Protein 3OWA (pdb70)

CATH classification: 1.10.540.10 (+3 more: 2.40.110.10, 1.20.140.10, 1.20.140.10)

Radius of gyration: 49.53 Å; Cα contacts (8 Å, |Δi|>4): 4277; chains: 4; bounding box: 115×133×117 Å

Foldseek 3Di:
DDFAPCLLFDDDALVLFDAPVNDDPVLCCLVVLLCLCVVPQVVCLVVLLVVPCVSLLVSLLVCLVVQLQACLPDVVLQHPPHALSNNLSNLLSLLVSFLSSVQSCQFNAQWCLLCQAFNDPVSSNPPRNCSRNSVATTKEFQADPVDDLNSQPDQWEWEQDPVSWWTFIFDKTFFIWPQVGGQWYFHWHAYVSHATFTFIAGCPFPQWDWDDFDDALSSSTGTTMIGGDRGTGTPSRTTHDTNVRVVSVLLSLLRQLLSLLSSLLSLLQVLLLVLLVQQCVDDDPHHRVLPPLVSLLLSLLLLLSLLLSLLSSRLSVQLRVLVPDDPVRSSNNNSSSVSRSSHSLSSLLSLQSSLVSSLSSLVVSLVSVPVVCCPVDPSVSNRSSPCSCVPSNHNLRSLLVNLVVVVVCVCVVHVLVVSLVVLVVVLAFDDDQCSVLSLLLVLLSSLLNLSVLLCVQQPPNSSVVSLLSNLSSLSVSLSSSVSLSSNLVSCCVPPNDVVSVLSSLSSLLSSLVSSVSNLVSSLVSLVVRDDDVSPSVSSCVSNDDDRDDSSVSSSVNSVVCSVVSTSDD/DQFAPCLLVDDDFLVLFDAPVNQDPVLCCLVVLLCLCVVPQVVCLVVLLVVPCVSLLVSLLVCLVVQLQQCLPDVVLQHDPHALSNNLSSLLSLLLSFLSSVQSCQLNAQFPQLCQAFNDPVSSNPPVNCSRNSVATGKEFQAAPVCALNSQQDQWEWEQDPVNFWTFTFDKTFFIWPQVGHQWYWYWHAYVRHQTFTFIAGCPFPQWDWDAADDALSSSIGTTMIGGDRGTGTPSRTTHDTSVRVVSVLLSLLRQQLSLLSSLLSLLQVLLLVLLVQQCVDDDPHHRVLPPLVSLLLSLLLLLSLLSSLLSSRLSVQLSVLVPDDPVCSRNNNSSSVSSSSNSLSSLLSLLSSLVSSLSSLVSSLVSVPVVSCPVDPSVSNRSSPCSCVPSNHNLRSLLVNLVVVVVCVCPVDVEPVQDDDQCSHLSLLLVLLSVLLVLSVLLCVQQPPNSSVVSLLSSLSSLSVSLSSSVSLSSNLVSCCVPPHDVVSVLSSLSSLVSSLVSSVSNLVSSLVSLVVRDDDVSCSVVSCVSNDYDHDDSSVSSSVNSVVCSVVSTSDD/DAFAPCLLQDDDFLVQFDFPVNQDPVLVCLVVLLCLCVVQPVVCLVVLLVVPCVSLLVSLLVCLVVQLQACCADVVLQHPPHALSNNLSSLLSNLVSWLSSVQSCQFNAQWCLLCRFQNDPVSSNPPNNCSRNSVATTWEFQADPVDDLNSVVDQWEWEQDPVNWWTFIFDKTFFIWPQVGHQWYFYWHAYVSHATFTFTAGCPFPQWDWDAADDALSSSTGTTMIGGDRGIGTPSRTGHDTSPHVLSVLLSLLRSLLSLLSSLLSLLQVLLLVLLVQQCVDDDPPHRVLPPLVSLLLSLLLLLSLLLNLLSSRLSVQLVVLVPQDPVRSSNNNSSSVSSVSHSLSSLLSLLSSLVSSLSSLVVSLVSVPPVCCPVDPSVSNRSSPCSCPPSNHNLRSLLCNLVVVVVCVCVVDVLVVSLVVLVVVLDDDQDDDQCSVLVLLLVLLSSLLNLSVLLCVQQPPNSSVVSLLSNLSSLSVSLSSSVSLSSNLVSCCVVPHDVVSVLSSLSSLLSSLVSSVSNLVSSLVSLPVRDDDVSPSVSSCVSNDDDRDDSSVSSSVNSVVCSVVSTSDD/DDFAPQLLPDDDFLVLFDAPVNDDPVLVCLVVLLCLCVVPQVVCLVVLLVVPCVSLLVSLLVCLVVQLQQCLADVVLQHDPHFLSNNLSNLLSLLVSFLSSVQSCQFNAQWCLLCQAQNDPVSRNVPRNCSRSSVATGKEFQAAPVCDLNSVVDQWEWEQDPVRFWIFIAGKTFFIWPQVGHQWYFYWHAYVRHATFTFIAGCPFPQWDWDAADDALSSSIGTTMIGGDRGIGGPSRTTHDTSCHVVSVLLSLLRSLLSLLSSLLSLLQVLLLVLLVQQCPDDDPHHRVLPPLVSLLLSLLLLLSLLSSLLSSRLSVQLSVLVPDDDVVSSNNNSSSVSRVSHSLSSLLSLLSSLVSSLSSLVSSLVSVPPVSCPVDPSVSNRSSPCSCPPSNHNLRSLLCNLVVVVVCVCCVHVLPVSLVVLVVVLADDDQCRVVVLLLVLLSSLLNLSVLLCVQQPPNSSVVSLLSNLSSLSVSLSSSVSLSSVLVSCCVPPNPVVRVLSSLSSLLSSLVSSVSSLVSSLVSLVVRDDDVSCSVSSVVSNDDDRDDSSVSSSVNSVVCSVVSTSDD

Secondary structure (DSSP, 8-state):
-PPTTGGGTS---GGG---GGG--TTT--HHHHHHHIIIIIGGGHHHHTTT-HHHHHHHHHHHHHTTTT-TTS-GGGT-----HHHHHHHHHHHGGGTHHHHHHHHIIIIITHHHHHH--HHHHHHHHHHHHHTSS-EEEE--BTTBSSSGGG---EEEE-TTSSEEEEEEEEEEEETTTT-SEEEEEEEETTTEEEEEEEETTSTTEEE-PPP----TTS-EEEEEEEEEEEEGGGEESSTT-HHHHHHHHHHHHHHHHHHHHHHHHHHHHHHHHHHHHH-EETTEEGGGSHHHHHHHH--HHHHHHHHHHHHHHHHHHH-----HHHHHH-HHHHHHHHTTHHHHHHHHHHHHHHHHHHHHHHHHHHGGGG---STTT--TGGGGGGTSSS-HHHHHHHHHHHHHHH---SS-HHHHHHHHHHH----SSTTHHHHHHHHHHHHHH--HHHHHHHHGGGGGG-HHHHHHHHHHHHHHH--HHHHHHHHHHHHH-SGGGHHHHHHHHHHHHHHHHHHHHHHHHHHHHH-------HHHHHHH------HHHHHHHHHHHHHHHTS---/-PPTTGGGTS---GGG---GGG--TTT--HHHHHHHIIIIIGGGHHHHHTT-HHHHHHHHHHHHHTTTT-TTS-GGGTS----HHHHHHHHHHHGGGTHHHHHHHHIIIIITHHHHHH--HHHHHHHHHHHHHTSS-EEEE--BTTBSSSGGG---EEEE-TTSSEEEEEEEEEEEETTTT-SEEEEEEEETTTEEEEEEEETTSTTEEE-PPP----TTS-EEEEEEEEEEEEGGGEES-TT-HHHHHHHHHHHHHHHHHHHHHHHHHHHHHHHHHHHHH-EETTEEGGGSHHHHHHHH--HHHHHHHHHHHHHHHHHHH-----HHHHHHSHHHHHHHHTTHHHHHHHHHHHHHHHHHHHHHHHHHHGGGG---STTT--TGGGGGGTSSS-HHHHHHHHHHHHHHH---S----S--SSTTHHHHHHHHHHHHHH--HHHHHHHHGGGGGG-HHHHHHHHHHHHHHH--HHHHHHHHHHHHH-SGGGHHHHHHHHHHHHHHHHHHHHHHHHHHHHH-------HHHHHHH------HHHHHHHHHHHHHHHTS---/---TTGGGTS---GGG---GGG--TTT--HHHHHHHIIIIIGGGHHHHTTT-HHHHHHHHHHHHHTTTT-TTS-GGGTS----HHHHHHHHHHHGGGTHHHHHHHHIIIIITHHHHHH--HHHHHHHHHHHHHTSS-EEEE--BTTBSSSGGG---EEEE-TTSSEEEEEEEEEEEETTTT-SEEEEEEEETTTEEEEEEEETTSTTEEEPPPP----TTS-EEEEEEEEEEEEGGGEES-TT-HHHHHHHHHHHHHHHHHHHHHHHHHHHHHHHHHHHHH-EETTEEGGGSHHHHHHHH--HHHHHHHHHHHHHHHHHHH-----HHHHHHSHHHHHHHHTTHHHHHHHHHHHHHHHHHHHHHHHHHHGGGG---STTT--TGGGGGGTSSS-HHHHHHHHHHHHHHH---SS-HHHHHHHHHHH------SSTTHHHHHHHHHHHHHH--HHHHHHHHGGGGGG-HHHHHHHHHHHHHHH--HHHHHHHHHHHHH-TGGGHHHHHHHHHHHHHHHHHHHHHHHHHHHHH-------HHHHHHH------HHHHHHHHHHHHHHHTS---/-PPTTGGGTS---GGG---GGG--TTT--HHHHHHHIIIIIGGGHHHHHTT-HHHHHHHHHHHHHTTSS-TTS-GGGTS----HHHHHHHHHHHGGGTHHHHHHHHIIIIITHHHHHH--HHHHHHHHHHHHHTSS-EEEE--BTTBSSSGGG---EEEE-TTSSEEEEEEEEEEEETTTT-SEEEEEEEETTTEEEEEEEETTSTTEEEPPPP----TTS-EEEEEEEEEEEEGGGEESSTT-HHHHHHHHHHHHHHHHHHHHHHHHHHHHHHHHHHHHH-EETTEEGGGSHHHHHHHH--HHHHHHHHHHHHHHHHHHH---S-HHHHHH-HHHHHHHHTTHHHHHHHHHHHHHHHHHHHHHHHHHHGGGG---STTT--TGGGGGGTSSS-HHHHHHHHHHHHHHH---SS-HHHHHHHHHHH---SSTTHHHHHHHHHHHHHH--HHHHHHHHGGGGGG-HHHHHHHHHHHHHHH--HHHHHHHHHHHHH-TGGGHHHHHHHHHHHHHHHHHHHHHHHHHHHHH-------HHHHHHH--PPP-HHHHHHHHHHHHHHHTS---

Organism: Bacillus anthracis (NCBI:txid1392)

Structure (mmCIF, N/CA/C/O backbone):
data_3OWA
#
_entry.id   3OWA
#
_cell.length_a   75.613
_cell.length_b   98.028
_cell.length_c   107.743
_cell.angle_alpha   92.80
_cell.angle_beta   106.63
_cell.angle_gamma   105.30
#
_symmetry.space_group_name_H-M   'P 1'
#
loop_
_entity.id
_entity.type
_entity.pdbx_description
1 polymer 'Acyl-CoA dehydrogenase'
2 non-polymer 'FLAVIN-ADENINE DINUCLEOTIDE'
3 non-polymer 'PENTAETHYLENE GLYCOL'
4 non-polymer DI(HYDROXYETHYL)ETHER
5 non-polymer GLYCEROL
6 non-polymer 'SULFATE ION'
7 water water
#
loop_
_atom_site.group_PDB
_atom_site.id
_atom_site.type_symbol
_atom_site.label_atom_id
_atom_site.label_alt_id
_atom_site.label_comp_id
_atom_site.label_asym_id
_atom_site.label_entity_id
_atom_site.label_seq_id
_atom_site.pdbx_PDB_ins_code
_atom_site.Cartn_x
_atom_site.Cartn_y
_atom_site.Cartn_z
_atom_site.occupancy
_atom_site.B_iso_or_equiv
_atom_site.auth_seq_id
_atom_site.auth_comp_id
_atom_site.auth_asym_id
_atom_site.auth_atom_id
_atom_site.pdbx_PDB_model_num
ATOM 1 N N . ALA A 1 11 ? 19.640 -14.817 -6.099 1.00 69.97 8 ALA A N 1
ATOM 2 C CA . ALA A 1 11 ? 18.749 -13.632 -6.309 1.00 68.49 8 ALA A CA 1
ATOM 3 C C . ALA A 1 11 ? 19.460 -12.301 -5.999 1.00 67.55 8 ALA A C 1
ATOM 4 O O . ALA A 1 11 ? 20.647 -12.292 -5.644 1.00 69.17 8 ALA A O 1
ATOM 6 N N . VAL A 1 12 ? 18.734 -11.192 -6.167 1.00 64.83 9 VAL A N 1
ATOM 7 C CA . VAL A 1 12 ? 19.252 -9.821 -6.017 1.00 62.03 9 VAL A CA 1
ATOM 8 C C . VAL A 1 12 ? 19.023 -9.328 -4.582 1.00 60.23 9 VAL A C 1
ATOM 9 O O . VAL A 1 12 ? 17.934 -9.503 -4.040 1.00 58.50 9 VAL A O 1
ATOM 13 N N . LYS A 1 13 ? 20.035 -8.728 -3.956 1.00 59.10 10 LYS A N 1
ATOM 14 C CA . LYS A 1 13 ? 19.884 -8.282 -2.569 1.00 58.08 10 LYS A CA 1
ATOM 15 C C . LYS A 1 13 ? 19.065 -7.007 -2.449 1.00 56.66 10 LYS A C 1
ATOM 16 O O . LYS A 1 13 ? 19.065 -6.172 -3.351 1.00 55.30 10 LYS A O 1
ATOM 22 N N . GLY A 1 14 ? 18.377 -6.870 -1.320 1.00 55.45 11 GLY A N 1
ATOM 23 C CA . GLY A 1 14 ? 17.642 -5.652 -1.014 1.00 54.64 11 GLY A CA 1
ATOM 24 C C . GLY A 1 14 ? 18.561 -4.449 -0.939 1.00 54.73 11 GLY A C 1
ATOM 25 O O . GLY A 1 14 ? 19.597 -4.494 -0.267 1.00 55.62 11 GLY A O 1
ATOM 26 N N . GLY A 1 15 ? 18.192 -3.386 -1.653 1.00 53.36 12 GLY A N 1
ATOM 27 C CA . GLY A 1 15 ? 18.962 -2.150 -1.657 1.00 53.37 12 GLY A CA 1
ATOM 28 C C . GLY A 1 15 ? 20.160 -2.142 -2.600 1.00 54.04 12 GLY A C 1
ATOM 29 O O . GLY A 1 15 ? 20.832 -1.127 -2.736 1.00 54.43 12 GLY A O 1
ATOM 30 N N . SER A 1 16 ? 20.416 -3.259 -3.272 1.00 54.33 13 SER A N 1
ATOM 31 C CA . SER A 1 16 ? 21.593 -3.362 -4.134 1.00 55.02 13 SER A CA 1
ATOM 32 C C . SER A 1 16 ? 21.461 -2.554 -5.424 1.00 54.70 13 SER A C 1
ATOM 33 O O . SER A 1 16 ? 22.479 -2.191 -6.034 1.00 54.99 13 SER A O 1
ATOM 36 N N . PHE A 1 17 ? 20.225 -2.246 -5.827 1.00 53.05 14 PHE A N 1
ATOM 37 C CA . PHE A 1 17 ? 20.007 -1.382 -6.991 1.00 52.44 14 PHE A CA 1
ATOM 38 C C . PHE A 1 17 ? 20.802 -0.068 -6.888 1.00 52.96 14 PHE A C 1
ATOM 39 O O . PHE A 1 17 ? 21.116 0.545 -7.894 1.00 53.57 14 PHE A O 1
ATOM 47 N N . LEU A 1 18 ? 21.116 0.358 -5.675 1.00 53.28 15 LEU A N 1
ATOM 48 C CA . LEU A 1 18 ? 21.796 1.615 -5.466 1.00 54.38 15 LEU A CA 1
ATOM 49 C C . LEU A 1 18 ? 23.278 1.582 -5.881 1.00 56.71 15 LEU A C 1
ATOM 50 O O . LEU A 1 18 ? 23.894 2.630 -6.123 1.00 56.64 15 LEU A O 1
ATOM 55 N N . VAL A 1 19 ? 23.828 0.378 -5.979 1.00 58.93 16 VAL A N 1
ATOM 56 C CA . VAL A 1 19 ? 25.278 0.168 -6.024 1.00 61.58 16 VAL A CA 1
ATOM 57 C C . VAL A 1 19 ? 25.708 -0.790 -7.150 1.00 62.88 16 VAL A C 1
ATOM 58 O O . VAL A 1 19 ? 26.881 -0.838 -7.523 1.00 65.01 16 VAL A O 1
ATOM 62 N N . ASP A 1 20 ? 24.764 -1.543 -7.701 1.00 62.84 17 ASP A N 1
ATOM 63 C CA . ASP A 1 20 ? 25.079 -2.544 -8.716 1.00 64.30 17 ASP A CA 1
ATOM 64 C C . ASP A 1 20 ? 24.321 -2.240 -9.986 1.00 63.84 17 ASP A C 1
ATOM 65 O O . ASP A 1 20 ? 23.260 -1.611 -9.956 1.00 62.98 17 ASP A O 1
ATOM 70 N N . GLU A 1 21 ? 24.862 -2.701 -11.102 1.00 64.34 18 GLU A N 1
ATOM 71 C CA . GLU A 1 21 ? 24.291 -2.425 -12.406 1.00 64.37 18 GLU A CA 1
ATOM 72 C C . GLU A 1 21 ? 23.237 -3.499 -12.700 1.00 62.88 18 GLU A C 1
ATOM 73 O O . GLU A 1 21 ? 23.540 -4.505 -13.344 1.00 64.64 18 GLU A O 1
ATOM 79 N N . ILE A 1 22 ? 22.011 -3.292 -12.225 1.00 59.81 19 ILE A N 1
ATOM 80 C CA . ILE A 1 22 ? 20.938 -4.278 -12.391 1.00 57.32 19 ILE A CA 1
ATOM 81 C C . ILE A 1 22 ? 20.569 -4.469 -13.864 1.00 57.24 19 ILE A C 1
ATOM 82 O O . ILE A 1 22 ? 20.536 -3.521 -14.637 1.00 56.47 19 ILE A O 1
ATOM 87 N N . THR A 1 23 ? 20.275 -5.710 -14.223 1.00 57.51 20 THR A N 1
ATOM 88 C CA . THR A 1 23 ? 20.102 -6.117 -15.596 1.00 58.33 20 THR A CA 1
ATOM 89 C C . THR A 1 23 ? 18.633 -6.458 -15.886 1.00 57.49 20 THR A C 1
ATOM 90 O O . THR A 1 23 ? 17.901 -6.832 -14.967 1.00 56.04 20 THR A O 1
ATOM 94 N N . ILE A 1 24 ? 18.205 -6.355 -17.151 1.00 58.08 21 ILE A N 1
ATOM 95 C CA . ILE A 1 24 ? 16.799 -6.672 -17.517 1.00 58.21 21 ILE A CA 1
ATOM 96 C C . ILE A 1 24 ? 16.326 -8.046 -17.045 1.00 59.49 21 ILE A C 1
ATOM 97 O O . ILE A 1 24 ? 15.149 -8.232 -16.724 1.00 58.76 21 ILE A O 1
ATOM 102 N N . ASP A 1 25 ? 17.252 -9.003 -17.001 1.00 61.33 22 ASP A N 1
ATOM 103 C CA . ASP A 1 25 ? 16.966 -10.345 -16.504 1.00 62.39 22 ASP A CA 1
ATOM 104 C C . ASP A 1 25 ? 16.706 -10.387 -14.997 1.00 60.95 22 ASP A C 1
ATOM 105 O O . ASP A 1 25 ? 16.114 -11.340 -14.498 1.00 61.16 22 ASP A O 1
ATOM 110 N N . GLN A 1 26 ? 17.135 -9.357 -14.274 1.00 59.70 23 GLN A N 1
ATOM 111 C CA . GLN A 1 26 ? 16.948 -9.325 -12.820 1.00 57.78 23 GLN A CA 1
ATOM 112 C C . GLN A 1 26 ? 15.729 -8.500 -12.384 1.00 56.03 23 GLN A C 1
ATOM 113 O O . GLN A 1 26 ? 15.574 -8.212 -11.195 1.00 55.01 23 GLN A O 1
ATOM 119 N N . VAL A 1 27 ? 14.875 -8.119 -13.333 1.00 54.61 24 VAL A N 1
ATOM 120 C CA . VAL A 1 27 ? 13.627 -7.448 -12.964 1.00 52.98 24 VAL A CA 1
ATOM 121 C C . VAL A 1 27 ? 12.396 -8.169 -13.484 1.00 52.07 24 VAL A C 1
ATOM 122 O O . VAL A 1 27 ? 12.379 -8.693 -14.611 1.00 53.18 24 VAL A O 1
ATOM 126 N N . PHE A 1 28 ? 11.371 -8.196 -12.646 1.00 49.96 25 PHE A N 1
ATOM 127 C CA . PHE A 1 28 ? 10.055 -8.677 -13.042 1.00 49.19 25 PHE A CA 1
ATOM 128 C C . PHE A 1 28 ? 9.201 -7.478 -13.494 1.00 47.99 25 PHE A C 1
ATOM 129 O O . PHE A 1 28 ? 9.229 -6.423 -12.859 1.00 47.50 25 PHE A O 1
ATOM 137 N N . THR A 1 29 ? 8.474 -7.633 -14.601 1.00 47.31 26 THR A N 1
ATOM 138 C CA . THR A 1 29 ? 7.639 -6.560 -15.138 1.00 45.99 26 THR A CA 1
ATOM 139 C C . THR A 1 29 ? 6.234 -7.082 -15.468 1.00 45.63 26 THR A C 1
ATOM 140 O O . THR A 1 29 ? 6.049 -8.279 -15.597 1.00 45.43 26 THR A O 1
ATOM 144 N N . PRO A 1 30 ? 5.250 -6.178 -15.644 1.00 44.90 27 PRO A N 1
ATOM 145 C CA . PRO A 1 30 ? 3.941 -6.683 -16.051 1.00 45.08 27 PRO A CA 1
ATOM 146 C C . PRO A 1 30 ? 3.948 -7.508 -17.348 1.00 46.85 27 PRO A C 1
ATOM 147 O O . PRO A 1 30 ? 3.037 -8.322 -17.551 1.00 47.74 27 PRO A O 1
ATOM 151 N N . GLU A 1 31 ? 4.955 -7.321 -18.213 1.00 47.58 28 GLU A N 1
ATOM 152 C CA . GLU A 1 31 ? 5.053 -8.095 -19.466 1.00 48.42 28 GLU A CA 1
ATOM 153 C C . GLU A 1 31 ? 5.382 -9.572 -19.194 1.00 49.67 28 GLU A C 1
ATOM 154 O O . GLU A 1 31 ? 5.155 -10.446 -20.039 1.00 50.04 28 GLU A O 1
ATOM 160 N N . ASP A 1 32 ? 5.878 -9.837 -17.986 1.00 49.41 29 ASP A N 1
ATOM 161 C CA . ASP A 1 32 ? 6.166 -11.176 -17.511 1.00 49.65 29 ASP A CA 1
ATOM 162 C C . ASP A 1 32 ? 4.961 -11.917 -16.891 1.00 49.07 29 ASP A C 1
ATOM 163 O O . ASP A 1 32 ? 5.109 -13.059 -16.470 1.00 49.37 29 ASP A O 1
ATOM 168 N N . PHE A 1 33 ? 3.784 -11.287 -16.825 1.00 46.81 30 PHE A N 1
ATOM 169 C CA . PHE A 1 33 ? 2.592 -11.957 -16.290 1.00 46.21 30 PHE A CA 1
ATOM 170 C C . PHE A 1 33 ? 2.304 -13.213 -17.119 1.00 48.08 30 PHE A C 1
ATOM 171 O O . PHE A 1 33 ? 2.421 -13.165 -18.337 1.00 48.90 30 PHE A O 1
ATOM 179 N N . SER A 1 34 ? 1.917 -14.304 -16.468 1.00 48.20 31 SER A N 1
ATOM 180 C CA . SER A 1 34 ? 1.446 -15.507 -17.166 1.00 50.13 31 SER A CA 1
ATOM 181 C C . SER A 1 34 ? -0.045 -15.365 -17.532 1.00 49.48 31 SER A C 1
ATOM 182 O O . SER A 1 34 ? -0.714 -14.437 -17.079 1.00 48.10 31 SER A O 1
ATOM 185 N N . SER A 1 35 ? -0.582 -16.302 -18.315 1.00 49.42 32 SER A N 1
ATOM 186 C CA . SER A 1 35 ? -2.028 -16.382 -18.550 1.00 49.30 32 SER A CA 1
ATOM 187 C C . SER A 1 35 ? -2.831 -16.582 -17.247 1.00 48.51 32 SER A C 1
ATOM 188 O O . SER A 1 35 ? -3.960 -16.104 -17.148 1.00 46.24 32 SER A O 1
ATOM 191 N N . GLU A 1 36 ? -2.260 -17.310 -16.282 1.00 48.78 33 GLU A N 1
ATOM 192 C CA . GLU A 1 36 ? -2.848 -17.467 -14.949 1.00 49.57 33 GLU A CA 1
ATOM 193 C C . GLU A 1 36 ? -3.026 -16.131 -14.202 1.00 47.69 33 GLU A C 1
ATOM 194 O O . GLU A 1 36 ? -4.092 -15.864 -13.619 1.00 46.44 33 GLU A O 1
ATOM 200 N N . HIS A 1 37 ? -1.976 -15.309 -14.223 1.00 47.22 34 HIS A N 1
ATOM 201 C CA . HIS A 1 37 ? -2.008 -13.988 -13.598 1.00 45.94 34 HIS A CA 1
ATOM 202 C C . HIS A 1 37 ? -3.094 -13.149 -14.231 1.00 45.71 34 HIS A C 1
ATOM 203 O O . HIS A 1 37 ? -3.886 -12.502 -13.537 1.00 44.37 34 HIS A O 1
ATOM 210 N N . LYS A 1 38 ? -3.144 -13.182 -15.563 1.00 46.88 35 LYS A N 1
ATOM 211 C CA . LYS A 1 38 ? -4.097 -12.390 -16.322 1.00 46.67 35 LYS A CA 1
ATOM 212 C C . LYS A 1 38 ? -5.530 -12.838 -16.077 1.00 46.66 35 LYS A C 1
ATOM 213 O O . LYS A 1 38 ? -6.446 -12.005 -16.004 1.00 46.07 35 LYS A O 1
ATOM 227 N N . ILE A 1 40 ? -6.639 -14.357 -13.269 1.00 45.58 37 ILE A N 1
ATOM 228 C CA . ILE A 1 40 ? -7.037 -14.035 -11.922 1.00 45.49 37 ILE A CA 1
ATOM 229 C C . ILE A 1 40 ? -7.374 -12.541 -11.888 1.00 43.56 37 ILE A C 1
ATOM 230 O O . ILE A 1 40 ? -8.329 -12.127 -11.234 1.00 43.17 37 ILE A O 1
ATOM 235 N N . ALA A 1 41 ? -6.623 -11.743 -12.640 1.00 43.05 38 ALA A N 1
ATOM 236 C CA . ALA A 1 41 ? -6.887 -10.297 -12.708 1.00 41.95 38 ALA A CA 1
ATOM 237 C C . ALA A 1 41 ? -8.276 -10.037 -13.306 1.00 41.97 38 ALA A C 1
ATOM 238 O O . ALA A 1 41 ? -9.012 -9.196 -12.805 1.00 40.47 38 ALA A O 1
ATOM 240 N N . LYS A 1 42 ? -8.618 -10.756 -14.379 1.00 41.99 39 LYS A N 1
ATOM 241 C CA . LYS A 1 42 ? -9.940 -10.643 -14.992 1.00 42.78 39 LYS A CA 1
ATOM 242 C C . LYS A 1 42 ? -11.114 -11.138 -14.085 1.00 41.65 39 LYS A C 1
ATOM 243 O O . LYS A 1 42 ? -12.192 -10.548 -14.075 1.00 41.33 39 LYS A O 1
ATOM 249 N N . THR A 1 43 ? -10.894 -12.226 -13.359 1.00 40.80 40 THR A N 1
ATOM 250 C CA . THR A 1 43 ? -11.857 -12.761 -12.393 1.00 41.34 40 THR A CA 1
ATOM 251 C C . THR A 1 43 ? -12.158 -11.744 -11.309 1.00 39.07 40 THR A C 1
ATOM 252 O O . THR A 1 43 ? -13.322 -11.493 -10.995 1.00 38.83 40 THR A O 1
ATOM 256 N N . THR A 1 44 ? -11.107 -11.138 -10.776 1.00 36.42 41 THR A N 1
ATOM 257 C CA . THR A 1 44 ? -11.275 -10.126 -9.751 1.00 35.41 41 THR A CA 1
ATOM 258 C C . THR A 1 44 ? -12.024 -8.927 -10.308 1.00 35.34 41 THR A C 1
ATOM 259 O O . THR A 1 44 ? -13.017 -8.499 -9.735 1.00 33.82 41 THR A O 1
ATOM 263 N N . GLU A 1 45 ? -11.541 -8.397 -11.436 1.00 36.56 42 GLU A N 1
ATOM 264 C CA . GLU A 1 45 ? -12.174 -7.264 -12.099 1.00 37.27 42 GLU A CA 1
ATOM 265 C C . GLU A 1 45 ? -13.672 -7.473 -12.354 1.00 36.07 42 GLU A C 1
ATOM 266 O O . GLU A 1 45 ? -14.470 -6.580 -12.072 1.00 34.59 42 GLU A O 1
ATOM 272 N N . ASP A 1 46 ? -14.043 -8.636 -12.871 1.00 35.80 43 ASP A N 1
ATOM 273 C CA . ASP A 1 46 ? -15.448 -8.961 -13.116 1.00 36.89 43 ASP A CA 1
ATOM 274 C C . ASP A 1 46 ? -16.261 -8.990 -11.821 1.00 35.99 43 ASP A C 1
ATOM 275 O O . ASP A 1 46 ? -17.374 -8.454 -11.768 1.00 35.78 43 ASP A O 1
ATOM 280 N N . PHE A 1 47 ? -15.720 -9.633 -10.792 1.00 35.08 44 PHE A N 1
ATOM 281 C CA . PHE A 1 47 ? -16.342 -9.585 -9.469 1.00 34.80 44 PHE A CA 1
ATOM 282 C C . PHE A 1 47 ? -16.611 -8.129 -9.041 1.00 33.34 44 PHE A C 1
ATOM 283 O O . PHE A 1 47 ? -17.748 -7.778 -8.760 1.00 33.61 44 PHE A O 1
ATOM 291 N N . ILE A 1 48 ? -15.572 -7.294 -9.030 1.00 33.56 45 ILE A N 1
ATOM 292 C CA . ILE A 1 48 ? -15.685 -5.895 -8.593 1.00 33.32 45 ILE A CA 1
ATOM 293 C C . ILE A 1 48 ? -16.717 -5.094 -9.434 1.00 33.54 45 ILE A C 1
ATOM 294 O O . ILE A 1 48 ? -17.643 -4.467 -8.890 1.00 31.74 45 ILE A O 1
ATOM 299 N N . VAL A 1 49 ? -16.628 -5.210 -10.759 1.00 35.24 46 VAL A N 1
ATOM 300 C CA . VAL A 1 49 ? -17.486 -4.463 -11.658 1.00 35.82 46 VAL A CA 1
ATOM 301 C C . VAL A 1 49 ? -18.927 -4.986 -11.625 1.00 36.30 46 VAL A C 1
ATOM 302 O O . VAL A 1 49 ? -19.873 -4.203 -11.532 1.00 35.61 46 VAL A O 1
ATOM 306 N N . ASN A 1 50 ? -19.101 -6.298 -11.775 1.00 37.81 47 ASN A N 1
ATOM 307 C CA . ASN A 1 50 ? -20.422 -6.897 -11.768 1.00 38.66 47 ASN A CA 1
ATOM 308 C C . ASN A 1 50 ? -21.117 -6.918 -10.391 1.00 38.42 47 ASN A C 1
ATOM 309 O O . ASN A 1 50 ? -22.308 -6.670 -10.327 1.00 40.07 47 ASN A O 1
ATOM 314 N N . GLU A 1 51 ? -20.395 -7.208 -9.307 1.00 37.25 48 GLU A N 1
ATOM 315 C CA . GLU A 1 51 ? -21.056 -7.434 -7.989 1.00 36.62 48 GLU A CA 1
ATOM 316 C C . GLU A 1 51 ? -20.915 -6.287 -7.018 1.00 34.81 48 GLU A C 1
ATOM 317 O O . GLU A 1 51 ? -21.851 -5.958 -6.304 1.00 35.32 48 GLU A O 1
ATOM 323 N N . VAL A 1 52 ? -19.739 -5.693 -6.964 1.00 33.47 49 VAL A N 1
ATOM 324 C CA . VAL A 1 52 ? -19.457 -4.692 -5.938 1.00 32.40 49 VAL A CA 1
ATOM 325 C C . VAL A 1 52 ? -19.947 -3.293 -6.291 1.00 32.95 49 VAL A C 1
ATOM 326 O O . VAL A 1 52 ? -20.556 -2.597 -5.437 1.00 32.50 49 VAL A O 1
ATOM 330 N N . LEU A 1 53 ? -19.642 -2.841 -7.507 1.00 31.67 50 LEU A N 1
ATOM 331 C CA . LEU A 1 53 ? -19.946 -1.458 -7.881 1.00 32.46 50 LEU A CA 1
ATOM 332 C C . LEU A 1 53 ? -21.420 -1.071 -7.813 1.00 33.11 50 LEU A C 1
ATOM 333 O O . LEU A 1 53 ? -21.738 0.066 -7.408 1.00 34.24 50 LEU A O 1
ATOM 338 N N . PRO A 1 54 ? -22.319 -1.985 -8.196 1.00 33.69 51 PRO A N 1
ATOM 339 C CA . PRO A 1 54 ? -23.720 -1.658 -8.075 1.00 33.99 51 PRO A CA 1
ATOM 340 C C . PRO A 1 54 ? -24.133 -1.392 -6.611 1.00 34.59 51 PRO A C 1
ATOM 341 O O . PRO A 1 54 ? -25.173 -0.810 -6.411 1.00 34.95 51 PRO A O 1
ATOM 345 N N . GLU A 1 55 ? -23.347 -1.835 -5.623 1.00 32.63 52 GLU A N 1
ATOM 346 C CA . GLU A 1 55 ? -23.689 -1.620 -4.200 1.00 32.47 52 GLU A CA 1
ATOM 347 C C . GLU A 1 55 ? -22.854 -0.541 -3.554 1.00 30.90 52 GLU A C 1
ATOM 348 O O . GLU A 1 55 ? -23.113 -0.148 -2.412 1.00 30.01 52 GLU A O 1
ATOM 354 N N . LEU A 1 56 ? -21.867 -0.033 -4.264 1.00 31.00 53 LEU A N 1
ATOM 355 C CA . LEU A 1 56 ? -20.863 0.816 -3.591 1.00 31.94 53 LEU A CA 1
ATOM 356 C C . LEU A 1 56 ? -21.498 2.015 -2.883 1.00 32.20 53 LEU A C 1
ATOM 357 O O . LEU A 1 56 ? -21.052 2.417 -1.809 1.00 32.53 53 LEU A O 1
ATOM 362 N N A GLU A 1 57 ? -22.535 2.576 -3.500 0.48 32.89 54 GLU A N 1
ATOM 363 N N B GLU A 1 57 ? -22.544 2.582 -3.474 0.52 33.36 54 GLU A N 1
ATOM 364 C CA A GLU A 1 57 ? -23.272 3.712 -2.950 0.48 33.39 54 GLU A CA 1
ATOM 365 C CA B GLU A 1 57 ? -23.211 3.752 -2.897 0.52 34.34 54 GLU A CA 1
ATOM 366 C C A GLU A 1 57 ? -23.835 3.399 -1.556 0.48 33.22 54 GLU A C 1
ATOM 367 C C B GLU A 1 57 ? -23.874 3.419 -1.546 0.52 33.78 54 GLU A C 1
ATOM 368 O O A GLU A 1 57 ? -23.790 4.239 -0.656 0.48 32.94 54 GLU A O 1
ATOM 369 O O B GLU A 1 57 ? -23.932 4.271 -0.657 0.52 33.57 54 GLU A O 1
ATOM 380 N N . TYR A 1 58 ? -24.343 2.184 -1.377 1.00 33.33 55 TYR A N 1
ATOM 381 C CA . TYR A 1 58 ? -24.917 1.753 -0.082 1.00 33.47 55 TYR A CA 1
ATOM 382 C C . TYR A 1 58 ? -23.825 1.412 0.905 1.00 32.15 55 TYR A C 1
ATOM 383 O O . TYR A 1 58 ? -23.962 1.684 2.091 1.00 31.35 55 TYR A O 1
ATOM 392 N N . LEU A 1 59 ? -22.727 0.844 0.423 1.00 31.10 56 LEU A N 1
ATOM 393 C CA . LEU A 1 59 ? -21.565 0.671 1.314 1.00 29.66 56 LEU A CA 1
ATOM 394 C C . LEU A 1 59 ? -21.123 1.997 1.882 1.00 28.82 56 LEU A C 1
ATOM 395 O O . LEU A 1 59 ? -20.823 2.071 3.089 1.00 27.64 56 LEU A O 1
ATOM 400 N N . GLU A 1 60 ? -21.071 3.057 1.048 1.00 28.73 57 GLU A N 1
ATOM 401 C CA . GLU A 1 60 ? -20.554 4.360 1.549 1.00 31.14 57 GLU A CA 1
ATOM 402 C C . GLU A 1 60 ? -21.479 4.890 2.600 1.00 31.21 57 GLU A C 1
ATOM 403 O O . GLU A 1 60 ? -21.095 5.780 3.390 1.00 30.92 57 GLU A O 1
ATOM 409 N N . GLN A 1 61 ? -22.709 4.373 2.623 1.00 29.75 58 GLN A N 1
ATOM 410 C CA . GLN A 1 61 ? -23.670 4.794 3.666 1.00 31.70 58 GLN A CA 1
ATOM 411 C C . GLN A 1 61 ? -23.621 3.846 4.850 1.00 31.28 58 GLN A C 1
ATOM 412 O O . GLN A 1 61 ? -24.492 3.893 5.715 1.00 32.43 58 GLN A O 1
ATOM 418 N N . HIS A 1 62 ? -22.566 3.034 4.935 1.00 31.10 59 HIS A N 1
ATOM 419 C CA . HIS A 1 62 ? -22.339 2.151 6.104 1.00 31.95 59 HIS A CA 1
ATOM 420 C C . HIS A 1 62 ? -23.378 1.061 6.198 1.00 32.58 59 HIS A C 1
ATOM 421 O O . HIS A 1 62 ? -23.749 0.638 7.298 1.00 33.47 59 HIS A O 1
ATOM 428 N N . GLU A 1 63 ? -23.826 0.578 5.049 1.00 30.62 60 GLU A N 1
ATOM 429 C CA . GLU A 1 63 ? -24.659 -0.590 5.083 1.00 31.25 60 GLU A CA 1
ATOM 430 C C . GLU A 1 63 ? -23.756 -1.820 5.106 1.00 31.24 60 GLU A C 1
ATOM 431 O O . GLU A 1 63 ? -23.580 -2.485 4.091 1.00 30.27 60 GLU A O 1
ATOM 437 N N . PHE A 1 64 ? -23.231 -2.145 6.289 1.00 31.33 61 PHE A N 1
ATOM 438 C CA . PHE A 1 64 ? -22.137 -3.127 6.397 1.00 31.21 61 PHE A CA 1
ATOM 439 C C . PHE A 1 64 ? -22.567 -4.595 6.165 1.00 32.35 61 PHE A C 1
ATOM 440 O O . PHE A 1 64 ? -21.749 -5.446 5.796 1.00 32.83 61 PHE A O 1
ATOM 448 N N . ASP A 1 65 ? -23.861 -4.880 6.332 1.00 31.89 62 ASP A N 1
ATOM 449 C CA . ASP A 1 65 ? -24.392 -6.151 5.961 1.00 32.75 62 ASP A CA 1
ATOM 450 C C . ASP A 1 65 ? -24.021 -6.490 4.508 1.00 30.92 62 ASP A C 1
ATOM 451 O O . ASP A 1 65 ? -23.771 -7.649 4.174 1.00 30.89 62 ASP A O 1
ATOM 456 N N . ARG A 1 66 ? -24.006 -5.482 3.650 1.00 30.20 63 ARG A N 1
ATOM 457 C CA . ARG A 1 66 ? -23.687 -5.703 2.209 1.00 29.84 63 ARG A CA 1
ATOM 458 C C . ARG A 1 66 ? -22.211 -5.974 2.041 1.00 28.90 63 ARG A C 1
ATOM 459 O O . ARG A 1 66 ? -21.833 -6.849 1.267 1.00 29.56 63 ARG A O 1
ATOM 467 N N . SER A 1 67 ? -21.357 -5.258 2.782 1.00 27.63 64 SER A N 1
ATOM 468 C CA . SER A 1 67 ? -19.907 -5.541 2.739 1.00 28.91 64 SER A CA 1
ATOM 469 C C . SER A 1 67 ? -19.651 -6.971 3.111 1.00 30.47 64 SER A C 1
ATOM 470 O O . SER A 1 67 ? -18.889 -7.675 2.427 1.00 32.17 64 SER A O 1
ATOM 473 N N . VAL A 1 68 ? -20.278 -7.413 4.209 1.00 30.59 65 VAL A N 1
ATOM 474 C CA . VAL A 1 68 ? -20.088 -8.797 4.667 1.00 31.03 65 VAL A CA 1
ATOM 475 C C . VAL A 1 68 ? -20.538 -9.790 3.600 1.00 32.10 65 VAL A C 1
ATOM 476 O O . VAL A 1 68 ? -19.829 -10.763 3.279 1.00 33.12 65 VAL A O 1
ATOM 480 N N . ARG A 1 69 ? -21.721 -9.563 3.047 1.00 31.59 66 ARG A N 1
ATOM 481 C CA . ARG A 1 69 ? -22.203 -10.480 2.028 1.00 32.81 66 ARG A CA 1
ATOM 482 C C . ARG A 1 69 ? -21.223 -10.512 0.843 1.00 32.67 66 ARG A C 1
ATOM 483 O O . ARG A 1 69 ? -20.884 -11.583 0.334 1.00 32.88 66 ARG A O 1
ATOM 491 N N . LEU A 1 70 ? -20.792 -9.336 0.401 1.00 31.88 67 LEU A N 1
ATOM 492 C CA . LEU A 1 70 ? -19.845 -9.254 -0.723 1.00 31.59 67 LEU A CA 1
ATOM 493 C C . LEU A 1 70 ? -18.501 -9.886 -0.420 1.00 31.79 67 LEU A C 1
ATOM 494 O O . LEU A 1 70 ? -17.896 -10.505 -1.301 1.00 32.35 67 LEU A O 1
ATOM 499 N N . LEU A 1 71 ? -18.012 -9.698 0.803 1.00 31.00 68 LEU A N 1
ATOM 500 C CA . LEU A 1 71 ? -16.784 -10.372 1.207 1.00 33.39 68 LEU A CA 1
ATOM 501 C C . LEU A 1 71 ? -16.877 -11.892 1.101 1.00 35.55 68 LEU A C 1
ATOM 502 O O . LEU A 1 71 ? -15.940 -12.530 0.623 1.00 35.98 68 LEU A O 1
ATOM 507 N N . LYS A 1 72 ? -18.003 -12.464 1.554 1.00 37.22 69 LYS A N 1
ATOM 508 C CA . LYS A 1 72 ? -18.204 -13.903 1.499 1.00 38.24 69 LYS A CA 1
ATOM 509 C C . LYS A 1 72 ? -18.369 -14.371 0.062 1.00 39.05 69 LYS A C 1
ATOM 510 O O . LYS A 1 72 ? -17.907 -15.462 -0.272 1.00 38.64 69 LYS A O 1
ATOM 516 N N . GLU A 1 73 ? -18.978 -13.556 -0.801 1.00 38.89 70 GLU A N 1
ATOM 517 C CA . GLU A 1 73 ? -19.030 -13.918 -2.230 1.00 41.12 70 GLU A CA 1
ATOM 518 C C . GLU A 1 73 ? -17.623 -13.926 -2.813 1.00 40.33 70 GLU A C 1
ATOM 519 O O . GLU A 1 73 ? -17.270 -14.867 -3.513 1.00 39.95 70 GLU A O 1
ATOM 525 N N . ALA A 1 74 ? -16.824 -12.897 -2.490 1.00 38.50 71 ALA A N 1
ATOM 526 C CA . ALA A 1 74 ? -15.391 -12.889 -2.815 1.00 38.36 71 ALA A CA 1
ATOM 527 C C . ALA A 1 74 ? -14.657 -14.126 -2.268 1.00 38.72 71 ALA A C 1
ATOM 528 O O . ALA A 1 74 ? -13.788 -14.689 -2.943 1.00 38.49 71 ALA A O 1
ATOM 530 N N . GLY A 1 75 ? -14.983 -14.507 -1.032 1.00 38.74 72 GLY A N 1
ATOM 531 C CA . GLY A 1 75 ? -14.428 -15.716 -0.407 1.00 40.66 72 GLY A CA 1
ATOM 532 C C . GLY A 1 75 ? -14.677 -16.980 -1.233 1.00 42.30 72 GLY A C 1
ATOM 533 O O . GLY A 1 75 ? -13.782 -17.800 -1.390 1.00 42.33 72 GLY A O 1
ATOM 534 N N . GLU A 1 76 ? -15.880 -17.099 -1.793 1.00 44.03 73 GLU A N 1
ATOM 535 C CA . GLU A 1 76 ? -16.258 -18.241 -2.618 1.00 47.26 73 GLU A CA 1
ATOM 536 C C . GLU A 1 76 ? -15.494 -18.281 -3.915 1.00 47.39 73 GLU A C 1
ATOM 537 O O . GLU A 1 76 ? -15.374 -19.342 -4.533 1.00 48.10 73 GLU A O 1
ATOM 543 N N . LEU A 1 77 ? -14.943 -17.141 -4.335 1.00 46.35 74 LEU A N 1
ATOM 544 C CA . LEU A 1 77 ? -14.169 -17.146 -5.578 1.00 46.08 74 LEU A CA 1
ATOM 545 C C . LEU A 1 77 ? -12.674 -17.380 -5.317 1.00 45.43 74 LEU A C 1
ATOM 546 O O . LEU A 1 77 ? -11.857 -17.321 -6.236 1.00 43.99 74 LEU A O 1
ATOM 551 N N . GLY A 1 78 ? -12.318 -17.612 -4.059 1.00 44.50 75 GLY A N 1
ATOM 552 C CA . GLY A 1 78 ? -10.909 -17.770 -3.703 1.00 44.65 75 GLY A CA 1
ATOM 553 C C . GLY A 1 78 ? -10.153 -16.464 -3.493 1.00 43.87 75 GLY A C 1
ATOM 554 O O . GLY A 1 78 ? -8.961 -16.491 -3.180 1.00 44.99 75 GLY A O 1
ATOM 555 N N . LEU A 1 79 ? -10.827 -15.321 -3.646 1.00 42.63 76 LEU A N 1
ATOM 556 C CA . LEU A 1 79 ? -10.191 -13.986 -3.466 1.00 41.01 76 LEU A CA 1
ATOM 557 C C . LEU A 1 79 ? -9.797 -13.571 -2.037 1.00 40.76 76 LEU A C 1
ATOM 558 O O . LEU A 1 79 ? -9.084 -12.571 -1.841 1.00 40.34 76 LEU A O 1
ATOM 563 N N . LEU A 1 80 ? -10.229 -14.324 -1.034 1.00 40.34 77 LEU A N 1
ATOM 564 C CA . LEU A 1 80 ? -9.793 -14.054 0.323 1.00 40.41 77 LEU A CA 1
ATOM 565 C C . LEU A 1 80 ? -8.710 -14.997 0.809 1.00 40.98 77 LEU A C 1
ATOM 566 O O . LEU A 1 80 ? -8.215 -14.851 1.929 1.00 41.01 77 LEU A O 1
ATOM 571 N N . GLY A 1 81 ? -8.382 -15.999 0.007 1.00 41.03 78 GLY A N 1
ATOM 572 C CA . GLY A 1 81 ? -7.446 -17.025 0.438 1.00 41.11 78 GLY A CA 1
ATOM 573 C C . GLY A 1 81 ? -6.227 -17.222 -0.447 1.00 41.26 78 GLY A C 1
ATOM 574 O O . GLY A 1 81 ? -5.561 -18.245 -0.334 1.00 41.04 78 GLY A O 1
ATOM 575 N N . ALA A 1 82 ? -5.919 -16.238 -1.306 1.00 41.16 79 ALA A N 1
ATOM 576 C CA . ALA A 1 82 ? -4.795 -16.344 -2.248 1.00 42.10 79 ALA A CA 1
ATOM 577 C C . ALA A 1 82 ? -3.432 -16.466 -1.552 1.00 42.85 79 ALA A C 1
ATOM 578 O O . ALA A 1 82 ? -2.561 -17.177 -2.028 1.00 43.36 79 ALA A O 1
ATOM 580 N N . ASP A 1 83 ? -3.268 -15.781 -0.423 1.00 42.76 80 ASP A N 1
ATOM 581 C CA . ASP A 1 83 ? -2.012 -15.795 0.339 1.00 44.25 80 ASP A CA 1
ATOM 582 C C . ASP A 1 83 ? -2.030 -16.825 1.473 1.00 43.88 80 ASP A C 1
ATOM 583 O O . ASP A 1 83 ? -1.108 -16.872 2.289 1.00 43.84 80 ASP A O 1
ATOM 588 N N . VAL A 1 84 ? -3.083 -17.620 1.544 1.00 43.65 81 VAL A N 1
ATOM 589 C CA . VAL A 1 84 ? -3.150 -18.687 2.547 1.00 44.70 81 VAL A CA 1
ATOM 590 C C . VAL A 1 84 ? -2.831 -20.036 1.886 1.00 46.50 81 VAL A C 1
ATOM 591 O O . VAL A 1 84 ? -3.463 -20.391 0.892 1.00 46.81 81 VAL A O 1
ATOM 595 N N . PRO A 1 85 ? -1.838 -20.782 2.427 1.00 48.32 82 PRO A N 1
ATOM 596 C CA . PRO A 1 85 ? -1.521 -22.118 1.870 1.00 49.54 82 PRO A CA 1
ATOM 597 C C . PRO A 1 85 ? -2.736 -23.042 1.820 1.00 50.04 82 PRO A C 1
ATOM 598 O O . PRO A 1 85 ? -3.674 -22.934 2.644 1.00 48.49 82 PRO A O 1
ATOM 602 N N . GLU A 1 86 ? -2.730 -23.898 0.807 1.00 51.35 83 GLU A N 1
ATOM 603 C CA . GLU A 1 86 ? -3.752 -24.938 0.622 1.00 53.58 83 GLU A CA 1
ATOM 604 C C . GLU A 1 86 ? -3.960 -25.848 1.843 1.00 53.72 83 GLU A C 1
ATOM 605 O O . GLU A 1 86 ? -5.093 -26.203 2.154 1.00 53.02 83 GLU A O 1
ATOM 611 N N . GLU A 1 87 ? -2.888 -26.172 2.563 1.00 54.62 84 GLU A N 1
ATOM 612 C CA . GLU A 1 87 ? -3.023 -27.071 3.719 1.00 56.36 84 GLU A CA 1
ATOM 613 C C . GLU A 1 87 ? -3.749 -26.441 4.892 1.00 54.86 84 GLU A C 1
ATOM 614 O O . GLU A 1 87 ? -4.132 -27.136 5.825 1.00 55.30 84 GLU A O 1
ATOM 620 N N . TYR A 1 88 ? -3.938 -25.122 4.843 1.00 52.73 85 TYR A N 1
ATOM 621 C CA . TYR A 1 88 ? -4.714 -24.440 5.864 1.00 50.27 85 TYR A CA 1
ATOM 622 C C . TYR A 1 88 ? -6.012 -23.917 5.303 1.00 49.16 85 TYR A C 1
ATOM 623 O O . TYR A 1 88 ? -6.637 -23.068 5.892 1.00 48.47 85 TYR A O 1
ATOM 632 N N . GLY A 1 89 ? -6.418 -24.440 4.153 1.00 48.93 86 GLY A N 1
ATOM 633 C CA . GLY A 1 89 ? -7.708 -24.097 3.578 1.00 48.18 86 GLY A CA 1
ATOM 634 C C . GLY A 1 89 ? -7.662 -22.938 2.596 1.00 47.23 86 GLY A C 1
ATOM 635 O O . GLY A 1 89 ? -8.707 -22.439 2.184 1.00 46.38 86 GLY A O 1
ATOM 636 N N . GLY A 1 90 ? -6.457 -22.538 2.198 1.00 47.05 87 GLY A N 1
ATOM 637 C CA . GLY A 1 90 ? -6.294 -21.436 1.258 1.00 46.69 87 GLY A CA 1
ATOM 638 C C . GLY A 1 90 ? -6.165 -21.956 -0.147 1.00 47.78 87 GLY A C 1
ATOM 639 O O . GLY A 1 90 ? -6.241 -23.163 -0.369 1.00 49.20 87 GLY A O 1
ATOM 640 N N . ILE A 1 91 ? -5.988 -21.068 -1.109 1.00 47.28 88 ILE A N 1
ATOM 641 C CA . ILE A 1 91 ? -5.730 -21.541 -2.480 1.00 48.68 88 ILE A CA 1
ATOM 642 C C . ILE A 1 91 ? -4.274 -21.351 -2.891 1.00 48.18 88 ILE A C 1
ATOM 643 O O . ILE A 1 91 ? -3.898 -21.652 -4.028 1.00 49.65 88 ILE A O 1
ATOM 648 N N . GLY A 1 92 ? -3.468 -20.856 -1.960 1.00 46.63 89 GLY A N 1
ATOM 649 C CA . GLY A 1 92 ? -2.019 -20.739 -2.145 1.00 46.97 89 GLY A CA 1
ATOM 650 C C . GLY A 1 92 ? -1.503 -20.222 -3.485 1.00 47.38 89 GLY A C 1
ATOM 651 O O . GLY A 1 92 ? -0.688 -20.883 -4.118 1.00 47.51 89 GLY A O 1
ATOM 652 N N . LEU A 1 93 ? -1.951 -19.037 -3.920 1.00 46.28 90 LEU A N 1
ATOM 653 C CA . LEU A 1 93 ? -1.406 -18.440 -5.157 1.00 46.53 90 LEU A CA 1
ATOM 654 C C . LEU A 1 93 ? -0.041 -17.793 -4.896 1.00 46.27 90 LEU A C 1
ATOM 655 O O . LEU A 1 93 ? 0.361 -17.620 -3.745 1.00 45.81 90 LEU A O 1
ATOM 660 N N . ASP A 1 94 ? 0.688 -17.479 -5.961 1.00 46.56 91 ASP A N 1
ATOM 661 C CA . ASP A 1 94 ? 1.949 -16.750 -5.839 1.00 46.95 91 ASP A CA 1
ATOM 662 C C . ASP A 1 94 ? 1.713 -15.254 -5.532 1.00 44.95 91 ASP A C 1
ATOM 663 O O . ASP A 1 94 ? 0.572 -14.776 -5.571 1.00 42.64 91 ASP A O 1
ATOM 668 N N . LYS A 1 95 ? 2.788 -14.529 -5.220 1.00 44.66 92 LYS A N 1
ATOM 669 C CA . LYS A 1 95 ? 2.659 -13.138 -4.784 1.00 43.96 92 LYS A CA 1
ATOM 670 C C . LYS A 1 95 ? 2.208 -12.181 -5.906 1.00 42.75 92 LYS A C 1
ATOM 671 O O . LYS A 1 95 ? 1.596 -11.119 -5.629 1.00 41.93 92 LYS A O 1
ATOM 677 N N . VAL A 1 96 ? 2.497 -12.539 -7.149 1.00 41.33 93 VAL A N 1
ATOM 678 C CA . VAL A 1 96 ? 2.054 -11.755 -8.288 1.00 40.99 93 VAL A CA 1
ATOM 679 C C . VAL A 1 96 ? 0.543 -11.773 -8.393 1.00 40.62 93 VAL A C 1
ATOM 680 O O . VAL A 1 96 ? -0.072 -10.736 -8.572 1.00 40.34 93 VAL A O 1
ATOM 684 N N . SER A 1 97 ? -0.048 -12.959 -8.239 1.00 41.21 94 SER A N 1
ATOM 685 C CA . SER A 1 97 ? -1.488 -13.134 -8.220 1.00 40.92 94 SER A CA 1
ATOM 686 C C . SER A 1 97 ? -2.171 -12.303 -7.132 1.00 39.32 94 SER A C 1
ATOM 687 O O . SER A 1 97 ? -3.138 -11.607 -7.396 1.00 38.45 94 SER A O 1
ATOM 690 N N . SER A 1 98 ? -1.684 -12.365 -5.906 1.00 39.40 95 SER A N 1
ATOM 691 C CA . SER A 1 98 ? -2.335 -11.562 -4.860 1.00 38.54 95 SER A CA 1
ATOM 692 C C . SER A 1 98 ? -2.064 -10.044 -4.984 1.00 37.18 95 SER A C 1
ATOM 693 O O . SER A 1 98 ? -2.850 -9.238 -4.491 1.00 36.89 95 SER A O 1
ATOM 696 N N . ALA A 1 99 ? -1.003 -9.650 -5.691 1.00 36.36 96 ALA A N 1
ATOM 697 C CA . ALA A 1 99 ? -0.799 -8.235 -6.028 1.00 35.66 96 ALA A CA 1
ATOM 698 C C . ALA A 1 99 ? -1.852 -7.820 -7.051 1.00 34.79 96 ALA A C 1
ATOM 699 O O . ALA A 1 99 ? -2.449 -6.769 -6.944 1.00 34.77 96 ALA A O 1
ATOM 701 N N . LEU A 1 100 ? -2.079 -8.657 -8.047 1.00 35.55 97 LEU A N 1
ATOM 702 C CA . LEU A 1 100 ? -3.062 -8.352 -9.069 1.00 35.10 97 LEU A CA 1
ATOM 703 C C . LEU A 1 100 ? -4.462 -8.277 -8.476 1.00 34.72 97 LEU A C 1
ATOM 704 O O . LEU A 1 100 ? -5.276 -7.450 -8.910 1.00 33.59 97 LEU A O 1
ATOM 709 N N . ILE A 1 101 ? -4.747 -9.128 -7.481 1.00 32.95 98 ILE A N 1
ATOM 710 C CA . ILE A 1 101 ? -6.032 -9.044 -6.825 1.00 32.56 98 ILE A CA 1
ATOM 711 C C . ILE A 1 101 ? -6.206 -7.666 -6.128 1.00 32.10 98 ILE A C 1
ATOM 712 O O . ILE A 1 101 ? -7.243 -6.997 -6.284 1.00 32.22 98 ILE A O 1
ATOM 717 N N . ALA A 1 102 ? -5.172 -7.210 -5.422 1.00 31.06 99 ALA A N 1
ATOM 718 C CA . ALA A 1 102 ? -5.231 -5.878 -4.780 1.00 29.93 99 ALA A CA 1
ATOM 719 C C . ALA A 1 102 ? -5.347 -4.735 -5.789 1.00 29.33 99 ALA A C 1
ATOM 720 O O . ALA A 1 102 ? -6.106 -3.772 -5.579 1.00 28.87 99 ALA A O 1
ATOM 722 N N . GLU A 1 103 ? -4.634 -4.861 -6.905 1.00 29.98 100 GLU A N 1
ATOM 723 C CA . GLU A 1 103 ? -4.682 -3.853 -7.929 1.00 30.76 100 GLU A CA 1
ATOM 724 C C . GLU A 1 103 ? -6.113 -3.694 -8.444 1.00 30.71 100 GLU A C 1
ATOM 725 O O . GLU A 1 103 ? -6.596 -2.572 -8.596 1.00 31.87 100 GLU A O 1
ATOM 731 N N . LYS A 1 104 ? -6.779 -4.794 -8.720 1.00 31.02 101 LYS A N 1
ATOM 732 C CA . LYS A 1 104 ? -8.148 -4.744 -9.236 1.00 31.45 101 LYS A CA 1
ATOM 733 C C . LYS A 1 104 ? -9.175 -4.347 -8.174 1.00 31.86 101 LYS A C 1
ATOM 734 O O . LYS A 1 104 ? -10.170 -3.652 -8.507 1.00 31.76 101 LYS A O 1
ATOM 740 N N . PHE A 1 105 ? -8.940 -4.738 -6.912 1.00 31.07 102 PHE A N 1
ATOM 741 C CA . PHE A 1 105 ? -9.823 -4.274 -5.814 1.00 31.70 102 PHE A CA 1
ATOM 742 C C . PHE A 1 105 ? -9.883 -2.749 -5.646 1.00 32.11 102 PHE A C 1
ATOM 743 O O . PHE A 1 105 ? -10.904 -2.182 -5.197 1.00 31.22 102 PHE A O 1
ATOM 751 N N . SER A 1 106 ? -8.778 -2.062 -5.960 1.00 32.79 103 SER A N 1
ATOM 752 C CA . SER A 1 106 ? -8.758 -0.576 -5.893 1.00 32.09 103 SER A CA 1
ATOM 753 C C . SER A 1 106 ? -9.919 0.129 -6.635 1.00 31.92 103 SER A C 1
ATOM 754 O O . SER A 1 106 ? -10.342 1.216 -6.258 1.00 31.21 103 SER A O 1
ATOM 757 N N . ARG A 1 107 ? -10.478 -0.518 -7.651 1.00 31.81 104 ARG A N 1
ATOM 758 C CA . ARG A 1 107 ? -11.644 0.023 -8.348 1.00 32.49 104 ARG A CA 1
ATOM 759 C C . ARG A 1 107 ? -12.821 0.304 -7.375 1.00 33.34 104 ARG A C 1
ATOM 760 O O . ARG A 1 107 ? -13.635 1.209 -7.618 1.00 33.30 104 ARG A O 1
ATOM 768 N N . ALA A 1 108 ? -12.874 -0.419 -6.244 1.00 30.56 105 ALA A N 1
ATOM 769 C CA . ALA A 1 108 ? -14.034 -0.376 -5.399 1.00 30.93 105 ALA A CA 1
ATOM 770 C C . ALA A 1 108 ? -13.837 0.584 -4.231 1.00 30.24 105 ALA A C 1
ATOM 771 O O . ALA A 1 108 ? -14.465 0.402 -3.187 1.00 31.55 105 ALA A O 1
ATOM 773 N N . GLY A 1 109 ? -12.944 1.562 -4.378 1.00 29.04 106 GLY A N 1
ATOM 774 C CA . GLY A 1 109 ? -12.740 2.555 -3.320 1.00 28.04 106 GLY A CA 1
ATOM 775 C C . GLY A 1 109 ? -12.436 1.921 -1.978 1.00 26.84 106 GLY A C 1
ATOM 776 O O . GLY A 1 109 ? -11.538 1.082 -1.851 1.00 26.12 106 GLY A O 1
ATOM 777 N N . GLY A 1 110 ? -13.151 2.368 -0.952 1.00 28.09 107 GLY A N 1
ATOM 778 C CA . GLY A 1 110 ? -12.908 1.907 0.402 1.00 26.98 107 GLY A CA 1
ATOM 779 C C . GLY A 1 110 ? -13.122 0.423 0.613 1.00 27.33 107 GLY A C 1
ATOM 780 O O . GLY A 1 110 ? -12.600 -0.150 1.535 1.00 27.16 107 GLY A O 1
ATOM 781 N N . PHE A 1 111 ? -13.916 -0.229 -0.227 1.00 28.33 108 PHE A N 1
ATOM 782 C CA . PHE A 1 111 ? -14.007 -1.659 -0.125 1.00 27.78 108 PHE A CA 1
ATOM 783 C C . PHE A 1 111 ? -12.658 -2.355 -0.353 1.00 27.86 108 PHE A C 1
ATOM 784 O O . PHE A 1 111 ? -12.500 -3.512 0.039 1.00 27.94 108 PHE A O 1
ATOM 792 N N . ALA A 1 112 ? -11.722 -1.709 -1.038 1.00 28.29 109 ALA A N 1
ATOM 793 C CA . ALA A 1 112 ? -10.376 -2.301 -1.273 1.00 28.75 109 ALA A CA 1
ATOM 794 C C . ALA A 1 112 ? -9.648 -2.288 0.066 1.00 28.03 109 ALA A C 1
ATOM 795 O O . ALA A 1 112 ? -8.791 -3.136 0.329 1.00 28.22 109 ALA A O 1
ATOM 797 N N . ILE A 1 113 ? -9.958 -1.295 0.875 1.00 25.30 110 ILE A N 1
ATOM 798 C CA . ILE A 1 113 ? -9.346 -1.182 2.187 1.00 25.41 110 ILE A CA 1
ATOM 799 C C . ILE A 1 113 ? -9.870 -2.259 3.075 1.00 25.00 110 ILE A C 1
ATOM 800 O O . ILE A 1 113 ? -9.084 -2.939 3.762 1.00 26.40 110 ILE A O 1
ATOM 805 N N . THR A 1 114 ? -11.191 -2.487 3.029 1.00 25.18 111 THR A N 1
ATOM 806 C CA . THR A 1 114 ? -11.833 -3.581 3.759 1.00 24.06 111 THR A CA 1
ATOM 807 C C . THR A 1 114 ? -11.196 -4.909 3.404 1.00 24.87 111 THR A C 1
ATOM 808 O O . THR A 1 114 ? -10.800 -5.712 4.259 1.00 23.31 111 THR A O 1
ATOM 812 N N . HIS A 1 115 ? -11.121 -5.178 2.105 1.00 25.50 112 HIS A N 1
ATOM 813 C CA . HIS A 1 115 ? -10.564 -6.432 1.657 1.00 26.78 112 HIS A CA 1
ATOM 814 C C . HIS A 1 115 ? -9.076 -6.553 2.069 1.00 26.99 112 HIS A C 1
ATOM 815 O O . HIS A 1 115 ? -8.648 -7.595 2.604 1.00 27.74 112 HIS A O 1
ATOM 822 N N . GLY A 1 116 ? -8.292 -5.506 1.807 1.00 28.09 113 GLY A N 1
ATOM 823 C CA . GLY A 1 116 ? -6.842 -5.495 2.122 1.00 26.15 113 GLY A CA 1
ATOM 824 C C . GLY A 1 116 ? -6.540 -5.709 3.587 1.00 27.41 113 GLY A C 1
ATOM 825 O O . GLY A 1 116 ? -5.548 -6.363 3.920 1.00 26.88 113 GLY A O 1
ATOM 826 N N . ALA A 1 117 ? -7.334 -5.088 4.481 1.00 26.73 114 ALA A N 1
ATOM 827 C CA . ALA A 1 117 ? -7.156 -5.284 5.920 1.00 27.60 114 ALA A CA 1
ATOM 828 C C . ALA A 1 117 ? -7.502 -6.741 6.291 1.00 28.49 114 ALA A C 1
ATOM 829 O O . ALA A 1 117 ? -6.892 -7.322 7.190 1.00 30.10 114 ALA A O 1
ATOM 831 N N . HIS A 1 118 ? -8.484 -7.327 5.621 1.00 27.00 115 HIS A N 1
ATOM 832 C CA . HIS A 1 118 ? -8.747 -8.707 5.914 1.00 28.44 115 HIS A CA 1
ATOM 833 C C . HIS A 1 118 ? -7.626 -9.650 5.445 1.00 29.35 115 HIS A C 1
ATOM 834 O O . HIS A 1 118 ? -7.174 -10.466 6.229 1.00 29.78 115 HIS A O 1
ATOM 841 N N . VAL A 1 119 ? -7.207 -9.565 4.179 1.00 28.79 116 VAL A N 1
ATOM 842 C CA . VAL A 1 119 ? -6.242 -10.511 3.644 1.00 31.17 116 VAL A CA 1
ATOM 843 C C . VAL A 1 119 ? -4.787 -10.153 4.010 1.00 32.32 116 VAL A C 1
ATOM 844 O O . VAL A 1 119 ? -3.913 -11.013 3.936 1.00 33.32 116 VAL A O 1
ATOM 848 N N . GLY A 1 120 ? -4.538 -8.927 4.442 1.00 31.48 117 GLY A N 1
ATOM 849 C CA . GLY A 1 120 ? -3.158 -8.491 4.634 1.00 32.15 117 GLY A CA 1
ATOM 850 C C . GLY A 1 120 ? -2.891 -8.414 6.126 1.00 32.91 117 GLY A C 1
ATOM 851 O O . GLY A 1 120 ? -2.662 -9.430 6.775 1.00 33.29 117 GLY A O 1
ATOM 852 N N . ILE A 1 121 ? -2.957 -7.220 6.680 1.00 32.00 118 ILE A N 1
ATOM 853 C CA . ILE A 1 121 ? -2.533 -7.013 8.057 1.00 33.09 118 ILE A CA 1
ATOM 854 C C . ILE A 1 121 ? -3.363 -7.877 9.040 1.00 32.64 118 ILE A C 1
ATOM 855 O O . ILE A 1 121 ? -2.862 -8.256 10.082 1.00 33.21 118 ILE A O 1
ATOM 860 N N . GLY A 1 122 ? -4.608 -8.204 8.697 1.00 31.21 119 GLY A N 1
ATOM 861 C CA . GLY A 1 122 ? -5.464 -8.980 9.578 1.00 30.18 119 GLY A CA 1
ATOM 862 C C . GLY A 1 122 ? -5.147 -10.480 9.594 1.00 31.74 119 GLY A C 1
ATOM 863 O O . GLY A 1 122 ? -5.077 -11.077 10.660 1.00 30.15 119 GLY A O 1
ATOM 864 N N . SER A 1 123 ? -4.955 -11.087 8.422 1.00 31.79 120 SER A N 1
ATOM 865 C CA . SER A 1 123 ? -4.788 -12.541 8.328 1.00 33.34 120 SER A CA 1
ATOM 866 C C . SER A 1 123 ? -3.327 -12.964 8.362 1.00 34.31 120 SER A C 1
ATOM 867 O O . SER A 1 123 ? -2.993 -13.989 8.985 1.00 34.93 120 SER A O 1
ATOM 870 N N . LEU A 1 124 ? -2.470 -12.196 7.692 1.00 33.55 121 LEU A N 1
ATOM 871 C CA . LEU A 1 124 ? -1.055 -12.559 7.536 1.00 34.69 121 LEU A CA 1
ATOM 872 C C . LEU A 1 124 ? -0.280 -12.723 8.850 1.00 34.08 121 LEU A C 1
ATOM 873 O O . LEU A 1 124 ? 0.655 -13.502 8.894 1.00 35.69 121 LEU A O 1
ATOM 878 N N . PRO A 1 125 ? -0.645 -12.006 9.917 1.00 33.36 122 PRO A N 1
ATOM 879 C CA . PRO A 1 125 ? 0.094 -12.335 11.160 1.00 33.54 122 PRO A CA 1
ATOM 880 C C . PRO A 1 125 ? -0.047 -13.801 11.584 1.00 34.26 122 PRO A C 1
ATOM 881 O O . PRO A 1 125 ? 0.880 -14.361 12.147 1.00 34.74 122 PRO A O 1
ATOM 885 N N . ILE A 1 126 ? -1.189 -14.411 11.292 1.00 34.06 123 ILE A N 1
ATOM 886 C CA . ILE A 1 126 ? -1.425 -15.829 11.611 1.00 34.27 123 ILE A CA 1
ATOM 887 C C . ILE A 1 126 ? -0.737 -16.705 10.567 1.00 35.14 123 ILE A C 1
ATOM 888 O O . ILE A 1 126 ? -0.094 -17.699 10.911 1.00 35.13 123 ILE A O 1
ATOM 893 N N . VAL A 1 127 ? -0.871 -16.337 9.297 1.00 34.96 124 VAL A N 1
ATOM 894 C CA . VAL A 1 127 ? -0.161 -17.035 8.228 1.00 36.79 124 VAL A CA 1
ATOM 895 C C . VAL A 1 127 ? 1.357 -17.101 8.485 1.00 37.97 124 VAL A C 1
ATOM 896 O O . VAL A 1 127 ? 1.973 -18.165 8.360 1.00 39.85 124 VAL A O 1
ATOM 900 N N . LEU A 1 128 ? 1.951 -15.980 8.849 1.00 37.52 125 LEU A N 1
ATOM 901 C CA . LEU A 1 128 ? 3.395 -15.876 8.947 1.00 38.15 125 LEU A CA 1
ATOM 902 C C . LEU A 1 128 ? 3.945 -16.232 10.311 1.00 39.29 125 LEU A C 1
ATOM 903 O O . LEU A 1 128 ? 5.066 -16.735 10.395 1.00 40.24 125 LEU A O 1
ATOM 908 N N . PHE A 1 129 ? 3.187 -15.961 11.375 1.00 39.26 126 PHE A N 1
ATOM 909 C CA . PHE A 1 129 ? 3.714 -16.143 12.723 1.00 39.30 126 PHE A CA 1
ATOM 910 C C . PHE A 1 129 ? 2.876 -17.019 13.618 1.00 39.51 126 PHE A C 1
ATOM 911 O O . PHE A 1 129 ? 3.210 -17.207 14.776 1.00 39.95 126 PHE A O 1
ATOM 919 N N . GLY A 1 130 ? 1.786 -17.573 13.096 1.00 39.14 127 GLY A N 1
ATOM 920 C CA . GLY A 1 130 ? 0.960 -18.481 13.913 1.00 39.83 127 GLY A CA 1
ATOM 921 C C . GLY A 1 130 ? 1.654 -19.832 14.102 1.00 41.24 127 GLY A C 1
ATOM 922 O O . GLY A 1 130 ? 2.401 -20.272 13.221 1.00 40.25 127 GLY A O 1
ATOM 923 N N . ASN A 1 131 ? 1.413 -20.492 15.240 1.00 41.69 128 ASN A N 1
ATOM 924 C CA . ASN A 1 131 ? 1.873 -21.863 15.412 1.00 43.18 128 ASN A CA 1
ATOM 925 C C . ASN A 1 131 ? 0.872 -22.773 14.720 1.00 44.53 128 ASN A C 1
ATOM 926 O O . ASN A 1 131 ? -0.189 -22.310 14.275 1.00 42.67 128 ASN A O 1
ATOM 931 N N . GLU A 1 132 ? 1.206 -24.065 14.648 1.00 46.45 129 GLU A N 1
ATOM 932 C CA . GLU A 1 132 ? 0.441 -25.018 13.871 1.00 47.66 129 GLU A CA 1
ATOM 933 C C . GLU A 1 132 ? -1.012 -25.029 14.290 1.00 47.06 129 GLU A C 1
ATOM 934 O O . GLU A 1 132 ? -1.907 -25.082 13.445 1.00 47.49 129 GLU A O 1
ATOM 940 N N . GLU A 1 133 ? -1.240 -24.992 15.596 1.00 46.36 130 GLU A N 1
ATOM 941 C CA . GLU A 1 133 ? -2.576 -25.040 16.156 1.00 46.64 130 GLU A CA 1
ATOM 942 C C . GLU A 1 133 ? -3.393 -23.782 15.786 1.00 44.28 130 GLU A C 1
ATOM 943 O O . GLU A 1 133 ? -4.551 -23.869 15.394 1.00 43.47 130 GLU A O 1
ATOM 949 N N . GLN A 1 134 ? -2.767 -22.619 15.908 1.00 42.69 131 GLN A N 1
ATOM 950 C CA . GLN A 1 134 ? -3.400 -21.351 15.514 1.00 41.12 131 GLN A CA 1
ATOM 951 C C . GLN A 1 134 ? -3.738 -21.330 14.018 1.00 40.50 131 GLN A C 1
ATOM 952 O O . GLN A 1 134 ? -4.827 -20.955 13.644 1.00 38.81 131 GLN A O 1
ATOM 958 N N . LYS A 1 135 ? -2.832 -21.799 13.172 1.00 40.93 132 LYS A N 1
ATOM 959 C CA . LYS A 1 135 ? -3.125 -21.830 11.751 1.00 41.63 132 LYS A CA 1
ATOM 960 C C . LYS A 1 135 ? -4.273 -22.750 11.393 1.00 42.25 132 LYS A C 1
ATOM 961 O O . LYS A 1 135 ? -5.167 -22.348 10.655 1.00 40.87 132 LYS A O 1
ATOM 967 N N . LYS A 1 136 ? -4.288 -23.970 11.934 1.00 44.01 133 LYS A N 1
ATOM 968 C CA . LYS A 1 136 ? -5.348 -24.913 11.559 1.00 46.01 133 LYS A CA 1
ATOM 969 C C . LYS A 1 136 ? -6.691 -24.477 12.083 1.00 45.38 133 LYS A C 1
ATOM 970 O O . LYS A 1 136 ? -7.699 -24.719 11.451 1.00 45.92 133 LYS A O 1
ATOM 976 N N . LYS A 1 137 ? -6.694 -23.816 13.234 1.00 45.35 134 LYS A N 1
ATOM 977 C CA . LYS A 1 137 ? -7.895 -23.209 13.762 1.00 44.93 134 LYS A CA 1
ATOM 978 C C . LYS A 1 137 ? -8.394 -22.028 12.903 1.00 44.16 134 LYS A C 1
ATOM 979 O O . LYS A 1 137 ? -9.529 -22.063 12.424 1.00 44.89 134 LYS A O 1
ATOM 985 N N . TYR A 1 138 ? -7.575 -20.986 12.722 1.00 42.19 135 TYR A N 1
ATOM 986 C CA . TYR A 1 138 ? -8.109 -19.712 12.206 1.00 40.47 135 TYR A CA 1
ATOM 987 C C . TYR A 1 138 ? -8.131 -19.606 10.692 1.00 39.97 135 TYR A C 1
ATOM 988 O O . TYR A 1 138 ? -9.104 -19.121 10.137 1.00 40.38 135 TYR A O 1
ATOM 997 N N . LEU A 1 139 ? -7.102 -20.110 10.029 1.00 39.79 136 LEU A N 1
ATOM 998 C CA . LEU A 1 139 ? -6.931 -19.869 8.586 1.00 40.58 136 LEU A CA 1
ATOM 999 C C . LEU A 1 139 ? -8.033 -20.398 7.649 1.00 42.30 136 LEU A C 1
ATOM 1000 O O . LEU A 1 139 ? -8.436 -19.662 6.739 1.00 41.29 136 LEU A O 1
ATOM 1005 N N . PRO A 1 140 ? -8.523 -21.658 7.867 1.00 43.20 137 PRO A N 1
ATOM 1006 C CA . PRO A 1 140 ? -9.562 -22.184 6.977 1.00 43.63 137 PRO A CA 1
ATOM 1007 C C . PRO A 1 140 ? -10.770 -21.265 6.924 1.00 42.66 137 PRO A C 1
ATOM 1008 O O . PRO A 1 140 ? -11.397 -21.131 5.897 1.00 43.26 137 PRO A O 1
ATOM 1012 N N . LEU A 1 141 ? -11.064 -20.613 8.031 1.00 41.62 138 LEU A N 1
ATOM 1013 C CA . LEU A 1 141 ? -12.215 -19.756 8.144 1.00 40.23 138 LEU A CA 1
ATOM 1014 C C . LEU A 1 141 ? -11.938 -18.355 7.556 1.00 38.40 138 LEU A C 1
ATOM 1015 O O . LEU A 1 141 ? -12.792 -17.778 6.876 1.00 37.66 138 LEU A O 1
ATOM 1020 N N . LEU A 1 142 ? -10.745 -17.832 7.817 1.00 36.91 139 LEU A N 1
ATOM 1021 C CA . LEU A 1 142 ? -10.338 -16.543 7.284 1.00 37.09 139 LEU A CA 1
ATOM 1022 C C . LEU A 1 142 ? -10.199 -16.622 5.761 1.00 37.75 139 LEU A C 1
ATOM 1023 O O . LEU A 1 142 ? -10.578 -15.691 5.041 1.00 36.85 139 LEU A O 1
ATOM 1028 N N . ALA A 1 143 ? -9.718 -17.761 5.267 1.00 39.25 140 ALA A N 1
ATOM 1029 C CA . ALA A 1 143 ? -9.487 -17.926 3.835 1.00 40.09 140 ALA A CA 1
ATOM 1030 C C . ALA A 1 143 ? -10.777 -17.867 3.010 1.00 40.69 140 ALA A C 1
ATOM 1031 O O . ALA A 1 143 ? -10.755 -17.469 1.847 1.00 40.88 140 ALA A O 1
ATOM 1033 N N . THR A 1 144 ? -11.904 -18.230 3.608 1.00 41.05 141 THR A N 1
ATOM 1034 C CA . THR A 1 144 ? -13.175 -18.210 2.868 1.00 41.82 141 THR A CA 1
ATOM 1035 C C . THR A 1 144 ? -14.025 -17.002 3.228 1.00 41.73 141 THR A C 1
ATOM 1036 O O . THR A 1 144 ? -15.084 -16.749 2.616 1.00 41.64 141 THR A O 1
ATOM 1040 N N . GLY A 1 145 ? -13.589 -16.267 4.246 1.00 40.66 142 GLY A N 1
ATOM 1041 C CA . GLY A 1 145 ? -14.366 -15.122 4.691 1.00 40.09 142 GLY A CA 1
ATOM 1042 C C . GLY A 1 145 ? -15.444 -15.526 5.674 1.00 41.06 142 GLY A C 1
ATOM 1043 O O . GLY A 1 145 ? -16.210 -14.684 6.124 1.00 40.97 142 GLY A O 1
ATOM 1044 N N . GLU A 1 146 ? -15.478 -16.802 6.044 1.00 42.11 143 GLU A N 1
ATOM 1045 C CA . GLU A 1 146 ? -16.389 -17.283 7.111 1.00 42.48 143 GLU A CA 1
ATOM 1046 C C . GLU A 1 146 ? -16.136 -16.534 8.426 1.00 39.43 143 GLU A C 1
ATOM 1047 O O . GLU A 1 146 ? -17.061 -16.231 9.153 1.00 39.81 143 GLU A O 1
ATOM 1053 N N A LYS A 1 147 ? -14.866 -16.301 8.729 0.61 38.22 144 LYS A N 1
ATOM 1054 N N B LYS A 1 147 ? -14.867 -16.253 8.704 0.39 38.39 144 LYS A N 1
ATOM 1055 C CA A LYS A 1 147 ? -14.473 -15.307 9.708 0.61 36.28 144 LYS A CA 1
ATOM 1056 C CA B LYS A 1 147 ? -14.489 -15.288 9.724 0.39 36.46 144 LYS A CA 1
ATOM 1057 C C A LYS A 1 147 ? -13.835 -14.165 8.924 0.61 35.02 144 LYS A C 1
ATOM 1058 C C B LYS A 1 147 ? -13.636 -14.198 9.087 0.39 35.16 144 LYS A C 1
ATOM 1059 O O A LYS A 1 147 ? -13.330 -14.394 7.812 0.61 34.78 144 LYS A O 1
ATOM 1060 O O B LYS A 1 147 ? -12.780 -14.488 8.253 0.39 34.86 144 LYS A O 1
ATOM 1071 N N . LEU A 1 148 ? -13.885 -12.956 9.494 1.00 33.19 145 LEU A N 1
ATOM 1072 C CA . LEU A 1 148 ? -13.222 -11.781 8.935 1.00 31.70 145 LEU A CA 1
ATOM 1073 C C . LEU A 1 148 ? -12.247 -11.224 9.953 1.00 29.17 145 LEU A C 1
ATOM 1074 O O . LEU A 1 148 ? -12.497 -11.253 11.155 1.00 28.90 145 LEU A O 1
ATOM 1079 N N . ALA A 1 149 ? -11.139 -10.709 9.464 1.00 27.74 146 ALA A N 1
ATOM 1080 C CA . ALA A 1 149 ? -10.052 -10.239 10.356 1.00 27.13 146 ALA A CA 1
ATOM 1081 C C . ALA A 1 149 ? -9.822 -8.703 10.356 1.00 25.90 146 ALA A C 1
ATOM 1082 O O . ALA A 1 149 ? -10.168 -7.978 9.389 1.00 24.60 146 ALA A O 1
ATOM 1084 N N . ALA A 1 150 ? -9.176 -8.232 11.422 1.00 26.69 147 ALA A N 1
ATOM 1085 C CA . ALA A 1 150 ? -8.773 -6.841 11.559 1.00 24.34 147 ALA A CA 1
ATOM 1086 C C . ALA A 1 150 ? -7.447 -6.852 12.314 1.00 26.10 147 ALA A C 1
ATOM 1087 O O . ALA A 1 150 ? -7.084 -7.835 12.983 1.00 24.57 147 ALA A O 1
ATOM 1089 N N . TYR A 1 151 ? -6.741 -5.730 12.245 1.00 26.30 148 TYR A N 1
ATOM 1090 C CA . TYR A 1 151 ? -5.422 -5.591 12.853 1.00 25.94 148 TYR A CA 1
ATOM 1091 C C . TYR A 1 151 ? -5.450 -4.381 13.784 1.00 24.97 148 TYR A C 1
ATOM 1092 O O . TYR A 1 151 ? -5.790 -3.273 13.353 1.00 25.24 148 TYR A O 1
ATOM 1101 N N . ALA A 1 152 ? -5.070 -4.561 15.042 1.00 24.93 149 ALA A N 1
ATOM 1102 C CA . ALA A 1 152 ? -5.306 -3.517 16.051 1.00 23.75 149 ALA A CA 1
ATOM 1103 C C . ALA A 1 152 ? -3.984 -3.177 16.767 1.00 26.32 149 ALA A C 1
ATOM 1104 O O . ALA A 1 152 ? -3.623 -3.786 17.809 1.00 25.94 149 ALA A O 1
ATOM 1106 N N . LEU A 1 153 ? -3.264 -2.208 16.210 1.00 26.18 150 LEU A N 1
ATOM 1107 C CA . LEU A 1 153 ? -1.984 -1.763 16.747 1.00 26.99 150 LEU A CA 1
ATOM 1108 C C . LEU A 1 153 ? -2.064 -0.330 17.309 1.00 26.86 150 LEU A C 1
ATOM 1109 O O . LEU A 1 153 ? -1.664 -0.068 18.432 1.00 25.68 150 LEU A O 1
ATOM 1114 N N . THR A 1 154 ? -2.549 0.597 16.492 1.00 26.55 151 THR A N 1
ATOM 1115 C CA . THR A 1 154 ? -2.643 2.005 16.850 1.00 24.86 151 THR A CA 1
ATOM 1116 C C . THR A 1 154 ? -3.472 2.299 18.088 1.00 26.19 151 THR A C 1
ATOM 1117 O O . THR A 1 154 ? -4.464 1.624 18.364 1.00 24.29 151 THR A O 1
ATOM 1121 N N . GLU A 1 155 ? -3.016 3.278 18.875 1.00 25.54 152 GLU A N 1
ATOM 1122 C CA . GLU A 1 155 ? -3.786 3.781 20.014 1.00 27.09 152 GLU A CA 1
ATOM 1123 C C . GLU A 1 155 ? -3.930 5.309 19.965 1.00 28.96 152 GLU A C 1
ATOM 1124 O O . GLU A 1 155 ? -3.249 5.963 19.194 1.00 31.37 152 GLU A O 1
ATOM 1130 N N . PRO A 1 156 ? -4.805 5.891 20.810 1.00 31.30 153 PRO A N 1
ATOM 1131 C CA . PRO A 1 156 ? -4.902 7.365 20.763 1.00 31.64 153 PRO A CA 1
ATOM 1132 C C . PRO A 1 156 ? -3.535 8.027 20.999 1.00 33.88 153 PRO A C 1
ATOM 1133 O O . PRO A 1 156 ? -3.224 9.037 20.358 1.00 33.08 153 PRO A O 1
ATOM 1137 N N . GLY A 1 157 ? -2.725 7.435 21.885 1.00 34.18 154 GLY A N 1
ATOM 1138 C CA . GLY A 1 157 ? -1.438 8.030 22.278 1.00 35.66 154 GLY A CA 1
ATOM 1139 C C . GLY A 1 157 ? -0.272 7.467 21.489 1.00 35.95 154 GLY A C 1
ATOM 1140 O O . GLY A 1 157 ? 0.885 7.836 21.716 1.00 37.33 154 GLY A O 1
ATOM 1141 N N . SER A 1 158 ? -0.538 6.566 20.546 1.00 35.25 155 SER A N 1
ATOM 1142 C CA . SER A 1 158 ? 0.559 5.936 19.823 1.00 34.13 155 SER A CA 1
ATOM 1143 C C . SER A 1 158 ? 0.186 5.586 18.388 1.00 34.11 155 SER A C 1
ATOM 1144 O O . SER A 1 158 ? -0.512 4.590 18.130 1.00 33.91 155 SER A O 1
ATOM 1147 N N . GLY A 1 159 ? 0.658 6.407 17.455 1.00 32.24 156 GLY A N 1
ATOM 1148 C CA . GLY A 1 159 ? 0.428 6.163 16.042 1.00 31.72 156 GLY A CA 1
ATOM 1149 C C . GLY A 1 159 ? 1.729 5.839 15.343 1.00 31.49 156 GLY A C 1
ATOM 1150 O O . GLY A 1 159 ? 2.030 4.675 15.103 1.00 32.30 156 GLY A O 1
ATOM 1151 N N . SER A 1 160 ? 2.518 6.855 15.006 1.00 31.06 157 SER A N 1
ATOM 1152 C CA . SER A 1 160 ? 3.820 6.605 14.383 1.00 30.65 157 SER A CA 1
ATOM 1153 C C . SER A 1 160 ? 4.717 5.847 15.356 1.00 31.89 157 SER A C 1
ATOM 1154 O O . SER A 1 160 ? 5.430 4.960 14.953 1.00 31.24 157 SER A O 1
ATOM 1157 N N . ASP A 1 161 ? 4.666 6.220 16.631 1.00 32.85 158 ASP A N 1
ATOM 1158 C CA . ASP A 1 161 ? 5.374 5.520 17.711 1.00 34.45 158 ASP A CA 1
ATOM 1159 C C . ASP A 1 161 ? 4.544 4.342 18.230 1.00 34.96 158 ASP A C 1
ATOM 1160 O O . ASP A 1 161 ? 4.019 4.355 19.342 1.00 34.01 158 ASP A O 1
ATOM 1165 N N . ALA A 1 162 ? 4.445 3.316 17.405 1.00 36.43 159 ALA A N 1
ATOM 1166 C CA . ALA A 1 162 ? 3.492 2.246 17.601 1.00 37.23 159 ALA A CA 1
ATOM 1167 C C . ALA A 1 162 ? 3.868 1.341 18.780 1.00 38.62 159 ALA A C 1
ATOM 1168 O O . ALA A 1 162 ? 2.994 0.689 19.328 1.00 37.96 159 ALA A O 1
ATOM 1170 N N . LEU A 1 163 ? 5.150 1.338 19.188 1.00 38.76 160 LEU A N 1
ATOM 1171 C CA . LEU A 1 163 ? 5.589 0.528 20.345 1.00 40.00 160 LEU A CA 1
ATOM 1172 C C . LEU A 1 163 ? 5.316 1.225 21.673 1.00 39.83 160 LEU A C 1
ATOM 1173 O O . LEU A 1 163 ? 5.519 0.648 22.746 1.00 40.11 160 LEU A O 1
ATOM 1178 N N . GLY A 1 164 ? 4.862 2.478 21.605 1.00 39.37 161 GLY A N 1
ATOM 1179 C CA . GLY A 1 164 ? 4.376 3.185 22.792 1.00 38.43 161 GLY A CA 1
ATOM 1180 C C . GLY A 1 164 ? 2.956 2.769 23.232 1.00 37.14 161 GLY A C 1
ATOM 1181 O O . GLY A 1 164 ? 2.357 3.421 24.081 1.00 37.20 161 GLY A O 1
ATOM 1182 N N . ALA A 1 165 ? 2.420 1.675 22.680 1.00 36.31 162 ALA A N 1
ATOM 1183 C CA . ALA A 1 165 ? 1.098 1.178 23.099 1.00 35.47 162 ALA A CA 1
ATOM 1184 C C . ALA A 1 165 ? 0.982 1.121 24.624 1.00 36.09 162 ALA A C 1
ATOM 1185 O O . ALA A 1 165 ? 1.917 0.707 25.323 1.00 36.52 162 ALA A O 1
ATOM 1187 N N . LYS A 1 166 ? -0.161 1.552 25.131 1.00 35.91 163 LYS A N 1
ATOM 1188 C CA . LYS A 1 166 ? -0.452 1.534 26.582 1.00 36.00 163 LYS A CA 1
ATOM 1189 C C . LYS A 1 166 ? -1.447 0.413 26.993 1.00 34.92 163 LYS A C 1
ATOM 1190 O O . LYS A 1 166 ? -1.638 0.157 28.182 1.00 34.95 163 LYS A O 1
ATOM 1196 N N . THR A 1 167 ? -2.075 -0.261 26.027 1.00 31.94 164 THR A N 1
ATOM 1197 C CA . THR A 1 167 ? -2.858 -1.465 26.353 1.00 32.13 164 THR A CA 1
ATOM 1198 C C . THR A 1 167 ? -2.008 -2.524 27.089 1.00 33.56 164 THR A C 1
ATOM 1199 O O . THR A 1 167 ? -0.925 -2.911 26.633 1.00 33.89 164 THR A O 1
ATOM 1203 N N . THR A 1 168 ? -2.522 -2.998 28.220 1.00 34.66 165 THR A N 1
ATOM 1204 C CA . THR A 1 168 ? -1.847 -3.993 29.042 1.00 35.61 165 THR A CA 1
ATOM 1205 C C . THR A 1 168 ? -2.488 -5.374 28.968 1.00 35.71 165 THR A C 1
ATOM 1206 O O . THR A 1 168 ? -3.679 -5.521 28.617 1.00 35.02 165 THR A O 1
ATOM 1210 N N . ALA A 1 169 ? -1.699 -6.378 29.324 1.00 35.28 166 ALA A N 1
ATOM 1211 C CA . ALA A 1 169 ? -2.134 -7.754 29.370 1.00 35.63 166 ALA A CA 1
ATOM 1212 C C . ALA A 1 169 ? -1.499 -8.419 30.594 1.00 37.83 166 ALA A C 1
ATOM 1213 O O . ALA A 1 169 ? -0.266 -8.332 30.815 1.00 38.40 166 ALA A O 1
ATOM 1215 N N . ARG A 1 170 ? -2.318 -9.082 31.381 1.00 38.40 167 ARG A N 1
ATOM 1216 C CA . ARG A 1 170 ? -1.871 -9.711 32.601 1.00 40.30 167 ARG A CA 1
ATOM 1217 C C . ARG A 1 170 ? -2.509 -11.065 32.755 1.00 40.66 167 ARG A C 1
ATOM 1218 O O . ARG A 1 170 ? -3.684 -11.203 32.618 1.00 39.87 167 ARG A O 1
ATOM 1226 N N A LEU A 1 171 ? -1.707 -12.087 32.962 0.57 41.84 168 LEU A N 1
ATOM 1227 N N B LEU A 1 171 ? -1.690 -12.064 33.000 0.43 41.64 168 LEU A N 1
ATOM 1228 C CA A LEU A 1 171 ? -2.165 -13.446 33.187 0.57 42.78 168 LEU A CA 1
ATOM 1229 C CA B LEU A 1 171 ? -2.145 -13.408 33.306 0.43 42.55 168 LEU A CA 1
ATOM 1230 C C A LEU A 1 171 ? -3.018 -13.504 34.448 0.57 43.57 168 LEU A C 1
ATOM 1231 C C B LEU A 1 171 ? -3.108 -13.362 34.461 0.43 43.26 168 LEU A C 1
ATOM 1232 O O A LEU A 1 171 ? -2.596 -13.012 35.502 0.57 44.43 168 LEU A O 1
ATOM 1233 O O B LEU A 1 171 ? -2.843 -12.691 35.464 0.43 43.92 168 LEU A O 1
ATOM 1242 N N . ASN A 1 172 ? -4.220 -14.082 34.333 1.00 43.07 169 ASN A N 1
ATOM 1243 C CA . ASN A 1 172 ? -5.147 -14.191 35.458 1.00 44.10 169 ASN A CA 1
ATOM 1244 C C . ASN A 1 172 ? -4.595 -15.143 36.547 1.00 46.28 169 ASN A C 1
ATOM 1245 O O . ASN A 1 172 ? -3.643 -15.872 36.284 1.00 45.25 169 ASN A O 1
ATOM 1250 N N . ALA A 1 173 ? -5.213 -15.133 37.741 1.00 48.60 170 ALA A N 1
ATOM 1251 C CA . ALA A 1 173 ? -4.836 -16.028 38.858 1.00 51.12 170 ALA A CA 1
ATOM 1252 C C . ALA A 1 173 ? -4.660 -17.497 38.421 1.00 51.66 170 ALA A C 1
ATOM 1253 O O . ALA A 1 173 ? -3.690 -18.135 38.787 1.00 52.50 170 ALA A O 1
ATOM 1255 N N . GLU A 1 174 ? -5.595 -18.004 37.611 1.00 51.02 171 GLU A N 1
ATOM 1256 C CA . GLU A 1 174 ? -5.553 -19.398 37.140 1.00 50.50 171 GLU A CA 1
ATOM 1257 C C . GLU A 1 174 ? -4.430 -19.699 36.138 1.00 50.51 171 GLU A C 1
ATOM 1258 O O . GLU A 1 174 ? -4.094 -20.866 35.917 1.00 50.92 171 GLU A O 1
ATOM 1264 N N . GLY A 1 175 ? -3.865 -18.659 35.518 1.00 49.58 172 GLY A N 1
ATOM 1265 C CA . GLY A 1 175 ? -2.820 -18.841 34.500 1.00 48.93 172 GLY A CA 1
ATOM 1266 C C . GLY A 1 175 ? -3.383 -19.331 33.171 1.00 47.90 172 GLY A C 1
ATOM 1267 O O . GLY A 1 175 ? -2.661 -19.846 32.326 1.00 48.14 172 GLY A O 1
ATOM 1268 N N . THR A 1 176 ? -4.684 -19.170 32.978 1.00 46.24 173 THR A N 1
ATOM 1269 C CA . THR A 1 176 ? -5.321 -19.714 31.792 1.00 44.86 173 THR A CA 1
ATOM 1270 C C . THR A 1 176 ? -5.595 -18.663 30.687 1.00 43.08 173 THR A C 1
ATOM 1271 O O . THR A 1 176 ? -5.677 -19.014 29.524 1.00 42.18 173 THR A O 1
ATOM 1275 N N . HIS A 1 177 ? -5.743 -17.398 31.080 1.00 42.35 174 HIS A N 1
ATOM 1276 C CA . HIS A 1 177 ? -6.135 -16.312 30.167 1.00 41.62 174 HIS A CA 1
ATOM 1277 C C . HIS A 1 177 ? -5.347 -15.058 30.472 1.00 40.30 174 HIS A C 1
ATOM 1278 O O . HIS A 1 177 ? -5.096 -14.769 31.646 1.00 40.29 174 HIS A O 1
ATOM 1285 N N . TYR A 1 178 ? -4.987 -14.321 29.418 1.00 37.83 175 TYR A N 1
ATOM 1286 C CA . TYR A 1 178 ? -4.520 -12.944 29.560 1.00 38.07 175 TYR A CA 1
ATOM 1287 C C . TYR A 1 178 ? -5.727 -12.040 29.693 1.00 36.75 175 TYR A C 1
ATOM 1288 O O . TYR A 1 178 ? -6.720 -12.245 28.994 1.00 36.00 175 TYR A O 1
ATOM 1297 N N . VAL A 1 179 ? -5.624 -11.080 30.604 1.00 36.41 176 VAL A N 1
ATOM 1298 C CA . VAL A 1 179 ? -6.642 -10.062 30.875 1.00 35.04 176 VAL A CA 1
ATOM 1299 C C . VAL A 1 179 ? -6.175 -8.747 30.227 1.00 34.64 176 VAL A C 1
ATOM 1300 O O . VAL A 1 179 ? -5.168 -8.144 30.644 1.00 33.80 176 VAL A O 1
ATOM 1304 N N . LEU A 1 180 ? -6.864 -8.328 29.166 1.00 33.07 177 LEU A N 1
ATOM 1305 C CA . LEU A 1 180 ? -6.404 -7.145 28.396 1.00 32.96 177 LEU A CA 1
ATOM 1306 C C . LEU A 1 180 ? -7.212 -5.885 28.721 1.00 32.41 177 LEU A C 1
ATOM 1307 O O . LEU A 1 180 ? -8.462 -5.930 28.809 1.00 32.07 177 LEU A O 1
ATOM 1312 N N . ASN A 1 181 ? -6.512 -4.770 28.896 1.00 31.37 178 ASN A N 1
ATOM 1313 C CA . ASN A 1 181 ? -7.166 -3.488 29.132 1.00 31.44 178 ASN A CA 1
ATOM 1314 C C . ASN A 1 181 ? -6.567 -2.386 28.303 1.00 30.52 178 ASN A C 1
ATOM 1315 O O . ASN A 1 181 ? -5.349 -2.167 28.339 1.00 30.58 178 ASN A O 1
ATOM 1320 N N . GLY A 1 182 ? -7.427 -1.665 27.596 1.00 30.70 179 GLY A N 1
ATOM 1321 C CA . GLY A 1 182 ? -7.015 -0.505 26.798 1.00 29.37 179 GLY A CA 1
ATOM 1322 C C . GLY A 1 182 ? -7.928 -0.282 25.607 1.00 29.56 179 GLY A C 1
ATOM 1323 O O . GLY A 1 182 ? -9.015 -0.882 25.511 1.00 28.14 179 GLY A O 1
ATOM 1324 N N . GLU A 1 183 ? -7.497 0.596 24.702 1.00 29.19 180 GLU A N 1
ATOM 1325 C CA . GLU A 1 183 ? -8.313 0.982 23.553 1.00 30.14 180 GLU A CA 1
ATOM 1326 C C . GLU A 1 183 ? -7.412 1.084 22.353 1.00 28.34 180 GLU A C 1
ATOM 1327 O O . GLU A 1 183 ? -6.310 1.633 22.432 1.00 28.68 180 GLU A O 1
ATOM 1333 N N . LYS A 1 184 ? -7.840 0.495 21.268 1.00 25.30 181 LYS A N 1
ATOM 1334 C CA . LYS A 1 184 ? -7.075 0.548 20.034 1.00 25.34 181 LYS A CA 1
ATOM 1335 C C . LYS A 1 184 ? -7.869 1.426 19.102 1.00 26.13 181 LYS A C 1
ATOM 1336 O O . LYS A 1 184 ? -9.101 1.234 18.937 1.00 28.08 181 LYS A O 1
ATOM 1342 N N . GLN A 1 185 ? -7.190 2.337 18.424 1.00 26.20 182 GLN A N 1
ATOM 1343 C CA . GLN A 1 185 ? -7.879 3.358 17.653 1.00 25.60 182 GLN A CA 1
ATOM 1344 C C . GLN A 1 185 ? -7.836 3.164 16.131 1.00 24.98 182 GLN A C 1
ATOM 1345 O O . GLN A 1 185 ? -6.821 2.799 15.614 1.00 24.56 182 GLN A O 1
ATOM 1351 N N . TRP A 1 186 ? -8.945 3.434 15.445 1.00 25.28 183 TRP A N 1
ATOM 1352 C CA . TRP A 1 186 ? -9.032 3.461 13.974 1.00 22.88 183 TRP A CA 1
ATOM 1353 C C . TRP A 1 186 ? -8.867 2.070 13.364 1.00 24.83 183 TRP A C 1
ATOM 1354 O O . TRP A 1 186 ? -8.112 1.886 12.372 1.00 23.69 183 TRP A O 1
ATOM 1365 N N . ILE A 1 187 ? -9.584 1.095 13.906 1.00 23.94 184 ILE A N 1
ATOM 1366 C CA . ILE A 1 187 ? -9.369 -0.286 13.496 1.00 21.47 184 ILE A CA 1
ATOM 1367 C C . ILE A 1 187 ? -10.303 -0.605 12.350 1.00 22.43 184 ILE A C 1
ATOM 1368 O O . ILE A 1 187 ? -11.518 -0.674 12.510 1.00 24.10 184 ILE A O 1
ATOM 1373 N N . THR A 1 188 ? -9.718 -0.761 11.167 1.00 22.82 185 THR A N 1
ATOM 1374 C CA . THR A 1 188 ? -10.484 -1.067 9.981 1.00 22.08 185 THR A CA 1
ATOM 1375 C C . THR A 1 188 ? -11.186 -2.407 10.144 1.00 22.91 185 THR A C 1
ATOM 1376 O O . THR A 1 188 ? -10.571 -3.352 10.646 1.00 24.03 185 THR A O 1
ATOM 1380 N N . ASN A 1 189 ? -12.443 -2.515 9.642 1.00 22.90 186 ASN A N 1
ATOM 1381 C CA . ASN A 1 189 ? -13.230 -3.753 9.696 1.00 21.97 186 ASN A CA 1
ATOM 1382 C C . ASN A 1 189 ? -13.895 -4.015 11.056 1.00 24.28 186 ASN A C 1
ATOM 1383 O O . ASN A 1 189 ? -14.590 -5.024 11.225 1.00 25.60 186 ASN A O 1
ATOM 1388 N N . SER A 1 190 ? -13.755 -3.091 11.994 1.00 23.15 187 SER A N 1
ATOM 1389 C CA . SER A 1 190 ? -14.276 -3.308 13.359 1.00 25.19 187 SER A CA 1
ATOM 1390 C C . SER A 1 190 ? -15.736 -3.619 13.480 1.00 26.69 187 SER A C 1
ATOM 1391 O O . SER A 1 190 ? -16.133 -4.310 14.436 1.00 30.84 187 SER A O 1
ATOM 1394 N N . ALA A 1 191 ? -16.569 -3.108 12.588 1.00 27.82 188 ALA A N 1
ATOM 1395 C CA . ALA A 1 191 ? -18.019 -3.382 12.651 1.00 27.23 188 ALA A CA 1
ATOM 1396 C C . ALA A 1 191 ? -18.375 -4.847 12.441 1.00 29.00 188 ALA A C 1
ATOM 1397 O O . ALA A 1 191 ? -19.441 -5.300 12.882 1.00 29.80 188 ALA A O 1
ATOM 1399 N N . PHE A 1 192 ? -17.561 -5.570 11.685 1.00 28.25 189 PHE A N 1
ATOM 1400 C CA . PHE A 1 192 ? -17.906 -6.925 11.383 1.00 27.36 189 PHE A CA 1
ATOM 1401 C C . PHE A 1 192 ? -16.747 -7.920 11.525 1.00 27.46 189 PHE A C 1
ATOM 1402 O O . PHE A 1 192 ? -16.916 -9.094 11.147 1.00 29.84 189 PHE A O 1
ATOM 1410 N N . ALA A 1 193 ? -15.563 -7.506 12.005 1.00 25.01 190 ALA A N 1
ATOM 1411 C CA . ALA A 1 193 ? -14.471 -8.460 12.166 1.00 24.65 190 ALA A CA 1
ATOM 1412 C C . ALA A 1 193 ? -14.796 -9.447 13.301 1.00 26.36 190 ALA A C 1
ATOM 1413 O O . ALA A 1 193 ? -15.336 -9.068 14.352 1.00 26.52 190 ALA A O 1
ATOM 1415 N N . ASP A 1 194 ? -14.434 -10.704 13.086 1.00 28.06 191 ASP A N 1
ATOM 1416 C CA . ASP A 1 194 ? -14.572 -11.758 14.095 1.00 30.11 191 ASP A CA 1
ATOM 1417 C C . ASP A 1 194 ? -13.298 -11.910 14.887 1.00 29.71 191 ASP A C 1
ATOM 1418 O O . ASP A 1 194 ? -13.313 -12.385 16.030 1.00 31.32 191 ASP A O 1
ATOM 1423 N N . VAL A 1 195 ? -12.192 -11.545 14.263 1.00 29.80 192 VAL A N 1
ATOM 1424 C CA . VAL A 1 195 ? -10.881 -11.805 14.830 1.00 30.23 192 VAL A CA 1
ATOM 1425 C C . VAL A 1 195 ? -10.043 -10.553 14.742 1.00 29.02 192 VAL A C 1
ATOM 1426 O O . VAL A 1 195 ? -9.976 -9.917 13.659 1.00 27.89 192 VAL A O 1
ATOM 1430 N N . PHE A 1 196 ? -9.388 -10.185 15.843 1.00 26.19 193 PHE A N 1
ATOM 1431 C CA . PHE A 1 196 ? -8.514 -8.983 15.860 1.00 27.13 193 PHE A CA 1
ATOM 1432 C C . PHE A 1 196 ? -7.099 -9.377 16.328 1.00 27.38 193 PHE A C 1
ATOM 1433 O O . PHE A 1 196 ? -6.952 -10.014 17.365 1.00 27.92 193 PHE A O 1
ATOM 1441 N N . ILE A 1 197 ? -6.089 -8.979 15.574 1.00 27.15 194 ILE A N 1
ATOM 1442 C CA . ILE A 1 197 ? -4.700 -9.154 15.989 1.00 28.59 194 ILE A CA 1
ATOM 1443 C C . ILE A 1 197 ? -4.392 -7.938 16.839 1.00 27.25 194 ILE A C 1
ATOM 1444 O O . ILE A 1 197 ? -4.305 -6.857 16.317 1.00 27.25 194 ILE A O 1
ATOM 1449 N N . VAL A 1 198 ? -4.309 -8.118 18.146 1.00 27.98 195 VAL A N 1
ATOM 1450 C CA . VAL A 1 198 ? -4.169 -6.988 19.067 1.00 25.63 195 VAL A CA 1
ATOM 1451 C C . VAL A 1 198 ? -2.769 -6.955 19.710 1.00 27.71 195 VAL A C 1
ATOM 1452 O O . VAL A 1 198 ? -2.274 -7.966 20.181 1.00 29.05 195 VAL A O 1
ATOM 1456 N N . TYR A 1 199 ? -2.150 -5.786 19.799 1.00 26.92 196 TYR A N 1
ATOM 1457 C CA . TYR A 1 199 ? -0.852 -5.685 20.456 1.00 28.17 196 TYR A CA 1
ATOM 1458 C C . TYR A 1 199 ? -1.047 -5.061 21.806 1.00 28.80 196 TYR A C 1
ATOM 1459 O O . TYR A 1 199 ? -1.808 -4.091 21.923 1.00 27.37 196 TYR A O 1
ATOM 1468 N N . ALA A 1 200 ? -0.372 -5.608 22.834 1.00 29.95 197 ALA A N 1
ATOM 1469 C CA . ALA A 1 200 ? -0.527 -5.140 24.211 1.00 31.09 197 ALA A CA 1
ATOM 1470 C C . ALA A 1 200 ? 0.771 -5.448 24.948 1.00 33.19 197 ALA A C 1
ATOM 1471 O O . ALA A 1 200 ? 1.529 -6.303 24.502 1.00 35.15 197 ALA A O 1
ATOM 1473 N N . LYS A 1 201 ? 1.024 -4.771 26.060 1.00 33.30 198 LYS A N 1
ATOM 1474 C CA . LYS A 1 201 ? 2.237 -5.044 26.830 1.00 35.84 198 LYS A CA 1
ATOM 1475 C C . LYS A 1 201 ? 1.934 -5.924 28.037 1.00 36.04 198 LYS A C 1
ATOM 1476 O O . LYS A 1 201 ? 1.227 -5.500 28.944 1.00 34.85 198 LYS A O 1
ATOM 1482 N N . ILE A 1 202 ? 2.460 -7.156 28.019 1.00 36.84 199 ILE A N 1
ATOM 1483 C CA . ILE A 1 202 ? 2.320 -8.089 29.151 1.00 38.34 199 ILE A CA 1
ATOM 1484 C C . ILE A 1 202 ? 2.958 -7.486 30.391 1.00 40.41 199 ILE A C 1
ATOM 1485 O O . ILE A 1 202 ? 4.082 -7.056 30.323 1.00 40.13 199 ILE A O 1
ATOM 1490 N N . ASP A 1 203 ? 2.205 -7.416 31.490 1.00 43.09 200 ASP A N 1
ATOM 1491 C CA . ASP A 1 203 ? 2.600 -6.702 32.716 1.00 46.72 200 ASP A CA 1
ATOM 1492 C C . ASP A 1 203 ? 2.997 -5.254 32.466 1.00 46.98 200 ASP A C 1
ATOM 1493 O O . ASP A 1 203 ? 3.720 -4.658 33.256 1.00 47.88 200 ASP A O 1
ATOM 1498 N N . GLY A 1 204 ? 2.515 -4.694 31.360 1.00 46.80 201 GLY A N 1
ATOM 1499 C CA . GLY A 1 204 ? 2.816 -3.315 31.016 1.00 46.73 201 GLY A CA 1
ATOM 1500 C C . GLY A 1 204 ? 4.260 -3.125 30.605 1.00 47.12 201 GLY A C 1
ATOM 1501 O O . GLY A 1 204 ? 4.760 -2.001 30.589 1.00 47.74 201 GLY A O 1
ATOM 1502 N N . GLU A 1 205 ? 4.915 -4.222 30.235 1.00 46.61 202 GLU A N 1
ATOM 1503 C CA . GLU A 1 205 ? 6.342 -4.211 29.965 1.00 47.41 202 GLU A CA 1
ATOM 1504 C C . GLU A 1 205 ? 6.684 -4.805 28.594 1.00 45.18 202 GLU A C 1
ATOM 1505 O O . GLU A 1 205 ? 7.397 -4.180 27.826 1.00 45.55 202 GLU A O 1
ATOM 1511 N N . HIS A 1 206 ? 6.135 -5.978 28.286 1.00 42.34 203 HIS A N 1
ATOM 1512 C CA . HIS A 1 206 ? 6.591 -6.788 27.169 1.00 40.24 203 HIS A CA 1
ATOM 1513 C C . HIS A 1 206 ? 5.588 -6.753 26.000 1.00 37.76 203 HIS A C 1
ATOM 1514 O O . HIS A 1 206 ? 4.519 -7.405 26.042 1.00 35.40 203 HIS A O 1
ATOM 1521 N N . PHE A 1 207 ? 5.981 -6.016 24.960 1.00 36.04 204 PHE A N 1
ATOM 1522 C CA . PHE A 1 207 ? 5.141 -5.713 23.810 1.00 34.66 204 PHE A CA 1
ATOM 1523 C C . PHE A 1 207 ? 4.906 -7.000 23.032 1.00 34.02 204 PHE A C 1
ATOM 1524 O O . PHE A 1 207 ? 5.863 -7.624 22.547 1.00 34.13 204 PHE A O 1
ATOM 1532 N N . SER A 1 208 ? 3.639 -7.408 22.933 1.00 32.71 205 SER A N 1
ATOM 1533 C CA . SER A 1 208 ? 3.289 -8.749 22.432 1.00 33.32 205 SER A CA 1
ATOM 1534 C C . SER A 1 208 ? 2.005 -8.743 21.578 1.00 32.46 205 SER A C 1
ATOM 1535 O O . SER A 1 208 ? 1.208 -7.866 21.730 1.00 32.76 205 SER A O 1
ATOM 1538 N N . ALA A 1 209 ? 1.827 -9.716 20.688 1.00 32.04 206 ALA A N 1
ATOM 1539 C CA . ALA A 1 209 ? 0.628 -9.770 19.858 1.00 31.90 206 ALA A CA 1
ATOM 1540 C C . ALA A 1 209 ? -0.287 -10.882 20.330 1.00 31.86 206 ALA A C 1
ATOM 1541 O O . ALA A 1 209 ? 0.199 -11.896 20.843 1.00 32.35 206 ALA A O 1
ATOM 1543 N N . PHE A 1 210 ? -1.603 -10.701 20.142 1.00 30.94 207 PHE A N 1
ATOM 1544 C CA . PHE A 1 210 ? -2.619 -11.662 20.613 1.00 30.70 207 PHE A CA 1
ATOM 1545 C C . PHE A 1 210 ? -3.692 -11.822 19.567 1.00 30.58 207 PHE A C 1
ATOM 1546 O O . PHE A 1 210 ? -4.073 -10.844 18.905 1.00 28.80 207 PHE A O 1
ATOM 1554 N N . ILE A 1 211 ? -4.181 -13.046 19.400 1.00 31.03 208 ILE A N 1
ATOM 1555 C CA . ILE A 1 211 ? -5.372 -13.261 18.575 1.00 30.61 208 ILE A CA 1
ATOM 1556 C C . ILE A 1 211 ? -6.583 -13.116 19.493 1.00 31.10 208 ILE A C 1
ATOM 1557 O O . ILE A 1 211 ? -6.735 -13.830 20.514 1.00 32.17 208 ILE A O 1
ATOM 1562 N N . VAL A 1 212 ? -7.417 -12.130 19.193 1.00 29.83 209 VAL A N 1
ATOM 1563 C CA . VAL A 1 212 ? -8.508 -11.798 20.079 1.00 28.81 209 VAL A CA 1
ATOM 1564 C C . VAL A 1 212 ? -9.791 -11.926 19.264 1.00 29.46 209 VAL A C 1
ATOM 1565 O O . VAL A 1 212 ? -9.970 -11.210 18.276 1.00 29.15 209 VAL A O 1
ATOM 1569 N N . GLU A 1 213 ? -10.675 -12.820 19.688 1.00 29.27 210 GLU A N 1
ATOM 1570 C CA . GLU A 1 213 ? -11.990 -12.941 19.066 1.00 30.14 210 GLU A CA 1
ATOM 1571 C C . GLU A 1 213 ? -12.959 -11.877 19.578 1.00 30.45 210 GLU A C 1
ATOM 1572 O O . GLU A 1 213 ? -12.980 -11.546 20.785 1.00 28.93 210 GLU A O 1
ATOM 1578 N N A LYS A 1 214 ? -13.768 -11.350 18.662 0.52 30.43 211 LYS A N 1
ATOM 1579 N N B LYS A 1 214 ? -13.772 -11.339 18.676 0.48 30.39 211 LYS A N 1
ATOM 1580 C CA A LYS A 1 214 ? -14.817 -10.379 18.995 0.52 31.02 211 LYS A CA 1
ATOM 1581 C CA B LYS A 1 214 ? -14.770 -10.342 19.069 0.48 30.97 211 LYS A CA 1
ATOM 1582 C C A LYS A 1 214 ? -15.722 -10.866 20.131 0.52 31.45 211 LYS A C 1
ATOM 1583 C C B LYS A 1 214 ? -15.735 -10.860 20.146 0.48 31.39 211 LYS A C 1
ATOM 1584 O O A LYS A 1 214 ? -16.082 -10.089 21.027 0.52 31.48 211 LYS A O 1
ATOM 1585 O O B LYS A 1 214 ? -16.152 -10.094 21.023 0.48 31.46 211 LYS A O 1
ATOM 1596 N N . ASP A 1 215 ? -16.034 -12.161 20.116 1.00 30.95 212 ASP A N 1
ATOM 1597 C CA . ASP A 1 215 ? -16.918 -12.770 21.116 1.00 32.50 212 ASP A CA 1
ATOM 1598 C C . ASP A 1 215 ? -16.303 -13.060 22.499 1.00 31.01 212 ASP A C 1
ATOM 1599 O O . ASP A 1 215 ? -17.034 -13.449 23.424 1.00 31.03 212 ASP A O 1
ATOM 1604 N N . TYR A 1 216 ? -15.009 -12.787 22.681 1.00 28.29 213 TYR A N 1
ATOM 1605 C CA . TYR A 1 216 ? -14.403 -12.963 24.018 1.00 28.01 213 TYR A CA 1
ATOM 1606 C C . TYR A 1 216 ? -15.018 -11.939 24.982 1.00 27.19 213 TYR A C 1
ATOM 1607 O O . TYR A 1 216 ? -15.411 -10.843 24.573 1.00 25.79 213 TYR A O 1
ATOM 1616 N N . ALA A 1 217 ? -15.120 -12.324 26.236 1.00 25.40 214 ALA A N 1
ATOM 1617 C CA . ALA A 1 217 ? -15.635 -11.436 27.271 1.00 26.70 214 ALA A CA 1
ATOM 1618 C C . ALA A 1 217 ? -14.800 -10.162 27.306 1.00 27.89 214 ALA A C 1
ATOM 1619 O O . ALA A 1 217 ? -13.573 -10.237 27.147 1.00 29.71 214 ALA A O 1
ATOM 1621 N N . GLY A 1 218 ? -15.474 -9.016 27.481 1.00 29.00 215 GLY A N 1
ATOM 1622 C CA . GLY A 1 218 ? -14.833 -7.722 27.747 1.00 27.49 215 GLY A CA 1
ATOM 1623 C C . GLY A 1 218 ? -14.415 -7.005 26.465 1.00 27.18 215 GLY A C 1
ATOM 1624 O O . GLY A 1 218 ? -13.649 -6.049 26.524 1.00 27.81 215 GLY A O 1
ATOM 1625 N N . VAL A 1 219 ? -14.851 -7.496 25.301 1.00 27.03 216 VAL A N 1
ATOM 1626 C CA . VAL A 1 219 ? -14.501 -6.879 24.010 1.00 25.38 216 VAL A CA 1
ATOM 1627 C C . VAL A 1 219 ? -15.689 -6.108 23.434 1.00 26.57 216 VAL A C 1
ATOM 1628 O O . VAL A 1 219 ? -16.806 -6.658 23.338 1.00 26.63 216 VAL A O 1
ATOM 1632 N N . SER A 1 220 ? -15.468 -4.846 23.042 1.00 26.44 217 SER A N 1
ATOM 1633 C CA . SER A 1 220 ? -16.538 -4.055 22.372 1.00 26.26 217 SER A CA 1
ATOM 1634 C C . SER A 1 220 ? -15.946 -3.024 21.459 1.00 25.38 217 SER A C 1
ATOM 1635 O O . SER A 1 220 ? -14.702 -2.910 21.332 1.00 23.69 217 SER A O 1
ATOM 1638 N N . THR A 1 221 ? -16.813 -2.249 20.819 1.00 24.59 218 THR A N 1
ATOM 1639 C CA . THR A 1 221 ? -16.354 -1.199 19.899 1.00 25.99 218 THR A CA 1
ATOM 1640 C C . THR A 1 221 ? -17.104 0.116 20.121 1.00 26.63 218 THR A C 1
ATOM 1641 O O . THR A 1 221 ? -18.214 0.150 20.719 1.00 26.97 218 THR A O 1
ATOM 1645 N N . SER A 1 222 ? -16.463 1.213 19.704 1.00 26.54 219 SER A N 1
ATOM 1646 C CA . SER A 1 222 ? -17.105 2.540 19.729 1.00 27.06 219 SER A CA 1
ATOM 1647 C C . SER A 1 222 ? -17.987 2.671 18.494 1.00 27.26 219 SER A C 1
ATOM 1648 O O . SER A 1 222 ? -17.975 1.811 17.621 1.00 27.37 219 SER A O 1
ATOM 1651 N N . PRO A 1 223 ? -18.743 3.770 18.392 1.00 28.10 220 PRO A N 1
ATOM 1652 C CA . PRO A 1 223 ? -19.405 4.104 17.157 1.00 27.37 220 PRO A CA 1
ATOM 1653 C C . PRO A 1 223 ? -18.410 4.295 15.983 1.00 26.21 220 PRO A C 1
ATOM 1654 O O . PRO A 1 223 ? -17.205 4.543 16.208 1.00 24.24 220 PRO A O 1
ATOM 1658 N N . GLU A 1 224 ? -18.896 4.152 14.748 1.00 25.15 221 GLU A N 1
ATOM 1659 C CA . GLU A 1 224 ? -18.099 4.490 13.548 1.00 24.84 221 GLU A CA 1
ATOM 1660 C C . GLU A 1 224 ? -17.489 5.892 13.593 1.00 25.97 221 GLU A C 1
ATOM 1661 O O . GLU A 1 224 ? -18.129 6.823 14.058 1.00 24.64 221 GLU A O 1
ATOM 1667 N N . GLU A 1 225 ? -16.266 6.045 13.096 1.00 25.75 222 GLU A N 1
ATOM 1668 C CA . GLU A 1 225 ? -15.707 7.370 12.863 1.00 26.18 222 GLU A CA 1
ATOM 1669 C C . GLU A 1 225 ? -16.367 8.042 11.667 1.00 25.94 222 GLU A C 1
ATOM 1670 O O . GLU A 1 225 ? -16.851 7.350 10.730 1.00 25.81 222 GLU A O 1
ATOM 1676 N N A LYS A 1 226 ? -16.398 9.370 11.693 0.52 24.32 223 LYS A N 1
ATOM 1677 N N B LYS A 1 226 ? -16.423 9.368 11.691 0.48 24.36 223 LYS A N 1
ATOM 1678 C CA A LYS A 1 226 ? -16.817 10.192 10.543 0.52 25.51 223 LYS A CA 1
ATOM 1679 C CA B LYS A 1 226 ? -16.842 10.141 10.513 0.48 25.24 223 LYS A CA 1
ATOM 1680 C C A LYS A 1 226 ? -15.582 10.614 9.778 0.52 24.35 223 LYS A C 1
ATOM 1681 C C B LYS A 1 226 ? -15.601 10.598 9.780 0.48 24.24 223 LYS A C 1
ATOM 1682 O O A LYS A 1 226 ? -14.720 11.271 10.313 0.52 25.92 223 LYS A O 1
ATOM 1683 O O B LYS A 1 226 ? -14.766 11.270 10.338 0.48 25.70 223 LYS A O 1
ATOM 1694 N N . LYS A 1 227 ? -15.430 10.155 8.540 1.00 22.95 224 LYS A N 1
ATOM 1695 C CA . LYS A 1 227 ? -14.146 10.273 7.880 1.00 22.90 224 LYS A CA 1
ATOM 1696 C C . LYS A 1 227 ? -14.249 11.119 6.635 1.00 20.68 224 LYS A C 1
ATOM 1697 O O . LYS A 1 227 ? -15.309 11.132 5.974 1.00 21.07 224 LYS A O 1
ATOM 1711 N N . GLY A 1 229 ? -12.858 10.353 3.674 1.00 21.38 226 GLY A N 1
ATOM 1712 C CA . GLY A 1 229 ? -12.966 9.467 2.509 1.00 23.33 226 GLY A CA 1
ATOM 1713 C C . GLY A 1 229 ? -12.953 8.017 2.953 1.00 23.78 226 GLY A C 1
ATOM 1714 O O . GLY A 1 229 ? -13.064 7.735 4.141 1.00 22.15 226 GLY A O 1
ATOM 1715 N N . ILE A 1 230 ? -12.773 7.097 1.987 1.00 23.57 227 ILE A N 1
ATOM 1716 C CA . ILE A 1 230 ? -12.982 5.652 2.237 1.00 24.97 227 ILE A CA 1
ATOM 1717 C C . ILE A 1 230 ? -14.137 5.413 3.214 1.00 25.23 227 ILE A C 1
ATOM 1718 O O . ILE A 1 230 ? -14.074 4.622 4.153 1.00 25.46 227 ILE A O 1
ATOM 1723 N N . LYS A 1 231 ? -15.215 6.124 2.985 1.00 25.69 228 LYS A N 1
ATOM 1724 C CA . LYS A 1 231 ? -16.362 6.075 3.893 1.00 25.50 228 LYS A CA 1
ATOM 1725 C C . LYS A 1 231 ? -17.000 4.714 4.031 1.00 25.52 228 LYS A C 1
ATOM 1726 O O . LYS A 1 231 ? -17.560 4.406 5.052 1.00 24.89 228 LYS A O 1
ATOM 1732 N N . CYS A 1 232 ? -16.894 3.855 3.021 1.00 24.59 229 CYS A N 1
ATOM 1733 C CA . CYS A 1 232 ? -17.464 2.551 3.178 1.00 26.50 229 CYS A CA 1
ATOM 1734 C C . CYS A 1 232 ? -16.562 1.574 3.954 1.00 26.43 229 CYS A C 1
ATOM 1735 O O . CYS A 1 232 ? -17.000 0.477 4.249 1.00 28.91 229 CYS A O 1
ATOM 1738 N N . SER A 1 233 ? -15.338 1.959 4.344 1.00 23.27 230 SER A N 1
ATOM 1739 C CA . SER A 1 233 ? -14.563 1.113 5.242 1.00 23.63 230 SER A CA 1
ATOM 1740 C C . SER A 1 233 ? -14.995 1.339 6.706 1.00 24.13 230 SER A C 1
ATOM 1741 O O . SER A 1 233 ? -14.993 2.488 7.216 1.00 27.86 230 SER A O 1
ATOM 1744 N N . SER A 1 234 ? -15.282 0.269 7.448 1.00 23.08 231 SER A N 1
ATOM 1745 C CA . SER A 1 234 ? -15.657 0.406 8.855 1.00 22.54 231 SER A CA 1
ATOM 1746 C C . SER A 1 234 ? -14.438 0.825 9.676 1.00 22.07 231 SER A C 1
ATOM 1747 O O . SER A 1 234 ? -13.353 0.261 9.469 1.00 21.24 231 SER A O 1
ATOM 1750 N N . THR A 1 235 ? -14.571 1.798 10.591 1.00 21.19 232 THR A N 1
ATOM 1751 C CA . THR A 1 235 ? -13.433 2.281 11.322 1.00 20.29 232 THR A CA 1
ATOM 1752 C C . THR A 1 235 ? -13.899 2.642 12.721 1.00 20.30 232 THR A C 1
ATOM 1753 O O . THR A 1 235 ? -14.717 3.535 12.868 1.00 21.97 232 THR A O 1
ATOM 1757 N N . ARG A 1 236 ? -13.501 1.881 13.750 1.00 19.76 233 ARG A N 1
ATOM 1758 C CA . ARG A 1 236 ? -13.961 2.130 15.116 1.00 21.27 233 ARG A CA 1
ATOM 1759 C C . ARG A 1 236 ? -12.850 1.936 16.094 1.00 22.48 233 ARG A C 1
ATOM 1760 O O . ARG A 1 236 ? -11.820 1.382 15.768 1.00 24.58 233 ARG A O 1
ATOM 1768 N N . THR A 1 237 ? -13.078 2.332 17.341 1.00 24.54 234 THR A N 1
ATOM 1769 C CA . THR A 1 237 ? -12.115 2.032 18.370 1.00 25.35 234 THR A CA 1
ATOM 1770 C C . THR A 1 237 ? -12.484 0.650 18.934 1.00 26.27 234 THR A C 1
ATOM 1771 O O . THR A 1 237 ? -13.666 0.375 19.158 1.00 26.02 234 THR A O 1
ATOM 1775 N N . LEU A 1 238 ? -11.490 -0.205 19.156 1.00 25.69 235 LEU A N 1
ATOM 1776 C CA . LEU A 1 238 ? -11.694 -1.475 19.861 1.00 25.26 235 LEU A CA 1
ATOM 1777 C C . LEU A 1 238 ? -11.500 -1.279 21.351 1.00 25.64 235 LEU A C 1
ATOM 1778 O O . LEU A 1 238 ? -10.425 -0.837 21.792 1.00 25.40 235 LEU A O 1
ATOM 1783 N N . ILE A 1 239 ? -12.519 -1.593 22.140 1.00 24.73 236 ILE A N 1
ATOM 1784 C CA . ILE A 1 239 ? -12.454 -1.288 23.598 1.00 25.38 236 ILE A CA 1
ATOM 1785 C C . ILE A 1 239 ? -12.245 -2.607 24.365 1.00 26.47 236 ILE A C 1
ATOM 1786 O O . ILE A 1 239 ? -13.022 -3.572 24.204 1.00 25.37 236 ILE A O 1
ATOM 1791 N N . LEU A 1 240 ? -11.170 -2.668 25.146 1.00 25.23 237 LEU A N 1
ATOM 1792 C CA . LEU A 1 240 ? -10.818 -3.861 25.896 1.00 28.34 237 LEU A CA 1
ATOM 1793 C C . LEU A 1 240 ? -10.954 -3.572 27.392 1.00 28.78 237 LEU A C 1
ATOM 1794 O O . LEU A 1 240 ? -10.135 -2.857 27.973 1.00 30.51 237 LEU A O 1
ATOM 1799 N N . GLU A 1 241 ? -11.960 -4.161 28.007 1.00 29.30 238 GLU A N 1
ATOM 1800 C CA . GLU A 1 241 ? -12.266 -3.941 29.442 1.00 32.21 238 GLU A CA 1
ATOM 1801 C C . GLU A 1 241 ? -12.250 -5.314 30.128 1.00 31.80 238 GLU A C 1
ATOM 1802 O O . GLU A 1 241 ? -13.232 -6.093 30.073 1.00 31.06 238 GLU A O 1
ATOM 1808 N N . ASP A 1 242 ? -11.090 -5.649 30.698 1.00 32.59 239 ASP A N 1
ATOM 1809 C CA . ASP A 1 242 ? -10.830 -7.007 31.173 1.00 32.66 239 ASP A CA 1
ATOM 1810 C C . ASP A 1 242 ? -11.207 -8.044 30.085 1.00 32.11 239 ASP A C 1
ATOM 1811 O O . ASP A 1 242 ? -11.897 -9.030 30.374 1.00 32.31 239 ASP A O 1
ATOM 1816 N N . ALA A 1 243 ? -10.781 -7.788 28.846 1.00 30.47 240 ALA A N 1
ATOM 1817 C CA . ALA A 1 243 ? -10.984 -8.719 27.733 1.00 31.01 240 ALA A CA 1
ATOM 1818 C C . ALA A 1 243 ? -10.185 -9.990 28.037 1.00 31.63 240 ALA A C 1
ATOM 1819 O O . ALA A 1 243 ? -9.008 -9.906 28.435 1.00 32.27 240 ALA A O 1
ATOM 1821 N N . LEU A 1 244 ? -10.821 -11.150 27.874 1.00 31.94 241 LEU A N 1
ATOM 1822 C CA . LEU A 1 244 ? -10.225 -12.429 28.318 1.00 33.76 241 LEU A CA 1
ATOM 1823 C C . LEU A 1 244 ? -9.762 -13.190 27.128 1.00 32.86 241 LEU A C 1
ATOM 1824 O O . LEU A 1 244 ? -10.557 -13.574 26.312 1.00 34.27 241 LEU A O 1
ATOM 1829 N N . VAL A 1 245 ? -8.468 -13.400 27.038 1.00 33.64 242 VAL A N 1
ATOM 1830 C CA . VAL A 1 245 ? -7.868 -14.017 25.868 1.00 33.57 242 VAL A CA 1
ATOM 1831 C C . VAL A 1 245 ? -7.135 -15.291 26.299 1.00 34.12 242 VAL A C 1
ATOM 1832 O O . VAL A 1 245 ? -6.242 -15.215 27.121 1.00 35.28 242 VAL A O 1
ATOM 1836 N N . PRO A 1 246 ? -7.503 -16.456 25.746 1.00 34.17 243 PRO A N 1
ATOM 1837 C CA . PRO A 1 246 ? -6.809 -17.693 26.144 1.00 35.83 243 PRO A CA 1
ATOM 1838 C C . PRO A 1 246 ? -5.309 -17.561 25.987 1.00 36.01 243 PRO A C 1
ATOM 1839 O O . PRO A 1 246 ? -4.841 -16.96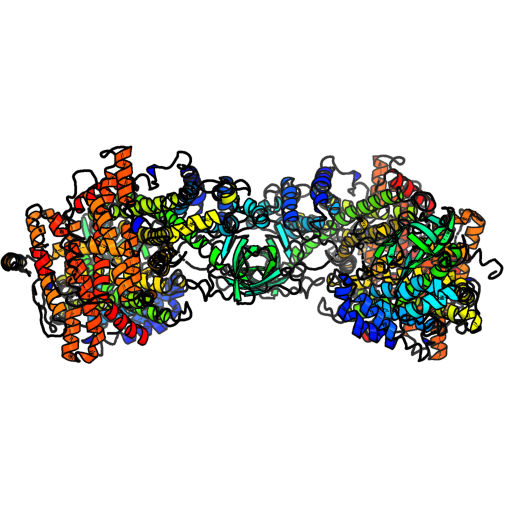9 25.022 1.00 35.25 243 PRO A O 1
ATOM 1843 N N A LYS A 1 247 ? -4.560 -18.133 26.929 0.47 36.89 244 LYS A N 1
ATOM 1844 N N B LYS A 1 247 ? -4.575 -18.127 26.937 0.53 36.81 244 LYS A N 1
ATOM 1845 C CA A LYS A 1 247 ? -3.097 -18.050 26.922 0.47 37.92 244 LYS A CA 1
ATOM 1846 C CA B LYS A 1 247 ? -3.118 -18.086 26.957 0.53 37.88 244 LYS A CA 1
ATOM 1847 C C A LYS A 1 247 ? -2.510 -18.537 25.596 0.47 37.78 244 LYS A C 1
ATOM 1848 C C B LYS A 1 247 ? -2.518 -18.546 25.617 0.53 37.72 244 LYS A C 1
ATOM 1849 O O A LYS A 1 247 ? -1.502 -18.024 25.138 0.47 37.77 244 LYS A O 1
ATOM 1850 O O B LYS A 1 247 ? -1.515 -18.018 25.169 0.53 37.74 244 LYS A O 1
ATOM 1861 N N . GLU A 1 248 ? -3.149 -19.529 24.985 1.00 37.96 245 GLU A N 1
ATOM 1862 C CA . GLU A 1 248 ? -2.670 -20.097 23.735 1.00 39.55 245 GLU A CA 1
ATOM 1863 C C . GLU A 1 248 ? -2.929 -19.188 22.507 1.00 38.84 245 GLU A C 1
ATOM 1864 O O . GLU A 1 248 ? -2.493 -19.507 21.381 1.00 39.01 245 GLU A O 1
ATOM 1870 N N . ASN A 1 249 ? -3.634 -18.075 22.723 1.00 37.12 246 ASN A N 1
ATOM 1871 C CA . ASN A 1 249 ? -3.818 -17.078 21.672 1.00 36.12 246 ASN A CA 1
ATOM 1872 C C . ASN A 1 249 ? -2.724 -16.045 21.598 1.00 35.96 246 ASN A C 1
ATOM 1873 O O . ASN A 1 249 ? -2.765 -15.170 20.719 1.00 35.36 246 ASN A O 1
ATOM 1878 N N . LEU A 1 250 ? -1.737 -16.127 22.491 1.00 35.61 247 LEU A N 1
ATOM 1879 C CA . LEU A 1 250 ? -0.516 -15.345 22.307 1.00 36.58 247 LEU A CA 1
ATOM 1880 C C . LEU A 1 250 ? 0.107 -15.666 20.926 1.00 36.47 247 LEU A C 1
ATOM 1881 O O . LEU A 1 250 ? 0.266 -16.842 20.563 1.00 37.29 247 LEU A O 1
ATOM 1886 N N . LEU A 1 251 ? 0.404 -14.633 20.146 1.00 35.22 248 LEU A N 1
ATOM 1887 C CA . LEU A 1 251 ? 0.969 -14.802 18.808 1.00 36.11 248 LEU A CA 1
ATOM 1888 C C . LEU A 1 251 ? 2.469 -14.490 18.841 1.00 37.01 248 LEU A C 1
ATOM 1889 O O . LEU A 1 251 ? 2.858 -13.378 19.164 1.00 37.88 248 LEU A O 1
ATOM 1894 N N . GLY A 1 252 ? 3.315 -15.473 18.528 1.00 38.64 249 GLY A N 1
ATOM 1895 C CA . GLY A 1 252 ? 4.761 -15.266 18.580 1.00 40.32 249 GLY A CA 1
ATOM 1896 C C . GLY A 1 252 ? 5.236 -15.325 20.028 1.00 41.82 249 GLY A C 1
ATOM 1897 O O . GLY A 1 252 ? 4.617 -15.978 20.879 1.00 42.38 249 GLY A O 1
ATOM 1898 N N . GLU A 1 253 ? 6.330 -14.643 20.327 1.00 42.41 250 GLU A N 1
ATOM 1899 C CA . GLU A 1 253 ? 6.927 -14.772 21.663 1.00 43.37 250 GLU A CA 1
ATOM 1900 C C . GLU A 1 253 ? 6.636 -13.537 22.484 1.00 41.65 250 GLU A C 1
ATOM 1901 O O . GLU A 1 253 ? 6.522 -12.434 21.932 1.00 38.84 250 GLU A O 1
ATOM 1907 N N . ILE A 1 254 ? 6.542 -13.736 23.801 1.00 40.99 251 ILE A N 1
ATOM 1908 C CA . ILE A 1 254 ? 6.383 -12.643 24.748 1.00 40.06 251 ILE A CA 1
ATOM 1909 C C . ILE A 1 254 ? 7.455 -11.575 24.571 1.00 41.30 251 ILE A C 1
ATOM 1910 O O . ILE A 1 254 ? 8.646 -11.881 24.543 1.00 41.13 251 ILE A O 1
ATOM 1915 N N . GLY A 1 255 ? 7.028 -10.311 24.429 1.00 40.04 252 GLY A N 1
ATOM 1916 C CA . GLY A 1 255 ? 7.970 -9.214 24.312 1.00 40.56 252 GLY A CA 1
ATOM 1917 C C . GLY A 1 255 ? 8.574 -9.048 22.919 1.00 40.61 252 GLY A C 1
ATOM 1918 O O . GLY A 1 255 ? 9.388 -8.157 22.703 1.00 40.70 252 GLY A O 1
ATOM 1919 N N . LYS A 1 256 ? 8.183 -9.900 21.969 1.00 40.77 253 LYS A N 1
ATOM 1920 C CA . LYS A 1 256 ? 8.718 -9.811 20.616 1.00 40.79 253 LYS A CA 1
ATOM 1921 C C . LYS A 1 256 ? 7.616 -9.436 19.609 1.00 39.85 253 LYS A C 1
ATOM 1922 O O . LYS A 1 256 ? 7.670 -9.827 18.438 1.00 37.87 253 LYS A O 1
ATOM 1928 N N . GLY A 1 257 ? 6.636 -8.664 20.081 1.00 38.43 254 GLY A N 1
ATOM 1929 C CA . GLY A 1 257 ? 5.564 -8.171 19.219 1.00 38.22 254 GLY A CA 1
ATOM 1930 C C . GLY A 1 257 ? 6.098 -7.305 18.083 1.00 38.98 254 GLY A C 1
ATOM 1931 O O . GLY A 1 257 ? 5.495 -7.289 16.993 1.00 37.89 254 GLY A O 1
ATOM 1932 N N . HIS A 1 258 ? 7.228 -6.619 18.312 1.00 39.68 255 HIS A N 1
ATOM 1933 C CA . HIS A 1 258 ? 7.842 -5.733 17.289 1.00 40.95 255 HIS A CA 1
ATOM 1934 C C . HIS A 1 258 ? 8.269 -6.459 16.025 1.00 41.13 255 HIS A C 1
ATOM 1935 O O . HIS A 1 258 ? 8.205 -5.890 14.909 1.00 40.13 255 HIS A O 1
ATOM 1942 N N . ILE A 1 259 ? 8.688 -7.707 16.186 1.00 41.10 256 ILE A N 1
ATOM 1943 C CA . ILE A 1 259 ? 9.087 -8.519 15.048 1.00 42.14 256 ILE A CA 1
ATOM 1944 C C . ILE A 1 259 ? 7.892 -8.760 14.092 1.00 40.66 256 ILE A C 1
ATOM 1945 O O . ILE A 1 259 ? 8.023 -8.666 12.847 1.00 40.69 256 ILE A O 1
ATOM 1950 N N . ILE A 1 260 ? 6.728 -9.041 14.669 1.00 38.38 257 ILE A N 1
ATOM 1951 C CA . ILE A 1 260 ? 5.504 -9.190 13.867 1.00 36.13 257 ILE A CA 1
ATOM 1952 C C . ILE A 1 260 ? 5.105 -7.855 13.209 1.00 35.00 257 ILE A C 1
ATOM 1953 O O . ILE A 1 260 ? 4.882 -7.802 11.969 1.00 33.24 257 ILE A O 1
ATOM 1958 N N . ALA A 1 261 ? 5.107 -6.774 14.007 1.00 33.77 258 ALA A N 1
ATOM 1959 C CA . ALA A 1 261 ? 4.638 -5.487 13.546 1.00 34.27 258 ALA A CA 1
ATOM 1960 C C . ALA A 1 261 ? 5.500 -4.971 12.400 1.00 36.09 258 ALA A C 1
ATOM 1961 O O . ALA A 1 261 ? 4.973 -4.386 11.434 1.00 34.21 258 ALA A O 1
ATOM 1963 N N . PHE A 1 262 ? 6.815 -5.174 12.522 1.00 37.79 259 PHE A N 1
ATOM 1964 C CA . PHE A 1 262 ? 7.747 -4.694 11.518 1.00 40.51 259 PHE A CA 1
ATOM 1965 C C . PHE A 1 262 ? 7.604 -5.496 10.218 1.00 39.91 259 PHE A C 1
ATOM 1966 O O . PHE A 1 262 ? 7.615 -4.920 9.116 1.00 40.50 259 PHE A O 1
ATOM 1974 N N . ASN A 1 263 ? 7.454 -6.810 10.340 1.00 38.77 260 ASN A N 1
ATOM 1975 C CA . ASN A 1 263 ? 7.325 -7.641 9.158 1.00 38.53 260 ASN A CA 1
ATOM 1976 C C . ASN A 1 263 ? 6.015 -7.411 8.428 1.00 38.01 260 ASN A C 1
ATOM 1977 O O . ASN A 1 263 ? 6.007 -7.346 7.194 1.00 37.41 260 ASN A O 1
ATOM 1982 N N . ILE A 1 264 ? 4.927 -7.273 9.182 1.00 35.93 261 ILE A N 1
ATOM 1983 C CA . ILE A 1 264 ? 3.617 -7.008 8.602 1.00 36.39 261 ILE A CA 1
ATOM 1984 C C . ILE A 1 264 ? 3.586 -5.647 7.844 1.00 36.86 261 ILE A C 1
ATOM 1985 O O . ILE A 1 264 ? 2.981 -5.510 6.756 1.00 35.78 261 ILE A O 1
ATOM 1990 N N . LEU A 1 265 ? 4.264 -4.666 8.426 1.00 37.48 262 LEU A N 1
ATOM 1991 C CA . LEU A 1 265 ? 4.366 -3.330 7.869 1.00 37.76 262 LEU A CA 1
ATOM 1992 C C . LEU A 1 265 ? 4.930 -3.346 6.454 1.00 37.71 262 LEU A C 1
ATOM 1993 O O . LEU A 1 265 ? 4.408 -2.646 5.581 1.00 37.21 262 LEU A O 1
ATOM 1998 N N . ASN A 1 266 ? 5.970 -4.157 6.222 1.00 38.02 263 ASN A N 1
ATOM 1999 C CA . ASN A 1 266 ? 6.595 -4.247 4.899 1.00 38.37 263 ASN A CA 1
ATOM 2000 C C . ASN A 1 266 ? 5.603 -4.696 3.864 1.00 37.60 263 ASN A C 1
ATOM 2001 O O . ASN A 1 266 ? 5.611 -4.212 2.748 1.00 38.22 263 ASN A O 1
ATOM 2006 N N . ILE A 1 267 ? 4.785 -5.671 4.225 1.00 38.06 264 ILE A N 1
ATOM 2007 C CA . ILE A 1 267 ? 3.814 -6.239 3.306 1.00 37.46 264 ILE A CA 1
ATOM 2008 C C . ILE A 1 267 ? 2.720 -5.215 3.049 1.00 35.80 264 ILE A C 1
ATOM 2009 O O . ILE A 1 267 ? 2.359 -4.971 1.899 1.00 36.37 264 ILE A O 1
ATOM 2014 N N . GLY A 1 268 ? 2.245 -4.574 4.111 1.00 34.07 265 GLY A N 1
ATOM 2015 C CA . GLY A 1 268 ? 1.245 -3.480 4.024 1.00 34.61 265 GLY A CA 1
ATOM 2016 C C . GLY A 1 268 ? 1.663 -2.344 3.099 1.00 33.86 265 GLY A C 1
ATOM 2017 O O . GLY A 1 268 ? 0.878 -1.870 2.281 1.00 34.21 265 GLY A O 1
ATOM 2018 N N . ARG A 1 269 ? 2.931 -1.980 3.200 1.00 33.44 266 ARG A N 1
ATOM 2019 C CA . ARG A 1 269 ? 3.566 -0.998 2.373 1.00 34.20 266 ARG A CA 1
ATOM 2020 C C . ARG A 1 269 ? 3.517 -1.315 0.904 1.00 34.17 266 ARG A C 1
ATOM 2021 O O . ARG A 1 269 ? 3.075 -0.484 0.107 1.00 33.40 266 ARG A O 1
ATOM 2029 N N . TYR A 1 270 ? 4.040 -2.458 0.494 1.00 34.03 267 TYR A N 1
ATOM 2030 C CA . TYR A 1 270 ? 4.015 -2.711 -0.949 1.00 35.84 267 TYR A CA 1
ATOM 2031 C C . TYR A 1 270 ? 2.593 -2.987 -1.460 1.00 34.93 267 TYR A C 1
ATOM 2032 O O . TYR A 1 270 ? 2.275 -2.668 -2.601 1.00 35.85 267 TYR A O 1
ATOM 2041 N N . LYS A 1 271 ? 1.753 -3.591 -0.632 1.00 33.85 268 LYS A N 1
ATOM 2042 C CA . LYS A 1 271 ? 0.376 -3.853 -1.031 1.00 34.57 268 LYS A CA 1
ATOM 2043 C C . LYS A 1 271 ? -0.381 -2.547 -1.282 1.00 33.95 268 LYS A C 1
ATOM 2044 O O . LYS A 1 271 ? -1.151 -2.441 -2.234 1.00 32.70 268 LYS A O 1
ATOM 2050 N N A LEU A 1 272 ? -0.167 -1.560 -0.410 0.51 32.97 269 LEU A N 1
ATOM 2051 N N B LEU A 1 272 ? -0.169 -1.565 -0.402 0.49 32.82 269 LEU A N 1
ATOM 2052 C CA A LEU A 1 272 ? -0.731 -0.238 -0.626 0.51 32.59 269 LEU A CA 1
ATOM 2053 C CA B LEU A 1 272 ? -0.704 -0.225 -0.598 0.49 32.31 269 LEU A CA 1
ATOM 2054 C C A LEU A 1 272 ? -0.186 0.378 -1.921 0.51 32.25 269 LEU A C 1
ATOM 2055 C C B LEU A 1 272 ? -0.186 0.370 -1.912 0.49 32.08 269 LEU A C 1
ATOM 2056 O O A LEU A 1 272 ? -0.942 0.981 -2.682 0.51 32.35 269 LEU A O 1
ATOM 2057 O O B LEU A 1 272 ? -0.958 0.943 -2.681 0.49 32.18 269 LEU A O 1
ATOM 2066 N N . GLY A 1 273 ? 1.111 0.207 -2.174 1.00 31.89 270 GLY A N 1
ATOM 2067 C CA . GLY A 1 273 ? 1.709 0.607 -3.452 1.00 30.65 270 GLY A CA 1
ATOM 2068 C C . GLY A 1 273 ? 0.961 0.031 -4.641 1.00 30.78 270 GLY A C 1
ATOM 2069 O O . GLY A 1 273 ? 0.575 0.751 -5.567 1.00 30.08 270 GLY A O 1
ATOM 2070 N N . VAL A 1 274 ? 0.731 -1.275 -4.627 1.00 31.89 271 VAL A N 1
ATOM 2071 C CA . VAL A 1 274 ? -0.016 -1.911 -5.711 1.00 32.29 271 VAL A CA 1
ATOM 2072 C C . VAL A 1 274 ? -1.412 -1.272 -5.815 1.00 31.27 271 VAL A C 1
ATOM 2073 O O . VAL A 1 274 ? -1.900 -0.977 -6.894 1.00 31.35 271 VAL A O 1
ATOM 2077 N N . GLY A 1 275 ? -2.088 -1.101 -4.678 1.00 30.36 272 GLY A N 1
ATOM 2078 C CA . GLY A 1 275 ? -3.424 -0.496 -4.670 1.00 28.64 272 GLY A CA 1
ATOM 2079 C C . GLY A 1 275 ? -3.429 0.904 -5.294 1.00 28.64 272 GLY A C 1
ATOM 2080 O O . GLY A 1 275 ? -4.310 1.235 -6.111 1.00 28.63 272 GLY A O 1
ATOM 2081 N N . THR A 1 276 ? -2.468 1.752 -4.920 1.00 26.44 273 THR A N 1
ATOM 2082 C CA . THR A 1 276 ? -2.484 3.126 -5.433 1.00 27.47 273 THR A CA 1
ATOM 2083 C C . THR A 1 276 ? -2.234 3.107 -6.948 1.00 28.21 273 THR A C 1
ATOM 2084 O O . THR A 1 276 ? -2.693 3.981 -7.679 1.00 28.00 273 THR A O 1
ATOM 2088 N N . VAL A 1 277 ? -1.532 2.082 -7.414 1.00 30.13 274 VAL A N 1
ATOM 2089 C CA . VAL A 1 277 ? -1.229 1.988 -8.829 1.00 31.46 274 VAL A CA 1
ATOM 2090 C C . VAL A 1 277 ? -2.500 1.674 -9.594 1.00 32.07 274 VAL A C 1
ATOM 2091 O O . VAL A 1 277 ? -2.719 2.227 -10.697 1.00 33.07 274 VAL A O 1
ATOM 2095 N N . GLY A 1 278 ? -3.328 0.790 -9.043 1.00 30.43 275 GLY A N 1
ATOM 2096 C CA . GLY A 1 278 ? -4.645 0.489 -9.653 1.00 29.39 275 GLY A CA 1
ATOM 2097 C C . GLY A 1 278 ? -5.520 1.734 -9.707 1.00 29.36 275 GLY A C 1
ATOM 2098 O O . GLY A 1 278 ? -6.169 2.014 -10.713 1.00 29.13 275 GLY A O 1
ATOM 2099 N N . SER A 1 279 ? -5.538 2.513 -8.620 1.00 26.26 276 SER A N 1
ATOM 2100 C CA . SER A 1 279 ? -6.323 3.711 -8.620 1.00 25.44 276 SER A CA 1
ATOM 2101 C C . SER A 1 279 ? -5.812 4.759 -9.579 1.00 25.28 276 SER A C 1
ATOM 2102 O O . SER A 1 279 ? -6.612 5.476 -10.173 1.00 25.69 276 SER A O 1
ATOM 2105 N N . ALA A 1 280 ? -4.492 4.895 -9.711 1.00 25.92 277 ALA A N 1
ATOM 2106 C CA . ALA A 1 280 ? -3.955 5.883 -10.617 1.00 26.74 277 ALA A CA 1
ATOM 2107 C C . ALA A 1 280 ? -4.324 5.526 -12.047 1.00 28.58 277 ALA A C 1
ATOM 2108 O O . ALA A 1 280 ? -4.647 6.410 -12.824 1.00 28.71 277 ALA A O 1
ATOM 2110 N N . LYS A 1 281 ? -4.318 4.241 -12.377 1.00 29.74 278 LYS A N 1
ATOM 2111 C CA . LYS A 1 281 ? -4.737 3.818 -13.710 1.00 31.69 278 LYS A CA 1
ATOM 2112 C C . LYS A 1 281 ? -6.198 4.123 -13.960 1.00 32.45 278 LYS A C 1
ATOM 2113 O O . LYS A 1 281 ? -6.568 4.535 -15.058 1.00 33.98 278 LYS A O 1
ATOM 2119 N N . ARG A 1 282 ? -7.037 3.952 -12.944 1.00 31.69 279 ARG A N 1
ATOM 2120 C CA . ARG A 1 282 ? -8.449 4.250 -13.109 1.00 30.34 279 ARG A CA 1
ATOM 2121 C C . ARG A 1 282 ? -8.676 5.774 -13.290 1.00 30.02 279 ARG A C 1
ATOM 2122 O O . ARG A 1 282 ? -9.527 6.204 -14.083 1.00 28.51 279 ARG A O 1
ATOM 2130 N N . ALA A 1 283 ? -7.929 6.583 -12.538 1.00 27.06 280 ALA A N 1
ATOM 2131 C CA . ALA A 1 283 ? -8.026 8.022 -12.678 1.00 28.42 280 ALA A CA 1
ATOM 2132 C C . ALA A 1 283 ? -7.619 8.454 -14.102 1.00 29.40 280 ALA A C 1
ATOM 2133 O O . ALA A 1 283 ? -8.237 9.344 -14.680 1.00 30.77 280 ALA A O 1
ATOM 2135 N N . VAL A 1 284 ? -6.560 7.857 -14.643 1.00 30.26 281 VAL A N 1
ATOM 2136 C CA . VAL A 1 284 ? -6.165 8.178 -16.012 1.00 30.15 281 VAL A CA 1
ATOM 2137 C C . VAL A 1 284 ? -7.328 7.876 -16.960 1.00 31.60 281 VAL A C 1
ATOM 2138 O O . VAL A 1 284 ? -7.700 8.703 -17.784 1.00 30.97 281 VAL A O 1
ATOM 2142 N N . GLU A 1 285 ? -7.913 6.695 -16.793 1.00 32.17 282 GLU A N 1
ATOM 2143 C CA . GLU A 1 285 ? -8.972 6.221 -17.653 1.00 34.39 282 GLU A CA 1
ATOM 2144 C C . GLU A 1 285 ? -10.213 7.113 -17.648 1.00 32.56 282 GLU A C 1
ATOM 2145 O O . GLU A 1 285 ? -10.695 7.533 -18.701 1.00 33.72 282 GLU A O 1
ATOM 2151 N N . ILE A 1 286 ? -10.730 7.419 -16.463 1.00 31.14 283 ILE A N 1
ATOM 2152 C CA . ILE A 1 286 ? -11.922 8.258 -16.397 1.00 30.29 283 ILE A CA 1
ATOM 2153 C C . ILE A 1 286 ? -11.672 9.713 -16.820 1.00 30.09 283 ILE A C 1
ATOM 2154 O O . ILE A 1 286 ? -12.553 10.354 -17.366 1.00 28.97 283 ILE A O 1
ATOM 2159 N N . SER A 1 287 ? -10.448 10.193 -16.631 1.00 29.83 284 SER A N 1
ATOM 2160 C CA . SER A 1 287 ? -10.077 11.506 -17.073 1.00 31.04 284 SER A CA 1
ATOM 2161 C C . SER A 1 287 ? -9.963 11.560 -18.584 1.00 31.78 284 SER A C 1
ATOM 2162 O O . SER A 1 287 ? -10.346 12.559 -19.177 1.00 32.64 284 SER A O 1
ATOM 2165 N N . ALA A 1 288 ? -9.445 10.501 -19.199 1.00 31.88 285 ALA A N 1
ATOM 2166 C CA . ALA A 1 288 ? -9.279 10.477 -20.646 1.00 33.89 285 ALA A CA 1
ATOM 2167 C C . ALA A 1 288 ? -10.649 10.360 -21.276 1.00 35.14 285 ALA A C 1
ATOM 2168 O O . ALA A 1 288 ? -10.934 11.052 -22.257 1.00 37.32 285 ALA A O 1
ATOM 2170 N N . GLN A 1 289 ? -11.514 9.526 -20.713 1.00 35.44 286 GLN A N 1
ATOM 2171 C CA . GLN A 1 289 ? -12.882 9.418 -21.240 1.00 37.37 286 GLN A CA 1
ATOM 2172 C C . GLN A 1 289 ? -13.615 10.756 -21.098 1.00 36.46 286 GLN A C 1
ATOM 2173 O O . GLN A 1 289 ? -14.295 11.176 -22.023 1.00 38.07 286 GLN A O 1
ATOM 2179 N N . TYR A 1 290 ? -13.473 11.420 -19.950 1.00 35.06 287 TYR A N 1
ATOM 2180 C CA . TYR A 1 290 ? -14.117 12.718 -19.745 1.00 33.89 287 TYR A CA 1
ATOM 2181 C C . TYR A 1 290 ? -13.624 13.776 -20.729 1.00 33.93 287 TYR A C 1
ATOM 2182 O O . TYR A 1 290 ? -14.437 14.485 -21.309 1.00 33.96 287 TYR A O 1
ATOM 2191 N N . ALA A 1 291 ? -12.306 13.860 -20.923 1.00 34.01 288 ALA A N 1
ATOM 2192 C CA . ALA A 1 291 ? -11.698 14.820 -21.850 1.00 34.90 288 ALA A CA 1
ATOM 2193 C C . ALA A 1 291 ? -12.192 14.665 -23.300 1.00 36.84 288 ALA A C 1
ATOM 2194 O O . ALA A 1 291 ? -12.418 15.664 -23.976 1.00 37.19 288 ALA A O 1
ATOM 2196 N N . ASN A 1 292 ? -12.385 13.429 -23.751 1.00 38.24 289 ASN A N 1
ATOM 2197 C CA . ASN A 1 292 ? -12.965 13.173 -25.084 1.00 40.38 289 ASN A CA 1
ATOM 2198 C C . ASN A 1 292 ? -14.436 13.579 -25.223 1.00 41.27 289 ASN A C 1
ATOM 2199 O O . ASN A 1 292 ? -14.882 13.857 -26.322 1.00 41.76 289 ASN A O 1
ATOM 2204 N N A GLN A 1 293 ? -15.200 13.596 -24.130 0.52 40.64 290 GLN A N 1
ATOM 2205 N N B GLN A 1 293 ? -15.150 13.618 -24.095 0.48 40.27 290 GLN A N 1
ATOM 2206 C CA A GLN A 1 293 ? -16.638 13.897 -24.264 0.52 41.31 290 GLN A CA 1
ATOM 2207 C CA B GLN A 1 293 ? -16.607 13.800 -24.066 0.48 40.60 290 GLN A CA 1
ATOM 2208 C C A GLN A 1 293 ? -16.989 15.350 -23.951 0.52 40.62 290 GLN A C 1
ATOM 2209 C C B GLN A 1 293 ? -17.008 15.265 -23.873 0.48 40.26 290 GLN A C 1
ATOM 2210 O O A GLN A 1 293 ? -17.907 15.908 -24.556 0.52 40.89 290 GLN A O 1
ATOM 2211 O O B GLN A 1 293 ? -17.955 15.752 -24.494 0.48 40.63 290 GLN A O 1
ATOM 2222 N N . ARG A 1 294 ? -16.275 15.954 -22.998 1.00 38.95 291 ARG A N 1
ATOM 2223 C CA . ARG A 1 294 ? -16.584 17.323 -22.592 1.00 38.10 291 ARG A CA 1
ATOM 2224 C C . ARG A 1 294 ? -16.122 18.313 -23.664 1.00 38.70 291 ARG A C 1
ATOM 2225 O O . ARG A 1 294 ? -14.946 18.365 -23.989 1.00 39.79 291 ARG A O 1
ATOM 2233 N N . GLN A 1 295 ? -17.049 19.091 -24.211 1.00 39.32 292 GLN A N 1
ATOM 2234 C CA . GLN A 1 295 ? -16.685 20.164 -25.138 1.00 40.31 292 GLN A CA 1
ATOM 2235 C C . GLN A 1 295 ? -16.792 21.518 -24.461 1.00 39.75 292 GLN A C 1
ATOM 2236 O O . GLN A 1 295 ? -17.706 21.751 -23.663 1.00 38.49 292 GLN A O 1
ATOM 2242 N N . GLN A 1 296 ? -15.789 22.361 -24.715 1.00 38.80 293 GLN A N 1
ATOM 2243 C CA . GLN A 1 296 ? -15.845 23.798 -24.463 1.00 39.15 293 GLN A CA 1
ATOM 2244 C C . GLN A 1 296 ? -15.182 24.480 -25.660 1.00 40.75 293 GLN A C 1
ATOM 2245 O O . GLN A 1 296 ? -14.248 23.928 -26.271 1.00 41.24 293 GLN A O 1
ATOM 2251 N N . PHE A 1 297 ? -15.650 25.682 -25.991 1.00 42.07 294 PHE A N 1
ATOM 2252 C CA . PHE A 1 297 ? -15.108 26.412 -27.172 1.00 43.24 294 PHE A CA 1
ATOM 2253 C C . PHE A 1 297 ? -15.250 25.530 -28.411 1.00 44.75 294 PHE A C 1
ATOM 2254 O O . PHE A 1 297 ? -14.371 25.484 -29.257 1.00 46.82 294 PHE A O 1
ATOM 2262 N N . LYS A 1 298 ? -16.374 24.823 -28.470 1.00 46.53 295 LYS A N 1
ATOM 2263 C CA . LYS A 1 298 ? -16.775 23.956 -29.589 1.00 49.15 295 LYS A CA 1
ATOM 2264 C C . LYS A 1 298 ? -15.779 22.859 -30.017 1.00 49.48 295 LYS A C 1
ATOM 2265 O O . LYS A 1 298 ? -15.737 22.456 -31.182 1.00 51.10 295 LYS A O 1
ATOM 2271 N N . GLN A 1 299 ? -14.981 22.370 -29.074 1.00 48.24 296 GLN A N 1
ATOM 2272 C CA . GLN A 1 299 ? -14.201 21.154 -29.304 1.00 47.87 296 GLN A CA 1
ATOM 2273 C C . GLN A 1 299 ? -14.042 20.354 -28.002 1.00 45.64 296 GLN A C 1
ATOM 2274 O O . GLN A 1 299 ? -14.168 20.917 -26.912 1.00 44.77 296 GLN A O 1
ATOM 2280 N N . PRO A 1 300 ? -13.751 19.049 -28.127 1.00 44.39 297 PRO A N 1
ATOM 2281 C CA . PRO A 1 300 ? -13.421 18.251 -26.940 1.00 41.87 297 PRO A CA 1
ATOM 2282 C C . PRO A 1 300 ? -12.220 18.868 -26.227 1.00 39.48 297 PRO A C 1
ATOM 2283 O O . PRO A 1 300 ? -11.262 19.296 -26.875 1.00 37.80 297 PRO A O 1
ATOM 2287 N N . ILE A 1 301 ? -12.278 18.952 -24.896 1.00 37.15 298 ILE A N 1
ATOM 2288 C CA . ILE A 1 301 ? -11.187 19.598 -24.168 1.00 35.52 298 ILE A CA 1
ATOM 2289 C C . ILE A 1 301 ? -9.965 18.741 -24.322 1.00 34.17 298 ILE A C 1
ATOM 2290 O O . ILE A 1 301 ? -8.841 19.175 -24.039 1.00 34.77 298 ILE A O 1
ATOM 2295 N N . ALA A 1 302 ? -10.186 17.519 -24.799 1.00 35.19 299 ALA A N 1
ATOM 2296 C CA . ALA A 1 302 ? -9.087 16.648 -25.199 1.00 36.78 299 ALA A CA 1
ATOM 2297 C C . ALA A 1 302 ? -8.145 17.329 -26.252 1.00 38.22 299 ALA A C 1
ATOM 2298 O O . ALA A 1 302 ? -6.964 16.971 -26.354 1.00 38.85 299 ALA A O 1
ATOM 2300 N N A ARG A 1 303 ? -8.671 18.289 -27.010 0.53 38.72 300 ARG A N 1
ATOM 2301 N N B ARG A 1 303 ? -8.672 18.280 -27.021 0.47 38.67 300 ARG A N 1
ATOM 2302 C CA A ARG A 1 303 ? -7.881 18.968 -28.063 0.53 40.26 300 ARG A CA 1
ATOM 2303 C CA B ARG A 1 303 ? -7.879 18.965 -28.066 0.47 40.05 300 ARG A CA 1
ATOM 2304 C C A ARG A 1 303 ? -6.956 20.034 -27.472 0.53 39.58 300 ARG A C 1
ATOM 2305 C C B ARG A 1 303 ? -6.909 19.976 -27.449 0.47 39.46 300 ARG A C 1
ATOM 2306 O O A ARG A 1 303 ? -6.086 20.548 -28.154 0.53 39.77 300 ARG A O 1
ATOM 2307 O O B ARG A 1 303 ? -5.960 20.393 -28.094 0.47 39.65 300 ARG A O 1
ATOM 2322 N N . PHE A 1 304 ? -7.148 20.364 -26.198 1.00 38.57 301 PHE A N 1
ATOM 2323 C CA . PHE A 1 304 ? -6.303 21.390 -25.572 1.00 38.75 301 PHE A CA 1
ATOM 2324 C C . PHE A 1 304 ? -4.975 20.846 -25.038 1.00 38.51 301 PHE A C 1
ATOM 2325 O O . PHE A 1 304 ? -4.961 19.902 -24.260 1.00 36.05 301 PHE A O 1
ATOM 2333 N N . PRO A 1 305 ? -3.847 21.434 -25.500 1.00 39.47 302 PRO A N 1
ATOM 2334 C CA . PRO A 1 305 ? -2.550 20.984 -25.035 1.00 39.48 302 PRO A CA 1
ATOM 2335 C C . PRO A 1 305 ? -2.410 20.913 -23.521 1.00 38.10 302 PRO A C 1
ATOM 2336 O O . PRO A 1 305 ? -1.748 20.011 -23.039 1.00 38.43 302 PRO A O 1
ATOM 2340 N N . LEU A 1 306 ? -2.987 21.840 -22.765 1.00 38.17 303 LEU A N 1
ATOM 2341 C CA . LEU A 1 306 ? -2.857 21.783 -21.296 1.00 37.70 303 LEU A CA 1
ATOM 2342 C C . LEU A 1 306 ? -3.531 20.545 -20.707 1.00 36.62 303 LEU A C 1
ATOM 2343 O O . LEU A 1 306 ? -3.046 19.988 -19.742 1.00 36.95 303 LEU A O 1
ATOM 2348 N N . ILE A 1 307 ? -4.668 20.150 -21.275 1.00 35.81 304 ILE A N 1
ATOM 2349 C CA . ILE A 1 307 ? -5.351 18.912 -20.889 1.00 34.68 304 ILE A CA 1
ATOM 2350 C C . ILE A 1 307 ? -4.485 17.696 -21.284 1.00 35.24 304 ILE A C 1
ATOM 2351 O O . ILE A 1 307 ? -4.305 16.748 -20.494 1.00 33.87 304 ILE A O 1
ATOM 2356 N N . GLN A 1 308 ? -3.929 17.740 -22.494 1.00 34.78 305 GLN A N 1
ATOM 2357 C CA . GLN A 1 308 ? -3.046 16.672 -22.964 1.00 34.72 305 GLN A CA 1
ATOM 2358 C C . GLN A 1 308 ? -1.822 16.549 -22.047 1.00 34.81 305 GLN A C 1
ATOM 2359 O O . GLN A 1 308 ? -1.415 15.450 -21.670 1.00 35.17 305 GLN A O 1
ATOM 2365 N N . GLU A 1 309 ? -1.254 17.684 -21.668 1.00 34.45 306 GLU A N 1
ATOM 2366 C CA . GLU A 1 309 ? -0.096 17.683 -20.793 1.00 35.31 306 GLU A CA 1
ATOM 2367 C C . GLU A 1 309 ? -0.422 17.023 -19.421 1.00 34.36 306 GLU A C 1
ATOM 2368 O O . GLU A 1 309 ? 0.369 16.208 -18.934 1.00 34.94 306 GLU A O 1
ATOM 2374 N N . LYS A 1 310 ? -1.560 17.367 -18.813 1.00 32.75 307 LYS A N 1
ATOM 2375 C CA . LYS A 1 310 ? -1.950 16.749 -17.537 1.00 32.05 307 LYS A CA 1
ATOM 2376 C C . LYS A 1 310 ? -2.056 15.234 -17.698 1.00 31.65 307 LYS A C 1
ATOM 2377 O O . LYS A 1 310 ? -1.514 14.488 -16.897 1.00 31.65 307 LYS A O 1
ATOM 2383 N N . LEU A 1 311 ? -2.739 14.770 -18.749 1.00 32.77 308 LEU A N 1
ATOM 2384 C CA . LEU A 1 311 ? -2.858 13.336 -18.998 1.00 32.26 308 LEU A CA 1
ATOM 2385 C C . LEU A 1 311 ? -1.534 12.620 -19.167 1.00 33.28 308 LEU A C 1
ATOM 2386 O O . LEU A 1 311 ? -1.373 11.502 -18.655 1.00 33.68 308 LEU A O 1
ATOM 2391 N N . ALA A 1 312 ? -0.593 13.240 -19.878 1.00 33.32 309 ALA A N 1
ATOM 2392 C CA . ALA A 1 312 ? 0.730 12.654 -20.086 1.00 33.67 309 ALA A CA 1
ATOM 2393 C C . ALA A 1 312 ? 1.557 12.564 -18.796 1.00 33.33 309 ALA A C 1
ATOM 2394 O O . ALA A 1 312 ? 2.285 11.585 -18.600 1.00 32.57 309 ALA A O 1
ATOM 2396 N N . ASN A 1 313 ? 1.477 13.584 -17.940 1.00 31.77 310 ASN A N 1
ATOM 2397 C CA . ASN A 1 313 ? 2.177 13.552 -16.676 1.00 32.77 310 ASN A CA 1
ATOM 2398 C C . ASN A 1 313 ? 1.605 12.436 -15.816 1.00 32.04 310 ASN A C 1
ATOM 2399 O O . ASN A 1 313 ? 2.341 11.655 -15.223 1.00 32.92 310 ASN A O 1
ATOM 2412 N N . ALA A 1 315 ? 0.005 9.722 -16.757 1.00 31.17 312 ALA A N 1
ATOM 2413 C CA . ALA A 1 315 ? 0.312 8.400 -17.317 1.00 33.57 312 ALA A CA 1
ATOM 2414 C C . ALA A 1 315 ? 1.785 8.017 -17.146 1.00 33.94 312 ALA A C 1
ATOM 2415 O O . ALA A 1 315 ? 2.092 6.860 -16.907 1.00 34.20 312 ALA A O 1
ATOM 2417 N N . ALA A 1 316 ? 2.686 8.992 -17.275 1.00 34.80 313 ALA A N 1
ATOM 2418 C CA . ALA A 1 316 ? 4.109 8.715 -17.140 1.00 34.80 313 ALA A CA 1
ATOM 2419 C C . ALA A 1 316 ? 4.511 8.377 -15.709 1.00 33.78 313 ALA A C 1
ATOM 2420 O O . ALA A 1 316 ? 5.284 7.465 -15.479 1.00 33.62 313 ALA A O 1
ATOM 2422 N N . LYS A 1 317 ? 4.016 9.148 -14.751 1.00 32.68 314 LYS A N 1
ATOM 2423 C CA . LYS A 1 317 ? 4.146 8.771 -13.333 1.00 31.09 314 LYS A CA 1
ATOM 2424 C C . LYS A 1 317 ? 3.562 7.412 -13.022 1.00 30.78 314 LYS A C 1
ATOM 2425 O O . LYS A 1 317 ? 4.181 6.642 -12.308 1.00 31.58 314 LYS A O 1
ATOM 2431 N N . THR A 1 318 ? 2.383 7.105 -13.558 1.00 30.52 315 THR A N 1
ATOM 2432 C CA . THR A 1 318 ? 1.740 5.814 -13.293 1.00 30.89 315 THR A CA 1
ATOM 2433 C C . THR A 1 318 ? 2.587 4.661 -13.870 1.00 32.39 315 THR A C 1
ATOM 2434 O O . THR A 1 318 ? 2.703 3.602 -13.247 1.00 31.81 315 THR A O 1
ATOM 2438 N N . TYR A 1 319 ? 3.174 4.870 -15.055 1.00 32.50 316 TYR A N 1
ATOM 2439 C CA . TYR A 1 319 ? 4.069 3.874 -15.658 1.00 33.10 316 TYR A CA 1
ATOM 2440 C C . TYR A 1 319 ? 5.239 3.670 -14.712 1.00 33.00 316 TYR A C 1
ATOM 2441 O O . TYR A 1 319 ? 5.590 2.548 -14.402 1.00 33.01 316 TYR A O 1
ATOM 2450 N N . ALA A 1 320 ? 5.832 4.754 -14.213 1.00 32.86 317 ALA A N 1
ATOM 2451 C CA . ALA A 1 320 ? 6.979 4.563 -13.327 1.00 33.40 317 ALA A CA 1
ATOM 2452 C C . ALA A 1 320 ? 6.567 3.856 -12.031 1.00 33.00 317 ALA A C 1
ATOM 2453 O O . ALA A 1 320 ? 7.288 2.970 -11.568 1.00 33.85 317 ALA A O 1
ATOM 2455 N N . ALA A 1 321 ? 5.395 4.195 -11.484 1.00 32.40 318 ALA A N 1
ATOM 2456 C CA . ALA A 1 321 ? 4.903 3.535 -10.266 1.00 32.24 318 ALA A CA 1
ATOM 2457 C C . ALA A 1 321 ? 4.598 2.055 -10.482 1.00 32.35 318 ALA A C 1
ATOM 2458 O O . ALA A 1 321 ? 4.961 1.194 -9.666 1.00 32.08 318 ALA A O 1
ATOM 2460 N N . GLU A 1 322 ? 3.882 1.760 -11.566 1.00 33.06 319 GLU A N 1
ATOM 2461 C CA . GLU A 1 322 ? 3.541 0.391 -11.884 1.00 34.14 319 GLU A CA 1
ATOM 2462 C C . GLU A 1 322 ? 4.820 -0.444 -12.080 1.00 35.91 319 GLU A C 1
ATOM 2463 O O . GLU A 1 322 ? 4.916 -1.554 -11.550 1.00 36.41 319 GLU A O 1
ATOM 2469 N N . SER A 1 323 ? 5.791 0.096 -12.820 1.00 36.41 320 SER A N 1
ATOM 2470 C CA . SER A 1 323 ? 7.057 -0.609 -13.038 1.00 37.74 320 SER A CA 1
ATOM 2471 C C . SER A 1 323 ? 7.790 -0.892 -11.728 1.00 37.37 320 SER A C 1
ATOM 2472 O O . SER A 1 323 ? 8.251 -2.011 -11.497 1.00 37.95 320 SER A O 1
ATOM 2475 N N . SER A 1 324 ? 7.924 0.106 -10.873 1.00 36.12 321 SER A N 1
ATOM 2476 C CA . SER A 1 324 ? 8.709 -0.104 -9.674 1.00 37.43 321 SER A CA 1
ATOM 2477 C C . SER A 1 324 ? 7.997 -0.994 -8.616 1.00 36.93 321 SER A C 1
ATOM 2478 O O . SER A 1 324 ? 8.652 -1.739 -7.873 1.00 36.65 321 SER A O 1
ATOM 2481 N N . VAL A 1 325 ? 6.666 -0.943 -8.569 1.00 36.83 322 VAL A N 1
ATOM 2482 C CA . VAL A 1 325 ? 5.913 -1.795 -7.629 1.00 36.12 322 VAL A CA 1
ATOM 2483 C C . VAL A 1 325 ? 6.013 -3.281 -8.011 1.00 36.61 322 VAL A C 1
ATOM 2484 O O . VAL A 1 325 ? 6.256 -4.123 -7.142 1.00 36.71 322 VAL A O 1
ATOM 2488 N N . TYR A 1 326 ? 5.787 -3.611 -9.282 1.00 36.27 323 TYR A N 1
ATOM 2489 C CA . TYR A 1 326 ? 5.842 -5.012 -9.706 1.00 37.33 323 TYR A CA 1
ATOM 2490 C C . TYR A 1 326 ? 7.260 -5.576 -9.718 1.00 37.50 323 TYR A C 1
ATOM 2491 O O . TYR A 1 326 ? 7.442 -6.767 -9.552 1.00 37.98 323 TYR A O 1
ATOM 2500 N N . ARG A 1 327 ? 8.240 -4.696 -9.867 1.00 37.98 324 ARG A N 1
ATOM 2501 C CA . ARG A 1 327 ? 9.626 -5.045 -9.653 1.00 38.53 324 ARG A CA 1
ATOM 2502 C C . ARG A 1 327 ? 9.785 -5.573 -8.236 1.00 38.98 324 ARG A C 1
ATOM 2503 O O . ARG A 1 327 ? 10.373 -6.617 -8.039 1.00 39.36 324 ARG A O 1
ATOM 2511 N N . THR A 1 328 ? 9.280 -4.838 -7.243 1.00 37.68 325 THR A N 1
ATOM 2512 C CA . THR A 1 328 ? 9.387 -5.276 -5.866 1.00 37.95 325 THR A CA 1
ATOM 2513 C C . THR A 1 328 ? 8.659 -6.611 -5.632 1.00 39.16 325 THR A C 1
ATOM 2514 O O . THR A 1 328 ? 9.192 -7.507 -4.948 1.00 39.25 325 THR A O 1
ATOM 2518 N N . VAL A 1 329 ? 7.441 -6.729 -6.174 1.00 39.71 326 VAL A N 1
ATOM 2519 C CA . VAL A 1 329 ? 6.662 -7.964 -6.064 1.00 40.81 326 VAL A CA 1
ATOM 2520 C C . VAL A 1 329 ? 7.482 -9.117 -6.663 1.00 42.73 326 VAL A C 1
ATOM 2521 O O . VAL A 1 329 ? 7.615 -10.184 -6.049 1.00 43.21 326 VAL A O 1
ATOM 2525 N N . GLY A 1 330 ? 8.074 -8.867 -7.837 1.00 43.67 327 GLY A N 1
ATOM 2526 C CA . GLY A 1 330 ? 9.003 -9.806 -8.460 1.00 45.11 327 GLY A CA 1
ATOM 2527 C C . GLY A 1 330 ? 10.199 -10.220 -7.616 1.00 46.16 327 GLY A C 1
ATOM 2528 O O . GLY A 1 330 ? 10.592 -11.386 -7.656 1.00 46.51 327 GLY A O 1
ATOM 2529 N N . LEU A 1 331 ? 10.786 -9.288 -6.856 1.00 46.34 328 LEU A N 1
ATOM 2530 C CA . LEU A 1 331 ? 11.921 -9.631 -5.975 1.00 47.98 328 LEU A CA 1
ATOM 2531 C C . LEU A 1 331 ? 11.488 -10.597 -4.870 1.00 49.37 328 LEU A C 1
ATOM 2532 O O . LEU A 1 331 ? 12.195 -11.571 -4.553 1.00 49.54 328 LEU A O 1
ATOM 2537 N N . PHE A 1 332 ? 10.326 -10.313 -4.288 1.00 50.15 329 PHE A N 1
ATOM 2538 C CA . PHE A 1 332 ? 9.711 -11.175 -3.292 1.00 52.42 329 PHE A CA 1
ATOM 2539 C C . PHE A 1 332 ? 9.497 -12.593 -3.888 1.00 54.10 329 PHE A C 1
ATOM 2540 O O . PHE A 1 332 ? 9.925 -13.590 -3.288 1.00 53.86 329 PHE A O 1
ATOM 2548 N N . GLU A 1 333 ? 8.882 -12.672 -5.072 1.00 56.14 330 GLU A N 1
ATOM 2549 C CA . GLU A 1 333 ? 8.618 -13.962 -5.740 1.00 59.78 330 GLU A CA 1
ATOM 2550 C C . GLU A 1 333 ? 9.883 -14.764 -6.045 1.00 61.92 330 GLU A C 1
ATOM 2551 O O . GLU A 1 333 ? 9.878 -15.993 -5.952 1.00 62.75 330 GLU A O 1
ATOM 2557 N N . SER A 1 334 ? 10.961 -14.085 -6.424 1.00 63.17 331 SER A N 1
ATOM 2558 C CA . SER A 1 334 ? 12.168 -14.821 -6.763 1.00 66.06 331 SER A CA 1
ATOM 2559 C C . SER A 1 334 ? 12.946 -15.238 -5.507 1.00 67.10 331 SER A C 1
ATOM 2560 O O . SER A 1 334 ? 13.776 -16.141 -5.557 1.00 68.21 331 SER A O 1
ATOM 2563 N N . ARG A 1 335 ? 12.664 -14.591 -4.384 1.00 67.05 332 ARG A N 1
ATOM 2564 C CA . ARG A 1 335 ? 13.237 -15.012 -3.118 1.00 68.50 332 ARG A CA 1
ATOM 2565 C C . ARG A 1 335 ? 12.447 -16.213 -2.581 1.00 69.04 332 ARG A C 1
ATOM 2566 O O . ARG A 1 335 ? 13.018 -17.123 -1.960 1.00 69.91 332 ARG A O 1
ATOM 2582 N N . SER A 1 337 ? 11.062 -18.435 -4.520 1.00 73.66 334 SER A N 1
ATOM 2583 C CA . SER A 1 337 ? 11.479 -19.564 -5.370 1.00 76.10 334 SER A CA 1
ATOM 2584 C C . SER A 1 337 ? 12.457 -20.514 -4.693 1.00 77.57 334 SER A C 1
ATOM 2585 O O . SER A 1 337 ? 12.445 -21.714 -4.966 1.00 78.91 334 SER A O 1
ATOM 2588 N N . THR A 1 338 ? 13.302 -19.969 -3.821 1.00 77.93 335 THR A N 1
ATOM 2589 C CA . THR A 1 338 ? 14.325 -20.740 -3.107 1.00 79.43 335 THR A CA 1
ATOM 2590 C C . THR A 1 338 ? 13.722 -21.707 -2.092 1.00 79.53 335 THR A C 1
ATOM 2591 O O . THR A 1 338 ? 14.309 -22.744 -1.774 1.00 80.80 335 THR A O 1
ATOM 2595 N N . LEU A 1 339 ? 12.536 -21.367 -1.604 1.00 78.58 336 LEU A N 1
ATOM 2596 C CA . LEU A 1 339 ? 11.951 -22.040 -0.456 1.00 78.39 336 LEU A CA 1
ATOM 2597 C C . LEU A 1 339 ? 11.268 -23.392 -0.748 1.00 79.56 336 LEU A C 1
ATOM 2598 O O . LEU A 1 339 ? 10.433 -23.513 -1.651 1.00 79.34 336 LEU A O 1
ATOM 2603 N N . SER A 1 340 ? 11.646 -24.405 0.034 1.00 81.06 337 SER A N 1
ATOM 2604 C CA . SER A 1 340 ? 10.954 -25.695 0.059 1.00 82.45 337 SER A CA 1
ATOM 2605 C C . SER A 1 340 ? 9.526 -25.525 0.599 1.00 81.85 337 SER A C 1
ATOM 2606 O O . SER A 1 340 ? 9.181 -24.480 1.169 1.00 80.65 337 SER A O 1
ATOM 2609 N N . GLU A 1 341 ? 8.710 -26.562 0.427 1.00 82.68 338 GLU A N 1
ATOM 2610 C CA . GLU A 1 341 ? 7.304 -26.526 0.845 1.00 82.56 338 GLU A CA 1
ATOM 2611 C C . GLU A 1 341 ? 7.133 -26.494 2.373 1.00 81.84 338 GLU A C 1
ATOM 2612 O O . GLU A 1 341 ? 6.130 -25.976 2.872 1.00 80.92 338 GLU A O 1
ATOM 2618 N N . GLU A 1 342 ? 8.109 -27.047 3.098 1.00 82.27 339 GLU A N 1
ATOM 2619 C CA . GLU A 1 342 ? 8.154 -26.966 4.564 1.00 81.40 339 GLU A CA 1
ATOM 2620 C C . GLU A 1 342 ? 8.409 -25.534 5.055 1.00 79.65 339 GLU A C 1
ATOM 2621 O O . GLU A 1 342 ? 7.814 -25.101 6.057 1.00 78.90 339 GLU A O 1
ATOM 2627 N N . GLU A 1 343 ? 9.288 -24.813 4.349 1.00 78.25 340 GLU A N 1
ATOM 2628 C CA . GLU A 1 343 ? 9.631 -23.415 4.695 1.00 76.36 340 GLU A CA 1
ATOM 2629 C C . GLU A 1 343 ? 8.452 -22.447 4.473 1.00 74.04 340 GLU A C 1
ATOM 2630 O O . GLU A 1 343 ? 8.136 -21.635 5.352 1.00 72.77 340 GLU A O 1
ATOM 2636 N N . VAL A 1 344 ? 7.811 -22.555 3.305 1.00 72.81 341 VAL A N 1
ATOM 2637 C CA . VAL A 1 344 ? 6.629 -21.748 2.979 1.00 71.13 341 VAL A CA 1
ATOM 2638 C C . VAL A 1 344 ? 5.523 -22.007 4.002 1.00 70.41 341 VAL A C 1
ATOM 2639 O O . VAL A 1 344 ? 4.917 -21.073 4.506 1.00 69.71 341 VAL A O 1
ATOM 2643 N N . LYS A 1 345 ? 5.292 -23.279 4.314 1.00 70.80 342 LYS A N 1
ATOM 2644 C CA . LYS A 1 345 ? 4.286 -23.679 5.296 1.00 70.63 342 LYS A CA 1
ATOM 2645 C C . LYS A 1 345 ? 4.502 -23.026 6.660 1.00 69.44 342 LYS A C 1
ATOM 2646 O O . LYS A 1 345 ? 3.540 -22.558 7.277 1.00 68.27 342 LYS A O 1
ATOM 2652 N N . ASP A 1 346 ? 5.754 -23.015 7.128 1.00 69.45 343 ASP A N 1
ATOM 2653 C CA . ASP A 1 346 ? 6.078 -22.402 8.415 1.00 69.11 343 ASP A CA 1
ATOM 2654 C C . ASP A 1 346 ? 5.864 -20.887 8.404 1.00 67.27 343 ASP A C 1
ATOM 2655 O O . ASP A 1 346 ? 5.339 -20.346 9.377 1.00 67.86 343 ASP A O 1
ATOM 2660 N N . GLY A 1 347 ? 6.280 -20.197 7.340 1.00 65.17 344 GLY A N 1
ATOM 2661 C CA . GLY A 1 347 ? 5.962 -18.768 7.201 1.00 61.42 344 GLY A CA 1
ATOM 2662 C C . GLY A 1 347 ? 7.050 -17.803 7.638 1.00 59.59 344 GLY A C 1
ATOM 2663 O O . GLY A 1 347 ? 7.118 -16.690 7.151 1.00 58.04 344 GLY A O 1
ATOM 2664 N N . LYS A 1 348 ? 7.915 -18.236 8.554 1.00 59.10 345 LYS A N 1
ATOM 2665 C CA . LYS A 1 348 ? 9.063 -17.422 8.936 1.00 58.55 345 LYS A CA 1
ATOM 2666 C C . LYS A 1 348 ? 9.930 -17.064 7.713 1.00 57.31 345 LYS A C 1
ATOM 2667 O O . LYS A 1 348 ? 10.363 -15.914 7.568 1.00 56.76 345 LYS A O 1
ATOM 2673 N N . ALA A 1 349 ? 10.157 -18.031 6.829 1.00 55.68 346 ALA A N 1
ATOM 2674 C CA . ALA A 1 349 ? 10.950 -17.775 5.628 1.00 54.73 346 ALA A CA 1
ATOM 2675 C C . ALA A 1 349 ? 10.233 -16.884 4.596 1.00 52.55 346 ALA A C 1
ATOM 2676 O O . ALA A 1 349 ? 10.896 -16.143 3.878 1.00 52.06 346 ALA A O 1
ATOM 2678 N N . VAL A 1 350 ? 8.901 -16.973 4.514 1.00 51.11 347 VAL A N 1
ATOM 2679 C CA . VAL A 1 350 ? 8.108 -16.075 3.655 1.00 49.21 347 VAL A CA 1
ATOM 2680 C C . VAL A 1 350 ? 8.301 -14.635 4.146 1.00 48.07 347 VAL A C 1
ATOM 2681 O O . VAL A 1 350 ? 8.633 -13.751 3.369 1.00 47.38 347 VAL A O 1
ATOM 2685 N N . ALA A 1 351 ? 8.134 -14.419 5.444 1.00 47.73 348 ALA A N 1
ATOM 2686 C CA . ALA A 1 351 ? 8.344 -13.091 6.047 1.00 47.91 348 ALA A CA 1
ATOM 2687 C C . ALA A 1 351 ? 9.747 -12.513 5.748 1.00 48.49 348 ALA A C 1
ATOM 2688 O O . ALA A 1 351 ? 9.861 -11.349 5.352 1.00 48.20 348 ALA A O 1
ATOM 2690 N N . ALA A 1 352 ? 10.796 -13.327 5.914 1.00 49.16 349 ALA A N 1
ATOM 2691 C CA . ALA A 1 352 ? 12.164 -12.897 5.604 1.00 49.68 349 ALA A CA 1
ATOM 2692 C C . ALA A 1 352 ? 12.374 -12.636 4.112 1.00 49.51 349 ALA A C 1
ATOM 2693 O O . ALA A 1 352 ? 13.150 -11.781 3.750 1.00 49.76 349 ALA A O 1
ATOM 2695 N N . SER A 1 353 ? 11.650 -13.345 3.249 1.00 50.27 350 SER A N 1
ATOM 2696 C CA . SER A 1 353 ? 11.763 -13.163 1.794 1.00 50.74 350 SER A CA 1
ATOM 2697 C C . SER A 1 353 ? 11.300 -11.785 1.353 1.00 49.99 350 SER A C 1
ATOM 2698 O O . SER A 1 353 ? 11.726 -11.289 0.312 1.00 49.74 350 SER A O 1
ATOM 2701 N N . ILE A 1 354 ? 10.410 -11.172 2.133 1.00 48.44 351 ILE A N 1
ATOM 2702 C CA . ILE A 1 354 ? 10.004 -9.800 1.838 1.00 47.13 351 ILE A CA 1
ATOM 2703 C C . ILE A 1 354 ? 10.747 -8.783 2.677 1.00 46.11 351 ILE A C 1
ATOM 2704 O O . ILE A 1 354 ? 11.064 -7.735 2.169 1.00 44.53 351 ILE A O 1
ATOM 2709 N N . ALA A 1 355 ? 11.023 -9.097 3.947 1.00 46.46 352 ALA A N 1
ATOM 2710 C CA . ALA A 1 355 ? 11.768 -8.186 4.819 1.00 46.51 352 ALA A CA 1
ATOM 2711 C C . ALA A 1 355 ? 13.108 -7.804 4.164 1.00 47.22 352 ALA A C 1
ATOM 2712 O O . ALA A 1 355 ? 13.575 -6.681 4.344 1.00 47.50 352 ALA A O 1
ATOM 2714 N N . GLU A 1 356 ? 13.671 -8.711 3.361 1.00 47.15 353 GLU A N 1
ATOM 2715 C CA . GLU A 1 356 ? 14.910 -8.457 2.587 1.00 48.64 353 GLU A CA 1
ATOM 2716 C C . GLU A 1 356 ? 14.755 -7.171 1.774 1.00 48.06 353 GLU A C 1
ATOM 2717 O O . GLU A 1 356 ? 15.710 -6.382 1.625 1.00 48.05 353 GLU A O 1
ATOM 2723 N N . TYR A 1 357 ? 13.527 -6.940 1.297 1.00 45.83 354 TYR A N 1
ATOM 2724 C CA . TYR A 1 357 ? 13.247 -5.794 0.449 1.00 44.35 354 TYR A CA 1
ATOM 2725 C C . TYR A 1 357 ? 12.471 -4.680 1.145 1.00 42.64 354 TYR A C 1
ATOM 2726 O O . TYR A 1 357 ? 11.671 -3.993 0.509 1.00 41.93 354 TYR A O 1
ATOM 2735 N N . ALA A 1 358 ? 12.726 -4.486 2.441 1.00 42.12 355 ALA A N 1
ATOM 2736 C CA . ALA A 1 358 ? 12.053 -3.418 3.207 1.00 40.00 355 ALA A CA 1
ATOM 2737 C C . ALA A 1 358 ? 12.250 -2.055 2.564 1.00 39.33 355 ALA A C 1
ATOM 2738 O O . ALA A 1 358 ? 11.330 -1.246 2.582 1.00 38.57 355 ALA A O 1
ATOM 2740 N N . ILE A 1 359 ? 13.434 -1.798 1.990 1.00 39.51 356 ILE A N 1
ATOM 2741 C CA . ILE A 1 359 ? 13.693 -0.509 1.349 1.00 38.60 356 ILE A CA 1
ATOM 2742 C C . ILE A 1 359 ? 12.767 -0.271 0.161 1.00 37.45 356 ILE A C 1
ATOM 2743 O O . ILE A 1 359 ? 12.086 0.742 0.093 1.00 36.53 356 ILE A O 1
ATOM 2748 N N . GLU A 1 360 ? 12.771 -1.201 -0.775 1.00 37.32 357 GLU A N 1
ATOM 2749 C CA . GLU A 1 360 ? 11.895 -1.166 -1.928 1.00 37.22 357 GLU A CA 1
ATOM 2750 C C . GLU A 1 360 ? 10.404 -1.033 -1.526 1.00 35.78 357 GLU A C 1
ATOM 2751 O O . 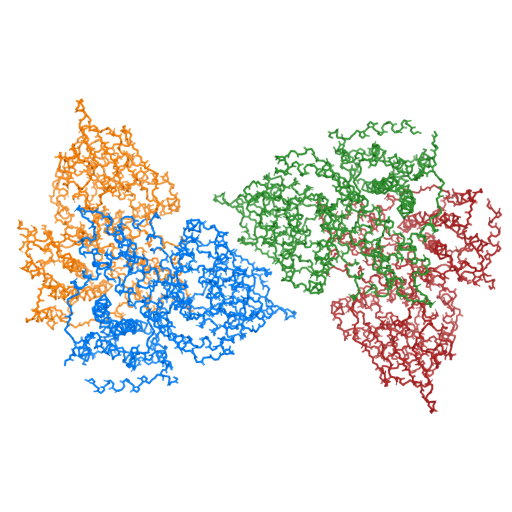GLU A 1 360 ? 9.656 -0.307 -2.172 1.00 35.63 357 GLU A O 1
ATOM 2757 N N . CYS A 1 361 ? 9.977 -1.717 -0.461 1.00 35.43 358 CYS A N 1
ATOM 2758 C CA . CYS A 1 361 ? 8.571 -1.622 0.012 1.00 34.90 358 CYS A CA 1
ATOM 2759 C C . CYS A 1 361 ? 8.207 -0.209 0.447 1.00 33.82 358 CYS A C 1
ATOM 2760 O O . CYS A 1 361 ? 7.127 0.307 0.095 1.00 33.14 358 CYS A O 1
ATOM 2763 N N A SER A 1 362 ? 9.089 0.420 1.219 0.61 33.74 359 SER A N 1
ATOM 2764 N N B SER A 1 362 ? 9.116 0.402 1.201 0.39 33.69 359 SER A N 1
ATOM 2765 C CA A SER A 1 362 ? 8.867 1.791 1.692 0.61 33.24 359 SER A CA 1
ATOM 2766 C CA B SER A 1 362 ? 8.962 1.760 1.709 0.39 33.06 359 SER A CA 1
ATOM 2767 C C A SER A 1 362 ? 8.867 2.771 0.526 0.61 33.06 359 SER A C 1
ATOM 2768 C C B SER A 1 362 ? 8.904 2.764 0.564 0.39 32.92 359 SER A C 1
ATOM 2769 O O A SER A 1 362 ? 8.011 3.659 0.456 0.61 32.54 359 SER A O 1
ATOM 2770 O O B SER A 1 362 ? 8.058 3.663 0.556 0.39 32.54 359 SER A O 1
ATOM 2775 N N . LEU A 1 363 ? 9.804 2.603 -0.405 1.00 33.03 360 LEU A N 1
ATOM 2776 C CA . LEU A 1 363 ? 9.797 3.431 -1.619 1.00 33.48 360 LEU A CA 1
ATOM 2777 C C . LEU A 1 363 ? 8.495 3.328 -2.408 1.00 32.57 360 LEU A C 1
ATOM 2778 O O . LEU A 1 363 ? 8.001 4.339 -2.882 1.00 33.65 360 LEU A O 1
ATOM 2783 N N . ASN A 1 364 ? 7.997 2.116 -2.601 1.00 32.51 361 ASN A N 1
ATOM 2784 C CA . ASN A 1 364 ? 6.758 1.882 -3.354 1.00 32.77 361 ASN A CA 1
ATOM 2785 C C . ASN A 1 364 ? 5.600 2.557 -2.668 1.00 31.90 361 ASN A C 1
ATOM 2786 O O . ASN A 1 364 ? 4.756 3.190 -3.309 1.00 32.61 361 ASN A O 1
ATOM 2791 N N . LYS A 1 365 ? 5.556 2.442 -1.350 1.00 30.57 362 LYS A N 1
ATOM 2792 C CA . LYS A 1 365 ? 4.469 3.020 -0.618 1.00 29.79 362 LYS A CA 1
ATOM 2793 C C . LYS A 1 365 ? 4.421 4.547 -0.767 1.00 28.72 362 LYS A C 1
ATOM 2794 O O . LYS A 1 365 ? 3.351 5.111 -1.040 1.00 27.26 362 LYS A O 1
ATOM 2800 N N . VAL A 1 366 ? 5.569 5.211 -0.577 1.00 28.37 363 VAL A N 1
ATOM 2801 C CA . VAL A 1 366 ? 5.623 6.647 -0.678 1.00 27.72 363 VAL A CA 1
ATOM 2802 C C . VAL A 1 366 ? 5.430 7.067 -2.123 1.00 28.05 363 VAL A C 1
ATOM 2803 O O . VAL A 1 366 ? 4.660 7.993 -2.429 1.00 27.61 363 VAL A O 1
ATOM 2807 N N . PHE A 1 367 ? 6.110 6.384 -3.036 1.00 28.60 364 PHE A N 1
ATOM 2808 C CA . PHE A 1 367 ? 6.046 6.821 -4.433 1.00 29.43 364 PHE A CA 1
ATOM 2809 C C . PHE A 1 367 ? 4.647 6.597 -4.991 1.00 29.65 364 PHE A C 1
ATOM 2810 O O . PHE A 1 367 ? 4.099 7.476 -5.635 1.00 30.28 364 PHE A O 1
ATOM 2818 N N . GLY A 1 368 ? 4.068 5.431 -4.723 1.00 28.99 365 GLY A N 1
ATOM 2819 C CA . GLY A 1 368 ? 2.704 5.127 -5.200 1.00 28.41 365 GLY A CA 1
ATOM 2820 C C . GLY A 1 368 ? 1.654 6.067 -4.628 1.00 27.84 365 GLY A C 1
ATOM 2821 O O . GLY A 1 368 ? 0.784 6.571 -5.342 1.00 26.55 365 GLY A O 1
ATOM 2822 N N . SER A 1 369 ? 1.709 6.308 -3.324 1.00 25.79 366 SER A N 1
ATOM 2823 C CA . SER A 1 369 ? 0.690 7.170 -2.733 1.00 25.73 366 SER A CA 1
ATOM 2824 C C . SER A 1 369 ? 0.793 8.612 -3.276 1.00 25.82 366 SER A C 1
ATOM 2825 O O . SER A 1 369 ? -0.224 9.280 -3.469 1.00 23.91 366 SER A O 1
ATOM 2828 N N . GLU A 1 370 ? 2.010 9.096 -3.531 1.00 27.46 367 GLU A N 1
ATOM 2829 C CA . GLU A 1 370 ? 2.206 10.452 -4.101 1.00 27.80 367 GLU A CA 1
ATOM 2830 C C . GLU A 1 370 ? 1.861 10.569 -5.574 1.00 26.95 367 GLU A C 1
ATOM 2831 O O . GLU A 1 370 ? 1.343 11.590 -6.021 1.00 26.64 367 GLU A O 1
ATOM 2837 N N . VAL A 1 371 ? 2.137 9.544 -6.344 1.00 26.19 368 VAL A N 1
ATOM 2838 C CA . VAL A 1 371 ? 1.685 9.541 -7.720 1.00 26.67 368 VAL A CA 1
ATOM 2839 C C . VAL A 1 371 ? 0.150 9.525 -7.783 1.00 26.40 368 VAL A C 1
ATOM 2840 O O . VAL A 1 371 ? -0.448 10.233 -8.587 1.00 27.63 368 VAL A O 1
ATOM 2844 N N . LEU A 1 372 ? -0.506 8.741 -6.916 1.00 25.61 369 LEU A N 1
ATOM 2845 C CA . LEU A 1 372 ? -1.968 8.694 -6.927 1.00 24.17 369 LEU A CA 1
ATOM 2846 C C . LEU A 1 372 ? -2.487 10.066 -6.476 1.00 25.81 369 LEU A C 1
ATOM 2847 O O . LEU A 1 372 ? -3.428 10.609 -7.079 1.00 27.69 369 LEU A O 1
ATOM 2852 N N . ASP A 1 373 ? -1.865 10.641 -5.453 1.00 23.55 370 ASP A N 1
ATOM 2853 C CA . ASP A 1 373 ? -2.280 11.983 -4.982 1.00 23.97 370 ASP A CA 1
ATOM 2854 C C . ASP A 1 373 ? -2.312 12.989 -6.180 1.00 24.86 370 ASP A C 1
ATOM 2855 O O . ASP A 1 373 ? -3.254 13.795 -6.344 1.00 25.40 370 ASP A O 1
ATOM 2860 N N . TYR A 1 374 ? -1.264 12.977 -6.979 1.00 24.45 371 TYR A N 1
ATOM 2861 C CA . TYR A 1 374 ? -1.155 13.872 -8.129 1.00 25.83 371 TYR A CA 1
ATOM 2862 C C . TYR A 1 374 ? -2.211 13.513 -9.178 1.00 25.60 371 TYR A C 1
ATOM 2863 O O . TYR A 1 374 ? -2.836 14.404 -9.749 1.00 26.69 371 TYR A O 1
ATOM 2872 N N . THR A 1 375 ? -2.383 12.226 -9.483 1.00 26.48 372 THR A N 1
ATOM 2873 C CA . THR A 1 375 ? -3.325 11.837 -10.528 1.00 27.46 372 THR A CA 1
ATOM 2874 C C . THR A 1 375 ? -4.784 12.146 -10.174 1.00 26.34 372 THR A C 1
ATOM 2875 O O . THR A 1 375 ? -5.544 12.578 -11.042 1.00 26.67 372 THR A O 1
ATOM 2879 N N . VAL A 1 376 ? -5.204 11.987 -8.909 1.00 24.52 373 VAL A N 1
ATOM 2880 C CA . VAL A 1 376 ? -6.602 12.301 -8.610 1.00 22.80 373 VAL A CA 1
ATOM 2881 C C . VAL A 1 376 ? -6.770 13.811 -8.575 1.00 22.58 373 VAL A C 1
ATOM 2882 O O . VAL A 1 376 ? -7.812 14.334 -8.893 1.00 20.58 373 VAL A O 1
ATOM 2886 N N . ASP A 1 377 ? -5.728 14.525 -8.208 1.00 22.65 374 ASP A N 1
ATOM 2887 C CA . ASP A 1 377 ? -5.837 15.953 -8.193 1.00 24.37 374 ASP A CA 1
ATOM 2888 C C . ASP A 1 377 ? -5.948 16.511 -9.648 1.00 25.23 374 ASP A C 1
ATOM 2889 O O . ASP A 1 377 ? -6.707 17.469 -9.911 1.00 24.59 374 ASP A O 1
ATOM 2894 N N . GLU A 1 378 ? -5.204 15.941 -10.603 1.00 24.00 375 GLU A N 1
ATOM 2895 C CA . GLU A 1 378 ? -5.325 16.468 -11.938 1.00 25.82 375 GLU A CA 1
ATOM 2896 C C . GLU A 1 378 ? -6.605 15.946 -12.545 1.00 25.88 375 GLU A C 1
ATOM 2897 O O . GLU A 1 378 ? -7.158 16.554 -13.454 1.00 25.23 375 GLU A O 1
ATOM 2903 N N . GLY A 1 379 ? -7.063 14.792 -12.060 1.00 25.62 376 GLY A N 1
ATOM 2904 C CA . GLY A 1 379 ? -8.324 14.232 -12.585 1.00 25.65 376 GLY A CA 1
ATOM 2905 C C . GLY A 1 379 ? -9.488 15.094 -12.191 1.00 24.33 376 GLY A C 1
ATOM 2906 O O . GLY A 1 379 ? -10.387 15.371 -12.969 1.00 23.94 376 GLY A O 1
ATOM 2907 N N . VAL A 1 380 ? -9.477 15.566 -10.951 1.00 23.47 377 VAL A N 1
ATOM 2908 C CA . VAL A 1 380 ? -10.463 16.508 -10.585 1.00 22.02 377 VAL A CA 1
ATOM 2909 C C . VAL A 1 380 ? -10.389 17.787 -11.444 1.00 23.30 377 VAL A C 1
ATOM 2910 O O . VAL A 1 380 ? -11.439 18.286 -11.879 1.00 22.85 377 VAL A O 1
ATOM 2914 N N . GLN A 1 381 ? -9.189 18.363 -11.629 1.00 23.96 378 GLN A N 1
ATOM 2915 C CA . GLN A 1 381 ? -9.032 19.588 -12.390 1.00 24.57 378 GLN A CA 1
ATOM 2916 C C . GLN A 1 381 ? -9.522 19.406 -13.839 1.00 25.90 378 GLN A C 1
ATOM 2917 O O . GLN A 1 381 ? -10.180 20.280 -14.403 1.00 26.47 378 GLN A O 1
ATOM 2923 N N . ILE A 1 382 ? -9.196 18.282 -14.434 1.00 26.06 379 ILE A N 1
ATOM 2924 C CA . ILE A 1 382 ? -9.706 17.992 -15.795 1.00 27.67 379 ILE A CA 1
ATOM 2925 C C . ILE A 1 382 ? -11.259 17.991 -15.864 1.00 28.53 379 ILE A C 1
ATOM 2926 O O . ILE A 1 382 ? -11.856 18.406 -16.866 1.00 29.83 379 ILE A O 1
ATOM 2931 N N . HIS A 1 383 ? -11.907 17.527 -14.797 1.00 28.24 380 HIS A N 1
ATOM 2932 C CA . HIS A 1 383 ? -13.382 17.495 -14.722 1.00 28.34 380 HIS A CA 1
ATOM 2933 C C . HIS A 1 383 ? -13.960 18.875 -14.380 1.00 28.44 380 HIS A C 1
ATOM 2934 O O . HIS A 1 383 ? -15.138 19.117 -14.558 1.00 28.04 380 HIS A O 1
ATOM 2941 N N . GLY A 1 384 ? -13.127 19.798 -13.903 1.00 28.76 381 GLY A N 1
ATOM 2942 C CA . GLY A 1 384 ? -13.656 21.094 -13.498 1.00 28.08 381 GLY A CA 1
ATOM 2943 C C . GLY A 1 384 ? -14.580 20.980 -12.294 1.00 28.20 381 GLY A C 1
ATOM 2944 O O . GLY A 1 384 ? -14.363 20.154 -11.401 1.00 28.02 381 GLY A O 1
ATOM 2945 N N . GLY A 1 385 ? -15.646 21.778 -12.284 1.00 29.52 382 GLY A N 1
ATOM 2946 C CA . GLY A 1 385 ? -16.638 21.767 -11.185 1.00 28.41 382 GLY A CA 1
ATOM 2947 C C . GLY A 1 385 ? -17.277 20.392 -10.995 1.00 28.52 382 GLY A C 1
ATOM 2948 O O . GLY A 1 385 ? -17.690 20.077 -9.900 1.00 25.94 382 GLY A O 1
ATOM 2949 N N . TYR A 1 386 ? -17.350 19.562 -12.055 1.00 26.25 383 TYR A N 1
ATOM 2950 C CA . TYR A 1 386 ? -17.880 18.201 -11.876 1.00 26.45 383 TYR A CA 1
ATOM 2951 C C . TYR A 1 386 ? -16.996 17.353 -10.950 1.00 25.51 383 TYR A C 1
ATOM 2952 O O . TYR A 1 386 ? -17.494 16.453 -10.243 1.00 24.40 383 TYR A O 1
ATOM 2961 N N . GLY A 1 387 ? -15.701 17.671 -10.915 1.00 23.97 384 GLY A N 1
ATOM 2962 C CA . GLY A 1 387 ? -14.784 16.960 -10.069 1.00 22.19 384 GLY A CA 1
ATOM 2963 C C . GLY A 1 387 ? -15.069 17.194 -8.587 1.00 23.49 384 GLY A C 1
ATOM 2964 O O . GLY A 1 387 ? -14.524 16.495 -7.724 1.00 22.75 384 GLY A O 1
ATOM 2965 N N . PHE A 1 388 ? -15.900 18.190 -8.292 1.00 22.76 385 PHE A N 1
ATOM 2966 C CA . PHE A 1 388 ? -16.162 18.597 -6.898 1.00 24.10 385 PHE A CA 1
ATOM 2967 C C . PHE A 1 388 ? -17.564 18.091 -6.511 1.00 25.64 385 PHE A C 1
ATOM 2968 O O . PHE A 1 388 ? -18.045 18.319 -5.396 1.00 25.10 385 PHE A O 1
ATOM 2984 N N . ALA A 1 390 ? -20.315 15.066 -5.717 1.00 28.53 387 ALA A N 1
ATOM 2985 C CA . ALA A 1 390 ? -20.318 13.657 -5.212 1.00 31.23 387 ALA A CA 1
ATOM 2986 C C . ALA A 1 390 ? -20.868 12.675 -6.264 1.00 33.16 387 ALA A C 1
ATOM 2987 O O . ALA A 1 390 ? -20.608 11.466 -6.224 1.00 33.09 387 ALA A O 1
ATOM 2989 N N . GLU A 1 391 ? -21.616 13.192 -7.224 1.00 34.46 388 GLU A N 1
ATOM 2990 C CA . GLU A 1 391 ? -22.108 12.345 -8.310 1.00 36.82 388 GLU A CA 1
ATOM 2991 C C . GLU A 1 391 ? -20.962 11.774 -9.199 1.00 35.67 388 GLU A C 1
ATOM 2992 O O . GLU A 1 391 ? -21.177 10.836 -10.004 1.00 35.48 388 GLU A O 1
ATOM 2998 N N . TYR A 1 392 ? -19.757 12.339 -9.100 1.00 32.57 389 TYR A N 1
ATOM 2999 C CA . TYR A 1 392 ? -18.674 11.880 -9.997 1.00 31.73 389 TYR A CA 1
ATOM 3000 C C . TYR A 1 392 ? -17.670 10.993 -9.277 1.00 29.94 389 TYR A C 1
ATOM 3001 O O . TYR A 1 392 ? -17.287 11.287 -8.161 1.00 28.88 389 TYR A O 1
ATOM 3010 N N . GLU A 1 393 ? -17.247 9.920 -9.943 1.00 28.88 390 GLU A N 1
ATOM 3011 C CA . GLU A 1 393 ? -16.311 8.952 -9.411 1.00 27.18 390 GLU A CA 1
ATOM 3012 C C . GLU A 1 393 ? -14.991 9.626 -8.989 1.00 26.35 390 GLU A C 1
ATOM 3013 O O . GLU A 1 393 ? -14.392 9.286 -7.959 1.00 22.94 390 GLU A O 1
ATOM 3019 N N . ILE A 1 394 ? -14.519 10.603 -9.753 1.00 24.79 391 ILE A N 1
ATOM 3020 C CA . ILE A 1 394 ? -13.205 11.216 -9.401 1.00 23.99 391 ILE A CA 1
ATOM 3021 C C . ILE A 1 394 ? -13.276 11.969 -8.084 1.00 24.24 391 ILE A C 1
ATOM 3022 O O . ILE A 1 394 ? -12.270 12.138 -7.390 1.00 24.62 391 ILE A O 1
ATOM 3027 N N . GLU A 1 395 ? -14.457 12.444 -7.725 1.00 24.19 392 GLU A N 1
ATOM 3028 C CA . GLU A 1 395 ? -14.619 13.179 -6.483 1.00 22.93 392 GLU A CA 1
ATOM 3029 C C . GLU A 1 395 ? -14.382 12.257 -5.254 1.00 23.84 392 GLU A C 1
ATOM 3030 O O . GLU A 1 395 ? -13.731 12.632 -4.256 1.00 20.60 392 GLU A O 1
ATOM 3036 N N . ARG A 1 396 ? -14.920 11.054 -5.322 1.00 20.59 393 ARG A N 1
ATOM 3037 C CA . ARG A 1 396 ? -14.671 10.044 -4.256 1.00 22.60 393 ARG A CA 1
ATOM 3038 C C . ARG A 1 396 ? -13.226 9.583 -4.208 1.00 21.93 393 ARG A C 1
ATOM 3039 O O . ARG A 1 396 ? -12.659 9.444 -3.139 1.00 21.13 393 ARG A O 1
ATOM 3055 N N . TYR A 1 398 ? -10.603 11.307 -5.115 1.00 21.03 395 TYR A N 1
ATOM 3056 C CA . TYR A 1 398 ? -9.851 12.414 -4.537 1.00 20.82 395 TYR A CA 1
ATOM 3057 C C . TYR A 1 398 ? -9.850 12.320 -3.025 1.00 20.61 395 TYR A C 1
ATOM 3058 O O . TYR A 1 398 ? -8.761 12.498 -2.356 1.00 21.02 395 TYR A O 1
ATOM 3067 N N . ARG A 1 399 ? -11.035 12.144 -2.433 1.00 22.87 396 ARG A N 1
ATOM 3068 C CA . ARG A 1 399 ? -11.154 12.030 -0.944 1.00 22.83 396 ARG A CA 1
ATOM 3069 C C . ARG A 1 399 ? -10.526 10.737 -0.400 1.00 23.61 396 ARG A C 1
ATOM 3070 O O . ARG A 1 399 ? -9.837 10.767 0.604 1.00 22.70 396 ARG A O 1
ATOM 3078 N N . ASP A 1 400 ? -10.670 9.619 -1.114 1.00 22.35 397 ASP A N 1
ATOM 3079 C CA . ASP A 1 400 ? -10.155 8.351 -0.604 1.00 22.40 397 ASP A CA 1
ATOM 3080 C C . ASP A 1 400 ? -8.632 8.392 -0.579 1.00 21.92 397 ASP A C 1
ATOM 3081 O O . ASP A 1 400 ? -8.008 7.703 0.240 1.00 22.18 397 ASP A O 1
ATOM 3086 N N . SER A 1 401 ? -8.004 9.090 -1.536 1.00 20.57 398 SER A N 1
ATOM 3087 C CA . SER A 1 401 ? -6.569 9.006 -1.755 1.00 19.96 398 SER A CA 1
ATOM 3088 C C . SER A 1 401 ? -5.817 9.561 -0.540 1.00 20.64 398 SER A C 1
ATOM 3089 O O . SER A 1 401 ? -4.739 9.064 -0.174 1.00 19.95 398 SER A O 1
ATOM 3092 N N . ARG A 1 402 ? -6.404 10.555 0.103 1.00 20.20 399 ARG A N 1
ATOM 3093 C CA . ARG A 1 402 ? -5.589 11.409 1.027 1.00 20.79 399 ARG A CA 1
ATOM 3094 C C . ARG A 1 402 ? -4.964 10.590 2.198 1.00 23.28 399 ARG A C 1
ATOM 3095 O O . ARG A 1 402 ? -3.820 10.904 2.713 1.00 23.20 399 ARG A O 1
ATOM 3103 N N . ILE A 1 403 ? -5.658 9.540 2.602 1.00 22.67 400 ILE A N 1
ATOM 3104 C CA . ILE A 1 403 ? -5.242 8.746 3.769 1.00 23.89 400 ILE A CA 1
ATOM 3105 C C . ILE A 1 403 ? -4.049 7.871 3.398 1.00 23.08 400 ILE A C 1
ATOM 3106 O O . ILE A 1 403 ? -3.281 7.453 4.281 1.00 23.65 400 ILE A O 1
ATOM 3111 N N . ASN A 1 404 ? -3.830 7.609 2.106 1.00 21.94 401 ASN A N 1
ATOM 3112 C CA . ASN A 1 404 ? -2.779 6.668 1.781 1.00 22.52 401 ASN A CA 1
ATOM 3113 C C . ASN A 1 404 ? -1.411 7.232 2.158 1.00 24.53 401 ASN A C 1
ATOM 3114 O O . ASN A 1 404 ? -0.470 6.452 2.336 1.00 24.80 401 ASN A O 1
ATOM 3119 N N . ARG A 1 405 ? -1.286 8.559 2.270 1.00 23.31 402 ARG A N 1
ATOM 3120 C CA . ARG A 1 405 ? 0.033 9.141 2.626 1.00 23.79 402 ARG A CA 1
ATOM 3121 C C . ARG A 1 405 ? 0.269 9.089 4.115 1.00 25.74 402 ARG A C 1
ATOM 3122 O O . ARG A 1 405 ? 1.322 9.542 4.639 1.00 26.47 402 ARG A O 1
ATOM 3130 N N . ILE A 1 406 ? -0.705 8.533 4.828 1.00 26.38 403 ILE A N 1
ATOM 3131 C CA . ILE A 1 406 ? -0.657 8.486 6.276 1.00 28.21 403 ILE A CA 1
ATOM 3132 C C . ILE A 1 406 ? -0.600 7.050 6.767 1.00 29.56 403 ILE A C 1
ATOM 3133 O O . ILE A 1 406 ? 0.169 6.737 7.679 1.00 30.85 403 ILE A O 1
ATOM 3138 N N A PHE A 1 407 ? -1.441 6.168 6.248 0.45 29.81 404 PHE A N 1
ATOM 3139 N N B PHE A 1 407 ? -1.330 6.173 6.059 0.55 29.29 404 PHE A N 1
ATOM 3140 C CA A PHE A 1 407 ? -1.397 4.844 6.826 0.45 29.74 404 PHE A CA 1
ATOM 3141 C CA B PHE A 1 407 ? -1.343 4.712 6.246 0.55 28.78 404 PHE A CA 1
ATOM 3142 C C A PHE A 1 407 ? -0.367 3.899 6.165 0.45 30.39 404 PHE A C 1
ATOM 3143 C C B PHE A 1 407 ? -0.011 4.051 6.215 0.55 29.88 404 PHE A C 1
ATOM 3144 O O A PHE A 1 407 ? 0.033 4.091 5.026 0.45 30.94 404 PHE A O 1
ATOM 3145 O O B PHE A 1 407 ? 0.894 4.506 5.493 0.55 30.14 404 PHE A O 1
ATOM 3160 N N . GLU A 1 408 ? 0.112 2.936 6.953 1.00 30.92 405 GLU A N 1
ATOM 3161 C CA . GLU A 1 408 ? 1.298 2.069 6.732 1.00 32.10 405 GLU A CA 1
ATOM 3162 C C . GLU A 1 408 ? 2.579 2.842 6.974 1.00 32.34 405 GLU A C 1
ATOM 3163 O O . GLU A 1 408 ? 3.602 2.650 6.278 1.00 32.66 405 GLU A O 1
ATOM 3169 N N . GLY A 1 409 ? 2.536 3.706 7.986 1.00 32.05 406 GLY A N 1
ATOM 3170 C CA . GLY A 1 409 ? 3.694 4.593 8.243 1.00 33.13 406 GLY A CA 1
ATOM 3171 C C . GLY A 1 409 ? 3.447 5.854 7.418 1.00 32.79 406 GLY A C 1
ATOM 3172 O O . GLY A 1 409 ? 3.186 5.766 6.207 1.00 34.06 406 GLY A O 1
ATOM 3173 N N . THR A 1 410 ? 3.469 7.032 8.053 1.00 30.84 407 THR A N 1
ATOM 3174 C CA . THR A 1 410 ? 3.266 8.272 7.289 1.00 28.51 407 THR A CA 1
ATOM 3175 C C . THR A 1 410 ? 4.398 8.331 6.276 1.00 28.75 407 THR A C 1
ATOM 3176 O O . THR A 1 410 ? 5.462 7.750 6.513 1.00 29.52 407 THR A O 1
ATOM 3180 N N . ASN A 1 411 ? 4.213 9.031 5.157 1.00 27.05 408 ASN A N 1
ATOM 3181 C CA . ASN A 1 411 ? 5.311 9.138 4.231 1.00 27.81 408 ASN A CA 1
ATOM 3182 C C . ASN A 1 411 ? 6.572 9.772 4.848 1.00 28.76 408 ASN A C 1
ATOM 3183 O O . ASN A 1 411 ? 7.697 9.497 4.402 1.00 29.45 408 ASN A O 1
ATOM 3188 N N . GLU A 1 412 ? 6.407 10.592 5.882 1.00 29.54 409 GLU A N 1
ATOM 3189 C CA . GLU A 1 412 ? 7.606 11.150 6.551 1.00 31.31 409 GLU A CA 1
ATOM 3190 C C . GLU A 1 412 ? 8.415 10.011 7.193 1.00 31.82 409 GLU A C 1
ATOM 3191 O O . GLU A 1 412 ? 9.645 9.957 7.080 1.00 30.71 409 GLU A O 1
ATOM 3197 N N . ILE A 1 413 ? 7.723 9.141 7.930 1.00 31.91 410 ILE A N 1
ATOM 3198 C CA . ILE A 1 413 ? 8.416 8.088 8.647 1.00 34.00 410 ILE A CA 1
ATOM 3199 C C . ILE A 1 413 ? 9.061 7.124 7.638 1.00 35.16 410 ILE A C 1
ATOM 3200 O O . ILE A 1 413 ? 10.227 6.730 7.791 1.00 35.74 410 ILE A O 1
ATOM 3205 N N . ASN A 1 414 ? 8.289 6.753 6.613 1.00 35.54 411 ASN A N 1
ATOM 3206 C CA . ASN A 1 414 ? 8.794 5.920 5.520 1.00 36.96 411 ASN A CA 1
ATOM 3207 C C . ASN A 1 414 ? 10.024 6.499 4.834 1.00 38.16 411 ASN A C 1
ATOM 3208 O O . ASN A 1 414 ? 10.908 5.742 4.448 1.00 39.79 411 ASN A O 1
ATOM 3213 N N . ARG A 1 415 ? 10.086 7.822 4.686 1.00 37.67 412 ARG A N 1
ATOM 3214 C CA . ARG A 1 415 ? 11.258 8.486 4.137 1.00 39.02 412 ARG A CA 1
ATOM 3215 C C . ARG A 1 415 ? 12.435 8.465 5.101 1.00 40.49 412 ARG A C 1
ATOM 3216 O O . ARG A 1 415 ? 13.560 8.188 4.690 1.00 40.91 412 ARG A O 1
ATOM 3224 N N . LEU A 1 416 ? 12.176 8.755 6.372 1.00 40.40 413 LEU A N 1
ATOM 3225 C CA . LEU A 1 416 ? 13.235 8.838 7.365 1.00 42.45 413 LEU A CA 1
ATOM 3226 C C . LEU A 1 416 ? 13.966 7.521 7.599 1.00 43.52 413 LEU A C 1
ATOM 3227 O O . LEU A 1 416 ? 15.138 7.520 7.932 1.00 44.49 413 LEU A O 1
ATOM 3232 N N . ILE A 1 417 ? 13.291 6.405 7.393 1.00 43.63 414 ILE A N 1
ATOM 3233 C CA . ILE A 1 417 ? 13.922 5.127 7.660 1.00 45.01 414 ILE A CA 1
ATOM 3234 C C . ILE A 1 417 ? 14.781 4.615 6.508 1.00 44.74 414 ILE A C 1
ATOM 3235 O O . ILE A 1 417 ? 15.652 3.762 6.738 1.00 45.85 414 ILE A O 1
ATOM 3240 N N . VAL A 1 418 ? 14.556 5.118 5.296 1.00 42.55 415 VAL A N 1
ATOM 3241 C CA . VAL A 1 418 ? 15.330 4.669 4.152 1.00 41.92 415 VAL A CA 1
ATOM 3242 C C . VAL A 1 418 ? 16.886 4.826 4.277 1.00 44.11 415 VAL A C 1
ATOM 3243 O O . VAL A 1 418 ? 17.632 3.837 4.103 1.00 43.98 415 VAL A O 1
ATOM 3247 N N . PRO A 1 419 ? 17.391 6.042 4.565 1.00 44.77 416 PRO A N 1
ATOM 3248 C CA . PRO A 1 419 ? 18.865 6.123 4.653 1.00 46.56 416 PRO A CA 1
ATOM 3249 C C . PRO A 1 419 ? 19.481 5.244 5.731 1.00 48.54 416 PRO A C 1
ATOM 3250 O O . PRO A 1 419 ? 20.520 4.642 5.485 1.00 50.12 416 PRO A O 1
ATOM 3254 N N . GLY A 1 420 ? 18.852 5.163 6.899 1.00 49.69 417 GLY A N 1
ATOM 3255 C CA . GLY A 1 420 ? 19.357 4.340 8.016 1.00 51.78 417 GLY A CA 1
ATOM 3256 C C . GLY A 1 420 ? 19.361 2.857 7.717 1.00 52.82 417 GLY A C 1
ATOM 3257 O O . GLY A 1 420 ? 20.287 2.145 8.105 1.00 54.63 417 GLY A O 1
ATOM 3258 N N . THR A 1 421 ? 18.325 2.391 7.025 1.00 52.32 418 THR A N 1
ATOM 3259 C CA . THR A 1 421 ? 18.275 1.028 6.511 1.00 53.25 418 THR A CA 1
ATOM 3260 C C . THR A 1 421 ? 19.459 0.711 5.583 1.00 55.27 418 THR A C 1
ATOM 3261 O O . THR A 1 421 ? 20.079 -0.357 5.716 1.00 55.90 418 THR A O 1
ATOM 3265 N N . PHE A 1 422 ? 19.786 1.626 4.670 1.00 56.24 419 PHE A N 1
ATOM 3266 C CA . PHE A 1 422 ? 21.001 1.481 3.857 1.00 58.72 419 PHE A CA 1
ATOM 3267 C C . PHE A 1 422 ? 22.257 1.364 4.715 1.00 61.87 419 PHE A C 1
ATOM 3268 O O . PHE A 1 422 ? 23.074 0.462 4.507 1.00 63.11 419 PHE A O 1
ATOM 3276 N N . LEU A 1 423 ? 22.394 2.253 5.694 1.00 64.58 420 LEU A N 1
ATOM 3277 C CA . LEU A 1 423 ? 23.581 2.275 6.557 1.00 68.10 420 LEU A CA 1
ATOM 3278 C C . LEU A 1 423 ? 23.692 1.024 7.450 1.00 70.01 420 LEU A C 1
ATOM 3279 O O . LEU A 1 423 ? 24.796 0.532 7.703 1.00 71.71 420 LEU A O 1
ATOM 3284 N N . ARG A 1 424 ? 22.551 0.507 7.906 1.00 70.68 421 ARG A N 1
ATOM 3285 C CA . ARG A 1 424 ? 22.510 -0.703 8.717 1.00 72.43 421 ARG A CA 1
ATOM 3286 C C . ARG A 1 424 ? 22.910 -1.912 7.889 1.00 73.25 421 ARG A C 1
ATOM 3287 O O . ARG A 1 424 ? 23.556 -2.826 8.403 1.00 75.07 421 ARG A O 1
ATOM 3295 N N . LYS A 1 425 ? 22.540 -1.921 6.612 1.00 72.64 422 LYS A N 1
ATOM 3296 C CA . LYS A 1 425 ? 22.942 -2.993 5.718 1.00 73.07 422 LYS A CA 1
ATOM 3297 C C . LYS A 1 425 ? 24.449 -2.929 5.388 1.00 75.71 422 LYS A C 1
ATOM 3298 O O . LYS A 1 425 ? 25.082 -3.962 5.134 1.00 76.46 422 LYS A O 1
ATOM 3304 N N . ALA A 1 426 ? 25.015 -1.721 5.396 1.00 77.04 423 ALA A N 1
ATOM 3305 C CA . ALA A 1 426 ? 26.457 -1.535 5.215 1.00 79.43 423 ALA A CA 1
ATOM 3306 C C . ALA A 1 426 ? 27.245 -2.044 6.435 1.00 81.41 423 ALA A C 1
ATOM 3307 O O . ALA A 1 426 ? 28.315 -2.639 6.277 1.00 82.53 423 ALA A O 1
ATOM 3317 N N . LYS A 1 428 ? 26.152 -4.484 8.662 1.00 83.87 425 LYS A N 1
ATOM 3318 C CA . LYS A 1 428 ? 26.023 -5.938 8.704 1.00 84.52 425 LYS A CA 1
ATOM 3319 C C . LYS A 1 428 ? 26.717 -6.650 7.521 1.00 85.16 425 LYS A C 1
ATOM 3320 O O . LYS A 1 428 ? 26.722 -7.881 7.442 1.00 85.83 425 LYS A O 1
ATOM 3326 N N . GLY A 1 429 ? 27.315 -5.878 6.614 1.00 84.98 426 GLY A N 1
ATOM 3327 C CA . GLY A 1 429 ? 28.078 -6.446 5.501 1.00 85.48 426 GLY A CA 1
ATOM 3328 C C . GLY A 1 429 ? 27.286 -6.951 4.307 1.00 84.93 426 GLY A C 1
ATOM 3329 O O . GLY A 1 429 ? 27.853 -7.582 3.413 1.00 85.43 426 GLY A O 1
ATOM 3330 N N . GLU A 1 430 ? 25.980 -6.667 4.286 1.00 83.84 427 GLU A N 1
ATOM 3331 C CA . GLU A 1 430 ? 25.098 -7.053 3.172 1.00 83.31 427 GLU A CA 1
ATOM 3332 C C . GLU A 1 430 ? 25.317 -6.197 1.928 1.00 82.83 427 GLU A C 1
ATOM 3333 O O . GLU A 1 430 ? 25.117 -6.663 0.807 1.00 82.65 427 GLU A O 1
ATOM 3339 N N . LEU A 1 431 ? 25.704 -4.942 2.135 1.00 82.67 428 LEU A N 1
ATOM 3340 C CA . LEU A 1 431 ? 25.943 -4.017 1.034 1.00 83.00 428 LEU A CA 1
ATOM 3341 C C . LEU A 1 431 ? 27.327 -3.396 1.150 1.00 84.52 428 LEU A C 1
ATOM 3342 O O . LEU A 1 431 ? 27.687 -2.862 2.206 1.00 84.23 428 LEU A O 1
ATOM 3347 N N . PRO A 1 432 ? 28.104 -3.457 0.057 1.00 86.16 429 PRO A N 1
ATOM 3348 C CA . PRO A 1 432 ? 29.474 -2.942 0.030 1.00 88.00 429 PRO A CA 1
ATOM 3349 C C . PRO A 1 432 ? 29.511 -1.421 -0.129 1.00 88.08 429 PRO A C 1
ATOM 3350 O O . PRO A 1 432 ? 30.159 -0.912 -1.048 1.00 88.53 429 PRO A O 1
ATOM 3354 N N . LEU A 1 433 ? 28.840 -0.710 0.778 1.00 88.09 430 LEU A N 1
ATOM 3355 C CA . LEU A 1 433 ? 28.652 0.748 0.655 1.00 88.26 430 LEU A CA 1
ATOM 3356 C C . LEU A 1 433 ? 29.927 1.587 0.836 1.00 89.53 430 LEU A C 1
ATOM 3357 O O . LEU A 1 433 ? 30.165 2.504 0.050 1.00 89.14 430 LEU A O 1
ATOM 3362 N N . LEU A 1 434 ? 30.723 1.282 1.866 1.00 91.19 431 LEU A N 1
ATOM 3363 C CA . LEU A 1 434 ? 32.007 1.966 2.087 1.00 93.00 431 LEU A CA 1
ATOM 3364 C C . LEU A 1 434 ? 32.943 1.746 0.904 1.00 94.05 431 LEU A C 1
ATOM 3365 O O . LEU A 1 434 ? 33.483 2.705 0.345 1.00 93.93 431 LEU A O 1
ATOM 3370 N N . GLN A 1 435 ? 33.101 0.471 0.533 1.00 95.12 432 GLN A N 1
ATOM 3371 C CA . GLN A 1 435 ? 33.958 0.037 -0.575 1.00 96.53 432 GLN A CA 1
ATOM 3372 C C . GLN A 1 435 ? 33.519 0.587 -1.937 1.00 96.00 432 GLN A C 1
ATOM 3373 O O . GLN A 1 435 ? 34.319 0.641 -2.881 1.00 96.93 432 GLN A O 1
ATOM 3379 N N . LYS A 1 436 ? 32.251 0.990 -2.027 1.00 94.61 433 LYS A N 1
ATOM 3380 C CA . LYS A 1 436 ? 31.689 1.548 -3.263 1.00 93.71 433 LYS A CA 1
ATOM 3381 C C . LYS A 1 436 ? 31.731 3.086 -3.265 1.00 93.16 433 LYS A C 1
ATOM 3382 O O . LYS A 1 436 ? 31.835 3.720 -4.327 1.00 92.63 433 LYS A O 1
ATOM 3388 N N . ALA A 1 437 ? 31.669 3.663 -2.064 1.00 93.03 434 ALA A N 1
ATOM 3389 C CA . ALA A 1 437 ? 31.772 5.105 -1.851 1.00 93.16 434 ALA A CA 1
ATOM 3390 C C . ALA A 1 437 ? 33.187 5.625 -2.112 1.00 94.61 434 ALA A C 1
ATOM 3391 O O . ALA A 1 437 ? 33.375 6.791 -2.472 1.00 94.63 434 ALA A O 1
ATOM 3393 N N . GLN A 1 438 ? 34.176 4.755 -1.923 1.00 96.13 435 GLN A N 1
ATOM 3394 C CA . GLN A 1 438 ? 35.576 5.124 -2.121 1.00 97.54 435 GLN A CA 1
ATOM 3395 C C . GLN A 1 438 ? 36.025 4.956 -3.570 1.00 97.98 435 GLN A C 1
ATOM 3396 O O . GLN A 1 438 ? 36.909 5.680 -4.032 1.00 98.90 435 GLN A O 1
ATOM 3402 N N . LYS A 1 439 ? 35.396 4.028 -4.289 1.00 97.55 436 LYS A N 1
ATOM 3403 C CA . LYS A 1 439 ? 35.601 3.894 -5.731 1.00 97.96 436 LYS A CA 1
ATOM 3404 C C . LYS A 1 439 ? 35.166 5.170 -6.468 1.00 97.48 436 LYS A C 1
ATOM 3405 O O . LYS A 1 439 ? 35.858 5.636 -7.378 1.00 97.77 436 LYS A O 1
ATOM 3411 N N . LEU A 1 440 ? 34.025 5.731 -6.056 1.00 96.64 437 LEU A N 1
ATOM 3412 C CA . LEU A 1 440 ? 33.462 6.945 -6.666 1.00 96.31 437 LEU A CA 1
ATOM 3413 C C . LEU A 1 440 ? 34.296 8.198 -6.380 1.00 97.59 437 LEU A C 1
ATOM 3414 O O . LEU A 1 440 ? 34.439 9.052 -7.253 1.00 97.37 437 LEU A O 1
ATOM 3419 N N . GLN A 1 441 ? 34.836 8.302 -5.166 1.00 99.29 438 GLN A N 1
ATOM 3420 C CA . GLN A 1 441 ? 35.746 9.396 -4.806 1.00 101.46 438 GLN A CA 1
ATOM 3421 C C . GLN A 1 441 ? 36.952 9.511 -5.752 1.00 103.68 438 GLN A C 1
ATOM 3422 O O . GLN A 1 441 ? 37.411 10.622 -6.030 1.00 104.08 438 GLN A O 1
ATOM 3428 N N . GLU A 1 442 ? 37.448 8.369 -6.242 1.00 105.87 439 GLU A N 1
ATOM 3429 C CA . GLU A 1 442 ? 38.526 8.340 -7.250 1.00 108.44 439 GLU A CA 1
ATOM 3430 C C . GLU A 1 442 ? 38.058 8.731 -8.649 1.00 108.66 439 GLU A C 1
ATOM 3431 O O . GLU A 1 442 ? 38.693 9.553 -9.309 1.00 109.24 439 GLU A O 1
ATOM 3437 N N . GLU A 1 443 ? 36.957 8.131 -9.102 1.00 108.64 440 GLU A N 1
ATOM 3438 C CA . GLU A 1 443 ? 36.459 8.355 -10.461 1.00 109.09 440 GLU A CA 1
ATOM 3439 C C . GLU A 1 443 ? 36.031 9.800 -10.716 1.00 108.84 440 GLU A C 1
ATOM 3440 O O . GLU A 1 443 ? 36.027 10.261 -11.866 1.00 108.92 440 GLU A O 1
ATOM 3446 N N . LEU A 1 444 ? 35.683 10.500 -9.633 1.00 109.02 441 LEU A N 1
ATOM 3447 C CA . LEU A 1 444 ? 35.336 11.925 -9.671 1.00 109.06 441 LEU A CA 1
ATOM 3448 C C . LEU A 1 444 ? 36.557 12.780 -9.977 1.00 110.62 441 LEU A C 1
ATOM 3449 O O . LEU A 1 444 ? 36.476 13.705 -10.786 1.00 110.72 441 LEU A O 1
ATOM 3478 N N . GLU A 1 451 ? 30.888 10.324 -25.040 1.00 126.13 448 GLU A N 1
ATOM 3479 C CA . GLU A 1 451 ? 29.642 11.026 -24.755 1.00 122.12 448 GLU A CA 1
ATOM 3480 C C . GLU A 1 451 ? 28.613 10.098 -24.099 1.00 112.85 448 GLU A C 1
ATOM 3481 O O . GLU A 1 451 ? 28.848 9.606 -22.994 1.00 111.28 448 GLU A O 1
ATOM 3487 N N . VAL A 1 452 ? 27.493 9.855 -24.787 1.00 107.01 449 VAL A N 1
ATOM 3488 C CA . VAL A 1 452 ? 26.365 9.084 -24.246 1.00 102.01 449 VAL A CA 1
ATOM 3489 C C . VAL A 1 452 ? 26.272 7.645 -24.804 1.00 103.52 449 VAL A C 1
ATOM 3490 O O . VAL A 1 452 ? 26.351 6.681 -24.038 1.00 105.25 449 VAL A O 1
ATOM 3494 N N . GLY A 1 453 ? 26.119 7.496 -26.119 1.00 98.37 450 GLY A N 1
ATOM 3495 C CA . GLY A 1 453 ? 25.913 6.172 -26.721 1.00 93.04 450 GLY A CA 1
ATOM 3496 C C . GLY A 1 453 ? 24.825 6.203 -27.779 1.00 90.51 450 GLY A C 1
ATOM 3497 O O . GLY A 1 453 ? 24.183 7.242 -27.984 1.00 90.04 450 GLY A O 1
ATOM 3498 N N . ASP A 1 454 ? 24.607 5.062 -28.441 1.00 90.01 451 ASP A N 1
ATOM 3499 C CA . ASP A 1 454 ? 23.745 5.004 -29.636 1.00 89.57 451 ASP A CA 1
ATOM 3500 C C . ASP A 1 454 ? 22.439 4.219 -29.497 1.00 86.95 451 ASP A C 1
ATOM 3501 O O . ASP A 1 454 ? 21.474 4.494 -30.216 1.00 86.85 451 ASP A O 1
ATOM 3506 N N . GLU A 1 455 ? 22.416 3.243 -28.590 1.00 84.64 452 GLU A N 1
ATOM 3507 C CA . GLU A 1 455 ? 21.235 2.391 -28.383 1.00 82.28 452 GLU A CA 1
ATOM 3508 C C . GLU A 1 455 ? 19.986 3.183 -27.946 1.00 78.64 452 GLU A C 1
ATOM 3509 O O . GLU A 1 455 ? 20.104 4.292 -27.399 1.00 77.75 452 GLU A O 1
ATOM 3515 N N . PRO A 1 456 ? 18.778 2.630 -28.200 1.00 76.13 453 PRO A N 1
ATOM 3516 C CA . PRO A 1 456 ? 17.582 3.235 -27.586 1.00 72.65 453 PRO A CA 1
ATOM 3517 C C . PRO A 1 456 ? 17.762 3.309 -26.067 1.00 69.10 453 PRO A C 1
ATOM 3518 O O . PRO A 1 456 ? 18.355 2.399 -25.487 1.00 69.29 453 PRO A O 1
ATOM 3522 N N . LEU A 1 457 ? 17.295 4.387 -25.435 1.00 65.24 454 LEU A N 1
ATOM 3523 C CA . LEU A 1 457 ? 17.412 4.532 -23.967 1.00 61.62 454 LEU A CA 1
ATOM 3524 C C . LEU A 1 457 ? 18.832 4.855 -23.466 1.00 60.22 454 LEU A C 1
ATOM 3525 O O . LEU A 1 457 ? 19.076 4.883 -22.256 1.00 59.27 454 LEU A O 1
ATOM 3530 N N . ALA A 1 458 ? 19.758 5.120 -24.389 1.00 59.17 455 ALA A N 1
ATOM 3531 C CA . ALA A 1 458 ? 21.141 5.448 -24.028 1.00 57.92 455 ALA A CA 1
ATOM 3532 C C . ALA A 1 458 ? 21.221 6.563 -22.981 1.00 55.47 455 ALA A C 1
ATOM 3533 O O . ALA A 1 458 ? 21.906 6.430 -21.967 1.00 54.99 455 ALA A O 1
ATOM 3535 N N . LEU A 1 459 ? 20.517 7.656 -23.236 1.00 53.42 456 LEU A N 1
ATOM 3536 C CA . LEU A 1 459 ? 20.531 8.792 -22.328 1.00 52.46 456 LEU A CA 1
ATOM 3537 C C . LEU A 1 459 ? 19.935 8.429 -20.948 1.00 51.39 456 LEU A C 1
ATOM 3538 O O . LEU A 1 459 ? 20.480 8.800 -19.910 1.00 51.05 456 LEU A O 1
ATOM 3543 N N . GLN A 1 460 ? 18.847 7.668 -20.942 1.00 51.33 457 GLN A N 1
ATOM 3544 C CA . GLN A 1 460 ? 18.158 7.356 -19.679 1.00 50.77 457 GLN A CA 1
ATOM 3545 C C . GLN A 1 460 ? 18.982 6.402 -18.824 1.00 51.35 457 GLN A C 1
ATOM 3546 O O . GLN A 1 460 ? 19.040 6.563 -17.610 1.00 50.88 457 GLN A O 1
ATOM 3552 N N . LYS A 1 461 ? 19.658 5.443 -19.468 1.00 52.22 458 LYS A N 1
ATOM 3553 C CA . LYS A 1 461 ? 20.592 4.559 -18.778 1.00 53.03 458 LYS A CA 1
ATOM 3554 C C . LYS A 1 461 ? 21.744 5.351 -18.170 1.00 52.56 458 LYS A C 1
ATOM 3555 O O . LYS A 1 461 ? 22.237 5.042 -17.090 1.00 52.41 458 LYS A O 1
ATOM 3561 N N . TYR A 1 462 ? 22.171 6.380 -18.880 1.00 53.12 459 TYR A N 1
ATOM 3562 C CA . TYR A 1 462 ? 23.227 7.251 -18.411 1.00 53.32 459 TYR A CA 1
ATOM 3563 C C . TYR A 1 462 ? 22.783 8.030 -17.156 1.00 52.00 459 TYR A C 1
ATOM 3564 O O . TYR A 1 462 ? 23.511 8.107 -16.167 1.00 52.06 459 TYR A O 1
ATOM 3573 N N . LEU A 1 463 ? 21.579 8.589 -17.182 1.00 51.16 460 LEU A N 1
ATOM 3574 C CA . LEU A 1 463 ? 21.078 9.317 -16.017 1.00 49.71 460 LEU A CA 1
ATOM 3575 C C . LEU A 1 463 ? 20.874 8.415 -14.796 1.00 49.18 460 LEU A C 1
ATOM 3576 O O . LEU A 1 463 ? 21.172 8.810 -13.654 1.00 48.33 460 LEU A O 1
ATOM 3581 N N . VAL A 1 464 ? 20.400 7.196 -15.042 1.00 48.36 461 VAL A N 1
ATOM 3582 C CA . VAL A 1 464 ? 20.183 6.237 -13.969 1.00 48.62 461 VAL A CA 1
ATOM 3583 C C . VAL A 1 464 ? 21.512 5.938 -13.248 1.00 49.73 461 VAL A C 1
ATOM 3584 O O . VAL A 1 464 ? 21.589 5.996 -12.001 1.00 48.70 461 VAL A O 1
ATOM 3588 N N . ASN A 1 465 ? 22.550 5.638 -14.037 1.00 51.19 462 ASN A N 1
ATOM 3589 C CA . ASN A 1 465 ? 23.904 5.432 -13.507 1.00 53.70 462 ASN A CA 1
ATOM 3590 C C . ASN A 1 465 ? 24.427 6.632 -12.707 1.00 52.61 462 ASN A C 1
ATOM 3591 O O . ASN A 1 465 ? 24.945 6.477 -11.590 1.00 53.05 462 ASN A O 1
ATOM 3596 N N . ASN A 1 466 ? 24.273 7.823 -13.259 1.00 51.31 463 ASN A N 1
ATOM 3597 C CA . ASN A 1 466 ? 24.752 9.015 -12.564 1.00 51.24 463 ASN A CA 1
ATOM 3598 C C . ASN A 1 466 ? 23.943 9.345 -11.310 1.00 50.00 463 ASN A C 1
ATOM 3599 O O . ASN A 1 466 ? 24.489 9.880 -10.338 1.00 49.67 463 ASN A O 1
ATOM 3604 N N . ALA A 1 467 ? 22.648 9.012 -11.337 1.00 49.11 464 ALA A N 1
ATOM 3605 C CA . ALA A 1 467 ? 21.768 9.200 -10.174 1.00 48.33 464 ALA A CA 1
ATOM 3606 C C . ALA A 1 467 ? 22.256 8.363 -9.001 1.00 48.48 464 ALA A C 1
ATOM 3607 O O . ALA A 1 467 ? 22.236 8.831 -7.853 1.00 47.87 464 ALA A O 1
ATOM 3609 N N . LYS A 1 468 ? 22.703 7.140 -9.293 1.00 49.34 465 LYS A N 1
ATOM 3610 C CA . LYS A 1 468 ? 23.246 6.247 -8.265 1.00 50.60 465 LYS A CA 1
ATOM 3611 C C . LYS A 1 468 ? 24.470 6.847 -7.588 1.00 51.41 465 LYS A C 1
ATOM 3612 O O . LYS A 1 468 ? 24.566 6.856 -6.361 1.00 51.44 465 LYS A O 1
ATOM 3618 N N . LYS A 1 469 ? 25.392 7.353 -8.409 1.00 52.15 466 LYS A N 1
ATOM 3619 C CA . LYS A 1 469 ? 26.590 8.053 -7.942 1.00 53.37 466 LYS A CA 1
ATOM 3620 C C . LYS A 1 469 ? 26.257 9.284 -7.088 1.00 52.19 466 LYS A C 1
ATOM 3621 O O . LYS A 1 469 ? 26.890 9.499 -6.050 1.00 52.17 466 LYS A O 1
ATOM 3627 N N . ILE A 1 470 ? 25.273 10.079 -7.532 1.00 50.63 467 ILE A N 1
ATOM 3628 C CA . ILE A 1 470 ? 24.859 11.276 -6.800 1.00 49.70 467 ILE A CA 1
ATOM 3629 C C . ILE A 1 470 ? 24.290 10.894 -5.422 1.00 49.45 467 ILE A C 1
ATOM 3630 O O . ILE A 1 470 ? 24.655 11.499 -4.417 1.00 49.90 467 ILE A O 1
ATOM 3635 N N . GLY A 1 471 ? 23.415 9.888 -5.378 1.00 48.95 468 GLY A N 1
ATOM 3636 C CA . GLY A 1 471 ? 22.855 9.407 -4.115 1.00 48.85 468 GLY A CA 1
ATOM 3637 C C . GLY A 1 471 ? 23.943 8.939 -3.153 1.00 50.21 468 GLY A C 1
ATOM 3638 O O . GLY A 1 471 ? 23.965 9.317 -1.977 1.00 50.29 468 GLY A O 1
ATOM 3639 N N A LEU A 1 472 ? 24.851 8.116 -3.664 0.51 51.05 469 LEU A N 1
ATOM 3640 N N B LEU A 1 472 ? 24.850 8.117 -3.667 0.49 51.18 469 LEU A N 1
ATOM 3641 C CA A LEU A 1 472 ? 25.978 7.628 -2.880 0.51 52.28 469 LEU A CA 1
ATOM 3642 C CA B LEU A 1 472 ? 25.967 7.614 -2.882 0.49 52.52 469 LEU A CA 1
ATOM 3643 C C A LEU A 1 472 ? 26.846 8.769 -2.368 0.51 52.96 469 LEU A C 1
ATOM 3644 C C B LEU A 1 472 ? 26.867 8.746 -2.381 0.49 53.12 469 LEU A C 1
ATOM 3645 O O A LEU A 1 472 ? 27.197 8.798 -1.187 0.51 53.37 469 LEU A O 1
ATOM 3646 O O B LEU A 1 472 ? 27.256 8.750 -1.211 0.49 53.61 469 LEU A O 1
ATOM 3663 N N . VAL A 1 474 ? 26.155 11.990 -1.904 1.00 53.30 471 VAL A N 1
ATOM 3664 C CA . VAL A 1 474 ? 25.449 12.847 -0.979 1.00 51.73 471 VAL A CA 1
ATOM 3665 C C . VAL A 1 474 ? 25.240 12.120 0.346 1.00 51.41 471 VAL A C 1
ATOM 3666 O O . VAL A 1 474 ? 25.476 12.674 1.411 1.00 51.23 471 VAL A O 1
ATOM 3670 N N . ALA A 1 475 ? 24.795 10.874 0.272 1.00 50.99 472 ALA A N 1
ATOM 3671 C CA . ALA A 1 475 ? 24.598 10.072 1.477 1.00 51.56 472 ALA A CA 1
ATOM 3672 C C . ALA A 1 475 ? 25.940 9.866 2.208 1.00 53.23 472 ALA A C 1
ATOM 3673 O O . ALA A 1 475 ? 26.023 9.984 3.425 1.00 53.73 472 ALA A O 1
ATOM 3675 N N . GLY A 1 476 ? 26.995 9.592 1.453 1.00 54.60 473 GLY A N 1
ATOM 3676 C CA . GLY A 1 476 ? 28.321 9.408 2.056 1.00 56.45 473 GLY A CA 1
ATOM 3677 C C . GLY A 1 476 ? 28.777 10.675 2.767 1.00 56.74 473 GLY A C 1
ATOM 3678 O O . GLY A 1 476 ? 29.239 10.628 3.912 1.00 57.49 473 GLY A O 1
ATOM 3679 N N . LEU A 1 477 ? 28.597 11.811 2.101 1.00 55.80 474 LEU A N 1
ATOM 3680 C CA . LEU A 1 477 ? 29.051 13.083 2.636 1.00 56.71 474 LEU A CA 1
ATOM 3681 C C . LEU A 1 477 ? 28.325 13.484 3.900 1.00 56.43 474 LEU A C 1
ATOM 3682 O O . LEU A 1 477 ? 28.942 14.023 4.817 1.00 56.79 474 LEU A O 1
ATOM 3687 N N . ALA A 1 478 ? 27.013 13.227 3.926 1.00 55.50 475 ALA A N 1
ATOM 3688 C CA . ALA A 1 478 ? 26.165 13.535 5.075 1.00 55.65 475 ALA A CA 1
ATOM 3689 C C . ALA A 1 478 ? 26.511 12.651 6.279 1.00 56.84 475 ALA A C 1
ATOM 3690 O O . ALA A 1 478 ? 26.543 13.131 7.424 1.00 56.93 475 ALA A O 1
ATOM 3692 N N . ALA A 1 479 ? 26.743 11.363 6.018 1.00 57.84 476 ALA A N 1
ATOM 3693 C CA . ALA A 1 479 ? 27.112 10.420 7.082 1.00 59.53 476 ALA A CA 1
ATOM 3694 C C . ALA A 1 479 ? 28.481 10.761 7.657 1.00 61.54 476 ALA A C 1
ATOM 3695 O O . ALA A 1 479 ? 28.633 10.883 8.874 1.00 61.92 476 ALA A O 1
ATOM 3697 N N . GLN A 1 480 ? 29.461 10.976 6.783 1.00 63.21 477 GLN A N 1
ATOM 3698 C CA . GLN A 1 480 ? 30.792 11.387 7.241 1.00 66.02 477 GLN A CA 1
ATOM 3699 C C . GLN A 1 480 ? 30.770 12.718 8.018 1.00 66.23 477 GLN A C 1
ATOM 3700 O O . GLN A 1 480 ? 31.605 12.949 8.890 1.00 67.40 477 GLN A O 1
ATOM 3706 N N . LYS A 1 481 ? 29.800 13.575 7.716 1.00 65.24 478 LYS A N 1
ATOM 3707 C CA . LYS A 1 481 ? 29.680 14.872 8.391 1.00 64.97 478 LYS A CA 1
ATOM 3708 C C . LYS A 1 481 ? 29.034 14.800 9.791 1.00 64.28 478 LYS A C 1
ATOM 3709 O O . LYS A 1 481 ? 29.550 15.385 10.739 1.00 64.85 478 LYS A O 1
ATOM 3715 N N . TYR A 1 482 ? 27.909 14.099 9.923 1.00 62.86 479 TYR A N 1
ATOM 3716 C CA . TYR A 1 482 ? 27.174 14.089 11.195 1.00 62.20 479 TYR A CA 1
ATOM 3717 C C . TYR A 1 482 ? 27.411 12.845 12.014 1.00 63.48 479 TYR A C 1
ATOM 3718 O O . TYR A 1 482 ? 27.159 12.832 13.223 1.00 64.07 479 TYR A O 1
ATOM 3727 N N . GLY A 1 483 ? 27.885 11.796 11.348 1.00 64.24 480 GLY A N 1
ATOM 3728 C CA . GLY A 1 483 ? 28.159 10.516 12.000 1.00 65.60 480 GLY A CA 1
ATOM 3729 C C . GLY A 1 483 ? 26.927 9.782 12.475 1.00 65.00 480 GLY A C 1
ATOM 3730 O O . GLY A 1 483 ? 25.946 9.628 11.738 1.00 64.04 480 GLY A O 1
ATOM 3731 N N . LYS A 1 484 ? 26.994 9.325 13.721 1.00 65.69 481 LYS A N 1
ATOM 3732 C CA . LYS A 1 484 ? 25.883 8.652 14.367 1.00 65.07 481 LYS A CA 1
ATOM 3733 C C . LYS A 1 484 ? 24.737 9.620 14.682 1.00 63.61 481 LYS A C 1
ATOM 3734 O O . LYS A 1 484 ? 23.629 9.184 15.003 1.00 63.88 481 LYS A O 1
ATOM 3740 N N . ALA A 1 485 ? 24.984 10.922 14.574 1.00 61.74 482 ALA A N 1
ATOM 3741 C CA . ALA A 1 485 ? 23.955 11.900 14.895 1.00 59.57 482 ALA A CA 1
ATOM 3742 C C . ALA A 1 485 ? 23.179 12.367 13.637 1.00 57.61 482 ALA A C 1
ATOM 3743 O O . ALA A 1 485 ? 22.380 13.300 13.693 1.00 56.60 482 ALA A O 1
ATOM 3745 N N . LEU A 1 486 ? 23.415 11.694 12.516 1.00 56.50 483 LEU A N 1
ATOM 3746 C CA . LEU A 1 486 ? 22.723 11.962 11.280 1.00 55.50 483 LEU A CA 1
ATOM 3747 C C . LEU A 1 486 ? 21.202 11.797 11.410 1.00 54.50 483 LEU A C 1
ATOM 3748 O O . LEU A 1 486 ? 20.450 12.420 10.661 1.00 53.07 483 LEU A O 1
ATOM 3753 N N . ASP A 1 487 ? 20.774 10.974 12.368 1.00 54.57 484 ASP A N 1
ATOM 3754 C CA . ASP A 1 487 ? 19.358 10.709 12.639 1.00 54.50 484 ASP A CA 1
ATOM 3755 C C . ASP A 1 487 ? 18.567 11.941 13.021 1.00 52.91 484 ASP A C 1
ATOM 3756 O O . ASP A 1 487 ? 17.374 11.979 12.780 1.00 52.72 484 ASP A O 1
ATOM 3761 N N . LYS A 1 488 ? 19.217 12.942 13.606 1.00 51.67 485 LYS A N 1
ATOM 3762 C CA . LYS A 1 488 ? 18.551 14.209 13.944 1.00 50.17 485 LYS A CA 1
ATOM 3763 C C . LYS A 1 488 ? 18.405 15.183 12.779 1.00 47.56 485 LYS A C 1
ATOM 3764 O O . LYS A 1 488 ? 17.603 16.106 12.867 1.00 46.99 485 LYS A O 1
ATOM 3770 N N . GLU A 1 489 ? 19.181 14.991 11.710 1.00 45.17 486 GLU A N 1
ATOM 3771 C CA . GLU A 1 489 ? 19.144 15.879 10.540 1.00 43.20 486 GLU A CA 1
ATOM 3772 C C . GLU A 1 489 ? 18.049 15.437 9.558 1.00 40.65 486 GLU A C 1
ATOM 3773 O O . GLU A 1 489 ? 18.318 14.964 8.458 1.00 40.46 486 GLU A O 1
ATOM 3779 N N . GLN A 1 490 ? 16.803 15.613 9.960 1.00 37.58 487 GLN A N 1
ATOM 3780 C CA . GLN A 1 490 ? 15.670 15.010 9.206 1.00 36.31 487 GLN A CA 1
ATOM 3781 C C . GLN A 1 490 ? 15.514 15.519 7.781 1.00 35.57 487 GLN A C 1
ATOM 3782 O O . GLN A 1 490 ? 15.248 14.713 6.854 1.00 35.59 487 GLN A O 1
ATOM 3788 N N . GLU A 1 491 ? 15.721 16.822 7.583 1.00 35.94 488 GLU A N 1
ATOM 3789 C CA . GLU A 1 491 ? 15.576 17.431 6.240 1.00 37.14 488 GLU A CA 1
ATOM 3790 C C . GLU A 1 491 ? 16.511 16.789 5.228 1.00 38.09 488 GLU A C 1
ATOM 3791 O O . GLU A 1 491 ? 16.102 16.517 4.100 1.00 37.72 488 GLU A O 1
ATOM 3797 N N . ILE A 1 492 ? 17.762 16.559 5.646 1.00 38.79 489 ILE A N 1
ATOM 3798 C CA . ILE A 1 492 ? 18.768 15.876 4.844 1.00 39.89 489 ILE A CA 1
ATOM 3799 C C . ILE A 1 492 ? 18.386 14.425 4.554 1.00 39.20 489 ILE A C 1
ATOM 3800 O O . ILE A 1 492 ? 18.522 13.969 3.416 1.00 38.52 489 ILE A O 1
ATOM 3805 N N . LEU A 1 493 ? 17.943 13.702 5.589 1.00 39.02 490 LEU A N 1
ATOM 3806 C CA . LEU A 1 493 ? 17.528 12.294 5.442 1.00 39.89 490 LEU A CA 1
ATOM 3807 C C . LEU A 1 493 ? 16.440 12.150 4.381 1.00 38.70 490 LEU A C 1
ATOM 3808 O O . LEU A 1 493 ? 16.451 11.215 3.586 1.00 39.29 490 LEU A O 1
ATOM 3813 N N . VAL A 1 494 ? 15.504 13.089 4.380 1.00 38.32 491 VAL A N 1
ATOM 3814 C CA . VAL A 1 494 ? 14.386 13.061 3.446 1.00 38.06 491 VAL A CA 1
ATOM 3815 C C . VAL A 1 494 ? 14.862 13.357 2.005 1.00 37.58 491 VAL A C 1
ATOM 3816 O O . VAL A 1 494 ? 14.362 12.757 1.050 1.00 35.80 491 VAL A O 1
ATOM 3820 N N . ASN A 1 495 ? 15.849 14.250 1.853 1.00 37.45 492 ASN A N 1
ATOM 3821 C CA . ASN A 1 495 ? 16.474 14.479 0.527 1.00 38.01 492 ASN A CA 1
ATOM 3822 C C . ASN A 1 495 ? 17.112 13.222 -0.048 1.00 37.86 492 ASN A C 1
ATOM 3823 O O . ASN A 1 495 ? 16.965 12.921 -1.240 1.00 37.42 492 ASN A O 1
ATOM 3828 N N . ILE A 1 496 ? 17.810 12.486 0.813 1.00 38.29 493 ILE A N 1
ATOM 3829 C CA . ILE A 1 496 ? 18.481 11.271 0.415 1.00 38.48 493 ILE A CA 1
ATOM 3830 C C . ILE A 1 496 ? 17.420 10.238 0.048 1.00 37.56 493 ILE A C 1
ATOM 3831 O O . ILE A 1 496 ? 17.512 9.603 -0.995 1.00 38.64 493 ILE A O 1
ATOM 3836 N N . ALA A 1 497 ? 16.410 10.106 0.900 1.00 36.08 494 ALA A N 1
ATOM 3837 C CA . ALA A 1 497 ? 15.283 9.204 0.637 1.00 35.70 494 ALA A CA 1
ATOM 3838 C C . ALA A 1 497 ? 14.580 9.528 -0.665 1.00 35.86 494 ALA A C 1
ATOM 3839 O O . ALA A 1 497 ? 14.221 8.613 -1.403 1.00 37.54 494 ALA A O 1
ATOM 3841 N N . ASP A 1 498 ? 14.406 10.814 -0.965 1.00 36.53 495 ASP A N 1
ATOM 3842 C CA . ASP A 1 498 ? 13.772 11.243 -2.223 1.00 36.80 495 ASP A CA 1
ATOM 3843 C C . ASP A 1 498 ? 14.662 10.940 -3.428 1.00 36.85 495 ASP A C 1
ATOM 3844 O O . ASP A 1 498 ? 14.162 10.534 -4.486 1.00 35.38 495 ASP A O 1
ATOM 3849 N N . ILE A 1 499 ? 15.978 11.129 -3.268 1.00 36.25 496 ILE A N 1
ATOM 3850 C CA . ILE A 1 499 ? 16.892 10.715 -4.308 1.00 36.84 496 ILE A CA 1
ATOM 3851 C C . ILE A 1 499 ? 16.779 9.210 -4.605 1.00 36.97 496 ILE A C 1
ATOM 3852 O O . ILE A 1 499 ? 16.689 8.796 -5.769 1.00 36.26 496 ILE A O 1
ATOM 3857 N N . VAL A 1 500 ? 16.802 8.397 -3.553 1.00 37.22 497 VAL A N 1
ATOM 3858 C CA . VAL A 1 500 ? 16.784 6.955 -3.735 1.00 37.67 497 VAL A CA 1
ATOM 3859 C C . VAL A 1 500 ? 15.439 6.558 -4.368 1.00 37.96 497 VAL A C 1
ATOM 3860 O O . VAL A 1 500 ? 15.385 5.680 -5.256 1.00 38.36 497 VAL A O 1
ATOM 3864 N N . SER A 1 501 ? 14.363 7.211 -3.932 1.00 35.97 498 SER A N 1
ATOM 3865 C CA . SER A 1 501 ? 13.047 6.869 -4.446 1.00 36.75 498 SER A CA 1
ATOM 3866 C C . SER A 1 501 ? 12.973 7.193 -5.959 1.00 36.90 498 SER A C 1
ATOM 3867 O O . SER A 1 501 ? 12.560 6.361 -6.766 1.00 36.81 498 SER A O 1
ATOM 3870 N N . ASN A 1 502 ? 13.400 8.387 -6.338 1.00 37.03 499 ASN A N 1
ATOM 3871 C CA . ASN A 1 502 ? 13.402 8.757 -7.755 1.00 38.46 499 ASN A CA 1
ATOM 3872 C C . ASN A 1 502 ? 14.269 7.840 -8.576 1.00 38.48 499 ASN A C 1
ATOM 3873 O O . ASN A 1 502 ? 13.881 7.432 -9.658 1.00 39.60 499 ASN A O 1
ATOM 3878 N N . LEU A 1 503 ? 15.435 7.497 -8.040 1.00 39.46 500 LEU A N 1
ATOM 3879 C CA . LEU A 1 503 ? 16.333 6.553 -8.707 1.00 40.91 500 LEU A CA 1
ATOM 3880 C C . LEU A 1 503 ? 15.703 5.163 -8.986 1.00 39.74 500 LEU A C 1
ATOM 3881 O O . LEU A 1 503 ? 15.802 4.627 -10.102 1.00 39.69 500 LEU A O 1
ATOM 3886 N N . TYR A 1 504 ? 15.056 4.598 -7.973 1.00 39.17 501 TYR A N 1
ATOM 3887 C CA . TYR A 1 504 ? 14.359 3.312 -8.085 1.00 39.37 501 TYR A CA 1
ATOM 3888 C C . TYR A 1 504 ? 13.238 3.339 -9.132 1.00 38.95 501 TYR A C 1
ATOM 3889 O O . TYR A 1 504 ? 13.085 2.407 -9.926 1.00 40.59 501 TYR A O 1
ATOM 3898 N N . ALA A 1 505 ? 12.445 4.394 -9.133 1.00 37.57 502 ALA A N 1
ATOM 3899 C CA . ALA A 1 505 ? 11.397 4.517 -10.145 1.00 37.76 502 ALA A CA 1
ATOM 3900 C C . ALA A 1 505 ? 11.989 4.680 -11.566 1.00 38.20 502 ALA A C 1
ATOM 3901 O O . ALA A 1 505 ? 11.513 4.047 -12.524 1.00 39.08 502 ALA A O 1
ATOM 3911 N N . GLU A 1 507 ? 15.038 3.731 -12.710 1.00 41.32 504 GLU A N 1
ATOM 3912 C CA . GLU A 1 507 ? 15.648 2.465 -13.142 1.00 41.80 504 GLU A CA 1
ATOM 3913 C C . GLU A 1 507 ? 14.601 1.411 -13.511 1.00 41.41 504 GLU A C 1
ATOM 3914 O O . GLU A 1 507 ? 14.756 0.678 -14.491 1.00 42.14 504 GLU A O 1
ATOM 3920 N N . SER A 1 508 ? 13.534 1.327 -12.717 1.00 40.16 505 SER A N 1
ATOM 3921 C CA . SER A 1 508 ? 12.434 0.391 -12.988 1.00 39.42 505 SER A CA 1
ATOM 3922 C C . SER A 1 508 ? 11.790 0.670 -14.338 1.00 40.12 505 SER A C 1
ATOM 3923 O O . SER A 1 508 ? 11.524 -0.266 -15.102 1.00 40.96 505 SER A O 1
ATOM 3926 N N . ALA A 1 509 ? 11.533 1.948 -14.620 1.00 39.84 506 ALA A N 1
ATOM 3927 C CA . ALA A 1 509 ? 10.999 2.360 -15.905 1.00 40.84 506 ALA A CA 1
ATOM 3928 C C . ALA A 1 509 ? 11.991 2.039 -17.049 1.00 42.44 506 ALA A C 1
ATOM 3929 O O . ALA A 1 509 ? 11.588 1.495 -18.089 1.00 43.40 506 ALA A O 1
ATOM 3931 N N . VAL A 1 510 ? 13.273 2.351 -16.849 1.00 42.80 507 VAL A N 1
ATOM 3932 C CA . VAL A 1 510 ? 14.288 2.102 -17.895 1.00 44.17 507 VAL A CA 1
ATOM 3933 C C . VAL A 1 510 ? 14.390 0.616 -18.229 1.00 45.08 507 VAL A C 1
ATOM 3934 O O . VAL A 1 510 ? 14.324 0.225 -19.398 1.00 46.12 507 VAL A O 1
ATOM 3938 N N . LEU A 1 511 ? 14.518 -0.201 -17.185 1.00 45.47 508 LEU A N 1
ATOM 3939 C CA . LEU A 1 511 ? 14.759 -1.628 -17.347 1.00 46.10 508 LEU A CA 1
ATOM 3940 C C . LEU A 1 511 ? 13.554 -2.311 -17.929 1.00 46.68 508 LEU A C 1
ATOM 3941 O O . LEU A 1 511 ? 13.701 -3.194 -18.772 1.00 47.05 508 LEU A O 1
ATOM 3946 N N . ARG A 1 512 ? 12.357 -1.891 -17.505 1.00 45.77 509 ARG A N 1
ATOM 3947 C CA . ARG A 1 512 ? 11.128 -2.462 -18.064 1.00 46.20 509 ARG A CA 1
ATOM 3948 C C . ARG A 1 512 ? 10.997 -2.146 -19.553 1.00 46.73 509 ARG A C 1
ATOM 3949 O O . ARG A 1 512 ? 10.612 -3.017 -20.354 1.00 48.44 509 ARG A O 1
ATOM 3957 N N . THR A 1 513 ? 11.318 -0.912 -19.922 1.00 45.99 510 THR A N 1
ATOM 3958 C CA . THR A 1 513 ? 11.240 -0.504 -21.316 1.00 46.78 510 THR A CA 1
ATOM 3959 C C . THR A 1 513 ? 12.342 -1.248 -22.143 1.00 48.90 510 THR A C 1
ATOM 3960 O O . THR A 1 513 ? 12.085 -1.754 -23.232 1.00 48.96 510 THR A O 1
ATOM 3964 N N . GLU A 1 514 ? 13.544 -1.321 -21.586 1.00 49.96 511 GLU A N 1
ATOM 3965 C CA . GLU A 1 514 ? 14.656 -2.033 -22.201 1.00 52.69 511 GLU A CA 1
ATOM 3966 C C . GLU A 1 514 ? 14.291 -3.494 -22.436 1.00 53.59 511 GLU A C 1
ATOM 3967 O O . GLU A 1 514 ? 14.495 -4.030 -23.539 1.00 54.92 511 GLU A O 1
ATOM 3973 N N . LYS A 1 515 ? 13.726 -4.135 -21.413 1.00 52.48 512 LYS A N 1
ATOM 3974 C CA . LYS A 1 515 ? 13.267 -5.507 -21.556 1.00 53.59 512 LYS A CA 1
ATOM 3975 C C . LYS A 1 515 ? 12.207 -5.677 -22.655 1.00 53.00 512 LYS A C 1
ATOM 3976 O O . LYS A 1 515 ? 12.275 -6.629 -23.447 1.00 53.94 512 LYS A O 1
ATOM 3982 N N . ALA A 1 516 ? 11.253 -4.752 -22.713 1.00 51.28 513 ALA A N 1
ATOM 3983 C CA . ALA A 1 516 ? 10.201 -4.779 -23.719 1.00 51.44 513 ALA A CA 1
ATOM 3984 C C . ALA A 1 516 ? 10.778 -4.703 -25.130 1.00 53.11 513 ALA A C 1
ATOM 3985 O O . ALA A 1 516 ? 10.370 -5.452 -26.017 1.00 53.49 513 ALA A O 1
ATOM 3987 N N . ILE A 1 517 ? 11.723 -3.790 -25.312 1.00 53.53 514 ILE A N 1
ATOM 3988 C CA . ILE A 1 517 ? 12.368 -3.576 -26.597 1.00 55.63 514 ILE A CA 1
ATOM 3989 C C . ILE A 1 517 ? 13.001 -4.897 -27.060 1.00 58.27 514 ILE A C 1
ATOM 3990 O O . ILE A 1 517 ? 12.710 -5.372 -28.153 1.00 59.51 514 ILE A O 1
ATOM 3995 N N . LYS A 1 518 ? 13.792 -5.505 -26.182 1.00 59.74 515 LYS A N 1
ATOM 3996 C CA . LYS A 1 518 ? 14.495 -6.740 -26.471 1.00 62.61 515 LYS A CA 1
ATOM 3997 C C . LYS A 1 518 ? 13.551 -7.898 -26.634 1.00 63.15 515 LYS A C 1
ATOM 3998 O O . LYS A 1 518 ? 13.929 -8.921 -27.193 1.00 64.24 515 LYS A O 1
ATOM 4004 N N . THR A 1 519 ? 12.316 -7.723 -26.177 1.00 62.24 516 THR A N 1
ATOM 4005 C CA . THR A 1 519 ? 11.301 -8.764 -26.272 1.00 62.67 516 THR A CA 1
ATOM 4006 C C . THR A 1 519 ? 10.358 -8.623 -27.477 1.00 63.61 516 THR A C 1
ATOM 4007 O O . THR A 1 519 ? 10.045 -9.616 -28.139 1.00 64.49 516 THR A O 1
ATOM 4011 N N . THR A 1 520 ? 9.906 -7.400 -27.752 1.00 63.69 517 THR A N 1
ATOM 4012 C CA . THR A 1 520 ? 8.840 -7.151 -28.743 1.00 64.74 517 THR A CA 1
ATOM 4013 C C . THR A 1 520 ? 9.179 -6.031 -29.766 1.00 64.62 517 THR A C 1
ATOM 4014 O O . THR A 1 520 ? 8.362 -5.708 -30.635 1.00 64.78 517 THR A O 1
ATOM 4018 N N . GLY A 1 521 ? 10.376 -5.450 -29.662 1.00 64.43 518 GLY A N 1
ATOM 4019 C CA . GLY A 1 521 ? 10.843 -4.454 -30.637 1.00 65.25 518 GLY A CA 1
ATOM 4020 C C . GLY A 1 521 ? 10.647 -2.996 -30.244 1.00 64.79 518 GLY A C 1
ATOM 4021 O O . GLY A 1 521 ? 10.012 -2.690 -29.220 1.00 62.52 518 GLY A O 1
ATOM 4022 N N . LEU A 1 522 ? 11.192 -2.093 -31.062 1.00 65.65 519 LEU A N 1
ATOM 4023 C CA . LEU A 1 522 ? 11.149 -0.657 -30.789 1.00 65.66 519 LEU A CA 1
ATOM 4024 C C . LEU A 1 522 ? 9.786 -0.098 -31.154 1.00 65.82 519 LEU A C 1
ATOM 4025 O O . LEU A 1 522 ? 9.162 0.643 -30.369 1.00 64.52 519 LEU A O 1
ATOM 4030 N N . GLU A 1 523 ? 9.329 -0.475 -32.342 1.00 67.31 520 GLU A N 1
ATOM 4031 C CA . GLU A 1 523 ? 8.099 0.040 -32.922 1.00 68.26 520 GLU A CA 1
ATOM 4032 C C . GLU A 1 523 ? 6.873 -0.207 -32.065 1.00 66.99 520 GLU A C 1
ATOM 4033 O O . GLU A 1 523 ? 6.005 0.665 -31.957 1.00 67.73 520 GLU A O 1
ATOM 4039 N N . LYS A 1 524 ? 6.806 -1.371 -31.430 1.00 65.98 521 LYS A N 1
ATOM 4040 C CA . LYS A 1 524 ? 5.659 -1.691 -30.588 1.00 64.34 521 LYS A CA 1
ATOM 4041 C C . LYS A 1 524 ? 5.756 -1.085 -29.168 1.00 61.93 521 LYS A C 1
ATOM 4042 O O . LYS A 1 524 ? 4.749 -0.987 -28.467 1.00 60.79 521 LYS A O 1
ATOM 4048 N N . ASN A 1 525 ? 6.952 -0.655 -28.768 1.00 60.15 522 ASN A N 1
ATOM 4049 C CA . ASN A 1 525 ? 7.155 -0.120 -27.424 1.00 57.49 522 ASN A CA 1
ATOM 4050 C C . ASN A 1 525 ? 7.406 1.383 -27.345 1.00 56.02 522 ASN A C 1
ATOM 4051 O O . ASN A 1 525 ? 8.040 1.878 -26.397 1.00 56.09 522 ASN A O 1
ATOM 4056 N N . LYS A 1 526 ? 6.850 2.102 -28.318 1.00 54.26 523 LYS A N 1
ATOM 4057 C CA . LYS A 1 526 ? 6.983 3.537 -28.449 1.00 52.79 523 LYS A CA 1
ATOM 4058 C C . LYS A 1 526 ? 6.463 4.308 -27.216 1.00 49.64 523 LYS A C 1
ATOM 4059 O O . LYS A 1 526 ? 7.121 5.235 -26.722 1.00 48.83 523 LYS A O 1
ATOM 4065 N N . GLN A 1 527 ? 5.286 3.918 -26.741 1.00 47.74 524 GLN A N 1
ATOM 4066 C CA . GLN A 1 527 ? 4.672 4.540 -25.551 1.00 45.64 524 GLN A CA 1
ATOM 4067 C C . GLN A 1 527 ? 5.563 4.363 -24.312 1.00 44.05 524 GLN A C 1
ATOM 4068 O O . GLN A 1 527 ? 5.801 5.309 -23.580 1.00 43.80 524 GLN A O 1
ATOM 4074 N N . LYS A 1 528 ? 6.091 3.170 -24.079 1.00 43.84 525 LYS A N 1
ATOM 4075 C CA . LYS A 1 528 ? 7.013 3.005 -22.957 1.00 43.31 525 LYS A CA 1
ATOM 4076 C C . LYS A 1 528 ? 8.253 3.886 -23.064 1.00 42.87 525 LYS A C 1
ATOM 4077 O O . LYS A 1 528 ? 8.714 4.421 -22.061 1.00 41.77 525 LYS A O 1
ATOM 4083 N N . VAL A 1 529 ? 8.813 4.000 -24.275 1.00 43.54 526 VAL A N 1
ATOM 4084 C CA . VAL A 1 529 ? 10.020 4.800 -24.470 1.00 43.40 526 VAL A CA 1
ATOM 4085 C C . VAL A 1 529 ? 9.730 6.249 -24.094 1.00 42.24 526 VAL A C 1
ATOM 4086 O O . VAL A 1 529 ? 10.523 6.880 -23.395 1.00 41.67 526 VAL A O 1
ATOM 4090 N N . LEU A 1 530 ? 8.593 6.749 -24.570 1.00 41.49 527 LEU A N 1
ATOM 4091 C CA . LEU A 1 530 ? 8.124 8.096 -24.291 1.00 41.58 527 LEU A CA 1
ATOM 4092 C C . LEU A 1 530 ? 7.921 8.370 -22.794 1.00 40.11 527 LEU A C 1
ATOM 4093 O O . LEU A 1 530 ? 8.432 9.361 -22.293 1.00 39.38 527 LEU A O 1
ATOM 4098 N N . TYR A 1 531 ? 7.217 7.476 -22.100 1.00 39.73 528 TYR A N 1
ATOM 4099 C CA . TYR A 1 531 ? 7.008 7.613 -20.649 1.00 39.95 528 TYR A CA 1
ATOM 4100 C C . TYR A 1 531 ? 8.364 7.712 -19.988 1.00 40.67 528 TYR A C 1
ATOM 4101 O O . TYR A 1 531 ? 8.576 8.548 -19.130 1.00 40.51 528 TYR A O 1
ATOM 4110 N N . THR A 1 532 ? 9.274 6.830 -20.413 1.00 42.49 529 THR A N 1
ATOM 4111 C CA . THR A 1 532 ? 10.612 6.717 -19.832 1.00 43.54 529 THR A CA 1
ATOM 4112 C C . THR A 1 532 ? 11.469 7.965 -20.013 1.00 43.91 529 THR A C 1
ATOM 4113 O O . THR A 1 532 ? 12.078 8.431 -19.036 1.00 43.68 529 THR A O 1
ATOM 4117 N N . GLU A 1 533 ? 11.507 8.510 -21.237 1.00 43.92 530 GLU A N 1
ATOM 4118 C CA . GLU A 1 533 ? 12.262 9.741 -21.520 1.00 45.05 530 GLU A CA 1
ATOM 4119 C C . GLU A 1 533 ? 11.785 10.919 -20.682 1.00 43.88 530 GLU A C 1
ATOM 4120 O O . GLU A 1 533 ? 12.578 11.653 -20.076 1.00 43.73 530 GLU A O 1
ATOM 4126 N N . VAL A 1 534 ? 10.467 11.066 -20.646 1.00 42.61 531 VAL A N 1
ATOM 4127 C CA . VAL A 1 534 ? 9.817 12.184 -20.006 1.00 43.42 531 VAL A CA 1
ATOM 4128 C C . VAL A 1 534 ? 9.952 12.056 -18.474 1.00 42.33 531 VAL A C 1
ATOM 4129 O O . VAL A 1 534 ? 10.326 13.020 -17.809 1.00 42.92 531 VAL A O 1
ATOM 4133 N N . PHE A 1 535 ? 9.685 10.870 -17.932 1.00 40.60 532 PHE A N 1
ATOM 4134 C CA . PHE A 1 535 ? 9.762 10.695 -16.476 1.00 39.95 532 PHE A CA 1
ATOM 4135 C C . PHE A 1 535 ? 11.217 10.870 -15.995 1.00 40.36 532 PHE A C 1
ATOM 4136 O O . PHE A 1 535 ? 11.475 11.543 -14.989 1.00 38.69 532 PHE A O 1
ATOM 4144 N N . CYS A 1 536 ? 12.142 10.243 -16.711 1.00 41.38 533 CYS A N 1
ATOM 4145 C CA . CYS A 1 536 ? 13.559 10.310 -16.338 1.00 43.78 533 CYS A CA 1
ATOM 4146 C C . CYS A 1 536 ? 14.108 11.724 -16.297 1.00 43.63 533 CYS A C 1
ATOM 4147 O O . CYS A 1 536 ? 14.770 12.111 -15.331 1.00 44.73 533 CYS A O 1
ATOM 4150 N N . GLN A 1 537 ? 13.797 12.502 -17.327 1.00 43.54 534 GLN A N 1
ATOM 4151 C CA . GLN A 1 537 ? 14.240 13.873 -17.377 1.00 43.37 534 GLN A CA 1
ATOM 4152 C C . GLN A 1 537 ? 13.785 14.645 -16.138 1.00 42.59 534 GLN A C 1
ATOM 4153 O O . GLN A 1 537 ? 14.597 15.314 -15.471 1.00 41.39 534 GLN A O 1
ATOM 4159 N N . GLU A 1 538 ? 12.488 14.560 -15.834 1.00 42.02 535 GLU A N 1
ATOM 4160 C CA . GLU A 1 538 ? 11.958 15.299 -14.682 1.00 42.17 535 GLU A CA 1
ATOM 4161 C C . GLU A 1 538 ? 12.385 14.767 -13.315 1.00 40.01 535 GLU A C 1
ATOM 4162 O O . GLU A 1 538 ? 12.680 15.555 -12.422 1.00 40.15 535 GLU A O 1
ATOM 4168 N N . ALA A 1 539 ? 12.426 13.446 -13.156 1.00 38.94 536 ALA A N 1
ATOM 4169 C CA . ALA A 1 539 ? 12.884 12.827 -11.901 1.00 38.56 536 ALA A CA 1
ATOM 4170 C C . ALA A 1 539 ? 14.374 13.115 -11.650 1.00 38.95 536 ALA A C 1
ATOM 4171 O O . ALA A 1 539 ? 14.791 13.312 -10.509 1.00 37.97 536 ALA A O 1
ATOM 4173 N N . PHE A 1 540 ? 15.165 13.114 -12.720 1.00 39.44 537 PHE A N 1
ATOM 4174 C CA . PHE A 1 540 ? 16.596 13.437 -12.607 1.00 40.52 537 PHE A CA 1
ATOM 4175 C C . PHE A 1 540 ? 16.837 14.894 -12.217 1.00 40.36 537 PHE A C 1
ATOM 4176 O O . PHE A 1 540 ? 17.706 15.179 -11.395 1.00 39.64 537 PHE A O 1
ATOM 4184 N N . ASN A 1 541 ? 16.056 15.799 -12.819 1.00 40.25 538 ASN A N 1
ATOM 4185 C CA . ASN A 1 541 ? 15.970 17.189 -12.360 1.00 41.26 538 ASN A CA 1
ATOM 4186 C C . ASN A 1 541 ? 15.700 17.327 -10.853 1.00 39.86 538 ASN A C 1
ATOM 4187 O O . ASN A 1 541 ? 16.444 18.028 -10.148 1.00 40.29 538 ASN A O 1
ATOM 4192 N N . GLU A 1 542 ? 14.683 16.634 -10.339 1.00 38.06 539 GLU A N 1
ATOM 4193 C CA . GLU A 1 542 ? 14.453 16.615 -8.880 1.00 37.92 539 GLU A CA 1
ATOM 4194 C C . GLU A 1 542 ? 15.649 16.081 -8.066 1.00 37.48 539 GLU A C 1
ATOM 4195 O O . GLU A 1 542 ? 15.980 16.644 -7.009 1.00 35.99 539 GLU A O 1
ATOM 4201 N N . ILE A 1 543 ? 16.254 14.988 -8.541 1.00 36.64 540 ILE A N 1
ATOM 4202 C CA . ILE A 1 543 ? 17.447 14.426 -7.890 1.00 38.32 540 ILE A CA 1
ATOM 4203 C C . ILE A 1 543 ? 18.542 15.466 -7.737 1.00 38.90 540 ILE A C 1
ATOM 4204 O O . ILE A 1 543 ? 19.096 15.636 -6.651 1.00 39.85 540 ILE A O 1
ATOM 4209 N N . GLU A 1 544 ? 18.811 16.180 -8.826 1.00 40.36 541 GLU A N 1
ATOM 4210 C CA . GLU A 1 544 ? 19.803 17.255 -8.841 1.00 41.52 541 GLU A CA 1
ATOM 4211 C C . GLU A 1 544 ? 19.501 18.321 -7.812 1.00 40.58 541 GLU A C 1
ATOM 4212 O O . GLU A 1 544 ? 20.399 18.752 -7.094 1.00 40.99 541 GLU A O 1
ATOM 4218 N N . ALA A 1 545 ? 18.246 18.762 -7.744 1.00 39.38 542 ALA A N 1
ATOM 4219 C CA . ALA A 1 545 ? 17.861 19.766 -6.736 1.00 39.19 542 ALA A CA 1
ATOM 4220 C C . ALA A 1 545 ? 17.968 19.260 -5.293 1.00 39.30 542 ALA A C 1
ATOM 4221 O O . ALA A 1 545 ? 18.338 20.024 -4.401 1.00 39.50 542 ALA A O 1
ATOM 4223 N N . HIS A 1 546 ? 17.593 17.995 -5.058 1.00 38.74 543 HIS A N 1
ATOM 4224 C CA . HIS A 1 546 ? 17.734 17.399 -3.719 1.00 38.89 543 HIS A CA 1
ATOM 4225 C C . HIS A 1 546 ? 19.202 17.310 -3.304 1.00 39.87 543 HIS A C 1
ATOM 4226 O O . HIS A 1 546 ? 19.523 17.522 -2.136 1.00 40.41 543 HIS A O 1
ATOM 4233 N N . ALA A 1 547 ? 20.065 16.967 -4.260 1.00 40.08 544 ALA A N 1
ATOM 4234 C CA . ALA A 1 547 ? 21.500 16.858 -3.980 1.00 42.41 544 ALA A CA 1
ATOM 4235 C C . ALA A 1 547 ? 22.106 18.212 -3.654 1.00 42.81 544 ALA A C 1
ATOM 4236 O O . ALA A 1 547 ? 22.836 18.331 -2.684 1.00 44.07 544 ALA A O 1
ATOM 4238 N N . LYS A 1 548 ? 21.794 19.225 -4.461 1.00 42.75 545 LYS A N 1
ATOM 4239 C CA . LYS A 1 548 ? 22.257 20.595 -4.216 1.00 44.46 545 LYS A CA 1
ATOM 4240 C C . LYS A 1 548 ? 21.897 21.089 -2.825 1.00 43.57 545 LYS A C 1
ATOM 4241 O O . LYS A 1 548 ? 22.759 21.617 -2.127 1.00 43.43 545 LYS A O 1
ATOM 4247 N N . GLU A 1 549 ? 20.626 20.933 -2.438 1.00 41.66 546 GLU A N 1
ATOM 4248 C CA . GLU A 1 549 ? 20.167 21.354 -1.108 1.00 42.63 546 GLU A CA 1
ATOM 4249 C C . GLU A 1 549 ? 20.932 20.635 -0.001 1.00 42.08 546 GLU A C 1
ATOM 4250 O O . GLU A 1 549 ? 21.315 21.243 1.002 1.00 42.34 546 GLU A O 1
ATOM 4256 N N . THR A 1 550 ? 21.162 19.341 -0.190 1.00 42.53 547 THR A N 1
ATOM 4257 C CA . THR A 1 550 ? 21.923 18.574 0.795 1.00 43.70 547 THR A CA 1
ATOM 4258 C C . THR A 1 550 ? 23.404 18.988 0.855 1.00 44.51 547 THR A C 1
ATOM 4259 O O . THR A 1 550 ? 23.959 19.081 1.941 1.00 44.69 547 THR A O 1
ATOM 4263 N N . LEU A 1 551 ? 24.033 19.228 -0.298 1.00 45.43 548 LEU A N 1
ATOM 4264 C CA . LEU A 1 551 ? 25.456 19.661 -0.325 1.00 47.11 548 LEU A CA 1
ATOM 4265 C C . LEU A 1 551 ? 25.651 21.010 0.369 1.00 46.86 548 LEU A C 1
ATOM 4266 O O . LEU A 1 551 ? 26.576 21.190 1.149 1.00 47.98 548 LEU A O 1
ATOM 4271 N N . ILE A 1 552 ? 24.750 21.945 0.098 1.00 46.59 549 ILE A N 1
ATOM 4272 C CA . ILE A 1 552 ? 24.766 23.252 0.716 1.00 46.97 549 ILE A CA 1
ATOM 4273 C C . ILE A 1 552 ? 24.539 23.204 2.235 1.00 48.17 549 ILE A C 1
ATOM 4274 O O . ILE A 1 552 ? 25.024 24.070 2.962 1.00 47.86 549 ILE A O 1
ATOM 4279 N N . ALA A 1 553 ? 23.780 22.218 2.706 1.00 48.49 550 ALA A N 1
ATOM 4280 C CA . ALA A 1 553 ? 23.511 22.100 4.131 1.00 50.32 550 ALA A CA 1
ATOM 4281 C C . ALA A 1 553 ? 24.668 21.400 4.842 1.00 52.67 550 ALA A C 1
ATOM 4282 O O . ALA A 1 553 ? 24.785 21.452 6.067 1.00 53.08 550 ALA A O 1
ATOM 4284 N N . VAL A 1 554 ? 25.512 20.736 4.067 1.00 54.77 551 VAL A N 1
ATOM 4285 C CA . VAL A 1 554 ? 26.512 19.843 4.642 1.00 58.08 551 VAL A CA 1
ATOM 4286 C C . VAL A 1 554 ? 27.933 20.386 4.566 1.00 60.66 551 VAL A C 1
ATOM 4287 O O . VAL A 1 554 ? 28.776 20.013 5.372 1.00 62.36 551 VAL A O 1
ATOM 4291 N N . GLU A 1 555 ? 28.180 21.296 3.625 1.00 62.45 552 GLU A N 1
ATOM 4292 C CA . GLU A 1 555 ? 29.511 21.864 3.419 1.00 65.31 552 GLU A CA 1
ATOM 4293 C C . GLU A 1 555 ? 29.450 23.351 3.088 1.00 65.62 552 GLU A C 1
ATOM 4294 O O . GLU A 1 555 ? 28.366 23.880 2.808 1.00 64.31 552 GLU A O 1
ATOM 4300 N N . ASN A 1 556 ? 30.607 24.023 3.122 1.00 67.38 553 ASN A N 1
ATOM 4301 C CA . ASN A 1 556 ? 30.686 25.446 2.750 1.00 68.46 553 ASN A CA 1
ATOM 4302 C C . ASN A 1 556 ? 32.018 25.903 2.120 1.00 69.67 553 ASN A C 1
ATOM 4303 O O . ASN A 1 556 ? 33.005 25.155 2.099 1.00 69.77 553 ASN A O 1
ATOM 4308 N N . GLY A 1 557 ? 32.014 27.128 1.594 1.00 70.07 554 GLY A N 1
ATOM 4309 C CA . GLY A 1 557 ? 33.193 27.733 0.969 1.00 72.19 554 GLY A CA 1
ATOM 4310 C C . GLY A 1 557 ? 33.770 26.926 -0.187 1.00 72.88 554 GLY A C 1
ATOM 4311 O O . GLY A 1 557 ? 33.032 26.455 -1.067 1.00 72.33 554 GLY A O 1
ATOM 4312 N N . ASP A 1 558 ? 35.092 26.767 -0.162 1.00 74.24 555 ASP A N 1
ATOM 4313 C CA . ASP A 1 558 ? 35.871 26.106 -1.219 1.00 74.51 555 ASP A CA 1
ATOM 4314 C C . ASP A 1 558 ? 35.507 24.611 -1.383 1.00 73.40 555 ASP A C 1
ATOM 4315 O O . ASP A 1 558 ? 35.264 24.143 -2.500 1.00 73.06 555 ASP A O 1
ATOM 4328 N N . LEU A 1 560 ? 32.723 23.244 -0.593 1.00 67.36 557 LEU A N 1
ATOM 4329 C CA . LEU A 1 560 ? 31.375 23.192 -1.170 1.00 65.07 557 LEU A CA 1
ATOM 4330 C C . LEU A 1 560 ? 31.394 23.447 -2.670 1.00 65.04 557 LEU A C 1
ATOM 4331 O O . LEU A 1 560 ? 30.597 22.871 -3.405 1.00 63.56 557 LEU A O 1
ATOM 4336 N N . ARG A 1 561 ? 32.298 24.306 -3.138 1.00 66.35 558 ARG A N 1
ATOM 4337 C CA . ARG A 1 561 ? 32.360 24.560 -4.586 1.00 66.98 558 ARG A CA 1
ATOM 4338 C C . ARG A 1 561 ? 32.917 23.340 -5.329 1.00 66.78 558 ARG A C 1
ATOM 4339 O O . ARG A 1 561 ? 32.468 23.028 -6.430 1.00 66.56 558 ARG A O 1
ATOM 4363 N N . LEU A 1 564 ? 29.964 20.807 -5.529 1.00 58.57 561 LEU A N 1
ATOM 4364 C CA . LEU A 1 564 ? 29.020 21.305 -6.545 1.00 57.71 561 LEU A CA 1
ATOM 4365 C C . LEU A 1 564 ? 29.488 21.146 -7.999 1.00 58.85 561 LEU A C 1
ATOM 4366 O O . LEU A 1 564 ? 28.661 20.901 -8.882 1.00 58.35 561 LEU A O 1
ATOM 4371 N N . SER A 1 565 ? 30.797 21.301 -8.256 1.00 60.62 562 SER A N 1
ATOM 4372 C CA . SER A 1 565 ? 31.370 21.003 -9.580 1.00 61.45 562 SER A CA 1
ATOM 4373 C C . SER A 1 565 ? 31.348 19.504 -9.879 1.00 61.01 562 SER A C 1
ATOM 4374 O O . SER A 1 565 ? 31.144 19.101 -11.023 1.00 60.69 562 SER A O 1
ATOM 4377 N N . SER A 1 566 ? 31.593 18.685 -8.860 1.00 61.12 563 SER A N 1
ATOM 4378 C CA . SER A 1 566 ? 31.444 17.219 -9.009 1.00 61.93 563 SER A CA 1
ATOM 4379 C C . SER A 1 566 ? 29.991 16.858 -9.394 1.00 60.58 563 SER A C 1
ATOM 4380 O O . SER A 1 566 ? 29.763 15.979 -10.234 1.00 60.62 563 SER A O 1
ATOM 4383 N N . LEU A 1 567 ? 29.030 17.559 -8.788 1.00 59.32 564 LEU A N 1
ATOM 4384 C CA . LEU A 1 567 ? 27.605 17.338 -9.063 1.00 58.35 564 LEU A CA 1
ATOM 4385 C C . LEU A 1 567 ? 27.252 17.790 -10.480 1.00 58.80 564 LEU A C 1
ATOM 4386 O O . LEU A 1 567 ? 26.542 17.078 -11.201 1.00 57.74 564 LEU A O 1
ATOM 4391 N N . ARG A 1 568 ? 27.774 18.955 -10.876 1.00 60.09 565 ARG A N 1
ATOM 4392 C CA . ARG A 1 568 ? 27.614 19.474 -12.243 1.00 61.60 565 ARG A CA 1
ATOM 4393 C C . ARG A 1 568 ? 28.162 18.495 -13.290 1.00 61.87 565 ARG A C 1
ATOM 4394 O O . ARG A 1 568 ? 27.529 18.259 -14.321 1.00 61.81 565 ARG A O 1
ATOM 4402 N N . LYS A 1 569 ? 29.324 17.916 -13.002 1.00 62.76 566 LYS A N 1
ATOM 4403 C CA . LYS A 1 569 ? 29.918 16.866 -13.836 1.00 63.64 566 LYS A CA 1
ATOM 4404 C C . LYS A 1 569 ? 29.023 15.622 -13.925 1.00 62.71 566 LYS A C 1
ATOM 4405 O O . LYS A 1 569 ? 28.936 14.991 -14.980 1.00 63.46 566 LYS A O 1
ATOM 4411 N N . LEU A 1 570 ? 28.363 15.277 -12.821 1.00 60.31 567 LEU A N 1
ATOM 4412 C CA . LEU A 1 570 ? 27.503 14.103 -12.792 1.00 59.09 567 LEU A CA 1
ATOM 4413 C C . LEU A 1 570 ? 26.166 14.381 -13.449 1.00 57.64 567 LEU A C 1
ATOM 4414 O O . LEU A 1 570 ? 25.454 13.479 -13.846 1.00 56.83 567 LEU A O 1
ATOM 4419 N N . THR A 1 571 ? 25.864 15.649 -13.622 1.00 57.30 568 THR A N 1
ATOM 4420 C CA . THR A 1 571 ? 24.519 16.031 -13.975 1.00 57.21 568 THR A CA 1
ATOM 4421 C C . THR A 1 571 ? 24.366 16.601 -15.393 1.00 57.52 568 THR A C 1
ATOM 4422 O O . THR A 1 571 ? 23.252 16.711 -15.919 1.00 57.26 568 THR A O 1
ATOM 4426 N N . ARG A 1 572 ? 25.500 16.924 -16.008 1.00 58.52 569 ARG A N 1
ATOM 4427 C CA . ARG A 1 572 ? 25.552 17.453 -17.372 1.00 59.27 569 ARG A CA 1
ATOM 4428 C C . ARG A 1 572 ? 25.035 16.461 -18.423 1.00 58.24 569 ARG A C 1
ATOM 4429 O O . ARG A 1 572 ? 25.453 15.299 -18.450 1.00 58.45 569 ARG A O 1
ATOM 4437 N N . HIS A 1 573 ? 24.136 16.925 -19.284 1.00 56.51 570 HIS A N 1
ATOM 4438 C CA . HIS A 1 573 ? 23.657 16.137 -20.419 1.00 56.57 570 HIS A CA 1
ATOM 4439 C C . HIS A 1 573 ? 22.880 17.022 -21.362 1.00 56.10 570 HIS A C 1
ATOM 4440 O O . HIS A 1 573 ? 22.598 18.167 -21.032 1.00 55.65 570 HIS A O 1
ATOM 4447 N N . THR A 1 574 ? 22.515 16.498 -22.526 1.00 56.46 571 THR A N 1
ATOM 4448 C CA . THR A 1 574 ? 21.700 17.270 -23.452 1.00 56.85 571 THR A CA 1
ATOM 4449 C C . THR A 1 574 ? 20.238 17.029 -23.144 1.00 55.46 571 THR A C 1
ATOM 4450 O O . THR A 1 574 ? 19.718 15.973 -23.449 1.00 55.07 571 THR A O 1
ATOM 4454 N N . PRO A 1 575 ? 19.564 18.031 -22.568 1.00 54.69 572 PRO A N 1
ATOM 4455 C CA . PRO A 1 575 ? 18.175 17.864 -22.191 1.00 53.75 572 PRO A CA 1
ATOM 4456 C C . PRO A 1 575 ? 17.287 17.641 -23.420 1.00 53.35 572 PRO A C 1
ATOM 4457 O O . PRO A 1 575 ? 17.638 18.061 -24.516 1.00 53.76 572 PRO A O 1
ATOM 4461 N N . LEU A 1 576 ? 16.176 16.934 -23.226 1.00 51.87 573 LEU A N 1
ATOM 4462 C CA . LEU A 1 576 ? 15.184 16.689 -24.268 1.00 50.74 573 LEU A CA 1
ATOM 4463 C C . LEU A 1 576 ? 14.112 17.744 -24.245 1.00 49.44 573 LEU A C 1
ATOM 4464 O O . LEU A 1 576 ? 13.912 18.410 -23.227 1.00 48.39 573 LEU A O 1
ATOM 4469 N N . ASN A 1 577 ? 13.426 17.885 -25.373 1.00 48.86 574 ASN A N 1
ATOM 4470 C CA . ASN A 1 577 ? 12.203 18.678 -25.474 1.00 48.01 574 ASN A CA 1
ATOM 4471 C C . ASN A 1 577 ? 10.992 17.775 -25.197 1.00 46.96 574 ASN A C 1
ATOM 4472 O O . ASN A 1 577 ? 10.595 16.973 -26.041 1.00 46.04 574 ASN A O 1
ATOM 4477 N N . VAL A 1 578 ? 10.412 17.909 -24.002 1.00 45.10 575 VAL A N 1
ATOM 4478 C CA . VAL A 1 578 ? 9.396 16.939 -23.578 1.00 44.15 575 VAL A CA 1
ATOM 4479 C C . VAL A 1 578 ? 7.988 17.341 -24.039 1.00 43.83 575 VAL A C 1
ATOM 4480 O O . VAL A 1 578 ? 7.050 16.521 -24.004 1.00 43.49 575 VAL A O 1
ATOM 4484 N N . ILE A 1 579 ? 7.856 18.588 -24.492 1.00 42.89 576 ILE A N 1
ATOM 4485 C CA . ILE A 1 579 ? 6.548 19.129 -24.797 1.00 42.44 576 ILE A CA 1
ATOM 4486 C C . ILE A 1 579 ? 5.876 18.330 -25.926 1.00 43.73 576 ILE A C 1
ATOM 4487 O O . ILE A 1 579 ? 4.754 17.832 -25.723 1.00 43.57 576 ILE A O 1
ATOM 4492 N N . PRO A 1 580 ? 6.572 18.127 -27.077 1.00 44.00 577 PRO A N 1
ATOM 4493 C CA . PRO A 1 580 ? 5.967 17.276 -28.114 1.00 44.24 577 PRO A CA 1
ATOM 4494 C C . PRO A 1 580 ? 5.833 15.793 -27.706 1.00 43.89 577 PRO A C 1
ATOM 4495 O O . PRO A 1 580 ? 4.941 15.087 -28.200 1.00 44.22 577 PRO A O 1
ATOM 4499 N N . LYS A 1 581 ? 6.734 15.312 -26.852 1.00 42.67 578 LYS A N 1
ATOM 4500 C CA . LYS A 1 581 ? 6.637 13.958 -26.354 1.00 42.16 578 LYS A CA 1
ATOM 4501 C C . LYS A 1 581 ? 5.384 13.747 -25.497 1.00 41.08 578 LYS A C 1
ATOM 4502 O O . LYS A 1 581 ? 4.739 12.695 -25.574 1.00 40.41 578 LYS A O 1
ATOM 4508 N N . LYS A 1 582 ? 5.036 14.751 -24.688 1.00 40.82 579 LYS A N 1
ATOM 4509 C CA . LYS A 1 582 ? 3.856 14.635 -23.822 1.00 39.85 579 LYS A CA 1
ATOM 4510 C C . LYS A 1 582 ? 2.612 14.670 -24.692 1.00 40.46 579 LYS A C 1
ATOM 4511 O O . LYS A 1 582 ? 1.645 13.990 -24.411 1.00 40.16 579 LYS A O 1
ATOM 4517 N N . ARG A 1 583 ? 2.654 15.435 -25.783 1.00 41.57 580 ARG A N 1
ATOM 4518 C CA . ARG A 1 583 ? 1.518 15.473 -26.709 1.00 42.71 580 ARG A CA 1
ATOM 4519 C C . ARG A 1 583 ? 1.373 14.137 -27.393 1.00 43.43 580 ARG A C 1
ATOM 4520 O O . ARG A 1 583 ? 0.264 13.681 -27.652 1.00 43.96 580 ARG A O 1
ATOM 4528 N N . GLU A 1 584 ? 2.495 13.511 -27.703 1.00 44.10 581 GLU A N 1
ATOM 4529 C CA . GLU A 1 584 ? 2.462 12.178 -28.299 1.00 45.12 581 GLU A CA 1
ATOM 4530 C C . GLU A 1 584 ? 1.932 11.128 -27.300 1.00 43.67 581 GLU A C 1
ATOM 4531 O O . GLU A 1 584 ? 1.078 10.307 -27.647 1.00 43.13 581 GLU A O 1
ATOM 4537 N N . ILE A 1 585 ? 2.424 11.168 -26.060 1.00 41.87 582 ILE A N 1
ATOM 4538 C CA . ILE A 1 585 ? 1.891 10.270 -25.015 1.00 40.58 582 ILE A CA 1
ATOM 4539 C C . ILE A 1 585 ? 0.362 10.417 -24.941 1.00 40.36 582 ILE A C 1
ATOM 4540 O O . ILE A 1 585 ? -0.378 9.431 -24.967 1.00 40.44 582 ILE A O 1
ATOM 4545 N N . ALA A 1 586 ? -0.100 11.666 -24.855 1.00 40.49 583 ALA A N 1
ATOM 4546 C CA . ALA A 1 586 ? -1.524 11.965 -24.654 1.00 39.62 583 ALA A CA 1
ATOM 4547 C C . ALA A 1 586 ? -2.378 11.479 -25.809 1.00 40.37 583 ALA A C 1
ATOM 4548 O O . ALA A 1 586 ? -3.481 10.972 -25.596 1.00 39.95 583 ALA A O 1
ATOM 4550 N N . ALA A 1 587 ? -1.873 11.625 -27.031 1.00 40.94 584 ALA A N 1
ATOM 4551 C CA . ALA A 1 587 ? -2.610 11.185 -28.193 1.00 41.92 584 ALA A CA 1
ATOM 4552 C C . ALA A 1 587 ? -3.023 9.731 -28.023 1.00 42.26 584 ALA A C 1
ATOM 4553 O O . ALA A 1 587 ? -4.171 9.390 -28.264 1.00 43.11 584 ALA A O 1
ATOM 4555 N N . LYS A 1 588 ? -2.093 8.869 -27.603 1.00 42.68 585 LYS A N 1
ATOM 4556 C CA . LYS A 1 588 ? -2.396 7.439 -27.482 1.00 42.97 585 LYS A CA 1
ATOM 4557 C C . LYS A 1 588 ? -3.328 7.112 -26.280 1.00 42.46 585 LYS A C 1
ATOM 4558 O O . LYS A 1 588 ? -4.197 6.229 -26.353 1.00 42.26 585 LYS A O 1
ATOM 4564 N N . ILE A 1 589 ? -3.147 7.839 -25.179 1.00 40.65 586 ILE A N 1
ATOM 4565 C CA . ILE A 1 589 ? -4.045 7.715 -24.025 1.00 40.00 586 ILE A CA 1
ATOM 4566 C C . ILE A 1 589 ? -5.471 8.066 -24.432 1.00 39.62 586 ILE A C 1
ATOM 4567 O O . ILE A 1 589 ? -6.396 7.322 -24.135 1.00 39.96 586 ILE A O 1
ATOM 4572 N N . LEU A 1 590 ? -5.628 9.181 -25.148 1.00 40.02 587 LEU A N 1
ATOM 4573 C CA . LEU A 1 590 ? -6.940 9.640 -25.591 1.00 42.04 587 LEU A CA 1
ATOM 4574 C C . LEU A 1 590 ? -7.533 8.742 -26.677 1.00 44.28 587 LEU A C 1
ATOM 4575 O O . LEU A 1 590 ? -8.752 8.633 -26.791 1.00 44.18 587 LEU A O 1
ATOM 4580 N N . GLU A 1 591 ? -6.665 8.110 -27.461 1.00 46.70 588 GLU A N 1
ATOM 4581 C CA . GLU A 1 591 ? -7.112 7.150 -28.484 1.00 50.03 588 GLU A CA 1
ATOM 4582 C C . GLU A 1 591 ? -7.692 5.874 -27.839 1.00 50.18 588 GLU A C 1
ATOM 4583 O O . GLU A 1 591 ? -8.772 5.425 -28.211 1.00 50.40 588 GLU A O 1
ATOM 4589 N N . ASP A 1 592 ? -6.972 5.315 -26.866 1.00 50.65 589 ASP A N 1
ATOM 4590 C CA . ASP A 1 592 ? -7.402 4.103 -26.144 1.00 52.01 589 ASP A CA 1
ATOM 4591 C C . ASP A 1 592 ? -8.404 4.388 -25.023 1.00 50.72 589 ASP A C 1
ATOM 4592 O O . ASP A 1 592 ? -9.060 3.479 -24.538 1.00 51.28 589 ASP A O 1
ATOM 4597 N N . GLU A 1 593 ? -8.510 5.651 -24.613 1.00 50.47 590 GLU A N 1
ATOM 4598 C CA . GLU A 1 593 ? -9.323 6.065 -23.426 1.00 49.74 590 GLU A CA 1
ATOM 4599 C C . GLU A 1 593 ? -9.023 5.255 -22.170 1.00 47.83 590 GLU A C 1
ATOM 4600 O O . GLU A 1 593 ? -9.936 4.852 -21.432 1.00 47.02 590 GLU A O 1
ATOM 4606 N N A ARG A 1 594 ? -7.737 5.023 -21.943 0.58 47.06 591 ARG A N 1
ATOM 4607 N N B ARG A 1 594 ? -7.738 4.989 -21.955 0.42 47.32 591 ARG A N 1
ATOM 4608 C CA A ARG A 1 594 ? -7.251 4.374 -20.739 0.58 46.12 591 ARG A CA 1
ATOM 4609 C CA B ARG A 1 594 ? -7.251 4.311 -20.760 0.42 46.51 591 ARG A CA 1
ATOM 4610 C C A ARG A 1 594 ? -5.735 4.492 -20.701 0.58 46.01 591 ARG A C 1
ATOM 4611 C C B ARG A 1 594 ? -5.739 4.455 -20.712 0.42 46.25 591 ARG A C 1
ATOM 4612 O O A ARG A 1 594 ? -5.098 4.879 -21.691 0.58 45.94 591 ARG A O 1
ATOM 4613 O O B ARG A 1 594 ? -5.108 4.840 -21.704 0.42 46.32 591 ARG A O 1
ATOM 4628 N N . TYR A 1 595 ? -5.169 4.146 -19.551 1.00 45.24 592 TYR A N 1
ATOM 4629 C CA . TYR A 1 595 ? -3.747 4.055 -19.400 1.00 45.39 592 TYR A CA 1
ATOM 4630 C C . TYR A 1 595 ? -3.291 2.857 -20.222 1.00 47.53 592 TYR A C 1
ATOM 4631 O O . TYR A 1 595 ? -3.889 1.791 -20.158 1.00 47.79 592 TYR A O 1
ATOM 4640 N N . THR A 1 596 ? -2.228 3.044 -20.981 1.00 49.31 593 THR A N 1
ATOM 4641 C CA . THR A 1 596 ? -1.804 2.044 -21.937 1.00 52.88 593 THR A CA 1
ATOM 4642 C C . THR A 1 596 ? -0.294 2.035 -21.989 1.00 53.17 593 THR A C 1
ATOM 4643 O O . THR A 1 596 ? 0.344 3.000 -21.574 1.00 52.52 593 THR A O 1
ATOM 4647 N N . VAL A 1 597 ? 0.274 0.942 -22.491 1.00 55.01 594 VAL A N 1
ATOM 4648 C CA . VAL A 1 597 ? 1.702 0.687 -22.326 1.00 55.63 594 VAL A CA 1
ATOM 4649 C C . VAL A 1 597 ? 2.382 0.099 -23.573 1.00 57.61 594 VAL A C 1
ATOM 4650 O O . VAL A 1 597 ? 1.797 0.051 -24.649 1.00 57.13 594 VAL A O 1
ATOM 4654 N N . ALA B 1 11 ? -0.457 57.032 -10.499 1.00 63.67 8 ALA B N 1
ATOM 4655 C CA . ALA B 1 11 ? -0.815 55.595 -10.310 1.00 62.42 8 ALA B CA 1
ATOM 4656 C C . ALA B 1 11 ? 0.036 54.653 -11.195 1.00 61.14 8 ALA B C 1
ATOM 4657 O O . ALA B 1 11 ? 0.154 54.858 -12.408 1.00 62.27 8 ALA B O 1
ATOM 4659 N N . VAL B 1 12 ? 0.650 53.652 -10.561 1.00 59.35 9 VAL B N 1
ATOM 4660 C CA . VAL B 1 12 ? 1.422 52.593 -11.231 1.00 57.02 9 VAL B CA 1
ATOM 4661 C C . VAL B 1 12 ? 0.526 51.824 -12.208 1.00 55.08 9 VAL B C 1
ATOM 4662 O O . VAL B 1 12 ? -0.587 51.445 -11.863 1.00 54.55 9 VAL B O 1
ATOM 4666 N N . LYS B 1 13 ? 0.990 51.614 -13.430 1.00 53.44 10 LYS B N 1
ATOM 4667 C CA . LYS B 1 13 ? 0.155 50.964 -14.433 1.00 52.69 10 LYS B CA 1
ATOM 4668 C C . LYS B 1 13 ? 0.096 49.445 -14.236 1.00 50.61 10 LYS B C 1
ATOM 4669 O O . LYS B 1 13 ? 1.055 48.849 -13.735 1.00 49.17 10 LYS B O 1
ATOM 4675 N N . GLY B 1 14 ? -1.039 48.843 -14.611 1.00 48.99 11 GLY B N 1
ATOM 4676 C CA . GLY B 1 14 ? -1.201 47.373 -14.577 1.00 47.84 11 GLY B CA 1
ATOM 4677 C C . GLY B 1 14 ? -0.154 46.600 -15.387 1.00 47.32 11 GLY B C 1
ATOM 4678 O O . GLY B 1 14 ? 0.044 46.856 -16.589 1.00 47.53 11 GLY B O 1
ATOM 4679 N N . GLY B 1 15 ? 0.529 45.666 -14.732 1.00 45.92 12 GLY B N 1
ATOM 4680 C CA . GLY B 1 15 ? 1.604 44.916 -15.378 1.00 45.00 12 GLY B CA 1
ATOM 4681 C C . GLY B 1 15 ? 2.966 45.601 -15.434 1.00 45.50 12 GLY B C 1
ATOM 4682 O O . GLY B 1 15 ? 3.959 44.988 -15.860 1.00 45.27 12 GLY B O 1
ATOM 4683 N N . SER B 1 16 ? 3.037 46.869 -15.032 1.00 46.03 13 SER B N 1
ATOM 4684 C CA . SER B 1 16 ? 4.312 47.617 -15.137 1.00 46.69 13 SER B CA 1
ATOM 4685 C C . SER B 1 16 ? 5.406 47.037 -14.226 1.00 47.00 13 SER B C 1
ATOM 4686 O O . SER B 1 16 ? 6.612 47.301 -14.409 1.00 47.87 13 SER B O 1
ATOM 4689 N N . PHE B 1 17 ? 5.001 46.228 -13.250 1.00 46.26 14 PHE B N 1
ATOM 4690 C CA . PHE B 1 17 ? 5.985 45.567 -12.392 1.00 46.20 14 PHE B CA 1
ATOM 4691 C C . PHE B 1 17 ? 6.988 44.709 -13.190 1.00 46.26 14 PHE B C 1
ATOM 4692 O O . PHE B 1 17 ? 8.110 44.503 -12.750 1.00 46.60 14 PHE B O 1
ATOM 4700 N N . LEU B 1 18 ? 6.584 44.213 -14.354 1.00 46.23 15 LEU B N 1
ATOM 4701 C CA . LEU B 1 18 ? 7.465 43.387 -15.175 1.00 47.48 15 LEU B CA 1
ATOM 4702 C C . LEU B 1 18 ? 8.615 44.169 -15.832 1.00 49.92 15 LEU B C 1
ATOM 4703 O O . LEU B 1 18 ? 9.740 43.648 -15.974 1.00 50.48 15 LEU B O 1
ATOM 4708 N N . VAL B 1 19 ? 8.324 45.406 -16.228 1.00 51.87 16 VAL B N 1
ATOM 4709 C CA . VAL B 1 19 ? 9.268 46.244 -16.974 1.00 54.82 16 VAL B CA 1
ATOM 4710 C C . VAL B 1 19 ? 9.848 47.403 -16.154 1.00 56.09 16 VAL B C 1
ATOM 4711 O O . VAL B 1 19 ? 10.833 48.003 -16.564 1.00 58.27 16 VAL B O 1
ATOM 4715 N N . ASP B 1 20 ? 9.268 47.736 -15.008 1.00 56.59 17 ASP B N 1
ATOM 4716 C CA . ASP B 1 20 ? 9.771 48.888 -14.243 1.00 57.98 17 ASP B CA 1
ATOM 4717 C C . ASP B 1 20 ? 10.272 48.510 -12.872 1.00 57.80 17 ASP B C 1
ATOM 4718 O O . ASP B 1 20 ? 9.857 47.501 -12.305 1.00 56.94 17 ASP B O 1
ATOM 4723 N N . GLU B 1 21 ? 11.152 49.336 -12.324 1.00 58.34 18 GLU B N 1
ATOM 4724 C CA . GLU B 1 21 ? 11.615 49.123 -10.965 1.00 58.06 18 GLU B CA 1
ATOM 4725 C C . GLU B 1 21 ? 10.634 49.755 -9.978 1.00 56.59 18 GLU B C 1
ATOM 4726 O O . GLU B 1 21 ? 10.637 50.961 -9.796 1.00 58.64 18 GLU B O 1
ATOM 4732 N N . ILE B 1 22 ? 9.794 48.936 -9.356 1.00 53.13 19 ILE B N 1
ATOM 4733 C CA . ILE B 1 22 ? 8.814 49.408 -8.392 1.00 50.21 19 ILE B CA 1
ATOM 4734 C C . ILE B 1 22 ? 9.505 49.691 -7.060 1.00 49.97 19 ILE B C 1
ATOM 4735 O O . ILE B 1 22 ? 10.357 48.923 -6.621 1.00 48.84 19 ILE B O 1
ATOM 4740 N N . THR B 1 23 ? 9.136 50.792 -6.414 1.00 49.77 20 THR B N 1
ATOM 4741 C CA . THR B 1 23 ? 9.751 51.168 -5.132 1.00 50.73 20 THR B CA 1
ATOM 4742 C C . THR B 1 23 ? 8.819 50.898 -3.965 1.00 50.00 20 THR B C 1
ATOM 4743 O O . THR B 1 23 ? 7.614 50.747 -4.150 1.00 49.22 20 THR B O 1
ATOM 4747 N N . ILE B 1 24 ? 9.376 50.881 -2.759 1.00 50.26 21 ILE B N 1
ATOM 4748 C CA . ILE B 1 24 ? 8.587 50.676 -1.545 1.00 50.32 21 ILE B CA 1
ATOM 4749 C C . ILE B 1 24 ? 7.433 51.674 -1.370 1.00 51.62 21 ILE B C 1
ATOM 4750 O O . ILE B 1 24 ? 6.396 51.344 -0.767 1.00 50.76 21 ILE B O 1
ATOM 4755 N N . ASP B 1 25 ? 7.618 52.881 -1.911 1.00 53.16 22 ASP B N 1
ATOM 4756 C CA . ASP B 1 25 ? 6.593 53.935 -1.905 1.00 54.28 22 ASP B CA 1
ATOM 4757 C C . ASP B 1 25 ? 5.409 53.599 -2.832 1.00 52.50 22 ASP B C 1
ATOM 4758 O O . ASP B 1 25 ? 4.318 54.124 -2.646 1.00 52.68 22 ASP B O 1
ATOM 4763 N N . GLN B 1 26 ? 5.625 52.726 -3.821 1.00 50.54 23 GLN B N 1
ATOM 4764 C CA . GLN B 1 26 ? 4.576 52.385 -4.792 1.00 48.55 23 GLN B CA 1
ATOM 4765 C C . GLN B 1 26 ? 3.854 51.070 -4.467 1.00 47.37 23 GLN B C 1
ATOM 4766 O O . GLN B 1 26 ? 3.107 50.542 -5.303 1.00 46.75 23 GLN B O 1
ATOM 4772 N N . VAL B 1 27 ? 4.064 50.543 -3.261 1.00 46.23 24 VAL B N 1
ATOM 4773 C CA . VAL B 1 27 ? 3.370 49.330 -2.843 1.00 45.21 24 VAL B CA 1
ATOM 4774 C C . VAL B 1 27 ? 2.633 49.565 -1.541 1.00 44.95 24 VAL B C 1
ATOM 4775 O O . VAL B 1 27 ? 3.136 50.248 -0.628 1.00 45.34 24 VAL B O 1
ATOM 4779 N N . PHE B 1 28 ? 1.447 48.982 -1.455 1.00 43.15 25 PHE B N 1
ATOM 4780 C CA . PHE B 1 28 ? 0.687 48.969 -0.223 1.00 43.24 25 PHE B CA 1
ATOM 4781 C C . PHE B 1 28 ? 0.899 47.612 0.477 1.00 42.90 25 PHE B C 1
ATOM 4782 O O . PHE B 1 28 ? 0.883 46.555 -0.180 1.00 42.73 25 PHE B O 1
ATOM 4790 N N . THR B 1 29 ? 1.076 47.640 1.795 1.00 42.67 26 THR B N 1
ATOM 4791 C CA . THR B 1 29 ? 1.287 46.424 2.583 1.00 43.12 26 THR B CA 1
ATOM 4792 C C . THR B 1 29 ? 0.377 46.417 3.805 1.00 43.02 26 THR B C 1
ATOM 4793 O O . THR B 1 29 ? -0.134 47.475 4.194 1.00 45.27 26 THR B O 1
ATOM 4797 N N . PRO B 1 30 ? 0.201 45.245 4.444 1.00 42.14 27 PRO B N 1
ATOM 4798 C CA . PRO B 1 30 ? -0.556 45.252 5.686 1.00 42.37 27 PRO B CA 1
ATOM 4799 C C . PRO B 1 30 ? 0.022 46.171 6.742 1.00 43.64 27 PRO B C 1
ATOM 4800 O O . PRO B 1 30 ? -0.727 46.632 7.588 1.00 44.12 27 PRO B O 1
ATOM 4804 N N . GLU B 1 31 ? 1.329 46.440 6.712 1.00 44.53 28 GLU B N 1
ATOM 4805 C CA . GLU B 1 31 ? 1.883 47.419 7.672 1.00 46.30 28 GLU B CA 1
ATOM 4806 C C . GLU B 1 31 ? 1.335 48.825 7.411 1.00 47.40 28 GLU B C 1
ATOM 4807 O O . GLU B 1 31 ? 1.451 49.700 8.257 1.00 48.62 28 GLU B O 1
ATOM 4813 N N . ASP B 1 32 ? 0.717 49.029 6.246 1.00 47.25 29 ASP B N 1
ATOM 4814 C CA . ASP B 1 32 ? 0.041 50.281 5.950 1.00 47.47 29 ASP B CA 1
ATOM 4815 C C . ASP B 1 32 ? -1.420 50.340 6.407 1.00 46.64 29 ASP B C 1
ATOM 4816 O O . ASP B 1 32 ? -2.074 51.359 6.183 1.00 48.20 29 ASP B O 1
ATOM 4821 N N . PHE B 1 33 ? -1.945 49.296 7.051 1.00 44.50 30 PHE B N 1
ATOM 4822 C CA . PHE B 1 33 ? -3.358 49.337 7.485 1.00 43.25 30 PHE B CA 1
ATOM 4823 C C . PHE B 1 33 ? -3.553 50.471 8.493 1.00 43.95 30 PHE B C 1
ATOM 4824 O O . PHE B 1 33 ? -2.733 50.618 9.399 1.00 44.37 30 PHE B O 1
ATOM 4832 N N . SER B 1 34 ? -4.629 51.237 8.335 1.00 43.85 31 SER B N 1
ATOM 4833 C CA . SER B 1 34 ? -5.018 52.301 9.313 1.00 45.61 31 SER B CA 1
ATOM 4834 C C . SER B 1 34 ? -5.747 51.667 10.497 1.00 45.54 31 SER B C 1
ATOM 4835 O O . SER B 1 34 ? -6.135 50.479 10.422 1.00 44.10 31 SER B O 1
ATOM 4838 N N . SER B 1 35 ? -6.023 52.472 11.534 1.00 45.02 32 SER B N 1
ATOM 4839 C CA . SER B 1 35 ? -6.793 51.994 12.680 1.00 45.32 32 SER B CA 1
ATOM 4840 C C . SER B 1 35 ? -8.208 51.582 12.299 1.00 44.52 32 SER B C 1
ATOM 4841 O O . SER B 1 35 ? -8.722 50.620 12.858 1.00 43.19 32 SER B O 1
ATOM 4844 N N . GLU B 1 36 ? -8.844 52.320 11.386 1.00 44.52 33 GLU B N 1
ATOM 4845 C CA . GLU B 1 36 ? -10.181 51.933 10.900 1.00 45.72 33 GLU B CA 1
ATOM 4846 C C . GLU B 1 36 ? -10.134 50.565 10.210 1.00 43.23 33 GLU B C 1
ATOM 4847 O O . GLU B 1 36 ? -11.028 49.765 10.406 1.00 42.76 33 GLU B O 1
ATOM 4853 N N . HIS B 1 37 ? -9.089 50.312 9.420 1.00 43.04 34 HIS B N 1
ATOM 4854 C CA . HIS B 1 37 ? -8.937 49.014 8.712 1.00 42.58 34 HIS B CA 1
ATOM 4855 C C . HIS B 1 37 ? -8.897 47.897 9.727 1.00 42.23 34 HIS B C 1
ATOM 4856 O O . HIS B 1 37 ? -9.664 46.955 9.647 1.00 41.57 34 HIS B O 1
ATOM 4863 N N . LYS B 1 38 ? -8.003 48.034 10.712 1.00 42.99 35 LYS B N 1
ATOM 4864 C CA . LYS B 1 38 ? -7.874 47.071 11.799 1.00 42.43 35 LYS B CA 1
ATOM 4865 C C . LYS B 1 38 ? -9.165 46.859 12.594 1.00 41.97 35 LYS B C 1
ATOM 4866 O O . LYS B 1 38 ? -9.466 45.753 12.981 1.00 41.01 35 LYS B O 1
ATOM 4880 N N . ILE B 1 40 ? -12.338 47.317 11.612 1.00 43.50 37 ILE B N 1
ATOM 4881 C CA . ILE B 1 40 ? -13.294 46.588 10.771 1.00 44.31 37 ILE B CA 1
ATOM 4882 C C . ILE B 1 40 ? -12.903 45.098 10.707 1.00 41.94 37 ILE B C 1
ATOM 4883 O O . ILE B 1 40 ? -13.760 44.215 10.781 1.00 42.03 37 ILE B O 1
ATOM 4888 N N . ALA B 1 41 ? -11.617 44.814 10.582 1.00 40.51 38 ALA B N 1
ATOM 4889 C CA . ALA B 1 41 ? -11.165 43.426 10.681 1.00 39.88 38 ALA B CA 1
ATOM 4890 C C . ALA B 1 41 ? -11.618 42.775 12.006 1.00 40.68 38 ALA B C 1
ATOM 4891 O O . ALA B 1 41 ? -12.141 41.645 12.004 1.00 38.03 38 ALA B O 1
ATOM 4893 N N . LYS B 1 42 ? -11.410 43.485 13.124 1.00 41.69 39 LYS B N 1
ATOM 4894 C CA . LYS B 1 42 ? -11.720 42.938 14.463 1.00 43.42 39 LYS B CA 1
ATOM 4895 C C . LYS B 1 42 ? -13.212 42.714 14.643 1.00 42.97 39 LYS B C 1
ATOM 4896 O O . LYS B 1 42 ? -13.617 41.680 15.142 1.00 44.25 39 LYS B O 1
ATOM 4902 N N . THR B 1 43 ? -14.015 43.663 14.185 1.00 43.07 40 THR B N 1
ATOM 4903 C CA . THR B 1 43 ? -15.466 43.559 14.178 1.00 42.89 40 THR B CA 1
ATOM 4904 C C . THR B 1 43 ? -15.975 42.325 13.423 1.00 40.96 40 THR B C 1
ATOM 4905 O O . THR B 1 43 ? -16.849 41.587 13.911 1.00 39.73 40 THR B O 1
ATOM 4909 N N . THR B 1 44 ? -15.433 42.107 12.236 1.00 39.15 41 THR B N 1
ATOM 4910 C CA . THR B 1 44 ? -15.829 40.964 11.428 1.00 37.45 41 THR B CA 1
ATOM 4911 C C . THR B 1 44 ? -15.453 39.656 12.141 1.00 36.79 41 THR B C 1
ATOM 4912 O O . THR B 1 44 ? -16.257 38.752 12.270 1.00 34.82 41 THR B O 1
ATOM 4916 N N . GLU B 1 45 ? -14.216 39.581 12.609 1.00 37.19 42 GLU B N 1
ATOM 4917 C CA . GLU B 1 45 ? -13.735 38.402 13.299 1.00 38.83 42 GLU B CA 1
ATOM 4918 C C . GLU B 1 45 ? -14.593 38.080 14.542 1.00 39.18 42 GLU B C 1
ATOM 4919 O O . GLU B 1 45 ? -14.940 36.903 14.750 1.00 39.27 42 GLU B O 1
ATOM 4925 N N . ASP B 1 46 ? -14.973 39.099 15.318 1.00 39.53 43 ASP B N 1
ATOM 4926 C CA . ASP B 1 46 ? -15.849 38.888 16.466 1.00 41.68 43 ASP B CA 1
ATOM 4927 C C . ASP B 1 46 ? -17.199 38.311 16.062 1.00 40.75 43 ASP B C 1
ATOM 4928 O O . ASP B 1 46 ? -17.744 37.432 16.747 1.00 41.06 43 ASP B O 1
ATOM 4933 N N . PHE B 1 47 ? -17.734 38.805 14.955 1.00 39.06 44 PHE B N 1
ATOM 4934 C CA . PHE B 1 47 ? -18.993 38.292 14.458 1.00 39.00 44 PHE B CA 1
ATOM 4935 C C . PHE B 1 47 ? -18.858 36.808 14.065 1.00 37.46 44 PHE B C 1
ATOM 4936 O O . PHE B 1 47 ? -19.652 35.981 14.486 1.00 38.02 44 PHE B O 1
ATOM 4944 N N . ILE B 1 48 ? -17.853 36.484 13.259 1.00 36.24 45 ILE B N 1
ATOM 4945 C CA . ILE B 1 48 ? -17.582 35.111 12.867 1.00 34.20 45 ILE B CA 1
ATOM 4946 C C . ILE B 1 48 ? -17.406 34.163 14.071 1.00 34.90 45 ILE B C 1
ATOM 4947 O O . ILE B 1 48 ? -18.097 33.147 14.208 1.00 34.22 45 ILE B O 1
ATOM 4952 N N . VAL B 1 49 ? -16.469 34.500 14.944 1.00 37.25 46 VAL B N 1
ATOM 4953 C CA . VAL B 1 49 ? -16.128 33.639 16.040 1.00 38.16 46 VAL B CA 1
ATOM 4954 C C . VAL B 1 49 ? -17.326 33.506 17.000 1.00 39.70 46 VAL B C 1
ATOM 4955 O O . VAL B 1 49 ? -17.723 32.388 17.352 1.00 40.06 46 VAL B O 1
ATOM 4959 N N . ASN B 1 50 ? -17.912 34.631 17.411 1.00 41.33 47 ASN B N 1
ATOM 4960 C CA . ASN B 1 50 ? -18.993 34.593 18.407 1.00 42.63 47 ASN B CA 1
ATOM 4961 C C . ASN B 1 50 ? -20.367 34.168 17.881 1.00 42.80 47 ASN B C 1
ATOM 4962 O O . ASN B 1 50 ? -21.131 33.523 18.613 1.00 43.48 47 ASN B O 1
ATOM 4967 N N . GLU B 1 51 ? -20.681 34.510 16.632 1.00 41.20 48 GLU B N 1
ATOM 4968 C CA . GLU B 1 51 ? -22.030 34.255 16.106 1.00 41.75 48 GLU B CA 1
ATOM 4969 C C . GLU B 1 51 ? -22.097 33.106 15.104 1.00 40.15 48 GLU B C 1
ATOM 4970 O O . GLU B 1 51 ? -23.037 32.294 15.140 1.00 40.77 48 GLU B O 1
ATOM 4976 N N . VAL B 1 52 ? -21.127 33.034 14.198 1.00 38.26 49 VAL B N 1
ATOM 4977 C CA . VAL B 1 52 ? -21.231 32.061 13.093 1.00 36.09 49 VAL B CA 1
ATOM 4978 C C . VAL B 1 52 ? -20.710 30.665 13.468 1.00 36.50 49 VAL B C 1
ATOM 4979 O O . VAL B 1 52 ? -21.366 29.646 13.204 1.00 35.98 49 VAL B O 1
ATOM 4983 N N . LEU B 1 53 ? -19.515 30.608 14.049 1.00 37.14 50 LEU B N 1
ATOM 4984 C CA . LEU B 1 53 ? -18.881 29.309 14.342 1.00 36.97 50 LEU B CA 1
ATOM 4985 C C . LEU B 1 53 ? -19.693 28.366 15.258 1.00 38.32 50 LEU B C 1
ATOM 4986 O O . LEU B 1 53 ? -19.702 27.153 15.022 1.00 38.20 50 LEU B O 1
ATOM 4991 N N . PRO B 1 54 ? -20.392 28.900 16.289 1.00 39.44 51 PRO B N 1
ATOM 4992 C CA . PRO B 1 54 ? -21.225 27.980 17.066 1.00 40.43 51 PRO B CA 1
ATOM 4993 C C . PRO B 1 54 ? -22.379 27.311 16.249 1.00 40.54 51 PRO B C 1
ATOM 4994 O O . PRO B 1 54 ? -22.952 26.334 16.709 1.00 40.83 51 PRO B O 1
ATOM 4998 N N . GLU B 1 55 ? -22.709 27.826 15.064 1.00 39.14 52 GLU B N 1
ATOM 4999 C CA . GLU B 1 55 ? -23.776 27.236 14.246 1.00 38.53 52 GLU B CA 1
ATOM 5000 C C . GLU B 1 55 ? -23.266 26.511 12.994 1.00 37.18 52 GLU B C 1
ATOM 5001 O O . GLU B 1 55 ? -24.056 25.942 12.227 1.00 36.05 52 GLU B O 1
ATOM 5007 N N . LEU B 1 56 ? -21.954 26.529 12.788 1.00 36.23 53 LEU B N 1
ATOM 5008 C CA . LEU B 1 56 ? -21.395 26.084 11.519 1.00 35.52 53 LEU B CA 1
ATOM 5009 C C . LEU B 1 56 ? -21.678 24.611 11.191 1.00 36.25 53 LEU B C 1
ATOM 5010 O O . LEU B 1 56 ? -21.893 24.265 10.027 1.00 35.10 53 LEU B O 1
ATOM 5015 N N . GLU B 1 57 ? -21.658 23.741 12.200 1.00 36.88 54 GLU B N 1
ATOM 5016 C CA . GLU B 1 57 ? -22.005 22.328 11.982 1.00 38.63 54 GLU B CA 1
ATOM 5017 C C . GLU B 1 57 ? -23.414 22.125 11.405 1.00 38.03 54 GLU B C 1
ATOM 5018 O O . GLU B 1 57 ? -23.640 21.173 10.640 1.00 38.00 54 GLU B O 1
ATOM 5024 N N . TYR B 1 58 ? -24.349 23.004 11.767 1.00 37.41 55 TYR B N 1
ATOM 5025 C CA . TYR B 1 58 ? -25.720 22.948 11.282 1.00 37.56 55 TYR B CA 1
ATOM 5026 C C . TYR B 1 58 ? -25.835 23.551 9.876 1.00 36.72 55 TYR B C 1
ATOM 5027 O O . TYR B 1 58 ? -26.662 23.116 9.074 1.00 34.57 55 TYR B O 1
ATOM 5036 N N . LEU B 1 59 ? -25.027 24.574 9.591 1.00 35.32 56 LEU B N 1
ATOM 5037 C CA . LEU B 1 59 ? -24.996 25.127 8.246 1.00 34.70 56 LEU B CA 1
ATOM 5038 C C . LEU B 1 59 ? -24.509 24.033 7.289 1.00 33.61 56 LEU B C 1
ATOM 5039 O O . LEU B 1 59 ? -25.110 23.832 6.247 1.00 33.03 56 LEU B O 1
ATOM 5044 N N . GLU B 1 60 ? -23.502 23.262 7.709 1.00 33.44 57 GLU B N 1
ATOM 5045 C CA . GLU B 1 60 ? -22.939 22.159 6.853 1.00 34.16 57 GLU B CA 1
ATOM 5046 C C . GLU B 1 60 ? -23.988 21.110 6.530 1.00 34.76 57 GLU B C 1
ATOM 5047 O O . GLU B 1 60 ? -23.884 20.450 5.478 1.00 32.94 57 GLU B O 1
ATOM 5053 N N . GLN B 1 61 ? -25.006 21.000 7.398 1.00 34.66 58 GLN B N 1
ATOM 5054 C CA . GLN B 1 61 ? -26.144 20.110 7.186 1.00 36.52 58 GLN B CA 1
ATOM 5055 C C . GLN B 1 61 ? -27.281 20.768 6.453 1.00 37.04 58 GLN B C 1
ATOM 5056 O O . GLN B 1 61 ? -28.385 20.212 6.368 1.00 37.77 58 GLN B O 1
ATOM 5062 N N . HIS B 1 62 ? -27.013 21.938 5.892 1.00 37.34 59 HIS B N 1
ATOM 5063 C CA . HIS B 1 62 ? -27.983 22.620 5.048 1.00 38.44 59 HIS B CA 1
ATOM 5064 C C . HIS B 1 62 ? -29.168 23.198 5.817 1.00 38.82 59 HIS B C 1
ATOM 5065 O O . HIS B 1 62 ? -30.240 23.359 5.259 1.00 40.39 59 HIS B O 1
ATOM 5072 N N . GLU B 1 63 ? -28.977 23.537 7.080 1.00 38.59 60 GLU B N 1
ATOM 5073 C CA . GLU B 1 63 ? -29.976 24.371 7.767 1.00 39.52 60 GLU B CA 1
ATOM 5074 C C . GLU B 1 63 ? -29.873 25.843 7.354 1.00 39.08 60 GLU B C 1
ATOM 5075 O O . GLU B 1 63 ? -29.345 26.678 8.109 1.00 38.79 60 GLU B O 1
ATOM 5081 N N . PHE B 1 64 ? -30.404 26.146 6.164 1.00 38.85 61 PHE B N 1
ATOM 5082 C CA . PHE B 1 64 ? -30.256 27.473 5.535 1.00 39.52 61 PHE B CA 1
ATOM 5083 C C . PHE B 1 64 ? -31.016 28.592 6.248 1.00 40.50 61 PHE B C 1
ATOM 5084 O O . PHE B 1 64 ? -30.650 29.779 6.127 1.00 40.58 61 PHE B O 1
ATOM 5092 N N A ASP B 1 65 ? -32.057 28.218 6.985 0.50 40.60 62 ASP B N 1
ATOM 5093 N N B ASP B 1 65 ? -32.061 28.223 6.984 0.50 40.59 62 ASP B N 1
ATOM 5094 C CA A ASP B 1 65 ? -32.717 29.148 7.872 0.50 41.32 62 ASP B CA 1
ATOM 5095 C CA B ASP B 1 65 ? -32.723 29.160 7.873 0.50 41.31 62 ASP B CA 1
ATOM 5096 C C A ASP B 1 65 ? -31.676 29.867 8.745 0.50 40.80 62 ASP B C 1
ATOM 5097 C C B ASP B 1 65 ? -31.677 29.870 8.749 0.50 40.79 62 ASP B C 1
ATOM 5098 O O A ASP B 1 65 ? -31.732 31.089 8.902 0.50 41.24 62 ASP B O 1
ATOM 5099 O O B ASP B 1 65 ? -31.733 31.091 8.916 0.50 41.22 62 ASP B O 1
ATOM 5108 N N . ARG B 1 66 ? -30.727 29.114 9.293 1.00 39.76 63 ARG B N 1
ATOM 5109 C CA . ARG B 1 66 ? -29.620 29.716 10.076 1.00 39.51 63 ARG B CA 1
ATOM 5110 C C . ARG B 1 66 ? -28.714 30.643 9.245 1.00 37.46 63 ARG B C 1
ATOM 5111 O O . ARG B 1 66 ? -28.370 31.735 9.703 1.00 37.06 63 ARG B O 1
ATOM 5119 N N . SER B 1 67 ? -28.351 30.219 8.028 1.00 36.53 64 SER B N 1
ATOM 5120 C CA . SER B 1 67 ? -27.593 31.067 7.096 1.00 35.95 64 SER B CA 1
ATOM 5121 C C . SER B 1 67 ? -28.244 32.401 6.868 1.00 36.48 64 SER B C 1
ATOM 5122 O O . SER B 1 67 ? -27.583 33.437 6.954 1.00 37.47 64 SER B O 1
ATOM 5125 N N . VAL B 1 68 ? -29.538 32.375 6.558 1.00 36.59 65 VAL B N 1
ATOM 5126 C CA . VAL B 1 68 ? -30.264 33.585 6.237 1.00 38.01 65 VAL B CA 1
ATOM 5127 C C . VAL B 1 68 ? -30.248 34.544 7.457 1.00 38.69 65 VAL B C 1
ATOM 5128 O O . VAL B 1 68 ? -29.926 35.742 7.320 1.00 39.79 65 VAL B O 1
ATOM 5132 N N . ARG B 1 69 ? -30.558 34.005 8.635 1.00 37.87 66 ARG B N 1
ATOM 5133 C CA . ARG B 1 69 ? -30.583 34.805 9.864 1.00 38.81 66 ARG B CA 1
ATOM 5134 C C . ARG B 1 69 ? -29.191 35.406 10.140 1.00 38.33 66 ARG B C 1
ATOM 5135 O O . ARG B 1 69 ? -29.068 36.572 10.522 1.00 39.75 66 ARG B O 1
ATOM 5143 N N . LEU B 1 70 ? -28.147 34.606 9.965 1.00 37.82 67 LEU B N 1
ATOM 5144 C CA . LEU B 1 70 ? -26.784 35.077 10.187 1.00 37.95 67 LEU B CA 1
ATOM 5145 C C . LEU B 1 70 ? -26.392 36.175 9.202 1.00 38.73 67 LEU B C 1
ATOM 5146 O O . LEU B 1 70 ? -25.776 37.177 9.604 1.00 39.74 67 LEU B O 1
ATOM 5151 N N . LEU B 1 71 ? -26.773 36.010 7.934 1.00 39.22 68 LEU B N 1
ATOM 5152 C CA . LEU B 1 71 ? -26.539 37.046 6.915 1.00 40.59 68 LEU B CA 1
ATOM 5153 C C . LEU B 1 71 ? -27.210 38.382 7.242 1.00 42.64 68 LEU B C 1
ATOM 5154 O O . LEU B 1 71 ? -26.585 39.461 7.106 1.00 42.99 68 LEU B O 1
ATOM 5159 N N . LYS B 1 72 ? -28.473 38.310 7.664 1.00 43.55 69 LYS B N 1
ATOM 5160 C CA . LYS B 1 72 ? -29.219 39.499 8.051 1.00 44.85 69 LYS B CA 1
ATOM 5161 C C . LYS B 1 72 ? -28.608 40.151 9.280 1.00 45.64 69 LYS B C 1
ATOM 5162 O O . LYS B 1 72 ? -28.677 41.363 9.433 1.00 46.81 69 LYS B O 1
ATOM 5168 N N . GLU B 1 73 ? -28.031 39.349 10.162 1.00 45.69 70 GLU B N 1
ATOM 5169 C CA . GLU B 1 73 ? -27.330 39.878 11.332 1.00 47.10 70 GLU B CA 1
ATOM 5170 C C . GLU B 1 73 ? -25.997 40.540 10.930 1.00 46.03 70 GLU B C 1
ATOM 5171 O O . GLU B 1 73 ? -25.627 41.590 11.458 1.00 46.73 70 GLU B O 1
ATOM 5177 N N . ALA B 1 74 ? -25.270 39.919 9.999 1.00 44.17 71 ALA B N 1
ATOM 5178 C CA . ALA B 1 74 ? -24.101 40.561 9.389 1.00 43.10 71 ALA B CA 1
ATOM 5179 C C . ALA B 1 74 ? -24.522 41.896 8.756 1.00 43.34 71 ALA B C 1
ATOM 5180 O O . ALA B 1 74 ? -23.843 42.903 8.912 1.00 42.92 71 ALA B O 1
ATOM 5182 N N . GLY B 1 75 ? -25.658 41.889 8.066 1.00 43.96 72 GLY B N 1
ATOM 5183 C CA . GLY B 1 75 ? -26.207 43.088 7.432 1.00 47.11 72 GLY B CA 1
ATOM 5184 C C . GLY B 1 75 ? -26.430 44.257 8.403 1.00 49.50 72 GLY B C 1
ATOM 5185 O O . GLY B 1 75 ? -26.150 45.410 8.067 1.00 49.95 72 GLY B O 1
ATOM 5186 N N . GLU B 1 76 ? -26.902 43.947 9.614 1.00 50.91 73 GLU B N 1
ATOM 5187 C CA . GLU B 1 76 ? -27.122 44.953 10.661 1.00 53.32 73 GLU B CA 1
ATOM 5188 C C . GLU B 1 76 ? -25.819 45.524 11.210 1.00 53.24 73 GLU B C 1
ATOM 5189 O O . GLU B 1 76 ? -25.816 46.581 11.812 1.00 54.42 73 GLU B O 1
ATOM 5195 N N . LEU B 1 77 ? -24.714 44.812 11.021 1.00 52.34 74 LEU B N 1
ATOM 5196 C CA . LEU B 1 77 ? -23.418 45.340 11.402 1.00 51.82 74 LEU B CA 1
ATOM 5197 C C . LEU B 1 77 ? -22.779 46.072 10.228 1.00 50.89 74 LEU B C 1
ATOM 5198 O O . LEU B 1 77 ? -21.669 46.580 10.347 1.00 51.16 74 LEU B O 1
ATOM 5203 N N . GLY B 1 78 ? -23.485 46.134 9.100 1.00 50.17 75 GLY B N 1
ATOM 5204 C CA . GLY B 1 78 ? -22.943 46.756 7.879 1.00 49.61 75 GLY B CA 1
ATOM 5205 C C . GLY B 1 78 ? -21.961 45.917 7.049 1.00 48.43 75 GLY B C 1
ATOM 5206 O O . GLY B 1 78 ? -21.325 46.433 6.115 1.00 48.20 75 GLY B O 1
ATOM 5207 N N . LEU B 1 79 ? -21.850 44.623 7.366 1.00 46.95 76 LEU B N 1
ATOM 5208 C CA . LEU B 1 79 ? -20.895 43.730 6.679 1.00 45.32 76 LEU B CA 1
ATOM 5209 C C . LEU B 1 79 ? -21.327 43.318 5.288 1.00 44.10 76 LEU B C 1
ATOM 5210 O O . LEU B 1 79 ? -20.541 42.731 4.563 1.00 43.63 76 LEU B O 1
ATOM 5215 N N . LEU B 1 80 ? -22.567 43.622 4.909 1.00 44.09 77 LEU B N 1
ATOM 5216 C CA . LEU B 1 80 ? -23.065 43.339 3.553 1.00 42.69 77 LEU B CA 1
ATOM 5217 C C . LEU B 1 80 ? -23.117 44.545 2.610 1.00 43.01 77 LEU B C 1
ATOM 5218 O O . LEU B 1 80 ? -23.516 44.413 1.442 1.00 42.85 77 LEU B O 1
ATOM 5223 N N . GLY B 1 81 ? -22.751 45.722 3.116 1.00 44.11 78 GLY B N 1
ATOM 5224 C CA . GLY B 1 81 ? -22.872 46.968 2.354 1.00 44.17 78 GLY B CA 1
ATOM 5225 C C . GLY B 1 81 ? -21.578 47.760 2.259 1.00 44.66 78 GLY B C 1
ATOM 5226 O O . GLY B 1 81 ? -21.607 48.960 1.912 1.00 44.41 78 GLY B O 1
ATOM 5227 N N . ALA B 1 82 ? -20.446 47.103 2.548 1.00 42.84 79 ALA B N 1
ATOM 5228 C CA . ALA B 1 82 ? -19.148 47.792 2.504 1.00 43.89 79 ALA B CA 1
ATOM 5229 C C . ALA B 1 82 ? -18.827 48.353 1.118 1.00 43.77 79 ALA B C 1
ATOM 5230 O O . ALA B 1 82 ? -18.333 49.456 1.011 1.00 44.57 79 ALA B O 1
ATOM 5232 N N . ASP B 1 83 ? -19.122 47.600 0.066 1.00 43.64 80 ASP B N 1
ATOM 5233 C CA . ASP B 1 83 ? -18.856 48.055 -1.289 1.00 45.54 80 ASP B CA 1
ATOM 5234 C C . ASP B 1 83 ? -20.017 48.854 -1.930 1.00 46.02 80 ASP B C 1
ATOM 5235 O O . ASP B 1 83 ? -19.961 49.214 -3.109 1.00 46.20 80 ASP B O 1
ATOM 5240 N N . VAL B 1 84 ? -21.067 49.125 -1.161 1.00 46.19 81 VAL B N 1
ATOM 5241 C CA . VAL B 1 84 ? -22.208 49.857 -1.694 1.00 46.90 81 VAL B CA 1
ATOM 5242 C C . VAL B 1 84 ? -22.159 51.305 -1.222 1.00 48.56 81 VAL B C 1
ATOM 5243 O O . VAL B 1 84 ? -21.983 51.558 -0.021 1.00 48.19 81 VAL B O 1
ATOM 5247 N N . PRO B 1 85 ? -22.281 52.256 -2.171 1.00 49.88 82 PRO B N 1
ATOM 5248 C CA . PRO B 1 85 ? -22.277 53.677 -1.838 1.00 51.57 82 PRO B CA 1
ATOM 5249 C C . PRO B 1 85 ? -23.328 54.071 -0.787 1.00 52.98 82 PRO B C 1
ATOM 5250 O O . PRO B 1 85 ? -24.431 53.501 -0.740 1.00 52.04 82 PRO B O 1
ATOM 5254 N N . GLU B 1 86 ? -22.954 55.016 0.072 1.00 55.01 83 GLU B N 1
ATOM 5255 C CA . GLU B 1 86 ? -23.869 55.559 1.057 1.00 57.43 83 GLU B CA 1
ATOM 5256 C C . GLU B 1 86 ? -25.142 56.057 0.383 1.00 58.24 83 GLU B C 1
ATOM 5257 O O . GLU B 1 86 ? -26.222 55.950 0.943 1.00 58.91 83 GLU B O 1
ATOM 5263 N N . GLU B 1 87 ? -25.007 56.539 -0.848 1.00 58.83 84 GLU B N 1
ATOM 5264 C CA . GLU B 1 87 ? -26.128 57.112 -1.589 1.00 60.40 84 GLU B CA 1
ATOM 5265 C C . GLU B 1 87 ? -27.201 56.077 -1.888 1.00 59.15 84 GLU B C 1
ATOM 5266 O O . GLU B 1 87 ? -28.347 56.442 -2.143 1.00 59.71 84 GLU B O 1
ATOM 5272 N N . TYR B 1 88 ? -26.834 54.792 -1.843 1.00 57.09 85 TYR B N 1
ATOM 5273 C CA . TYR B 1 88 ? -27.777 53.729 -2.160 1.00 55.52 85 TYR B CA 1
ATOM 5274 C C . TYR B 1 88 ? -27.983 52.814 -0.980 1.00 54.97 85 TYR B C 1
ATOM 5275 O O . TYR B 1 88 ? -28.338 51.659 -1.150 1.00 54.75 85 TYR B O 1
ATOM 5284 N N . GLY B 1 89 ? -27.736 53.330 0.220 1.00 55.22 86 GLY B N 1
ATOM 5285 C CA . GLY B 1 89 ? -28.025 52.603 1.453 1.00 54.16 86 GLY B CA 1
ATOM 5286 C C . GLY B 1 89 ? -26.938 51.680 1.983 1.00 53.52 86 GLY B C 1
ATOM 5287 O O . GLY B 1 89 ? -27.196 50.891 2.885 1.00 52.88 86 GLY B O 1
ATOM 5288 N N . GLY B 1 90 ? -25.724 51.772 1.437 1.00 53.42 87 GLY B N 1
ATOM 5289 C CA . GLY B 1 90 ? -24.582 51.002 1.956 1.00 53.06 87 GLY B CA 1
ATOM 5290 C C . GLY B 1 90 ? -23.733 51.826 2.901 1.00 53.81 87 GLY B C 1
ATOM 5291 O O . GLY B 1 90 ? -24.124 52.922 3.303 1.00 55.50 87 GLY B O 1
ATOM 5292 N N . ILE B 1 91 ? -22.568 51.332 3.267 1.00 53.03 88 ILE B N 1
ATOM 5293 C CA . ILE B 1 91 ? -21.731 52.115 4.168 1.00 54.40 88 ILE B CA 1
ATOM 5294 C C . ILE B 1 91 ? -20.507 52.704 3.472 1.00 53.40 88 ILE B C 1
ATOM 5295 O O . ILE B 1 91 ? -19.798 53.516 4.044 1.00 54.19 88 ILE B O 1
ATOM 5300 N N . GLY B 1 92 ? -20.284 52.300 2.229 1.00 51.93 89 GLY B N 1
ATOM 5301 C CA . GLY B 1 92 ? -19.262 52.907 1.382 1.00 51.11 89 GLY B CA 1
ATOM 5302 C C . GLY B 1 92 ? -17.840 52.968 1.935 1.00 50.31 89 GLY B C 1
ATOM 5303 O O . GLY B 1 92 ? -17.244 54.028 1.928 1.00 50.10 89 GLY B O 1
ATOM 5304 N N . LEU B 1 93 ? -17.288 51.836 2.390 1.00 48.71 90 LEU B N 1
ATOM 5305 C CA . LEU B 1 93 ? -15.891 51.807 2.872 1.00 47.94 90 LEU B CA 1
ATOM 5306 C C . LEU B 1 93 ? -14.899 51.675 1.714 1.00 47.23 90 LEU B C 1
ATOM 5307 O O . LEU B 1 93 ? -15.293 51.413 0.579 1.00 45.89 90 LEU B O 1
ATOM 5312 N N . ASP B 1 94 ? -13.610 51.841 1.997 1.00 47.23 91 ASP B N 1
ATOM 5313 C CA . ASP B 1 94 ? -12.603 51.685 0.969 1.00 47.18 91 ASP B CA 1
ATOM 5314 C C . ASP B 1 94 ? -12.333 50.194 0.666 1.00 45.29 91 ASP B C 1
ATOM 5315 O O . ASP B 1 94 ? -12.827 49.299 1.380 1.00 44.05 91 ASP B O 1
ATOM 5320 N N . LYS B 1 95 ? -11.575 49.936 -0.395 1.00 44.15 92 LYS B N 1
ATOM 5321 C CA . LYS B 1 95 ? -11.343 48.561 -0.855 1.00 43.19 92 LYS B CA 1
ATOM 5322 C C . LYS B 1 95 ? -10.540 47.730 0.134 1.00 41.59 92 LYS B C 1
ATOM 5323 O O . LYS B 1 95 ? -10.748 46.550 0.208 1.00 41.40 92 LYS B O 1
ATOM 5329 N N . VAL B 1 96 ? -9.657 48.353 0.905 1.00 41.01 93 VAL B N 1
ATOM 5330 C CA . VAL B 1 96 ? -8.894 47.660 1.943 1.00 40.43 93 VAL B CA 1
ATOM 5331 C C . VAL B 1 96 ? -9.810 47.076 3.036 1.00 39.86 93 VAL B C 1
ATOM 5332 O O . VAL B 1 96 ? -9.674 45.906 3.402 1.00 38.96 93 VAL B O 1
ATOM 5336 N N . SER B 1 97 ? -10.746 47.883 3.527 1.00 39.65 94 SER B N 1
ATOM 5337 C CA . SER B 1 97 ? -11.786 47.410 4.444 1.00 39.22 94 SER B CA 1
ATOM 5338 C C . SER B 1 97 ? -12.562 46.211 3.912 1.00 38.48 94 SER B C 1
ATOM 5339 O O . SER B 1 97 ? -12.747 45.209 4.613 1.00 37.04 94 SER B O 1
ATOM 5342 N N . SER B 1 98 ? -13.038 46.303 2.679 1.00 37.94 95 SER B N 1
ATOM 5343 C CA . SER B 1 98 ? -13.821 45.192 2.202 1.00 38.16 95 SER B CA 1
ATOM 5344 C C . SER B 1 98 ? -12.953 43.955 1.942 1.00 36.09 95 SER B C 1
ATOM 5345 O O . SER B 1 98 ? -13.447 42.836 2.044 1.00 34.77 95 SER B O 1
ATOM 5348 N N . ALA B 1 99 ? -11.666 44.139 1.623 1.00 34.90 96 ALA B N 1
ATOM 5349 C CA . ALA B 1 99 ? -10.780 42.958 1.516 1.00 33.15 96 ALA B CA 1
ATOM 5350 C C . ALA B 1 99 ? -10.615 42.294 2.893 1.00 33.03 96 ALA B C 1
ATOM 5351 O O . ALA B 1 99 ? -10.665 41.064 3.024 1.00 32.38 96 ALA B O 1
ATOM 5353 N N . LEU B 1 100 ? -10.433 43.103 3.927 1.00 33.29 97 LEU B N 1
ATOM 5354 C CA . LEU B 1 100 ? -10.293 42.589 5.289 1.00 32.96 97 LEU B CA 1
ATOM 5355 C C . LEU B 1 100 ? -11.532 41.870 5.758 1.00 33.15 97 LEU B C 1
ATOM 5356 O O . LEU B 1 100 ? -11.428 40.845 6.415 1.00 33.06 97 LEU B O 1
ATOM 5361 N N . ILE B 1 101 ? -12.712 42.388 5.429 1.00 33.27 98 ILE B N 1
ATOM 5362 C CA . ILE B 1 101 ? -13.932 41.656 5.742 1.00 33.41 98 ILE B CA 1
ATOM 5363 C C . ILE B 1 101 ? -13.874 40.259 5.098 1.00 32.98 98 ILE B C 1
ATOM 5364 O O . ILE B 1 101 ? -14.124 39.236 5.777 1.00 33.37 98 ILE B O 1
ATOM 5369 N N . ALA B 1 102 ? -13.538 40.200 3.809 1.00 32.39 99 ALA B N 1
ATOM 5370 C CA . ALA B 1 102 ? -13.390 38.886 3.119 1.00 30.98 99 ALA B CA 1
ATOM 5371 C C . ALA B 1 102 ? -12.342 37.971 3.792 1.00 30.25 99 ALA B C 1
ATOM 5372 O O . ALA B 1 102 ? -12.558 36.773 3.927 1.00 29.18 99 ALA B O 1
ATOM 5374 N N . GLU B 1 103 ? -11.230 38.540 4.250 1.00 31.07 100 GLU B N 1
ATOM 5375 C CA . GLU B 1 103 ? -10.172 37.748 4.840 1.00 31.11 100 GLU B CA 1
ATOM 5376 C C . GLU B 1 103 ? -10.685 37.099 6.113 1.00 32.10 100 GLU B C 1
ATOM 5377 O O . GLU B 1 103 ? -10.395 35.944 6.374 1.00 31.90 100 GLU B O 1
ATOM 5383 N N . LYS B 1 104 ? -11.421 37.849 6.921 1.00 32.93 101 LYS B N 1
ATOM 5384 C CA . LYS B 1 104 ? -11.921 37.317 8.192 1.00 33.73 101 LYS B CA 1
ATOM 5385 C C . LYS B 1 104 ? -13.083 36.349 7.992 1.00 33.11 101 LYS B C 1
ATOM 5386 O O . LYS B 1 104 ? -13.267 35.431 8.794 1.00 33.38 101 LYS B O 1
ATOM 5392 N N . PHE B 1 105 ? -13.885 36.571 6.957 1.00 32.30 102 PHE B N 1
ATOM 5393 C CA . PHE B 1 105 ? -14.992 35.633 6.665 1.00 32.55 102 PHE B CA 1
ATOM 5394 C C . PHE B 1 105 ? -14.503 34.221 6.333 1.00 31.29 102 PHE B C 1
ATOM 5395 O O . PHE B 1 105 ? -15.232 33.213 6.541 1.00 31.48 102 PHE B O 1
ATOM 5403 N N . SER B 1 106 ? -13.271 34.126 5.850 1.00 31.61 103 SER B N 1
ATOM 5404 C CA . SER B 1 106 ? -12.720 32.811 5.447 1.00 31.80 103 SER B CA 1
ATOM 5405 C C . SER B 1 106 ? -12.680 31.803 6.624 1.00 30.82 103 SER B C 1
ATOM 5406 O O . SER B 1 106 ? -12.738 30.610 6.416 1.00 32.66 103 SER B O 1
ATOM 5409 N N . ARG B 1 107 ? -12.611 32.283 7.866 1.00 31.58 104 ARG B N 1
ATOM 5410 C CA . ARG B 1 107 ? -12.648 31.410 9.034 1.00 31.03 104 ARG B CA 1
ATOM 5411 C C . ARG B 1 107 ? -13.943 30.561 9.121 1.00 32.18 104 ARG B C 1
ATOM 5412 O O . ARG B 1 107 ? -13.978 29.546 9.789 1.00 32.41 104 ARG B O 1
ATOM 5420 N N . ALA B 1 108 ? -15.007 30.981 8.451 1.00 31.53 105 ALA B N 1
ATOM 5421 C CA . ALA B 1 108 ? -16.285 30.307 8.545 1.00 32.18 105 ALA B CA 1
ATOM 5422 C C . ALA B 1 108 ? -16.535 29.424 7.332 1.00 31.96 105 ALA B C 1
ATOM 5423 O O . ALA B 1 108 ? -17.676 29.160 7.017 1.00 32.65 105 ALA B O 1
ATOM 5425 N N . GLY B 1 109 ? -15.486 28.977 6.649 1.00 32.21 106 GLY B N 1
ATOM 5426 C CA . GLY B 1 109 ? -15.669 27.894 5.621 1.00 30.31 106 GLY B CA 1
ATOM 5427 C C . GLY B 1 109 ? -16.618 28.318 4.504 1.00 30.15 106 GLY B C 1
ATOM 5428 O O . GLY B 1 109 ? -16.500 29.422 3.968 1.00 30.07 106 GLY B O 1
ATOM 5429 N N . GLY B 1 110 ? -17.562 27.451 4.139 1.00 30.12 107 GLY B N 1
ATOM 5430 C CA . GLY B 1 110 ? -18.477 27.762 3.039 1.00 30.12 107 GLY B CA 1
ATOM 5431 C C . GLY B 1 110 ? -19.344 29.011 3.248 1.00 31.21 107 GLY B C 1
ATOM 5432 O O . GLY B 1 110 ? -19.869 29.580 2.305 1.00 31.59 107 GLY B O 1
ATOM 5433 N N . PHE B 1 111 ? -19.517 29.446 4.499 1.00 31.91 108 PHE B N 1
ATOM 5434 C CA . PHE B 1 111 ? -20.297 30.658 4.737 1.00 30.74 108 PHE B CA 1
ATOM 5435 C C . PHE B 1 111 ? -19.571 31.899 4.202 1.00 30.06 108 PHE B C 1
ATOM 5436 O O . PHE B 1 111 ? -20.198 32.920 3.929 1.00 29.56 108 PHE B O 1
ATOM 5444 N N . ALA B 1 112 ? -18.255 31.808 3.991 1.00 30.26 109 ALA B N 1
ATOM 5445 C CA . ALA B 1 112 ? -17.521 32.904 3.356 1.00 30.07 109 ALA B CA 1
ATOM 5446 C C . ALA B 1 112 ? -17.884 32.961 1.862 1.00 29.60 109 ALA B C 1
ATOM 5447 O O . ALA B 1 112 ? -17.845 34.019 1.267 1.00 28.18 109 ALA B O 1
ATOM 5449 N N . ILE B 1 113 ? -18.211 31.823 1.268 1.00 29.77 110 ILE B N 1
ATOM 5450 C CA . ILE B 1 113 ? -18.622 31.776 -0.113 1.00 30.36 110 ILE B CA 1
ATOM 5451 C C . ILE B 1 113 ? -20.053 32.335 -0.195 1.00 30.39 110 ILE B C 1
ATOM 5452 O O . ILE B 1 113 ? -20.395 33.078 -1.116 1.00 31.10 110 ILE B O 1
ATOM 5457 N N . THR B 1 114 ? -20.899 31.977 0.759 1.00 29.36 111 THR B N 1
ATOM 5458 C CA . THR B 1 114 ? -22.254 32.565 0.819 1.00 30.31 111 THR B CA 1
ATOM 5459 C C . THR B 1 114 ? -22.161 34.087 0.875 1.00 30.53 111 THR B C 1
ATOM 5460 O O . THR B 1 114 ? -22.789 34.815 0.090 1.00 30.30 111 THR B O 1
ATOM 5464 N N . HIS B 1 115 ? -21.356 34.569 1.812 1.00 31.39 112 HIS B N 1
ATOM 5465 C CA . HIS B 1 115 ? -21.241 36.008 2.034 1.00 32.60 112 HIS B CA 1
ATOM 5466 C C . HIS B 1 115 ? -20.627 36.669 0.810 1.00 32.49 112 HIS B C 1
ATOM 5467 O O . HIS B 1 115 ? -21.138 37.677 0.318 1.00 31.96 112 HIS B O 1
ATOM 5474 N N . GLY B 1 116 ? -19.554 36.062 0.303 1.00 31.59 113 GLY B N 1
ATOM 5475 C CA . GLY B 1 116 ? -18.895 36.556 -0.894 1.00 31.84 113 GLY B CA 1
ATOM 5476 C C . GLY B 1 116 ? -19.739 36.639 -2.146 1.00 31.62 113 GLY B C 1
ATOM 5477 O O . GLY B 1 116 ? -19.586 37.577 -2.925 1.00 32.14 113 GLY B O 1
ATOM 5478 N N . ALA B 1 117 ? -20.579 35.638 -2.383 1.00 31.10 114 ALA B N 1
ATOM 5479 C CA . ALA B 1 117 ? -21.461 35.643 -3.535 1.00 31.85 114 ALA B CA 1
ATOM 5480 C C . ALA B 1 117 ? -22.493 36.744 -3.399 1.00 33.08 114 ALA B C 1
ATOM 5481 O O . ALA B 1 117 ? -22.885 37.363 -4.403 1.00 33.90 114 ALA B O 1
ATOM 5483 N N . HIS B 1 118 ? -22.948 36.997 -2.171 1.00 32.41 115 HIS B N 1
ATOM 5484 C CA . HIS B 1 118 ? -23.855 38.111 -1.993 1.00 33.47 115 HIS B CA 1
ATOM 5485 C C . HIS B 1 118 ? -23.204 39.491 -2.247 1.00 34.57 115 HIS B C 1
ATOM 5486 O O . HIS B 1 118 ? -23.734 40.280 -3.041 1.00 34.91 115 HIS B O 1
ATOM 5493 N N . VAL B 1 119 ? -22.088 39.793 -1.568 1.00 33.70 116 VAL B N 1
ATOM 5494 C CA . VAL B 1 119 ? -21.476 41.127 -1.682 1.00 34.70 116 VAL B CA 1
ATOM 5495 C C . VAL B 1 119 ? -20.672 41.346 -2.956 1.00 35.74 116 VAL B C 1
ATOM 5496 O O . VAL B 1 119 ? -20.349 42.498 -3.309 1.00 36.68 116 VAL B O 1
ATOM 5500 N N . GLY B 1 120 ? -20.351 40.257 -3.650 1.00 34.93 117 GLY B N 1
ATOM 5501 C CA . GLY B 1 120 ? -19.405 40.328 -4.763 1.00 34.45 117 GLY B CA 1
ATOM 5502 C C . GLY B 1 120 ? -20.174 40.126 -6.035 1.00 35.38 117 GLY B C 1
ATOM 5503 O O . GLY B 1 120 ? -20.869 41.033 -6.488 1.00 36.00 117 GLY B O 1
ATOM 5504 N N . ILE B 1 121 ? -20.086 38.925 -6.588 1.00 34.49 118 ILE B N 1
ATOM 5505 C CA . ILE B 1 121 ? -20.715 38.636 -7.858 1.00 35.41 118 ILE B CA 1
ATOM 5506 C C . ILE B 1 121 ? -22.220 38.856 -7.896 1.00 35.78 118 ILE B C 1
ATOM 5507 O O . ILE B 1 121 ? -22.783 39.193 -8.951 1.00 36.52 118 ILE B O 1
ATOM 5512 N N . GLY B 1 122 ? -22.885 38.673 -6.758 1.00 35.11 119 GLY B N 1
ATOM 5513 C CA . GLY B 1 122 ? -24.295 38.940 -6.675 1.00 34.84 119 GLY B CA 1
ATOM 5514 C C . GLY B 1 122 ? -24.707 40.416 -6.686 1.00 36.48 119 GLY B C 1
ATOM 5515 O O . GLY B 1 122 ? -25.652 40.804 -7.392 1.00 37.02 119 GLY B O 1
ATOM 5516 N N . SER B 1 123 ? -24.061 41.248 -5.879 1.00 36.61 120 SER B N 1
ATOM 5517 C CA . SER B 1 123 ? -24.464 42.662 -5.806 1.00 37.38 120 SER B CA 1
ATOM 5518 C C . SER B 1 123 ? -23.723 43.604 -6.741 1.00 38.09 120 SER B C 1
ATOM 5519 O O . SER B 1 123 ? -24.288 44.610 -7.181 1.00 38.99 120 SER B O 1
ATOM 5522 N N . LEU B 1 124 ? -22.454 43.325 -7.011 1.00 37.87 121 LEU B N 1
ATOM 5523 C CA . LEU B 1 124 ? -21.616 44.274 -7.761 1.00 38.40 121 LEU B CA 1
ATOM 5524 C C . LEU B 1 124 ? -22.072 44.574 -9.197 1.00 38.08 121 LEU B C 1
ATOM 5525 O O . LEU B 1 124 ? -21.901 45.683 -9.648 1.00 38.05 121 LEU B O 1
ATOM 5530 N N . PRO B 1 125 ? -22.688 43.601 -9.894 1.00 37.86 122 PRO B N 1
ATOM 5531 C CA . PRO B 1 125 ? -23.166 43.962 -11.215 1.00 38.30 122 PRO B CA 1
ATOM 5532 C C . PRO B 1 125 ? -24.134 45.152 -11.206 1.00 39.80 122 PRO B C 1
ATOM 5533 O O . PRO B 1 125 ? -24.179 45.904 -12.181 1.00 39.85 122 PRO B O 1
ATOM 5537 N N . ILE B 1 126 ? -24.911 45.306 -10.129 1.00 40.14 123 ILE B N 1
ATOM 5538 C CA . ILE B 1 126 ? -25.866 46.405 -10.054 1.00 40.69 123 ILE B CA 1
ATOM 5539 C C . ILE B 1 126 ? -25.120 47.641 -9.588 1.00 41.83 123 ILE B C 1
ATOM 5540 O O . ILE B 1 126 ? -25.274 48.730 -10.174 1.00 41.94 123 ILE B O 1
ATOM 5545 N N . VAL B 1 127 ? -24.273 47.476 -8.566 1.00 41.61 124 VAL B N 1
ATOM 5546 C CA . VAL B 1 127 ? -23.429 48.588 -8.107 1.00 42.45 124 VAL B CA 1
ATOM 5547 C C . VAL B 1 127 ? -22.647 49.230 -9.246 1.00 43.49 124 VAL B C 1
ATOM 5548 O O . VAL B 1 127 ? -22.542 50.468 -9.338 1.00 44.92 124 VAL B O 1
ATOM 5552 N N . LEU B 1 128 ? -22.103 48.396 -10.122 1.00 42.96 125 LEU B N 1
ATOM 5553 C CA . LEU B 1 128 ? -21.150 48.872 -11.119 1.00 42.91 125 LEU B CA 1
ATOM 5554 C C . LEU B 1 128 ? -21.775 49.229 -12.456 1.00 43.48 125 LEU B C 1
ATOM 5555 O O . LEU B 1 128 ? -21.263 50.099 -13.144 1.00 44.03 125 LEU B O 1
ATOM 5560 N N . PHE B 1 129 ? -22.852 48.536 -12.823 1.00 42.90 126 PHE B N 1
ATOM 5561 C CA . PHE B 1 129 ? -23.412 48.637 -14.158 1.00 43.73 126 PHE B CA 1
ATOM 5562 C C . PHE B 1 129 ? -24.909 48.888 -14.158 1.00 44.15 126 PHE B C 1
ATOM 5563 O O . PHE B 1 129 ? -25.538 48.907 -15.222 1.00 44.90 126 PHE B O 1
ATOM 5571 N N . GLY B 1 130 ? -25.490 49.044 -12.977 1.00 44.00 127 GLY B N 1
ATOM 5572 C CA . GLY B 1 130 ? -26.897 49.424 -12.880 1.00 45.61 127 GLY B CA 1
ATOM 5573 C C . GLY B 1 130 ? -27.133 50.877 -13.320 1.00 46.96 127 GLY B C 1
ATOM 5574 O O . GLY B 1 130 ? -26.262 51.737 -13.142 1.00 46.28 127 GLY B O 1
ATOM 5575 N N . ASN B 1 131 ? -28.307 51.156 -13.884 1.00 48.02 128 ASN B N 1
ATOM 5576 C CA . ASN B 1 131 ? -28.722 52.544 -14.043 1.00 50.09 128 ASN B CA 1
ATOM 5577 C C . ASN B 1 131 ? -29.270 53.067 -12.710 1.00 51.16 128 ASN B C 1
ATOM 5578 O O . ASN B 1 131 ? -29.409 52.294 -11.747 1.00 50.22 128 ASN B O 1
ATOM 5583 N N . GLU B 1 132 ? -29.550 54.369 -12.644 1.00 52.65 129 GLU B N 1
ATOM 5584 C CA . GLU B 1 132 ? -29.952 55.015 -11.393 1.00 54.15 129 GLU B CA 1
ATOM 5585 C C . GLU B 1 132 ? -31.201 54.386 -10.778 1.00 54.11 129 GLU B C 1
ATOM 5586 O O . GLU B 1 132 ? -31.316 54.284 -9.550 1.00 54.54 129 GLU B O 1
ATOM 5592 N N . GLU B 1 133 ? -32.127 53.964 -11.628 1.00 53.60 130 GLU B N 1
ATOM 5593 C CA . GLU B 1 133 ? -33.366 53.377 -11.160 1.00 53.92 130 GLU B CA 1
ATOM 5594 C C . GLU B 1 133 ? -33.150 51.972 -10.614 1.00 51.68 130 GLU B C 1
ATOM 5595 O O . GLU B 1 133 ? -33.696 51.621 -9.573 1.00 50.93 130 GLU B O 1
ATOM 5601 N N . GLN B 1 134 ? -32.335 51.186 -11.312 1.00 50.10 131 GLN B N 1
ATOM 5602 C CA . GLN B 1 134 ? -31.942 49.865 -10.825 1.00 47.87 131 GLN B CA 1
ATOM 5603 C C . GLN B 1 134 ? -31.216 49.952 -9.488 1.00 47.05 131 GLN B C 1
ATOM 5604 O O . GLN B 1 134 ? -31.555 49.232 -8.571 1.00 45.99 131 GLN B O 1
ATOM 5610 N N . LYS B 1 135 ? -30.254 50.867 -9.369 1.00 47.38 132 LYS B N 1
ATOM 5611 C CA . LYS B 1 135 ? -29.524 51.034 -8.101 1.00 47.29 132 LYS B CA 1
ATOM 5612 C C . LYS B 1 135 ? -30.413 51.450 -6.949 1.00 48.14 132 LYS B C 1
ATOM 5613 O O . LYS B 1 135 ? -30.347 50.859 -5.866 1.00 47.26 132 LYS B O 1
ATOM 5619 N N . LYS B 1 136 ? -31.244 52.466 -7.172 1.00 49.80 133 LYS B N 1
ATOM 5620 C CA . LYS B 1 136 ? -32.146 52.956 -6.128 1.00 52.02 133 LYS B CA 1
ATOM 5621 C C . LYS B 1 136 ? -33.163 51.909 -5.668 1.00 51.64 133 LYS B C 1
ATOM 5622 O O . LYS B 1 136 ? -33.581 51.898 -4.505 1.00 51.84 133 LYS B O 1
ATOM 5628 N N . LYS B 1 137 ? -33.568 51.038 -6.584 1.00 50.96 134 LYS B N 1
ATOM 5629 C CA . LYS B 1 137 ? -34.507 49.991 -6.244 1.00 51.17 134 LYS B CA 1
ATOM 5630 C C . LYS B 1 137 ? -33.857 48.803 -5.501 1.00 49.80 134 LYS B C 1
ATOM 5631 O O . LYS B 1 137 ? -34.385 48.362 -4.490 1.00 49.95 134 LYS B O 1
ATOM 5637 N N . TYR B 1 138 ? -32.726 48.302 -5.990 1.00 48.71 135 TYR B N 1
ATOM 5638 C CA . TYR B 1 138 ? -32.173 47.039 -5.458 1.00 47.79 135 TYR B CA 1
ATOM 5639 C C . TYR B 1 138 ? -31.136 47.240 -4.359 1.00 48.15 135 TYR B C 1
ATOM 5640 O O . TYR B 1 138 ? -31.191 46.565 -3.328 1.00 47.81 135 TYR B O 1
ATOM 5649 N N . LEU B 1 139 ? -30.218 48.180 -4.559 1.00 47.88 136 LEU B N 1
ATOM 5650 C CA . LEU B 1 139 ? -29.087 48.331 -3.637 1.00 48.03 136 LEU B CA 1
ATOM 5651 C C . LEU B 1 139 ? -29.417 48.549 -2.153 1.00 49.13 136 LEU B C 1
ATOM 5652 O O . LEU B 1 139 ? -28.770 47.922 -1.311 1.00 49.39 136 LEU B O 1
ATOM 5657 N N . PRO B 1 140 ? -30.408 49.412 -1.813 1.00 49.92 137 PRO B N 1
ATOM 5658 C CA . PRO B 1 140 ? -30.699 49.608 -0.376 1.00 50.01 137 PRO B CA 1
ATOM 5659 C C . PRO B 1 140 ? -31.059 48.314 0.378 1.00 49.66 137 PRO B C 1
ATOM 5660 O O . PRO B 1 140 ? -30.767 48.177 1.572 1.00 49.71 137 PRO B O 1
ATOM 5664 N N . LEU B 1 141 ? -31.690 47.379 -0.322 1.00 48.59 138 LEU B N 1
ATOM 5665 C CA . LEU B 1 141 ? -32.109 46.128 0.264 1.00 48.56 138 LEU B CA 1
ATOM 5666 C C . LEU B 1 141 ? -30.977 45.057 0.275 1.00 46.48 138 LEU B C 1
ATOM 5667 O O . LEU B 1 141 ? -30.789 44.349 1.266 1.00 46.32 138 LEU B O 1
ATOM 5672 N N . LEU B 1 142 ? -30.247 44.948 -0.830 1.00 44.62 139 LEU B N 1
ATOM 5673 C CA . LEU B 1 142 ? -29.040 44.146 -0.898 1.00 42.76 139 LEU B CA 1
ATOM 5674 C C . LEU B 1 142 ? -27.983 44.578 0.137 1.00 43.87 139 LEU B C 1
ATOM 5675 O O . LEU B 1 142 ? -27.373 43.732 0.805 1.00 43.33 139 LEU B O 1
ATOM 5680 N N . ALA B 1 143 ? -27.793 45.889 0.298 1.00 44.87 140 ALA B N 1
ATOM 5681 C CA . ALA B 1 143 ? -26.757 46.417 1.195 1.00 46.29 140 ALA B CA 1
ATOM 5682 C C . ALA B 1 143 ? -26.938 46.034 2.668 1.00 47.58 140 ALA B C 1
ATOM 5683 O O . ALA B 1 143 ? -25.946 45.944 3.406 1.00 47.60 140 ALA B O 1
ATOM 5685 N N . THR B 1 144 ? -28.193 45.825 3.088 1.00 48.63 141 THR B N 1
ATOM 5686 C CA . THR B 1 144 ? -28.505 45.409 4.463 1.00 49.77 141 THR B CA 1
ATOM 5687 C C . THR B 1 144 ? -28.835 43.920 4.597 1.00 49.60 141 THR B C 1
ATOM 5688 O O . THR B 1 144 ? -29.058 43.422 5.711 1.00 49.61 141 THR B O 1
ATOM 5692 N N . GLY B 1 145 ? -28.928 43.226 3.466 1.00 48.65 142 GLY B N 1
ATOM 5693 C CA . GLY B 1 145 ? -29.304 41.824 3.481 1.00 48.53 142 GLY B CA 1
ATOM 5694 C C . GLY B 1 145 ? -30.787 41.549 3.618 1.00 48.97 142 GLY B C 1
ATOM 5695 O O . GLY B 1 145 ? -31.188 40.406 3.772 1.00 48.04 142 GLY B O 1
ATOM 5696 N N . GLU B 1 146 ? -31.604 42.599 3.572 1.00 50.51 143 GLU B N 1
ATOM 5697 C CA . GLU B 1 146 ? -33.071 42.450 3.572 1.00 51.05 143 GLU B CA 1
ATOM 5698 C C . GLU B 1 146 ? -33.452 41.668 2.323 1.00 48.73 143 GLU B C 1
ATOM 5699 O O . GLU B 1 146 ? -34.396 40.886 2.337 1.00 48.61 143 GLU B O 1
ATOM 5705 N N . LYS B 1 147 ? -32.691 41.882 1.252 1.00 46.32 144 LYS B N 1
ATOM 5706 C CA . LYS B 1 147 ? -32.711 40.988 0.106 1.00 44.60 144 LYS B CA 1
ATOM 5707 C C . LYS B 1 147 ? -31.293 40.401 -0.124 1.00 42.55 144 LYS B C 1
ATOM 5708 O O . LYS B 1 147 ? -30.275 41.083 0.112 1.00 41.10 144 LYS B O 1
ATOM 5714 N N . LEU B 1 148 ? -31.241 39.146 -0.566 1.00 40.26 145 LEU B N 1
ATOM 5715 C CA . LEU B 1 148 ? -29.964 38.456 -0.794 1.00 38.43 145 LEU B CA 1
ATOM 5716 C C . LEU B 1 148 ? -29.783 38.145 -2.283 1.00 37.42 145 LEU B C 1
ATOM 5717 O O . LEU B 1 148 ? -30.764 37.931 -3.018 1.00 38.22 145 LEU B O 1
ATOM 5722 N N . ALA B 1 149 ? -28.544 38.167 -2.742 1.00 35.25 146 ALA B N 1
ATOM 5723 C CA . ALA B 1 149 ? -28.283 38.044 -4.174 1.00 34.83 146 ALA B CA 1
ATOM 5724 C C . ALA B 1 149 ? -27.471 36.798 -4.575 1.00 32.76 146 ALA B C 1
ATOM 5725 O O . ALA B 1 149 ? -26.815 36.176 -3.746 1.00 32.30 146 ALA B O 1
ATOM 5727 N N . ALA B 1 150 ? -27.517 36.479 -5.866 1.00 32.52 147 ALA B N 1
ATOM 5728 C CA . ALA B 1 150 ? -26.807 35.355 -6.453 1.00 31.20 147 ALA B CA 1
ATOM 5729 C C . ALA B 1 150 ? -26.510 35.759 -7.904 1.00 31.51 147 ALA B C 1
ATOM 5730 O O . ALA B 1 150 ? -27.128 36.697 -8.441 1.00 30.17 147 ALA B O 1
ATOM 5732 N N . TYR B 1 151 ? -25.582 35.045 -8.534 1.00 30.24 148 TYR B N 1
ATOM 5733 C CA . TYR B 1 151 ? -25.059 35.428 -9.846 1.00 31.08 148 TYR B CA 1
ATOM 5734 C C . TYR B 1 151 ? -25.131 34.177 -10.666 1.00 31.10 148 TYR B C 1
ATOM 5735 O O . TYR B 1 151 ? -24.626 33.143 -10.224 1.00 31.73 148 TYR B O 1
ATOM 5744 N N . ALA B 1 152 ? -25.757 34.245 -11.838 1.00 31.35 149 ALA B N 1
ATOM 5745 C CA . ALA B 1 152 ? -26.036 33.029 -12.600 1.00 31.63 149 ALA B CA 1
ATOM 5746 C C . ALA B 1 152 ? -25.540 33.157 -14.035 1.00 32.16 149 ALA B C 1
ATOM 5747 O O . ALA B 1 152 ? -26.223 33.725 -14.893 1.00 33.66 149 ALA B O 1
ATOM 5749 N N . LEU B 1 153 ? -24.362 32.614 -14.291 1.00 31.87 150 LEU B N 1
ATOM 5750 C CA . LEU B 1 153 ? -23.714 32.703 -15.592 1.00 31.43 150 LEU B CA 1
ATOM 5751 C C . LEU B 1 153 ? -23.519 31.302 -16.174 1.00 31.25 150 LEU B C 1
ATOM 5752 O O . LEU B 1 153 ? -23.848 31.023 -17.323 1.00 30.03 150 LEU B O 1
ATOM 5757 N N . THR B 1 154 ? -22.981 30.412 -15.346 1.00 31.01 151 THR B N 1
ATOM 5758 C CA . THR B 1 154 ? -22.592 29.083 -15.769 1.00 29.52 151 THR B CA 1
ATOM 5759 C C . THR B 1 154 ? -23.806 28.246 -16.197 1.00 30.01 151 THR B C 1
ATOM 5760 O O . THR B 1 154 ? -24.888 28.370 -15.619 1.00 29.04 151 THR B O 1
ATOM 5764 N N . GLU B 1 155 ? -23.609 27.365 -17.176 1.00 29.41 152 GLU B N 1
ATOM 5765 C CA . GLU B 1 155 ? -24.639 26.403 -17.561 1.00 31.49 152 GLU B CA 1
ATOM 5766 C C . GLU B 1 155 ? -24.007 25.011 -17.718 1.00 32.81 152 GLU B C 1
ATOM 5767 O O . GLU B 1 155 ? -22.781 24.896 -17.740 1.00 32.92 152 GLU B O 1
ATOM 5773 N N . PRO B 1 156 ? -24.828 23.946 -17.858 1.00 34.54 153 PRO B N 1
ATOM 5774 C CA . PRO B 1 156 ? -24.248 22.616 -18.097 1.00 34.70 153 PRO B CA 1
ATOM 5775 C C . PRO B 1 156 ? -23.269 22.576 -19.273 1.00 36.10 153 PRO B C 1
ATOM 5776 O O . PRO B 1 156 ? -22.194 22.005 -19.153 1.00 35.46 153 PRO B O 1
ATOM 5780 N N . GLY B 1 157 ? -23.636 23.201 -20.401 1.00 37.59 154 GLY B N 1
ATOM 5781 C CA . GLY B 1 157 ? -22.764 23.272 -21.604 1.00 37.70 154 GLY B CA 1
ATOM 5782 C C . GLY B 1 157 ? -21.703 24.374 -21.608 1.00 37.67 154 GLY B C 1
ATOM 5783 O O . GLY B 1 157 ? -20.899 24.436 -22.539 1.00 37.83 154 GLY B O 1
ATOM 5784 N N . SER B 1 158 ? -21.659 25.248 -20.589 1.00 37.17 155 SER B N 1
ATOM 5785 C CA . SER B 1 158 ? -20.733 26.392 -20.638 1.00 36.00 155 SER B CA 1
ATOM 5786 C C . SER B 1 158 ? -20.201 26.846 -19.289 1.00 35.40 155 SER B C 1
ATOM 5787 O O . SER B 1 158 ? -20.914 27.460 -18.486 1.00 34.31 155 SER B O 1
ATOM 5790 N N . GLY B 1 159 ? -18.944 26.524 -19.047 1.00 34.09 156 GLY B N 1
ATOM 5791 C CA . GLY B 1 159 ? -18.287 26.830 -17.781 1.00 33.76 156 GLY B CA 1
ATOM 5792 C C . GLY B 1 159 ? -17.187 27.821 -18.075 1.00 32.42 156 GLY B C 1
ATOM 5793 O O . GLY B 1 159 ? -17.406 29.014 -18.017 1.00 33.83 156 GLY B O 1
ATOM 5794 N N . SER B 1 160 ? -16.007 27.330 -18.432 1.00 32.92 157 SER B N 1
ATOM 5795 C CA . SER B 1 160 ? -14.910 28.210 -18.867 1.00 31.67 157 SER B CA 1
ATOM 5796 C C . SER B 1 160 ? -15.351 29.035 -20.072 1.00 33.29 157 SER B C 1
ATOM 5797 O O . SER B 1 160 ? -15.053 30.238 -20.157 1.00 32.84 157 SER B O 1
ATOM 5800 N N . ASP B 1 161 ? -16.061 28.394 -21.006 1.00 33.20 158 ASP B N 1
ATOM 5801 C CA . ASP B 1 161 ? -16.567 29.098 -22.194 1.00 34.55 158 ASP B CA 1
ATOM 5802 C C . ASP B 1 161 ? -17.913 29.723 -21.854 1.00 34.75 158 ASP B C 1
ATOM 5803 O O . ASP B 1 161 ? -18.950 29.302 -22.356 1.00 35.09 158 ASP B O 1
ATOM 5808 N N . ALA B 1 162 ? -17.892 30.726 -20.974 1.00 36.05 159 ALA B N 1
ATOM 5809 C CA . ALA B 1 162 ? -19.116 31.292 -20.402 1.00 37.07 159 ALA B CA 1
ATOM 5810 C C . ALA B 1 162 ? -19.988 32.040 -21.419 1.00 38.77 159 ALA B C 1
ATOM 5811 O O . ALA B 1 162 ? -21.204 32.121 -21.257 1.00 39.18 159 ALA B O 1
ATOM 5813 N N . LEU B 1 163 ? -19.381 32.535 -22.497 1.00 40.00 160 LEU B N 1
ATOM 5814 C CA . LEU B 1 163 ? -20.153 33.209 -23.544 1.00 41.34 160 LEU B CA 1
ATOM 5815 C C . LEU B 1 163 ? -20.891 32.221 -24.417 1.00 41.62 160 LEU B C 1
ATOM 5816 O O . LEU B 1 163 ? -21.672 32.630 -25.292 1.00 42.29 160 LEU B O 1
ATOM 5821 N N . GLY B 1 164 ? -20.657 30.928 -24.187 1.00 40.45 161 GLY B N 1
ATOM 5822 C CA . GLY B 1 164 ? -21.386 29.895 -24.907 1.00 40.54 161 GLY B CA 1
ATOM 5823 C C . GLY B 1 164 ? -22.767 29.601 -24.309 1.00 40.48 161 GLY B C 1
ATOM 5824 O O . GLY B 1 164 ? -23.414 28.636 -24.700 1.00 41.22 161 GLY B O 1
ATOM 5825 N N . ALA B 1 165 ? -23.218 30.420 -23.354 1.00 40.35 162 ALA B N 1
ATOM 5826 C CA . ALA B 1 165 ? -24.535 30.243 -22.708 1.00 40.32 162 ALA B CA 1
ATOM 5827 C C . ALA B 1 165 ? -25.646 30.004 -23.716 1.00 41.23 162 ALA B C 1
ATOM 5828 O O . ALA B 1 165 ? -25.717 30.695 -24.747 1.00 41.11 162 ALA B O 1
ATOM 5830 N N . LYS B 1 166 ? -26.520 29.052 -23.400 1.00 41.10 163 LYS B N 1
ATOM 5831 C CA . LYS B 1 166 ? -27.625 28.680 -24.272 1.00 42.79 163 LYS B CA 1
ATOM 5832 C C . LYS B 1 166 ? -28.945 29.224 -23.775 1.00 42.20 163 LYS B C 1
ATOM 5833 O O . LYS B 1 166 ? -29.944 29.132 -24.471 1.00 43.41 163 LYS B O 1
ATOM 5839 N N . THR B 1 167 ? -28.972 29.785 -22.564 1.00 41.08 164 THR B N 1
ATOM 5840 C CA . THR B 1 167 ? -30.226 30.371 -22.098 1.00 40.53 164 THR B CA 1
ATOM 5841 C C . THR B 1 167 ? -30.631 31.491 -23.103 1.00 41.09 164 THR B C 1
ATOM 5842 O O . THR B 1 167 ? -29.790 32.311 -23.491 1.00 40.59 164 THR B O 1
ATOM 5846 N N . THR B 1 168 ? -31.891 31.475 -23.550 1.00 41.67 165 THR B N 1
ATOM 5847 C CA . THR B 1 168 ? -32.387 32.478 -24.531 1.00 43.05 165 THR B CA 1
ATOM 5848 C C . THR B 1 168 ? -33.292 33.503 -23.846 1.00 43.26 165 THR B C 1
ATOM 5849 O O . THR B 1 168 ? -33.871 33.222 -22.779 1.00 43.56 165 THR B O 1
ATOM 5853 N N . ALA B 1 169 ? -33.375 34.689 -24.439 1.00 43.82 166 ALA B N 1
ATOM 5854 C CA . ALA B 1 169 ? -34.298 35.715 -24.012 1.00 44.78 166 ALA B CA 1
ATOM 5855 C C . ALA B 1 169 ? -35.034 36.275 -25.255 1.00 47.38 166 ALA B C 1
ATOM 5856 O O . ALA B 1 169 ? -34.431 36.560 -26.303 1.00 47.90 166 ALA B O 1
ATOM 5858 N N . ARG B 1 170 ? -36.346 36.407 -25.124 1.00 49.28 167 ARG B N 1
ATOM 5859 C CA . ARG B 1 170 ? -37.202 36.803 -26.229 1.00 52.17 167 ARG B CA 1
ATOM 5860 C C . ARG B 1 170 ? -38.137 37.890 -25.725 1.00 52.74 167 ARG B C 1
ATOM 5861 O O . ARG B 1 170 ? -38.872 37.677 -24.777 1.00 51.64 167 ARG B O 1
ATOM 5869 N N . LEU B 1 171 ? -38.067 39.074 -26.326 1.00 54.73 168 LEU B N 1
ATOM 5870 C CA . LEU B 1 171 ? -38.977 40.151 -25.957 1.00 56.47 168 LEU B CA 1
ATOM 5871 C C . LEU B 1 171 ? -40.392 39.735 -26.358 1.00 57.30 168 LEU B C 1
ATOM 5872 O O . LEU B 1 171 ? -40.613 39.395 -27.514 1.00 58.47 168 LEU B O 1
ATOM 5877 N N . ASN B 1 172 ? -41.329 39.715 -25.405 1.00 56.97 169 ASN B N 1
ATOM 5878 C CA . ASN B 1 172 ? -42.677 39.209 -25.684 1.00 58.16 169 ASN B CA 1
ATOM 5879 C C . ASN B 1 172 ? -43.463 40.107 -26.646 1.00 59.78 169 ASN B C 1
ATOM 5880 O O . ASN B 1 172 ? -43.061 41.245 -26.914 1.00 59.54 169 ASN B O 1
ATOM 5885 N N . ALA B 1 173 ? -44.566 39.570 -27.162 1.00 61.52 170 ALA B N 1
ATOM 5886 C CA . ALA B 1 173 ? -45.437 40.265 -28.133 1.00 63.34 170 ALA B CA 1
ATOM 5887 C C . ALA B 1 173 ? -45.775 41.703 -27.726 1.00 63.74 170 ALA B C 1
ATOM 5888 O O . ALA B 1 173 ? -45.696 42.608 -28.536 1.00 65.07 170 ALA B O 1
ATOM 5890 N N . GLU B 1 174 ? -46.148 41.895 -26.460 1.00 63.46 171 GLU B N 1
ATOM 5891 C CA . GLU B 1 174 ? -46.468 43.226 -25.902 1.00 62.94 171 GLU B CA 1
ATOM 5892 C C . GLU B 1 174 ? -45.244 44.137 -25.776 1.00 62.16 171 GLU B C 1
ATOM 5893 O O . GLU B 1 174 ? -45.399 45.352 -25.689 1.00 63.39 171 GLU B O 1
ATOM 5899 N N . GLY B 1 175 ? -44.038 43.565 -25.737 1.00 60.74 172 GLY B N 1
ATOM 5900 C CA . GLY B 1 175 ? -42.815 44.373 -25.673 1.00 59.22 172 GLY B CA 1
ATOM 5901 C C . GLY B 1 175 ? -42.498 44.940 -24.299 1.00 58.32 172 GLY B C 1
ATOM 5902 O O . GLY B 1 175 ? -41.666 45.856 -24.158 1.00 58.55 172 GLY B O 1
ATOM 5903 N N . THR B 1 176 ? -43.149 44.381 -23.282 1.00 57.52 173 THR B N 1
ATOM 5904 C CA . THR B 1 176 ? -42.939 44.783 -21.891 1.00 56.23 173 THR B CA 1
ATOM 5905 C C . THR B 1 176 ? -42.013 43.834 -21.087 1.00 54.06 173 THR B C 1
ATOM 5906 O O . THR B 1 176 ? -41.450 44.259 -20.088 1.00 52.24 173 THR B O 1
ATOM 5910 N N . HIS B 1 177 ? -41.914 42.567 -21.499 1.00 53.09 174 HIS B N 1
ATOM 5911 C CA . HIS B 1 177 ? -41.104 41.560 -20.774 1.00 52.52 174 HIS B CA 1
ATOM 5912 C C . HIS B 1 177 ? -40.245 40.700 -21.702 1.00 51.40 174 HIS B C 1
ATOM 5913 O O . HIS B 1 177 ? -40.682 40.332 -22.793 1.00 51.84 174 HIS B O 1
ATOM 5920 N N . TYR B 1 178 ? -39.026 40.384 -21.255 1.00 49.30 175 TYR B N 1
ATOM 5921 C CA . TYR B 1 178 ? -38.257 39.320 -21.886 1.00 47.82 175 TYR B CA 1
ATOM 5922 C C . TYR B 1 178 ? -38.726 38.010 -21.310 1.00 46.39 175 TYR B C 1
ATOM 5923 O O . TYR B 1 178 ? -39.054 37.934 -20.140 1.00 46.23 175 TYR B O 1
ATOM 5932 N N . VAL B 1 179 ? -38.766 36.998 -22.164 1.00 46.13 176 VAL B N 1
ATOM 5933 C CA . VAL B 1 179 ? -39.129 35.642 -21.802 1.00 45.77 176 VAL B CA 1
ATOM 5934 C C . VAL B 1 179 ? -37.830 34.810 -21.831 1.00 44.81 176 VAL B C 1
ATOM 5935 O O . VAL B 1 179 ? -37.183 34.669 -22.887 1.00 44.23 176 VAL B O 1
ATOM 5939 N N . LEU B 1 180 ? -37.435 34.301 -20.666 1.00 44.19 177 LEU B N 1
ATOM 5940 C CA . LEU B 1 180 ? -36.173 33.552 -20.541 1.00 43.48 177 LEU B CA 1
ATOM 5941 C C . LEU B 1 180 ? -36.356 32.036 -20.414 1.00 43.22 177 LEU B C 1
ATOM 5942 O O . LEU B 1 180 ? -37.200 31.559 -19.650 1.00 42.91 177 LEU B O 1
ATOM 5947 N N . ASN B 1 181 ? -35.567 31.287 -21.185 1.00 42.88 178 ASN B N 1
ATOM 5948 C CA . ASN B 1 181 ? -35.605 29.824 -21.144 1.00 41.59 178 ASN B CA 1
ATOM 5949 C C . ASN B 1 181 ? -34.212 29.270 -21.086 1.00 40.52 178 ASN B C 1
ATOM 5950 O O . ASN B 1 181 ? -33.385 29.568 -21.934 1.00 40.15 178 ASN B O 1
ATOM 5955 N N . GLY B 1 182 ? -33.973 28.454 -20.068 1.00 39.56 179 GLY B N 1
ATOM 5956 C CA . GLY B 1 182 ? -32.754 27.684 -19.960 1.00 38.70 179 GLY B CA 1
ATOM 5957 C C . GLY B 1 182 ? -32.492 27.299 -18.512 1.00 38.25 179 GLY B C 1
ATOM 5958 O O . GLY B 1 182 ? -33.359 27.430 -17.645 1.00 37.66 179 GLY B O 1
ATOM 5959 N N . GLU B 1 183 ? -31.297 26.782 -18.266 1.00 38.03 180 GLU B N 1
ATOM 5960 C CA . GLU B 1 183 ? -30.868 26.396 -16.907 1.00 39.28 180 GLU B CA 1
ATOM 5961 C C . GLU B 1 183 ? -29.473 26.924 -16.679 1.00 37.31 180 GLU B C 1
ATOM 5962 O O . GLU B 1 183 ? -28.613 26.863 -17.576 1.00 37.72 180 GLU B O 1
ATOM 5968 N N . LYS B 1 184 ? -29.292 27.486 -15.503 1.00 35.81 181 LYS B N 1
ATOM 5969 C CA . LYS B 1 184 ? -28.012 27.975 -15.017 1.00 33.32 181 LYS B CA 1
ATOM 5970 C C . LYS B 1 184 ? -27.545 27.032 -13.906 1.00 32.94 181 LYS B C 1
ATOM 5971 O O . LYS B 1 184 ? -28.299 26.712 -12.995 1.00 34.00 181 LYS B O 1
ATOM 5977 N N . GLN B 1 185 ? -26.285 26.624 -13.951 1.00 32.40 182 GLN B N 1
ATOM 5978 C CA . GLN B 1 185 ? -25.800 25.548 -13.103 1.00 29.40 182 GLN B CA 1
ATOM 5979 C C . GLN B 1 185 ? -24.888 25.996 -11.974 1.00 28.92 182 GLN B C 1
ATOM 5980 O O . GLN B 1 185 ? -24.036 26.839 -12.179 1.00 28.90 182 GLN B O 1
ATOM 5986 N N . TRP B 1 186 ? -25.052 25.411 -10.785 1.00 28.45 183 TRP B N 1
ATOM 5987 C CA . TRP B 1 186 ? -24.146 25.633 -9.662 1.00 28.09 183 TRP B CA 1
ATOM 5988 C C . TRP B 1 186 ? -24.243 27.050 -9.095 1.00 28.59 183 TRP B C 1
ATOM 5989 O O . TRP B 1 186 ? -23.213 27.715 -8.863 1.00 27.68 183 TRP B O 1
ATOM 6000 N N . ILE B 1 187 ? -25.464 27.509 -8.846 1.00 28.80 184 ILE B N 1
ATOM 6001 C CA . ILE B 1 187 ? -25.675 28.897 -8.508 1.00 27.65 184 ILE B CA 1
ATOM 6002 C C . ILE B 1 187 ? -25.650 29.046 -6.983 1.00 28.22 184 ILE B C 1
ATOM 6003 O O . ILE B 1 187 ? -26.537 28.623 -6.272 1.00 27.27 184 ILE B O 1
ATOM 6008 N N . THR B 1 188 ? -24.577 29.630 -6.493 1.00 28.30 185 THR B N 1
ATOM 6009 C CA . THR B 1 188 ? -24.402 29.866 -5.075 1.00 27.67 185 THR B CA 1
ATOM 6010 C C . THR B 1 188 ? -25.499 30.761 -4.518 1.00 27.88 185 THR B C 1
ATOM 6011 O O . THR B 1 188 ? -25.886 31.754 -5.152 1.00 28.53 185 THR B O 1
ATOM 6015 N N . ASN B 1 189 ? -26.013 30.384 -3.338 1.00 27.35 186 ASN B N 1
ATOM 6016 C CA . ASN B 1 189 ? -27.035 31.125 -2.600 1.00 28.11 186 ASN B CA 1
ATOM 6017 C C . ASN B 1 189 ? -28.456 30.844 -3.134 1.00 29.16 186 ASN B C 1
ATOM 6018 O O . ASN B 1 189 ? -29.410 31.435 -2.664 1.00 30.54 186 ASN B O 1
ATOM 6023 N N . SER B 1 190 ? -28.582 29.956 -4.108 1.00 29.91 187 SER B N 1
ATOM 6024 C CA . SER B 1 190 ? -29.901 29.682 -4.733 1.00 31.62 187 SER B CA 1
ATOM 6025 C C . SER B 1 190 ? -31.048 29.382 -3.763 1.00 33.18 187 SER B C 1
ATOM 6026 O O . SER B 1 190 ? -32.211 29.746 -4.042 1.00 33.93 187 SER B O 1
ATOM 6029 N N . ALA B 1 191 ? -30.773 28.662 -2.673 1.00 32.94 188 ALA B N 1
ATOM 6030 C CA . ALA B 1 191 ? -31.874 28.313 -1.766 1.00 33.95 188 ALA B CA 1
ATOM 6031 C C . ALA B 1 191 ? -32.595 29.537 -1.199 1.00 35.06 188 ALA B C 1
ATOM 6032 O O . ALA B 1 191 ? -33.777 29.461 -0.854 1.00 36.03 188 ALA B O 1
ATOM 6034 N N . PHE B 1 192 ? -31.892 30.651 -1.065 1.00 34.50 189 PHE B N 1
ATOM 6035 C CA . PHE B 1 192 ? -32.473 31.807 -0.377 1.00 35.59 189 PHE B CA 1
ATOM 6036 C C . PHE B 1 192 ? -32.302 33.158 -1.102 1.00 35.20 189 PHE B C 1
ATOM 6037 O O . PHE B 1 192 ? -32.713 34.191 -0.580 1.00 35.91 189 PHE B O 1
ATOM 6045 N N . ALA B 1 193 ? -31.702 33.169 -2.293 1.00 35.30 190 ALA B N 1
ATOM 6046 C CA . ALA B 1 193 ? -31.498 34.429 -2.989 1.00 34.99 190 ALA B CA 1
ATOM 6047 C C . ALA B 1 193 ? -32.833 34.994 -3.481 1.00 36.30 190 ALA B C 1
ATOM 6048 O O . ALA B 1 193 ? -33.697 34.251 -3.998 1.00 36.92 190 ALA B O 1
ATOM 6050 N N . ASP B 1 194 ? -33.010 36.299 -3.266 1.00 37.54 191 ASP B N 1
ATOM 6051 C CA . ASP B 1 194 ? -34.163 37.048 -3.780 1.00 39.35 191 ASP B CA 1
ATOM 6052 C C . ASP B 1 194 ? -33.902 37.561 -5.210 1.00 39.08 191 ASP B C 1
ATOM 6053 O O . ASP B 1 194 ? -34.821 37.673 -6.011 1.00 39.98 191 ASP B O 1
ATOM 6058 N N . VAL B 1 195 ? -32.647 37.861 -5.517 1.00 37.87 192 VAL B N 1
ATOM 6059 C CA . VAL B 1 195 ? -32.285 38.500 -6.772 1.00 38.00 192 VAL B CA 1
ATOM 6060 C C . VAL B 1 195 ? -31.182 37.663 -7.408 1.00 36.86 192 VAL B C 1
ATOM 6061 O O . VAL B 1 195 ? -30.258 37.240 -6.713 1.00 36.67 192 VAL B O 1
ATOM 6065 N N . PHE B 1 196 ? -31.302 37.416 -8.705 1.00 35.92 193 PHE B N 1
ATOM 6066 C CA . PHE B 1 196 ? -30.305 36.665 -9.474 1.00 35.25 193 PHE B CA 1
ATOM 6067 C C . PHE B 1 196 ? -29.904 37.533 -10.681 1.00 35.42 193 PHE B C 1
ATOM 6068 O O . PHE B 1 196 ? -30.764 38.032 -11.424 1.00 35.78 193 PHE B O 1
ATOM 6076 N N . ILE B 1 197 ? -28.614 37.716 -10.871 1.00 34.27 194 ILE B N 1
ATOM 6077 C CA . ILE B 1 197 ? -28.067 38.316 -12.099 1.00 34.78 194 ILE B CA 1
ATOM 6078 C C . ILE B 1 197 ? -27.919 37.184 -13.125 1.00 34.69 194 ILE B C 1
ATOM 6079 O O . ILE B 1 197 ? -27.156 36.240 -12.911 1.00 34.29 194 ILE B O 1
ATOM 6084 N N . VAL B 1 198 ? -28.674 37.234 -14.211 1.00 34.39 195 VAL B N 1
ATOM 6085 C CA . VAL B 1 198 ? -28.740 36.077 -15.095 1.00 33.31 195 VAL B CA 1
ATOM 6086 C C . VAL B 1 198 ? -28.282 36.526 -16.462 1.00 34.68 195 VAL B C 1
ATOM 6087 O O . VAL B 1 198 ? -28.691 37.601 -16.930 1.00 35.64 195 VAL B O 1
ATOM 6091 N N . TYR B 1 199 ? -27.494 35.683 -17.124 1.00 33.42 196 TYR B N 1
ATOM 6092 C CA . TYR B 1 199 ? -27.029 35.957 -18.468 1.00 35.29 196 TYR B CA 1
ATOM 6093 C C . TYR B 1 199 ? -27.785 35.069 -19.425 1.00 36.26 196 TYR B C 1
ATOM 6094 O O . TYR B 1 199 ? -27.977 33.885 -19.151 1.00 35.36 196 TYR B O 1
ATOM 6103 N N . ALA B 1 200 ? -28.218 35.657 -20.537 1.00 36.97 197 ALA B N 1
ATOM 6104 C CA . ALA B 1 200 ? -28.972 34.946 -21.558 1.00 37.98 197 ALA B CA 1
ATOM 6105 C C . ALA B 1 200 ? -28.773 35.652 -22.894 1.00 39.41 197 ALA B C 1
ATOM 6106 O O . ALA B 1 200 ? -28.427 36.833 -22.924 1.00 40.05 197 ALA B O 1
ATOM 6108 N N . LYS B 1 201 ? -28.974 34.932 -23.995 1.00 40.35 198 LYS B N 1
ATOM 6109 C CA . LYS B 1 201 ? -28.771 35.500 -25.318 1.00 41.80 198 LYS B CA 1
ATOM 6110 C C . LYS B 1 201 ? -30.128 35.913 -25.906 1.00 43.27 198 LYS B C 1
ATOM 6111 O O . LYS B 1 201 ? -30.977 35.058 -26.182 1.00 43.17 198 LYS B O 1
ATOM 6117 N N . ILE B 1 202 ? -30.320 37.218 -26.093 1.00 44.72 199 ILE B N 1
ATOM 6118 C CA . ILE B 1 202 ? -31.556 37.743 -26.714 1.00 47.24 199 ILE B CA 1
ATOM 6119 C C . ILE B 1 202 ? -31.651 37.209 -28.143 1.00 49.13 199 ILE B C 1
ATOM 6120 O O . ILE B 1 202 ? -30.711 37.365 -28.934 1.00 49.29 199 ILE B O 1
ATOM 6125 N N . ASP B 1 203 ? -32.771 36.542 -28.437 1.00 51.23 200 ASP B N 1
ATOM 6126 C CA . ASP B 1 203 ? -33.023 35.878 -29.723 1.00 53.58 200 ASP B CA 1
ATOM 6127 C C . ASP B 1 203 ? -31.938 34.842 -30.047 1.00 53.47 200 ASP B C 1
ATOM 6128 O O . ASP B 1 203 ? -31.593 34.620 -31.200 1.00 53.71 200 ASP B O 1
ATOM 6133 N N . GLY B 1 204 ? -31.387 34.234 -28.998 1.00 53.34 201 GLY B N 1
ATOM 6134 C CA . GLY B 1 204 ? -30.308 33.272 -29.130 1.00 52.89 201 GLY B CA 1
ATOM 6135 C C . GLY B 1 204 ? -29.029 33.830 -29.727 1.00 53.43 201 GLY B C 1
ATOM 6136 O O . GLY B 1 204 ? -28.188 33.054 -30.156 1.00 54.08 201 GLY B O 1
ATOM 6137 N N . GLU B 1 205 ? -28.871 35.159 -29.754 1.00 53.50 202 GLU B N 1
ATOM 6138 C CA . GLU B 1 205 ? -27.672 35.808 -30.329 1.00 53.72 202 GLU B CA 1
ATOM 6139 C C . GLU B 1 205 ? -26.950 36.823 -29.413 1.00 52.19 202 GLU B C 1
ATOM 6140 O O . GLU B 1 205 ? -25.719 36.796 -29.298 1.00 53.32 202 GLU B O 1
ATOM 6146 N N . HIS B 1 206 ? -27.697 37.717 -28.773 1.00 50.27 203 HIS B N 1
ATOM 6147 C CA . HIS B 1 206 ? -27.075 38.838 -28.081 1.00 47.87 203 HIS B CA 1
ATOM 6148 C C . HIS B 1 206 ? -26.911 38.619 -26.567 1.00 45.70 203 HIS B C 1
ATOM 6149 O O . HIS B 1 206 ? -27.835 38.844 -25.754 1.00 44.03 203 HIS B O 1
ATOM 6156 N N . PHE B 1 207 ? -25.701 38.209 -26.222 1.00 42.85 204 PHE B N 1
ATOM 6157 C CA . PHE B 1 207 ? -25.356 37.812 -24.864 1.00 41.29 204 PHE B CA 1
ATOM 6158 C C . PHE B 1 207 ? -25.577 39.013 -23.932 1.00 40.50 204 PHE B C 1
ATOM 6159 O O . PHE B 1 207 ? -24.909 40.055 -24.074 1.00 40.13 204 PHE B O 1
ATOM 6167 N N . SER B 1 208 ? -26.550 38.893 -23.024 1.00 39.35 205 SER B N 1
ATOM 6168 C CA . SER B 1 208 ? -26.976 40.031 -22.201 1.00 39.54 205 SER B CA 1
ATOM 6169 C C . SER B 1 208 ? -27.179 39.628 -20.744 1.00 39.62 205 SER B C 1
ATOM 6170 O O . SER B 1 208 ? -27.388 38.441 -20.462 1.00 39.74 205 SER B O 1
ATOM 6173 N N . ALA B 1 209 ? -27.144 40.604 -19.837 1.00 38.80 206 ALA B N 1
ATOM 6174 C CA . ALA B 1 209 ? -27.424 40.375 -18.413 1.00 39.33 206 ALA B CA 1
ATOM 6175 C C . ALA B 1 209 ? -28.807 40.891 -17.995 1.00 40.07 206 ALA B C 1
ATOM 6176 O O . ALA B 1 209 ? -29.296 41.858 -18.559 1.00 41.70 206 ALA B O 1
ATOM 6178 N N . PHE B 1 210 ? -29.398 40.272 -16.971 1.00 39.40 207 PHE B N 1
ATOM 6179 C CA . PHE B 1 210 ? -30.745 40.593 -16.492 1.00 39.88 207 PHE B CA 1
ATOM 6180 C C . PHE B 1 210 ? -30.811 40.520 -14.965 1.00 39.61 207 PHE B C 1
ATOM 6181 O O . PHE B 1 210 ? -30.242 39.607 -14.347 1.00 38.18 207 PHE B O 1
ATOM 6189 N N . ILE B 1 211 ? -31.514 41.461 -14.349 1.00 39.51 208 ILE B N 1
ATOM 6190 C CA . ILE B 1 211 ? -31.843 41.344 -12.940 1.00 38.81 208 ILE B CA 1
ATOM 6191 C C . ILE B 1 211 ? -33.120 40.503 -12.842 1.00 39.86 208 ILE B C 1
ATOM 6192 O O . ILE B 1 211 ? -34.172 40.886 -13.385 1.00 40.01 208 ILE B O 1
ATOM 6197 N N . VAL B 1 212 ? -33.030 39.346 -12.177 1.00 38.83 209 VAL B N 1
ATOM 6198 C CA . VAL B 1 212 ? -34.159 38.424 -12.101 1.00 38.61 209 VAL B CA 1
ATOM 6199 C C . VAL B 1 212 ? -34.578 38.181 -10.638 1.00 39.65 209 VAL B C 1
ATOM 6200 O O . VAL B 1 212 ? -33.780 37.717 -9.811 1.00 39.63 209 VAL B O 1
ATOM 6204 N N . GLU B 1 213 ? -35.818 38.510 -10.303 1.00 40.24 210 GLU B N 1
ATOM 6205 C CA . GLU B 1 213 ? -36.306 38.279 -8.939 1.00 41.43 210 GLU B CA 1
ATOM 6206 C C . GLU B 1 213 ? -36.835 36.859 -8.817 1.00 41.23 210 GLU B C 1
ATOM 6207 O O . GLU B 1 213 ? -37.380 36.311 -9.789 1.00 40.68 210 GLU B O 1
ATOM 6213 N N . LYS B 1 214 ? -36.659 36.267 -7.626 1.00 41.19 211 LYS B N 1
ATOM 6214 C CA . LYS B 1 214 ? -37.063 34.864 -7.352 1.00 42.08 211 LYS B CA 1
ATOM 6215 C C . LYS B 1 214 ? -38.557 34.618 -7.568 1.00 43.24 211 LYS B C 1
ATOM 6216 O O . LYS B 1 214 ? -38.969 33.505 -7.931 1.00 43.33 211 LYS B O 1
ATOM 6222 N N . ASP B 1 215 ? -39.361 35.647 -7.314 1.00 43.87 212 ASP B N 1
ATOM 6223 C CA . ASP B 1 215 ? -40.815 35.518 -7.408 1.00 45.83 212 ASP B CA 1
ATOM 6224 C C . ASP B 1 215 ? -41.388 35.694 -8.814 1.00 45.36 212 ASP B C 1
ATOM 6225 O O . ASP B 1 215 ? -42.583 35.440 -9.017 1.00 45.34 212 ASP B O 1
ATOM 6230 N N . TYR B 1 216 ? -40.570 36.147 -9.765 1.00 43.83 213 TYR B N 1
ATOM 6231 C CA . TYR B 1 216 ? -41.044 36.309 -11.135 1.00 44.53 213 TYR B CA 1
ATOM 6232 C C . TYR B 1 216 ? -41.602 34.991 -11.640 1.00 44.63 213 TYR B C 1
ATOM 6233 O O . TYR B 1 216 ? -41.147 33.920 -11.252 1.00 43.37 213 TYR B O 1
ATOM 6242 N N . ALA B 1 217 ? -42.603 35.075 -12.505 1.00 45.09 214 ALA B N 1
ATOM 6243 C CA . ALA B 1 217 ? -43.200 33.886 -13.076 1.00 45.34 214 ALA B CA 1
ATOM 6244 C C . ALA B 1 217 ? -42.133 33.088 -13.827 1.00 44.72 214 ALA B C 1
ATOM 6245 O O . ALA B 1 217 ? -41.299 33.683 -14.508 1.00 45.11 214 ALA B O 1
ATOM 6247 N N . GLY B 1 218 ? -42.138 31.760 -13.671 1.00 43.89 215 GLY B N 1
ATOM 6248 C CA . GLY B 1 218 ? -41.273 30.861 -14.455 1.00 42.66 215 GLY B CA 1
ATOM 6249 C C . GLY B 1 218 ? -39.856 30.655 -13.884 1.00 41.54 215 GLY B C 1
ATOM 6250 O O . GLY B 1 218 ? -39.013 30.029 -14.527 1.00 40.21 215 GLY B O 1
ATOM 6251 N N . VAL B 1 219 ? -39.611 31.178 -12.683 1.00 40.19 216 VAL B N 1
ATOM 6252 C CA . VAL B 1 219 ? -38.320 31.031 -12.007 1.00 39.54 216 VAL B CA 1
ATOM 6253 C C . VAL B 1 219 ? -38.430 30.003 -10.871 1.00 39.58 216 VAL B C 1
ATOM 6254 O O . VAL B 1 219 ? -39.280 30.149 -10.001 1.00 38.75 216 VAL B O 1
ATOM 6258 N N . SER B 1 220 ? -37.552 28.986 -10.880 1.00 39.22 217 SER B N 1
ATOM 6259 C CA . SER B 1 220 ? -37.448 28.013 -9.778 1.00 38.91 217 SER B CA 1
ATOM 6260 C C . SER B 1 220 ? -36.030 27.458 -9.678 1.00 38.48 217 SER B C 1
ATOM 6261 O O . SER B 1 220 ? -35.168 27.754 -10.510 1.00 37.63 217 SER B O 1
ATOM 6264 N N . THR B 1 221 ? -35.805 26.636 -8.666 1.00 37.85 218 THR B N 1
ATOM 6265 C CA . THR B 1 221 ? -34.495 26.026 -8.461 1.00 38.04 218 THR B CA 1
ATOM 6266 C C . THR B 1 221 ? -34.625 24.522 -8.244 1.00 38.28 218 THR B C 1
ATOM 6267 O O . THR B 1 221 ? -35.680 24.036 -7.814 1.00 38.58 218 THR B O 1
ATOM 6271 N N . SER B 1 222 ? -33.534 23.804 -8.542 1.00 37.50 219 SER B N 1
ATOM 6272 C CA . SER B 1 222 ? -33.424 22.359 -8.382 1.00 36.10 219 SER B CA 1
ATOM 6273 C C . SER B 1 222 ? -33.187 22.084 -6.886 1.00 35.67 219 SER B C 1
ATOM 6274 O O . SER B 1 222 ? -33.041 23.026 -6.103 1.00 36.65 219 SER B O 1
ATOM 6277 N N . PRO B 1 223 ? -33.154 20.797 -6.474 1.00 35.66 220 PRO B N 1
ATOM 6278 C CA . PRO B 1 223 ? -32.659 20.511 -5.124 1.00 34.36 220 PRO B CA 1
ATOM 6279 C C . PRO B 1 223 ? -31.162 20.835 -5.041 1.00 33.35 220 PRO B C 1
ATOM 6280 O O . PRO B 1 223 ? -30.507 21.079 -6.080 1.00 32.77 220 PRO B O 1
ATOM 6284 N N . GLU B 1 224 ? -30.645 20.880 -3.821 1.00 32.73 221 GLU B N 1
ATOM 6285 C CA . GLU B 1 224 ? -29.216 21.108 -3.545 1.00 32.50 221 GLU B CA 1
ATOM 6286 C C . GLU B 1 224 ? -28.303 20.065 -4.196 1.00 31.75 221 GLU B C 1
ATOM 6287 O O . GLU B 1 224 ? -28.632 18.913 -4.257 1.00 31.41 221 GLU B O 1
ATOM 6293 N N . GLU B 1 225 ? -27.157 20.501 -4.679 1.00 32.96 222 GLU B N 1
ATOM 6294 C CA . GLU B 1 225 ? -26.072 19.617 -5.082 1.00 33.67 222 GLU B CA 1
ATOM 6295 C C . GLU B 1 225 ? -25.437 18.968 -3.848 1.00 33.14 222 GLU B C 1
ATOM 6296 O O . GLU B 1 225 ? -25.439 19.530 -2.740 1.00 35.19 222 GLU B O 1
ATOM 6302 N N . LYS B 1 226 ? -24.878 17.795 -4.055 1.00 31.12 223 LYS B N 1
ATOM 6303 C CA . LYS B 1 226 ? -24.104 17.064 -3.071 1.00 30.35 223 LYS B CA 1
ATOM 6304 C C . LYS B 1 226 ? -22.670 17.318 -3.444 1.00 28.22 223 LYS B C 1
ATOM 6305 O O . LYS B 1 226 ? -22.234 16.939 -4.523 1.00 28.68 223 LYS B O 1
ATOM 6311 N N . LYS B 1 227 ? -21.934 18.002 -2.577 1.00 25.78 224 LYS B N 1
ATOM 6312 C CA . LYS B 1 227 ? -20.637 18.564 -2.982 1.00 26.25 224 LYS B CA 1
ATOM 6313 C C . LYS B 1 227 ? -19.495 17.998 -2.131 1.00 24.87 224 LYS B C 1
ATOM 6314 O O . LYS B 1 227 ? -19.707 17.547 -1.012 1.00 23.32 224 LYS B O 1
ATOM 6328 N N . GLY B 1 229 ? -17.061 19.761 -0.797 1.00 25.69 226 GLY B N 1
ATOM 6329 C CA . GLY B 1 229 ? -16.729 20.705 0.270 1.00 24.48 226 GLY B CA 1
ATOM 6330 C C . GLY B 1 229 ? -17.597 21.933 0.225 1.00 24.37 226 GLY B C 1
ATOM 6331 O O . GLY B 1 229 ? -18.594 21.967 -0.494 1.00 25.16 226 GLY B O 1
ATOM 6332 N N . ILE B 1 230 ? -17.239 22.944 1.019 1.00 25.31 227 ILE B N 1
ATOM 6333 C CA . ILE B 1 230 ? -18.119 24.105 1.271 1.00 25.27 227 ILE B CA 1
ATOM 6334 C C . ILE B 1 230 ? -19.571 23.670 1.294 1.00 25.87 227 ILE B C 1
ATOM 6335 O O . ILE B 1 230 ? -20.448 24.228 0.619 1.00 25.92 227 ILE B O 1
ATOM 6340 N N . LYS B 1 231 ? -19.849 22.676 2.131 1.00 27.81 228 LYS B N 1
ATOM 6341 C CA . LYS B 1 231 ? -21.184 22.063 2.138 1.00 27.92 228 LYS B CA 1
ATOM 6342 C C . LYS B 1 231 ? -22.245 23.001 2.626 1.00 29.13 228 LYS B C 1
ATOM 6343 O O . LYS B 1 231 ? -23.406 22.925 2.166 1.00 26.77 228 LYS B O 1
ATOM 6349 N N . CYS B 1 232 ? -21.860 23.942 3.507 1.00 28.58 229 CYS B N 1
ATOM 6350 C CA . CYS B 1 232 ? -22.855 24.912 3.989 1.00 30.93 229 CYS B CA 1
ATOM 6351 C C . CYS B 1 232 ? -23.231 25.973 2.969 1.00 31.05 229 CYS B C 1
ATOM 6352 O O . CYS B 1 232 ? -24.197 26.701 3.183 1.00 33.54 229 CYS B O 1
ATOM 6355 N N . SER B 1 233 ? -22.507 26.066 1.857 1.00 29.27 230 SER B N 1
ATOM 6356 C CA . SER B 1 233 ? -22.957 26.931 0.749 1.00 29.19 230 SER B CA 1
ATOM 6357 C C . SER B 1 233 ? -24.094 26.300 -0.085 1.00 28.86 230 SER B C 1
ATOM 6358 O O . SER B 1 233 ? -23.928 25.219 -0.684 1.00 31.61 230 SER B O 1
ATOM 6361 N N . SER B 1 234 ? -25.229 26.984 -0.210 1.00 29.01 231 SER B N 1
ATOM 6362 C CA . SER B 1 234 ? -26.293 26.499 -1.103 1.00 29.32 231 SER B CA 1
ATOM 6363 C C . SER B 1 234 ? -25.871 26.548 -2.574 1.00 28.85 231 SER B C 1
ATOM 6364 O O . SER B 1 234 ? -25.327 27.554 -3.027 1.00 28.00 231 SER B O 1
ATOM 6367 N N . THR B 1 235 ? -26.140 25.480 -3.335 1.00 28.84 232 THR B N 1
ATOM 6368 C CA . THR B 1 235 ? -25.725 25.400 -4.723 1.00 28.10 232 THR B CA 1
ATOM 6369 C C . THR B 1 235 ? -26.827 24.629 -5.432 1.00 28.13 232 THR B C 1
ATOM 6370 O O . THR B 1 235 ? -27.023 23.474 -5.135 1.00 26.65 232 THR B O 1
ATOM 6374 N N . ARG B 1 236 ? -27.571 25.286 -6.323 1.00 27.94 233 ARG B N 1
ATOM 6375 C CA . ARG B 1 236 ? -28.653 24.592 -7.077 1.00 29.73 233 ARG B CA 1
ATOM 6376 C C . ARG B 1 236 ? -28.593 25.038 -8.531 1.00 31.19 233 ARG B C 1
ATOM 6377 O O . ARG B 1 236 ? -27.915 26.004 -8.853 1.00 31.48 233 ARG B O 1
ATOM 6385 N N . THR B 1 237 ? -29.325 24.339 -9.397 1.00 32.45 234 THR B N 1
ATOM 6386 C CA . THR B 1 237 ? -29.613 24.821 -10.722 1.00 33.31 234 THR B CA 1
ATOM 6387 C C . THR B 1 237 ? -30.741 25.859 -10.681 1.00 34.00 234 THR B C 1
ATOM 6388 O O . THR B 1 237 ? -31.754 25.646 -10.017 1.00 33.39 234 THR B O 1
ATOM 6392 N N . LEU B 1 238 ? -30.548 26.992 -11.373 1.00 33.78 235 LEU B N 1
ATOM 6393 C CA . LEU B 1 238 ? -31.631 27.951 -11.613 1.00 34.21 235 LEU B CA 1
ATOM 6394 C C . LEU B 1 238 ? -32.375 27.573 -12.890 1.00 35.30 235 LEU B C 1
ATOM 6395 O O . LEU B 1 238 ? -31.784 27.473 -13.978 1.00 35.60 235 LEU B O 1
ATOM 6400 N N . ILE B 1 239 ? -33.681 27.351 -12.748 1.00 36.64 236 ILE B N 1
ATOM 6401 C CA . ILE B 1 239 ? -34.501 26.839 -13.841 1.00 37.23 236 ILE B CA 1
ATOM 6402 C C . ILE B 1 239 ? -35.424 27.945 -14.353 1.00 38.64 236 ILE B C 1
ATOM 6403 O O . ILE B 1 239 ? -36.291 28.456 -13.613 1.00 38.01 236 ILE B O 1
ATOM 6408 N N . LEU B 1 240 ? -35.222 28.311 -15.622 1.00 39.41 237 LEU B N 1
ATOM 6409 C CA . LEU B 1 240 ? -36.009 29.378 -16.269 1.00 40.94 237 LEU B CA 1
ATOM 6410 C C . LEU B 1 240 ? -36.902 28.785 -17.343 1.00 42.36 237 LEU B C 1
ATOM 6411 O O . LEU B 1 240 ? -36.426 28.343 -18.391 1.00 42.60 237 LEU B O 1
ATOM 6416 N N . GLU B 1 241 ? -38.194 28.763 -17.062 1.00 43.52 238 GLU B N 1
ATOM 6417 C CA . GLU B 1 241 ? -39.180 28.204 -17.995 1.00 46.18 238 GLU B CA 1
ATOM 6418 C C . GLU B 1 241 ? -40.185 29.300 -18.319 1.00 46.41 238 GLU B C 1
ATOM 6419 O O . GLU B 1 241 ? -41.066 29.594 -17.516 1.00 46.71 238 GLU B O 1
ATOM 6425 N N . ASP B 1 242 ? -40.019 29.934 -19.477 1.00 46.73 239 ASP B N 1
ATOM 6426 C CA . ASP B 1 242 ? -40.748 31.156 -19.794 1.00 47.46 239 ASP B CA 1
ATOM 6427 C C . ASP B 1 242 ? -40.704 32.171 -18.611 1.00 46.86 239 ASP B C 1
ATOM 6428 O O . ASP B 1 242 ? -41.734 32.731 -18.198 1.00 45.77 239 ASP B O 1
ATOM 6433 N N . ALA B 1 243 ? -39.497 32.381 -18.059 1.00 45.13 240 ALA B N 1
ATOM 6434 C CA . ALA B 1 243 ? -39.319 33.328 -16.964 1.00 44.81 240 ALA B CA 1
ATOM 6435 C C . ALA B 1 243 ? -39.559 34.745 -17.463 1.00 45.37 240 ALA B C 1
ATOM 6436 O O . ALA B 1 243 ? -38.980 35.151 -18.476 1.00 45.68 240 ALA B O 1
ATOM 6438 N N . LEU B 1 244 ? -40.392 35.484 -16.731 1.00 45.85 241 LEU B N 1
ATOM 6439 C CA . LEU B 1 244 ? -40.868 36.810 -17.150 1.00 47.50 241 LEU B CA 1
ATOM 6440 C C . LEU B 1 244 ? -40.117 37.927 -16.479 1.00 46.65 241 LEU B C 1
ATOM 6441 O O . LEU B 1 244 ? -40.264 38.165 -15.284 1.00 46.68 241 LEU B O 1
ATOM 6446 N N . VAL B 1 245 ? -39.293 38.605 -17.259 1.00 46.26 242 VAL B N 1
ATOM 6447 C CA . VAL B 1 245 ? -38.402 39.607 -16.699 1.00 45.71 242 VAL B CA 1
ATOM 6448 C C . VAL B 1 245 ? -38.761 40.959 -17.333 1.00 46.56 242 VAL B C 1
ATOM 6449 O O . VAL B 1 245 ? -38.740 41.073 -18.550 1.00 46.18 242 VAL B O 1
ATOM 6453 N N . PRO B 1 246 ? -39.082 41.978 -16.504 1.00 47.21 243 PRO B N 1
ATOM 6454 C CA . PRO B 1 246 ? -39.420 43.291 -17.076 1.00 48.32 243 PRO B CA 1
ATOM 6455 C C . PRO B 1 246 ? -38.277 43.824 -17.947 1.00 48.10 243 PRO B C 1
ATOM 6456 O O . PRO B 1 246 ? -37.084 43.641 -17.615 1.00 46.43 243 PRO B O 1
ATOM 6460 N N . LYS B 1 247 ? -38.655 44.454 -19.059 1.00 48.90 244 LYS B N 1
ATOM 6461 C CA . LYS B 1 247 ? -37.720 45.087 -20.000 1.00 49.18 244 LYS B CA 1
ATOM 6462 C C . LYS B 1 247 ? -36.689 45.958 -19.281 1.00 48.50 244 LYS B C 1
ATOM 6463 O O . LYS B 1 247 ? -35.496 45.970 -19.627 1.00 47.59 244 LYS B O 1
ATOM 6469 N N . GLU B 1 248 ? -37.140 46.681 -18.266 1.00 49.11 245 GLU B N 1
ATOM 6470 C CA . GLU B 1 248 ? -36.242 47.590 -17.566 1.00 49.83 245 GLU B CA 1
ATOM 6471 C C . GLU B 1 248 ? -35.238 46.859 -16.640 1.00 48.80 245 GLU B C 1
ATOM 6472 O O . GLU B 1 248 ? -34.355 47.495 -16.057 1.00 48.30 245 GLU B O 1
ATOM 6478 N N . ASN B 1 249 ? -35.374 45.543 -16.521 1.00 47.64 246 ASN B N 1
ATOM 6479 C CA . ASN B 1 249 ? -34.400 44.768 -15.750 1.00 46.94 246 ASN B CA 1
ATOM 6480 C C . ASN B 1 249 ? -33.188 44.296 -16.543 1.00 46.59 246 ASN B C 1
ATOM 6481 O O . ASN B 1 249 ? -32.295 43.645 -15.990 1.00 46.08 246 ASN B O 1
ATOM 6486 N N . LEU B 1 250 ? -33.140 44.631 -17.830 1.00 46.66 247 LEU B N 1
ATOM 6487 C CA . LEU B 1 250 ? -31.921 44.428 -18.602 1.00 46.56 247 LEU B CA 1
ATOM 6488 C C . LEU B 1 250 ? -30.769 45.221 -17.935 1.00 46.34 247 LEU B C 1
ATOM 6489 O O . LEU B 1 250 ? -30.908 46.402 -17.619 1.00 46.13 247 LEU B O 1
ATOM 6494 N N . LEU B 1 251 ? -29.657 44.545 -17.657 1.00 45.54 248 LEU B N 1
ATOM 6495 C CA . LEU B 1 251 ? -28.538 45.179 -16.997 1.00 45.62 248 LEU B CA 1
ATOM 6496 C C . LEU B 1 251 ? -27.484 45.448 -18.060 1.00 45.91 248 LEU B C 1
ATOM 6497 O O . LEU B 1 251 ? -27.052 44.527 -18.763 1.00 45.43 248 LEU B O 1
ATOM 6502 N N . GLY B 1 252 ? -27.088 46.713 -18.184 1.00 46.80 249 GLY B N 1
ATOM 6503 C CA . GLY B 1 252 ? -26.161 47.122 -19.234 1.00 48.43 249 GLY B CA 1
ATOM 6504 C C . GLY B 1 252 ? -26.863 47.149 -20.581 1.00 49.56 249 GLY B C 1
ATOM 6505 O O . GLY B 1 252 ? -28.049 47.463 -20.653 1.00 50.10 249 GLY B O 1
ATOM 6506 N N . GLU B 1 253 ? -26.139 46.804 -21.643 1.00 49.87 250 GLU B N 1
ATOM 6507 C CA . GLU B 1 253 ? -26.658 46.988 -23.004 1.00 51.41 250 GLU B CA 1
ATOM 6508 C C . GLU B 1 253 ? -26.839 45.662 -23.693 1.00 49.68 250 GLU B C 1
ATOM 6509 O O . GLU B 1 253 ? -26.157 44.695 -23.365 1.00 47.74 250 GLU B O 1
ATOM 6515 N N . ILE B 1 254 ? -27.739 45.637 -24.669 1.00 49.45 251 ILE B N 1
ATOM 6516 C CA . ILE B 1 254 ? -28.029 44.441 -25.444 1.00 48.90 251 ILE B CA 1
ATOM 6517 C C . ILE B 1 254 ? -26.762 43.956 -26.127 1.00 48.40 251 ILE B C 1
ATOM 6518 O O . ILE B 1 254 ? -26.145 44.702 -26.877 1.00 47.71 251 ILE B O 1
ATOM 6523 N N . GLY B 1 255 ? -26.371 42.710 -25.832 1.00 46.80 252 GLY B N 1
ATOM 6524 C CA . GLY B 1 255 ? -25.244 42.057 -26.502 1.00 46.01 252 GLY B CA 1
ATOM 6525 C C . GLY B 1 255 ? -23.901 42.445 -25.921 1.00 45.18 252 GLY B C 1
ATOM 6526 O O . GLY B 1 255 ? -22.850 42.018 -26.398 1.00 45.86 252 GLY B O 1
ATOM 6527 N N . LYS B 1 256 ? -23.934 43.265 -24.887 1.00 44.45 253 LYS B N 1
ATOM 6528 C CA . LYS B 1 256 ? -22.733 43.705 -24.229 1.00 44.47 253 LYS B CA 1
ATOM 6529 C C . LYS B 1 256 ? -22.615 43.063 -22.825 1.00 43.29 253 LYS B C 1
ATOM 6530 O O . LYS B 1 256 ? -21.995 43.621 -21.911 1.00 42.95 253 LYS B O 1
ATOM 6536 N N . GLY B 1 257 ? -23.189 41.866 -22.668 1.00 42.48 254 GLY B N 1
ATOM 6537 C CA . GLY B 1 257 ? -23.119 41.167 -21.366 1.00 41.56 254 GLY B CA 1
ATOM 6538 C C . GLY B 1 257 ? -21.684 40.856 -20.957 1.00 41.18 254 GLY B C 1
ATOM 6539 O O . GLY B 1 257 ? -21.380 40.834 -19.761 1.00 40.83 254 GLY B O 1
ATOM 6540 N N . HIS B 1 258 ? -20.799 40.643 -21.951 1.00 41.39 255 HIS B N 1
ATOM 6541 C CA . HIS B 1 258 ? -19.384 40.292 -21.717 1.00 41.89 255 HIS B CA 1
ATOM 6542 C C . HIS B 1 258 ? -18.630 41.342 -20.936 1.00 41.20 255 HIS B C 1
ATOM 6543 O O . HIS B 1 258 ? -17.735 41.007 -20.159 1.00 40.63 255 HIS B O 1
ATOM 6550 N N . ILE B 1 259 ? -18.985 42.604 -21.134 1.00 41.28 256 ILE B N 1
ATOM 6551 C CA . ILE B 1 259 ? -18.347 43.695 -20.396 1.00 41.65 256 ILE B CA 1
ATOM 6552 C C . ILE B 1 259 ? -18.543 43.516 -18.881 1.00 40.24 256 ILE B C 1
ATOM 6553 O O . ILE B 1 259 ? -17.588 43.672 -18.082 1.00 38.68 256 ILE B O 1
ATOM 6558 N N . ILE B 1 260 ? -19.775 43.182 -18.506 1.00 38.96 257 ILE B N 1
ATOM 6559 C CA . ILE B 1 260 ? -20.118 42.940 -17.107 1.00 37.94 257 ILE B CA 1
ATOM 6560 C C . ILE B 1 260 ? -19.362 41.711 -16.564 1.00 36.91 257 ILE B C 1
ATOM 6561 O O . ILE B 1 260 ? -18.684 41.788 -15.519 1.00 36.09 257 ILE B O 1
ATOM 6566 N N . ALA B 1 261 ? -19.454 40.607 -17.301 1.00 35.68 258 ALA B N 1
ATOM 6567 C CA . ALA B 1 261 ? -18.876 39.337 -16.883 1.00 35.12 258 ALA B CA 1
ATOM 6568 C C . ALA B 1 261 ? -17.351 39.392 -16.689 1.00 35.34 258 ALA B C 1
ATOM 6569 O O . ALA B 1 261 ? -16.828 38.861 -15.702 1.00 33.95 258 ALA B O 1
ATOM 6571 N N . PHE B 1 262 ? -16.655 40.023 -17.638 1.00 37.08 259 PHE B N 1
ATOM 6572 C CA . PHE B 1 262 ? -15.220 40.238 -17.538 1.00 38.63 259 PHE B CA 1
ATOM 6573 C C . PHE B 1 262 ? -14.834 41.113 -16.368 1.00 38.12 259 PHE B C 1
ATOM 6574 O O . PHE B 1 262 ? -13.867 40.807 -15.670 1.00 37.33 259 PHE B O 1
ATOM 6582 N N . ASN B 1 263 ? -15.584 42.187 -16.136 1.00 38.30 260 ASN B N 1
ATOM 6583 C CA . ASN B 1 263 ? -15.265 43.104 -15.032 1.00 39.23 260 ASN B CA 1
ATOM 6584 C C . ASN B 1 263 ? -15.512 42.522 -13.649 1.00 39.03 260 ASN B C 1
ATOM 6585 O O . ASN B 1 263 ? -14.728 42.768 -12.690 1.00 38.40 260 ASN B O 1
ATOM 6590 N N . ILE B 1 264 ? -16.614 41.788 -13.549 1.00 37.88 261 ILE B N 1
ATOM 6591 C CA . ILE B 1 264 ? -16.963 41.071 -12.330 1.00 38.63 261 ILE B CA 1
ATOM 6592 C C . ILE B 1 264 ? -15.912 39.971 -12.023 1.00 38.70 261 ILE B C 1
ATOM 6593 O O . ILE B 1 264 ? -15.506 39.782 -10.859 1.00 38.66 261 ILE B O 1
ATOM 6598 N N . LEU B 1 265 ? -15.466 39.261 -13.057 1.00 38.42 262 LEU B N 1
ATOM 6599 C CA . LEU B 1 265 ? -14.432 38.256 -12.896 1.00 39.01 262 LEU B CA 1
ATOM 6600 C C . LEU B 1 265 ? -13.174 38.854 -12.225 1.00 39.09 262 LEU B C 1
ATOM 6601 O O . LEU B 1 265 ? -12.574 38.212 -11.362 1.00 38.99 262 LEU B O 1
ATOM 6606 N N . ASN B 1 266 ? -12.764 40.068 -12.607 1.00 37.98 263 ASN B N 1
ATOM 6607 C CA . ASN B 1 266 ? -11.542 40.636 -12.014 1.00 38.33 263 ASN B CA 1
ATOM 6608 C C . ASN B 1 266 ? -11.673 40.766 -10.501 1.00 37.87 263 ASN B C 1
ATOM 6609 O O . ASN B 1 266 ? -10.713 40.520 -9.750 1.00 36.97 263 ASN B O 1
ATOM 6614 N N . ILE B 1 267 ? -12.861 41.176 -10.077 1.00 37.09 264 ILE B N 1
ATOM 6615 C CA . ILE B 1 267 ? -13.132 41.388 -8.679 1.00 37.85 264 ILE B CA 1
ATOM 6616 C C . ILE B 1 267 ? -13.221 40.068 -7.932 1.00 35.81 264 ILE B C 1
ATOM 6617 O O . ILE B 1 267 ? -12.599 39.904 -6.870 1.00 35.50 264 ILE B O 1
ATOM 6622 N N . GLY B 1 268 ? -13.938 39.116 -8.522 1.00 33.71 265 GLY B N 1
ATOM 6623 C CA . GLY B 1 268 ? -14.040 37.770 -7.994 1.00 32.83 265 GLY B CA 1
ATOM 6624 C C . GLY B 1 268 ? -12.674 37.132 -7.760 1.00 31.81 265 GLY B C 1
ATOM 6625 O O . GLY B 1 268 ? -12.445 36.465 -6.739 1.00 31.17 265 GLY B O 1
ATOM 6626 N N . ARG B 1 269 ? -11.767 37.387 -8.689 1.00 31.49 266 ARG B N 1
ATOM 6627 C CA . ARG B 1 269 ? -10.421 36.865 -8.652 1.00 32.01 266 ARG B CA 1
ATOM 6628 C C . ARG B 1 269 ? -9.628 37.395 -7.476 1.00 32.16 266 ARG B C 1
ATOM 6629 O O . ARG B 1 269 ? -9.041 36.599 -6.729 1.00 31.69 266 ARG B O 1
ATOM 6637 N N . TYR B 1 270 ? -9.541 38.716 -7.307 1.00 32.67 267 TYR B N 1
ATOM 6638 C CA . TYR B 1 270 ? -8.665 39.160 -6.213 1.00 34.02 267 TYR B CA 1
ATOM 6639 C C . TYR B 1 270 ? -9.311 38.917 -4.848 1.00 32.89 267 TYR B C 1
ATOM 6640 O O . TYR B 1 270 ? -8.627 38.705 -3.863 1.00 32.29 267 TYR B O 1
ATOM 6649 N N . LYS B 1 271 ? -10.635 38.914 -4.807 1.00 34.19 268 LYS B N 1
ATOM 6650 C CA . LYS B 1 271 ? -11.339 38.678 -3.572 1.00 34.50 268 LYS B CA 1
ATOM 6651 C C . LYS B 1 271 ? -11.157 37.238 -3.117 1.00 34.21 268 LYS B C 1
ATOM 6652 O O . LYS B 1 271 ? -11.011 36.954 -1.920 1.00 34.84 268 LYS B O 1
ATOM 6658 N N . LEU B 1 272 ? -11.188 36.310 -4.062 1.00 31.55 269 LEU B N 1
ATOM 6659 C CA . LEU B 1 272 ? -10.884 34.922 -3.721 1.00 31.89 269 LEU B CA 1
ATOM 6660 C C . LEU B 1 272 ? -9.424 34.814 -3.258 1.00 30.29 269 LEU B C 1
ATOM 6661 O O . LEU B 1 272 ? -9.140 34.083 -2.305 1.00 28.95 269 LEU B O 1
ATOM 6666 N N . GLY B 1 273 ? -8.519 35.543 -3.921 1.00 29.93 270 GLY B N 1
ATOM 6667 C CA . GLY B 1 273 ? -7.107 35.657 -3.470 1.00 30.12 270 GLY B CA 1
ATOM 6668 C C . GLY B 1 273 ? -7.061 36.065 -1.989 1.00 30.85 270 GLY B C 1
ATOM 6669 O O . GLY B 1 273 ? -6.432 35.397 -1.157 1.00 31.04 270 GLY B O 1
ATOM 6670 N N . VAL B 1 274 ? -7.772 37.127 -1.650 1.00 29.60 271 VAL B N 1
ATOM 6671 C CA . VAL B 1 274 ? -7.861 37.551 -0.259 1.00 31.37 271 VAL B CA 1
ATOM 6672 C C . VAL B 1 274 ? -8.396 36.445 0.669 1.00 29.77 271 VAL B C 1
ATOM 6673 O O . VAL B 1 274 ? -7.863 36.226 1.736 1.00 29.19 271 VAL B O 1
ATOM 6677 N N . GLY B 1 275 ? -9.482 35.775 0.255 1.00 29.46 272 GLY B N 1
ATOM 6678 C CA . GLY B 1 275 ? -10.104 34.701 1.033 1.00 27.39 272 GLY B CA 1
ATOM 6679 C C . GLY B 1 275 ? -9.102 33.600 1.285 1.00 27.09 272 GLY B C 1
ATOM 6680 O O . GLY B 1 275 ? -8.988 33.087 2.409 1.00 26.62 272 GLY B O 1
ATOM 6681 N N . THR B 1 276 ? -8.332 33.241 0.261 1.00 25.03 273 THR B N 1
ATOM 6682 C CA . THR B 1 276 ? -7.442 32.069 0.428 1.00 25.24 273 THR B CA 1
ATOM 6683 C C . THR B 1 276 ? -6.273 32.421 1.356 1.00 25.95 273 THR B C 1
ATOM 6684 O O . THR B 1 276 ? -5.720 31.540 2.022 1.00 26.31 273 THR B O 1
ATOM 6688 N N . VAL B 1 277 ? -5.910 33.704 1.413 1.00 28.16 274 VAL B N 1
ATOM 6689 C CA . VAL B 1 277 ? -4.866 34.121 2.349 1.00 28.58 274 VAL B CA 1
ATOM 6690 C C . VAL B 1 277 ? -5.365 33.985 3.772 1.00 28.35 274 VAL B C 1
ATOM 6691 O O . VAL B 1 277 ? -4.626 33.548 4.639 1.00 27.81 274 VAL B O 1
ATOM 6695 N N . GLY B 1 278 ? -6.621 34.358 4.028 1.00 28.07 275 GLY B N 1
ATOM 6696 C CA . GLY B 1 278 ? -7.193 34.222 5.383 1.00 28.38 275 GLY B CA 1
ATOM 6697 C C . GLY B 1 278 ? -7.217 32.749 5.791 1.00 28.40 275 GLY B C 1
ATOM 6698 O O . GLY B 1 278 ? -6.878 32.389 6.930 1.00 27.08 275 GLY B O 1
ATOM 6699 N N . SER B 1 279 ? -7.623 31.877 4.854 1.00 26.43 276 SER B N 1
ATOM 6700 C CA . SER B 1 279 ? -7.615 30.450 5.145 1.00 25.85 276 SER B CA 1
ATOM 6701 C C . SER B 1 279 ? -6.236 29.875 5.387 1.00 26.14 276 SER B C 1
ATOM 6702 O O . SER B 1 279 ? -6.070 29.027 6.272 1.00 27.05 276 SER B O 1
ATOM 6705 N N . ALA B 1 280 ? -5.244 30.287 4.602 1.00 25.92 277 ALA B N 1
ATOM 6706 C CA . ALA B 1 280 ? -3.904 29.771 4.796 1.00 25.02 277 ALA B CA 1
ATOM 6707 C C . ALA B 1 280 ? -3.343 30.160 6.178 1.00 26.72 277 ALA B C 1
ATOM 6708 O O . ALA B 1 280 ? -2.710 29.356 6.862 1.00 26.21 277 ALA B O 1
ATOM 6710 N N . LYS B 1 281 ? -3.601 31.377 6.596 1.00 26.46 278 LYS B N 1
ATOM 6711 C CA . LYS B 1 281 ? -3.173 31.793 7.931 1.00 27.82 278 LYS B CA 1
ATOM 6712 C C . LYS B 1 281 ? -3.814 30.908 8.997 1.00 28.54 278 LYS B C 1
ATOM 6713 O O . LYS B 1 281 ? -3.193 30.575 10.009 1.00 29.14 278 LYS B O 1
ATOM 6719 N N . ARG B 1 282 ? -5.094 30.557 8.803 1.00 28.38 279 ARG B N 1
ATOM 6720 C CA . ARG B 1 282 ? -5.799 29.770 9.788 1.00 27.37 279 ARG B CA 1
ATOM 6721 C C . ARG B 1 282 ? -5.202 28.355 9.828 1.00 26.73 279 ARG B C 1
ATOM 6722 O O . ARG B 1 282 ? -5.027 27.806 10.909 1.00 26.56 279 ARG B O 1
ATOM 6730 N N . ALA B 1 283 ? -4.870 27.780 8.657 1.00 24.39 280 ALA B N 1
ATOM 6731 C CA . ALA B 1 283 ? -4.263 26.466 8.611 1.00 25.31 280 ALA B CA 1
ATOM 6732 C C . ALA B 1 283 ? -2.900 26.464 9.331 1.00 27.05 280 ALA B C 1
ATOM 6733 O O . ALA B 1 283 ? -2.553 25.499 10.030 1.00 27.52 280 ALA B O 1
ATOM 6735 N N . VAL B 1 284 ? -2.131 27.536 9.149 1.00 27.15 281 VAL B N 1
ATOM 6736 C CA . VAL B 1 284 ? -0.853 27.629 9.838 1.00 28.13 281 VAL B CA 1
ATOM 6737 C C . VAL B 1 284 ? -1.105 27.620 11.338 1.00 28.59 281 VAL B C 1
ATOM 6738 O O . VAL B 1 284 ? -0.417 26.952 12.078 1.00 28.46 281 VAL B O 1
ATOM 6742 N N . GLU B 1 285 ? -2.092 28.388 11.793 1.00 31.30 282 GLU B N 1
ATOM 6743 C CA . GLU B 1 285 ? -2.323 28.545 13.226 1.00 31.43 282 GLU B CA 1
ATOM 6744 C C . GLU B 1 285 ? -2.733 27.209 13.860 1.00 31.76 282 GLU B C 1
ATOM 6745 O O . GLU B 1 285 ? -2.176 26.794 14.880 1.00 31.20 282 GLU B O 1
ATOM 6751 N N . ILE B 1 286 ? -3.718 26.527 13.263 1.00 29.58 283 ILE B N 1
ATOM 6752 C CA . ILE B 1 286 ? -4.179 25.314 13.881 1.00 29.69 283 ILE B CA 1
ATOM 6753 C C . ILE B 1 286 ? -3.158 24.190 13.786 1.00 29.52 283 ILE B C 1
ATOM 6754 O O . ILE B 1 286 ? -3.125 23.341 14.643 1.00 27.96 283 ILE B O 1
ATOM 6759 N N . SER B 1 287 ? -2.298 24.233 12.774 1.00 28.74 284 SER B N 1
ATOM 6760 C CA . SER B 1 287 ? -1.263 23.226 12.617 1.00 28.97 284 SER B CA 1
ATOM 6761 C C . SER B 1 287 ? -0.144 23.430 13.635 1.00 29.42 284 SER B C 1
ATOM 6762 O O . SER B 1 287 ? 0.417 22.451 14.130 1.00 29.14 284 SER B O 1
ATOM 6765 N N . ALA B 1 288 ? 0.179 24.688 13.937 1.00 27.81 285 ALA B N 1
ATOM 6766 C CA . ALA B 1 288 ? 1.224 24.986 14.912 1.00 30.06 285 ALA B CA 1
ATOM 6767 C C . ALA B 1 288 ? 0.735 24.647 16.331 1.00 31.74 285 ALA B C 1
ATOM 6768 O O . ALA B 1 288 ? 1.491 24.123 17.178 1.00 31.11 285 ALA B O 1
ATOM 6770 N N . GLN B 1 289 ? -0.545 24.924 16.579 1.00 33.27 286 GLN B N 1
ATOM 6771 C CA . GLN B 1 289 ? -1.147 24.595 17.891 1.00 34.63 286 GLN B CA 1
ATOM 6772 C C . GLN B 1 289 ? -1.160 23.079 18.072 1.00 33.12 286 GLN B C 1
ATOM 6773 O O . GLN B 1 289 ? -0.840 22.577 19.136 1.00 32.87 286 GLN B O 1
ATOM 6779 N N . TYR B 1 290 ? -1.560 22.352 17.025 1.00 31.24 287 TYR B N 1
ATOM 6780 C CA . TYR B 1 290 ? -1.560 20.883 17.085 1.00 30.40 287 TYR B CA 1
ATOM 6781 C C . TYR B 1 290 ? -0.150 20.308 17.295 1.00 30.35 287 TYR B C 1
ATOM 6782 O O . TYR B 1 290 ? 0.058 19.413 18.134 1.00 30.76 287 TYR B O 1
ATOM 6791 N N . ALA B 1 291 ? 0.817 20.822 16.535 1.00 30.37 288 ALA B N 1
ATOM 6792 C CA . ALA B 1 291 ? 2.207 20.381 16.643 1.00 31.92 288 ALA B CA 1
ATOM 6793 C C . ALA B 1 291 ? 2.777 20.515 18.050 1.00 33.63 288 ALA B C 1
ATOM 6794 O O . ALA B 1 291 ? 3.515 19.621 18.509 1.00 34.58 288 ALA B O 1
ATOM 6796 N N . ASN B 1 292 ? 2.428 21.598 18.736 1.00 35.07 289 ASN B N 1
ATOM 6797 C CA . ASN B 1 292 ? 2.820 21.803 20.128 1.00 36.81 289 ASN B CA 1
ATOM 6798 C C . ASN B 1 292 ? 2.161 20.879 21.126 1.00 37.58 289 ASN B C 1
ATOM 6799 O O . ASN B 1 292 ? 2.741 20.601 22.169 1.00 38.27 289 ASN B O 1
ATOM 6804 N N A GLN B 1 293 ? 0.949 20.405 20.840 0.52 37.05 290 GLN B N 1
ATOM 6805 N N B GLN B 1 293 ? 0.958 20.417 20.772 0.48 36.63 290 GLN B N 1
ATOM 6806 C CA A GLN B 1 293 ? 0.233 19.602 21.831 0.52 37.26 290 GLN B CA 1
ATOM 6807 C CA B GLN B 1 293 ? 0.073 19.653 21.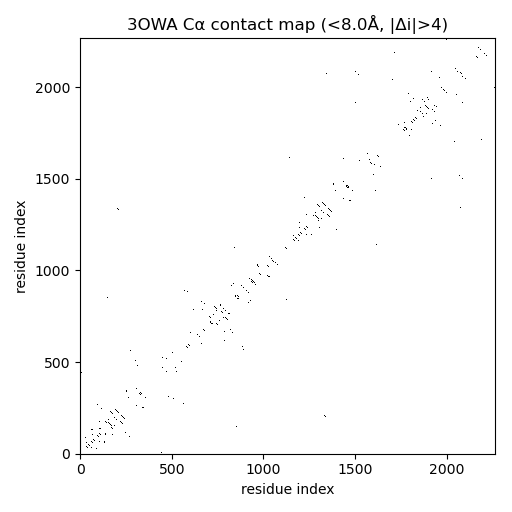643 0.48 36.60 290 GLN B CA 1
ATOM 6808 C C A GLN B 1 293 ? 0.397 18.106 21.587 0.52 36.29 290 GLN B C 1
ATOM 6809 C C B GLN B 1 293 ? 0.391 18.169 21.557 0.48 35.92 290 GLN B C 1
ATOM 6810 O O A GLN B 1 293 ? 0.362 17.327 22.537 0.52 36.58 290 GLN B O 1
ATOM 6811 O O B GLN B 1 293 ? 0.471 17.475 22.568 0.48 36.47 290 GLN B O 1
ATOM 6822 N N . ARG B 1 294 ? 0.552 17.691 20.324 1.00 34.83 291 ARG B N 1
ATOM 6823 C CA . ARG B 1 294 ? 0.660 16.265 20.029 1.00 33.45 291 ARG B CA 1
ATOM 6824 C C . ARG B 1 294 ? 2.054 15.707 20.321 1.00 34.80 291 ARG B C 1
ATOM 6825 O O . ARG B 1 294 ? 3.052 16.174 19.765 1.00 34.71 291 ARG B O 1
ATOM 6833 N N . GLN B 1 295 ? 2.124 14.712 21.208 1.00 35.93 292 GLN B N 1
ATOM 6834 C CA . GLN B 1 295 ? 3.378 14.026 21.465 1.00 37.62 292 GLN B CA 1
ATOM 6835 C C . GLN B 1 295 ? 3.473 12.654 20.786 1.00 37.26 292 GLN B C 1
ATOM 6836 O O . GLN B 1 295 ? 2.494 11.886 20.754 1.00 36.41 292 GLN B O 1
ATOM 6842 N N . GLN B 1 296 ? 4.657 12.359 20.264 1.00 36.75 293 GLN B N 1
ATOM 6843 C CA . GLN B 1 296 ? 5.017 11.038 19.779 1.00 37.52 293 GLN B CA 1
ATOM 6844 C C . GLN B 1 296 ? 6.492 10.871 20.109 1.00 38.93 293 GLN B C 1
ATOM 6845 O O . GLN B 1 296 ? 7.247 11.873 20.157 1.00 39.39 293 GLN B O 1
ATOM 6851 N N . PHE B 1 297 ? 6.906 9.630 20.364 1.00 39.30 294 PHE B N 1
ATOM 6852 C CA . PHE B 1 297 ? 8.289 9.357 20.824 1.00 41.38 294 PHE B CA 1
ATOM 6853 C C . PHE B 1 297 ? 8.678 10.244 22.011 1.00 42.65 294 PHE B C 1
ATOM 6854 O O . PHE B 1 297 ? 9.795 10.740 22.090 1.00 43.77 294 PHE B O 1
ATOM 6862 N N . LYS B 1 298 ? 7.721 10.468 22.908 1.00 44.34 295 LYS B N 1
ATOM 6863 C CA . LYS B 1 298 ? 7.938 11.231 24.151 1.00 45.83 295 LYS B CA 1
ATOM 6864 C C . LYS B 1 298 ? 8.272 12.722 24.027 1.00 45.50 295 LYS B C 1
ATOM 6865 O O . LYS B 1 298 ? 8.840 13.325 24.941 1.00 46.30 295 LYS B O 1
ATOM 6871 N N . GLN B 1 299 ? 7.881 13.341 22.921 1.00 43.17 296 GLN B N 1
ATOM 6872 C CA . GLN B 1 299 ? 8.060 14.784 22.774 1.00 42.74 296 GLN B CA 1
ATOM 6873 C C . GLN B 1 299 ? 6.981 15.349 21.830 1.00 39.88 296 GLN B C 1
ATOM 6874 O O . GLN B 1 299 ? 6.419 14.605 21.019 1.00 39.35 296 GLN B O 1
ATOM 6880 N N . PRO B 1 300 ? 6.691 16.655 21.949 1.00 38.22 297 PRO B N 1
ATOM 6881 C CA . PRO B 1 300 ? 5.817 17.316 20.999 1.00 36.65 297 PRO B CA 1
ATOM 6882 C C . PRO B 1 300 ? 6.409 17.173 19.609 1.00 35.62 297 PRO B C 1
ATOM 6883 O O . PRO B 1 300 ? 7.607 17.386 19.415 1.00 34.74 297 PRO B O 1
ATOM 6887 N N . ILE B 1 301 ? 5.570 16.819 18.642 1.00 34.06 298 ILE B N 1
ATOM 6888 C CA . ILE B 1 301 ? 6.025 16.697 17.269 1.00 33.46 298 ILE B CA 1
ATOM 6889 C C . ILE B 1 301 ? 6.548 18.016 16.735 1.00 32.66 298 ILE B C 1
ATOM 6890 O O . ILE B 1 301 ? 7.319 18.039 15.774 1.00 31.83 298 ILE B O 1
ATOM 6895 N N . ALA B 1 302 ? 6.173 19.113 17.380 1.00 33.16 299 ALA B N 1
ATOM 6896 C CA . ALA B 1 302 ? 6.831 20.382 17.077 1.00 34.54 299 ALA B CA 1
ATOM 6897 C C . ALA B 1 302 ? 8.379 20.318 17.119 1.00 35.62 299 ALA B C 1
ATOM 6898 O O . ALA B 1 302 ? 9.017 21.096 16.445 1.00 36.10 299 ALA B O 1
ATOM 6900 N N A ARG B 1 303 ? 8.949 19.380 17.878 0.62 36.67 300 ARG B N 1
ATOM 6901 N N B ARG B 1 303 ? 8.946 19.400 17.903 0.38 36.65 300 ARG B N 1
ATOM 6902 C CA A ARG B 1 303 ? 10.419 19.267 18.035 0.62 38.06 300 ARG B CA 1
ATOM 6903 C CA B ARG B 1 303 ? 10.408 19.281 18.036 0.38 37.88 300 ARG B CA 1
ATOM 6904 C C A ARG B 1 303 ? 11.076 18.478 16.907 0.62 37.39 300 ARG B C 1
ATOM 6905 C C B ARG B 1 303 ? 11.068 18.646 16.815 0.38 37.23 300 ARG B C 1
ATOM 6906 O O A ARG B 1 303 ? 12.291 18.295 16.895 0.62 38.17 300 ARG B O 1
ATOM 6907 O O B ARG B 1 303 ? 12.280 18.752 16.643 0.38 37.83 300 ARG B O 1
ATOM 6922 N N . PHE B 1 304 ? 10.278 17.997 15.966 1.00 35.63 301 PHE B N 1
ATOM 6923 C CA . PHE B 1 304 ? 10.822 17.286 14.838 1.00 36.47 301 PHE B CA 1
ATOM 6924 C C . PHE B 1 304 ? 11.110 18.220 13.658 1.00 36.01 301 PHE B C 1
ATOM 6925 O O . PHE B 1 304 ? 10.209 18.896 13.181 1.00 35.40 301 PHE B O 1
ATOM 6933 N N . PRO B 1 305 ? 12.373 18.261 13.198 1.00 36.18 302 PRO B N 1
ATOM 6934 C CA . PRO B 1 305 ? 12.686 19.124 12.053 1.00 36.72 302 PRO B CA 1
ATOM 6935 C C . PRO B 1 305 ? 11.763 18.998 10.838 1.00 35.89 302 PRO B C 1
ATOM 6936 O O . PRO B 1 305 ? 11.470 20.004 10.204 1.00 36.92 302 PRO B O 1
ATOM 6940 N N . LEU B 1 306 ? 11.262 17.816 10.531 1.00 35.59 303 LEU B N 1
ATOM 6941 C CA . LEU B 1 306 ? 10.399 17.708 9.351 1.00 35.62 303 LEU B CA 1
ATOM 6942 C C . LEU B 1 306 ? 9.107 18.462 9.542 1.00 34.22 303 LEU B C 1
ATOM 6943 O O . LEU B 1 306 ? 8.578 19.010 8.585 1.00 33.00 303 LEU B O 1
ATOM 6948 N N . ILE B 1 307 ? 8.601 18.449 10.774 1.00 32.60 304 ILE B N 1
ATOM 6949 C CA . ILE B 1 307 ? 7.407 19.186 11.114 1.00 30.66 304 ILE B CA 1
ATOM 6950 C C . ILE B 1 307 ? 7.677 20.681 11.048 1.00 30.98 304 ILE B C 1
ATOM 6951 O O . ILE B 1 307 ? 6.870 21.455 10.522 1.00 29.72 304 ILE B O 1
ATOM 6956 N N . GLN B 1 308 ? 8.829 21.087 11.568 1.00 30.73 305 GLN B N 1
ATOM 6957 C CA . GLN B 1 308 ? 9.236 22.466 11.482 1.00 31.23 305 GLN B CA 1
ATOM 6958 C C . GLN B 1 308 ? 9.372 22.926 10.043 1.00 30.91 305 GLN B C 1
ATOM 6959 O O . GLN B 1 308 ? 8.955 24.030 9.693 1.00 30.69 305 GLN B O 1
ATOM 6965 N N . GLU B 1 309 ? 9.904 22.063 9.184 1.00 30.67 306 GLU B N 1
ATOM 6966 C CA . GLU B 1 309 ? 10.089 22.445 7.809 1.00 31.41 306 GLU B CA 1
ATOM 6967 C C . GLU B 1 309 ? 8.726 22.664 7.098 1.00 30.69 306 GLU B C 1
ATOM 6968 O O . GLU B 1 309 ? 8.578 23.632 6.348 1.00 30.89 306 GLU B O 1
ATOM 6974 N N . LYS B 1 310 ? 7.732 21.825 7.400 1.00 29.23 307 LYS B N 1
ATOM 6975 C CA . LYS B 1 310 ? 6.395 21.976 6.832 1.00 28.68 307 LYS B CA 1
ATOM 6976 C C . LYS B 1 310 ? 5.789 23.317 7.220 1.00 28.65 307 LYS B C 1
ATOM 6977 O O . LYS B 1 310 ? 5.325 24.063 6.346 1.00 27.37 307 LYS B O 1
ATOM 6983 N N . LEU B 1 311 ? 5.830 23.645 8.518 1.00 28.31 308 LEU B N 1
ATOM 6984 C CA . LEU B 1 311 ? 5.267 24.888 8.984 1.00 29.29 308 LEU B CA 1
ATOM 6985 C C . LEU B 1 311 ? 5.957 26.087 8.355 1.00 30.72 308 LEU B C 1
ATOM 6986 O O . LEU B 1 311 ? 5.302 27.101 8.071 1.00 29.73 308 LEU B O 1
ATOM 6991 N N . ALA B 1 312 ? 7.295 26.021 8.250 1.00 31.29 309 ALA B N 1
ATOM 6992 C CA . ALA B 1 312 ? 8.052 27.121 7.703 1.00 31.42 309 ALA B CA 1
ATOM 6993 C C . ALA B 1 312 ? 7.748 27.303 6.219 1.00 31.00 309 ALA B C 1
ATOM 6994 O O . ALA B 1 312 ? 7.703 28.433 5.760 1.00 30.92 309 ALA B O 1
ATOM 6996 N N . ASN B 1 313 ? 7.559 26.217 5.461 1.00 30.37 310 ASN B N 1
ATOM 6997 C CA . ASN B 1 313 ? 7.139 26.365 4.060 1.00 30.47 310 ASN B CA 1
ATOM 6998 C C . ASN B 1 313 ? 5.740 26.961 3.979 1.00 29.43 310 ASN B C 1
ATOM 6999 O O . ASN B 1 313 ? 5.468 27.818 3.140 1.00 29.09 310 ASN B O 1
ATOM 7012 N N . ALA B 1 315 ? 4.260 28.953 6.158 1.00 29.41 312 ALA B N 1
ATOM 7013 C CA . ALA B 1 315 ? 4.320 30.385 6.533 1.00 29.59 312 ALA B CA 1
ATOM 7014 C C . ALA B 1 315 ? 4.961 31.278 5.466 1.00 28.93 312 ALA B C 1
ATOM 7015 O O . ALA B 1 315 ? 4.489 32.402 5.174 1.00 29.13 312 ALA B O 1
ATOM 7017 N N . ALA B 1 316 ? 6.031 30.813 4.862 1.00 29.48 313 ALA B N 1
ATOM 7018 C CA . ALA B 1 316 ? 6.717 31.676 3.881 1.00 30.03 313 ALA B CA 1
ATOM 7019 C C . ALA B 1 316 ? 5.874 31.888 2.640 1.00 29.78 313 ALA B C 1
ATOM 7020 O O . ALA B 1 316 ? 5.798 32.997 2.101 1.00 30.19 313 ALA B O 1
ATOM 7022 N N . LYS B 1 317 ? 5.243 30.804 2.170 1.00 28.00 314 LYS B N 1
ATOM 7023 C CA . LYS B 1 317 ? 4.302 30.947 1.083 1.00 27.34 314 LYS B CA 1
ATOM 7024 C C . LYS B 1 317 ? 3.173 31.871 1.444 1.00 27.45 314 LYS B C 1
ATOM 7025 O O . LYS B 1 317 ? 2.730 32.653 0.582 1.00 26.31 314 LYS B O 1
ATOM 7031 N N . THR B 1 318 ? 2.654 31.746 2.679 1.00 26.92 315 THR B N 1
ATOM 7032 C CA . THR B 1 318 ? 1.538 32.592 3.098 1.00 27.35 315 THR B CA 1
ATOM 7033 C C . THR B 1 318 ? 1.960 34.067 3.127 1.00 27.91 315 THR B C 1
ATOM 7034 O O . THR B 1 318 ? 1.186 34.930 2.772 1.00 28.22 315 THR B O 1
ATOM 7038 N N . TYR B 1 319 ? 3.182 34.356 3.593 1.00 28.48 316 TYR B N 1
ATOM 7039 C CA . TYR B 1 319 ? 3.725 35.715 3.549 1.00 28.13 316 TYR B CA 1
ATOM 7040 C C . TYR B 1 319 ? 3.774 36.247 2.124 1.00 28.78 316 TYR B C 1
ATOM 7041 O O . TYR B 1 319 ? 3.358 37.370 1.875 1.00 28.74 316 TYR B O 1
ATOM 7050 N N . ALA B 1 320 ? 4.251 35.438 1.169 1.00 28.27 317 ALA B N 1
ATOM 7051 C CA . ALA B 1 320 ? 4.325 35.908 -0.214 1.00 28.47 317 ALA B CA 1
ATOM 7052 C C . ALA B 1 320 ? 2.935 36.168 -0.763 1.00 28.57 317 ALA B C 1
ATOM 7053 O O . ALA B 1 320 ? 2.753 37.126 -1.531 1.00 29.38 317 ALA B O 1
ATOM 7055 N N . ALA B 1 321 ? 1.967 35.299 -0.418 1.00 27.62 318 ALA B N 1
ATOM 7056 C CA . ALA B 1 321 ? 0.569 35.453 -0.898 1.00 26.75 318 ALA B CA 1
ATOM 7057 C C . ALA B 1 321 ? -0.074 36.661 -0.231 1.00 27.54 318 ALA B C 1
ATOM 7058 O O . ALA B 1 321 ? -0.688 37.506 -0.886 1.00 27.92 318 ALA B O 1
ATOM 7060 N N . GLU B 1 322 ? 0.071 36.782 1.083 1.00 28.54 319 GLU B N 1
ATOM 7061 C CA . GLU B 1 322 ? -0.512 37.943 1.738 1.00 29.72 319 GLU B CA 1
ATOM 7062 C C . GLU B 1 322 ? 0.079 39.248 1.163 1.00 31.70 319 GLU B C 1
ATOM 7063 O O . GLU B 1 322 ? -0.665 40.230 0.921 1.00 32.47 319 GLU B O 1
ATOM 7069 N N . SER B 1 323 ? 1.402 39.265 0.924 1.00 32.46 320 SER B N 1
ATOM 7070 C CA . SER B 1 323 ? 2.074 40.473 0.422 1.00 33.57 320 SER B CA 1
ATOM 7071 C C . SER B 1 323 ? 1.610 40.831 -0.992 1.00 33.54 320 SER B C 1
ATOM 7072 O O . SER B 1 323 ? 1.327 42.001 -1.273 1.00 32.66 320 SER B O 1
ATOM 7075 N N . SER B 1 324 ? 1.531 39.844 -1.877 1.00 32.74 321 SER B N 1
ATOM 7076 C CA . SER B 1 324 ? 1.131 40.157 -3.220 1.00 33.88 321 SER B CA 1
ATOM 7077 C C . SER B 1 324 ? -0.362 40.495 -3.300 1.00 33.27 321 SER B C 1
ATOM 7078 O O . SER B 1 324 ? -0.748 41.331 -4.107 1.00 33.13 321 SER B O 1
ATOM 7081 N N . VAL B 1 325 ? -1.215 39.873 -2.471 1.00 32.87 322 VAL B N 1
ATOM 7082 C CA . VAL B 1 325 ? -2.659 40.157 -2.553 1.00 32.27 322 VAL B CA 1
ATOM 7083 C C . VAL B 1 325 ? -3.030 41.579 -2.097 1.00 33.09 322 VAL B C 1
ATOM 7084 O O . VAL B 1 325 ? -3.796 42.284 -2.766 1.00 33.03 322 VAL B O 1
ATOM 7088 N N . TYR B 1 326 ? -2.503 41.992 -0.955 1.00 32.55 323 TYR B N 1
ATOM 7089 C CA . TYR B 1 326 ? -2.736 43.354 -0.485 1.00 34.29 323 TYR B CA 1
ATOM 7090 C C . TYR B 1 326 ? -2.049 44.443 -1.331 1.00 34.55 323 TYR B C 1
ATOM 7091 O O . TYR B 1 326 ? -2.508 45.577 -1.363 1.00 35.78 323 TYR B O 1
ATOM 7100 N N . ARG B 1 327 ? -0.958 44.100 -1.994 1.00 34.56 324 ARG B N 1
ATOM 7101 C CA . ARG B 1 327 ? -0.377 44.961 -3.010 1.00 35.44 324 ARG B CA 1
ATOM 7102 C C . ARG B 1 327 ? -1.415 45.285 -4.088 1.00 35.66 324 ARG B C 1
ATOM 7103 O O . ARG B 1 327 ? -1.605 46.443 -4.414 1.00 35.68 324 ARG B O 1
ATOM 7111 N N . THR B 1 328 ? -2.083 44.260 -4.631 1.00 34.45 325 THR B N 1
ATOM 7112 C CA . THR B 1 328 ? -3.116 44.452 -5.647 1.00 34.90 325 THR B CA 1
ATOM 7113 C C . THR B 1 328 ? -4.283 45.312 -5.094 1.00 36.18 325 THR B C 1
ATOM 7114 O O . THR B 1 328 ? -4.765 46.238 -5.756 1.00 36.02 325 THR B O 1
ATOM 7118 N N . VAL B 1 329 ? -4.727 44.999 -3.875 1.00 36.76 326 VAL B N 1
ATOM 7119 C CA . VAL B 1 329 ? -5.825 45.747 -3.249 1.00 37.09 326 VAL B CA 1
ATOM 7120 C C . VAL B 1 329 ? -5.449 47.240 -3.119 1.00 37.67 326 VAL B C 1
ATOM 7121 O O . VAL B 1 329 ? -6.265 48.113 -3.416 1.00 37.98 326 VAL B O 1
ATOM 7125 N N . GLY B 1 330 ? -4.189 47.509 -2.746 1.00 37.86 327 GLY B N 1
ATOM 7126 C CA . GLY B 1 330 ? -3.644 48.856 -2.729 1.00 38.79 327 GLY B CA 1
ATOM 7127 C C . GLY B 1 330 ? -3.625 49.541 -4.079 1.00 39.47 327 GLY B C 1
ATOM 7128 O O . GLY B 1 330 ? -3.911 50.723 -4.158 1.00 39.83 327 GLY B O 1
ATOM 7129 N N . LEU B 1 331 ? -3.288 48.821 -5.147 1.00 39.48 328 LEU B N 1
ATOM 7130 C CA . LEU B 1 331 ? -3.324 49.402 -6.496 1.00 40.22 328 LEU B CA 1
ATOM 7131 C C . LEU B 1 331 ? -4.719 49.884 -6.864 1.00 41.85 328 LEU B C 1
ATOM 7132 O O . LEU B 1 331 ? -4.891 51.003 -7.350 1.00 41.97 328 LEU B O 1
ATOM 7137 N N . PHE B 1 332 ? -5.711 49.020 -6.627 1.00 42.34 329 PHE B N 1
ATOM 7138 C CA . PHE B 1 332 ? -7.115 49.368 -6.783 1.00 43.96 329 PHE B CA 1
ATOM 7139 C C . PHE B 1 332 ? -7.407 50.655 -5.984 1.00 45.88 329 PHE B C 1
ATOM 7140 O O . PHE B 1 332 ? -7.857 51.661 -6.547 1.00 45.79 329 PHE B O 1
ATOM 7148 N N . GLU B 1 333 ? -7.130 50.613 -4.685 1.00 47.73 330 GLU B N 1
ATOM 7149 C CA . GLU B 1 333 ? -7.394 51.719 -3.785 1.00 51.78 330 GLU B CA 1
ATOM 7150 C C . GLU B 1 333 ? -6.735 53.020 -4.280 1.00 53.49 330 GLU B C 1
ATOM 7151 O O . GLU B 1 333 ? -7.345 54.084 -4.216 1.00 54.38 330 GLU B O 1
ATOM 7157 N N . SER B 1 334 ? -5.512 52.923 -4.800 1.00 54.80 331 SER B N 1
ATOM 7158 C CA . SER B 1 334 ? -4.814 54.099 -5.315 1.00 57.58 331 SER B CA 1
ATOM 7159 C C . SER B 1 334 ? -5.491 54.731 -6.513 1.00 58.38 331 SER B C 1
ATOM 7160 O O . SER B 1 334 ? -5.630 55.953 -6.557 1.00 59.47 331 SER B O 1
ATOM 7163 N N . ARG B 1 335 ? -5.928 53.922 -7.474 1.00 58.40 332 ARG B N 1
ATOM 7164 C CA . ARG B 1 335 ? -6.775 54.460 -8.539 1.00 59.66 332 ARG B CA 1
ATOM 7165 C C . ARG B 1 335 ? -8.124 55.037 -8.058 1.00 60.33 332 ARG B C 1
ATOM 7166 O O . ARG B 1 335 ? -8.538 56.102 -8.532 1.00 61.32 332 ARG B O 1
ATOM 7182 N N . SER B 1 337 ? -8.578 56.522 -5.279 1.00 64.22 334 SER B N 1
ATOM 7183 C CA . SER B 1 337 ? -8.200 57.795 -4.658 1.00 66.35 334 SER B CA 1
ATOM 7184 C C . SER B 1 337 ? -8.455 59.003 -5.541 1.00 67.81 334 SER B C 1
ATOM 7185 O O . SER B 1 337 ? -8.777 60.077 -5.037 1.00 68.96 334 SER B O 1
ATOM 7188 N N . THR B 1 338 ? -8.295 58.813 -6.848 1.00 68.14 335 THR B N 1
ATOM 7189 C CA . THR B 1 338 ? -8.415 59.885 -7.825 1.00 69.86 335 THR B CA 1
ATOM 7190 C C . THR B 1 338 ? -9.865 60.321 -8.038 1.00 70.33 335 THR B C 1
ATOM 7191 O O . THR B 1 338 ? -10.147 61.513 -8.153 1.00 71.75 335 THR B O 1
ATOM 7195 N N . LEU B 1 339 ? -10.772 59.353 -8.065 1.00 69.28 336 LEU B N 1
ATOM 7196 C CA . LEU B 1 339 ? -12.141 59.586 -8.508 1.00 69.65 336 LEU B CA 1
ATOM 7197 C C . LEU B 1 339 ? -12.942 60.566 -7.639 1.00 70.91 336 LEU B C 1
ATOM 7198 O O . LEU B 1 339 ? -12.794 60.593 -6.416 1.00 70.99 336 LEU B O 1
ATOM 7203 N N . SER B 1 340 ? -13.773 61.376 -8.296 1.00 72.27 337 SER B N 1
ATOM 7204 C CA . SER B 1 340 ? -14.749 62.231 -7.625 1.00 73.54 337 SER B CA 1
ATOM 7205 C C . SER B 1 340 ? -15.833 61.358 -7.015 1.00 73.67 337 SER B C 1
ATOM 7206 O O . SER B 1 340 ? -15.955 60.178 -7.363 1.00 72.47 337 SER B O 1
ATOM 7209 N N . GLU B 1 341 ? -16.630 61.949 -6.124 1.00 75.21 338 GLU B N 1
ATOM 7210 C CA . GLU B 1 341 ? -17.772 61.260 -5.518 1.00 75.82 338 GLU B CA 1
ATOM 7211 C C . GLU B 1 341 ? -18.793 60.822 -6.569 1.00 75.37 338 GLU B C 1
ATOM 7212 O O . GLU B 1 341 ? -19.466 59.798 -6.406 1.00 74.25 338 GLU B O 1
ATOM 7218 N N . GLU B 1 342 ? -18.887 61.604 -7.644 1.00 76.14 339 GLU B N 1
ATOM 7219 C CA . GLU B 1 342 ? -19.803 61.336 -8.757 1.00 76.28 339 GLU B CA 1
ATOM 7220 C C . GLU B 1 342 ? -19.326 60.180 -9.649 1.00 74.49 339 GLU B C 1
ATOM 7221 O O . GLU B 1 342 ? -20.135 59.394 -10.146 1.00 73.83 339 GLU B O 1
ATOM 7227 N N . GLU B 1 343 ? -18.017 60.091 -9.858 1.00 73.63 340 GLU B N 1
ATOM 7228 C CA . GLU B 1 343 ? -17.435 58.969 -10.592 1.00 72.30 340 GLU B CA 1
ATOM 7229 C C . GLU B 1 343 ? -17.683 57.638 -9.882 1.00 70.37 340 GLU B C 1
ATOM 7230 O O . GLU B 1 343 ? -18.095 56.668 -10.509 1.00 69.46 340 GLU B O 1
ATOM 7236 N N . VAL B 1 344 ? -17.439 57.626 -8.571 1.00 69.70 341 VAL B N 1
ATOM 7237 C CA . VAL B 1 344 ? -17.656 56.458 -7.715 1.00 68.37 341 VAL B CA 1
ATOM 7238 C C . VAL B 1 344 ? -19.122 56.017 -7.824 1.00 68.09 341 VAL B C 1
ATOM 7239 O O . VAL B 1 344 ? -19.406 54.816 -7.936 1.00 66.87 341 VAL B O 1
ATOM 7243 N N . LYS B 1 345 ? -20.029 57.003 -7.829 1.00 68.25 342 LYS B N 1
ATOM 7244 C CA . LYS B 1 345 ? -21.477 56.774 -7.955 1.00 68.28 342 LYS B CA 1
ATOM 7245 C C . LYS B 1 345 ? -21.909 56.086 -9.245 1.00 66.82 342 LYS B C 1
ATOM 7246 O O . LYS B 1 345 ? -22.731 55.171 -9.200 1.00 66.50 342 LYS B O 1
ATOM 7252 N N . ASP B 1 346 ? -21.383 56.549 -10.384 1.00 66.18 343 ASP B N 1
ATOM 7253 C CA . ASP B 1 346 ? -21.732 55.990 -11.706 1.00 65.00 343 ASP B CA 1
ATOM 7254 C C . ASP B 1 346 ? -21.193 54.568 -11.919 1.00 62.34 343 ASP B C 1
ATOM 7255 O O . ASP B 1 346 ? -21.697 53.845 -12.790 1.00 61.94 343 ASP B O 1
ATOM 7260 N N . GLY B 1 347 ? -20.166 54.184 -11.146 1.00 59.92 344 GLY B N 1
ATOM 7261 C CA . GLY B 1 347 ? -19.712 52.790 -11.061 1.00 55.80 344 GLY B CA 1
ATOM 7262 C C . GLY B 1 347 ? -18.689 52.363 -12.098 1.00 53.96 344 GLY B C 1
ATOM 7263 O O . GLY B 1 347 ? -17.750 51.628 -11.785 1.00 51.71 344 GLY B O 1
ATOM 7264 N N . LYS B 1 348 ? -18.875 52.828 -13.329 1.00 53.18 345 LYS B N 1
ATOM 7265 C CA . LYS B 1 348 ? -18.018 52.482 -14.452 1.00 52.43 345 LYS B CA 1
ATOM 7266 C C . LYS B 1 348 ? -16.540 52.761 -14.147 1.00 51.49 345 LYS B C 1
ATOM 7267 O O . LYS B 1 348 ? -15.663 51.955 -14.477 1.00 50.60 345 LYS B O 1
ATOM 7273 N N . ALA B 1 349 ? -16.261 53.898 -13.520 1.00 50.55 346 ALA B N 1
ATOM 7274 C CA . ALA B 1 349 ? -14.881 54.248 -13.191 1.00 49.91 346 ALA B CA 1
ATOM 7275 C C . ALA B 1 349 ? -14.307 53.372 -12.062 1.00 48.52 346 ALA B C 1
ATOM 7276 O O . ALA B 1 349 ? -13.080 53.205 -11.961 1.00 48.40 346 ALA B O 1
ATOM 7278 N N . VAL B 1 350 ? -15.179 52.825 -11.215 1.00 46.83 347 VAL B N 1
ATOM 7279 C CA . VAL B 1 350 ? -14.745 51.887 -10.166 1.00 45.22 347 VAL B CA 1
ATOM 7280 C C . VAL B 1 350 ? -14.319 50.559 -10.818 1.00 44.07 347 VAL B C 1
ATOM 7281 O O . VAL B 1 350 ? -13.239 50.037 -10.521 1.00 42.72 347 VAL B O 1
ATOM 7285 N N . ALA B 1 351 ? -15.150 50.048 -11.727 1.00 43.40 348 ALA B N 1
ATOM 7286 C CA . ALA B 1 351 ? -14.807 48.863 -12.511 1.00 42.94 348 ALA B CA 1
ATOM 7287 C C . ALA B 1 351 ? -13.487 49.070 -13.250 1.00 43.37 348 ALA B C 1
ATOM 7288 O O . ALA B 1 351 ? -12.624 48.187 -13.231 1.00 42.38 348 ALA B O 1
ATOM 7290 N N . ALA B 1 352 ? -13.324 50.243 -13.880 1.00 44.07 349 ALA B N 1
ATOM 7291 C CA . ALA B 1 352 ? -12.108 50.579 -14.633 1.00 43.47 349 ALA B CA 1
ATOM 7292 C C . ALA B 1 352 ? -10.873 50.547 -13.762 1.00 43.08 349 ALA B C 1
ATOM 7293 O O . ALA B 1 352 ? -9.824 50.100 -14.205 1.00 41.72 349 ALA B O 1
ATOM 7295 N N . SER B 1 353 ? -11.029 50.997 -12.517 1.00 43.41 350 SER B N 1
ATOM 7296 C CA . SER B 1 353 ? -9.946 51.091 -11.551 1.00 43.61 350 SER B CA 1
ATOM 7297 C C . SER B 1 353 ? -9.381 49.744 -11.153 1.00 43.18 350 SER B C 1
ATOM 7298 O O . SER B 1 353 ? -8.202 49.662 -10.802 1.00 43.33 350 SER B O 1
ATOM 7301 N N . ILE B 1 354 ? -10.208 48.700 -11.176 1.00 42.59 351 ILE B N 1
ATOM 7302 C CA . ILE B 1 354 ? -9.706 47.338 -10.943 1.00 41.91 351 ILE B CA 1
ATOM 7303 C C . ILE B 1 354 ? -9.321 46.639 -12.259 1.00 41.49 351 ILE B C 1
ATOM 7304 O O . ILE B 1 354 ? -8.321 45.925 -12.308 1.00 41.94 351 ILE B O 1
ATOM 7309 N N . ALA B 1 355 ? -10.077 46.876 -13.323 1.00 41.48 352 ALA B N 1
ATOM 7310 C CA . ALA B 1 355 ? -9.784 46.254 -14.617 1.00 41.23 352 ALA B CA 1
ATOM 7311 C C . ALA B 1 355 ? -8.360 46.520 -15.047 1.00 41.86 352 ALA B C 1
ATOM 7312 O O . ALA B 1 355 ? -7.749 45.699 -15.742 1.00 42.57 352 ALA B O 1
ATOM 7314 N N . GLU B 1 356 ? -7.838 47.685 -14.647 1.00 42.26 353 GLU B N 1
ATOM 7315 C CA . GLU B 1 356 ? -6.466 48.084 -14.951 1.00 43.29 353 GLU B CA 1
ATOM 7316 C C . GLU B 1 356 ? -5.507 47.012 -14.456 1.00 41.27 353 GLU B C 1
ATOM 7317 O O . GLU B 1 356 ? -4.480 46.767 -15.081 1.00 41.03 353 GLU B O 1
ATOM 7323 N N . TYR B 1 357 ? -5.847 46.410 -13.318 1.00 39.64 354 TYR B N 1
ATOM 7324 C CA . TYR B 1 357 ? -4.975 45.424 -12.701 1.00 39.44 354 TYR B CA 1
ATOM 7325 C C . TYR B 1 357 ? -5.444 43.979 -12.900 1.00 38.70 354 TYR B C 1
ATOM 7326 O O . TYR B 1 357 ? -5.258 43.131 -12.022 1.00 36.87 354 TYR B O 1
ATOM 7335 N N . ALA B 1 358 ? -6.065 43.720 -14.057 1.00 38.52 355 ALA B N 1
ATOM 7336 C CA . ALA B 1 358 ? -6.535 42.383 -14.415 1.00 38.55 355 ALA B CA 1
ATOM 7337 C C . ALA B 1 358 ? -5.440 41.328 -14.300 1.00 38.25 355 ALA B C 1
ATOM 7338 O O . ALA B 1 358 ? -5.711 40.215 -13.850 1.00 38.17 355 ALA B O 1
ATOM 7340 N N . ILE B 1 359 ? -4.223 41.659 -14.724 1.00 38.38 356 ILE B N 1
ATOM 7341 C CA . ILE B 1 359 ? -3.100 40.741 -14.631 1.00 37.42 356 ILE B CA 1
ATOM 7342 C C . ILE B 1 359 ? -2.858 40.393 -13.166 1.00 36.81 356 ILE B C 1
ATOM 7343 O O . ILE B 1 359 ? -2.856 39.241 -12.803 1.00 36.28 356 ILE B O 1
ATOM 7348 N N . GLU B 1 360 ? -2.671 41.392 -12.318 1.00 35.70 357 GLU B N 1
ATOM 7349 C CA . GLU B 1 360 ? -2.406 41.136 -10.913 1.00 35.34 357 GLU B CA 1
ATOM 7350 C C . GLU B 1 360 ? -3.543 40.338 -10.229 1.00 33.45 357 GLU B C 1
ATOM 7351 O O . GLU B 1 360 ? -3.298 39.498 -9.386 1.00 32.34 357 GLU B O 1
ATOM 7357 N N . CYS B 1 361 ? -4.797 40.611 -10.594 1.00 32.62 358 CYS B N 1
ATOM 7358 C CA . CYS B 1 361 ? -5.922 39.836 -10.060 1.00 31.78 358 CYS B CA 1
ATOM 7359 C C . CYS B 1 361 ? -5.804 38.358 -10.415 1.00 31.11 358 CYS B C 1
ATOM 7360 O O . CYS B 1 361 ? -6.031 37.518 -9.535 1.00 29.16 358 CYS B O 1
ATOM 7363 N N . SER B 1 362 ? -5.489 38.030 -11.678 1.00 31.10 359 SER B N 1
ATOM 7364 C CA . SER B 1 362 ? -5.352 36.613 -12.051 1.00 32.66 359 SER B CA 1
ATOM 7365 C C . SER B 1 362 ? -4.151 35.982 -11.366 1.00 31.57 359 SER B C 1
ATOM 7366 O O . SER B 1 362 ? -4.228 34.849 -10.939 1.00 31.50 359 SER B O 1
ATOM 7369 N N . LEU B 1 363 ? -3.028 36.702 -11.309 1.00 30.12 360 LEU B N 1
ATOM 7370 C CA . LEU B 1 363 ? -1.896 36.191 -10.555 1.00 30.39 360 LEU B CA 1
ATOM 7371 C C . LEU B 1 363 ? -2.304 35.869 -9.116 1.00 29.06 360 LEU B C 1
ATOM 7372 O O . LEU B 1 363 ? -1.948 34.819 -8.603 1.00 28.95 360 LEU B O 1
ATOM 7377 N N . ASN B 1 364 ? -2.981 36.794 -8.447 1.00 29.21 361 ASN B N 1
ATOM 7378 C CA . ASN B 1 364 ? -3.408 36.540 -7.049 1.00 28.56 361 ASN B CA 1
ATOM 7379 C C . ASN B 1 364 ? -4.320 35.356 -6.878 1.00 27.89 361 ASN B C 1
ATOM 7380 O O . ASN B 1 364 ? -4.211 34.613 -5.893 1.00 27.66 361 ASN B O 1
ATOM 7385 N N . LYS B 1 365 ? -5.243 35.184 -7.821 1.00 26.75 362 LYS B N 1
ATOM 7386 C CA . LYS B 1 365 ? -6.206 34.113 -7.689 1.00 26.24 362 LYS B CA 1
ATOM 7387 C C . LYS B 1 365 ? -5.523 32.735 -7.796 1.00 26.27 362 LYS B C 1
ATOM 7388 O O . LYS B 1 365 ? -5.733 31.844 -6.945 1.00 27.13 362 LYS B O 1
ATOM 7394 N N . VAL B 1 366 ? -4.695 32.545 -8.817 1.00 26.57 363 VAL B N 1
ATOM 7395 C CA . VAL B 1 366 ? -3.940 31.292 -8.973 1.00 25.18 363 VAL B CA 1
ATOM 7396 C C . VAL B 1 366 ? -2.930 31.090 -7.840 1.00 26.20 363 VAL B C 1
ATOM 7397 O O . VAL B 1 366 ? -2.903 30.032 -7.237 1.00 24.81 363 VAL B O 1
ATOM 7401 N N . PHE B 1 367 ? -2.114 32.109 -7.536 1.00 25.68 364 PHE B N 1
ATOM 7402 C CA . PHE B 1 367 ? -1.118 31.950 -6.513 1.00 26.50 364 PHE B CA 1
ATOM 7403 C C . PHE B 1 367 ? -1.724 31.725 -5.110 1.00 25.90 364 PHE B C 1
ATOM 7404 O O . PHE B 1 367 ? -1.281 30.845 -4.373 1.00 25.32 364 PHE B O 1
ATOM 7412 N N . GLY B 1 368 ? -2.682 32.543 -4.726 1.00 26.13 365 GLY B N 1
ATOM 7413 C CA . GLY B 1 368 ? -3.434 32.295 -3.445 1.00 26.39 365 GLY B CA 1
ATOM 7414 C C . GLY B 1 368 ? -4.118 30.920 -3.361 1.00 26.72 365 GLY B C 1
ATOM 7415 O O . GLY B 1 368 ? -3.987 30.176 -2.372 1.00 26.06 365 GLY B O 1
ATOM 7416 N N . SER B 1 369 ? -4.831 30.533 -4.412 1.00 25.66 366 SER B N 1
ATOM 7417 C CA . SER B 1 369 ? -5.500 29.239 -4.356 1.00 24.06 366 SER B CA 1
ATOM 7418 C C . SER B 1 369 ? -4.485 28.071 -4.232 1.00 25.10 366 SER B C 1
ATOM 7419 O O . SER B 1 369 ? -4.711 27.146 -3.432 1.00 24.27 366 SER B O 1
ATOM 7422 N N . GLU B 1 370 ? -3.324 28.150 -4.933 1.00 27.24 367 GLU B N 1
ATOM 7423 C CA . GLU B 1 370 ? -2.264 27.113 -4.808 1.00 28.03 367 GLU B CA 1
ATOM 7424 C C . GLU B 1 370 ? -1.484 27.122 -3.516 1.00 26.78 367 GLU B C 1
ATOM 7425 O O . GLU B 1 370 ? -1.141 26.074 -2.991 1.00 26.75 367 GLU B O 1
ATOM 7431 N N . VAL B 1 371 ? -1.264 28.281 -2.954 1.00 26.68 368 VAL B N 1
ATOM 7432 C CA . VAL B 1 371 ? -0.677 28.347 -1.618 1.00 25.36 368 VAL B CA 1
ATOM 7433 C C . VAL B 1 371 ? -1.619 27.701 -0.589 1.00 24.94 368 VAL B C 1
ATOM 7434 O O . VAL B 1 371 ? -1.205 26.899 0.264 1.00 26.04 368 VAL B O 1
ATOM 7438 N N . LEU B 1 372 ? -2.900 28.043 -0.622 1.00 25.63 369 LEU B N 1
ATOM 7439 C CA . LEU B 1 372 ? -3.842 27.401 0.275 1.00 24.31 369 LEU B CA 1
ATOM 7440 C C . LEU B 1 372 ? -3.922 25.899 0.064 1.00 24.22 369 LEU B C 1
ATOM 7441 O O . LEU B 1 372 ? -3.960 25.146 1.042 1.00 23.82 369 LEU B O 1
ATOM 7446 N N . ASP B 1 373 ? -3.927 25.461 -1.200 1.00 23.26 370 ASP B N 1
ATOM 7447 C CA . ASP B 1 373 ? -3.940 24.031 -1.509 1.00 24.45 370 ASP B CA 1
ATOM 7448 C C . ASP B 1 373 ? -2.750 23.330 -0.809 1.00 23.98 370 ASP B C 1
ATOM 7449 O O . ASP B 1 373 ? -2.925 22.273 -0.169 1.00 22.22 370 ASP B O 1
ATOM 7454 N N . TYR B 1 374 ? -1.560 23.936 -0.873 1.00 24.29 371 TYR B N 1
ATOM 7455 C CA . TYR B 1 374 ? -0.399 23.397 -0.183 1.00 24.20 371 TYR B CA 1
ATOM 7456 C C . TYR B 1 374 ? -0.534 23.424 1.335 1.00 23.82 371 TYR B C 1
ATOM 7457 O O . TYR B 1 374 ? -0.256 22.436 2.014 1.00 24.36 371 TYR B O 1
ATOM 7466 N N A THR B 1 375 ? -0.927 24.574 1.893 0.50 24.93 372 THR B N 1
ATOM 7467 N N B THR B 1 375 ? -0.964 24.562 1.856 0.50 24.69 372 THR B N 1
ATOM 7468 C CA A THR B 1 375 ? -1.081 24.696 3.342 0.50 24.65 372 THR B CA 1
ATOM 7469 C CA B THR B 1 375 ? -1.090 24.739 3.276 0.50 23.97 372 THR B CA 1
ATOM 7470 C C A THR B 1 375 ? -2.100 23.733 3.926 0.50 24.21 372 THR B C 1
ATOM 7471 C C B THR B 1 375 ? -2.143 23.857 3.957 0.50 23.84 372 THR B C 1
ATOM 7472 O O A THR B 1 375 ? -1.825 23.099 4.933 0.50 24.86 372 THR B O 1
ATOM 7473 O O B THR B 1 375 ? -1.926 23.405 5.072 0.50 24.59 372 THR B O 1
ATOM 7480 N N . VAL B 1 376 ? -3.272 23.565 3.306 1.00 23.50 373 VAL B N 1
ATOM 7481 C CA . VAL B 1 376 ? -4.221 22.645 3.912 1.00 22.22 373 VAL B CA 1
ATOM 7482 C C . VAL B 1 376 ? -3.692 21.214 3.781 1.00 22.15 373 VAL B C 1
ATOM 7483 O O . VAL B 1 376 ? -3.927 20.391 4.643 1.00 20.30 373 VAL B O 1
ATOM 7487 N N . ASP B 1 377 ? -2.968 20.912 2.719 1.00 21.01 374 ASP B N 1
ATOM 7488 C CA . ASP B 1 377 ? -2.505 19.554 2.549 1.00 21.69 374 ASP B CA 1
ATOM 7489 C C . ASP B 1 377 ? -1.401 19.219 3.591 1.00 24.19 374 ASP B C 1
ATOM 7490 O O . ASP B 1 377 ? -1.361 18.118 4.187 1.00 23.35 374 ASP B O 1
ATOM 7495 N N . GLU B 1 378 ? -0.509 20.174 3.840 1.00 25.01 375 GLU B N 1
ATOM 7496 C CA . GLU B 1 378 ? 0.515 19.931 4.845 1.00 25.12 375 GLU B CA 1
ATOM 7497 C C . GLU B 1 378 ? -0.094 19.985 6.259 1.00 25.65 375 GLU B C 1
ATOM 7498 O O . GLU B 1 378 ? 0.345 19.269 7.163 1.00 25.29 375 GLU B O 1
ATOM 7504 N N . GLY B 1 379 ? -1.116 20.822 6.469 1.00 24.32 376 GLY B N 1
ATOM 7505 C CA . GLY B 1 379 ? -1.803 20.805 7.759 1.00 23.57 376 GLY B CA 1
ATOM 7506 C C . GLY B 1 379 ? -2.462 19.463 8.031 1.00 24.02 376 GLY B C 1
ATOM 7507 O O . GLY B 1 379 ? -2.444 18.948 9.151 1.00 22.27 376 GLY B O 1
ATOM 7508 N N . VAL B 1 380 ? -3.064 18.845 7.000 1.00 22.19 377 VAL B N 1
ATOM 7509 C CA . VAL B 1 380 ? -3.620 17.566 7.249 1.00 20.71 377 VAL B CA 1
ATOM 7510 C C . VAL B 1 380 ? -2.475 16.610 7.597 1.00 22.85 377 VAL B C 1
ATOM 7511 O O . VAL B 1 380 ? -2.616 15.772 8.531 1.00 23.49 377 VAL B O 1
ATOM 7515 N N . GLN B 1 381 ? -1.348 16.707 6.880 1.00 22.15 378 GLN B N 1
ATOM 7516 C CA . GLN B 1 381 ? -0.263 15.760 7.103 1.00 22.66 378 GLN B CA 1
ATOM 7517 C C . GLN B 1 381 ? 0.262 15.928 8.555 1.00 22.95 378 GLN B C 1
ATOM 7518 O O . GLN B 1 381 ? 0.588 14.947 9.278 1.00 24.38 378 GLN B O 1
ATOM 7524 N N . ILE B 1 382 ? 0.304 17.150 9.012 1.00 24.08 379 ILE B N 1
ATOM 7525 C CA . ILE B 1 382 ? 0.831 17.393 10.375 1.00 24.63 379 ILE B CA 1
ATOM 7526 C C . ILE B 1 382 ? -0.075 16.737 11.428 1.00 26.09 379 ILE B C 1
ATOM 7527 O O . ILE B 1 382 ? 0.410 16.317 12.526 1.00 25.82 379 ILE B O 1
ATOM 7532 N N . HIS B 1 383 ? -1.385 16.660 11.117 1.00 25.87 380 HIS B N 1
ATOM 7533 C CA . HIS B 1 383 ? -2.379 16.069 12.008 1.00 25.73 380 HIS B CA 1
ATOM 7534 C C . HIS B 1 383 ? -2.353 14.554 11.937 1.00 26.16 380 HIS B C 1
ATOM 7535 O O . HIS B 1 383 ? -2.887 13.888 12.797 1.00 26.98 380 HIS B O 1
ATOM 7542 N N . GLY B 1 384 ? -1.781 13.987 10.877 1.00 25.82 381 GLY B N 1
ATOM 7543 C CA . GLY B 1 384 ? -1.794 12.544 10.751 1.00 23.40 381 GLY B CA 1
ATOM 7544 C C . GLY B 1 384 ? -3.237 12.098 10.545 1.00 23.17 381 GLY B C 1
ATOM 7545 O O . GLY B 1 384 ? -4.005 12.776 9.858 1.00 23.31 381 GLY B O 1
ATOM 7546 N N . GLY B 1 385 ? -3.602 10.967 11.151 1.00 23.77 382 GLY B N 1
ATOM 7547 C CA . GLY B 1 385 ? -4.943 10.367 10.915 1.00 24.15 382 GLY B CA 1
ATOM 7548 C C . GLY B 1 385 ? -6.058 11.300 11.376 1.00 24.78 382 GLY B C 1
ATOM 7549 O O . GLY B 1 385 ? -7.173 11.250 10.861 1.00 22.64 382 GLY B O 1
ATOM 7550 N N . TYR B 1 386 ? -5.742 12.185 12.326 1.00 24.41 383 TYR B N 1
ATOM 7551 C CA . TYR B 1 386 ? -6.754 13.098 12.805 1.00 24.71 383 TYR B CA 1
ATOM 7552 C C . TYR B 1 386 ? -7.124 14.062 11.716 1.00 23.85 383 TYR B C 1
ATOM 7553 O O . TYR B 1 386 ? -8.246 14.561 11.701 1.00 25.47 383 TYR B O 1
ATOM 7562 N N . GLY B 1 387 ? -6.215 14.285 10.765 1.00 21.68 384 GLY B N 1
ATOM 7563 C CA . GLY B 1 387 ? -6.444 15.217 9.644 1.00 19.13 384 GLY B CA 1
ATOM 7564 C C . GLY B 1 387 ? -7.501 14.639 8.705 1.00 20.53 384 GLY B C 1
ATOM 7565 O O . GLY B 1 387 ? -8.040 15.332 7.855 1.00 21.64 384 GLY B O 1
ATOM 7566 N N . PHE B 1 388 ? -7.792 13.363 8.861 1.00 20.76 385 PHE B N 1
ATOM 7567 C CA . PHE B 1 388 ? -8.754 12.684 7.921 1.00 20.26 385 PHE B CA 1
ATOM 7568 C C . PHE B 1 388 ? -10.116 12.472 8.590 1.00 21.91 385 PHE B C 1
ATOM 7569 O O . PHE B 1 388 ? -11.081 11.916 7.981 1.00 22.88 385 PHE B O 1
ATOM 7585 N N . ALA B 1 390 ? -13.600 13.980 10.343 1.00 25.82 387 ALA B N 1
ATOM 7586 C CA . ALA B 1 390 ? -14.510 15.145 10.264 1.00 27.98 387 ALA B CA 1
ATOM 7587 C C . ALA B 1 390 ? -14.592 15.999 11.547 1.00 30.62 387 ALA B C 1
ATOM 7588 O O . ALA B 1 390 ? -14.944 17.185 11.483 1.00 31.32 387 ALA B O 1
ATOM 7590 N N A GLU B 1 391 ? -14.207 15.385 12.670 0.43 30.71 388 GLU B N 1
ATOM 7591 N N B GLU B 1 391 ? -14.244 15.465 12.708 0.57 30.91 388 GLU B N 1
ATOM 7592 C CA A GLU B 1 391 ? -14.049 16.035 13.980 0.43 31.59 388 GLU B CA 1
ATOM 7593 C CA B GLU B 1 391 ? -14.293 16.318 13.907 0.57 31.81 388 GLU B CA 1
ATOM 7594 C C A GLU B 1 391 ? -13.135 17.273 13.940 0.43 31.64 388 GLU B C 1
ATOM 7595 C C B GLU B 1 391 ? -13.083 17.291 14.006 0.57 31.99 388 GLU B C 1
ATOM 7596 O O A GLU B 1 391 ? -13.306 18.228 14.721 0.43 32.08 388 GLU B O 1
ATOM 7597 O O B GLU B 1 391 ? -13.002 18.102 14.955 0.57 32.16 388 GLU B O 1
ATOM 7608 N N . TYR B 1 392 ? -12.161 17.248 13.034 1.00 30.31 389 TYR B N 1
ATOM 7609 C CA . TYR B 1 392 ? -11.095 18.260 13.015 1.00 29.67 389 TYR B CA 1
ATOM 7610 C C . TYR B 1 392 ? -11.285 19.317 11.935 1.00 29.14 389 TYR B C 1
ATOM 7611 O O . TYR B 1 392 ? -11.557 19.006 10.761 1.00 28.53 389 TYR B O 1
ATOM 7620 N N . GLU B 1 393 ? -11.088 20.573 12.330 1.00 27.98 390 GLU B N 1
ATOM 7621 C CA . GLU B 1 393 ? -11.219 21.719 11.433 1.00 27.26 390 GLU B CA 1
ATOM 7622 C C . GLU B 1 393 ? -10.384 21.565 10.142 1.00 25.98 390 GLU B C 1
ATOM 7623 O O . GLU B 1 393 ? -10.824 21.982 9.077 1.00 24.62 390 GLU B O 1
ATOM 7629 N N . ILE B 1 394 ? -9.168 21.015 10.234 1.00 24.44 391 ILE B N 1
ATOM 7630 C CA . ILE B 1 394 ? -8.310 20.944 9.034 1.00 23.51 391 ILE B CA 1
ATOM 7631 C C . ILE B 1 394 ? -8.915 20.032 7.972 1.00 24.37 391 ILE B C 1
ATOM 7632 O O . ILE B 1 394 ? -8.690 20.212 6.785 1.00 25.42 391 ILE B O 1
ATOM 7637 N N . GLU B 1 395 ? -9.667 19.047 8.420 1.00 24.59 392 GLU B N 1
ATOM 7638 C CA . GLU B 1 395 ? -10.320 18.097 7.504 1.00 23.14 392 GLU B CA 1
ATOM 7639 C C . GLU B 1 395 ? -11.311 18.838 6.622 1.00 22.38 392 GLU B C 1
ATOM 7640 O O . GLU B 1 395 ? -11.383 18.631 5.414 1.00 21.68 392 GLU B O 1
ATOM 7646 N N . ARG B 1 396 ? -12.080 19.728 7.226 1.00 21.38 393 ARG B N 1
ATOM 7647 C CA . ARG B 1 396 ? -13.048 20.514 6.475 1.00 23.13 393 ARG B CA 1
ATOM 7648 C C . ARG B 1 396 ? -12.351 21.515 5.538 1.00 23.12 393 ARG B C 1
ATOM 7649 O O . ARG B 1 396 ? -12.778 21.698 4.411 1.00 22.90 393 ARG B O 1
ATOM 7665 N N . TYR B 1 398 ? -9.460 21.182 4.116 1.00 19.32 395 TYR B N 1
ATOM 7666 C CA . TYR B 1 398 ? -8.840 20.492 3.007 1.00 19.76 395 TYR B CA 1
ATOM 7667 C C . TYR B 1 398 ? -9.873 20.292 1.941 1.00 19.50 395 TYR B C 1
ATOM 7668 O O . TYR B 1 398 ? -9.562 20.515 0.745 1.00 22.29 395 TYR B O 1
ATOM 7677 N N . ARG B 1 399 ? -11.083 19.861 2.320 1.00 19.77 396 ARG B N 1
ATOM 7678 C CA . ARG B 1 399 ? -12.1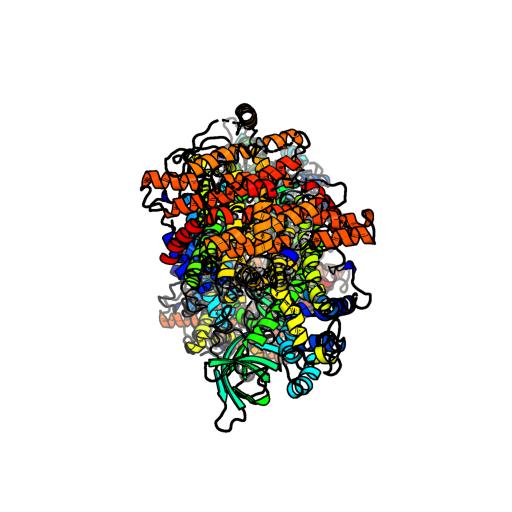37 19.665 1.263 1.00 20.64 396 ARG B CA 1
ATOM 7679 C C . ARG B 1 399 ? -12.634 21.026 0.707 1.00 22.43 396 ARG B C 1
ATOM 7680 O O . ARG B 1 399 ? -12.842 21.158 -0.486 1.00 21.74 396 ARG B O 1
ATOM 7688 N N . ASP B 1 400 ? -12.786 22.053 1.566 1.00 20.75 397 ASP B N 1
ATOM 7689 C CA . ASP B 1 400 ? -13.282 23.353 1.099 1.00 22.38 397 ASP B CA 1
ATOM 7690 C C . ASP B 1 400 ? -12.358 23.917 0.041 1.00 23.26 397 ASP B C 1
ATOM 7691 O O . ASP B 1 400 ? -12.815 24.598 -0.897 1.00 23.75 397 ASP B O 1
ATOM 7696 N N . SER B 1 401 ? -11.044 23.680 0.188 1.00 23.57 398 SER B N 1
ATOM 7697 C CA . SER B 1 401 ? -10.051 24.394 -0.592 1.00 21.04 398 SER B CA 1
ATOM 7698 C C . SER B 1 401 ? -10.106 23.995 -2.051 1.00 22.20 398 SER B C 1
ATOM 7699 O O . SER B 1 401 ? -9.773 24.815 -2.919 1.00 20.97 398 SER B O 1
ATOM 7702 N N . ARG B 1 402 ? -10.505 22.750 -2.339 1.00 22.43 399 ARG B N 1
ATOM 7703 C CA . ARG B 1 402 ? -10.221 22.179 -3.682 1.00 21.86 399 ARG B CA 1
ATOM 7704 C C . ARG B 1 402 ? -10.917 22.985 -4.800 1.00 23.85 399 ARG B C 1
ATOM 7705 O O . ARG B 1 402 ? -10.413 23.107 -5.956 1.00 24.02 399 ARG B O 1
ATOM 7713 N N . ILE B 1 403 ? -12.065 23.557 -4.483 1.00 24.84 400 ILE B N 1
ATOM 7714 C CA . ILE B 1 403 ? -12.841 24.261 -5.507 1.00 25.16 400 ILE B CA 1
ATOM 7715 C C . ILE B 1 403 ? -12.273 25.633 -5.883 1.00 25.89 400 ILE B C 1
ATOM 7716 O O . ILE B 1 403 ? -12.645 26.186 -6.929 1.00 25.26 400 ILE B O 1
ATOM 7721 N N . ASN B 1 404 ? -11.356 26.175 -5.077 1.00 25.31 401 ASN B N 1
ATOM 7722 C CA . ASN B 1 404 ? -10.836 27.504 -5.330 1.00 26.29 401 ASN B CA 1
ATOM 7723 C C . ASN B 1 404 ? -10.001 27.510 -6.580 1.00 27.02 401 ASN B C 1
ATOM 7724 O O . ASN B 1 404 ? -9.797 28.562 -7.187 1.00 28.69 401 ASN B O 1
ATOM 7729 N N . ARG B 1 405 ? -9.440 26.361 -6.935 1.00 26.41 402 ARG B N 1
ATOM 7730 C CA . ARG B 1 405 ? -8.622 26.284 -8.151 1.00 26.01 402 ARG B CA 1
ATOM 7731 C C . ARG B 1 405 ? -9.456 26.207 -9.433 1.00 26.73 402 ARG B C 1
ATOM 7732 O O . ARG B 1 405 ? -8.927 26.211 -10.586 1.00 25.82 402 ARG B O 1
ATOM 7740 N N . ILE B 1 406 ? -10.767 26.101 -9.229 1.00 27.80 403 ILE B N 1
ATOM 7741 C CA . ILE B 1 406 ? -11.723 26.005 -10.293 1.00 28.41 403 ILE B CA 1
ATOM 7742 C C . ILE B 1 406 ? -12.601 27.255 -10.436 1.00 29.44 403 ILE B C 1
ATOM 7743 O O . ILE B 1 406 ? -12.804 27.734 -11.575 1.00 29.58 403 ILE B O 1
ATOM 7748 N N A PHE B 1 407 ? -13.211 27.744 -9.363 0.38 30.04 404 PHE B N 1
ATOM 7749 N N B PHE B 1 407 ? -13.035 27.820 -9.303 0.62 29.26 404 PHE B N 1
ATOM 7750 C CA A PHE B 1 407 ? -14.033 28.929 -9.602 0.38 30.87 404 PHE B CA 1
ATOM 7751 C CA B PHE B 1 407 ? -13.728 29.135 -9.261 0.62 29.21 404 PHE B CA 1
ATOM 7752 C C A PHE B 1 407 ? -13.256 30.246 -9.762 0.38 31.71 404 PHE B C 1
ATOM 7753 C C B PHE B 1 407 ? -13.060 30.230 -10.008 0.62 30.40 404 PHE B C 1
ATOM 7754 O O A PHE B 1 407 ? -12.113 30.362 -9.333 0.38 32.67 404 PHE B O 1
ATOM 7755 O O B PHE B 1 407 ? -11.827 30.253 -10.111 0.62 29.86 404 PHE B O 1
ATOM 7770 N N . GLU B 1 408 ? -13.871 31.190 -10.480 1.00 32.38 405 GLU B N 1
ATOM 7771 C CA . GLU B 1 408 ? -13.301 32.464 -10.973 1.00 33.59 405 GLU B CA 1
ATOM 7772 C C . GLU B 1 408 ? -12.307 32.259 -12.096 1.00 34.00 405 GLU B C 1
ATOM 7773 O O . GLU B 1 408 ? -11.230 32.874 -12.131 1.00 34.12 405 GLU B O 1
ATOM 7779 N N . GLY B 1 409 ? -12.649 31.394 -13.030 1.00 33.23 406 GLY B N 1
ATOM 7780 C CA . GLY B 1 409 ? -11.664 31.015 -14.026 1.00 33.29 406 GLY B CA 1
ATOM 7781 C C . GLY B 1 409 ? -10.854 29.864 -13.435 1.00 32.91 406 GLY B C 1
ATOM 7782 O O . GLY B 1 409 ? -10.283 30.019 -12.371 1.00 33.34 406 GLY B O 1
ATOM 7783 N N . THR B 1 410 ? -10.776 28.716 -14.118 1.00 30.99 407 THR B N 1
ATOM 7784 C CA . THR B 1 410 ? -9.915 27.645 -13.632 1.00 29.05 407 THR B CA 1
ATOM 7785 C C . THR B 1 410 ? -8.500 28.220 -13.613 1.00 28.91 407 THR B C 1
ATOM 7786 O O . THR B 1 410 ? -8.194 29.185 -14.337 1.00 29.01 407 THR B O 1
ATOM 7790 N N . ASN B 1 411 ? -7.613 27.619 -12.830 1.00 27.55 408 ASN B N 1
ATOM 7791 C CA . ASN B 1 411 ? -6.248 28.143 -12.819 1.00 27.69 408 ASN B CA 1
ATOM 7792 C C . ASN B 1 411 ? -5.576 28.021 -14.197 1.00 28.54 408 ASN B C 1
ATOM 7793 O O . ASN B 1 411 ? -4.696 28.807 -14.539 1.00 29.66 408 ASN B O 1
ATOM 7798 N N . GLU B 1 412 ? -6.019 27.068 -15.006 1.00 27.81 409 GLU B N 1
ATOM 7799 C CA . GLU B 1 412 ? -5.478 26.930 -16.357 1.00 29.55 409 GLU B CA 1
ATOM 7800 C C . GLU B 1 412 ? -5.803 28.163 -17.176 1.00 30.49 409 GLU B C 1
ATOM 7801 O O . GLU B 1 412 ? -4.922 28.743 -17.788 1.00 31.48 409 GLU B O 1
ATOM 7807 N N . ILE B 1 413 ? -7.070 28.566 -17.153 1.00 31.15 410 ILE B N 1
ATOM 7808 C CA . ILE B 1 413 ? -7.518 29.701 -17.896 1.00 32.69 410 ILE B CA 1
ATOM 7809 C C . ILE B 1 413 ? -6.840 30.995 -17.409 1.00 33.28 410 ILE B C 1
ATOM 7810 O O . ILE B 1 413 ? -6.424 31.802 -18.230 1.00 33.21 410 ILE B O 1
ATOM 7815 N N . ASN B 1 414 ? -6.750 31.182 -16.089 1.00 33.12 411 ASN B N 1
ATOM 7816 C CA . ASN B 1 414 ? -6.097 32.353 -15.523 1.00 33.91 411 ASN B CA 1
ATOM 7817 C C . ASN B 1 414 ? -4.638 32.438 -15.913 1.00 34.78 411 ASN B C 1
ATOM 7818 O O . ASN B 1 414 ? -4.151 33.529 -16.168 1.00 37.71 411 ASN B O 1
ATOM 7823 N N . ARG B 1 415 ? -3.943 31.312 -15.981 1.00 34.47 412 ARG B N 1
ATOM 7824 C CA . ARG B 1 415 ? -2.585 31.299 -16.504 1.00 35.46 412 ARG B CA 1
ATOM 7825 C C . ARG B 1 415 ? -2.558 31.595 -18.009 1.00 37.38 412 ARG B C 1
ATOM 7826 O O . ARG B 1 415 ? -1.652 32.263 -18.473 1.00 38.57 412 ARG B O 1
ATOM 7834 N N . LEU B 1 416 ? -3.514 31.076 -18.770 1.00 37.79 413 LEU B N 1
ATOM 7835 C CA . LEU B 1 416 ? -3.460 31.210 -20.216 1.00 39.12 413 LEU B CA 1
ATOM 7836 C C . LEU B 1 416 ? -3.677 32.647 -20.688 1.00 39.84 413 LEU B C 1
ATOM 7837 O O . LEU B 1 416 ? -3.127 33.038 -21.709 1.00 41.32 413 LEU B O 1
ATOM 7842 N N . ILE B 1 417 ? -4.437 33.434 -19.940 1.00 39.78 414 ILE B N 1
ATOM 7843 C CA . ILE B 1 417 ? -4.732 34.810 -20.335 1.00 41.06 414 ILE B CA 1
ATOM 7844 C C . ILE B 1 417 ? -3.635 35.825 -19.937 1.00 40.87 414 ILE B C 1
ATOM 7845 O O . ILE B 1 417 ? -3.522 36.860 -20.565 1.00 41.16 414 ILE B O 1
ATOM 7850 N N . VAL B 1 418 ? -2.801 35.498 -18.952 1.00 39.80 415 VAL B N 1
ATOM 7851 C CA . VAL B 1 418 ? -1.704 36.381 -18.554 1.00 39.58 415 VAL B CA 1
ATOM 7852 C C . VAL B 1 418 ? -0.750 36.843 -19.689 1.00 41.60 415 VAL B C 1
ATOM 7853 O O . VAL B 1 418 ? -0.609 38.028 -19.912 1.00 41.14 415 VAL B O 1
ATOM 7857 N N . PRO B 1 419 ? -0.080 35.918 -20.391 1.00 43.26 416 PRO B N 1
ATOM 7858 C CA . PRO B 1 419 ? 0.866 36.412 -21.404 1.00 44.87 416 PRO B CA 1
ATOM 7859 C C . PRO B 1 419 ? 0.220 37.297 -22.482 1.00 46.86 416 PRO B C 1
ATOM 7860 O O . PRO B 1 419 ? 0.760 38.366 -22.814 1.00 48.53 416 PRO B O 1
ATOM 7864 N N . GLY B 1 420 ? -0.955 36.894 -22.961 1.00 48.22 417 GLY B N 1
ATOM 7865 C CA . GLY B 1 420 ? -1.683 37.609 -24.017 1.00 48.84 417 GLY B CA 1
ATOM 7866 C C . GLY B 1 420 ? -2.157 38.956 -23.558 1.00 50.35 417 GLY B C 1
ATOM 7867 O O . GLY B 1 420 ? -2.198 39.891 -24.345 1.00 51.77 417 GLY B O 1
ATOM 7868 N N . THR B 1 421 ? -2.513 39.069 -22.282 1.00 50.00 418 THR B N 1
ATOM 7869 C CA . THR B 1 421 ? -2.780 40.358 -21.678 1.00 51.53 418 THR B CA 1
ATOM 7870 C C . THR B 1 421 ? -1.541 41.271 -21.669 1.00 53.96 418 THR B C 1
ATOM 7871 O O . THR B 1 421 ? -1.675 42.470 -21.953 1.00 54.76 418 THR B O 1
ATOM 7875 N N . PHE B 1 422 ? -0.352 40.726 -21.385 1.00 54.75 419 PHE B N 1
ATOM 7876 C CA . PHE B 1 422 ? 0.879 41.541 -21.473 1.00 57.63 419 PHE B CA 1
ATOM 7877 C C . PHE B 1 422 ? 1.093 42.124 -22.874 1.00 60.77 419 PHE B C 1
ATOM 7878 O O . PHE B 1 422 ? 1.433 43.307 -23.011 1.00 62.19 419 PHE B O 1
ATOM 7886 N N A LEU B 1 423 ? 0.885 41.298 -23.892 0.58 62.22 420 LEU B N 1
ATOM 7887 N N B LEU B 1 423 ? 0.878 41.307 -23.902 0.42 62.18 420 LEU B N 1
ATOM 7888 C CA A LEU B 1 423 ? 0.896 41.740 -25.290 0.58 64.64 420 LEU B CA 1
ATOM 7889 C CA B LEU B 1 423 ? 0.895 41.794 -25.286 0.42 64.51 420 LEU B CA 1
ATOM 7890 C C A LEU B 1 423 ? -0.134 42.877 -25.612 0.58 65.97 420 LEU B C 1
ATOM 7891 C C B LEU B 1 423 ? -0.127 42.924 -25.567 0.42 65.88 420 LEU B C 1
ATOM 7892 O O A LEU B 1 423 ? 0.217 43.878 -26.237 0.58 66.62 420 LEU B O 1
ATOM 7893 O O B LEU B 1 423 ? 0.227 43.956 -26.138 0.42 66.54 420 LEU B O 1
ATOM 7902 N N . ARG B 1 424 ? -1.385 42.732 -25.170 1.00 66.74 421 ARG B N 1
ATOM 7903 C CA . ARG B 1 424 ? -2.424 43.779 -25.391 1.00 69.03 421 ARG B CA 1
ATOM 7904 C C . ARG B 1 424 ? -2.143 45.104 -24.672 1.00 70.31 421 ARG B C 1
ATOM 7905 O O . ARG B 1 424 ? -2.420 46.169 -25.230 1.00 70.97 421 ARG B O 1
ATOM 7913 N N . LYS B 1 425 ? -1.610 45.044 -23.448 1.00 70.56 422 LYS B N 1
ATOM 7914 C CA . LYS B 1 425 ? -1.187 46.254 -22.747 1.00 72.15 422 LYS B CA 1
ATOM 7915 C C . LYS B 1 425 ? 0.011 46.930 -23.461 1.00 74.28 422 LYS B C 1
ATOM 7916 O O . LYS B 1 425 ? 0.144 48.166 -23.449 1.00 74.46 422 LYS B O 1
ATOM 7922 N N . ALA B 1 426 ? 0.841 46.112 -24.111 1.00 76.01 423 ALA B N 1
ATOM 7923 C CA . ALA B 1 426 ? 1.967 46.596 -24.906 1.00 78.46 423 ALA B CA 1
ATOM 7924 C C . ALA B 1 426 ? 1.504 47.378 -26.151 1.00 80.66 423 ALA B C 1
ATOM 7925 O O . ALA B 1 426 ? 1.806 48.586 -26.290 1.00 81.30 423 ALA B O 1
ATOM 7935 N N . LYS B 1 428 ? -1.328 48.623 -26.870 1.00 86.04 425 LYS B N 1
ATOM 7936 C CA . LYS B 1 428 ? -2.195 49.744 -26.434 1.00 87.27 425 LYS B CA 1
ATOM 7937 C C . LYS B 1 428 ? -1.445 50.957 -25.871 1.00 88.35 425 LYS B C 1
ATOM 7938 O O . LYS B 1 428 ? -2.021 52.051 -25.766 1.00 89.09 425 LYS B O 1
ATOM 7944 N N . GLY B 1 429 ? -0.182 50.757 -25.489 1.00 88.81 426 GLY B N 1
ATOM 7945 C CA . GLY B 1 429 ? 0.686 51.851 -25.050 1.00 89.81 426 GLY B CA 1
ATOM 7946 C C . GLY B 1 429 ? 0.774 52.087 -23.560 1.00 89.70 426 GLY B C 1
ATOM 7947 O O . GLY B 1 429 ? 1.315 53.100 -23.117 1.00 90.03 426 GLY B O 1
ATOM 7948 N N . GLU B 1 430 ? 0.233 51.150 -22.788 1.00 89.15 427 GLU B N 1
ATOM 7949 C CA . GLU B 1 430 ? 0.370 51.183 -21.340 1.00 89.10 427 GLU B CA 1
ATOM 7950 C C . GLU B 1 430 ? 1.752 50.659 -20.919 1.00 88.85 427 GLU B C 1
ATOM 7951 O O . GLU B 1 430 ? 2.226 50.999 -19.833 1.00 88.90 427 GLU B O 1
ATOM 7957 N N . LEU B 1 431 ? 2.392 49.860 -21.787 1.00 88.71 428 LEU B N 1
ATOM 7958 C CA . LEU B 1 431 ? 3.700 49.221 -21.505 1.00 88.90 428 LEU B CA 1
ATOM 7959 C C . LEU B 1 431 ? 4.589 49.130 -22.762 1.00 89.69 428 LEU B C 1
ATOM 7960 O O . LEU B 1 431 ? 4.058 48.973 -23.867 1.00 90.09 428 LEU B O 1
ATOM 7965 N N . PRO B 1 432 ? 5.938 49.226 -22.596 1.00 90.11 429 PRO B N 1
ATOM 7966 C CA . PRO B 1 432 ? 6.904 49.100 -23.703 1.00 90.92 429 PRO B CA 1
ATOM 7967 C C . PRO B 1 432 ? 6.740 47.820 -24.523 1.00 90.62 429 PRO B C 1
ATOM 7968 O O . PRO B 1 432 ? 7.143 46.747 -24.077 1.00 90.28 429 PRO B O 1
ATOM 7980 N N . PRO B 1 449 ? 26.612 38.850 -10.058 1.00 79.64 446 PRO B N 1
ATOM 7981 C CA . PRO B 1 449 ? 26.198 38.304 -8.744 1.00 79.27 446 PRO B CA 1
ATOM 7982 C C . PRO B 1 449 ? 27.189 38.451 -7.582 1.00 80.39 446 PRO B C 1
ATOM 7983 O O . PRO B 1 449 ? 26.763 38.408 -6.427 1.00 80.23 446 PRO B O 1
ATOM 7987 N N . GLU B 1 450 ? 28.482 38.625 -7.873 1.00 81.81 447 GLU B N 1
ATOM 7988 C CA . GLU B 1 450 ? 29.474 38.927 -6.823 1.00 83.08 447 GLU B CA 1
ATOM 7989 C C . GLU B 1 450 ? 29.514 40.421 -6.394 1.00 84.73 447 GLU B C 1
ATOM 7990 O O . GLU B 1 450 ? 30.062 40.756 -5.335 1.00 85.61 447 GLU B O 1
ATOM 7996 N N . GLU B 1 451 ? 28.928 41.304 -7.208 1.00 85.51 448 GLU B N 1
ATOM 7997 C CA . GLU B 1 451 ? 28.782 42.739 -6.883 1.00 86.94 448 GLU B CA 1
ATOM 7998 C C . GLU B 1 451 ? 27.673 42.987 -5.831 1.00 86.22 448 GLU B C 1
ATOM 7999 O O . GLU B 1 451 ? 27.623 44.049 -5.211 1.00 86.76 448 GLU B O 1
ATOM 8005 N N . VAL B 1 452 ? 26.825 41.980 -5.612 1.00 85.12 449 VAL B N 1
ATOM 8006 C CA . VAL B 1 452 ? 25.569 42.125 -4.851 1.00 84.12 449 VAL B CA 1
ATOM 8007 C C . VAL B 1 452 ? 25.671 42.927 -3.536 1.00 84.53 449 VAL B C 1
ATOM 8008 O O . VAL B 1 452 ? 25.019 43.963 -3.397 1.00 84.64 449 VAL B O 1
ATOM 8012 N N . GLY B 1 453 ? 26.481 42.470 -2.585 1.00 84.83 450 GLY B N 1
ATOM 8013 C CA . GLY B 1 453 ? 26.765 43.291 -1.406 1.00 85.08 450 GLY B CA 1
ATOM 8014 C C . GLY B 1 453 ? 26.332 42.762 -0.052 1.00 84.12 450 GLY B C 1
ATOM 8015 O O . GLY B 1 453 ? 26.055 41.572 0.114 1.00 83.45 450 GLY B O 1
ATOM 8016 N N . ASP B 1 454 ? 26.273 43.673 0.917 1.00 90.56 451 ASP B N 1
ATOM 8017 C CA . ASP B 1 454 ? 26.068 43.327 2.329 1.00 93.92 451 ASP B CA 1
ATOM 8018 C C . ASP B 1 454 ? 24.687 43.716 2.872 1.00 82.71 451 ASP B C 1
ATOM 8019 O O . ASP B 1 454 ? 24.134 43.002 3.719 1.00 80.69 451 ASP B O 1
ATOM 8024 N N . GLU B 1 455 ? 24.151 44.842 2.382 1.00 79.55 452 GLU B N 1
ATOM 8025 C CA . GLU B 1 455 ? 22.842 45.383 2.790 1.00 77.34 452 GLU B CA 1
ATOM 8026 C C . GLU B 1 455 ? 21.731 44.307 2.887 1.00 73.93 452 GLU B C 1
ATOM 8027 O O . GLU B 1 455 ? 21.751 43.320 2.126 1.00 73.38 452 GLU B O 1
ATOM 8033 N N . PRO B 1 456 ? 20.769 44.472 3.833 1.00 71.22 453 PRO B N 1
ATOM 8034 C CA . PRO B 1 456 ? 19.670 43.482 3.923 1.00 67.51 453 PRO B CA 1
ATOM 8035 C C . PRO B 1 456 ? 18.948 43.311 2.596 1.00 63.33 453 PRO B C 1
ATOM 8036 O O . PRO B 1 456 ? 18.653 44.295 1.939 1.00 63.34 453 PRO B O 1
ATOM 8040 N N . LEU B 1 457 ? 18.710 42.069 2.193 1.00 59.23 454 LEU B N 1
ATOM 8041 C CA . LEU B 1 457 ? 17.908 41.767 0.979 1.00 55.62 454 LEU B CA 1
ATOM 8042 C C . LEU B 1 457 ? 18.577 42.004 -0.373 1.00 53.40 454 LEU B C 1
ATOM 8043 O O . LEU B 1 457 ? 17.914 41.894 -1.416 1.00 51.39 454 LEU B O 1
ATOM 8048 N N . ALA B 1 458 ? 19.875 42.331 -0.358 1.00 52.26 455 ALA B N 1
ATOM 8049 C CA . ALA B 1 458 ? 20.603 42.631 -1.581 1.00 50.22 455 ALA B CA 1
ATOM 8050 C C . ALA B 1 458 ? 20.475 41.514 -2.625 1.00 48.15 455 ALA B C 1
ATOM 8051 O O . ALA B 1 458 ? 20.128 41.768 -3.788 1.00 47.17 455 ALA B O 1
ATOM 8053 N N . LEU B 1 459 ? 20.726 40.277 -2.203 1.00 46.47 456 LEU B N 1
ATOM 8054 C CA . LEU B 1 459 ? 20.594 39.135 -3.097 1.00 45.66 456 LEU B CA 1
ATOM 8055 C C . LEU B 1 459 ? 19.155 39.020 -3.633 1.00 44.22 456 LEU B C 1
ATOM 8056 O O . LEU B 1 459 ? 18.947 38.821 -4.832 1.00 43.63 456 LEU B O 1
ATOM 8061 N N . GLN B 1 460 ? 18.176 39.167 -2.750 1.00 43.33 457 GLN B N 1
ATOM 8062 C CA . GLN B 1 460 ? 16.779 39.005 -3.162 1.00 42.57 457 GLN B CA 1
ATOM 8063 C C . GLN B 1 460 ? 16.341 40.068 -4.173 1.00 42.84 457 GLN B C 1
ATOM 8064 O O . GLN B 1 460 ? 15.624 39.748 -5.132 1.00 42.50 457 GLN B O 1
ATOM 8070 N N . LYS B 1 461 ? 16.827 41.302 -4.005 1.00 44.47 458 LYS B N 1
ATOM 8071 C CA . LYS B 1 461 ? 16.581 42.370 -4.993 1.00 45.36 458 LYS B CA 1
ATOM 8072 C C . LYS B 1 461 ? 17.231 42.038 -6.321 1.00 45.02 458 LYS B C 1
ATOM 8073 O O . LYS B 1 461 ? 16.642 42.239 -7.384 1.00 44.79 458 LYS B O 1
ATOM 8079 N N . TYR B 1 462 ? 18.446 41.516 -6.247 1.00 45.33 459 TYR B N 1
ATOM 8080 C CA . TYR B 1 462 ? 19.150 41.034 -7.417 1.00 45.99 459 TYR B CA 1
ATOM 8081 C C . TYR B 1 462 ? 18.319 39.964 -8.150 1.00 44.31 459 TYR B C 1
ATOM 8082 O O . TYR B 1 462 ? 18.159 40.015 -9.375 1.00 44.40 459 TYR B O 1
ATOM 8091 N N . LEU B 1 463 ? 17.787 39.006 -7.396 1.00 42.76 460 LEU B N 1
ATOM 8092 C CA . LEU B 1 463 ? 17.029 37.885 -7.996 1.00 41.74 460 LEU B CA 1
ATOM 8093 C C . LEU B 1 463 ? 15.721 38.351 -8.667 1.00 40.82 460 LEU B C 1
ATOM 8094 O O . LEU B 1 463 ? 15.373 37.897 -9.761 1.00 38.84 460 LEU B O 1
ATOM 8099 N N . VAL B 1 464 ? 15.039 39.285 -8.018 1.00 40.30 461 VAL B N 1
ATOM 8100 C CA . VAL B 1 464 ? 13.826 39.889 -8.562 1.00 40.88 461 VAL B CA 1
ATOM 8101 C C . VAL B 1 464 ? 14.108 40.592 -9.906 1.00 41.53 461 VAL B C 1
ATOM 8102 O O . VAL B 1 464 ? 13.373 40.416 -10.878 1.00 40.90 461 VAL B O 1
ATOM 8106 N N . ASN B 1 465 ? 15.188 41.363 -9.965 1.00 42.75 462 ASN B N 1
ATOM 8107 C CA . ASN B 1 465 ? 15.574 42.037 -11.205 1.00 44.16 462 ASN B CA 1
ATOM 8108 C C . ASN B 1 465 ? 15.904 41.054 -12.327 1.00 43.05 462 ASN B C 1
ATOM 8109 O O . ASN B 1 465 ? 15.428 41.207 -13.453 1.00 42.97 462 ASN B O 1
ATOM 8114 N N . ASN B 1 466 ? 16.709 40.044 -12.014 1.00 41.44 463 ASN B N 1
ATOM 8115 C CA . ASN B 1 466 ? 17.049 39.045 -13.015 1.00 41.80 463 ASN B CA 1
ATOM 8116 C C . ASN B 1 466 ? 15.832 38.243 -13.423 1.00 40.32 463 ASN B C 1
ATOM 8117 O O . ASN B 1 466 ? 15.705 37.886 -14.574 1.00 40.44 463 ASN B O 1
ATOM 8122 N N . ALA B 1 467 ? 14.916 38.000 -12.487 1.00 40.27 464 ALA B N 1
ATOM 8123 C CA . ALA B 1 467 ? 13.662 37.293 -12.804 1.00 40.18 464 ALA B CA 1
ATOM 8124 C C . ALA B 1 467 ? 12.838 38.034 -13.884 1.00 40.56 464 ALA B C 1
ATOM 8125 O O . ALA B 1 467 ? 12.270 37.415 -14.784 1.00 40.58 464 ALA B O 1
ATOM 8127 N N . LYS B 1 468 ? 12.762 39.357 -13.770 1.00 41.85 465 LYS B N 1
ATOM 8128 C CA . LYS B 1 468 ? 12.123 40.213 -14.794 1.00 42.62 465 LYS B CA 1
ATOM 8129 C C . LYS B 1 468 ? 12.798 40.025 -16.161 1.00 43.12 465 LYS B C 1
ATOM 8130 O O . LYS B 1 468 ? 12.137 39.741 -17.153 1.00 41.74 465 LYS B O 1
ATOM 8136 N N . LYS B 1 469 ? 14.121 40.155 -16.189 1.00 43.77 466 LYS B N 1
ATOM 8137 C CA . LYS B 1 469 ? 14.892 39.885 -17.420 1.00 45.34 466 LYS B CA 1
ATOM 8138 C C . LYS B 1 469 ? 14.589 38.496 -17.999 1.00 44.96 466 LYS B C 1
ATOM 8139 O O . LYS B 1 469 ? 14.409 38.346 -19.208 1.00 45.17 466 LYS B O 1
ATOM 8145 N N . ILE B 1 470 ? 14.521 37.484 -17.137 1.00 43.78 467 ILE B N 1
ATOM 8146 C CA . ILE B 1 470 ? 14.310 36.110 -17.606 1.00 43.92 467 ILE B CA 1
ATOM 8147 C C . ILE B 1 470 ? 12.923 35.992 -18.242 1.00 43.64 467 ILE B C 1
ATOM 8148 O O . ILE B 1 470 ? 12.752 35.372 -19.307 1.00 43.88 467 ILE B O 1
ATOM 8153 N N . GLY B 1 471 ? 11.948 36.612 -17.587 1.00 43.65 468 GLY B N 1
ATOM 8154 C CA . GLY B 1 471 ? 10.561 36.583 -18.040 1.00 44.91 468 GLY B CA 1
ATOM 8155 C C . GLY B 1 471 ? 10.407 37.209 -19.418 1.00 46.21 468 GLY B C 1
ATOM 8156 O O . GLY B 1 471 ? 9.804 36.616 -20.324 1.00 46.09 468 GLY B O 1
ATOM 8157 N N . LEU B 1 472 ? 10.970 38.407 -19.560 1.00 47.46 469 LEU B N 1
ATOM 8158 C CA . LEU B 1 472 ? 10.948 39.158 -20.816 1.00 48.79 469 LEU B CA 1
ATOM 8159 C C . LEU B 1 472 ? 11.711 38.416 -21.919 1.00 49.26 469 LEU B C 1
ATOM 8160 O O . LEU B 1 472 ? 11.268 38.369 -23.065 1.00 49.06 469 LEU B O 1
ATOM 8173 N N . VAL B 1 474 ? 12.312 35.149 -22.181 1.00 47.67 471 VAL B N 1
ATOM 8174 C CA . VAL B 1 474 ? 11.579 33.966 -22.562 1.00 46.65 471 VAL B CA 1
ATOM 8175 C C . VAL B 1 474 ? 10.306 34.295 -23.356 1.00 45.94 471 VAL B C 1
ATOM 8176 O O . VAL B 1 474 ? 10.050 33.678 -24.389 1.00 46.16 471 VAL B O 1
ATOM 8180 N N . ALA B 1 475 ? 9.530 35.274 -22.908 1.00 45.48 472 ALA B N 1
ATOM 8181 C CA . ALA B 1 475 ? 8.319 35.650 -23.645 1.00 46.73 472 ALA B CA 1
ATOM 8182 C C . ALA B 1 475 ? 8.689 36.205 -25.039 1.00 48.70 472 ALA B C 1
ATOM 8183 O O . ALA B 1 475 ? 8.052 35.867 -26.036 1.00 48.77 472 ALA B O 1
ATOM 8185 N N . GLY B 1 476 ? 9.745 37.028 -25.085 1.00 50.01 473 GLY B N 1
ATOM 8186 C CA . GLY B 1 476 ? 10.209 37.650 -26.326 1.00 51.43 473 GLY B CA 1
ATOM 8187 C C . GLY B 1 476 ? 10.585 36.593 -27.345 1.00 52.78 473 GLY B C 1
ATOM 8188 O O . GLY B 1 476 ? 10.113 36.632 -28.475 1.00 53.76 473 GLY B O 1
ATOM 8189 N N . LEU B 1 477 ? 11.397 35.623 -26.929 1.00 53.47 474 LEU B N 1
ATOM 8190 C CA . LEU B 1 477 ? 11.792 34.502 -27.807 1.00 54.60 474 LEU B CA 1
ATOM 8191 C C . LEU B 1 477 ? 10.614 33.655 -28.283 1.00 54.66 474 LEU B C 1
ATOM 8192 O O . LEU B 1 477 ? 10.593 33.210 -29.437 1.00 55.21 474 LEU B O 1
ATOM 8197 N N . ALA B 1 478 ? 9.642 33.421 -27.394 1.00 54.12 475 ALA B N 1
ATOM 8198 C CA . ALA B 1 478 ? 8.441 32.656 -27.748 1.00 54.82 475 ALA B CA 1
ATOM 8199 C C . ALA B 1 478 ? 7.592 33.353 -28.823 1.00 55.86 475 ALA B C 1
ATOM 8200 O O . ALA B 1 478 ? 7.175 32.713 -29.794 1.00 56.15 475 ALA B O 1
ATOM 8202 N N . ALA B 1 479 ? 7.345 34.652 -28.633 1.00 57.18 476 ALA B N 1
ATOM 8203 C CA . ALA B 1 479 ? 6.559 35.475 -29.577 1.00 59.11 476 ALA B CA 1
ATOM 8204 C C . ALA B 1 479 ? 7.215 35.576 -30.954 1.00 61.54 476 ALA B C 1
ATOM 8205 O O . ALA B 1 479 ? 6.540 35.557 -31.976 1.00 61.89 476 ALA B O 1
ATOM 8207 N N . GLN B 1 480 ? 8.537 35.678 -30.962 1.00 63.40 477 GLN B N 1
ATOM 8208 C CA . GLN B 1 480 ? 9.311 35.683 -32.192 1.00 66.56 477 GLN B CA 1
ATOM 8209 C C . GLN B 1 480 ? 9.091 34.416 -33.015 1.00 66.92 477 GLN B C 1
ATOM 8210 O O . GLN B 1 480 ? 8.923 34.485 -34.236 1.00 68.03 477 GLN B O 1
ATOM 8216 N N . LYS B 1 481 ? 9.116 33.262 -32.344 1.00 66.37 478 LYS B N 1
ATOM 8217 C CA . LYS B 1 481 ? 8.990 31.971 -33.024 1.00 66.31 478 LYS B CA 1
ATOM 8218 C C . LYS B 1 481 ? 7.587 31.700 -33.559 1.00 65.72 478 LYS B C 1
ATOM 8219 O O . LYS B 1 481 ? 7.436 31.211 -34.687 1.00 66.27 478 LYS B O 1
ATOM 8225 N N . TYR B 1 482 ? 6.573 32.016 -32.753 1.00 63.74 479 TYR B N 1
ATOM 8226 C CA . TYR B 1 482 ? 5.206 31.600 -33.043 1.00 63.06 479 TYR B CA 1
ATOM 8227 C C . TYR B 1 482 ? 4.324 32.734 -33.522 1.00 63.51 479 TYR B C 1
ATOM 8228 O O . TYR B 1 482 ? 3.317 32.491 -34.185 1.00 63.57 479 TYR B O 1
ATOM 8237 N N . GLY B 1 483 ? 4.697 33.960 -33.162 1.00 64.10 480 GLY B N 1
ATOM 8238 C CA . GLY B 1 483 ? 3.955 35.156 -33.544 1.00 64.93 480 GLY B CA 1
ATOM 8239 C C . GLY B 1 483 ? 2.562 35.141 -32.970 1.00 64.65 480 GLY B C 1
ATOM 8240 O O . GLY B 1 483 ? 2.378 34.897 -31.780 1.00 64.02 480 GLY B O 1
ATOM 8241 N N . LYS B 1 484 ? 1.577 35.383 -33.824 1.00 65.28 481 LYS B N 1
ATOM 8242 C CA . LYS B 1 484 ? 0.176 35.343 -33.406 1.00 65.05 481 LYS B CA 1
ATOM 8243 C C . LYS B 1 484 ? -0.329 33.927 -33.066 1.00 63.87 481 LYS B C 1
ATOM 8244 O O . LYS B 1 484 ? -1.300 33.781 -32.314 1.00 63.67 481 LYS B O 1
ATOM 8250 N N . ALA B 1 485 ? 0.330 32.900 -33.603 1.00 62.92 482 ALA B N 1
ATOM 8251 C CA . ALA B 1 485 ? -0.031 31.510 -33.324 1.00 61.44 482 ALA B CA 1
ATOM 8252 C C . ALA B 1 485 ? 0.494 31.029 -31.957 1.00 60.03 482 ALA B C 1
ATOM 8253 O O . ALA B 1 485 ? 0.449 29.834 -31.651 1.00 59.15 482 ALA B O 1
ATOM 8255 N N . LEU B 1 486 ? 0.975 31.962 -31.141 1.00 59.09 483 LEU B N 1
ATOM 8256 C CA . LEU B 1 486 ? 1.433 31.633 -29.804 1.00 58.11 483 LEU B CA 1
ATOM 8257 C C . LEU B 1 486 ? 0.286 31.128 -28.904 1.00 57.13 483 LEU B C 1
ATOM 8258 O O . LEU B 1 486 ? 0.514 30.302 -28.014 1.00 55.89 483 LEU B O 1
ATOM 8263 N N . ASP B 1 487 ? -0.931 31.607 -29.158 1.00 56.88 484 ASP B N 1
ATOM 8264 C CA . ASP B 1 487 ? -2.120 31.172 -28.420 1.00 56.88 484 ASP B CA 1
ATOM 8265 C C . ASP B 1 487 ? -2.404 29.668 -28.433 1.00 55.57 484 ASP B C 1
ATOM 8266 O O . ASP B 1 487 ? -3.069 29.155 -27.527 1.00 55.08 484 ASP B O 1
ATOM 8271 N N . LYS B 1 488 ? -1.883 28.957 -29.432 1.00 54.31 485 LYS B N 1
ATOM 8272 C CA . LYS B 1 488 ? -1.979 27.505 -29.482 1.00 52.39 485 LYS B CA 1
ATOM 8273 C C . LYS B 1 488 ? -0.916 26.783 -28.615 1.00 50.15 485 LYS B C 1
ATOM 8274 O O . LYS B 1 488 ? -1.077 25.615 -28.291 1.00 50.32 485 LYS B O 1
ATOM 8280 N N . GLU B 1 489 ? 0.173 27.464 -28.272 1.00 47.09 486 GLU B N 1
ATOM 8281 C CA . GLU B 1 489 ? 1.277 26.859 -27.537 1.00 44.64 486 GLU B CA 1
ATOM 8282 C C . GLU B 1 489 ? 1.020 26.941 -26.028 1.00 41.80 486 GLU B C 1
ATOM 8283 O O . GLU B 1 489 ? 1.740 27.605 -25.287 1.00 40.24 486 GLU B O 1
ATOM 8289 N N . GLN B 1 490 ? -0.039 26.276 -25.593 1.00 39.12 487 GLN B N 1
ATOM 8290 C CA . GLN B 1 490 ? -0.479 26.367 -24.190 1.00 37.37 487 GLN B CA 1
ATOM 8291 C C . GLN B 1 490 ? 0.576 26.054 -23.158 1.00 36.30 487 GLN B C 1
ATOM 8292 O O . GLN B 1 490 ? 0.695 26.751 -22.159 1.00 36.51 487 GLN B O 1
ATOM 8298 N N . GLU B 1 491 ? 1.369 25.038 -23.385 1.00 37.24 488 GLU B N 1
ATOM 8299 C CA . GLU B 1 491 ? 2.372 24.699 -22.383 1.00 38.65 488 GLU B CA 1
ATOM 8300 C C . GLU B 1 491 ? 3.386 25.812 -22.148 1.00 38.45 488 GLU B C 1
ATOM 8301 O O . GLU B 1 491 ? 3.826 26.021 -21.019 1.00 37.19 488 GLU B O 1
ATOM 8307 N N . ILE B 1 492 ? 3.742 26.529 -23.210 1.00 39.01 489 ILE B N 1
ATOM 8308 C CA . ILE B 1 492 ? 4.745 27.576 -23.124 1.00 39.43 489 ILE B CA 1
ATOM 8309 C C . ILE B 1 492 ? 4.121 28.799 -22.490 1.00 38.67 489 ILE B C 1
ATOM 8310 O O . ILE B 1 492 ? 4.772 29.494 -21.696 1.00 38.54 489 ILE B O 1
ATOM 8315 N N . LEU B 1 493 ? 2.860 29.061 -22.830 1.00 37.32 490 LEU B N 1
ATOM 8316 C CA . LEU B 1 493 ? 2.147 30.187 -22.229 1.00 38.50 490 LEU B CA 1
ATOM 8317 C C . LEU B 1 493 ? 2.060 30.049 -20.693 1.00 38.16 490 LEU B C 1
ATOM 8318 O O . LEU B 1 493 ? 2.254 31.025 -19.954 1.00 38.75 490 LEU B O 1
ATOM 8323 N N . VAL B 1 494 ? 1.766 28.845 -20.227 1.00 37.46 491 VAL B N 1
ATOM 8324 C CA . VAL B 1 494 ? 1.679 28.574 -18.773 1.00 38.04 491 VAL B CA 1
ATOM 8325 C C . VAL B 1 494 ? 3.041 28.754 -18.093 1.00 37.15 491 VAL B C 1
ATOM 8326 O O . VAL B 1 494 ? 3.098 29.262 -16.967 1.00 37.23 491 VAL B O 1
ATOM 8330 N N . ASN B 1 495 ? 4.126 28.407 -18.796 1.00 36.87 492 ASN B N 1
ATOM 8331 C CA . ASN B 1 495 ? 5.481 28.591 -18.259 1.00 37.92 492 ASN B CA 1
ATOM 8332 C C . ASN B 1 495 ? 5.753 30.055 -18.023 1.00 37.94 492 ASN B C 1
ATOM 8333 O O . ASN B 1 495 ? 6.321 30.424 -16.982 1.00 38.31 492 ASN B O 1
ATOM 8338 N N . ILE B 1 496 ? 5.365 30.884 -19.011 1.00 37.87 493 ILE B N 1
ATOM 8339 C CA . ILE B 1 496 ? 5.505 32.325 -18.928 1.00 37.52 493 ILE B CA 1
ATOM 8340 C C . ILE B 1 496 ? 4.655 32.849 -17.779 1.00 36.15 493 ILE B C 1
ATOM 8341 O O . ILE B 1 496 ? 5.134 33.652 -16.978 1.00 36.15 493 ILE B O 1
ATOM 8346 N N . ALA B 1 497 ? 3.386 32.436 -17.729 1.00 34.19 494 ALA B N 1
ATOM 8347 C CA . ALA B 1 497 ? 2.490 32.856 -16.640 1.00 33.76 494 ALA B CA 1
ATOM 8348 C C . ALA B 1 497 ? 3.074 32.504 -15.273 1.00 33.49 494 ALA B C 1
ATOM 8349 O O . ALA B 1 497 ? 3.022 33.315 -14.333 1.00 33.93 494 ALA B O 1
ATOM 8351 N N . ASP B 1 498 ? 3.669 31.328 -15.172 1.00 33.98 495 ASP B N 1
ATOM 8352 C CA . ASP B 1 498 ? 4.197 30.875 -13.888 1.00 36.19 495 ASP B CA 1
ATOM 8353 C C . ASP B 1 498 ? 5.448 31.682 -13.530 1.00 35.98 495 ASP B C 1
ATOM 8354 O O . ASP B 1 498 ? 5.687 31.951 -12.354 1.00 36.43 495 ASP B O 1
ATOM 8359 N N . ILE B 1 499 ? 6.232 32.072 -14.528 1.00 35.01 496 ILE B N 1
ATOM 8360 C CA . ILE B 1 499 ? 7.395 32.914 -14.234 1.00 35.63 496 ILE B CA 1
ATOM 8361 C C . ILE B 1 499 ? 6.880 34.250 -13.716 1.00 35.65 496 ILE B C 1
ATOM 8362 O O . ILE B 1 499 ? 7.392 34.786 -12.709 1.00 35.75 496 ILE B O 1
ATOM 8367 N N . VAL B 1 500 ? 5.851 34.777 -14.385 1.00 33.93 497 VAL B N 1
ATOM 8368 C CA . VAL B 1 500 ? 5.340 36.083 -14.000 1.00 34.25 497 VAL B CA 1
ATOM 8369 C C . VAL B 1 500 ? 4.741 36.021 -12.589 1.00 33.80 497 VAL B C 1
ATOM 8370 O O . VAL B 1 500 ? 4.916 36.950 -11.775 1.00 33.71 497 VAL B O 1
ATOM 8374 N N . SER B 1 501 ? 4.050 34.931 -12.290 1.00 33.28 498 SER B N 1
ATOM 8375 C CA . SER B 1 501 ? 3.401 34.814 -10.972 1.00 34.60 498 SER B CA 1
ATOM 8376 C C . SER B 1 501 ? 4.450 34.802 -9.853 1.00 34.23 498 SER B C 1
ATOM 8377 O O . SER B 1 501 ? 4.375 35.554 -8.881 1.00 35.35 498 SER B O 1
ATOM 8380 N N . ASN B 1 502 ? 5.427 33.930 -9.992 1.00 33.82 499 ASN B N 1
ATOM 8381 C CA . ASN B 1 502 ? 6.516 33.854 -9.027 1.00 34.35 499 ASN B CA 1
ATOM 8382 C C . ASN B 1 502 ? 7.227 35.187 -8.846 1.00 34.48 499 ASN B C 1
ATOM 8383 O O . ASN B 1 502 ? 7.553 35.589 -7.715 1.00 32.91 499 ASN B O 1
ATOM 8388 N N . LEU B 1 503 ? 7.452 35.887 -9.966 1.00 34.22 500 LEU B N 1
ATOM 8389 C CA . LEU B 1 503 ? 8.113 37.179 -9.921 1.00 35.19 500 LEU B CA 1
ATOM 8390 C C . LEU B 1 503 ? 7.306 38.205 -9.124 1.00 34.03 500 LEU B C 1
ATOM 8391 O O . LEU B 1 503 ? 7.874 38.974 -8.337 1.00 33.84 500 LEU B O 1
ATOM 8396 N N . TYR B 1 504 ? 5.995 38.239 -9.352 1.00 33.24 501 TYR B N 1
ATOM 8397 C CA . TYR B 1 504 ? 5.128 39.216 -8.697 1.00 33.74 501 TYR B CA 1
ATOM 8398 C C . TYR B 1 504 ? 5.079 38.927 -7.188 1.00 33.30 501 TYR B C 1
ATOM 8399 O O . TYR B 1 504 ? 5.032 39.861 -6.358 1.00 33.86 501 TYR B O 1
ATOM 8408 N N . ALA B 1 505 ? 5.040 37.633 -6.853 1.00 31.97 502 ALA B N 1
ATOM 8409 C CA . ALA B 1 505 ? 5.057 37.187 -5.457 1.00 31.44 502 ALA B CA 1
ATOM 8410 C C . ALA B 1 505 ? 6.403 37.517 -4.814 1.00 32.45 502 ALA B C 1
ATOM 8411 O O . ALA B 1 505 ? 6.427 38.043 -3.702 1.00 32.40 502 ALA B O 1
ATOM 8421 N N . GLU B 1 507 ? 8.701 39.836 -5.705 1.00 36.42 504 GLU B N 1
ATOM 8422 C CA . GLU B 1 507 ? 8.872 41.270 -5.622 1.00 37.15 504 GLU B CA 1
ATOM 8423 C C . GLU B 1 507 ? 7.993 41.830 -4.506 1.00 36.72 504 GLU B C 1
ATOM 8424 O O . GLU B 1 507 ? 8.426 42.715 -3.762 1.00 35.78 504 GLU B O 1
ATOM 8430 N N . SER B 1 508 ? 6.770 41.318 -4.387 1.00 34.33 505 SER B N 1
ATOM 8431 C CA . SER B 1 508 ? 5.868 41.800 -3.342 1.00 34.50 505 SER B CA 1
ATOM 8432 C C . SER B 1 508 ? 6.432 41.507 -1.957 1.00 35.09 505 SER B C 1
ATOM 8433 O O . SER B 1 508 ? 6.389 42.374 -1.083 1.00 36.66 505 SER B O 1
ATOM 8436 N N . ALA B 1 509 ? 6.982 40.313 -1.759 1.00 34.15 506 ALA B N 1
ATOM 8437 C CA . ALA B 1 509 ? 7.572 39.959 -0.469 1.00 34.35 506 ALA B CA 1
ATOM 8438 C C . ALA B 1 509 ? 8.813 40.819 -0.204 1.00 35.09 506 ALA B C 1
ATOM 8439 O O . ALA B 1 509 ? 9.005 41.303 0.911 1.00 35.68 506 ALA B O 1
ATOM 8441 N N . VAL B 1 510 ? 9.623 41.033 -1.242 1.00 35.72 507 VAL B N 1
ATOM 8442 C CA . VAL B 1 510 ? 10.855 41.873 -1.135 1.00 37.90 507 VAL B CA 1
ATOM 8443 C C . VAL B 1 510 ? 10.535 43.329 -0.762 1.00 39.14 507 VAL B C 1
ATOM 8444 O O . VAL B 1 510 ? 11.108 43.866 0.180 1.00 40.62 507 VAL B O 1
ATOM 8448 N N . LEU B 1 511 ? 9.596 43.952 -1.483 1.00 39.09 508 LEU B N 1
ATOM 8449 C CA . LEU B 1 511 ? 9.274 45.356 -1.241 1.00 39.08 508 LEU B CA 1
ATOM 8450 C C . LEU B 1 511 ? 8.607 45.541 0.109 1.00 39.21 508 LEU B C 1
ATOM 8451 O O . LEU B 1 511 ? 8.935 46.474 0.837 1.00 39.16 508 LEU B O 1
ATOM 8456 N N . ARG B 1 512 ? 7.700 44.627 0.468 1.00 38.21 509 ARG B N 1
ATOM 8457 C CA . ARG B 1 512 ? 7.076 44.680 1.794 1.00 37.98 509 ARG B CA 1
ATOM 8458 C C . ARG B 1 512 ? 8.114 44.597 2.925 1.00 38.76 509 ARG B C 1
ATOM 8459 O O . ARG B 1 512 ? 8.046 45.345 3.903 1.00 39.36 509 ARG B O 1
ATOM 8467 N N . THR B 1 513 ? 9.078 43.695 2.770 1.00 38.48 510 THR B N 1
ATOM 8468 C CA . THR B 1 513 ? 10.117 43.512 3.761 1.00 39.87 510 THR B CA 1
ATOM 8469 C C . THR B 1 513 ? 11.071 44.740 3.743 1.00 41.75 510 THR B C 1
ATOM 8470 O O . THR B 1 513 ? 11.404 45.281 4.795 1.00 42.37 510 THR B O 1
ATOM 8474 N N . GLU B 1 514 ? 11.461 45.184 2.555 1.00 42.57 511 GLU B N 1
ATOM 8475 C CA . GLU B 1 514 ? 12.295 46.381 2.435 1.00 46.18 511 GLU B CA 1
ATOM 8476 C C . GLU B 1 514 ? 11.602 47.580 3.099 1.00 46.93 511 GLU B C 1
ATOM 8477 O O . GLU B 1 514 ? 12.248 48.371 3.801 1.00 47.46 511 GLU B O 1
ATOM 8483 N N . LYS B 1 515 ? 10.286 47.680 2.907 1.00 46.07 512 LYS B N 1
ATOM 8484 C CA . LYS B 1 515 ? 9.514 48.790 3.434 1.00 47.44 512 LYS B CA 1
ATOM 8485 C C . LYS B 1 515 ? 9.505 48.767 4.957 1.00 48.16 512 LYS B C 1
ATOM 8486 O O . LYS B 1 515 ? 9.697 49.803 5.596 1.00 48.55 512 LYS B O 1
ATOM 8492 N N . ALA B 1 516 ? 9.267 47.585 5.518 1.00 47.00 513 ALA B N 1
ATOM 8493 C CA . ALA B 1 516 ? 9.275 47.367 6.952 1.00 47.28 513 ALA B CA 1
ATOM 8494 C C . ALA B 1 516 ? 10.621 47.695 7.596 1.00 48.95 513 ALA B C 1
ATOM 8495 O O . ALA B 1 516 ? 10.651 48.246 8.691 1.00 48.85 513 ALA B O 1
ATOM 8497 N N . ILE B 1 517 ? 11.721 47.333 6.938 1.00 48.84 514 ILE B N 1
ATOM 8498 C CA . ILE B 1 517 ? 13.055 47.606 7.484 1.00 50.80 514 ILE B CA 1
ATOM 8499 C C . ILE B 1 517 ? 13.307 49.115 7.561 1.00 52.69 514 ILE B C 1
ATOM 8500 O O . ILE B 1 517 ? 13.754 49.598 8.598 1.00 53.69 514 ILE B O 1
ATOM 8505 N N . LYS B 1 518 ? 12.973 49.831 6.476 1.00 53.71 515 LYS B N 1
ATOM 8506 C CA . LYS B 1 518 ? 13.026 51.295 6.409 1.00 56.38 515 LYS B CA 1
ATOM 8507 C C . LYS B 1 518 ? 12.116 51.982 7.437 1.00 56.84 515 LYS B C 1
ATOM 8508 O O . LYS B 1 518 ? 12.409 53.092 7.879 1.00 57.67 515 LYS B O 1
ATOM 8514 N N . THR B 1 519 ? 11.032 51.308 7.821 1.00 55.78 516 THR B N 1
ATOM 8515 C CA . THR B 1 519 ? 10.033 51.885 8.727 1.00 55.68 516 THR B CA 1
ATOM 8516 C C . THR B 1 519 ? 10.298 51.606 10.195 1.00 56.54 516 THR B C 1
ATOM 8517 O O . THR B 1 519 ? 10.218 52.506 11.006 1.00 57.60 516 THR B O 1
ATOM 8521 N N . THR B 1 520 ? 10.611 50.360 10.532 1.00 56.39 517 THR B N 1
ATOM 8522 C CA . THR B 1 520 ? 10.693 49.938 11.926 1.00 57.80 517 THR B CA 1
ATOM 8523 C C . THR B 1 520 ? 11.994 49.207 12.275 1.00 58.27 517 THR B C 1
ATOM 8524 O O . THR B 1 520 ? 12.161 48.747 13.402 1.00 59.09 517 THR B O 1
ATOM 8528 N N . GLY B 1 521 ? 12.918 49.108 11.326 1.00 58.35 518 GLY B N 1
ATOM 8529 C CA . GLY B 1 521 ? 14.239 48.528 11.615 1.00 59.31 518 GLY B CA 1
ATOM 8530 C C . GLY B 1 521 ? 14.420 47.055 11.255 1.00 58.78 518 GLY B C 1
ATOM 8531 O O . GLY B 1 521 ? 13.447 46.313 11.075 1.00 56.80 518 GLY B O 1
ATOM 8532 N N . LEU B 1 522 ? 15.681 46.641 11.173 1.00 59.57 519 LEU B N 1
ATOM 8533 C CA . LEU B 1 522 ? 16.043 45.294 10.778 1.00 59.61 519 LEU B CA 1
ATOM 8534 C C . LEU B 1 522 ? 15.700 44.270 11.854 1.00 60.07 519 LEU B C 1
ATOM 8535 O O . LEU B 1 522 ? 15.119 43.232 11.550 1.00 58.94 519 LEU B O 1
ATOM 8540 N N . GLU B 1 523 ? 16.045 44.566 13.103 1.00 61.82 520 GLU B N 1
ATOM 8541 C CA . GLU B 1 523 ? 15.877 43.599 14.194 1.00 62.55 520 GLU B CA 1
ATOM 8542 C C . GLU B 1 523 ? 14.418 43.167 14.365 1.00 61.53 520 GLU B C 1
ATOM 8543 O O . GLU B 1 523 ? 14.119 41.969 14.460 1.00 61.73 520 GLU B O 1
ATOM 8549 N N . LYS B 1 524 ? 13.504 44.128 14.354 1.00 60.94 521 LYS B N 1
ATOM 8550 C CA . LYS B 1 524 ? 12.080 43.813 14.539 1.00 59.73 521 LYS B CA 1
ATOM 8551 C C . LYS B 1 524 ? 11.430 43.070 13.363 1.00 56.61 521 LYS B C 1
ATOM 8552 O O . LYS B 1 524 ? 10.339 42.507 13.503 1.00 55.93 521 LYS B O 1
ATOM 8558 N N . ASN B 1 525 ? 12.117 43.050 12.222 1.00 53.98 522 ASN B N 1
ATOM 8559 C CA . ASN B 1 525 ? 11.607 42.400 11.005 1.00 50.56 522 ASN B CA 1
ATOM 8560 C C . ASN B 1 525 ? 12.395 41.157 10.562 1.00 48.20 522 ASN B C 1
ATOM 8561 O O . ASN B 1 525 ? 12.425 40.815 9.373 1.00 47.48 522 ASN B O 1
ATOM 8566 N N . LYS B 1 526 ? 13.019 40.475 11.516 1.00 46.30 523 LYS B N 1
ATOM 8567 C CA . LYS B 1 526 ? 13.785 39.265 11.213 1.00 46.21 523 LYS B CA 1
ATOM 8568 C C . LYS B 1 526 ? 12.926 38.168 10.529 1.00 43.49 523 LYS B C 1
ATOM 8569 O O . LYS B 1 526 ? 13.371 37.512 9.572 1.00 42.30 523 LYS B O 1
ATOM 8575 N N . GLN B 1 527 ? 11.704 37.977 11.033 1.00 42.23 524 GLN B N 1
ATOM 8576 C CA . GLN B 1 527 ? 10.790 36.961 10.449 1.00 40.93 524 GLN B CA 1
ATOM 8577 C C . GLN B 1 527 ? 10.507 37.266 8.963 1.00 39.15 524 GLN B C 1
ATOM 8578 O O . GLN B 1 527 ? 10.590 36.387 8.133 1.00 40.51 524 GLN B O 1
ATOM 8584 N N . LYS B 1 528 ? 10.208 38.521 8.635 1.00 39.52 525 LYS B N 1
ATOM 8585 C CA . LYS B 1 528 ? 9.953 38.891 7.249 1.00 38.42 525 LYS B CA 1
ATOM 8586 C C . LYS B 1 528 ? 11.158 38.644 6.359 1.00 37.64 525 LYS B C 1
ATOM 8587 O O . LYS B 1 528 ? 10.992 38.234 5.230 1.00 36.31 525 LYS B O 1
ATOM 8593 N N . VAL B 1 529 ? 12.362 38.940 6.857 1.00 38.25 526 VAL B N 1
ATOM 8594 C CA . VAL B 1 529 ? 13.604 38.677 6.095 1.00 37.75 526 VAL B CA 1
ATOM 8595 C C . VAL B 1 529 ? 13.784 37.188 5.793 1.00 37.40 526 VAL B C 1
ATOM 8596 O O . VAL B 1 529 ? 14.107 36.807 4.658 1.00 37.64 526 VAL B O 1
ATOM 8600 N N . LEU B 1 530 ? 13.570 36.357 6.813 1.00 36.94 527 LEU B N 1
ATOM 8601 C CA . LEU B 1 530 ? 13.671 34.924 6.651 1.00 37.37 527 LEU B CA 1
ATOM 8602 C C . LEU B 1 530 ? 12.664 34.406 5.645 1.00 35.98 527 LEU B C 1
ATOM 8603 O O . LEU B 1 530 ? 13.040 33.583 4.822 1.00 35.66 527 LEU B O 1
ATOM 8608 N N . TYR B 1 531 ? 11.411 34.892 5.710 1.00 35.29 528 TYR B N 1
ATOM 8609 C CA . TYR B 1 531 ? 10.355 34.454 4.752 1.00 34.84 528 TYR B CA 1
ATOM 8610 C C . TYR B 1 531 ? 10.805 34.783 3.335 1.00 35.59 528 TYR B C 1
ATOM 8611 O O . TYR B 1 531 ? 10.706 33.965 2.426 1.00 34.57 528 TYR B O 1
ATOM 8620 N N . THR B 1 532 ? 11.310 36.003 3.166 1.00 37.45 529 THR B N 1
ATOM 8621 C CA . THR B 1 532 ? 11.643 36.500 1.838 1.00 38.73 529 THR B CA 1
ATOM 8622 C C . THR B 1 532 ? 12.844 35.754 1.259 1.00 39.20 529 THR B C 1
ATOM 8623 O O . THR B 1 532 ? 12.812 35.374 0.096 1.00 38.59 529 THR B O 1
ATOM 8627 N N . GLU B 1 533 ? 13.871 35.526 2.088 1.00 39.49 530 GLU B N 1
ATOM 8628 C CA . GLU B 1 533 ? 15.044 34.744 1.695 1.00 39.53 530 GLU B CA 1
ATOM 8629 C C . GLU B 1 533 ? 14.668 33.333 1.188 1.00 38.43 530 GLU B C 1
ATOM 8630 O O . GLU B 1 533 ? 15.077 32.936 0.073 1.00 37.86 530 GLU B O 1
ATOM 8636 N N . VAL B 1 534 ? 13.883 32.599 1.984 1.00 36.08 531 VAL B N 1
ATOM 8637 C CA . VAL B 1 534 ? 13.579 31.202 1.648 1.00 35.60 531 VAL B CA 1
ATOM 8638 C C . VAL B 1 534 ? 12.600 31.135 0.495 1.00 34.38 531 VAL B C 1
ATOM 8639 O O . VAL B 1 534 ? 12.779 30.327 -0.413 1.00 34.88 531 VAL B O 1
ATOM 8643 N N . PHE B 1 535 ? 11.601 31.999 0.501 1.00 33.26 532 PHE B N 1
ATOM 8644 C CA . PHE B 1 535 ? 10.643 32.007 -0.592 1.00 33.52 532 PHE B CA 1
ATOM 8645 C C . PHE B 1 535 ? 11.336 32.378 -1.923 1.00 33.81 532 PHE B C 1
ATOM 8646 O O . PHE B 1 535 ? 11.106 31.717 -2.941 1.00 32.01 532 PHE B O 1
ATOM 8654 N N . CYS B 1 536 ? 12.192 33.406 -1.893 1.00 34.67 533 CYS B N 1
ATOM 8655 C CA . CYS B 1 536 ? 12.849 33.884 -3.123 1.00 37.09 533 CYS B CA 1
ATOM 8656 C C . CYS B 1 536 ? 13.780 32.850 -3.758 1.00 37.11 533 CYS B C 1
ATOM 8657 O O . CYS B 1 536 ? 13.814 32.709 -4.983 1.00 36.80 533 CYS B O 1
ATOM 8660 N N . GLN B 1 537 ? 14.513 32.108 -2.936 1.00 37.49 534 GLN B N 1
ATOM 8661 C CA . GLN B 1 537 ? 15.391 31.068 -3.473 1.00 38.89 534 GLN B CA 1
ATOM 8662 C C . GLN B 1 537 ? 14.584 29.976 -4.209 1.00 38.46 534 GLN B C 1
ATOM 8663 O O . GLN B 1 537 ? 14.876 29.625 -5.366 1.00 38.03 534 GLN B O 1
ATOM 8669 N N . GLU B 1 538 ? 13.554 29.467 -3.549 1.00 38.05 535 GLU B N 1
ATOM 8670 C CA . GLU B 1 538 ? 12.690 28.443 -4.162 1.00 38.13 535 GLU B CA 1
ATOM 8671 C C . GLU B 1 538 ? 11.926 28.955 -5.379 1.00 35.63 535 GLU B C 1
ATOM 8672 O O . GLU B 1 538 ? 11.924 28.299 -6.415 1.00 36.55 535 GLU B O 1
ATOM 8678 N N . ALA B 1 539 ? 11.319 30.130 -5.277 1.00 34.35 536 ALA B N 1
ATOM 8679 C CA . ALA B 1 539 ? 10.601 30.706 -6.408 1.00 33.83 536 ALA B CA 1
ATOM 8680 C C . ALA B 1 539 ? 11.523 31.008 -7.602 1.00 34.86 536 ALA B C 1
ATOM 8681 O O . ALA B 1 539 ? 11.136 30.797 -8.758 1.00 34.37 536 ALA B O 1
ATOM 8683 N N . PHE B 1 540 ? 12.724 31.503 -7.327 1.00 35.23 537 PHE B N 1
ATOM 8684 C CA . PHE B 1 540 ? 13.673 31.759 -8.388 1.00 35.85 537 PHE B CA 1
ATOM 8685 C C . PHE B 1 540 ? 14.130 30.474 -9.082 1.00 35.53 537 PHE B C 1
ATOM 8686 O O . PHE B 1 540 ? 14.273 30.458 -10.316 1.00 35.50 537 PHE B O 1
ATOM 8694 N N . ASN B 1 541 ? 14.347 29.409 -8.303 1.00 35.98 538 ASN B N 1
ATOM 8695 C CA . ASN B 1 541 ? 14.651 28.069 -8.863 1.00 37.08 538 ASN B CA 1
ATOM 8696 C C . ASN B 1 541 ? 13.548 27.549 -9.771 1.00 36.69 538 ASN B C 1
ATOM 8697 O O . ASN B 1 541 ? 13.839 26.961 -10.824 1.00 37.27 538 ASN B O 1
ATOM 8702 N N . GLU B 1 542 ? 12.288 27.748 -9.375 1.00 36.42 539 GLU B N 1
ATOM 8703 C CA . GLU B 1 542 ? 11.159 27.432 -10.288 1.00 36.71 539 GLU B CA 1
ATOM 8704 C C . GLU B 1 542 ? 11.186 28.263 -11.574 1.00 36.73 539 GLU B C 1
ATOM 8705 O O . GLU B 1 542 ? 10.905 27.749 -12.659 1.00 36.00 539 GLU B O 1
ATOM 8711 N N . ILE B 1 543 ? 11.479 29.548 -11.444 1.00 36.39 540 ILE B N 1
ATOM 8712 C CA . ILE B 1 543 ? 11.567 30.419 -12.623 1.00 37.65 540 ILE B CA 1
ATOM 8713 C C . ILE B 1 543 ? 12.620 29.891 -13.638 1.00 39.08 540 ILE B C 1
ATOM 8714 O O . ILE B 1 543 ? 12.355 29.797 -14.860 1.00 40.41 540 ILE B O 1
ATOM 8719 N N . GLU B 1 544 ? 13.784 29.509 -13.125 1.00 39.80 541 GLU B N 1
ATOM 8720 C CA . GLU B 1 544 ? 14.860 28.949 -13.965 1.00 41.08 541 GLU B CA 1
ATOM 8721 C C . GLU B 1 544 ? 14.391 27.689 -14.693 1.00 40.47 541 GLU B C 1
ATOM 8722 O O . GLU B 1 544 ? 14.619 27.536 -15.907 1.00 41.43 541 GLU B O 1
ATOM 8728 N N . ALA B 1 545 ? 13.718 26.801 -13.965 1.00 38.41 542 ALA B N 1
ATOM 8729 C CA . ALA B 1 545 ? 13.210 25.572 -14.545 1.00 38.79 542 ALA B CA 1
ATOM 8730 C C . ALA B 1 545 ? 12.145 25.817 -15.611 1.00 38.80 542 ALA B C 1
ATOM 8731 O O . ALA B 1 545 ? 12.172 25.170 -16.656 1.00 39.83 542 ALA B O 1
ATOM 8733 N N . HIS B 1 546 ? 11.218 26.749 -15.356 1.00 38.15 543 HIS B N 1
ATOM 8734 C CA . HIS B 1 546 ? 10.229 27.130 -16.361 1.00 37.55 543 HIS B CA 1
ATOM 8735 C C . HIS B 1 546 ? 10.877 27.784 -17.595 1.00 38.76 543 HIS B C 1
ATOM 8736 O O . HIS B 1 546 ? 10.455 27.506 -18.742 1.00 38.85 543 HIS B O 1
ATOM 8743 N N . ALA B 1 547 ? 11.891 28.633 -17.367 1.00 38.43 544 ALA B N 1
ATOM 8744 C CA . ALA B 1 547 ? 12.617 29.285 -18.476 1.00 39.89 544 ALA B CA 1
ATOM 8745 C C . ALA B 1 547 ? 13.332 28.250 -19.345 1.00 41.10 544 ALA B C 1
ATOM 8746 O O . ALA B 1 547 ? 13.243 28.313 -20.567 1.00 41.49 544 ALA B O 1
ATOM 8748 N N A LYS B 1 548 ? 14.035 27.315 -18.701 0.42 41.21 545 LYS B N 1
ATOM 8749 N N B LYS B 1 548 ? 14.020 27.305 -18.699 0.58 41.24 545 LYS B N 1
ATOM 8750 C CA A LYS B 1 548 ? 14.740 26.242 -19.401 0.42 42.51 545 LYS B CA 1
ATOM 8751 C CA B LYS B 1 548 ? 14.745 26.247 -19.398 0.58 42.73 545 LYS B CA 1
ATOM 8752 C C A LYS B 1 548 ? 13.810 25.429 -20.292 0.42 42.79 545 LYS B C 1
ATOM 8753 C C B LYS B 1 548 ? 13.829 25.397 -20.278 0.58 42.95 545 LYS B C 1
ATOM 8754 O O A LYS B 1 548 ? 14.102 25.223 -21.476 0.42 43.35 545 LYS B O 1
ATOM 8755 O O B LYS B 1 548 ? 14.147 25.132 -21.444 0.58 43.47 545 LYS B O 1
ATOM 8766 N N . GLU B 1 549 ? 12.696 24.966 -19.726 1.00 42.21 546 GLU B N 1
ATOM 8767 C CA . GLU B 1 549 ? 11.746 24.150 -20.494 1.00 43.23 546 GLU B CA 1
ATOM 8768 C C . GLU B 1 549 ? 11.280 24.903 -21.752 1.00 42.91 546 GLU B C 1
ATOM 8769 O O . GLU B 1 549 ? 11.285 24.339 -22.850 1.00 43.71 546 GLU B O 1
ATOM 8775 N N . THR B 1 550 ? 10.929 26.173 -21.570 1.00 43.50 547 THR B N 1
ATOM 8776 C CA . THR B 1 550 ? 10.503 27.068 -22.655 1.00 45.13 547 THR B CA 1
ATOM 8777 C C . THR B 1 550 ? 11.574 27.318 -23.730 1.00 45.97 547 THR B C 1
ATOM 8778 O O . THR B 1 550 ? 11.239 27.352 -24.894 1.00 46.72 547 THR B O 1
ATOM 8782 N N . LEU B 1 551 ? 12.836 27.517 -23.339 1.00 46.25 548 LEU B N 1
ATOM 8783 C CA . LEU B 1 551 ? 13.905 27.736 -24.325 1.00 47.85 548 LEU B CA 1
ATOM 8784 C C . LEU B 1 551 ? 14.129 26.473 -25.151 1.00 48.75 548 LEU B C 1
ATOM 8785 O O . LEU B 1 551 ? 14.251 26.558 -26.382 1.00 48.91 548 LEU B O 1
ATOM 8790 N N . ILE B 1 552 ? 14.147 25.316 -24.472 1.00 48.28 549 ILE B N 1
ATOM 8791 C CA . ILE B 1 552 ? 14.306 24.007 -25.126 1.00 49.48 549 ILE B CA 1
ATOM 8792 C C . ILE B 1 552 ? 13.183 23.691 -26.117 1.00 50.31 549 ILE B C 1
ATOM 8793 O O . ILE B 1 552 ? 13.392 22.946 -27.073 1.00 51.83 549 ILE B O 1
ATOM 8798 N N . ALA B 1 553 ? 12.008 24.272 -25.909 1.00 49.99 550 ALA B N 1
ATOM 8799 C CA . ALA B 1 553 ? 10.880 24.006 -26.786 1.00 51.49 550 ALA B CA 1
ATOM 8800 C C . ALA B 1 553 ? 10.910 24.942 -27.977 1.00 53.71 550 ALA B C 1
ATOM 8801 O O . ALA B 1 553 ? 10.243 24.714 -28.982 1.00 53.92 550 ALA B O 1
ATOM 8803 N N . VAL B 1 554 ? 11.672 26.015 -27.842 1.00 55.66 551 VAL B N 1
ATOM 8804 C CA . VAL B 1 554 ? 11.602 27.107 -28.783 1.00 59.02 551 VAL B CA 1
ATOM 8805 C C . VAL B 1 554 ? 12.793 27.089 -29.716 1.00 62.15 551 VAL B C 1
ATOM 8806 O O . VAL B 1 554 ? 12.620 27.169 -30.933 1.00 64.03 551 VAL B O 1
ATOM 8810 N N . GLU B 1 555 ? 13.997 26.964 -29.168 1.00 64.38 552 GLU B N 1
ATOM 8811 C CA . GLU B 1 555 ? 15.168 26.825 -30.021 1.00 67.95 552 GLU B CA 1
ATOM 8812 C C . GLU B 1 555 ? 15.797 25.437 -30.035 1.00 69.19 552 GLU B C 1
ATOM 8813 O O . GLU B 1 555 ? 15.450 24.559 -29.236 1.00 68.60 552 GLU B O 1
ATOM 8819 N N . ASN B 1 556 ? 16.736 25.254 -30.960 1.00 71.53 553 ASN B N 1
ATOM 8820 C CA . ASN B 1 556 ? 17.499 24.016 -31.073 1.00 73.12 553 ASN B CA 1
ATOM 8821 C C . ASN B 1 556 ? 18.882 24.313 -31.658 1.00 74.54 553 ASN B C 1
ATOM 8822 O O . ASN B 1 556 ? 19.128 25.406 -32.180 1.00 75.00 553 ASN B O 1
ATOM 8827 N N . GLY B 1 557 ? 19.777 23.337 -31.555 1.00 75.40 554 GLY B N 1
ATOM 8828 C CA . GLY B 1 557 ? 21.147 23.482 -32.031 1.00 76.88 554 GLY B CA 1
ATOM 8829 C C . GLY B 1 557 ? 21.934 24.507 -31.235 1.00 76.76 554 GLY B C 1
ATOM 8830 O O . GLY B 1 557 ? 21.789 24.598 -30.003 1.00 75.84 554 GLY B O 1
ATOM 8831 N N . ASP B 1 558 ? 22.743 25.290 -31.954 1.00 77.39 555 ASP B N 1
ATOM 8832 C CA . ASP B 1 558 ? 23.684 26.236 -31.348 1.00 77.26 555 ASP B CA 1
ATOM 8833 C C . ASP B 1 558 ? 23.016 27.514 -30.827 1.00 75.49 555 ASP B C 1
ATOM 8834 O O . ASP B 1 558 ? 23.520 28.134 -29.890 1.00 75.02 555 ASP B O 1
ATOM 8847 N N . LEU B 1 560 ? 20.178 27.391 -29.333 1.00 69.60 557 LEU B N 1
ATOM 8848 C CA . LEU B 1 560 ? 19.694 26.892 -28.029 1.00 67.75 557 LEU B CA 1
ATOM 8849 C C . LEU B 1 560 ? 20.800 26.936 -26.994 1.00 67.50 557 LEU B C 1
ATOM 8850 O O . LEU B 1 560 ? 20.580 27.394 -25.874 1.00 66.56 557 LEU B O 1
ATOM 8855 N N . ARG B 1 561 ? 21.989 26.472 -27.379 1.00 68.19 558 ARG B N 1
ATOM 8856 C CA . ARG B 1 561 ? 23.161 26.500 -26.495 1.00 68.48 558 ARG B CA 1
ATOM 8857 C C . ARG B 1 561 ? 23.495 27.914 -26.029 1.00 67.94 558 ARG B C 1
ATOM 8858 O O . ARG B 1 561 ? 23.902 28.107 -24.889 1.00 67.36 558 ARG B O 1
ATOM 8882 N N . LEU B 1 564 ? 20.625 29.104 -23.568 1.00 59.18 561 LEU B N 1
ATOM 8883 C CA . LEU B 1 564 ? 20.783 28.415 -22.288 1.00 58.32 561 LEU B CA 1
ATOM 8884 C C . LEU B 1 564 ? 21.970 29.008 -21.539 1.00 58.86 561 LEU B C 1
ATOM 8885 O O . LEU B 1 564 ? 21.934 29.143 -20.321 1.00 57.63 561 LEU B O 1
ATOM 8890 N N . SER B 1 565 ? 23.005 29.404 -22.285 1.00 59.89 562 SER B N 1
ATOM 8891 C CA . SER B 1 565 ? 24.163 30.061 -21.697 1.00 60.81 562 SER B CA 1
ATOM 8892 C C . SER B 1 565 ? 23.830 31.467 -21.176 1.00 60.24 562 SER B C 1
ATOM 8893 O O . SER B 1 565 ? 24.380 31.893 -20.163 1.00 60.97 562 SER B O 1
ATOM 8896 N N . SER B 1 566 ? 22.942 32.187 -21.861 1.00 59.35 563 SER B N 1
ATOM 8897 C CA . SER B 1 566 ? 22.475 33.495 -21.377 1.00 58.94 563 SER B CA 1
ATOM 8898 C C . SER B 1 566 ? 21.644 33.362 -20.092 1.00 57.03 563 SER B C 1
ATOM 8899 O O . SER B 1 566 ? 21.741 34.204 -19.194 1.00 56.78 563 SER B O 1
ATOM 8902 N N . LEU B 1 567 ? 20.837 32.304 -20.025 1.00 55.47 564 LEU B N 1
ATOM 8903 C CA . LEU B 1 567 ? 20.022 32.007 -18.840 1.00 54.03 564 LEU B CA 1
ATOM 8904 C C . LEU B 1 567 ? 20.918 31.679 -17.646 1.00 54.46 564 LEU B C 1
ATOM 8905 O O . LEU B 1 567 ? 20.656 32.139 -16.534 1.00 53.95 564 LEU B O 1
ATOM 8910 N N . ARG B 1 568 ? 21.980 30.903 -17.888 1.00 55.50 565 ARG B N 1
ATOM 8911 C CA . ARG B 1 568 ? 22.997 30.609 -16.865 1.00 56.43 565 ARG B CA 1
ATOM 8912 C C . ARG B 1 568 ? 23.487 31.903 -16.233 1.00 55.59 565 ARG B C 1
ATOM 8913 O O . ARG B 1 568 ? 23.571 32.015 -15.017 1.00 55.07 565 ARG B O 1
ATOM 8921 N N . LYS B 1 569 ? 23.839 32.871 -17.075 1.00 56.31 566 LYS B N 1
ATOM 8922 C CA . LYS B 1 569 ? 24.283 34.188 -16.612 1.00 56.39 566 LYS B CA 1
ATOM 8923 C C . LYS B 1 569 ? 23.221 34.910 -15.782 1.00 55.11 566 LYS B C 1
ATOM 8924 O O . LYS B 1 569 ? 23.554 35.623 -14.829 1.00 54.82 566 LYS B O 1
ATOM 8930 N N . LEU B 1 570 ? 21.946 34.721 -16.137 1.00 53.42 567 LEU B N 1
ATOM 8931 C CA . LEU B 1 570 ? 20.864 35.370 -15.395 1.00 52.34 567 LEU B CA 1
ATOM 8932 C C . LEU B 1 570 ? 20.557 34.701 -14.059 1.00 50.52 567 LEU B C 1
ATOM 8933 O O . LEU B 1 570 ? 19.993 35.327 -13.176 1.00 50.28 567 LEU B O 1
ATOM 8938 N N . THR B 1 571 ? 20.974 33.453 -13.896 1.00 49.93 568 THR B N 1
ATOM 8939 C CA . THR B 1 571 ? 20.601 32.675 -12.711 1.00 48.72 568 THR B CA 1
ATOM 8940 C C . THR B 1 571 ? 21.758 32.420 -11.754 1.00 49.62 568 THR B C 1
ATOM 8941 O O . THR B 1 571 ? 21.551 31.998 -10.612 1.00 49.84 568 THR B O 1
ATOM 8945 N N . ARG B 1 572 ? 22.974 32.681 -12.213 1.00 49.97 569 ARG B N 1
ATOM 8946 C CA . ARG B 1 572 ? 24.149 32.463 -11.398 1.00 50.57 569 ARG B CA 1
ATOM 8947 C C . ARG B 1 572 ? 24.052 33.283 -10.115 1.00 50.00 569 ARG B C 1
ATOM 8948 O O . ARG B 1 572 ? 23.783 34.481 -10.173 1.00 49.85 569 ARG B O 1
ATOM 8956 N N . HIS B 1 573 ? 24.280 32.649 -8.971 1.00 48.58 570 HIS B N 1
ATOM 8957 C CA . HIS B 1 573 ? 24.433 33.357 -7.690 1.00 48.82 570 HIS B CA 1
ATOM 8958 C C . HIS B 1 573 ? 24.836 32.375 -6.616 1.00 48.98 570 HIS B C 1
ATOM 8959 O O . HIS B 1 573 ? 24.837 31.175 -6.855 1.00 48.80 570 HIS B O 1
ATOM 8966 N N . THR B 1 574 ? 25.175 32.872 -5.432 1.00 49.73 571 THR B N 1
ATOM 8967 C CA . THR B 1 574 ? 25.614 31.984 -4.363 1.00 51.07 571 THR B CA 1
ATOM 8968 C C . THR B 1 574 ? 24.403 31.613 -3.523 1.00 50.42 571 THR B C 1
ATOM 8969 O O . THR B 1 574 ? 23.862 32.463 -2.818 1.00 50.38 571 THR B O 1
ATOM 8973 N N . PRO B 1 575 ? 23.964 30.343 -3.607 1.00 49.90 572 PRO B N 1
ATOM 8974 C CA . PRO B 1 575 ? 22.706 29.993 -2.946 1.00 49.34 572 PRO B CA 1
ATOM 8975 C C . PRO B 1 575 ? 22.813 30.012 -1.415 1.00 49.48 572 PRO B C 1
ATOM 8976 O O . PRO B 1 575 ? 23.901 29.836 -0.863 1.00 50.52 572 PRO B O 1
ATOM 8980 N N . LEU B 1 576 ? 21.674 30.231 -0.760 1.00 48.48 573 LEU B N 1
ATOM 8981 C CA . LEU B 1 576 ? 21.562 30.233 0.686 1.00 48.02 573 LEU B CA 1
ATOM 8982 C C . LEU B 1 576 ? 21.370 28.815 1.200 1.00 47.03 573 LEU B C 1
ATOM 8983 O O . LEU B 1 576 ? 20.897 27.932 0.467 1.00 46.69 573 LEU B O 1
ATOM 8988 N N . ASN B 1 577 ? 21.728 28.612 2.465 1.00 46.14 574 ASN B N 1
ATOM 8989 C CA . ASN B 1 577 ? 21.373 27.404 3.195 1.00 45.09 574 ASN B CA 1
ATOM 8990 C C . ASN B 1 577 ? 20.031 27.615 3.904 1.00 43.65 574 ASN B C 1
ATOM 8991 O O . ASN B 1 577 ? 19.973 28.209 4.970 1.00 43.02 574 ASN B O 1
ATOM 8996 N N . VAL B 1 578 ? 18.960 27.118 3.300 1.00 42.75 575 VAL B N 1
ATOM 8997 C CA . VAL B 1 578 ? 17.603 27.403 3.781 1.00 42.47 575 VAL B CA 1
ATOM 8998 C C . VAL B 1 578 ? 17.159 26.544 4.991 1.00 42.45 575 VAL B C 1
ATOM 8999 O O . VAL B 1 578 ? 16.226 26.900 5.714 1.00 42.88 575 VAL B O 1
ATOM 9003 N N . ILE B 1 579 ? 17.852 25.437 5.225 1.00 42.77 576 ILE B N 1
ATOM 9004 C CA . ILE B 1 579 ? 17.481 24.485 6.285 1.00 42.37 576 ILE B CA 1
ATOM 9005 C C . ILE B 1 579 ? 17.524 25.099 7.703 1.00 42.67 576 ILE B C 1
ATOM 9006 O O . ILE B 1 579 ? 16.526 25.030 8.435 1.00 41.85 576 ILE B O 1
ATOM 9011 N N . PRO B 1 580 ? 18.658 25.735 8.084 1.00 43.25 577 PRO B N 1
ATOM 9012 C CA . PRO B 1 580 ? 18.630 26.443 9.357 1.00 42.92 577 PRO B CA 1
ATOM 9013 C C . PRO B 1 580 ? 17.658 27.618 9.366 1.00 41.42 577 PRO B C 1
ATOM 9014 O O . PRO B 1 580 ? 17.069 27.907 10.404 1.00 42.46 577 PRO B O 1
ATOM 9018 N N . LYS B 1 581 ? 17.472 28.303 8.245 1.00 39.76 578 LYS B N 1
ATOM 9019 C CA . LYS B 1 581 ? 16.531 29.445 8.230 1.00 39.48 578 LYS B CA 1
ATOM 9020 C C . LYS B 1 581 ? 15.076 28.970 8.413 1.00 38.34 578 LYS B C 1
ATOM 9021 O O . LYS B 1 581 ? 14.264 29.660 9.024 1.00 36.93 578 LYS B O 1
ATOM 9027 N N . LYS B 1 582 ? 14.756 27.790 7.890 1.00 37.84 579 LYS B N 1
ATOM 9028 C CA . LYS B 1 582 ? 13.381 27.273 8.059 1.00 37.69 579 LYS B CA 1
ATOM 9029 C C . LYS B 1 582 ? 13.151 26.867 9.510 1.00 37.86 579 LYS B C 1
ATOM 9030 O O . LYS B 1 582 ? 12.083 27.098 10.068 1.00 37.93 579 LYS B O 1
ATOM 9036 N N . ARG B 1 583 ? 14.194 26.368 10.157 1.00 39.32 580 ARG B N 1
ATOM 9037 C CA . ARG B 1 583 ? 14.107 26.049 11.581 1.00 40.53 580 ARG B CA 1
ATOM 9038 C C . ARG B 1 583 ? 13.858 27.288 12.423 1.00 41.15 580 ARG B C 1
ATOM 9039 O O . ARG B 1 583 ? 13.060 27.258 13.353 1.00 40.62 580 ARG B O 1
ATOM 9047 N N . GLU B 1 584 ? 14.528 28.382 12.075 1.00 41.40 581 GLU B N 1
ATOM 9048 C CA . GLU B 1 584 ? 14.286 29.662 12.725 1.00 42.92 581 GLU B CA 1
ATOM 9049 C C . GLU B 1 584 ? 12.873 30.206 12.495 1.00 40.94 581 GLU B C 1
ATOM 9050 O O . GLU B 1 584 ? 12.206 30.645 13.449 1.00 40.66 581 GLU B O 1
ATOM 9056 N N . ILE B 1 585 ? 12.417 30.173 11.242 1.00 38.54 582 ILE B N 1
ATOM 9057 C CA . ILE B 1 585 ? 11.035 30.549 10.918 1.00 36.81 582 ILE B CA 1
ATOM 9058 C C . ILE B 1 585 ? 10.070 29.774 11.835 1.00 36.75 582 ILE B C 1
ATOM 9059 O O . ILE B 1 585 ? 9.179 30.347 12.458 1.00 36.67 582 ILE B O 1
ATOM 9064 N N . ALA B 1 586 ? 10.266 28.459 11.908 1.00 37.24 583 ALA B N 1
ATOM 9065 C CA . ALA B 1 586 ? 9.332 27.589 12.607 1.00 37.31 583 ALA B CA 1
ATOM 9066 C C . ALA B 1 586 ? 9.334 27.859 14.119 1.00 38.18 583 ALA B C 1
ATOM 9067 O O . ALA B 1 586 ? 8.303 27.758 14.784 1.00 37.82 583 ALA B O 1
ATOM 9069 N N . ALA B 1 587 ? 10.492 28.197 14.656 1.00 37.97 584 ALA B N 1
ATOM 9070 C CA . ALA B 1 587 ? 10.601 28.417 16.068 1.00 39.28 584 ALA B CA 1
ATOM 9071 C C . ALA B 1 587 ? 9.708 29.601 16.480 1.00 39.81 584 ALA B C 1
ATOM 9072 O O . ALA B 1 587 ? 9.085 29.586 17.540 1.00 40.39 584 ALA B O 1
ATOM 9074 N N . LYS B 1 588 ? 9.634 30.621 15.633 1.00 39.81 585 LYS B N 1
ATOM 9075 C CA . LYS B 1 588 ? 8.793 31.771 15.932 1.00 40.26 585 LYS B CA 1
ATOM 9076 C C . LYS B 1 588 ? 7.296 31.440 15.706 1.00 38.60 585 LYS B C 1
ATOM 9077 O O . LYS B 1 588 ? 6.424 31.935 16.424 1.00 39.50 585 LYS B O 1
ATOM 9083 N N . ILE B 1 589 ? 7.001 30.603 14.726 1.00 36.44 586 ILE B N 1
ATOM 9084 C CA . ILE B 1 589 ? 5.606 30.244 14.491 1.00 35.04 586 ILE B CA 1
ATOM 9085 C C . ILE B 1 589 ? 5.093 29.427 15.682 1.00 35.02 586 ILE B C 1
ATOM 9086 O O . ILE B 1 589 ? 4.005 29.640 16.155 1.00 33.87 586 ILE B O 1
ATOM 9091 N N . LEU B 1 590 ? 5.900 28.479 16.148 1.00 36.46 587 LEU B N 1
ATOM 9092 C CA . LEU B 1 590 ? 5.505 27.612 17.244 1.00 38.85 587 LEU B CA 1
ATOM 9093 C C . LEU B 1 590 ? 5.480 28.347 18.573 1.00 40.61 587 LEU B C 1
ATOM 9094 O O . LEU B 1 590 ? 4.790 27.944 19.493 1.00 41.03 587 LEU B O 1
ATOM 9099 N N . GLU B 1 591 ? 6.229 29.426 18.672 1.00 43.27 588 GLU B N 1
ATOM 9100 C CA . GLU B 1 591 ? 6.195 30.205 19.918 1.00 45.47 588 GLU B CA 1
ATOM 9101 C C . GLU B 1 591 ? 4.905 31.026 20.000 1.00 45.48 588 GLU B C 1
ATOM 9102 O O . GLU B 1 591 ? 4.219 30.991 21.016 1.00 45.06 588 GLU B O 1
ATOM 9108 N N . ASP B 1 592 ? 4.540 31.703 18.902 1.00 45.51 589 ASP B N 1
ATOM 9109 C CA . ASP B 1 592 ? 3.328 32.521 18.850 1.00 45.89 589 ASP B CA 1
ATOM 9110 C C . ASP B 1 592 ? 2.069 31.681 18.586 1.00 45.07 589 ASP B C 1
ATOM 9111 O O . ASP B 1 592 ? 0.958 32.134 18.845 1.00 45.29 589 ASP B O 1
ATOM 9116 N N . GLU B 1 593 ? 2.253 30.469 18.062 1.00 44.20 590 GLU B N 1
ATOM 9117 C CA . GLU B 1 593 ? 1.150 29.551 17.713 1.00 43.61 590 GLU B CA 1
ATOM 9118 C C . GLU B 1 593 ? 0.215 30.176 16.695 1.00 42.10 590 GLU B C 1
ATOM 9119 O O . GLU B 1 593 ? -0.998 30.011 16.753 1.00 41.05 590 GLU B O 1
ATOM 9125 N N . ARG B 1 594 ? 0.803 30.890 15.752 1.00 41.77 591 ARG B N 1
ATOM 9126 C CA . ARG B 1 594 ? 0.057 31.505 14.679 1.00 41.38 591 ARG B CA 1
ATOM 9127 C C . ARG B 1 594 ? 1.039 32.024 13.649 1.00 40.35 591 ARG B C 1
ATOM 9128 O O . ARG B 1 594 ? 2.260 32.060 13.883 1.00 39.86 591 ARG B O 1
ATOM 9136 N N . TYR B 1 595 ? 0.502 32.415 12.506 1.00 38.88 592 TYR B N 1
ATOM 9137 C CA . TYR B 1 595 ? 1.299 33.044 11.482 1.00 39.61 592 TYR B CA 1
ATOM 9138 C C . TYR B 1 595 ? 1.584 34.457 11.996 1.00 41.18 592 TYR B C 1
ATOM 9139 O O . TYR B 1 595 ? 0.661 35.149 12.422 1.00 40.50 592 TYR B O 1
ATOM 9148 N N . THR B 1 596 ? 2.863 34.837 12.018 1.00 42.73 593 THR B N 1
ATOM 9149 C CA . THR B 1 596 ? 3.283 36.192 12.367 1.00 45.85 593 THR B CA 1
ATOM 9150 C C . THR B 1 596 ? 4.314 36.663 11.369 1.00 46.33 593 THR B C 1
ATOM 9151 O O . THR B 1 596 ? 4.915 35.851 10.655 1.00 46.71 593 THR B O 1
ATOM 9155 N N . VAL B 1 597 ? 4.503 37.975 11.330 1.00 47.13 594 VAL B N 1
ATOM 9156 C CA . VAL B 1 597 ? 5.409 38.629 10.407 1.00 48.03 594 VAL B CA 1
ATOM 9157 C C . VAL B 1 597 ? 6.347 39.576 11.176 1.00 50.04 594 VAL B C 1
ATOM 9158 O O . VAL B 1 597 ? 6.404 39.534 12.410 1.00 50.11 594 VAL B O 1
ATOM 9162 N N . ALA C 1 11 ? -60.765 -26.907 18.280 1.00 59.76 8 ALA C N 1
ATOM 9163 C CA . ALA C 1 11 ? -61.437 -25.611 18.611 1.00 59.35 8 ALA C CA 1
ATOM 9164 C C . ALA C 1 11 ? -62.005 -25.636 20.036 1.00 57.97 8 ALA C C 1
ATOM 9165 O O . ALA C 1 11 ? -63.229 -25.654 20.229 1.00 59.91 8 ALA C O 1
ATOM 9167 N N . VAL C 1 12 ? -61.118 -25.669 21.025 1.00 54.41 9 VAL C N 1
ATOM 9168 C CA . VAL C 1 12 ? -61.517 -25.723 22.431 1.00 50.76 9 VAL C CA 1
ATOM 9169 C C . VAL C 1 12 ? -60.896 -24.495 23.102 1.00 48.24 9 VAL C C 1
ATOM 9170 O O . VAL C 1 12 ? -59.742 -24.190 22.860 1.00 45.65 9 VAL C O 1
ATOM 9174 N N . LYS C 1 13 ? -61.654 -23.776 23.921 1.00 46.72 10 LYS C N 1
ATOM 9175 C CA . LYS C 1 13 ? -61.089 -22.597 24.591 1.00 45.33 10 LYS C CA 1
ATOM 9176 C C . LYS C 1 13 ? -60.062 -22.985 25.651 1.00 43.34 10 LYS C C 1
ATOM 9177 O O . LYS C 1 13 ? -60.168 -24.048 26.257 1.00 41.81 10 LYS C O 1
ATOM 9183 N N . GLY C 1 14 ? -59.080 -22.106 25.851 1.00 42.22 11 GLY C N 1
ATOM 9184 C CA . GLY C 1 14 ? -58.062 -22.282 26.861 1.00 40.32 11 GLY C CA 1
ATOM 9185 C C . GLY C 1 14 ? -58.688 -22.290 28.243 1.00 40.84 11 GLY C C 1
ATOM 9186 O O . GLY C 1 14 ? -59.525 -21.433 28.540 1.00 41.56 11 GLY C O 1
ATOM 9187 N N . GLY C 1 15 ? -58.316 -23.274 29.076 1.00 38.94 12 GLY C N 1
ATOM 9188 C CA . GLY C 1 15 ? -58.880 -23.398 30.416 1.00 37.82 12 GLY C CA 1
ATOM 9189 C C . GLY C 1 15 ? -60.238 -24.105 30.476 1.00 38.20 12 GLY C C 1
ATOM 9190 O O . GLY C 1 15 ? -60.688 -24.454 31.553 1.00 37.86 12 GLY C O 1
ATOM 9191 N N . SER C 1 16 ? -60.885 -24.330 29.327 1.00 38.31 13 SER C N 1
ATOM 9192 C CA . SER C 1 16 ? -62.250 -24.883 29.311 1.00 38.79 13 SER C CA 1
ATOM 9193 C C . SER C 1 16 ? -62.294 -26.325 29.783 1.00 38.59 13 SER C C 1
ATOM 9194 O O . SER C 1 16 ? -63.361 -26.786 30.203 1.00 39.57 13 SER C O 1
ATOM 9197 N N . PHE C 1 17 ? -61.150 -27.033 29.743 1.00 37.36 14 PHE C N 1
ATOM 9198 C CA . PHE C 1 17 ? -61.078 -28.399 30.294 1.00 37.51 14 PHE C CA 1
ATOM 9199 C C . PHE C 1 17 ? -61.525 -28.475 31.758 1.00 37.46 14 PHE C C 1
ATOM 9200 O O . PHE C 1 17 ? -61.938 -29.512 32.211 1.00 38.79 14 PHE C O 1
ATOM 9208 N N . LEU C 1 18 ? -61.405 -27.398 32.514 1.00 38.55 15 LEU C N 1
ATOM 9209 C CA . LEU C 1 18 ? -61.815 -27.440 33.923 1.00 38.92 15 LEU C CA 1
ATOM 9210 C C . LEU C 1 18 ? -63.335 -27.552 34.065 1.00 40.94 15 LEU C C 1
ATOM 9211 O O . LEU C 1 18 ? -63.817 -28.138 35.032 1.00 42.20 15 LEU C O 1
ATOM 9216 N N . VAL C 1 19 ? -64.083 -26.976 33.123 1.00 42.04 16 VAL C N 1
ATOM 9217 C CA . VAL C 1 19 ? -65.536 -26.847 33.296 1.00 44.77 16 VAL C CA 1
ATOM 9218 C C . VAL C 1 19 ? -66.379 -27.501 32.193 1.00 45.57 16 VAL C C 1
ATOM 9219 O O . VAL C 1 19 ? -67.573 -27.522 32.309 1.00 47.92 16 VAL C O 1
ATOM 9223 N N . ASP C 1 20 ? -65.757 -28.010 31.136 1.00 46.51 17 ASP C N 1
ATOM 9224 C CA . ASP C 1 20 ? -66.461 -28.615 29.994 1.00 48.55 17 ASP C CA 1
ATOM 9225 C C . ASP C 1 20 ? -66.055 -30.068 29.828 1.00 48.63 17 ASP C C 1
ATOM 9226 O O . ASP C 1 20 ? -64.964 -30.463 30.234 1.00 47.99 17 ASP C O 1
ATOM 9231 N N . GLU C 1 21 ? -66.917 -30.854 29.200 1.00 48.91 18 GLU C N 1
ATOM 9232 C CA . GLU C 1 21 ? -66.558 -32.187 28.758 1.00 49.89 18 GLU C CA 1
ATOM 9233 C C . GLU C 1 21 ? -65.606 -32.093 27.573 1.00 48.48 18 GLU C C 1
ATOM 9234 O O . GLU C 1 21 ? -65.836 -31.327 26.645 1.00 49.23 18 GLU C O 1
ATOM 9240 N N . ILE C 1 22 ? -64.515 -32.841 27.626 1.00 46.56 19 ILE C N 1
ATOM 9241 C CA . ILE C 1 22 ? -63.591 -32.929 26.505 1.00 44.91 19 ILE C CA 1
ATOM 9242 C C . ILE C 1 22 ? -63.639 -34.374 26.009 1.00 45.05 19 ILE C C 1
ATOM 9243 O O . ILE C 1 22 ? -63.544 -35.316 26.799 1.00 44.69 19 ILE C O 1
ATOM 9248 N N . THR C 1 23 ? -63.779 -34.522 24.701 1.00 44.79 20 THR C N 1
ATOM 9249 C CA . THR C 1 23 ? -63.873 -35.817 24.054 1.00 46.62 20 THR C CA 1
ATOM 9250 C C . THR C 1 23 ? -62.543 -36.167 23.399 1.00 45.91 20 THR C C 1
ATOM 9251 O O . THR C 1 23 ? -61.703 -35.288 23.192 1.00 45.84 20 THR C O 1
ATOM 9255 N N . ILE C 1 24 ? -62.350 -37.452 23.120 1.00 45.93 21 ILE C N 1
ATOM 9256 C CA . ILE C 1 24 ? -61.180 -37.966 22.384 1.00 46.08 21 ILE C CA 1
ATOM 9257 C C . ILE C 1 24 ? -60.927 -37.254 21.051 1.00 46.75 21 ILE C C 1
ATOM 9258 O O . ILE C 1 24 ? -59.780 -37.176 20.594 1.00 46.33 21 ILE C O 1
ATOM 9263 N N . ASP C 1 25 ? -61.996 -36.732 20.447 1.00 47.13 22 ASP C N 1
ATOM 9264 C CA . ASP C 1 25 ? -61.888 -35.960 19.222 1.00 48.71 22 ASP C CA 1
ATOM 9265 C C . ASP C 1 25 ? -61.302 -34.560 19.440 1.00 47.14 22 ASP C C 1
ATOM 9266 O O . ASP C 1 25 ? -60.858 -33.906 18.488 1.00 47.23 22 ASP C O 1
ATOM 9271 N N . GLN C 1 26 ? -61.281 -34.106 20.686 1.00 45.37 23 GLN C N 1
ATOM 9272 C CA . GLN C 1 26 ? -60.799 -32.761 20.992 1.00 43.97 23 GLN C CA 1
ATOM 9273 C C . GLN C 1 26 ? -59.368 -32.724 21.559 1.00 42.80 23 GLN C C 1
ATOM 9274 O O . GLN C 1 26 ? -58.901 -31.671 22.015 1.00 41.27 23 GLN C O 1
ATOM 9280 N N . VAL C 1 27 ? -58.688 -33.868 21.563 1.00 41.78 24 VAL C N 1
ATOM 9281 C CA . VAL C 1 27 ? -57.312 -33.898 22.034 1.00 40.25 24 VAL C CA 1
ATOM 9282 C C . VAL C 1 27 ? -56.390 -34.356 20.912 1.00 40.47 24 VAL C C 1
ATOM 9283 O O . VAL C 1 27 ? -56.755 -35.235 20.105 1.00 41.41 24 VAL C O 1
ATOM 9287 N N . PHE C 1 28 ? -55.214 -33.740 20.851 1.00 38.68 25 PHE C N 1
ATOM 9288 C CA . PHE C 1 28 ? -54.144 -34.242 20.012 1.00 39.05 25 PHE C CA 1
ATOM 9289 C C . PHE C 1 28 ? -53.215 -35.145 20.844 1.00 37.93 25 PHE C C 1
ATOM 9290 O O . PHE C 1 28 ? -52.856 -34.840 21.977 1.00 36.56 25 PHE C O 1
ATOM 9298 N N . THR C 1 29 ? -52.781 -36.219 20.212 1.00 37.90 26 THR C N 1
ATOM 9299 C CA . THR C 1 29 ? -52.116 -37.327 20.855 1.00 37.80 26 THR C CA 1
ATOM 9300 C C . THR C 1 29 ? -50.878 -37.745 20.018 1.00 38.33 26 THR C C 1
ATOM 9301 O O . THR C 1 29 ? -50.897 -37.625 18.781 1.00 38.09 26 THR C O 1
ATOM 9305 N N . PRO C 1 30 ? -49.835 -38.294 20.666 1.00 36.77 27 PRO C N 1
ATOM 9306 C CA . PRO C 1 30 ? -48.755 -38.815 19.827 1.00 37.45 27 PRO C CA 1
ATOM 9307 C C . PRO C 1 30 ? -49.184 -39.887 18.815 1.00 39.01 27 PRO C C 1
ATOM 9308 O O . PRO C 1 30 ? -48.503 -40.058 17.802 1.00 40.27 27 PRO C O 1
ATOM 9312 N N . GLU C 1 31 ? -50.284 -40.583 19.056 1.00 39.42 28 GLU C N 1
ATOM 9313 C CA . GLU C 1 31 ? -50.788 -41.573 18.073 1.00 40.33 28 GLU C CA 1
ATOM 9314 C C . GLU C 1 31 ? -51.308 -40.863 16.823 1.00 41.82 28 GLU C C 1
ATOM 9315 O O . GLU C 1 31 ? -51.438 -41.476 15.761 1.00 42.57 28 GLU C O 1
ATOM 9321 N N . ASP C 1 32 ? -51.591 -39.562 16.948 1.00 42.17 29 ASP C N 1
ATOM 9322 C CA . ASP C 1 32 ? -52.007 -38.727 15.815 1.00 42.18 29 ASP C CA 1
ATOM 9323 C C . ASP C 1 32 ? -50.870 -38.210 14.906 1.00 41.85 29 ASP C C 1
ATOM 9324 O O . ASP C 1 32 ? -51.167 -37.623 13.881 1.00 43.06 29 ASP C O 1
ATOM 9329 N N . PHE C 1 33 ? -49.593 -38.390 15.274 1.00 40.02 30 PHE C N 1
ATOM 9330 C CA . PHE C 1 33 ? -48.446 -37.903 14.491 1.00 38.02 30 PHE C CA 1
ATOM 9331 C C . PHE C 1 33 ? -48.540 -38.408 13.036 1.00 40.29 30 PHE C C 1
ATOM 9332 O O . PHE C 1 33 ? -48.835 -39.570 12.841 1.00 39.18 30 PHE C O 1
ATOM 9340 N N . SER C 1 34 ? -48.309 -37.537 12.058 1.00 40.05 31 SER C N 1
ATOM 9341 C CA . SER C 1 34 ? -48.223 -37.946 10.648 1.00 42.56 31 SER C CA 1
ATOM 9342 C C . SER C 1 34 ? -46.844 -38.572 10.372 1.00 42.54 31 SER C C 1
ATOM 9343 O O . SER C 1 34 ? -45.921 -38.510 11.225 1.00 42.37 31 SER C O 1
ATOM 9346 N N . SER C 1 35 ? -46.687 -39.127 9.180 1.00 43.06 32 SER C N 1
ATOM 9347 C CA . SER C 1 35 ? -45.409 -39.651 8.745 1.00 43.44 32 SER C CA 1
ATOM 9348 C C . SER C 1 35 ? -44.394 -38.564 8.670 1.00 42.06 32 SER C C 1
ATOM 9349 O O . SER C 1 35 ? -43.233 -38.827 8.918 1.00 41.05 32 SER C O 1
ATOM 9352 N N . GLU C 1 36 ? -44.809 -37.355 8.285 1.00 42.53 33 GLU C N 1
ATOM 9353 C CA . GLU C 1 36 ? -43.863 -36.222 8.261 1.00 43.67 33 GLU C CA 1
ATOM 9354 C C . GLU C 1 36 ? -43.377 -35.827 9.647 1.00 41.76 33 GLU C C 1
ATOM 9355 O O . GLU C 1 36 ? -42.210 -35.408 9.795 1.00 41.02 33 GLU C O 1
ATOM 9361 N N . HIS C 1 37 ? -44.257 -35.965 10.648 1.00 40.85 34 HIS C N 1
ATOM 9362 C CA . HIS C 1 37 ? -43.866 -35.671 12.032 1.00 39.70 34 HIS C CA 1
ATOM 9363 C C . HIS C 1 37 ? -42.785 -36.649 12.451 1.00 39.80 34 HIS C C 1
ATOM 9364 O O . HIS C 1 37 ? -41.736 -36.253 13.005 1.00 37.17 34 HIS C O 1
ATOM 9371 N N . LYS C 1 38 ? -43.028 -37.925 12.140 1.00 40.33 35 LYS C N 1
ATOM 9372 C CA . LYS C 1 38 ? -42.124 -38.976 12.570 1.00 40.79 35 LYS C CA 1
ATOM 9373 C C . LYS C 1 38 ? -40.767 -38.893 11.841 1.00 40.71 35 LYS C C 1
ATOM 9374 O O . LYS C 1 38 ? -39.710 -39.096 12.459 1.00 40.04 35 LYS C O 1
ATOM 9396 N N . ILE C 1 40 ? -39.313 -36.193 10.707 1.00 39.95 37 ILE C N 1
ATOM 9397 C CA . ILE C 1 40 ? -38.593 -35.048 11.285 1.00 39.92 37 ILE C CA 1
ATOM 9398 C C . ILE C 1 40 ? -37.995 -35.459 12.613 1.00 38.06 37 ILE C C 1
ATOM 9399 O O . ILE C 1 40 ? -36.846 -35.125 12.898 1.00 37.44 37 ILE C O 1
ATOM 9404 N N . ALA C 1 41 ? -38.752 -36.235 13.397 1.00 37.46 38 ALA C N 1
ATOM 9405 C CA . ALA C 1 41 ? -38.254 -36.729 14.692 1.00 35.92 38 ALA C CA 1
ATOM 9406 C C . ALA C 1 41 ? -36.996 -37.577 14.450 1.00 36.42 38 ALA C C 1
ATOM 9407 O O . ALA C 1 41 ? -35.992 -37.408 15.119 1.00 33.87 38 ALA C O 1
ATOM 9409 N N . LYS C 1 42 ? -37.074 -38.488 13.465 1.00 35.71 39 LYS C N 1
ATOM 9410 C CA . LYS C 1 42 ? -35.949 -39.376 13.138 1.00 37.80 39 LYS C CA 1
ATOM 9411 C C . LYS C 1 42 ? -34.702 -38.614 12.642 1.00 36.73 39 LYS C C 1
ATOM 9412 O O . LYS C 1 42 ? -33.586 -38.911 13.055 1.00 36.76 39 LYS C O 1
ATOM 9418 N N . THR C 1 43 ? -34.906 -37.615 11.780 1.00 36.33 40 THR C N 1
ATOM 9419 C CA . THR C 1 43 ? -33.836 -36.753 11.297 1.00 36.07 40 THR C CA 1
ATOM 9420 C C . THR C 1 43 ? -33.110 -36.043 12.428 1.00 34.62 40 THR C C 1
ATOM 9421 O O . THR C 1 43 ? -31.880 -35.933 12.431 1.00 33.41 40 THR C O 1
ATOM 9425 N N . THR C 1 44 ? -33.884 -35.553 13.378 1.00 32.82 41 THR C N 1
ATOM 9426 C CA . THR C 1 44 ? -33.287 -34.875 14.530 1.00 32.97 41 THR C CA 1
ATOM 9427 C C . THR C 1 44 ? -32.530 -35.863 15.378 1.00 33.40 41 THR C C 1
ATOM 9428 O O . THR C 1 44 ? -31.399 -35.596 15.767 1.00 33.53 41 THR C O 1
ATOM 9432 N N . GLU C 1 45 ? -33.140 -37.008 15.677 1.00 34.65 42 GLU C N 1
ATOM 9433 C CA . GLU C 1 45 ? -32.478 -38.015 16.536 1.00 36.76 42 GLU C CA 1
ATOM 9434 C C . GLU C 1 45 ? -31.160 -38.501 15.926 1.00 36.71 42 GLU C C 1
ATOM 9435 O O . GLU C 1 45 ? -30.170 -38.623 16.648 1.00 34.76 42 GLU C O 1
ATOM 9441 N N . ASP C 1 46 ? -31.152 -38.754 14.612 1.00 36.36 43 ASP C N 1
ATOM 9442 C CA . ASP C 1 46 ? -29.921 -39.139 13.911 1.00 38.62 43 ASP C CA 1
ATOM 9443 C C . ASP C 1 46 ? -28.849 -38.066 14.042 1.00 37.35 43 ASP C C 1
ATOM 9444 O O . ASP C 1 46 ? -27.691 -38.362 14.328 1.00 37.54 43 ASP C O 1
ATOM 9449 N N . PHE C 1 47 ? -29.248 -36.820 13.796 1.00 36.80 44 PHE C N 1
ATOM 9450 C CA . PHE C 1 47 ? -28.337 -35.689 13.960 1.00 36.12 44 PHE C CA 1
ATOM 9451 C C . PHE C 1 47 ? -27.739 -35.667 15.365 1.00 34.42 44 PHE C C 1
ATOM 9452 O O . PHE C 1 47 ? -26.529 -35.607 15.505 1.00 34.20 44 PHE C O 1
ATOM 9460 N N . ILE C 1 48 ? -28.577 -35.760 16.399 1.00 34.34 45 ILE C N 1
ATOM 9461 C CA . ILE C 1 48 ? -28.100 -35.666 17.787 1.00 33.13 45 ILE C CA 1
ATOM 9462 C C . ILE C 1 48 ? -27.148 -36.828 18.140 1.00 33.88 45 ILE C C 1
ATOM 9463 O O . ILE C 1 48 ? -26.019 -36.637 18.617 1.00 31.19 45 ILE C O 1
ATOM 9468 N N . VAL C 1 49 ? -27.594 -38.047 17.828 1.00 35.17 46 VAL C N 1
ATOM 9469 C CA . VAL C 1 49 ? -26.823 -39.235 18.133 1.00 36.68 46 VAL C CA 1
ATOM 9470 C C . VAL C 1 49 ? -25.530 -39.310 17.299 1.00 37.51 46 VAL C C 1
ATOM 9471 O O . VAL C 1 49 ? -24.474 -39.539 17.851 1.00 37.34 46 VAL C O 1
ATOM 9475 N N . ASN C 1 50 ? -25.629 -39.137 15.978 1.00 39.42 47 ASN C N 1
ATOM 9476 C CA . ASN C 1 50 ? -24.469 -39.292 15.125 1.00 40.73 47 ASN C CA 1
ATOM 9477 C C . ASN C 1 50 ? -23.454 -38.147 15.245 1.00 40.78 47 ASN C C 1
ATOM 9478 O O . ASN C 1 50 ? -22.264 -38.405 15.249 1.00 41.27 47 ASN C O 1
ATOM 9483 N N . GLU C 1 51 ? -23.925 -36.902 15.376 1.00 39.25 48 GLU C N 1
ATOM 9484 C CA . GLU C 1 51 ? -23.042 -35.737 15.250 1.00 38.33 48 GLU C CA 1
ATOM 9485 C C . GLU C 1 51 ? -22.815 -35.047 16.584 1.00 37.16 48 GLU C C 1
ATOM 9486 O O . GLU C 1 51 ? -21.704 -34.586 16.870 1.00 37.28 48 GLU C O 1
ATOM 9492 N N . VAL C 1 52 ? -23.869 -34.937 17.389 1.00 34.77 49 VAL C N 1
ATOM 9493 C CA . VAL C 1 52 ? -23.739 -34.151 18.618 1.00 32.70 49 VAL C CA 1
ATOM 9494 C C . VAL C 1 52 ? -23.087 -34.924 19.743 1.00 32.94 49 VAL C C 1
ATOM 9495 O O . VAL C 1 52 ? -22.108 -34.444 20.359 1.00 34.22 49 VAL C O 1
ATOM 9499 N N . LEU C 1 53 ? -23.630 -36.097 20.041 1.00 31.73 50 LEU C N 1
ATOM 9500 C CA . LEU C 1 53 ? -23.168 -36.891 21.189 1.00 32.63 50 LEU C CA 1
ATOM 9501 C C . LEU C 1 53 ? -21.652 -37.174 21.219 1.00 33.60 50 LEU C C 1
ATOM 9502 O O . LEU C 1 53 ? -21.064 -37.053 22.274 1.00 33.76 50 LEU C O 1
ATOM 9507 N N . PRO C 1 54 ? -21.007 -37.490 20.054 1.00 34.49 51 PRO C N 1
ATOM 9508 C CA . PRO C 1 54 ? -19.552 -37.681 20.122 1.00 34.84 51 PRO C CA 1
ATOM 9509 C C . PRO C 1 54 ? -18.785 -36.450 20.646 1.00 35.05 51 PRO C C 1
ATOM 9510 O O . PRO C 1 54 ? -17.649 -36.604 21.089 1.00 34.75 51 PRO C O 1
ATOM 9514 N N . GLU C 1 55 ? -19.386 -35.251 20.594 1.00 33.60 52 GLU C N 1
ATOM 9515 C CA . GLU C 1 55 ? -18.689 -33.990 20.944 1.00 33.49 52 GLU C CA 1
ATOM 9516 C C . GLU C 1 55 ? -19.149 -33.418 22.278 1.00 32.47 52 GLU C C 1
ATOM 9517 O O . GLU C 1 55 ? -18.588 -32.414 22.793 1.00 31.20 52 GLU C O 1
ATOM 9523 N N . LEU C 1 56 ? -20.158 -34.050 22.854 1.00 31.93 53 LEU C N 1
ATOM 9524 C CA . LEU C 1 56 ? -20.802 -33.506 24.062 1.00 32.70 53 LEU C CA 1
ATOM 9525 C C . LEU C 1 56 ? -19.837 -33.207 25.205 1.00 32.77 53 LEU C C 1
ATOM 9526 O O . LEU C 1 56 ? -19.920 -32.139 25.826 1.00 33.08 53 LEU C O 1
ATOM 9531 N N A GLU C 1 57 ? -18.918 -34.112 25.488 0.47 33.48 54 GLU C N 1
ATOM 9532 N N B GLU C 1 57 ? -18.934 -34.134 25.499 0.53 33.10 54 GLU C N 1
ATOM 9533 C CA A GLU C 1 57 ? -17.994 -33.892 26.603 0.47 34.76 54 GLU C CA 1
ATOM 9534 C CA B GLU C 1 57 ? -17.954 -33.919 26.578 0.53 34.25 54 GLU C CA 1
ATOM 9535 C C A GLU C 1 57 ? -17.011 -32.731 26.389 0.47 34.16 54 GLU C C 1
ATOM 9536 C C B GLU C 1 57 ? -17.120 -32.655 26.386 0.53 33.74 54 GLU C C 1
ATOM 9537 O O A GLU C 1 57 ? -16.467 -32.199 27.356 0.47 34.52 54 GLU C O 1
ATOM 9538 O O B GLU C 1 57 ? -16.794 -31.975 27.363 0.53 33.88 54 GLU C O 1
ATOM 9549 N N . TYR C 1 58 ? -16.789 -32.347 25.131 1.00 34.39 55 TYR C N 1
ATOM 9550 C CA . TYR C 1 58 ? -16.057 -31.118 24.795 1.00 33.58 55 TYR C CA 1
ATOM 9551 C C . TYR C 1 58 ? -16.947 -29.867 24.912 1.00 31.89 55 TYR C C 1
ATOM 9552 O O . TYR C 1 58 ? -16.483 -28.819 25.375 1.00 30.71 55 TYR C O 1
ATOM 9561 N N . LEU C 1 59 ? -18.233 -29.971 24.563 1.00 29.69 56 LEU C N 1
ATOM 9562 C CA . LEU C 1 59 ? -19.111 -28.844 24.761 1.00 28.47 56 LEU C CA 1
ATOM 9563 C C . LEU C 1 59 ? -19.180 -28.523 26.265 1.00 27.93 56 LEU C C 1
ATOM 9564 O O . LEU C 1 59 ? -19.243 -27.343 26.656 1.00 27.79 56 LEU C O 1
ATOM 9569 N N . GLU C 1 60 ? -19.128 -29.561 27.110 1.00 28.70 57 GLU C N 1
ATOM 9570 C CA . GLU C 1 60 ? -19.296 -29.376 28.550 1.00 29.85 57 GLU C CA 1
ATOM 9571 C C . GLU C 1 60 ? -18.109 -28.635 29.092 1.00 31.88 57 GLU C C 1
ATOM 9572 O O . GLU C 1 60 ? -18.214 -28.004 30.141 1.00 31.42 57 GLU C O 1
ATOM 9578 N N . GLN C 1 61 ? -16.996 -28.665 28.354 1.00 31.12 58 GLN C N 1
ATOM 9579 C CA . GLN C 1 61 ? -15.807 -27.921 28.735 1.00 33.22 58 GLN C CA 1
ATOM 9580 C C . GLN C 1 61 ? -15.784 -26.546 28.059 1.00 32.55 58 GLN C C 1
ATOM 9581 O O . GLN C 1 61 ? -14.736 -25.897 28.025 1.00 32.96 58 GLN C O 1
ATOM 9587 N N . HIS C 1 62 ? -16.937 -26.118 27.523 1.00 31.66 59 HIS C N 1
ATOM 9588 C CA . HIS C 1 62 ? -17.078 -24.782 26.928 1.00 32.33 59 HIS C CA 1
ATOM 9589 C C . HIS C 1 62 ? -16.267 -24.585 25.657 1.00 32.95 59 HIS C C 1
ATOM 9590 O O . HIS C 1 62 ? -15.791 -23.485 25.386 1.00 34.04 59 HIS C O 1
ATOM 9597 N N . GLU C 1 63 ? -16.099 -25.639 24.872 1.00 32.96 60 GLU C N 1
ATOM 9598 C CA . GLU C 1 63 ? -15.487 -25.463 23.552 1.00 33.45 60 GLU C CA 1
ATOM 9599 C C . GLU C 1 63 ? -16.598 -25.034 22.587 1.00 33.42 60 GLU C C 1
ATOM 9600 O O . GLU C 1 63 ? -17.118 -25.839 21.808 1.00 31.80 60 GLU C O 1
ATOM 9606 N N . PHE C 1 64 ? -16.993 -23.766 22.694 1.00 32.68 61 PHE C N 1
ATOM 9607 C CA . PHE C 1 64 ? -18.170 -23.244 21.975 1.00 33.80 61 PHE C CA 1
ATOM 9608 C C . PHE C 1 64 ? -18.038 -23.190 20.441 1.00 34.78 61 PHE C C 1
ATOM 9609 O O . PHE C 1 64 ? -19.037 -23.148 19.741 1.00 34.38 61 PHE C O 1
ATOM 9617 N N . ASP C 1 65 ? -16.811 -23.210 19.927 1.00 35.16 62 ASP C N 1
ATOM 9618 C CA . ASP C 1 65 ? -16.581 -23.372 18.498 1.00 36.60 62 ASP C CA 1
ATOM 9619 C C . ASP C 1 65 ? -17.330 -24.579 17.948 1.00 35.47 62 ASP C C 1
ATOM 9620 O O . ASP C 1 65 ? -17.842 -24.521 16.830 1.00 34.09 62 ASP C O 1
ATOM 9625 N N . ARG C 1 66 ? -17.351 -25.659 18.724 1.00 34.42 63 ARG C N 1
ATOM 9626 C CA . ARG C 1 66 ? -18.029 -26.891 18.309 1.00 35.10 63 ARG C CA 1
ATOM 9627 C C . ARG C 1 66 ? -19.536 -26.708 18.329 1.00 33.85 63 ARG C C 1
ATOM 9628 O O . ARG C 1 66 ? -20.212 -27.181 17.438 1.00 32.79 63 ARG C O 1
ATOM 9636 N N . SER C 1 67 ? -20.068 -26.039 19.370 1.00 32.91 64 SER C N 1
ATOM 9637 C CA . SER C 1 67 ? -21.506 -25.747 19.437 1.00 31.71 64 SER C CA 1
ATOM 9638 C C . SER C 1 67 ? -21.920 -25.001 18.203 1.00 31.72 64 SER C C 1
ATOM 9639 O O . SER C 1 67 ? -22.934 -25.346 17.592 1.00 32.69 64 SER C O 1
ATOM 9642 N N . VAL C 1 68 ? -21.156 -23.967 17.853 1.00 31.06 65 VAL C N 1
ATOM 9643 C CA . VAL C 1 68 ? -21.513 -23.096 16.717 1.00 32.59 65 VAL C CA 1
ATOM 9644 C C . VAL C 1 68 ? -21.486 -23.919 15.434 1.00 33.83 65 VAL C C 1
ATOM 9645 O O . VAL C 1 68 ? -22.440 -23.901 14.637 1.00 34.59 65 VAL C O 1
ATOM 9649 N N . ARG C 1 69 ? -20.421 -24.683 15.258 1.00 33.30 66 ARG C N 1
ATOM 9650 C CA . ARG C 1 69 ? -20.358 -25.557 14.064 1.00 35.32 66 ARG C CA 1
ATOM 9651 C C . ARG C 1 69 ? -21.545 -26.536 14.018 1.00 34.59 66 ARG C C 1
ATOM 9652 O O . ARG C 1 69 ? -22.128 -26.754 12.953 1.00 32.81 66 ARG C O 1
ATOM 9660 N N . LEU C 1 70 ? -21.882 -27.130 15.169 1.00 33.46 67 LEU C N 1
ATOM 9661 C CA . LEU C 1 70 ? -22.973 -28.087 15.215 1.00 32.92 67 LEU C CA 1
ATOM 9662 C C . LEU C 1 70 ? -24.324 -27.433 14.952 1.00 33.22 67 LEU C C 1
ATOM 9663 O O . LEU C 1 70 ? -25.177 -28.035 14.292 1.00 32.57 67 LEU C O 1
ATOM 9668 N N . LEU C 1 71 ? -24.538 -26.231 15.499 1.00 32.28 68 LEU C N 1
ATOM 9669 C CA . LEU C 1 71 ? -25.760 -25.490 15.222 1.00 33.57 68 LEU C CA 1
ATOM 9670 C C . LEU C 1 71 ? -25.916 -25.205 13.717 1.00 35.14 68 LEU C C 1
ATOM 9671 O O . LEU C 1 71 ? -27.025 -25.259 13.190 1.00 35.42 68 LEU C O 1
ATOM 9676 N N . LYS C 1 72 ? -24.825 -24.853 13.052 1.00 36.77 69 LYS C N 1
ATOM 9677 C CA . LYS C 1 72 ? -24.869 -24.651 11.597 1.00 39.46 69 LYS C CA 1
ATOM 9678 C C . LYS C 1 72 ? -25.127 -25.943 10.830 1.00 40.39 69 LYS C C 1
ATOM 9679 O O . LYS C 1 72 ? -25.787 -25.906 9.787 1.00 41.06 69 LYS C O 1
ATOM 9685 N N . GLU C 1 73 ? -24.612 -27.075 11.322 1.00 40.30 70 GLU C N 1
ATOM 9686 C CA . GLU C 1 73 ? -24.915 -28.354 10.667 1.00 41.54 70 GLU C CA 1
ATOM 9687 C C . GLU C 1 73 ? -26.412 -28.621 10.833 1.00 41.18 70 GLU C C 1
ATOM 9688 O O . GLU C 1 73 ? -27.070 -28.967 9.856 1.00 40.39 70 GLU C O 1
ATOM 9694 N N . ALA C 1 74 ? -26.955 -28.383 12.046 1.00 39.78 71 ALA C N 1
ATOM 9695 C CA . ALA C 1 74 ? -28.403 -28.502 12.289 1.00 39.20 71 ALA C CA 1
ATOM 9696 C C . ALA C 1 74 ? -29.178 -27.561 11.391 1.00 40.01 71 ALA C C 1
ATOM 9697 O O . ALA C 1 74 ? -30.223 -27.940 10.815 1.00 40.13 71 ALA C O 1
ATOM 9699 N N . GLY C 1 75 ? -28.664 -26.339 11.272 1.00 40.68 72 GLY C N 1
ATOM 9700 C CA . GLY C 1 75 ? -29.204 -25.342 10.328 1.00 43.39 72 GLY C CA 1
ATOM 9701 C C . GLY C 1 75 ? -29.360 -25.866 8.899 1.00 44.99 72 GLY C C 1
ATOM 9702 O O . GLY C 1 75 ? -30.407 -25.685 8.269 1.00 45.60 72 GLY C O 1
ATOM 9703 N N . GLU C 1 76 ? -28.341 -26.552 8.399 1.00 46.19 73 GLU C N 1
ATOM 9704 C CA . GLU C 1 76 ? -28.412 -27.174 7.051 1.00 48.13 73 GLU C CA 1
ATOM 9705 C C . GLU C 1 76 ? -29.472 -28.265 6.925 1.00 47.68 73 GLU C C 1
ATOM 9706 O O . GLU C 1 76 ? -29.925 -28.554 5.816 1.00 47.58 73 GLU C O 1
ATOM 9712 N N . LEU C 1 77 ? -29.853 -28.880 8.045 1.00 45.38 74 LEU C N 1
ATOM 9713 C CA . LEU C 1 77 ? -30.892 -29.919 8.022 1.00 45.96 74 LEU C CA 1
ATOM 9714 C C . LEU C 1 77 ? -32.291 -29.315 8.177 1.00 45.54 74 LEU C C 1
ATOM 9715 O O . LEU C 1 77 ? -33.286 -30.023 8.086 1.00 45.65 74 LEU C O 1
ATOM 9720 N N . GLY C 1 78 ? -32.363 -28.003 8.393 1.00 44.46 75 GLY C N 1
ATOM 9721 C CA . GLY C 1 78 ? -33.652 -27.342 8.565 1.00 44.55 75 GLY C CA 1
ATOM 9722 C C . GLY C 1 78 ? -34.127 -27.311 10.024 1.00 44.21 75 GLY C C 1
ATOM 9723 O O . GLY C 1 78 ? -35.269 -26.893 10.314 1.00 44.49 75 GLY C O 1
ATOM 9724 N N . LEU C 1 79 ? -33.264 -27.732 10.949 1.00 41.76 76 LEU C N 1
ATOM 9725 C CA . LEU C 1 79 ? -33.667 -27.847 12.360 1.00 40.33 76 LEU C CA 1
ATOM 9726 C C . LEU C 1 79 ? -33.650 -26.509 13.115 1.00 40.14 76 LEU C C 1
ATOM 9727 O O . LEU C 1 79 ? -34.081 -26.434 14.294 1.00 39.87 76 LEU C O 1
ATOM 9732 N N . LEU C 1 80 ? -33.171 -25.447 12.470 1.00 39.54 77 LEU C N 1
ATOM 9733 C CA . LEU C 1 80 ? -33.208 -24.154 13.135 1.00 40.66 77 LEU C CA 1
ATOM 9734 C C . LEU C 1 80 ? -34.268 -23.219 12.574 1.00 40.60 77 LEU C C 1
ATOM 9735 O O . LEU C 1 80 ? -34.384 -22.081 12.999 1.00 40.70 77 LEU C O 1
ATOM 9740 N N . GLY C 1 81 ? -35.039 -23.703 11.617 1.00 41.57 78 GLY C N 1
ATOM 9741 C CA . GLY C 1 81 ? -35.958 -22.837 10.888 1.00 42.04 78 GLY C CA 1
ATOM 9742 C C . GLY C 1 81 ? -37.335 -23.434 10.697 1.00 41.87 78 GLY C C 1
ATOM 9743 O O . GLY C 1 81 ? -38.105 -22.925 9.885 1.00 41.39 78 GLY C O 1
ATOM 9744 N N . ALA C 1 82 ? -37.658 -24.467 11.487 1.00 40.91 79 ALA C N 1
ATOM 9745 C CA . ALA C 1 82 ? -38.991 -25.115 11.459 1.00 41.13 79 ALA C CA 1
ATOM 9746 C C . ALA C 1 82 ? -40.122 -24.131 11.772 1.00 40.97 79 ALA C C 1
ATOM 9747 O O . ALA C 1 82 ? -41.189 -24.233 11.223 1.00 41.23 79 ALA C O 1
ATOM 9749 N N . ASP C 1 83 ? -39.873 -23.182 12.664 1.00 40.78 80 ASP C N 1
ATOM 9750 C CA . ASP C 1 83 ? -40.904 -22.210 13.054 1.00 42.87 80 ASP C CA 1
ATOM 9751 C C . ASP C 1 83 ? -40.890 -20.896 12.256 1.00 43.09 80 ASP C C 1
ATOM 9752 O O . ASP C 1 83 ? -41.670 -19.985 12.528 1.00 44.15 80 ASP C O 1
ATOM 9757 N N . VAL C 1 84 ? -39.998 -20.788 11.288 1.00 42.65 81 VAL C N 1
ATOM 9758 C CA . VAL C 1 84 ? -39.900 -19.561 10.525 1.00 42.74 81 VAL C CA 1
ATOM 9759 C C . VAL C 1 84 ? -40.626 -19.834 9.213 1.00 43.33 81 VAL C C 1
ATOM 9760 O O . VAL C 1 84 ? -40.354 -20.844 8.573 1.00 42.56 81 VAL C O 1
ATOM 9764 N N . PRO C 1 85 ? -41.571 -18.953 8.838 1.00 45.20 82 PRO C N 1
ATOM 9765 C CA . PRO C 1 85 ? -42.307 -19.107 7.565 1.00 46.88 82 PRO C CA 1
ATOM 9766 C C . PRO C 1 85 ? -41.365 -19.139 6.373 1.00 47.98 82 PRO C C 1
ATOM 9767 O O . PRO C 1 85 ? -40.309 -18.488 6.387 1.00 46.79 82 PRO C O 1
ATOM 9771 N N . GLU C 1 86 ? -41.728 -19.940 5.372 1.00 49.44 83 GLU C N 1
ATOM 9772 C CA . GLU C 1 86 ? -40.926 -20.065 4.147 1.00 52.28 83 GLU C CA 1
ATOM 9773 C C . GLU C 1 86 ? -40.632 -18.731 3.475 1.00 52.53 83 GLU C C 1
ATOM 9774 O O . GLU C 1 86 ? -39.565 -18.570 2.891 1.00 52.09 83 GLU C O 1
ATOM 9780 N N A GLU C 1 87 ? -41.579 -17.802 3.624 0.50 53.09 84 GLU C N 1
ATOM 9781 N N B GLU C 1 87 ? -41.552 -17.774 3.523 0.50 53.00 84 GLU C N 1
ATOM 9782 C CA A GLU C 1 87 ? -41.534 -16.465 3.032 0.50 54.66 84 GLU C CA 1
ATOM 9783 C CA B GLU C 1 87 ? -41.281 -16.514 2.824 0.50 54.40 84 GLU C CA 1
ATOM 9784 C C A GLU C 1 87 ? -40.485 -15.530 3.658 0.50 54.25 84 GLU C C 1
ATOM 9785 C C B GLU C 1 87 ? -40.078 -15.788 3.421 0.50 53.99 84 GLU C C 1
ATOM 9786 O O A GLU C 1 87 ? -40.289 -14.404 3.178 0.50 54.36 84 GLU C O 1
ATOM 9787 O O B GLU C 1 87 ? -39.378 -15.055 2.703 0.50 53.84 84 GLU C O 1
ATOM 9798 N N . TYR C 1 88 ? -39.826 -16.009 4.720 1.00 53.02 85 TYR C N 1
ATOM 9799 C CA . TYR C 1 88 ? -38.719 -15.321 5.383 1.00 52.51 85 TYR C CA 1
ATOM 9800 C C . TYR C 1 88 ? -37.479 -16.192 5.491 1.00 52.05 85 TYR C C 1
ATOM 9801 O O . TYR C 1 88 ? -36.607 -15.941 6.347 1.00 51.52 85 TYR C O 1
ATOM 9810 N N . GLY C 1 89 ? -37.414 -17.233 4.662 1.00 51.07 86 GLY C N 1
ATOM 9811 C CA . GLY C 1 89 ? -36.225 -18.080 4.589 1.00 50.64 86 GLY C CA 1
ATOM 9812 C C . GLY C 1 89 ? -36.225 -19.314 5.485 1.00 49.72 86 GLY C C 1
ATOM 9813 O O . GLY C 1 89 ? -35.201 -19.981 5.634 1.00 47.79 86 GLY C O 1
ATOM 9814 N N . GLY C 1 90 ? -37.383 -19.621 6.070 1.00 50.23 87 GLY C N 1
ATOM 9815 C CA . GLY C 1 90 ? -37.527 -20.793 6.930 1.00 50.11 87 GLY C CA 1
ATOM 9816 C C . GLY C 1 90 ? -38.094 -21.998 6.204 1.00 51.33 87 GLY C C 1
ATOM 9817 O O . GLY C 1 90 ? -38.184 -22.013 4.966 1.00 51.45 87 GLY C O 1
ATOM 9818 N N . ILE C 1 91 ? -38.483 -23.007 6.975 1.00 50.81 88 ILE C N 1
ATOM 9819 C CA . ILE C 1 91 ? -39.026 -24.247 6.406 1.00 52.51 88 ILE C CA 1
ATOM 9820 C C . ILE C 1 91 ? -40.540 -24.265 6.606 1.00 51.33 88 ILE C C 1
ATOM 9821 O O . ILE C 1 91 ? -41.246 -25.038 5.981 1.00 52.16 88 ILE C O 1
ATOM 9826 N N . GLY C 1 92 ? -41.031 -23.423 7.508 1.00 49.53 89 GLY C N 1
ATOM 9827 C CA . GLY C 1 92 ? -42.461 -23.312 7.730 1.00 47.92 89 GLY C CA 1
ATOM 9828 C C . GLY C 1 92 ? -43.158 -24.618 8.104 1.00 47.18 89 GLY C C 1
ATOM 9829 O O . GLY C 1 92 ? -44.152 -24.967 7.499 1.00 47.47 89 GLY C O 1
ATOM 9830 N N . LEU C 1 93 ? -42.643 -25.341 9.100 1.00 45.03 90 LEU C N 1
ATOM 9831 C CA . LEU C 1 93 ? -43.297 -26.570 9.537 1.00 44.47 90 LEU C CA 1
ATOM 9832 C C . LEU C 1 93 ? -44.303 -26.223 10.633 1.00 43.88 90 LEU C C 1
ATOM 9833 O O . LEU C 1 93 ? -44.316 -25.100 11.123 1.00 43.75 90 LEU C O 1
ATOM 9838 N N . ASP C 1 94 ? -45.140 -27.178 11.017 1.00 43.39 91 ASP C N 1
ATOM 9839 C CA . ASP C 1 94 ? -46.170 -26.931 12.031 1.00 42.14 91 ASP C CA 1
ATOM 9840 C C . ASP C 1 94 ? -45.610 -27.082 13.457 1.00 39.47 91 ASP C C 1
ATOM 9841 O O . ASP C 1 94 ? -44.445 -27.450 13.644 1.00 36.33 91 ASP C O 1
ATOM 9846 N N . LYS C 1 95 ? -46.441 -26.809 14.457 1.00 38.47 92 LYS C N 1
ATOM 9847 C CA . LYS C 1 95 ? -45.954 -26.725 15.828 1.00 37.99 92 LYS C CA 1
ATOM 9848 C C . LYS C 1 95 ? -45.613 -28.101 16.390 1.00 36.62 92 LYS C C 1
ATOM 9849 O O . LYS C 1 95 ? -44.787 -28.215 17.303 1.00 34.01 92 LYS C O 1
ATOM 9855 N N . VAL C 1 96 ? -46.262 -29.139 15.846 1.00 35.47 93 VAL C N 1
ATOM 9856 C CA . VAL C 1 96 ? -45.971 -30.543 16.214 1.00 35.95 93 VAL C CA 1
ATOM 9857 C C . VAL C 1 96 ? -44.560 -30.914 15.796 1.00 35.57 93 VAL C C 1
ATOM 9858 O O . VAL C 1 96 ? -43.813 -31.484 16.589 1.00 35.72 93 VAL C O 1
ATOM 9862 N N . SER C 1 97 ? -44.181 -30.521 14.581 1.00 34.85 94 SER C N 1
ATOM 9863 C CA . SER C 1 97 ? -42.814 -30.677 14.092 1.00 35.52 94 SER C CA 1
ATOM 9864 C C . SER C 1 97 ? -41.768 -29.995 14.963 1.00 34.54 94 SER C C 1
ATOM 9865 O O . SER C 1 97 ? -40.782 -30.611 15.316 1.00 33.78 94 SER C O 1
ATOM 9868 N N . SER C 1 98 ? -41.985 -28.727 15.318 1.00 35.06 95 SER C N 1
ATOM 9869 C CA . SER C 1 98 ? -41.051 -28.022 16.216 1.00 35.25 95 SER C CA 1
ATOM 9870 C C . SER C 1 98 ? -40.926 -28.664 17.589 1.00 32.87 95 SER C C 1
ATOM 9871 O O . SER C 1 98 ? -39.839 -28.647 18.172 1.00 32.82 95 SER C O 1
ATOM 9874 N N . ALA C 1 99 ? -42.027 -29.213 18.106 1.00 31.27 96 ALA C N 1
ATOM 9875 C CA . ALA C 1 99 ? -42.028 -29.827 19.470 1.00 29.73 96 ALA C CA 1
ATOM 9876 C C . ALA C 1 99 ? -41.204 -31.107 19.444 1.00 29.62 96 ALA C C 1
ATOM 9877 O O . ALA C 1 99 ? -40.346 -31.338 20.293 1.00 29.84 96 ALA C O 1
ATOM 9879 N N . LEU C 1 100 ? -41.414 -31.906 18.410 1.00 29.95 97 LEU C N 1
ATOM 9880 C CA . LEU C 1 100 ? -40.674 -33.143 18.232 1.00 30.40 97 LEU C CA 1
ATOM 9881 C C . LEU C 1 100 ? -39.208 -32.861 18.080 1.00 30.17 97 LEU C C 1
ATOM 9882 O O . LEU C 1 100 ? -38.389 -33.569 18.653 1.00 31.16 97 LEU C O 1
ATOM 9887 N N . ILE C 1 101 ? -38.856 -31.842 17.301 1.00 29.51 98 ILE C N 1
ATOM 9888 C CA . ILE C 1 101 ? -37.437 -31.468 17.237 1.00 30.04 98 ILE C CA 1
ATOM 9889 C C . ILE C 1 101 ? -36.895 -31.158 18.642 1.00 29.46 98 ILE C C 1
ATOM 9890 O O . ILE C 1 101 ? -35.835 -31.646 19.030 1.00 30.28 98 ILE C O 1
ATOM 9895 N N . ALA C 1 102 ? -37.630 -30.359 19.394 1.00 29.86 99 ALA C N 1
ATOM 9896 C CA . ALA C 1 102 ? -37.216 -30.024 20.783 1.00 30.16 99 ALA C CA 1
ATOM 9897 C C . ALA C 1 102 ? -37.141 -31.314 21.647 1.00 29.56 99 ALA C C 1
ATOM 9898 O O . ALA C 1 102 ? -36.221 -31.499 22.469 1.00 26.66 99 ALA C O 1
ATOM 9900 N N . GLU C 1 103 ? -38.103 -32.207 21.445 1.00 29.80 100 GLU C N 1
ATOM 9901 C CA . GLU C 1 103 ? -38.118 -33.445 22.225 1.00 30.41 100 GLU C CA 1
ATOM 9902 C C . GLU C 1 103 ? -36.847 -34.235 21.969 1.00 29.70 100 GLU C C 1
ATOM 9903 O O . GLU C 1 103 ? -36.263 -34.775 22.900 1.00 29.77 100 GLU C O 1
ATOM 9909 N N . LYS C 1 104 ? -36.432 -34.328 20.710 1.00 29.49 101 LYS C N 1
ATOM 9910 C CA . LYS C 1 104 ? -35.237 -35.127 20.379 1.00 30.04 101 LYS C CA 1
ATOM 9911 C C . LYS C 1 104 ? -33.918 -34.413 20.778 1.00 31.00 101 LYS C C 1
ATOM 9912 O O . LYS C 1 104 ? -32.911 -35.067 21.145 1.00 30.55 101 LYS C O 1
ATOM 9918 N N . PHE C 1 105 ? -33.912 -33.081 20.747 1.00 28.91 102 PHE C N 1
ATOM 9919 C CA . PHE C 1 105 ? -32.692 -32.365 21.176 1.00 29.00 102 PHE C CA 1
ATOM 9920 C C . PHE C 1 105 ? -32.342 -32.603 22.638 1.00 28.91 102 PHE C C 1
ATOM 9921 O O . PHE C 1 105 ? -31.169 -32.495 23.031 1.00 29.61 102 PHE C O 1
ATOM 9929 N N . SER C 1 106 ? -33.344 -32.925 23.467 1.00 28.58 103 SER C N 1
ATOM 9930 C CA . SER C 1 106 ? -33.094 -33.065 24.914 1.00 30.42 103 SER C CA 1
ATOM 9931 C C . SER C 1 106 ? -32.077 -34.160 25.172 1.00 30.06 103 SER C C 1
ATOM 9932 O O . SER C 1 106 ? -31.439 -34.179 26.197 1.00 30.97 103 SER C O 1
ATOM 9935 N N . ARG C 1 107 ? -31.915 -35.094 24.228 1.00 30.57 104 ARG C N 1
ATOM 9936 C CA . ARG C 1 107 ? -30.909 -36.147 24.401 1.00 31.06 104 ARG C CA 1
ATOM 9937 C C . ARG C 1 107 ? -29.478 -35.503 24.540 1.00 32.47 104 ARG C C 1
ATOM 9938 O O . ARG C 1 107 ? -28.561 -36.138 25.069 1.00 33.08 104 ARG C O 1
ATOM 9946 N N . ALA C 1 108 ? -29.302 -34.250 24.091 1.00 30.64 105 ALA C N 1
ATOM 9947 C CA . ALA C 1 108 ? -27.964 -33.615 24.096 1.00 31.31 105 ALA C CA 1
ATOM 9948 C C . ALA C 1 108 ? -27.742 -32.682 25.282 1.00 30.00 105 ALA C C 1
ATOM 9949 O O . ALA C 1 108 ? -26.896 -31.795 25.208 1.00 30.57 105 ALA C O 1
ATOM 9951 N N . GLY C 1 109 ? -28.473 -32.866 26.379 1.00 29.26 106 GLY C N 1
ATOM 9952 C CA . GLY C 1 109 ? -28.095 -32.106 27.605 1.00 27.78 106 GLY C CA 1
ATOM 9953 C C . GLY C 1 109 ? -28.265 -30.593 27.414 1.00 27.96 106 GLY C C 1
ATOM 9954 O O . GLY C 1 109 ? -29.297 -30.120 26.906 1.00 27.08 106 GLY C O 1
ATOM 9955 N N . GLY C 1 110 ? -27.252 -29.831 27.803 1.00 26.04 107 GLY C N 1
ATOM 9956 C CA . GLY C 1 110 ? -27.309 -28.388 27.692 1.00 26.19 107 GLY C CA 1
ATOM 9957 C C . GLY C 1 110 ? -27.386 -27.866 26.279 1.00 27.07 107 GLY C C 1
ATOM 9958 O O . GLY C 1 110 ? -27.832 -26.735 26.070 1.00 26.98 107 GLY C O 1
ATOM 9959 N N . PHE C 1 111 ? -26.948 -28.672 25.296 1.00 26.35 108 PHE C N 1
ATOM 9960 C CA . PHE C 1 111 ? -27.066 -28.277 23.930 1.00 25.74 108 PHE C CA 1
ATOM 9961 C C . PHE C 1 111 ? -28.536 -28.119 23.506 1.00 26.43 108 PHE C C 1
ATOM 9962 O O . PHE C 1 111 ? -28.822 -27.346 22.595 1.00 24.61 108 PHE C O 1
ATOM 9970 N N . ALA C 1 112 ? -29.471 -28.819 24.156 1.00 25.84 109 ALA C N 1
ATOM 9971 C CA . ALA C 1 112 ? -30.893 -28.616 23.868 1.00 25.55 109 ALA C CA 1
ATOM 9972 C C . ALA C 1 112 ? -31.294 -27.204 24.349 1.00 25.90 109 ALA C C 1
ATOM 9973 O O . ALA C 1 112 ? -32.178 -26.559 23.767 1.00 25.91 109 ALA C O 1
ATOM 9975 N N . ILE C 1 113 ? -30.661 -26.715 25.411 1.00 24.92 110 ILE C N 1
ATOM 9976 C CA . ILE C 1 113 ? -30.994 -25.387 25.844 1.00 24.30 110 ILE C CA 1
ATOM 9977 C C . ILE C 1 113 ? -30.443 -24.366 24.866 1.00 24.05 110 ILE C C 1
ATOM 9978 O O . ILE C 1 113 ? -31.104 -23.378 24.574 1.00 24.90 110 ILE C O 1
ATOM 9983 N N . THR C 1 114 ? -29.226 -24.573 24.362 1.00 25.21 111 THR C N 1
ATOM 9984 C CA . THR C 1 114 ? -28.627 -23.693 23.327 1.00 24.71 111 THR C CA 1
ATOM 9985 C C . THR C 1 114 ? -29.598 -23.601 22.120 1.00 26.90 111 THR C C 1
ATOM 9986 O O . THR C 1 114 ? -29.992 -22.496 21.660 1.00 25.10 111 THR C O 1
ATOM 9990 N N . HIS C 1 115 ? -30.026 -24.756 21.639 1.00 25.55 112 HIS C N 1
ATOM 9991 C CA . HIS C 1 115 ? -30.919 -24.787 20.486 1.00 27.03 112 HIS C CA 1
ATOM 9992 C C . HIS C 1 115 ? -32.287 -24.130 20.797 1.00 26.35 112 HIS C C 1
ATOM 9993 O O . HIS C 1 115 ? -32.801 -23.337 20.000 1.00 25.07 112 HIS C O 1
ATOM 10000 N N . GLY C 1 116 ? -32.862 -24.457 21.948 1.00 25.34 113 GLY C N 1
ATOM 10001 C CA . GLY C 1 116 ? -34.170 -23.905 22.317 1.00 26.24 113 GLY C CA 1
ATOM 10002 C C . GLY C 1 116 ? -34.163 -22.404 22.478 1.00 26.18 113 GLY C C 1
ATOM 10003 O O . GLY C 1 116 ? -35.138 -21.711 22.119 1.00 26.06 113 GLY C O 1
ATOM 10004 N N . ALA C 1 117 ? -33.057 -21.878 23.017 1.00 24.36 114 ALA C N 1
ATOM 10005 C CA . ALA C 1 117 ? -32.926 -20.451 23.174 1.00 24.62 114 ALA C CA 1
ATOM 10006 C C . ALA C 1 117 ? -32.783 -19.782 21.796 1.00 27.07 114 ALA C C 1
ATOM 10007 O O . ALA C 1 117 ? -33.210 -18.635 21.610 1.00 27.73 114 ALA C O 1
ATOM 10009 N N . HIS C 1 118 ? -32.176 -20.457 20.829 1.00 25.66 115 HIS C N 1
ATOM 10010 C CA . HIS C 1 118 ? -32.108 -19.840 19.498 1.00 27.48 115 HIS C CA 1
ATOM 10011 C C . HIS C 1 118 ? -33.462 -19.875 18.752 1.00 28.91 115 HIS C C 1
ATOM 10012 O O . HIS C 1 118 ? -33.916 -18.828 18.266 1.00 30.08 115 HIS C O 1
ATOM 10019 N N . VAL C 1 119 ? -34.101 -21.042 18.668 1.00 28.39 116 VAL C N 1
ATOM 10020 C CA . VAL C 1 119 ? -35.340 -21.171 17.878 1.00 29.62 116 VAL C CA 1
ATOM 10021 C C . VAL C 1 119 ? -36.568 -20.627 18.585 1.00 31.17 116 VAL C C 1
ATOM 10022 O O . VAL C 1 119 ? -37.570 -20.311 17.922 1.00 31.70 116 VAL C O 1
ATOM 10026 N N . GLY C 1 120 ? -36.495 -20.538 19.916 1.00 31.26 117 GLY C N 1
ATOM 10027 C CA . GLY C 1 120 ? -37.645 -20.189 20.724 1.00 31.15 117 GLY C CA 1
ATOM 10028 C C . GLY C 1 120 ? -37.591 -18.742 21.159 1.00 32.28 117 GLY C C 1
ATOM 10029 O O . GLY C 1 120 ? -37.843 -17.817 20.367 1.00 32.49 117 GLY C O 1
ATOM 10030 N N . ILE C 1 121 ? -37.263 -18.526 22.420 1.00 30.26 118 ILE C N 1
ATOM 10031 C CA . ILE C 1 121 ? -37.308 -17.201 22.956 1.00 31.77 118 ILE C CA 1
ATOM 10032 C C . ILE C 1 121 ? -36.408 -16.226 22.187 1.00 30.90 118 ILE C C 1
ATOM 10033 O O . ILE C 1 121 ? -36.678 -15.039 22.155 1.00 32.22 118 ILE C O 1
ATOM 10038 N N . GLY C 1 122 ? -35.353 -16.709 21.556 1.00 29.37 119 GLY C N 1
ATOM 10039 C CA . GLY C 1 122 ? -34.487 -15.822 20.790 1.00 28.19 119 GLY C CA 1
ATOM 10040 C C . GLY C 1 122 ? -35.027 -15.318 19.463 1.00 30.90 119 GLY C C 1
ATOM 10041 O O . GLY C 1 122 ? -34.931 -14.132 19.161 1.00 30.45 119 GLY C O 1
ATOM 10042 N N . SER C 1 123 ? -35.584 -16.219 18.656 1.00 30.48 120 SER C N 1
ATOM 10043 C CA . SER C 1 123 ? -35.990 -15.897 17.300 1.00 32.73 120 SER C CA 1
ATOM 10044 C C . SER C 1 123 ? -37.489 -15.552 17.169 1.00 32.89 120 SER C C 1
ATOM 10045 O O . SER C 1 123 ? -37.861 -14.675 16.380 1.00 32.93 120 SER C O 1
ATOM 10048 N N . LEU C 1 124 ? -38.335 -16.264 17.908 1.00 32.54 121 LEU C N 1
ATOM 10049 C CA . LEU C 1 124 ? -39.782 -16.052 17.880 1.00 34.02 121 LEU C CA 1
ATOM 10050 C C . LEU C 1 124 ? -40.283 -14.612 18.165 1.00 33.78 121 LEU C C 1
ATOM 10051 O O . LEU C 1 124 ? -41.350 -14.252 17.661 1.00 34.94 121 LEU C O 1
ATOM 10056 N N . PRO C 1 125 ? -39.549 -13.800 18.965 1.00 32.19 122 PRO C N 1
ATOM 10057 C CA . PRO C 1 125 ? -40.052 -12.422 19.060 1.00 32.83 122 PRO C CA 1
ATOM 10058 C C . PRO C 1 125 ? -40.069 -11.682 17.684 1.00 34.42 122 PRO C C 1
ATOM 10059 O O . PRO C 1 125 ? -40.959 -10.856 17.432 1.00 36.16 122 PRO C O 1
ATOM 10063 N N . ILE C 1 126 ? -39.123 -11.996 16.809 1.00 34.48 123 ILE C N 1
ATOM 10064 C CA . ILE C 1 126 ? -39.078 -11.387 15.492 1.00 35.96 123 ILE C CA 1
ATOM 10065 C C . ILE C 1 126 ? -40.135 -12.044 14.614 1.00 37.42 123 ILE C C 1
ATOM 10066 O O . ILE C 1 126 ? -40.889 -11.353 13.925 1.00 38.67 123 ILE C O 1
ATOM 10071 N N . VAL C 1 127 ? -40.193 -13.369 14.645 1.00 38.35 124 VAL C N 1
ATOM 10072 C CA . VAL C 1 127 ? -41.228 -14.111 13.879 1.00 40.73 124 VAL C CA 1
ATOM 10073 C C . VAL C 1 127 ? -42.626 -13.623 14.219 1.00 41.80 124 VAL C C 1
ATOM 10074 O O . VAL C 1 127 ? -43.457 -13.467 13.329 1.00 43.91 124 VAL C O 1
ATOM 10078 N N . LEU C 1 128 ? -42.874 -13.349 15.495 1.00 41.16 125 LEU C N 1
ATOM 10079 C CA . LEU C 1 128 ? -44.209 -13.049 15.952 1.00 42.27 125 LEU C CA 1
ATOM 10080 C C . LEU C 1 128 ? -44.559 -11.567 16.036 1.00 43.04 125 LEU C C 1
ATOM 10081 O O . LEU C 1 128 ? -45.702 -11.200 15.755 1.00 43.47 125 LEU C O 1
ATOM 10086 N N . PHE C 1 129 ? -43.608 -10.731 16.456 1.00 41.98 126 PHE C N 1
ATOM 10087 C CA . PHE C 1 129 ? -43.859 -9.295 16.602 1.00 42.46 126 PHE C CA 1
ATOM 10088 C C . PHE C 1 129 ? -42.974 -8.404 15.726 1.00 41.99 126 PHE C C 1
ATOM 10089 O O . PHE C 1 129 ? -42.996 -7.191 15.868 1.00 44.36 126 PHE C O 1
ATOM 10097 N N . GLY C 1 130 ? -42.183 -8.989 14.843 1.00 41.15 127 GLY C N 1
ATOM 10098 C CA . GLY C 1 130 ? -41.322 -8.182 13.984 1.00 41.51 127 GLY C CA 1
ATOM 10099 C C . GLY C 1 130 ? -42.178 -7.582 12.882 1.00 42.23 127 GLY C C 1
ATOM 10100 O O . GLY C 1 130 ? -43.159 -8.204 12.471 1.00 41.32 127 GLY C O 1
ATOM 10101 N N . ASN C 1 131 ? -41.812 -6.395 12.398 1.00 42.37 128 ASN C N 1
ATOM 10102 C CA . ASN C 1 131 ? -42.458 -5.853 11.202 1.00 43.91 128 ASN C CA 1
ATOM 10103 C C . ASN C 1 131 ? -41.845 -6.485 9.950 1.00 44.93 128 ASN C C 1
ATOM 10104 O O . ASN C 1 131 ? -40.948 -7.305 10.067 1.00 43.31 128 ASN C O 1
ATOM 10109 N N . GLU C 1 132 ? -42.329 -6.136 8.754 1.00 47.29 129 GLU C N 1
ATOM 10110 C CA . GLU C 1 132 ? -41.817 -6.773 7.528 1.00 48.88 129 GLU C CA 1
ATOM 10111 C C . GLU C 1 132 ? -40.339 -6.517 7.291 1.00 48.29 129 GLU C C 1
ATOM 10112 O O . GLU C 1 132 ? -39.611 -7.414 6.850 1.00 48.77 129 GLU C O 1
ATOM 10118 N N . GLU C 1 133 ? -39.893 -5.295 7.568 1.00 48.09 130 GLU C N 1
ATOM 10119 C CA . GLU C 1 133 ? -38.484 -4.930 7.394 1.00 48.24 130 GLU C CA 1
ATOM 10120 C C . GLU C 1 133 ? -37.617 -5.785 8.330 1.00 45.86 130 GLU C C 1
ATOM 10121 O O . GLU C 1 133 ? -36.666 -6.418 7.900 1.00 44.59 130 GLU C O 1
ATOM 10127 N N . GLN C 1 134 ? -37.994 -5.828 9.607 1.00 44.11 131 GLN C N 1
ATOM 10128 C CA . GLN C 1 134 ? -37.292 -6.663 10.591 1.00 41.58 131 GLN C CA 1
ATOM 10129 C C . GLN C 1 134 ? -37.275 -8.154 10.225 1.00 41.23 131 GLN C C 1
ATOM 10130 O O . GLN C 1 134 ? -36.230 -8.789 10.278 1.00 39.83 131 GLN C O 1
ATOM 10136 N N . LYS C 1 135 ? -38.420 -8.699 9.812 1.00 41.88 132 LYS C N 1
ATOM 10137 C CA . LYS C 1 135 ? -38.490 -10.109 9.451 1.00 42.08 132 LYS C CA 1
ATOM 10138 C C . LYS C 1 135 ? -37.646 -10.449 8.240 1.00 43.51 132 LYS C C 1
ATOM 10139 O O . LYS C 1 135 ? -36.917 -11.446 8.253 1.00 44.05 132 LYS C O 1
ATOM 10145 N N . LYS C 1 136 ? -37.733 -9.635 7.185 1.00 44.31 133 LYS C N 1
ATOM 10146 C CA . LYS C 1 136 ? -36.958 -9.906 5.988 1.00 46.19 133 LYS C CA 1
ATOM 10147 C C . LYS C 1 136 ? -35.468 -9.744 6.236 1.00 45.30 133 LYS C C 1
ATOM 10148 O O . LYS C 1 136 ? -34.676 -10.446 5.633 1.00 46.28 133 LYS C O 1
ATOM 10154 N N . LYS C 1 137 ? -35.091 -8.843 7.133 1.00 44.39 134 LYS C N 1
ATOM 10155 C CA . LYS C 1 137 ? -33.678 -8.637 7.465 1.00 44.29 134 LYS C CA 1
ATOM 10156 C C . LYS C 1 137 ? -33.075 -9.767 8.339 1.00 43.77 134 LYS C C 1
ATOM 10157 O O . LYS C 1 137 ? -32.008 -10.298 8.017 1.00 45.05 134 LYS C O 1
ATOM 10163 N N . TYR C 1 138 ? -33.748 -10.137 9.433 1.00 42.01 135 TYR C N 1
ATOM 10164 C CA . TYR C 1 138 ? -33.147 -11.064 10.417 1.00 40.13 135 TYR C CA 1
ATOM 10165 C C . TYR C 1 138 ? -33.481 -12.545 10.234 1.00 39.39 135 TYR C C 1
ATOM 10166 O O . TYR C 1 138 ? -32.626 -13.387 10.426 1.00 39.40 135 TYR C O 1
ATOM 10175 N N . LEU C 1 139 ? -34.714 -12.855 9.858 1.00 39.08 136 LEU C N 1
ATOM 10176 C CA . LEU C 1 139 ? -35.173 -14.245 9.817 1.00 39.56 136 LEU C CA 1
ATOM 10177 C C . LEU C 1 139 ? -34.425 -15.197 8.860 1.00 40.94 136 LEU C C 1
ATOM 10178 O O . LEU C 1 139 ? -34.137 -16.331 9.248 1.00 40.25 136 LEU C O 1
ATOM 10183 N N . PRO C 1 140 ? -34.087 -14.746 7.621 1.00 41.95 137 PRO C N 1
ATOM 10184 C CA . PRO C 1 140 ? -33.365 -15.678 6.727 1.00 42.17 137 PRO C CA 1
ATOM 10185 C C . PRO C 1 140 ? -32.045 -16.203 7.318 1.00 41.99 137 PRO C C 1
ATOM 10186 O O . PRO C 1 140 ? -31.652 -17.346 7.066 1.00 41.54 137 PRO C O 1
ATOM 10190 N N . LEU C 1 141 ? -31.340 -15.362 8.063 1.00 40.67 138 LEU C N 1
ATOM 10191 C CA . LEU C 1 141 ? -30.068 -15.768 8.619 1.00 40.98 138 LEU C CA 1
ATOM 10192 C C . LEU C 1 141 ? -30.270 -16.574 9.929 1.00 39.68 138 LEU C C 1
ATOM 10193 O O . LEU C 1 141 ? -29.507 -17.511 10.205 1.00 39.83 138 LEU C O 1
ATOM 10198 N N . LEU C 1 142 ? -31.264 -16.188 10.726 1.00 37.77 139 LEU C N 1
ATOM 10199 C CA . LEU C 1 142 ? -31.586 -16.928 11.978 1.00 37.10 139 LEU C CA 1
ATOM 10200 C C . LEU C 1 142 ? -32.082 -18.350 11.643 1.00 37.36 139 LEU C C 1
ATOM 10201 O O . LEU C 1 142 ? -31.748 -19.314 12.327 1.00 36.00 139 LEU C O 1
ATOM 10206 N N . ALA C 1 143 ? -32.817 -18.471 10.532 1.00 38.97 140 ALA C N 1
ATOM 10207 C CA . ALA C 1 143 ? -33.466 -19.737 10.176 1.00 40.32 140 ALA C CA 1
ATOM 10208 C C . ALA C 1 143 ? -32.468 -20.816 9.757 1.00 41.47 140 ALA C C 1
ATOM 10209 O O . ALA C 1 143 ? -32.771 -21.993 9.858 1.00 42.63 140 ALA C O 1
ATOM 10211 N N . THR C 1 144 ? -31.274 -20.418 9.329 1.00 41.97 141 THR C N 1
ATOM 10212 C CA . THR C 1 144 ? -30.225 -21.356 8.975 1.00 42.36 141 THR C CA 1
ATOM 10213 C C . THR C 1 144 ? -29.123 -21.412 10.041 1.00 42.02 141 THR C C 1
ATOM 10214 O O . THR C 1 144 ? -28.221 -22.252 9.974 1.00 42.18 141 THR C O 1
ATOM 10218 N N . GLY C 1 145 ? -29.154 -20.486 10.989 1.00 40.89 142 GLY C N 1
ATOM 10219 C CA . GLY C 1 145 ? -28.120 -20.441 12.014 1.00 39.67 142 GLY C CA 1
ATOM 10220 C C . GLY C 1 145 ? -26.853 -19.721 11.576 1.00 41.42 142 GLY C C 1
ATOM 10221 O O . GLY C 1 145 ? -25.836 -19.772 12.288 1.00 39.64 142 GLY C O 1
ATOM 10222 N N . GLU C 1 146 ? -26.902 -19.072 10.399 1.00 42.03 143 GLU C N 1
ATOM 10223 C CA . GLU C 1 146 ? -25.857 -18.143 9.955 1.00 43.37 143 GLU C CA 1
ATOM 10224 C C . GLU C 1 146 ? -25.753 -16.976 10.927 1.00 41.30 143 GLU C C 1
ATOM 10225 O O . GLU C 1 146 ? -24.659 -16.501 11.186 1.00 41.41 143 GLU C O 1
ATOM 10231 N N . LYS C 1 147 ? -26.899 -16.522 11.443 1.00 39.54 144 LYS C N 1
ATOM 10232 C CA . LYS C 1 147 ? -26.944 -15.753 12.699 1.00 36.98 144 LYS C CA 1
ATOM 10233 C C . LYS C 1 147 ? -27.617 -16.561 13.807 1.00 35.14 144 LYS C C 1
ATOM 10234 O O . LYS C 1 147 ? -28.559 -17.317 13.529 1.00 33.86 144 LYS C O 1
ATOM 10240 N N . LEU C 1 148 ? -27.130 -16.386 15.042 1.00 30.36 145 LEU C N 1
ATOM 10241 C CA . LEU C 1 148 ? -27.675 -17.085 16.218 1.00 30.41 145 LEU C CA 1
ATOM 10242 C C . LEU C 1 148 ? -28.256 -16.076 17.198 1.00 29.40 145 LEU C C 1
ATOM 10243 O O . LEU C 1 148 ? -27.724 -14.959 17.344 1.00 29.24 145 LEU C O 1
ATOM 10248 N N . ALA C 1 149 ? -29.359 -16.451 17.840 1.00 28.14 146 ALA C N 1
ATOM 10249 C CA . ALA C 1 149 ? -30.084 -15.521 18.709 1.00 27.66 146 ALA C CA 1
ATOM 10250 C C . ALA C 1 149 ? -30.055 -15.884 20.223 1.00 26.31 146 ALA C C 1
ATOM 10251 O O . ALA C 1 149 ? -29.704 -17.001 20.622 1.00 25.00 146 ALA C O 1
ATOM 10253 N N . ALA C 1 150 ? -30.464 -14.922 21.046 1.00 26.52 147 ALA C N 1
ATOM 10254 C CA . ALA C 1 150 ? -30.455 -15.025 22.484 1.00 26.13 147 ALA C CA 1
ATOM 10255 C C . ALA C 1 150 ? -31.503 -14.008 22.941 1.00 26.71 147 ALA C C 1
ATOM 10256 O O . ALA C 1 150 ? -31.857 -13.076 22.195 1.00 26.14 147 ALA C O 1
ATOM 10258 N N . TYR C 1 151 ? -31.996 -14.172 24.160 1.00 25.98 148 TYR C N 1
ATOM 10259 C CA . TYR C 1 151 ? -33.102 -13.388 24.640 1.00 25.62 148 TYR C CA 1
ATOM 10260 C C . TYR C 1 151 ? -32.636 -12.845 25.955 1.00 24.49 148 TYR C C 1
ATOM 10261 O O . TYR C 1 151 ? -32.243 -13.623 26.842 1.00 24.72 148 TYR C O 1
ATOM 10270 N N . ALA C 1 152 ? -32.781 -11.545 26.126 1.00 23.66 149 ALA C N 1
ATOM 10271 C CA . ALA C 1 152 ? -32.192 -10.855 27.269 1.00 23.90 149 ALA C CA 1
ATOM 10272 C C . ALA C 1 152 ? -33.203 -10.014 28.052 1.00 25.18 149 ALA C C 1
ATOM 10273 O O . ALA C 1 152 ? -33.434 -8.834 27.772 1.00 26.70 149 ALA C O 1
ATOM 10275 N N . LEU C 1 153 ? -33.798 -10.643 29.051 1.00 26.31 150 LEU C N 1
ATOM 10276 C CA . LEU C 1 153 ? -34.823 -10.020 29.889 1.00 26.59 150 LEU C CA 1
ATOM 10277 C C . LEU C 1 153 ? -34.376 -9.812 31.325 1.00 25.66 150 LEU C C 1
ATOM 10278 O O . LEU C 1 153 ? -34.549 -8.739 31.920 1.00 26.00 150 LEU C O 1
ATOM 10283 N N . THR C 1 154 ? -33.837 -10.867 31.915 1.00 25.65 151 THR C N 1
ATOM 10284 C CA . THR C 1 154 ? -33.458 -10.880 33.314 1.00 24.91 151 THR C CA 1
ATOM 10285 C C . THR C 1 154 ? -32.289 -9.954 33.619 1.00 25.34 151 THR C C 1
ATOM 10286 O O . THR C 1 154 ? -31.405 -9.761 32.775 1.00 23.47 151 THR C O 1
ATOM 10290 N N . GLU C 1 155 ? -32.346 -9.347 34.804 1.00 24.46 152 GLU C N 1
ATOM 10291 C CA . GLU C 1 155 ? -31.248 -8.542 35.360 1.00 26.12 152 GLU C CA 1
ATOM 10292 C C . GLU C 1 155 ? -30.925 -8.968 36.786 1.00 27.03 152 GLU C C 1
ATOM 10293 O O . GLU C 1 155 ? -31.681 -9.697 37.406 1.00 27.21 152 GLU C O 1
ATOM 10299 N N . PRO C 1 156 ? -29.796 -8.497 37.328 1.00 27.51 153 PRO C N 1
ATOM 10300 C CA . PRO C 1 156 ? -29.477 -8.861 38.707 1.00 28.78 153 PRO C CA 1
ATOM 10301 C C . PRO C 1 156 ? -30.585 -8.508 39.678 1.00 30.56 153 PRO C C 1
ATOM 10302 O O . PRO C 1 156 ? -30.838 -9.279 40.595 1.00 30.32 153 PRO C O 1
ATOM 10306 N N . GLY C 1 157 ? -31.251 -7.371 39.453 1.00 31.06 154 GLY C N 1
ATOM 10307 C CA . GLY C 1 157 ? -32.289 -6.915 40.387 1.00 32.61 154 GLY C CA 1
ATOM 10308 C C . GLY C 1 157 ? -33.677 -7.346 39.930 1.00 32.91 154 GLY C C 1
ATOM 10309 O O . GLY C 1 157 ? -34.659 -7.060 40.584 1.00 33.91 154 GLY C O 1
ATOM 10310 N N . SER C 1 158 ? -33.795 -8.016 38.788 1.00 31.07 155 SER C N 1
ATOM 10311 C CA . SER C 1 158 ? -35.124 -8.377 38.334 1.00 31.70 155 SER C CA 1
ATOM 10312 C C . SER C 1 158 ? -35.182 -9.739 37.665 1.00 31.36 155 SER C C 1
ATOM 10313 O O . SER C 1 158 ? -34.710 -9.919 36.530 1.00 30.41 155 SER C O 1
ATOM 10316 N N . GLY C 1 159 ? -35.740 -10.707 38.373 1.00 29.94 156 GLY C N 1
ATOM 10317 C CA . GLY C 1 159 ? -35.845 -12.044 37.805 1.00 28.13 156 GLY C CA 1
ATOM 10318 C C . GLY C 1 159 ? -37.304 -12.389 37.621 1.00 28.57 156 GLY C C 1
ATOM 10319 O O . GLY C 1 159 ? -37.864 -12.150 36.543 1.00 28.96 156 GLY C O 1
ATOM 10320 N N . SER C 1 160 ? -37.937 -12.953 38.652 1.00 27.39 157 SER C N 1
ATOM 10321 C CA . SER C 1 160 ? -39.394 -13.174 38.620 1.00 27.87 157 SER C CA 1
ATOM 10322 C C . SER C 1 160 ? -40.154 -11.856 38.318 1.00 29.09 157 SER C C 1
ATOM 10323 O O . SER C 1 160 ? -41.176 -11.848 37.620 1.00 28.84 157 SER C O 1
ATOM 10326 N N . ASP C 1 161 ? -39.664 -10.758 38.886 1.00 29.43 158 ASP C N 1
ATOM 10327 C CA . ASP C 1 161 ? -40.264 -9.428 38.652 1.00 31.06 158 ASP C CA 1
ATOM 10328 C C . ASP C 1 161 ? -39.612 -8.820 37.407 1.00 31.54 158 ASP C C 1
ATOM 10329 O O . ASP C 1 161 ? -38.835 -7.890 37.503 1.00 31.15 158 ASP C O 1
ATOM 10334 N N . ALA C 1 162 ? -39.886 -9.391 36.243 1.00 32.32 159 ALA C N 1
ATOM 10335 C CA . ALA C 1 162 ? -39.138 -9.041 35.019 1.00 32.53 159 ALA C CA 1
ATOM 10336 C C . ALA C 1 162 ? -39.357 -7.580 34.556 1.00 34.09 159 ALA C C 1
ATOM 10337 O O . ALA C 1 162 ? -38.441 -6.940 33.992 1.00 34.18 159 ALA C O 1
ATOM 10339 N N . LEU C 1 163 ? -40.557 -7.044 34.813 1.00 34.70 160 LEU C N 1
ATOM 10340 C CA . LEU C 1 163 ? -40.868 -5.658 34.466 1.00 36.06 160 LEU C CA 1
ATOM 10341 C C . LEU C 1 163 ? -40.145 -4.675 35.362 1.00 36.51 160 LEU C C 1
ATOM 10342 O O . LEU C 1 163 ? -40.225 -3.469 35.137 1.00 38.29 160 LEU C O 1
ATOM 10347 N N . GLY C 1 164 ? -39.385 -5.177 36.338 1.00 35.51 161 GLY C N 1
ATOM 10348 C CA . GLY C 1 164 ? -38.557 -4.309 37.182 1.00 35.28 161 GLY C CA 1
ATOM 10349 C C . GLY C 1 164 ? -37.201 -3.983 36.570 1.00 34.31 161 GLY C C 1
ATOM 10350 O O . GLY C 1 164 ? -36.356 -3.398 37.226 1.00 34.92 161 GLY C O 1
ATOM 10351 N N . ALA C 1 165 ? -36.979 -4.387 35.309 1.00 34.34 162 ALA C N 1
ATOM 10352 C CA . ALA C 1 165 ? -35.728 -4.087 34.584 1.00 33.79 162 ALA C CA 1
ATOM 10353 C C . ALA C 1 165 ? -35.248 -2.645 34.761 1.00 34.71 162 ALA C C 1
ATOM 10354 O O . ALA C 1 165 ? -36.034 -1.717 34.588 1.00 35.94 162 ALA C O 1
ATOM 10356 N N . LYS C 1 166 ? -33.973 -2.455 35.084 1.00 34.96 163 LYS C N 1
ATOM 10357 C CA . LYS C 1 166 ? -33.392 -1.114 35.227 1.00 35.06 163 LYS C CA 1
ATOM 10358 C C . LYS C 1 166 ? -32.572 -0.679 33.993 1.00 34.33 163 LYS C C 1
ATOM 10359 O O . LYS C 1 166 ? -32.085 0.438 33.944 1.00 33.07 163 LYS C O 1
ATOM 10365 N N . THR C 1 167 ? -32.390 -1.554 33.005 1.00 32.35 164 THR C N 1
ATOM 10366 C CA . THR C 1 167 ? -31.728 -1.120 31.773 1.00 33.33 164 THR C CA 1
ATOM 10367 C C . THR C 1 167 ? -32.548 0.011 31.122 1.00 34.76 164 THR C C 1
ATOM 10368 O O . THR C 1 167 ? -33.780 -0.107 30.958 1.00 35.42 164 THR C O 1
ATOM 10372 N N . THR C 1 168 ? -31.883 1.095 30.744 1.00 35.63 165 THR C N 1
ATOM 10373 C CA . THR C 1 168 ? -32.576 2.244 30.131 1.00 37.23 165 THR C CA 1
ATOM 10374 C C . THR C 1 168 ? -32.232 2.393 28.675 1.00 37.90 165 THR C C 1
ATOM 10375 O O . THR C 1 168 ? -31.194 1.882 28.216 1.00 35.87 165 THR C O 1
ATOM 10379 N N . ALA C 1 169 ? -33.116 3.087 27.952 1.00 38.79 166 ALA C N 1
ATOM 10380 C CA . ALA C 1 169 ? -32.894 3.441 26.557 1.00 40.54 166 ALA C CA 1
ATOM 10381 C C . ALA C 1 169 ? -33.347 4.896 26.336 1.00 43.23 166 ALA C C 1
ATOM 10382 O O . ALA C 1 169 ? -34.487 5.245 26.673 1.00 43.54 166 ALA C O 1
ATOM 10384 N N . ARG C 1 170 ? -32.472 5.748 25.784 1.00 44.85 167 ARG C N 1
ATOM 10385 C CA . ARG C 1 170 ? -32.933 7.045 25.307 1.00 47.41 167 ARG C CA 1
ATOM 10386 C C . ARG C 1 170 ? -32.509 7.363 23.882 1.00 47.18 167 ARG C C 1
ATOM 10387 O O . ARG C 1 170 ? -31.407 7.002 23.450 1.00 45.50 167 ARG C O 1
ATOM 10395 N N A LEU C 1 171 ? -33.399 8.048 23.167 0.79 47.76 168 LEU C N 1
ATOM 10396 N N B LEU C 1 171 ? -33.407 8.024 23.151 0.21 47.66 168 LEU C N 1
ATOM 10397 C CA A LEU C 1 171 ? -33.135 8.488 21.794 0.79 48.44 168 LEU C CA 1
ATOM 10398 C CA B LEU C 1 171 ? -33.118 8.501 21.799 0.21 48.21 168 LEU C CA 1
ATOM 10399 C C A LEU C 1 171 ? -31.990 9.490 21.841 0.79 48.73 168 LEU C C 1
ATOM 10400 C C B LEU C 1 171 ? -31.964 9.480 21.866 0.21 48.66 168 LEU C C 1
ATOM 10401 O O A LEU C 1 171 ? -31.941 10.325 22.749 0.79 49.57 168 LEU C O 1
ATOM 10402 O O B LEU C 1 171 ? -31.905 10.310 22.778 0.21 49.02 168 LEU C O 1
ATOM 10411 N N . ASN C 1 172 ? -31.039 9.377 20.918 1.00 48.64 169 ASN C N 1
ATOM 10412 C CA . ASN C 1 172 ? -29.922 10.316 20.878 1.00 49.97 169 ASN C CA 1
ATOM 10413 C C . ASN C 1 172 ? -30.387 11.671 20.308 1.00 51.82 169 ASN C C 1
ATOM 10414 O O . ASN C 1 172 ? -31.528 11.789 19.850 1.00 51.29 169 ASN C O 1
ATOM 10419 N N . ALA C 1 173 ? -29.503 12.673 20.347 1.00 53.45 170 ALA C N 1
ATOM 10420 C CA . ALA C 1 173 ? -29.807 14.015 19.819 1.00 55.51 170 ALA C CA 1
ATOM 10421 C C . ALA C 1 173 ? -30.350 13.988 18.371 1.00 56.45 170 ALA C C 1
ATOM 10422 O O . ALA C 1 173 ? -31.296 14.705 18.044 1.00 57.88 170 ALA C O 1
ATOM 10424 N N . GLU C 1 174 ? -29.779 13.129 17.530 1.00 56.48 171 GLU C N 1
ATOM 10425 C CA . GLU C 1 174 ? -30.148 13.029 16.112 1.00 56.80 171 GLU C CA 1
ATOM 10426 C C . GLU C 1 174 ? -31.492 12.352 15.872 1.00 56.14 171 GLU C C 1
ATOM 10427 O O . GLU C 1 174 ? -32.042 12.419 14.766 1.00 56.51 171 GLU C O 1
ATOM 10433 N N . GLY C 1 175 ? -32.019 11.694 16.901 1.00 54.22 172 GLY C N 1
ATOM 10434 C CA . GLY C 1 175 ? -33.262 10.937 16.772 1.00 52.23 172 GLY C CA 1
ATOM 10435 C C . GLY C 1 175 ? -33.143 9.665 15.938 1.00 50.42 172 GLY C C 1
ATOM 10436 O O . GLY C 1 175 ? -34.139 9.141 15.460 1.00 50.28 172 GLY C O 1
ATOM 10437 N N . THR C 1 176 ? -31.928 9.156 15.768 1.00 49.02 173 THR C N 1
ATOM 10438 C CA . THR C 1 176 ? -31.704 8.022 14.874 1.00 47.52 173 THR C CA 1
ATOM 10439 C C . THR C 1 176 ? -31.390 6.699 15.615 1.00 45.82 173 THR C C 1
ATOM 10440 O O . THR C 1 176 ? -31.553 5.618 15.039 1.00 44.11 173 THR C O 1
ATOM 10444 N N . HIS C 1 177 ? -30.896 6.815 16.851 1.00 44.27 174 HIS C N 1
ATOM 10445 C CA . HIS C 1 177 ? -30.470 5.656 17.659 1.00 43.79 174 HIS C CA 1
ATOM 10446 C C . HIS C 1 177 ? -30.951 5.783 19.101 1.00 42.54 174 HIS C C 1
ATOM 10447 O O . HIS C 1 177 ? -30.916 6.869 19.673 1.00 42.67 174 HIS C O 1
ATOM 10454 N N . TYR C 1 178 ? -31.383 4.669 19.688 1.00 41.03 175 TYR C N 1
ATOM 10455 C CA . TYR C 1 178 ? -31.538 4.576 21.134 1.00 39.76 175 TYR C CA 1
ATOM 10456 C C . TYR C 1 178 ? -30.179 4.203 21.705 1.00 39.05 175 TYR C C 1
ATOM 10457 O O . TYR C 1 178 ? -29.454 3.392 21.111 1.00 38.13 175 TYR C O 1
ATOM 10466 N N . VAL C 1 179 ? -29.821 4.840 22.811 1.00 38.23 176 VAL C N 1
ATOM 10467 C CA . VAL C 1 179 ? -28.597 4.564 23.536 1.00 37.50 176 VAL C CA 1
ATOM 10468 C C . VAL C 1 179 ? -28.966 3.736 24.780 1.00 36.74 176 VAL C C 1
ATOM 10469 O O . VAL C 1 179 ? -29.692 4.222 25.636 1.00 37.07 176 VAL C O 1
ATOM 10473 N N . LEU C 1 180 ? -28.466 2.494 24.872 1.00 35.94 177 LEU C N 1
ATOM 10474 C CA . LEU C 1 180 ? -28.857 1.585 25.970 1.00 34.19 177 LEU C CA 1
ATOM 10475 C C . LEU C 1 180 ? -27.787 1.449 27.035 1.00 34.24 177 LEU C C 1
ATOM 10476 O O . LEU C 1 180 ? -26.620 1.368 26.726 1.00 33.50 177 LEU C O 1
ATOM 10481 N N . ASN C 1 181 ? -28.200 1.432 28.296 1.00 33.89 178 ASN C N 1
ATOM 10482 C CA . ASN C 1 181 ? -27.265 1.271 29.411 1.00 34.14 178 ASN C CA 1
ATOM 10483 C C . ASN C 1 181 ? -27.819 0.343 30.471 1.00 33.55 178 ASN C C 1
ATOM 10484 O O . ASN C 1 181 ? -28.911 0.576 31.001 1.00 34.05 178 ASN C O 1
ATOM 10489 N N . GLY C 1 182 ? -27.070 -0.715 30.757 1.00 32.83 179 GLY C N 1
ATOM 10490 C CA . GLY C 1 182 ? -27.447 -1.661 31.818 1.00 32.70 179 GLY C CA 1
ATOM 10491 C C . GLY C 1 182 ? -26.812 -3.023 31.567 1.00 32.22 179 GLY C C 1
ATOM 10492 O O . GLY C 1 182 ? -25.880 -3.161 30.778 1.00 30.08 179 GLY C O 1
ATOM 10493 N N . GLU C 1 183 ? -27.295 -4.016 32.300 1.00 31.38 180 GLU C N 1
ATOM 10494 C CA . GLU C 1 183 ? -26.723 -5.355 32.310 1.00 31.23 180 GLU C CA 1
ATOM 10495 C C . GLU C 1 183 ? -27.857 -6.330 32.368 1.00 29.54 180 GLU C C 1
ATOM 10496 O O . GLU C 1 183 ? -28.759 -6.183 33.185 1.00 29.40 180 GLU C O 1
ATOM 10502 N N . LYS C 1 184 ? -27.836 -7.301 31.462 1.00 26.97 181 LYS C N 1
ATOM 10503 C CA . LYS C 1 184 ? -28.801 -8.356 31.478 1.00 26.39 181 LYS C CA 1
ATOM 10504 C C . LYS C 1 184 ? -28.064 -9.612 31.971 1.00 26.52 181 LYS C C 1
ATOM 10505 O O . LYS C 1 184 ? -26.964 -9.906 31.508 1.00 27.30 181 LYS C O 1
ATOM 10511 N N . GLN C 1 185 ? -28.692 -10.366 32.880 1.00 26.39 182 GLN C N 1
ATOM 10512 C CA . GLN C 1 185 ? -28.002 -11.457 33.561 1.00 25.89 182 GLN C CA 1
ATOM 10513 C C . GLN C 1 185 ? -28.437 -12.840 33.097 1.00 24.84 182 GLN C C 1
ATOM 10514 O O . GLN C 1 185 ? -29.628 -13.058 32.845 1.00 25.19 182 GLN C O 1
ATOM 10520 N N . TRP C 1 186 ? -27.488 -13.786 33.021 1.00 24.92 183 TRP C N 1
ATOM 10521 C CA . TRP C 1 186 ? -27.759 -15.220 32.683 1.00 22.88 183 TRP C CA 1
ATOM 10522 C C . TRP C 1 186 ? -28.282 -15.426 31.264 1.00 24.26 183 TRP C C 1
ATOM 10523 O O . TRP C 1 186 ? -29.296 -16.135 31.017 1.00 22.40 183 TRP C O 1
ATOM 10534 N N . ILE C 1 187 ? -27.625 -14.793 30.311 1.00 23.14 184 ILE C N 1
ATOM 10535 C CA . ILE C 1 187 ? -28.186 -14.764 28.984 1.00 22.01 184 ILE C CA 1
ATOM 10536 C C . ILE C 1 187 ? -27.650 -15.968 28.222 1.00 22.19 184 ILE C C 1
ATOM 10537 O O . ILE C 1 187 ? -26.468 -16.048 27.898 1.00 21.54 184 ILE C O 1
ATOM 10542 N N . THR C 1 188 ? -28.521 -16.916 27.970 1.00 21.40 185 THR C N 1
ATOM 10543 C CA . THR C 1 188 ? -28.123 -18.136 27.254 1.00 21.61 185 THR C CA 1
ATOM 10544 C C . THR C 1 188 ? -27.664 -17.780 25.839 1.00 23.52 185 THR C C 1
ATOM 10545 O O . THR C 1 188 ? -28.327 -16.932 25.173 1.00 23.97 185 THR C O 1
ATOM 10549 N N . ASN C 1 189 ? -26.626 -18.506 25.337 1.00 23.04 186 ASN C N 1
ATOM 10550 C CA . ASN C 1 189 ? -26.038 -18.354 23.995 1.00 22.63 186 ASN C CA 1
ATOM 10551 C C . ASN C 1 189 ? -25.108 -17.159 23.860 1.00 24.67 186 ASN C C 1
ATOM 10552 O O . ASN C 1 189 ? -24.604 -16.876 22.776 1.00 25.70 186 ASN C O 1
ATOM 10557 N N . SER C 1 190 ? -24.900 -16.424 24.937 1.00 23.78 187 SER C N 1
ATOM 10558 C CA . SER C 1 190 ? -24.099 -15.168 24.874 1.00 24.66 187 SER C CA 1
ATOM 10559 C C . SER C 1 190 ? -22.714 -15.258 24.229 1.00 25.77 187 SER C C 1
ATOM 10560 O O . SER C 1 190 ? -22.254 -14.268 23.636 1.00 26.60 187 SER C O 1
ATOM 10563 N N . ALA C 1 191 ? -22.021 -16.393 24.373 1.00 25.61 188 ALA C N 1
ATOM 10564 C CA . ALA C 1 191 ? -20.642 -16.523 23.853 1.00 26.11 188 ALA C CA 1
ATOM 10565 C C . ALA C 1 191 ? -20.637 -16.394 22.333 1.00 28.86 188 ALA C C 1
ATOM 10566 O O . ALA C 1 191 ? -19.624 -16.022 21.757 1.00 28.72 188 ALA C O 1
ATOM 10568 N N . PHE C 1 192 ? -21.752 -16.728 21.681 1.00 27.63 189 PHE C N 1
ATOM 10569 C CA . PHE C 1 192 ? -21.720 -16.818 20.228 1.00 29.07 189 PHE C CA 1
ATOM 10570 C C . PHE C 1 192 ? -22.966 -16.206 19.551 1.00 28.74 189 PHE C C 1
ATOM 10571 O O . PHE C 1 192 ? -23.055 -16.225 18.345 1.00 28.83 189 PHE C O 1
ATOM 10579 N N . ALA C 1 193 ? -23.920 -15.666 20.314 1.00 26.99 190 ALA C N 1
ATOM 10580 C CA . ALA C 1 193 ? -25.118 -15.044 19.711 1.00 27.82 190 ALA C CA 1
ATOM 10581 C C . ALA C 1 193 ? -24.757 -13.812 18.895 1.00 28.08 190 ALA C C 1
ATOM 10582 O O . ALA C 1 193 ? -23.918 -13.004 19.313 1.00 27.82 190 ALA C O 1
ATOM 10584 N N . ASP C 1 194 ? -25.397 -13.666 17.744 1.00 28.73 191 ASP C N 1
ATOM 10585 C CA . ASP C 1 194 ? -25.240 -12.455 16.909 1.00 30.82 191 ASP C CA 1
ATOM 10586 C C . ASP C 1 194 ? -26.313 -11.404 17.175 1.00 31.43 191 ASP C C 1
ATOM 10587 O O . ASP C 1 194 ? -26.076 -10.213 16.933 1.00 32.26 191 ASP C O 1
ATOM 10592 N N . VAL C 1 195 ? -27.484 -11.845 17.675 1.00 31.48 192 VAL C N 1
ATOM 10593 C CA . VAL C 1 195 ? -28.674 -10.994 17.851 1.00 31.87 192 VAL C CA 1
ATOM 10594 C C . VAL C 1 195 ? -29.240 -11.258 19.246 1.00 31.01 192 VAL C C 1
ATOM 10595 O O . VAL C 1 195 ? -29.372 -12.413 19.639 1.00 30.82 192 VAL C O 1
ATOM 10599 N N . PHE C 1 196 ? -29.488 -10.209 20.033 1.00 30.19 193 PHE C N 1
ATOM 10600 C CA . PHE C 1 196 ? -30.117 -10.373 21.343 1.00 28.90 193 PHE C CA 1
ATOM 10601 C C . PHE C 1 196 ? -31.473 -9.617 21.277 1.00 29.21 193 PHE C C 1
ATOM 10602 O O . PHE C 1 196 ? -31.538 -8.497 20.779 1.00 29.18 193 PHE C O 1
ATOM 10610 N N . ILE C 1 197 ? -32.537 -10.225 21.771 1.00 26.38 194 ILE C N 1
ATOM 10611 C CA . ILE C 1 197 ? -33.748 -9.508 22.000 1.00 26.53 194 ILE C CA 1
ATOM 10612 C C . ILE C 1 197 ? -33.606 -8.914 23.408 1.00 26.51 194 ILE C C 1
ATOM 10613 O O . ILE C 1 197 ? -33.553 -9.650 24.387 1.00 28.45 194 ILE C O 1
ATOM 10618 N N . VAL C 1 198 ? -33.519 -7.592 23.504 1.00 28.14 195 VAL C N 1
ATOM 10619 C CA . VAL C 1 198 ? -33.205 -6.911 24.793 1.00 26.51 195 VAL C CA 1
ATOM 10620 C C . VAL C 1 198 ? -34.385 -6.063 25.290 1.00 28.42 195 VAL C C 1
ATOM 10621 O O . VAL C 1 198 ? -34.962 -5.269 24.517 1.00 28.17 195 VAL C O 1
ATOM 10625 N N . TYR C 1 199 ? -34.724 -6.197 26.578 1.00 27.58 196 TYR C N 1
ATOM 10626 C CA . TYR C 1 199 ? -35.777 -5.363 27.153 1.00 29.74 196 TYR C CA 1
ATOM 10627 C C . TYR C 1 199 ? -35.170 -4.265 27.958 1.00 30.76 196 TYR C C 1
ATOM 10628 O O . TYR C 1 199 ? -34.230 -4.486 28.742 1.00 30.93 196 TYR C O 1
ATOM 10637 N N . ALA C 1 200 ? -35.682 -3.052 27.735 1.00 32.53 197 ALA C N 1
ATOM 10638 C CA . ALA C 1 200 ? -35.169 -1.867 28.402 1.00 33.84 197 ALA C CA 1
ATOM 10639 C C . ALA C 1 200 ? -36.302 -0.842 28.563 1.00 35.51 197 ALA C C 1
ATOM 10640 O O . ALA C 1 200 ? -37.312 -0.913 27.852 1.00 35.69 197 ALA C O 1
ATOM 10642 N N . LYS C 1 201 ? -36.131 0.085 29.502 1.00 35.55 198 LYS C N 1
ATOM 10643 C CA . LYS C 1 201 ? -37.116 1.145 29.702 1.00 38.29 198 LYS C CA 1
ATOM 10644 C C . LYS C 1 201 ? -36.713 2.441 28.983 1.00 38.72 198 LYS C C 1
ATOM 10645 O O . LYS C 1 201 ? -35.716 3.085 29.346 1.00 38.18 198 LYS C O 1
ATOM 10651 N N . ILE C 1 202 ? -37.483 2.806 27.958 1.00 39.62 199 ILE C N 1
ATOM 10652 C CA . ILE C 1 202 ? -37.267 4.097 27.295 1.00 42.00 199 ILE C CA 1
ATOM 10653 C C . ILE C 1 202 ? -37.494 5.233 28.321 1.00 44.30 199 ILE C C 1
ATOM 10654 O O . ILE C 1 202 ? -38.508 5.245 29.023 1.00 44.72 199 ILE C O 1
ATOM 10659 N N . ASP C 1 203 ? -36.526 6.142 28.429 1.00 45.84 200 ASP C N 1
ATOM 10660 C CA . ASP C 1 203 ? -36.533 7.212 29.438 1.00 48.84 200 ASP C CA 1
ATOM 10661 C C . ASP C 1 203 ? -36.607 6.700 30.887 1.00 48.95 200 ASP C C 1
ATOM 10662 O O . ASP C 1 203 ? -36.981 7.436 31.792 1.00 50.62 200 ASP C O 1
ATOM 10667 N N . GLY C 1 204 ? -36.231 5.445 31.108 1.00 48.14 201 GLY C N 1
ATOM 10668 C CA . GLY C 1 204 ? -36.336 4.868 32.439 1.00 48.05 201 GLY C CA 1
ATOM 10669 C C . GLY C 1 204 ? -37.782 4.589 32.823 1.00 48.35 201 GLY C C 1
ATOM 10670 O O . GLY C 1 204 ? -38.057 4.263 33.975 1.00 48.04 201 GLY C O 1
ATOM 10671 N N . GLU C 1 205 ? -38.702 4.692 31.860 1.00 48.24 202 GLU C N 1
ATOM 10672 C CA . GLU C 1 205 ? -40.141 4.560 32.149 1.00 49.62 202 GLU C CA 1
ATOM 10673 C C . GLU C 1 205 ? -40.884 3.464 31.356 1.00 47.93 202 GLU C C 1
ATOM 10674 O O . GLU C 1 205 ? -41.637 2.676 31.924 1.00 47.59 202 GLU C O 1
ATOM 10680 N N . HIS C 1 206 ? -40.670 3.439 30.046 1.00 46.66 203 HIS C N 1
ATOM 10681 C CA . HIS C 1 206 ? -41.511 2.680 29.131 1.00 45.78 203 HIS C CA 1
ATOM 10682 C C . HIS C 1 206 ? -40.827 1.384 28.669 1.00 43.72 203 HIS C C 1
ATOM 10683 O O . HIS C 1 206 ? -39.929 1.410 27.779 1.00 41.08 203 HIS C O 1
ATOM 10690 N N . PHE C 1 207 ? -41.316 0.271 29.230 1.00 41.34 204 PHE C N 1
ATOM 10691 C CA . PHE C 1 207 ? -40.741 -1.058 29.049 1.00 39.44 204 PHE C CA 1
ATOM 10692 C C . PHE C 1 207 ? -40.931 -1.497 27.613 1.00 39.20 204 PHE C C 1
ATOM 10693 O O . PHE C 1 207 ? -42.078 -1.680 27.150 1.00 39.40 204 PHE C O 1
ATOM 10701 N N . SER C 1 208 ? -39.800 -1.659 26.920 1.00 37.23 205 SER C N 1
ATOM 10702 C CA . SER C 1 208 ? -39.784 -1.949 25.477 1.00 37.65 205 SER C CA 1
ATOM 10703 C C . SER C 1 208 ? -38.768 -3.040 25.068 1.00 36.07 205 SER C C 1
ATOM 10704 O O . SER C 1 208 ? -37.778 -3.256 25.767 1.00 35.37 205 SER C O 1
ATOM 10707 N N . ALA C 1 209 ? -39.002 -3.676 23.922 1.00 35.30 206 ALA C N 1
ATOM 10708 C CA . ALA C 1 209 ? -38.099 -4.685 23.377 1.00 35.11 206 ALA C CA 1
ATOM 10709 C C . ALA C 1 209 ? -37.300 -4.066 22.222 1.00 34.83 206 ALA C C 1
ATOM 10710 O O . ALA C 1 209 ? -37.858 -3.278 21.445 1.00 35.67 206 ALA C O 1
ATOM 10712 N N . PHE C 1 210 ? -36.027 -4.458 22.100 1.00 32.87 207 PHE C N 1
ATOM 10713 C CA . PHE C 1 210 ? -35.141 -4.020 21.022 1.00 31.97 207 PHE C CA 1
ATOM 10714 C C . PHE C 1 210 ? -34.409 -5.208 20.400 1.00 31.52 207 PHE C C 1
ATOM 10715 O O . PHE C 1 210 ? -34.034 -6.152 21.107 1.00 30.51 207 PHE C O 1
ATOM 10723 N N . ILE C 1 211 ? -34.213 -5.171 19.088 1.00 30.37 208 ILE C N 1
ATOM 10724 C CA . ILE C 1 211 ? -33.328 -6.129 18.412 1.00 30.29 208 ILE C CA 1
ATOM 10725 C C . ILE C 1 211 ? -31.918 -5.549 18.480 1.00 30.67 208 ILE C C 1
ATOM 10726 O O . ILE C 1 211 ? -31.631 -4.513 17.885 1.00 31.37 208 ILE C O 1
ATOM 10731 N N . VAL C 1 212 ? -31.044 -6.200 19.236 1.00 29.10 209 VAL C N 1
ATOM 10732 C CA . VAL C 1 212 ? -29.695 -5.675 19.404 1.00 29.75 209 VAL C CA 1
ATOM 10733 C C . VAL C 1 212 ? -28.697 -6.644 18.789 1.00 29.62 209 VAL C C 1
ATOM 10734 O O . VAL C 1 212 ? -28.595 -7.779 19.235 1.00 29.74 209 VAL C O 1
ATOM 10738 N N . GLU C 1 213 ? -27.945 -6.187 17.798 1.00 29.99 210 GLU C N 1
ATOM 10739 C CA . GLU C 1 213 ? -26.829 -6.968 17.266 1.00 29.81 210 GLU C CA 1
ATOM 10740 C C . GLU C 1 213 ? -25.596 -6.900 18.168 1.00 30.37 210 GLU C C 1
ATOM 10741 O O . GLU C 1 213 ? -25.225 -5.831 18.652 1.00 28.71 210 GLU C O 1
ATOM 10747 N N . LYS C 1 214 ? -24.935 -8.045 18.324 1.00 30.72 211 LYS C N 1
ATOM 10748 C CA . LYS C 1 214 ? -23.698 -8.151 19.079 1.00 32.27 211 LYS C CA 1
ATOM 10749 C C . LYS C 1 214 ? -22.650 -7.158 18.537 1.00 33.41 211 LYS C C 1
ATOM 10750 O O . LYS C 1 214 ? -21.870 -6.588 19.296 1.00 33.22 211 LYS C O 1
ATOM 10756 N N . ASP C 1 215 ? -22.684 -6.920 17.221 1.00 33.32 212 ASP C N 1
ATOM 10757 C CA . ASP C 1 215 ? -21.739 -6.007 16.578 1.00 35.22 212 ASP C CA 1
ATOM 10758 C C . ASP C 1 215 ? -22.004 -4.516 16.772 1.00 34.06 212 ASP C C 1
ATOM 10759 O O . ASP C 1 215 ? -21.177 -3.723 16.408 1.00 33.54 212 ASP C O 1
ATOM 10764 N N . TYR C 1 216 ? -23.142 -4.125 17.339 1.00 32.70 213 TYR C N 1
ATOM 10765 C CA . TYR C 1 216 ? -23.371 -2.696 17.596 1.00 30.67 213 TYR C CA 1
ATOM 10766 C C . TYR C 1 216 ? -22.334 -2.167 18.585 1.00 30.04 213 TYR C C 1
ATOM 10767 O O . TYR C 1 216 ? -21.829 -2.917 19.451 1.00 29.63 213 TYR C O 1
ATOM 10776 N N . ALA C 1 217 ? -22.042 -0.874 18.477 1.00 28.76 214 ALA C N 1
ATOM 10777 C CA . ALA C 1 217 ? -21.130 -0.231 19.406 1.00 29.06 214 ALA C CA 1
ATOM 10778 C C . ALA C 1 217 ? -21.683 -0.350 20.829 1.00 29.44 214 ALA C C 1
ATOM 10779 O O . ALA C 1 217 ? -22.885 -0.294 21.009 1.00 30.43 214 ALA C O 1
ATOM 10781 N N . GLY C 1 218 ? -20.809 -0.562 21.805 1.00 28.46 215 GLY C N 1
ATOM 10782 C CA . GLY C 1 218 ? -21.158 -0.504 23.235 1.00 28.01 215 GLY C CA 1
ATOM 10783 C C . GLY C 1 218 ? -21.742 -1.774 23.802 1.00 28.03 215 GLY C C 1
ATOM 10784 O O . GLY C 1 218 ? -22.235 -1.778 24.933 1.00 28.81 215 GLY C O 1
ATOM 10785 N N . VAL C 1 219 ? -21.689 -2.861 23.025 1.00 27.54 216 VAL C N 1
ATOM 10786 C CA . VAL C 1 219 ? -22.156 -4.179 23.429 1.00 26.61 216 VAL C CA 1
ATOM 10787 C C . VAL C 1 219 ? -21.015 -5.170 23.761 1.00 27.15 216 VAL C C 1
ATOM 10788 O O . VAL C 1 219 ? -20.112 -5.386 22.931 1.00 27.59 216 VAL C O 1
ATOM 10792 N N . SER C 1 220 ? -21.045 -5.784 24.957 1.00 25.60 217 SER C N 1
ATOM 10793 C CA . SER C 1 220 ? -20.073 -6.836 25.283 1.00 24.95 217 SER C CA 1
ATOM 10794 C C . SER C 1 220 ? -20.638 -7.818 26.256 1.00 24.78 217 SER C C 1
ATOM 10795 O O . SER C 1 220 ? -21.806 -7.735 26.650 1.00 26.15 217 SER C O 1
ATOM 10798 N N . THR C 1 221 ? -19.829 -8.794 26.632 1.00 24.86 218 THR C N 1
ATOM 10799 C CA . THR C 1 221 ? -20.290 -9.780 27.618 1.00 24.86 218 THR C CA 1
ATOM 10800 C C . THR C 1 221 ? -19.285 -9.970 28.752 1.00 25.17 218 THR C C 1
ATOM 10801 O O . THR C 1 221 ? -18.106 -9.628 28.618 1.00 23.55 218 THR C O 1
ATOM 10805 N N . SER C 1 222 ? -19.776 -10.510 29.878 1.00 26.08 219 SER C N 1
ATOM 10806 C CA . SER C 1 222 ? -18.911 -10.949 30.965 1.00 26.51 219 SER C CA 1
ATOM 10807 C C . SER C 1 222 ? -18.360 -12.337 30.651 1.00 26.67 219 SER C C 1
ATOM 10808 O O . SER C 1 222 ? -18.773 -12.991 29.665 1.00 27.40 219 SER C O 1
ATOM 10811 N N . PRO C 1 223 ? -17.426 -12.834 31.488 1.00 27.61 220 PRO C N 1
ATOM 10812 C CA . PRO C 1 223 ? -17.058 -14.269 31.392 1.00 27.41 220 PRO C CA 1
ATOM 10813 C C . PRO C 1 223 ? -18.247 -15.234 31.657 1.00 26.19 220 PRO C C 1
ATOM 10814 O O . PRO C 1 223 ? -19.280 -14.838 32.255 1.00 26.28 220 PRO C O 1
ATOM 10818 N N . GLU C 1 224 ? -18.087 -16.492 31.243 1.00 25.98 221 GLU C N 1
ATOM 10819 C CA . GLU C 1 224 ? -19.069 -17.534 31.489 1.00 26.60 221 GLU C CA 1
ATOM 10820 C C . GLU C 1 224 ? -19.343 -17.654 33.001 1.00 27.35 221 GLU C C 1
ATOM 10821 O O . GLU C 1 224 ? -18.464 -17.472 33.812 1.00 25.33 221 GLU C O 1
ATOM 10827 N N . GLU C 1 225 ? -20.569 -17.962 33.336 1.00 26.61 222 GLU C N 1
ATOM 10828 C CA . GLU C 1 225 ? -20.912 -18.397 34.700 1.00 27.52 222 GLU C CA 1
ATOM 10829 C C . GLU C 1 225 ? -20.397 -19.805 34.983 1.00 26.68 222 GLU C C 1
ATOM 10830 O O . GLU C 1 225 ? -20.262 -20.632 34.041 1.00 26.14 222 GLU C O 1
ATOM 10836 N N . LYS C 1 226 ? -20.098 -20.099 36.252 1.00 25.32 223 LYS C N 1
ATOM 10837 C CA . LYS C 1 226 ? -19.840 -21.495 36.681 1.00 25.85 223 LYS C CA 1
ATOM 10838 C C . LYS C 1 226 ? -21.144 -22.079 37.222 1.00 24.16 223 LYS C C 1
ATOM 10839 O O . LYS C 1 226 ? -21.677 -21.603 38.229 1.00 24.67 223 LYS C O 1
ATOM 10845 N N . LYS C 1 227 ? -21.705 -23.074 36.532 1.00 21.16 224 LYS C N 1
ATOM 10846 C CA . LYS C 1 227 ? -23.061 -23.564 36.865 1.00 22.48 224 LYS C CA 1
ATOM 10847 C C . LYS C 1 227 ? -23.066 -24.985 37.404 1.00 21.75 224 LYS C C 1
ATOM 10848 O O . LYS C 1 227 ? -22.177 -25.776 37.079 1.00 23.35 224 LYS C O 1
ATOM 10862 N N . GLY C 1 229 ? -25.103 -27.267 36.459 1.00 19.61 226 GLY C N 1
ATOM 10863 C CA . GLY C 1 229 ? -25.444 -28.204 35.339 1.00 17.64 226 GLY C CA 1
ATOM 10864 C C . GLY C 1 229 ? -25.625 -27.466 34.037 1.00 18.68 226 GLY C C 1
ATOM 10865 O O . GLY C 1 229 ? -25.303 -26.317 33.933 1.00 18.46 226 GLY C O 1
ATOM 10866 N N . ILE C 1 230 ? -26.191 -28.128 33.023 1.00 19.87 227 ILE C N 1
ATOM 10867 C CA . ILE C 1 230 ? -26.186 -27.622 31.628 1.00 22.49 227 ILE C CA 1
ATOM 10868 C C . ILE C 1 230 ? -24.929 -26.845 31.343 1.00 24.11 227 ILE C C 1
ATOM 10869 O O . ILE C 1 230 ? -24.949 -25.717 30.808 1.00 23.52 227 ILE C O 1
ATOM 10874 N N . LYS C 1 231 ? -23.811 -27.457 31.690 1.00 24.73 228 LYS C N 1
ATOM 10875 C CA . LYS C 1 231 ? -22.523 -26.776 31.570 1.00 25.55 228 LYS C CA 1
ATOM 10876 C C . LYS C 1 231 ? -22.143 -26.390 30.149 1.00 26.24 228 LYS C C 1
ATOM 10877 O O . LYS C 1 231 ? -21.553 -25.337 29.937 1.00 26.41 228 LYS C O 1
ATOM 10883 N N . CYS C 1 232 ? -22.571 -27.183 29.164 1.00 25.96 229 CYS C N 1
ATOM 10884 C CA . CYS C 1 232 ? -22.298 -26.820 27.789 1.00 28.60 229 CYS C CA 1
ATOM 10885 C C . CYS C 1 232 ? -23.176 -25.696 27.226 1.00 29.08 229 CYS C C 1
ATOM 10886 O O . CYS C 1 232 ? -22.991 -25.321 26.082 1.00 30.25 229 CYS C O 1
ATOM 10889 N N . SER C 1 233 ? -24.147 -25.181 27.987 1.00 25.87 230 SER C N 1
ATOM 10890 C CA . SER C 1 233 ? -24.902 -23.987 27.540 1.00 26.28 230 SER C CA 1
ATOM 10891 C C . SER C 1 233 ? -24.108 -22.727 27.925 1.00 26.67 230 SER C C 1
ATOM 10892 O O . SER C 1 233 ? -23.777 -22.577 29.079 1.00 26.31 230 SER C O 1
ATOM 10895 N N . SER C 1 234 ? -23.798 -21.842 26.975 1.00 24.44 231 SER C N 1
ATOM 10896 C CA . SER C 1 234 ? -23.137 -20.598 27.275 1.00 24.10 231 SER C CA 1
ATOM 10897 C C . SER C 1 234 ? -24.075 -19.713 28.086 1.00 22.09 231 SER C C 1
ATOM 10898 O O . SER C 1 234 ? -25.243 -19.565 27.760 1.00 20.98 231 SER C O 1
ATOM 10901 N N . THR C 1 235 ? -23.566 -19.065 29.121 1.00 21.61 232 THR C N 1
ATOM 10902 C CA . THR C 1 235 ? -24.415 -18.238 29.981 1.00 21.15 232 THR C CA 1
ATOM 10903 C C . THR C 1 235 ? -23.557 -17.069 30.505 1.00 21.87 232 THR C C 1
ATOM 10904 O O . THR C 1 235 ? -22.613 -17.310 31.225 1.00 22.90 232 THR C O 1
ATOM 10908 N N . ARG C 1 236 ? -23.851 -15.832 30.092 1.00 21.48 233 ARG C N 1
ATOM 10909 C CA . ARG C 1 236 ? -23.042 -14.679 30.469 1.00 21.83 233 ARG C CA 1
ATOM 10910 C C . ARG C 1 236 ? -23.916 -13.473 30.771 1.00 22.06 233 ARG C C 1
ATOM 10911 O O . ARG C 1 236 ? -25.098 -13.442 30.415 1.00 21.52 233 ARG C O 1
ATOM 10919 N N . THR C 1 237 ? -23.347 -12.449 31.416 1.00 21.76 234 THR C N 1
ATOM 10920 C CA . THR C 1 237 ? -24.029 -11.158 31.491 1.00 20.92 234 THR C CA 1
ATOM 10921 C C . THR C 1 237 ? -23.809 -10.386 30.165 1.00 23.78 234 THR C C 1
ATOM 10922 O O . THR C 1 237 ? -22.690 -10.363 29.657 1.00 24.51 234 THR C O 1
ATOM 10926 N N . LEU C 1 238 ? -24.881 -9.819 29.586 1.00 23.39 235 LEU C N 1
ATOM 10927 C CA . LEU C 1 238 ? -24.806 -8.876 28.454 1.00 24.12 235 LEU C CA 1
ATOM 10928 C C . LEU C 1 238 ? -24.643 -7.466 29.014 1.00 25.79 235 LEU C C 1
ATOM 10929 O O . LEU C 1 238 ? -25.475 -6.993 29.837 1.00 26.66 235 LEU C O 1
ATOM 10934 N N . ILE C 1 239 ? -23.514 -6.842 28.661 1.00 24.91 236 ILE C N 1
ATOM 10935 C CA . ILE C 1 239 ? -23.146 -5.508 29.172 1.00 25.53 236 ILE C CA 1
ATOM 10936 C C . ILE C 1 239 ? -23.427 -4.458 28.094 1.00 27.04 236 ILE C C 1
ATOM 10937 O O . ILE C 1 239 ? -22.885 -4.548 26.967 1.00 27.07 236 ILE C O 1
ATOM 10942 N N . LEU C 1 240 ? -24.289 -3.479 28.430 1.00 27.78 237 LEU C N 1
ATOM 10943 C CA . LEU C 1 240 ? -24.650 -2.416 27.478 1.00 29.27 237 LEU C CA 1
ATOM 10944 C C . LEU C 1 240 ? -24.096 -1.105 27.998 1.00 30.43 237 LEU C C 1
ATOM 10945 O O . LEU C 1 240 ? -24.533 -0.640 29.046 1.00 30.14 237 LEU C O 1
ATOM 10950 N N . GLU C 1 241 ? -23.085 -0.553 27.323 1.00 30.57 238 GLU C N 1
ATOM 10951 C CA . GLU C 1 241 ? -22.457 0.705 27.754 1.00 33.07 238 GLU C CA 1
ATOM 10952 C C . GLU C 1 241 ? -22.562 1.671 26.588 1.00 33.46 238 GLU C C 1
ATOM 10953 O O . GLU C 1 241 ? -21.806 1.558 25.610 1.00 32.73 238 GLU C O 1
ATOM 10959 N N . ASP C 1 242 ? -23.570 2.548 26.659 1.00 34.46 239 ASP C N 1
ATOM 10960 C CA . ASP C 1 242 ? -24.013 3.341 25.526 1.00 34.43 239 ASP C CA 1
ATOM 10961 C C . ASP C 1 242 ? -24.133 2.507 24.256 1.00 35.17 239 ASP C C 1
ATOM 10962 O O . ASP C 1 242 ? -23.590 2.893 23.181 1.00 34.67 239 ASP C O 1
ATOM 10967 N N . ALA C 1 243 ? -24.819 1.372 24.381 1.00 33.50 240 ALA C N 1
ATOM 10968 C CA . ALA C 1 243 ? -25.056 0.535 23.218 1.00 35.01 240 ALA C CA 1
ATOM 10969 C C . ALA C 1 243 ? -25.975 1.279 22.265 1.00 35.09 240 ALA C C 1
ATOM 10970 O O . ALA C 1 243 ? -27.048 1.704 22.666 1.00 35.84 240 ALA C O 1
ATOM 10972 N N . LEU C 1 244 ? -25.534 1.405 21.012 1.00 36.07 241 LEU C N 1
ATOM 10973 C CA . LEU C 1 244 ? -26.272 2.092 19.956 1.00 37.02 241 LEU C CA 1
ATOM 10974 C C . LEU C 1 244 ? -27.148 1.186 19.155 1.00 35.86 241 LEU C C 1
ATOM 10975 O O . LEU C 1 244 ? -26.687 0.323 18.423 1.00 36.66 241 LEU C O 1
ATOM 10980 N N . VAL C 1 245 ? -28.436 1.409 19.253 1.00 35.56 242 VAL C N 1
ATOM 10981 C CA . VAL C 1 245 ? -29.412 0.588 18.582 1.00 35.23 242 VAL C CA 1
ATOM 10982 C C . VAL C 1 245 ? -30.226 1.504 17.617 1.00 36.94 242 VAL C C 1
ATOM 10983 O O . VAL C 1 245 ? -30.823 2.457 18.072 1.00 37.31 242 VAL C O 1
ATOM 10987 N N . PRO C 1 246 ? -30.249 1.214 16.303 1.00 37.93 243 PRO C N 1
ATOM 10988 C CA . PRO C 1 246 ? -31.056 2.034 15.375 1.00 39.52 243 PRO C CA 1
ATOM 10989 C C . PRO C 1 246 ? -32.529 2.090 15.799 1.00 40.07 243 PRO C C 1
ATOM 10990 O O . PRO C 1 246 ? -33.091 1.098 16.285 1.00 39.28 243 PRO C O 1
ATOM 10994 N N . LYS C 1 247 ? -33.124 3.261 15.639 1.00 41.38 244 LYS C N 1
ATOM 10995 C CA . LYS C 1 247 ? -34.513 3.508 15.967 1.00 42.94 244 LYS C CA 1
ATOM 10996 C C . LYS C 1 247 ? -35.383 2.372 15.437 1.00 42.04 244 LYS C C 1
ATOM 10997 O O . LYS C 1 247 ? -36.282 1.902 16.114 1.00 40.48 244 LYS C O 1
ATOM 11003 N N . GLU C 1 248 ? -35.086 1.918 14.228 1.00 42.03 245 GLU C N 1
ATOM 11004 C CA . GLU C 1 248 ? -35.943 0.949 13.561 1.00 42.81 245 GLU C CA 1
ATOM 11005 C C . GLU C 1 248 ? -35.829 -0.507 14.115 1.00 41.88 245 GLU C C 1
ATOM 11006 O O . GLU C 1 248 ? -36.530 -1.435 13.655 1.00 41.19 245 GLU C O 1
ATOM 11012 N N . ASN C 1 249 ? -34.947 -0.697 15.094 1.00 40.13 246 ASN C N 1
ATOM 11013 C CA . ASN C 1 249 ? -34.821 -1.985 15.784 1.00 39.00 246 ASN C CA 1
ATOM 11014 C C . ASN C 1 249 ? -35.684 -2.076 17.042 1.00 38.61 246 ASN C C 1
ATOM 11015 O O . ASN C 1 249 ? -35.626 -3.067 17.753 1.00 36.94 246 ASN C O 1
ATOM 11020 N N . LEU C 1 250 ? -36.474 -1.040 17.307 1.00 38.46 247 LEU C N 1
ATOM 11021 C CA . LEU C 1 250 ? -37.533 -1.156 18.304 1.00 39.33 247 LEU C CA 1
ATOM 11022 C C . LEU C 1 250 ? -38.492 -2.256 17.849 1.00 38.48 247 LEU C C 1
ATOM 11023 O O . LEU C 1 250 ? -38.911 -2.284 16.693 1.00 36.65 247 LEU C O 1
ATOM 11028 N N . LEU C 1 251 ? -38.761 -3.205 18.751 1.00 37.78 248 LEU C N 1
ATOM 11029 C CA . LEU C 1 251 ? -39.594 -4.358 18.434 1.00 38.84 248 LEU C CA 1
ATOM 11030 C C . LEU C 1 251 ? -40.923 -4.134 19.132 1.00 39.85 248 LEU C C 1
ATOM 11031 O O . LEU C 1 251 ? -40.960 -3.984 20.357 1.00 39.57 248 LEU C O 1
ATOM 11036 N N . GLY C 1 252 ? -42.010 -4.096 18.362 1.00 41.88 249 GLY C N 1
ATOM 11037 C CA . GLY C 1 252 ? -43.324 -3.745 18.914 1.00 44.40 249 GLY C CA 1
ATOM 11038 C C . GLY C 1 252 ? -43.433 -2.253 19.208 1.00 46.03 249 GLY C C 1
ATOM 11039 O O . GLY C 1 252 ? -42.920 -1.419 18.449 1.00 47.95 249 GLY C O 1
ATOM 11040 N N . GLU C 1 253 ? -44.072 -1.900 20.319 1.00 46.40 250 GLU C N 1
ATOM 11041 C CA . GLU C 1 253 ? -44.507 -0.528 20.527 1.00 46.93 250 GLU C CA 1
ATOM 11042 C C . GLU C 1 253 ? -43.914 0.017 21.811 1.00 45.43 250 GLU C C 1
ATOM 11043 O O . GLU C 1 253 ? -43.711 -0.730 22.767 1.00 44.74 250 GLU C O 1
ATOM 11049 N N . ILE C 1 254 ? -43.607 1.305 21.841 1.00 44.24 251 ILE C N 1
ATOM 11050 C CA . ILE C 1 254 ? -42.991 1.884 23.014 1.00 43.93 251 ILE C CA 1
ATOM 11051 C C . ILE C 1 254 ? -43.860 1.621 24.241 1.00 44.42 251 ILE C C 1
ATOM 11052 O O . ILE C 1 254 ? -45.077 1.797 24.199 1.00 44.34 251 ILE C O 1
ATOM 11057 N N . GLY C 1 255 ? -43.235 1.142 25.313 1.00 43.41 252 GLY C N 1
ATOM 11058 C CA . GLY C 1 255 ? -43.948 0.858 26.547 1.00 42.99 252 GLY C CA 1
ATOM 11059 C C . GLY C 1 255 ? -44.830 -0.384 26.502 1.00 42.82 252 GLY C C 1
ATOM 11060 O O . GLY C 1 255 ? -45.491 -0.707 27.492 1.00 42.53 252 GLY C O 1
ATOM 11061 N N . LYS C 1 256 ? -44.850 -1.082 25.371 1.00 42.60 253 LYS C N 1
ATOM 11062 C CA . LYS C 1 256 ? -45.573 -2.342 25.279 1.00 43.27 253 LYS C CA 1
ATOM 11063 C C . LYS C 1 256 ? -44.697 -3.630 25.183 1.00 42.26 253 LYS C C 1
ATOM 11064 O O . LYS C 1 256 ? -45.149 -4.680 24.670 1.00 41.09 253 LYS C O 1
ATOM 11070 N N . GLY C 1 257 ? -43.464 -3.553 25.693 1.00 41.21 254 GLY C N 1
ATOM 11071 C CA . GLY C 1 257 ? -42.606 -4.737 25.793 1.00 40.01 254 GLY C CA 1
ATOM 11072 C C . GLY C 1 257 ? -43.214 -5.926 26.519 1.00 39.29 254 GLY C C 1
ATOM 11073 O O . GLY C 1 257 ? -42.984 -7.053 26.124 1.00 39.30 254 GLY C O 1
ATOM 11074 N N . HIS C 1 258 ? -43.999 -5.676 27.563 1.00 40.18 255 HIS C N 1
ATOM 11075 C CA . HIS C 1 258 ? -44.617 -6.761 28.358 1.00 41.51 255 HIS C CA 1
ATOM 11076 C C . HIS C 1 258 ? -45.494 -7.719 27.524 1.00 41.33 255 HIS C C 1
ATOM 11077 O O . HIS C 1 258 ? -45.577 -8.899 27.838 1.00 39.46 255 HIS C O 1
ATOM 11084 N N . ILE C 1 259 ? -46.114 -7.213 26.457 1.00 41.05 256 ILE C N 1
ATOM 11085 C CA . ILE C 1 259 ? -46.932 -8.056 25.593 1.00 41.24 256 ILE C CA 1
ATOM 11086 C C . ILE C 1 259 ? -46.039 -9.077 24.893 1.00 39.94 256 ILE C C 1
ATOM 11087 O O . ILE C 1 259 ? -46.408 -10.261 24.742 1.00 39.78 256 ILE C O 1
ATOM 11092 N N . ILE C 1 260 ? -44.857 -8.631 24.473 1.00 37.92 257 ILE C N 1
ATOM 11093 C CA . ILE C 1 260 ? -43.916 -9.547 23.825 1.00 37.17 257 ILE C CA 1
ATOM 11094 C C . ILE C 1 260 ? -43.392 -10.584 24.833 1.00 35.71 257 ILE C C 1
ATOM 11095 O O . ILE C 1 260 ? -43.445 -11.796 24.569 1.00 33.85 257 ILE C O 1
ATOM 11100 N N . ALA C 1 261 ? -42.939 -10.093 25.985 1.00 35.15 258 ALA C N 1
ATOM 11101 C CA . ALA C 1 261 ? -42.379 -10.936 27.041 1.00 35.96 258 ALA C CA 1
ATOM 11102 C C . ALA C 1 261 ? -43.357 -12.003 27.558 1.00 36.49 258 ALA C C 1
ATOM 11103 O O . ALA C 1 261 ? -42.980 -13.152 27.743 1.00 36.88 258 ALA C O 1
ATOM 11105 N N A PHE C 1 262 ? -44.604 -11.629 27.774 0.50 37.48 259 PHE C N 1
ATOM 11106 N N B PHE C 1 262 ? -44.597 -11.591 27.815 0.50 37.31 259 PHE C N 1
ATOM 11107 C CA A PHE C 1 262 ? -45.544 -12.583 28.342 0.50 37.93 259 PHE C CA 1
ATOM 11108 C CA B PHE C 1 262 ? -45.665 -12.487 28.283 0.50 37.60 259 PHE C CA 1
ATOM 11109 C C A PHE C 1 262 ? -46.056 -13.576 27.294 0.50 37.76 259 PHE C C 1
ATOM 11110 C C B PHE C 1 262 ? -45.821 -13.594 27.258 0.50 37.26 259 PHE C C 1
ATOM 11111 O O A PHE C 1 262 ? -46.356 -14.707 27.640 0.50 38.17 259 PHE C O 1
ATOM 11112 O O B PHE C 1 262 ? -45.624 -14.780 27.572 0.50 36.61 259 PHE C O 1
ATOM 11127 N N . ASN C 1 263 ? -46.098 -13.184 26.023 1.00 36.81 260 ASN C N 1
ATOM 11128 C CA . ASN C 1 263 ? -46.448 -14.108 24.947 1.00 37.22 260 ASN C CA 1
ATOM 11129 C C . ASN C 1 263 ? -45.321 -15.114 24.634 1.00 36.45 260 ASN C C 1
ATOM 11130 O O . ASN C 1 263 ? -45.567 -16.291 24.400 1.00 34.02 260 ASN C O 1
ATOM 11135 N N . ILE C 1 264 ? -44.081 -14.633 24.635 1.00 35.86 261 ILE C N 1
ATOM 11136 C CA . ILE C 1 264 ? -42.923 -15.485 24.381 1.00 36.60 261 ILE C CA 1
ATOM 11137 C C . ILE C 1 264 ? -42.719 -16.487 25.546 1.00 36.22 261 ILE C C 1
ATOM 11138 O O . ILE C 1 264 ? -42.363 -17.638 25.315 1.00 38.30 261 ILE C O 1
ATOM 11143 N N . LEU C 1 265 ? -42.939 -16.049 26.769 1.00 35.60 262 LEU C N 1
ATOM 11144 C CA . LEU C 1 265 ? -42.896 -16.928 27.945 1.00 36.81 262 LEU C CA 1
ATOM 11145 C C . LEU C 1 265 ? -43.821 -18.159 27.805 1.00 35.64 262 LEU C C 1
ATOM 11146 O O . LEU C 1 265 ? -43.420 -19.264 28.191 1.00 35.35 262 LEU C O 1
ATOM 11151 N N . ASN C 1 266 ? -45.021 -17.994 27.219 1.00 34.01 263 ASN C N 1
ATOM 11152 C CA . ASN C 1 266 ? -45.924 -19.156 27.008 1.00 33.34 263 ASN C CA 1
ATOM 11153 C C . ASN C 1 266 ? -45.317 -20.211 26.118 1.00 32.57 263 ASN C C 1
ATOM 11154 O O . ASN C 1 266 ? -45.392 -21.402 26.407 1.00 30.73 263 ASN C O 1
ATOM 11159 N N . ILE C 1 267 ? -44.690 -19.771 25.035 1.00 32.64 264 ILE C N 1
ATOM 11160 C CA . ILE C 1 267 ? -44.092 -20.709 24.123 1.00 34.23 264 ILE C CA 1
ATOM 11161 C C . ILE C 1 267 ? -42.863 -21.369 24.763 1.00 33.56 264 ILE C C 1
ATOM 11162 O O . ILE C 1 267 ? -42.687 -22.576 24.653 1.00 34.34 264 ILE C O 1
ATOM 11167 N N . GLY C 1 268 ? -42.039 -20.591 25.444 1.00 33.44 265 GLY C N 1
ATOM 11168 C CA . GLY C 1 268 ? -40.872 -21.119 26.141 1.00 34.13 265 GLY C CA 1
ATOM 11169 C C . GLY C 1 268 ? -41.265 -22.147 27.196 1.00 33.97 265 GLY C C 1
ATOM 11170 O O . GLY C 1 268 ? -40.628 -23.216 27.300 1.00 34.97 265 GLY C O 1
ATOM 11171 N N . ARG C 1 269 ? -42.341 -21.854 27.930 1.00 32.34 266 ARG C N 1
ATOM 11172 C CA . ARG C 1 269 ? -42.892 -22.780 28.888 1.00 32.25 266 ARG C CA 1
ATOM 11173 C C . ARG C 1 269 ? -43.295 -24.124 28.268 1.00 31.36 266 ARG C C 1
ATOM 11174 O O . ARG C 1 269 ? -42.936 -25.176 28.775 1.00 31.51 266 ARG C O 1
ATOM 11182 N N . TYR C 1 270 ? -44.069 -24.123 27.202 1.00 31.17 267 TYR C N 1
ATOM 11183 C CA . TYR C 1 270 ? -44.479 -25.447 26.699 1.00 31.53 267 TYR C CA 1
ATOM 11184 C C . TYR C 1 270 ? -43.348 -26.172 25.998 1.00 30.46 267 TYR C C 1
ATOM 11185 O O . TYR C 1 270 ? -43.279 -27.407 26.065 1.00 30.11 267 TYR C O 1
ATOM 11194 N N . LYS C 1 271 ? -42.445 -25.416 25.359 1.00 30.92 268 LYS C N 1
ATOM 11195 C CA . LYS C 1 271 ? -41.273 -26.030 24.689 1.00 31.57 268 LYS C CA 1
ATOM 11196 C C . LYS C 1 271 ? -40.354 -26.690 25.717 1.00 29.28 268 LYS C C 1
ATOM 11197 O O . LYS C 1 271 ? -39.827 -27.755 25.481 1.00 27.35 268 LYS C O 1
ATOM 11203 N N . LEU C 1 272 ? -40.180 -26.046 26.856 1.00 28.84 269 LEU C N 1
ATOM 11204 C CA . LEU C 1 272 ? -39.457 -26.652 27.972 1.00 29.58 269 LEU C CA 1
ATOM 11205 C C . LEU C 1 272 ? -40.192 -27.888 28.478 1.00 29.60 269 LEU C C 1
ATOM 11206 O O . LEU C 1 272 ? -39.588 -28.910 28.731 1.00 29.19 269 LEU C O 1
ATOM 11211 N N . GLY C 1 273 ? -41.508 -27.805 28.628 1.00 30.35 270 GLY C N 1
ATOM 11212 C CA . GLY C 1 273 ? -42.280 -29.016 28.956 1.00 28.94 270 GLY C CA 1
ATOM 11213 C C . GLY C 1 273 ? -42.001 -30.162 27.990 1.00 27.85 270 GLY C C 1
ATOM 11214 O O . GLY C 1 273 ? -41.757 -31.278 28.414 1.00 25.78 270 GLY C O 1
ATOM 11215 N N . VAL C 1 274 ? -41.984 -29.886 26.691 1.00 28.03 271 VAL C N 1
ATOM 11216 C CA . VAL C 1 274 ? -41.698 -30.940 25.697 1.00 27.37 271 VAL C CA 1
ATOM 11217 C C . VAL C 1 274 ? -40.283 -31.493 25.884 1.00 26.87 271 VAL C C 1
ATOM 11218 O O . VAL C 1 274 ? -40.040 -32.703 25.825 1.00 28.03 271 VAL C O 1
ATOM 11222 N N . GLY C 1 275 ? -39.331 -30.586 26.123 1.00 27.45 272 GLY C N 1
ATOM 11223 C CA . GLY C 1 275 ? -37.953 -30.952 26.388 1.00 25.67 272 GLY C CA 1
ATOM 11224 C C . GLY C 1 275 ? -37.857 -31.881 27.592 1.00 25.67 272 GLY C C 1
ATOM 11225 O O . GLY C 1 275 ? -37.175 -32.914 27.510 1.00 27.16 272 GLY C O 1
ATOM 11226 N N . THR C 1 276 ? -38.514 -31.537 28.719 1.00 24.48 273 THR C N 1
ATOM 11227 C CA . THR C 1 276 ? -38.446 -32.423 29.898 1.00 24.27 273 THR C CA 1
ATOM 11228 C C . THR C 1 276 ? -38.993 -33.829 29.655 1.00 24.27 273 THR C C 1
ATOM 11229 O O . THR C 1 276 ? -38.514 -34.798 30.223 1.00 24.68 273 THR C O 1
ATOM 11233 N N . VAL C 1 277 ? -39.997 -33.945 28.793 1.00 27.16 274 VAL C N 1
ATOM 11234 C CA . VAL C 1 277 ? -40.522 -35.256 28.443 1.00 27.54 274 VAL C CA 1
ATOM 11235 C C . VAL C 1 277 ? -39.489 -36.086 27.686 1.00 29.15 274 VAL C C 1
ATOM 11236 O O . VAL C 1 277 ? -39.366 -37.310 27.935 1.00 30.50 274 VAL C O 1
ATOM 11240 N N . GLY C 1 278 ? -38.780 -35.463 26.733 1.00 27.65 275 GLY C N 1
ATOM 11241 C CA . GLY C 1 278 ? -37.680 -36.150 26.071 1.00 26.96 275 GLY C CA 1
ATOM 11242 C C . GLY C 1 278 ? -36.651 -36.661 27.065 1.00 26.40 275 GLY C C 1
ATOM 11243 O O . GLY C 1 278 ? -36.175 -37.796 26.991 1.00 25.02 275 GLY C O 1
ATOM 11244 N N . SER C 1 279 ? -36.242 -35.804 28.006 1.00 24.89 276 SER C N 1
ATOM 11245 C CA . SER C 1 279 ? -35.242 -36.253 28.947 1.00 24.84 276 SER C CA 1
ATOM 11246 C C . SER C 1 279 ? -35.797 -37.343 29.867 1.00 24.24 276 SER C C 1
ATOM 11247 O O . SER C 1 279 ? -35.069 -38.266 30.227 1.00 25.87 276 SER C O 1
ATOM 11250 N N . ALA C 1 280 ? -37.073 -37.256 30.235 1.00 23.88 277 ALA C N 1
ATOM 11251 C CA . ALA C 1 280 ? -37.642 -38.258 31.135 1.00 25.63 277 ALA C CA 1
ATOM 11252 C C . ALA C 1 280 ? -37.668 -39.633 30.476 1.00 27.10 277 ALA C C 1
ATOM 11253 O O . ALA C 1 280 ? -37.366 -40.644 31.150 1.00 26.07 277 ALA C O 1
ATOM 11255 N N . LYS C 1 281 ? -37.937 -39.653 29.161 1.00 26.62 278 LYS C N 1
ATOM 11256 C CA . LYS C 1 281 ? -37.876 -40.887 28.387 1.00 29.05 278 LYS C CA 1
ATOM 11257 C C . LYS C 1 281 ? -36.470 -41.481 28.356 1.00 29.17 278 LYS C C 1
ATOM 11258 O O . LYS C 1 281 ? -36.288 -42.701 28.488 1.00 29.85 278 LYS C O 1
ATOM 11264 N N . ARG C 1 282 ? -35.478 -40.618 28.200 1.00 28.57 279 ARG C N 1
ATOM 11265 C CA . ARG C 1 282 ? -34.103 -41.061 28.201 1.00 27.77 279 ARG C CA 1
ATOM 11266 C C . ARG C 1 282 ? -33.693 -41.624 29.573 1.00 28.12 279 ARG C C 1
ATOM 11267 O O . ARG C 1 282 ? -33.011 -42.646 29.644 1.00 27.38 279 ARG C O 1
ATOM 11275 N N . ALA C 1 283 ? -34.089 -40.950 30.658 1.00 25.89 280 ALA C N 1
ATOM 11276 C CA . ALA C 1 283 ? -33.866 -41.483 32.004 1.00 26.89 280 ALA C CA 1
ATOM 11277 C C . ALA C 1 283 ? -34.470 -42.860 32.208 1.00 27.85 280 ALA C C 1
ATOM 11278 O O . ALA C 1 283 ? -33.866 -43.699 32.858 1.00 30.04 280 ALA C O 1
ATOM 11280 N N . VAL C 1 284 ? -35.691 -43.082 31.724 1.00 28.27 281 VAL C N 1
ATOM 11281 C CA . VAL C 1 284 ? -36.320 -44.383 31.869 1.00 29.26 281 VAL C CA 1
ATOM 11282 C C . VAL C 1 284 ? -35.490 -45.432 31.104 1.00 30.31 281 VAL C C 1
ATOM 11283 O O . VAL C 1 284 ? -35.205 -46.516 31.618 1.00 29.40 281 VAL C O 1
ATOM 11287 N N . GLU C 1 285 ? -35.083 -45.089 29.887 1.00 31.15 282 GLU C N 1
ATOM 11288 C CA . GLU C 1 285 ? -34.329 -46.008 29.040 1.00 32.99 282 GLU C CA 1
ATOM 11289 C C . GLU C 1 285 ? -32.977 -46.461 29.610 1.00 33.21 282 GLU C C 1
ATOM 11290 O O . GLU C 1 285 ? -32.694 -47.667 29.694 1.00 34.76 282 GLU C O 1
ATOM 11296 N N . ILE C 1 286 ? -32.130 -45.506 29.975 1.00 31.42 283 ILE C N 1
ATOM 11297 C CA . ILE C 1 286 ? -30.876 -45.844 30.590 1.00 31.53 283 ILE C CA 1
ATOM 11298 C C . ILE C 1 286 ? -30.984 -46.481 31.968 1.00 30.95 283 ILE C C 1
ATOM 11299 O O . ILE C 1 286 ? -30.097 -47.241 32.323 1.00 31.87 283 ILE C O 1
ATOM 11304 N N . SER C 1 287 ? -32.046 -46.205 32.733 1.00 29.55 284 SER C N 1
ATOM 11305 C CA . SER C 1 287 ? -32.240 -46.886 34.007 1.00 30.23 284 SER C CA 1
ATOM 11306 C C . SER C 1 287 ? -32.666 -48.359 33.799 1.00 31.12 284 SER C C 1
ATOM 11307 O O . SER C 1 287 ? -32.231 -49.252 34.541 1.00 30.60 284 SER C O 1
ATOM 11310 N N . ALA C 1 288 ? -33.489 -48.598 32.779 1.00 30.77 285 ALA C N 1
ATOM 11311 C CA . ALA C 1 288 ? -34.000 -49.935 32.452 1.00 32.67 285 ALA C CA 1
ATOM 11312 C C . ALA C 1 288 ? -32.871 -50.809 31.937 1.00 34.28 285 ALA C C 1
ATOM 11313 O O . ALA C 1 288 ? -32.754 -51.992 32.321 1.00 35.06 285 ALA C O 1
ATOM 11315 N N . GLN C 1 289 ? -32.049 -50.232 31.062 1.00 34.60 286 GLN C N 1
ATOM 11316 C CA . GLN C 1 289 ? -30.848 -50.910 30.573 1.00 36.23 286 GLN C CA 1
ATOM 11317 C C . GLN C 1 289 ? -29.875 -51.257 31.713 1.00 36.29 286 GLN C C 1
ATOM 11318 O O . GLN C 1 289 ? -29.325 -52.362 31.732 1.00 35.25 286 GLN C O 1
ATOM 11324 N N . TYR C 1 290 ? -29.644 -50.310 32.639 1.00 33.43 287 TYR C N 1
ATOM 11325 C CA . TYR C 1 290 ? -28.715 -50.551 33.739 1.00 33.25 287 TYR C CA 1
ATOM 11326 C C . TYR C 1 290 ? -29.275 -51.632 34.677 1.00 34.32 287 TYR C C 1
ATOM 11327 O O . TYR C 1 290 ? -28.558 -52.538 35.077 1.00 35.29 287 TYR C O 1
ATOM 11336 N N . ALA C 1 291 ? -30.560 -51.541 35.013 1.00 34.82 288 ALA C N 1
ATOM 11337 C CA . ALA C 1 291 ? -31.232 -52.552 35.836 1.00 36.25 288 ALA C CA 1
ATOM 11338 C C . ALA C 1 291 ? -31.093 -54.007 35.289 1.00 37.53 288 ALA C C 1
ATOM 11339 O O . ALA C 1 291 ? -30.924 -54.958 36.055 1.00 37.60 288 ALA C O 1
ATOM 11341 N N . ASN C 1 292 ? -31.162 -54.175 33.972 1.00 39.09 289 ASN C N 1
ATOM 11342 C CA . ASN C 1 292 ? -31.015 -55.515 33.346 1.00 40.51 289 ASN C CA 1
ATOM 11343 C C . ASN C 1 292 ? -29.589 -56.044 33.360 1.00 41.74 289 ASN C C 1
ATOM 11344 O O . ASN C 1 292 ? -29.371 -57.258 33.311 1.00 42.42 289 ASN C O 1
ATOM 11349 N N A GLN C 1 293 ? -28.632 -55.123 33.452 0.59 41.49 290 GLN C N 1
ATOM 11350 N N B GLN C 1 293 ? -28.631 -55.116 33.420 0.41 41.16 290 GLN C N 1
ATOM 11351 C CA A GLN C 1 293 ? -27.214 -55.425 33.330 0.59 42.22 290 GLN C CA 1
ATOM 11352 C CA B GLN C 1 293 ? -27.201 -55.409 33.330 0.41 41.60 290 GLN C CA 1
ATOM 11353 C C A GLN C 1 293 ? -26.553 -55.594 34.704 0.59 41.27 290 GLN C C 1
ATOM 11354 C C B GLN C 1 293 ? -26.555 -55.596 34.706 0.41 40.94 290 GLN C C 1
ATOM 11355 O O A GLN C 1 293 ? -25.721 -56.484 34.897 0.59 41.71 290 GLN C O 1
ATOM 11356 O O B GLN C 1 293 ? -25.727 -56.491 34.894 0.41 41.45 290 GLN C O 1
ATOM 11367 N N . ARG C 1 294 ? -26.932 -54.753 35.669 1.00 40.11 291 ARG C N 1
ATOM 11368 C CA . ARG C 1 294 ? -26.291 -54.765 36.992 1.00 38.67 291 ARG C CA 1
ATOM 11369 C C . ARG C 1 294 ? -26.790 -55.948 37.819 1.00 39.72 291 ARG C C 1
ATOM 11370 O O . ARG C 1 294 ? -27.978 -56.060 38.035 1.00 39.38 291 ARG C O 1
ATOM 11378 N N . GLN C 1 295 ? -25.894 -56.826 38.282 1.00 40.67 292 GLN C N 1
ATOM 11379 C CA . GLN C 1 295 ? -26.300 -57.868 39.229 1.00 42.19 292 GLN C CA 1
ATOM 11380 C C . GLN C 1 295 ? -25.853 -57.616 40.667 1.00 41.96 292 GLN C C 1
ATOM 11381 O O . GLN C 1 295 ? -24.753 -57.100 40.905 1.00 42.09 292 GLN C O 1
ATOM 11387 N N . GLN C 1 296 ? -26.721 -57.927 41.613 1.00 41.28 293 GLN C N 1
ATOM 11388 C CA . GLN C 1 296 ? -26.360 -57.993 43.031 1.00 41.62 293 GLN C CA 1
ATOM 11389 C C . GLN C 1 296 ? -27.117 -59.204 43.545 1.00 42.88 293 GLN C C 1
ATOM 11390 O O . GLN C 1 296 ? -28.183 -59.543 43.005 1.00 43.50 293 GLN C O 1
ATOM 11396 N N . PHE C 1 297 ? -26.566 -59.868 44.552 1.00 44.01 294 PHE C N 1
ATOM 11397 C CA . PHE C 1 297 ? -27.189 -61.076 45.120 1.00 45.85 294 PHE C CA 1
ATOM 11398 C C . PHE C 1 297 ? -27.472 -62.123 44.028 1.00 46.80 294 PHE C C 1
ATOM 11399 O O . PHE C 1 297 ? -28.494 -62.766 44.041 1.00 46.79 294 PHE C O 1
ATOM 11407 N N . LYS C 1 298 ? -26.556 -62.225 43.069 1.00 48.58 295 LYS C N 1
ATOM 11408 C CA . LYS C 1 298 ? -26.609 -63.222 41.977 1.00 51.08 295 LYS C CA 1
ATOM 11409 C C . LYS C 1 298 ? -27.767 -63.076 40.979 1.00 50.79 295 LYS C C 1
ATOM 11410 O O . LYS C 1 298 ? -28.096 -64.024 40.251 1.00 51.54 295 LYS C O 1
ATOM 11416 N N . GLN C 1 299 ? -28.392 -61.905 40.921 1.00 49.48 296 GLN C N 1
ATOM 11417 C CA . GLN C 1 299 ? -29.384 -61.678 39.857 1.00 48.67 296 GLN C CA 1
ATOM 11418 C C . GLN C 1 299 ? -29.398 -60.218 39.369 1.00 46.24 296 GLN C C 1
ATOM 11419 O O . GLN C 1 299 ? -28.917 -59.340 40.079 1.00 44.43 296 GLN C O 1
ATOM 11425 N N . PRO C 1 300 ? -29.922 -59.977 38.146 1.00 44.93 297 PRO C N 1
ATOM 11426 C CA . PRO C 1 300 ? -30.148 -58.584 37.701 1.00 42.82 297 PRO C CA 1
ATOM 11427 C C . PRO C 1 300 ? -31.004 -57.847 38.743 1.00 40.05 297 PRO C C 1
ATOM 11428 O O . PRO C 1 300 ? -31.961 -58.421 39.255 1.00 39.78 297 PRO C O 1
ATOM 11432 N N . ILE C 1 301 ? -30.646 -56.614 39.088 1.00 37.46 298 ILE C N 1
ATOM 11433 C CA . ILE C 1 301 ? -31.439 -55.836 40.070 1.00 35.70 298 ILE C CA 1
ATOM 11434 C C . ILE C 1 301 ? -32.822 -55.543 39.525 1.00 34.49 298 ILE C C 1
ATOM 11435 O O . ILE C 1 301 ? -33.741 -55.290 40.287 1.00 34.73 298 ILE C O 1
ATOM 11440 N N . ALA C 1 302 ? -32.958 -55.644 38.201 1.00 34.73 299 ALA C N 1
ATOM 11441 C CA . ALA C 1 302 ? -34.245 -55.609 37.489 1.00 37.01 299 ALA C CA 1
ATOM 11442 C C . ALA C 1 302 ? -35.245 -56.588 38.083 1.00 38.40 299 ALA C C 1
ATOM 11443 O O . ALA C 1 302 ? -36.446 -56.399 37.956 1.00 38.64 299 ALA C O 1
ATOM 11445 N N . ARG C 1 303 ? -34.738 -57.648 38.718 1.00 40.11 300 ARG C N 1
ATOM 11446 C CA . ARG C 1 303 ? -35.597 -58.677 39.338 1.00 41.87 300 ARG C CA 1
ATOM 11447 C C . ARG C 1 303 ? -36.149 -58.224 40.687 1.00 40.85 300 ARG C C 1
ATOM 11448 O O . ARG C 1 303 ? -37.084 -58.848 41.194 1.00 41.46 300 ARG C O 1
ATOM 11456 N N . PHE C 1 304 ? -35.576 -57.188 41.291 1.00 38.64 301 PHE C N 1
ATOM 11457 C CA . PHE C 1 304 ? -36.099 -56.729 42.600 1.00 38.43 301 PHE C CA 1
ATOM 11458 C C . PHE C 1 304 ? -37.330 -55.880 42.461 1.00 37.84 301 PHE C C 1
ATOM 11459 O O . PHE C 1 304 ? -37.325 -54.919 41.695 1.00 36.11 301 PHE C O 1
ATOM 11467 N N . PRO C 1 305 ? -38.402 -56.219 43.217 1.00 38.73 302 PRO C N 1
ATOM 11468 C CA . PRO C 1 305 ? -39.623 -55.438 43.049 1.00 37.95 302 PRO C CA 1
ATOM 11469 C C . PRO C 1 305 ? -39.475 -53.937 43.295 1.00 37.16 302 PRO C C 1
ATOM 11470 O O . PRO C 1 305 ? -40.227 -53.160 42.710 1.00 36.24 302 PRO C O 1
ATOM 11474 N N . LEU C 1 306 ? -38.524 -53.528 44.141 1.00 36.18 303 LEU C N 1
ATOM 11475 C CA . LEU C 1 306 ? -38.367 -52.114 44.438 1.00 35.84 303 LEU C CA 1
ATOM 11476 C C . LEU C 1 306 ? -37.815 -51.393 43.218 1.00 34.72 303 LEU C C 1
ATOM 11477 O O . LEU C 1 306 ? -38.151 -50.253 42.976 1.00 34.94 303 LEU C O 1
ATOM 11482 N N . ILE C 1 307 ? -36.964 -52.065 42.464 1.00 33.97 304 ILE C N 1
ATOM 11483 C CA . ILE C 1 307 ? -36.432 -51.504 41.223 1.00 32.07 304 ILE C CA 1
ATOM 11484 C C . ILE C 1 307 ? -37.517 -51.444 40.165 1.00 32.58 304 ILE C C 1
ATOM 11485 O O . ILE C 1 307 ? -37.635 -50.430 39.438 1.00 31.92 304 ILE C O 1
ATOM 11490 N N . GLN C 1 308 ? -38.339 -52.505 40.103 1.00 31.95 305 GLN C N 1
ATOM 11491 C CA . GLN C 1 308 ? -39.533 -52.513 39.244 1.00 31.83 305 GLN C CA 1
ATOM 11492 C C . GLN C 1 308 ? -40.494 -51.382 39.567 1.00 31.24 305 GLN C C 1
ATOM 11493 O O . GLN C 1 308 ? -40.951 -50.672 38.660 1.00 31.02 305 GLN C O 1
ATOM 11499 N N . GLU C 1 309 ? -40.733 -51.155 40.851 1.00 30.42 306 GLU C N 1
ATOM 11500 C CA . GLU C 1 309 ? -41.635 -50.092 41.258 1.00 31.47 306 GLU C CA 1
ATOM 11501 C C . GLU C 1 309 ? -41.153 -48.700 40.817 1.00 30.58 306 GLU C C 1
ATOM 11502 O O . GLU C 1 309 ? -41.945 -47.961 40.232 1.00 29.60 306 GLU C O 1
ATOM 11508 N N . LYS C 1 310 ? -39.881 -48.352 41.103 1.00 28.47 307 LYS C N 1
ATOM 11509 C CA . LYS C 1 310 ? -39.279 -47.150 40.559 1.00 28.48 307 LYS C CA 1
ATOM 11510 C C . LYS C 1 310 ? -39.523 -46.951 39.030 1.00 28.11 307 LYS C C 1
ATOM 11511 O O . LYS C 1 310 ? -40.025 -45.913 38.590 1.00 28.04 307 LYS C O 1
ATOM 11517 N N . LEU C 1 311 ? -39.162 -47.935 38.233 1.00 28.10 308 LEU C N 1
ATOM 11518 C CA . LEU C 1 311 ? -39.324 -47.819 36.799 1.00 28.23 308 LEU C CA 1
ATOM 11519 C C . LEU C 1 311 ? -40.770 -47.611 36.442 1.00 28.53 308 LEU C C 1
ATOM 11520 O O . LEU C 1 311 ? -41.056 -46.844 35.520 1.00 29.07 308 LEU C O 1
ATOM 11525 N N . ALA C 1 312 ? -41.683 -48.292 37.131 1.00 28.25 309 ALA C N 1
ATOM 11526 C CA . ALA C 1 312 ? -43.110 -48.177 36.751 1.00 29.20 309 ALA C CA 1
ATOM 11527 C C . ALA C 1 312 ? -43.608 -46.778 37.088 1.00 29.66 309 ALA C C 1
ATOM 11528 O O . ALA C 1 312 ? -44.352 -46.210 36.294 1.00 30.09 309 ALA C O 1
ATOM 11530 N N . ASN C 1 313 ? -43.189 -46.222 38.247 1.00 28.79 310 ASN C N 1
ATOM 11531 C CA . ASN C 1 313 ? -43.537 -44.846 38.621 1.00 29.57 310 ASN C CA 1
ATOM 11532 C C . ASN C 1 313 ? -42.979 -43.841 37.608 1.00 29.81 310 ASN C C 1
ATOM 11533 O O . ASN C 1 313 ? -43.686 -42.938 37.179 1.00 31.10 310 ASN C O 1
ATOM 11546 N N . ALA C 1 315 ? -42.148 -44.344 34.463 1.00 28.22 312 ALA C N 1
ATOM 11547 C CA . ALA C 1 315 ? -42.805 -44.497 33.160 1.00 28.47 312 ALA C CA 1
ATOM 11548 C C . ALA C 1 315 ? -44.249 -43.979 33.170 1.00 28.19 312 ALA C C 1
ATOM 11549 O O . ALA C 1 315 ? -44.693 -43.334 32.220 1.00 28.28 312 ALA C O 1
ATOM 11551 N N . ALA C 1 316 ? -44.980 -44.210 34.253 1.00 28.90 313 ALA C N 1
ATOM 11552 C CA . ALA C 1 316 ? -46.376 -43.739 34.318 1.00 29.38 313 ALA C CA 1
ATOM 11553 C C . ALA C 1 316 ? -46.467 -42.224 34.362 1.00 28.65 313 ALA C C 1
ATOM 11554 O O . ALA C 1 316 ? -47.336 -41.648 33.714 1.00 28.41 313 ALA C O 1
ATOM 11556 N N . LYS C 1 317 ? -45.577 -41.581 35.118 1.00 27.85 314 LYS C N 1
ATOM 11557 C CA . LYS C 1 317 ? -45.525 -40.129 35.146 1.00 27.12 314 LYS C CA 1
ATOM 11558 C C . LYS C 1 317 ? -45.097 -39.611 33.792 1.00 27.57 314 LYS C C 1
ATOM 11559 O O . LYS C 1 317 ? -45.631 -38.601 33.315 1.00 27.63 314 LYS C O 1
ATOM 11565 N N . THR C 1 318 ? -44.167 -40.308 33.130 1.00 27.42 315 THR C N 1
ATOM 11566 C CA . THR C 1 318 ? -43.735 -39.828 31.808 1.00 27.08 315 THR C CA 1
ATOM 11567 C C . THR C 1 318 ? -44.899 -39.908 30.821 1.00 28.00 315 THR C C 1
ATOM 11568 O O . THR C 1 318 ? -45.073 -39.014 29.971 1.00 27.73 315 THR C O 1
ATOM 11572 N N . TYR C 1 319 ? -45.663 -41.000 30.877 1.00 28.25 316 TYR C N 1
ATOM 11573 C CA . TYR C 1 319 ? -46.876 -41.081 30.016 1.00 26.70 316 TYR C CA 1
ATOM 11574 C C . TYR C 1 319 ? -47.845 -39.927 30.269 1.00 27.09 316 TYR C C 1
ATOM 11575 O O . TYR C 1 319 ? -48.305 -39.271 29.338 1.00 25.90 316 TYR C O 1
ATOM 11584 N N . ALA C 1 320 ? -48.129 -39.629 31.531 1.00 27.14 317 ALA C N 1
ATOM 11585 C CA . ALA C 1 320 ? -48.969 -38.452 31.792 1.00 28.03 317 ALA C CA 1
ATOM 11586 C C . ALA C 1 320 ? -48.403 -37.132 31.239 1.00 27.71 317 ALA C C 1
ATOM 11587 O O . ALA C 1 320 ? -49.126 -36.316 30.693 1.00 28.37 317 ALA C O 1
ATOM 11589 N N . ALA C 1 321 ? -47.105 -36.925 31.393 1.00 27.55 318 ALA C N 1
ATOM 11590 C CA . ALA C 1 321 ? -46.456 -35.704 30.955 1.00 26.42 318 ALA C CA 1
ATOM 11591 C C . ALA C 1 321 ? -46.428 -35.668 29.431 1.00 26.09 318 ALA C C 1
ATOM 11592 O O . ALA C 1 321 ? -46.748 -34.655 28.800 1.00 25.17 318 ALA C O 1
ATOM 11594 N N . GLU C 1 322 ? -46.078 -36.785 28.804 1.00 26.29 319 GLU C N 1
ATOM 11595 C CA . GLU C 1 322 ? -46.092 -36.803 27.344 1.00 27.07 319 GLU C CA 1
ATOM 11596 C C . GLU C 1 322 ? -47.482 -36.507 26.795 1.00 28.53 319 GLU C C 1
ATOM 11597 O O . GLU C 1 322 ? -47.627 -35.753 25.802 1.00 29.60 319 GLU C O 1
ATOM 11603 N N . SER C 1 323 ? -48.504 -37.113 27.419 1.00 29.68 320 SER C N 1
ATOM 11604 C CA . SER C 1 323 ? -49.877 -36.978 26.914 1.00 30.91 320 SER C CA 1
ATOM 11605 C C . SER C 1 323 ? -50.310 -35.509 27.099 1.00 30.96 320 SER C C 1
ATOM 11606 O O . SER C 1 323 ? -50.899 -34.901 26.205 1.00 30.11 320 SER C O 1
ATOM 11609 N N . SER C 1 324 ? -50.022 -34.922 28.273 1.00 30.95 321 SER C N 1
ATOM 11610 C CA . SER C 1 324 ? -50.541 -33.580 28.497 1.00 29.93 321 SER C CA 1
ATOM 11611 C C . SER C 1 324 ? -49.802 -32.501 27.673 1.00 29.64 321 SER C C 1
ATOM 11612 O O . SER C 1 324 ? -50.417 -31.540 27.233 1.00 29.96 321 SER C O 1
ATOM 11615 N N . VAL C 1 325 ? -48.489 -32.657 27.445 1.00 29.80 322 VAL C N 1
ATOM 11616 C CA . VAL C 1 325 ? -47.737 -31.707 26.626 1.00 29.08 322 VAL C CA 1
ATOM 11617 C C . VAL C 1 325 ? -48.155 -31.735 25.139 1.00 28.88 322 VAL C C 1
ATOM 11618 O O . VAL C 1 325 ? -48.327 -30.681 24.504 1.00 28.87 322 VAL C O 1
ATOM 11622 N N . TYR C 1 326 ? -48.255 -32.920 24.555 1.00 29.06 323 TYR C N 1
ATOM 11623 C CA . TYR C 1 326 ? -48.681 -32.976 23.152 1.00 30.03 323 TYR C CA 1
ATOM 11624 C C . TYR C 1 326 ? -50.140 -32.526 22.961 1.00 30.55 323 TYR C C 1
ATOM 11625 O O . TYR C 1 326 ? -50.505 -31.948 21.929 1.00 30.84 323 TYR C O 1
ATOM 11634 N N . ARG C 1 327 ? -50.949 -32.718 23.987 1.00 31.16 324 ARG C N 1
ATOM 11635 C CA . ARG C 1 327 ? -52.304 -32.144 23.973 1.00 31.52 324 ARG C CA 1
ATOM 11636 C C . ARG C 1 327 ? -52.225 -30.618 23.821 1.00 31.42 324 ARG C C 1
ATOM 11637 O O . ARG C 1 327 ? -52.973 -30.039 23.044 1.00 30.47 324 ARG C O 1
ATOM 11645 N N . THR C 1 328 ? -51.346 -29.967 24.605 1.00 31.05 325 THR C N 1
ATOM 11646 C CA . THR C 1 328 ? -51.161 -28.524 24.500 1.00 31.45 325 THR C CA 1
ATOM 11647 C C . THR C 1 328 ? -50.654 -28.076 23.123 1.00 33.55 325 THR C C 1
ATOM 11648 O O . THR C 1 328 ? -51.182 -27.100 22.552 1.00 34.14 325 THR C O 1
ATOM 11652 N N . VAL C 1 329 ? -49.650 -28.781 22.593 1.00 34.47 326 VAL C N 1
ATOM 11653 C CA . VAL C 1 329 ? -49.121 -28.497 21.242 1.00 35.96 326 VAL C CA 1
ATOM 11654 C C . VAL C 1 329 ? -50.272 -28.571 20.248 1.00 37.25 326 VAL C C 1
ATOM 11655 O O . VAL C 1 329 ? -50.457 -27.678 19.398 1.00 37.91 326 VAL C O 1
ATOM 11659 N N . GLY C 1 330 ? -51.075 -29.623 20.363 1.00 38.41 327 GLY C N 1
ATOM 11660 C CA . GLY C 1 330 ? -52.229 -29.780 19.479 1.00 38.86 327 GLY C CA 1
ATOM 11661 C C . GLY C 1 330 ? -53.226 -28.635 19.575 1.00 40.47 327 GLY C C 1
ATOM 11662 O O . GLY C 1 330 ? -53.779 -28.209 18.552 1.00 39.81 327 GLY C O 1
ATOM 11663 N N . LEU C 1 331 ? -53.471 -28.122 20.795 1.00 39.86 328 LEU C N 1
ATOM 11664 C CA . LEU C 1 331 ? -54.391 -26.991 20.953 1.00 41.71 328 LEU C CA 1
ATOM 11665 C C . LEU C 1 331 ? -53.954 -25.796 20.117 1.00 43.67 328 LEU C C 1
ATOM 11666 O O . LEU C 1 331 ? -54.780 -25.171 19.443 1.00 44.20 328 LEU C O 1
ATOM 11671 N N A PHE C 1 332 ? -52.671 -25.455 20.153 0.58 44.94 329 PHE C N 1
ATOM 11672 N N B PHE C 1 332 ? -52.654 -25.511 20.174 0.42 44.74 329 PHE C N 1
ATOM 11673 C CA A PHE C 1 332 ? -52.208 -24.333 19.345 0.58 47.89 329 PHE C CA 1
ATOM 11674 C CA B PHE C 1 332 ? -52.001 -24.422 19.451 0.42 47.17 329 PHE C CA 1
ATOM 11675 C C A PHE C 1 332 ? -52.609 -24.543 17.907 0.58 50.05 329 PHE C C 1
ATOM 11676 C C B PHE C 1 332 ? -52.224 -24.493 17.921 0.42 49.55 329 PHE C C 1
ATOM 11677 O O A PHE C 1 332 ? -53.225 -23.672 17.289 0.58 50.43 329 PHE C O 1
ATOM 11678 O O B PHE C 1 332 ? -52.370 -23.464 17.259 0.42 49.84 329 PHE C O 1
ATOM 11693 N N . GLU C 1 333 ? -52.262 -25.714 17.392 1.00 51.58 330 GLU C N 1
ATOM 11694 C CA . GLU C 1 333 ? -52.528 -26.016 15.993 1.00 55.68 330 GLU C CA 1
ATOM 11695 C C . GLU C 1 333 ? -53.991 -25.863 15.672 1.00 58.45 330 GLU C C 1
ATOM 11696 O O . GLU C 1 333 ? -54.363 -25.183 14.718 1.00 60.19 330 GLU C O 1
ATOM 11702 N N . SER C 1 334 ? -54.826 -26.489 16.482 1.00 60.88 331 SER C N 1
ATOM 11703 C CA . SER C 1 334 ? -56.268 -26.364 16.347 1.00 64.47 331 SER C CA 1
ATOM 11704 C C . SER C 1 334 ? -56.739 -24.926 16.276 1.00 66.76 331 SER C C 1
ATOM 11705 O O . SER C 1 334 ? -57.657 -24.631 15.511 1.00 67.77 331 SER C O 1
ATOM 11708 N N . ARG C 1 335 ? -56.123 -24.042 17.066 1.00 68.19 332 ARG C N 1
ATOM 11709 C CA . ARG C 1 335 ? -56.488 -22.632 17.059 1.00 70.74 332 ARG C CA 1
ATOM 11710 C C . ARG C 1 335 ? -56.047 -21.973 15.769 1.00 72.81 332 ARG C C 1
ATOM 11711 O O . ARG C 1 335 ? -56.735 -21.091 15.243 1.00 73.41 332 ARG C O 1
ATOM 11727 N N . SER C 1 337 ? -55.753 -23.467 12.887 1.00 81.27 334 SER C N 1
ATOM 11728 C CA . SER C 1 337 ? -56.508 -24.022 11.758 1.00 84.03 334 SER C CA 1
ATOM 11729 C C . SER C 1 337 ? -57.364 -22.959 11.097 1.00 86.23 334 SER C C 1
ATOM 11730 O O . SER C 1 337 ? -57.523 -22.946 9.870 1.00 87.50 334 SER C O 1
ATOM 11733 N N . THR C 1 338 ? -57.915 -22.077 11.929 1.00 87.72 335 THR C N 1
ATOM 11734 C CA . THR C 1 338 ? -58.759 -20.972 11.486 1.00 89.97 335 THR C CA 1
ATOM 11735 C C . THR C 1 338 ? -57.965 -19.845 10.810 1.00 91.05 335 THR C C 1
ATOM 11736 O O . THR C 1 338 ? -58.430 -19.264 9.823 1.00 91.99 335 THR C O 1
ATOM 11740 N N . LEU C 1 339 ? -56.773 -19.557 11.341 1.00 91.44 336 LEU C N 1
ATOM 11741 C CA . LEU C 1 339 ? -55.963 -18.397 10.939 1.00 92.58 336 LEU C CA 1
ATOM 11742 C C . LEU C 1 339 ? -55.655 -18.307 9.435 1.00 94.38 336 LEU C C 1
ATOM 11743 O O . LEU C 1 339 ? -54.970 -19.175 8.877 1.00 94.67 336 LEU C O 1
ATOM 11748 N N . SER C 1 340 ? -56.171 -17.254 8.791 1.00 96.04 337 SER C N 1
ATOM 11749 C CA . SER C 1 340 ? -55.962 -17.034 7.357 1.00 97.87 337 SER C CA 1
ATOM 11750 C C . SER C 1 340 ? -54.469 -16.846 7.092 1.00 98.02 337 SER C C 1
ATOM 11751 O O . SER C 1 340 ? -53.717 -16.492 8.011 1.00 97.65 337 SER C O 1
ATOM 11754 N N . GLU C 1 341 ? -54.039 -17.084 5.854 1.00 99.03 338 GLU C N 1
ATOM 11755 C CA . GLU C 1 341 ? -52.613 -17.016 5.511 1.00 99.17 338 GLU C CA 1
ATOM 11756 C C . GLU C 1 341 ? -52.022 -15.605 5.589 1.00 98.98 338 GLU C C 1
ATOM 11757 O O . GLU C 1 341 ? -50.795 -15.432 5.610 1.00 98.41 338 GLU C O 1
ATOM 11763 N N . GLU C 1 342 ? -52.910 -14.613 5.646 1.00 99.34 339 GLU C N 1
ATOM 11764 C CA . GLU C 1 342 ? -52.538 -13.232 5.929 1.00 99.11 339 GLU C CA 1
ATOM 11765 C C . GLU C 1 342 ? -52.312 -13.038 7.434 1.00 97.70 339 GLU C C 1
ATOM 11766 O O . GLU C 1 342 ? -51.411 -12.295 7.829 1.00 97.20 339 GLU C O 1
ATOM 11772 N N . GLU C 1 343 ? -53.127 -13.710 8.259 1.00 96.85 340 GLU C N 1
ATOM 11773 C CA . GLU C 1 343 ? -52.990 -13.683 9.733 1.00 95.38 340 GLU C CA 1
ATOM 11774 C C . GLU C 1 343 ? -51.710 -14.352 10.259 1.00 93.91 340 GLU C C 1
ATOM 11775 O O . GLU C 1 343 ? -50.945 -13.731 11.009 1.00 92.96 340 GLU C O 1
ATOM 11781 N N . VAL C 1 344 ? -51.495 -15.609 9.855 1.00 93.29 341 VAL C N 1
ATOM 11782 C CA . VAL C 1 344 ? -50.278 -16.371 10.187 1.00 92.14 341 VAL C CA 1
ATOM 11783 C C . VAL C 1 344 ? -48.983 -15.624 9.797 1.00 91.59 341 VAL C C 1
ATOM 11784 O O . VAL C 1 344 ? -47.952 -15.734 10.481 1.00 90.82 341 VAL C O 1
ATOM 11788 N N . LYS C 1 345 ? -49.067 -14.864 8.701 1.00 91.61 342 LYS C N 1
ATOM 11789 C CA . LYS C 1 345 ? -47.999 -13.977 8.223 1.00 90.79 342 LYS C CA 1
ATOM 11790 C C . LYS C 1 345 ? -47.745 -12.824 9.202 1.00 89.31 342 LYS C C 1
ATOM 11791 O O . LYS C 1 345 ? -46.587 -12.470 9.463 1.00 88.75 342 LYS C O 1
ATOM 11797 N N . ASP C 1 346 ? -48.835 -12.262 9.734 1.00 88.12 343 ASP C N 1
ATOM 11798 C CA . ASP C 1 346 ? -48.789 -11.143 10.677 1.00 86.60 343 ASP C CA 1
ATOM 11799 C C . ASP C 1 346 ? -48.105 -11.532 11.990 1.00 84.13 343 ASP C C 1
ATOM 11800 O O . ASP C 1 346 ? -47.194 -10.825 12.437 1.00 84.26 343 ASP C O 1
ATOM 11805 N N . GLY C 1 347 ? -48.528 -12.645 12.594 1.00 81.34 344 GLY C N 1
ATOM 11806 C CA . GLY C 1 347 ? -47.848 -13.177 13.783 1.00 77.79 344 GLY C CA 1
ATOM 11807 C C . GLY C 1 347 ? -48.524 -12.851 15.105 1.00 75.83 344 GLY C C 1
ATOM 11808 O O . GLY C 1 347 ? -48.473 -13.651 16.051 1.00 74.44 344 GLY C O 1
ATOM 11809 N N . LYS C 1 348 ? -49.143 -11.673 15.177 1.00 74.45 345 LYS C N 1
ATOM 11810 C CA . LYS C 1 348 ? -49.905 -11.273 16.356 1.00 73.08 345 LYS C CA 1
ATOM 11811 C C . LYS C 1 348 ? -51.010 -12.302 16.665 1.00 71.35 345 LYS C C 1
ATOM 11812 O O . LYS C 1 348 ? -51.193 -12.715 17.811 1.00 70.44 345 LYS C O 1
ATOM 11818 N N . ALA C 1 349 ? -51.718 -12.726 15.626 1.00 70.08 346 ALA C N 1
ATOM 11819 C CA . ALA C 1 349 ? -52.770 -13.726 15.765 1.00 68.40 346 ALA C CA 1
ATOM 11820 C C . ALA C 1 349 ? -52.223 -15.111 16.119 1.00 66.30 346 ALA C C 1
ATOM 11821 O O . ALA C 1 349 ? -52.916 -15.892 16.777 1.00 65.41 346 ALA C O 1
ATOM 11823 N N . VAL C 1 350 ? -50.998 -15.412 15.672 1.00 64.37 347 VAL C N 1
ATOM 11824 C CA . VAL C 1 350 ? -50.291 -16.649 16.066 1.00 62.18 347 VAL C CA 1
ATOM 11825 C C . VAL C 1 350 ? -50.010 -16.582 17.574 1.00 60.82 347 VAL C C 1
ATOM 11826 O O . VAL C 1 350 ? -50.340 -17.509 18.315 1.00 59.92 347 VAL C O 1
ATOM 11830 N N . ALA C 1 351 ? -49.440 -15.454 18.009 1.00 59.77 348 ALA C N 1
ATOM 11831 C CA . ALA C 1 351 ? -49.221 -15.158 19.426 1.00 58.26 348 ALA C CA 1
ATOM 11832 C C . ALA C 1 351 ? -50.521 -15.256 20.241 1.00 57.79 348 ALA C C 1
ATOM 11833 O O . ALA C 1 351 ? -50.590 -16.039 21.213 1.00 56.80 348 ALA C O 1
ATOM 11835 N N . ALA C 1 352 ? -51.543 -14.491 19.843 1.00 57.36 349 ALA C N 1
ATOM 11836 C CA . ALA C 1 352 ? -52.819 -14.466 20.599 1.00 57.26 349 ALA C CA 1
ATOM 11837 C C . ALA C 1 352 ? -53.475 -15.822 20.663 1.00 56.22 349 ALA C C 1
ATOM 11838 O O . ALA C 1 352 ? -54.193 -16.118 21.618 1.00 56.79 349 ALA C O 1
ATOM 11840 N N . SER C 1 353 ? -53.185 -16.652 19.669 1.00 55.27 350 SER C N 1
ATOM 11841 C CA . SER C 1 353 ? -53.687 -18.005 19.634 1.00 54.57 350 SER C CA 1
ATOM 11842 C C . SER C 1 353 ? -52.926 -18.974 20.552 1.00 53.09 350 SER C C 1
ATOM 11843 O O . SER C 1 353 ? -53.466 -20.013 20.924 1.00 53.14 350 SER C O 1
ATOM 11846 N N . ILE C 1 354 ? -51.677 -18.658 20.889 1.00 50.70 351 ILE C N 1
ATOM 11847 C CA . ILE C 1 354 ? -50.958 -19.422 21.907 1.00 49.03 351 ILE C CA 1
ATOM 11848 C C . ILE C 1 354 ? -51.275 -18.886 23.322 1.00 46.37 351 ILE C C 1
ATOM 11849 O O . ILE C 1 354 ? -51.500 -19.669 24.238 1.00 45.37 351 ILE C O 1
ATOM 11854 N N . ALA C 1 355 ? -51.291 -17.559 23.466 1.00 44.23 352 ALA C N 1
ATOM 11855 C CA . ALA C 1 355 ? -51.688 -16.877 24.682 1.00 42.30 352 ALA C CA 1
ATOM 11856 C C . ALA C 1 355 ? -53.028 -17.382 25.232 1.00 41.30 352 ALA C C 1
ATOM 11857 O O . ALA C 1 355 ? -53.260 -17.381 26.436 1.00 39.32 352 ALA C O 1
ATOM 11859 N N . GLU C 1 356 ? -53.902 -17.798 24.326 1.00 39.98 353 GLU C N 1
ATOM 11860 C CA . GLU C 1 356 ? -55.183 -18.392 24.683 1.00 39.88 353 GLU C CA 1
ATOM 11861 C C . GLU C 1 356 ? -54.955 -19.567 25.650 1.00 37.37 353 GLU C C 1
ATOM 11862 O O . GLU C 1 356 ? -55.744 -19.785 26.571 1.00 36.08 353 GLU C O 1
ATOM 11868 N N . TYR C 1 357 ? -53.844 -20.277 25.442 1.00 35.16 354 TYR C N 1
ATOM 11869 C CA . TYR C 1 357 ? -53.514 -21.472 26.199 1.00 33.80 354 TYR C CA 1
ATOM 11870 C C . TYR C 1 357 ? -52.398 -21.265 27.225 1.00 32.85 354 TYR C C 1
ATOM 11871 O O . TYR C 1 357 ? -51.708 -22.195 27.584 1.00 32.44 354 TYR C O 1
ATOM 11880 N N . ALA C 1 358 ? -52.259 -20.056 27.742 1.00 32.18 355 ALA C N 1
ATOM 11881 C CA . ALA C 1 358 ? -51.311 -19.803 28.824 1.00 31.03 355 ALA C CA 1
ATOM 11882 C C . ALA C 1 358 ? -51.464 -20.724 30.045 1.00 31.27 355 ALA C C 1
ATOM 11883 O O . ALA C 1 358 ? -50.460 -21.090 30.677 1.00 31.44 355 ALA C O 1
ATOM 11885 N N . ILE C 1 359 ? -52.691 -21.068 30.419 1.00 31.55 356 ILE C N 1
ATOM 11886 C CA . ILE C 1 359 ? -52.870 -21.967 31.558 1.00 32.23 356 ILE C CA 1
ATOM 11887 C C . ILE C 1 359 ? -52.219 -23.336 31.258 1.00 31.97 356 ILE C C 1
ATOM 11888 O O . ILE C 1 359 ? -51.373 -23.845 32.042 1.00 29.66 356 ILE C O 1
ATOM 11893 N N . GLU C 1 360 ? -52.602 -23.933 30.130 1.00 31.06 357 GLU C N 1
ATOM 11894 C CA . GLU C 1 360 ? -52.058 -25.226 29.771 1.00 30.95 357 GLU C CA 1
ATOM 11895 C C . GLU C 1 360 ? -50.508 -25.156 29.616 1.00 30.25 357 GLU C C 1
ATOM 11896 O O . GLU C 1 360 ? -49.820 -26.108 29.950 1.00 31.02 357 GLU C O 1
ATOM 11902 N N . CYS C 1 361 ? -49.953 -24.055 29.095 1.00 29.48 358 CYS C N 1
ATOM 11903 C CA . CYS C 1 361 ? -48.449 -23.957 28.960 1.00 28.71 358 CYS C CA 1
ATOM 11904 C C . CYS C 1 361 ? -47.774 -23.982 30.326 1.00 27.42 358 CYS C C 1
ATOM 11905 O O . CYS C 1 361 ? -46.737 -24.658 30.502 1.00 25.41 358 CYS C O 1
ATOM 11908 N N . SER C 1 362 ? -48.335 -23.223 31.261 1.00 27.42 359 SER C N 1
ATOM 11909 C CA . SER C 1 362 ? -47.822 -23.182 32.645 1.00 30.32 359 SER C CA 1
ATOM 11910 C C . SER C 1 362 ? -47.928 -24.523 33.329 1.00 28.91 359 SER C C 1
ATOM 11911 O O . SER C 1 362 ? -47.011 -24.920 34.024 1.00 27.83 359 SER C O 1
ATOM 11914 N N . LEU C 1 363 ? -49.065 -25.210 33.144 1.00 27.84 360 LEU C N 1
ATOM 11915 C CA . LEU C 1 363 ? -49.230 -26.550 33.723 1.00 28.29 360 LEU C CA 1
ATOM 11916 C C . LEU C 1 363 ? -48.138 -27.487 33.147 1.00 26.44 360 LEU C C 1
ATOM 11917 O O . LEU C 1 363 ? -47.513 -28.225 33.895 1.00 27.13 360 LEU C O 1
ATOM 11922 N N . ASN C 1 364 ? -47.907 -27.444 31.833 1.00 25.97 361 ASN C N 1
ATOM 11923 C CA . ASN C 1 364 ? -46.913 -28.341 31.231 1.00 25.96 361 ASN C CA 1
ATOM 11924 C C . ASN C 1 364 ? -45.518 -28.040 31.784 1.00 26.54 361 ASN C C 1
ATOM 11925 O O . ASN C 1 364 ? -44.744 -28.938 32.068 1.00 26.39 361 ASN C O 1
ATOM 11930 N N . LYS C 1 365 ? -45.207 -26.764 31.939 1.00 26.22 362 LYS C N 1
ATOM 11931 C CA . LYS C 1 365 ? -43.876 -26.392 32.390 1.00 25.85 362 LYS C CA 1
ATOM 11932 C C . LYS C 1 365 ? -43.646 -26.956 33.792 1.00 25.40 362 LYS C C 1
ATOM 11933 O O . LYS C 1 365 ? -42.615 -27.611 34.062 1.00 25.68 362 LYS C O 1
ATOM 11939 N N . VAL C 1 366 ? -44.583 -26.705 34.700 1.00 25.15 363 VAL C N 1
ATOM 11940 C CA . VAL C 1 366 ? -44.445 -27.225 36.054 1.00 24.59 363 VAL C CA 1
ATOM 11941 C C . VAL C 1 366 ? -44.501 -28.755 36.094 1.00 24.35 363 VAL C C 1
ATOM 11942 O O . VAL C 1 366 ? -43.626 -29.401 36.667 1.00 23.87 363 VAL C O 1
ATOM 11946 N N . PHE C 1 367 ? -45.511 -29.344 35.479 1.00 23.50 364 PHE C N 1
ATOM 11947 C CA . PHE C 1 367 ? -45.657 -30.789 35.572 1.00 24.62 364 PHE C CA 1
ATOM 11948 C C . PHE C 1 367 ? -44.477 -31.521 34.929 1.00 23.85 364 PHE C C 1
ATOM 11949 O O . PHE C 1 367 ? -43.977 -32.485 35.478 1.00 24.48 364 PHE C O 1
ATOM 11957 N N . GLY C 1 368 ? -44.054 -31.063 33.756 1.00 24.48 365 GLY C N 1
ATOM 11958 C CA . GLY C 1 368 ? -42.948 -31.707 33.043 1.00 23.91 365 GLY C CA 1
ATOM 11959 C C . GLY C 1 368 ? -41.627 -31.588 33.804 1.00 23.85 365 GLY C C 1
ATOM 11960 O O . GLY C 1 368 ? -40.881 -32.551 33.926 1.00 23.39 365 GLY C O 1
ATOM 11961 N N . SER C 1 369 ? -41.368 -30.425 34.387 1.00 20.62 366 SER C N 1
ATOM 11962 C CA . SER C 1 369 ? -40.107 -30.267 35.054 1.00 20.55 366 SER C CA 1
ATOM 11963 C C . SER C 1 369 ? -40.097 -31.101 36.360 1.00 20.23 366 SER C C 1
ATOM 11964 O O . SER C 1 369 ? -39.058 -31.684 36.709 1.00 18.92 366 SER C O 1
ATOM 11967 N N . GLU C 1 370 ? -41.234 -31.213 37.060 1.00 21.71 367 GLU C N 1
ATOM 11968 C CA . GLU C 1 370 ? -41.310 -32.057 38.285 1.00 22.53 367 GLU C CA 1
ATOM 11969 C C . GLU C 1 370 ? -41.303 -33.554 38.000 1.00 23.13 367 GLU C C 1
ATOM 11970 O O . GLU C 1 370 ? -40.685 -34.344 38.723 1.00 22.68 367 GLU C O 1
ATOM 11976 N N . VAL C 1 371 ? -41.921 -33.960 36.908 1.00 22.84 368 VAL C N 1
ATOM 11977 C CA . VAL C 1 371 ? -41.763 -35.360 36.496 1.00 24.28 368 VAL C CA 1
ATOM 11978 C C . VAL C 1 371 ? -40.321 -35.724 36.171 1.00 23.05 368 VAL C C 1
ATOM 11979 O O . VAL C 1 371 ? -39.833 -36.785 36.587 1.00 23.35 368 VAL C O 1
ATOM 11983 N N . LEU C 1 372 ? -39.647 -34.865 35.406 1.00 23.46 369 LEU C N 1
ATOM 11984 C CA . LEU C 1 372 ? -38.224 -35.079 35.097 1.00 23.76 369 LEU C CA 1
ATOM 11985 C C . LEU C 1 372 ? -37.395 -35.076 36.362 1.00 22.57 369 LEU C C 1
ATOM 11986 O O . LEU C 1 372 ? -36.521 -35.936 36.548 1.00 23.30 369 LEU C O 1
ATOM 11991 N N . ASP C 1 373 ? -37.614 -34.098 37.221 1.00 21.43 370 ASP C N 1
ATOM 11992 C CA . ASP C 1 373 ? -36.930 -34.097 38.509 1.00 22.21 370 ASP C CA 1
ATOM 11993 C C . ASP C 1 373 ? -37.045 -35.477 39.252 1.00 23.06 370 ASP C C 1
ATOM 11994 O O . ASP C 1 373 ? -36.061 -35.987 39.803 1.00 20.21 370 ASP C O 1
ATOM 11999 N N . TYR C 1 374 ? -38.235 -36.077 39.268 1.00 23.82 371 TYR C N 1
ATOM 12000 C CA . TYR C 1 374 ? -38.443 -37.346 39.949 1.00 24.39 371 TYR C CA 1
ATOM 12001 C C . TYR C 1 374 ? -37.737 -38.468 39.192 1.00 24.33 371 TYR C C 1
ATOM 12002 O O . TYR C 1 374 ? -37.073 -39.335 39.807 1.00 23.45 371 TYR C O 1
ATOM 12011 N N A THR C 1 375 ? -37.859 -38.471 37.861 0.69 25.11 372 THR C N 1
ATOM 12012 N N B THR C 1 375 ? -37.860 -38.448 37.860 0.31 24.94 372 THR C N 1
ATOM 12013 C CA A THR C 1 375 ? -37.265 -39.533 37.076 0.69 24.07 372 THR C CA 1
ATOM 12014 C CA B THR C 1 375 ? -37.270 -39.480 37.016 0.31 24.73 372 THR C CA 1
ATOM 12015 C C A THR C 1 375 ? -35.715 -39.533 37.102 0.69 24.70 372 THR C C 1
ATOM 12016 C C B THR C 1 375 ? -35.731 -39.525 37.068 0.31 24.72 372 THR C C 1
ATOM 12017 O O A THR C 1 375 ? -35.108 -40.595 37.231 0.69 25.18 372 THR C O 1
ATOM 12018 O O B THR C 1 375 ? -35.159 -40.613 37.157 0.31 25.28 372 THR C O 1
ATOM 12025 N N . VAL C 1 376 ? -35.055 -38.370 37.057 1.00 23.71 373 VAL C N 1
ATOM 12026 C CA . VAL C 1 376 ? -33.582 -38.389 37.182 1.00 22.39 373 VAL C CA 1
ATOM 12027 C C . VAL C 1 376 ? -33.161 -38.778 38.594 1.00 22.18 373 VAL C C 1
ATOM 12028 O O . VAL C 1 376 ? -32.182 -39.496 38.781 1.00 24.33 373 VAL C O 1
ATOM 12032 N N . ASP C 1 377 ? -33.919 -38.352 39.598 1.00 21.08 374 ASP C N 1
ATOM 12033 C CA . ASP C 1 377 ? -33.620 -38.764 40.958 1.00 22.67 374 ASP C CA 1
ATOM 12034 C C . ASP C 1 377 ? -33.714 -40.287 41.180 1.00 22.96 374 ASP C C 1
ATOM 12035 O O . ASP C 1 377 ? -32.831 -40.886 41.824 1.00 22.86 374 ASP C O 1
ATOM 12040 N N . GLU C 1 378 ? -34.768 -40.933 40.666 1.00 22.78 375 GLU C N 1
ATOM 12041 C CA . GLU C 1 378 ? -34.875 -42.368 40.792 1.00 24.53 375 GLU C CA 1
ATOM 12042 C C . GLU C 1 378 ? -33.863 -43.041 39.862 1.00 24.93 375 GLU C C 1
ATOM 12043 O O . GLU C 1 378 ? -33.375 -44.121 40.167 1.00 26.31 375 GLU C O 1
ATOM 12049 N N . GLY C 1 379 ? -33.545 -42.407 38.729 1.00 23.52 376 GLY C N 1
ATOM 12050 C CA . GLY C 1 379 ? -32.559 -43.006 37.828 1.00 23.92 376 GLY C CA 1
ATOM 12051 C C . GLY C 1 379 ? -31.193 -43.024 38.527 1.00 22.97 376 GLY C C 1
ATOM 12052 O O . GLY C 1 379 ? -30.442 -44.005 38.468 1.00 21.86 376 GLY C O 1
ATOM 12053 N N . VAL C 1 380 ? -30.862 -41.958 39.245 1.00 21.93 377 VAL C N 1
ATOM 12054 C CA . VAL C 1 380 ? -29.635 -41.999 40.010 1.00 22.12 377 VAL C CA 1
ATOM 12055 C C . VAL C 1 380 ? -29.694 -43.116 41.041 1.00 23.70 377 VAL C C 1
ATOM 12056 O O . VAL C 1 380 ? -28.733 -43.874 41.213 1.00 24.92 377 VAL C O 1
ATOM 12060 N N . GLN C 1 381 ? -30.809 -43.216 41.754 1.00 24.19 378 GLN C N 1
ATOM 12061 C CA . GLN C 1 381 ? -30.916 -44.215 42.839 1.00 24.13 378 GLN C CA 1
ATOM 12062 C C . GLN C 1 381 ? -30.749 -45.663 42.289 1.00 25.86 378 GLN C C 1
ATOM 12063 O O . GLN C 1 381 ? -30.025 -46.503 42.853 1.00 26.06 378 GLN C O 1
ATOM 12069 N N . ILE C 1 382 ? -31.431 -45.964 41.192 1.00 26.76 379 ILE C N 1
ATOM 12070 C CA . ILE C 1 382 ? -31.218 -47.245 40.496 1.00 27.34 379 ILE C CA 1
ATOM 12071 C C . ILE C 1 382 ? -29.733 -47.551 40.199 1.00 28.16 379 ILE C C 1
ATOM 12072 O O . ILE C 1 382 ? -29.310 -48.727 40.280 1.00 29.43 379 ILE C O 1
ATOM 12077 N N . HIS C 1 383 ? -28.962 -46.530 39.825 1.00 26.74 380 HIS C N 1
ATOM 12078 C CA . HIS C 1 383 ? -27.534 -46.700 39.545 1.00 27.42 380 HIS C CA 1
ATOM 12079 C C . HIS C 1 383 ? -26.681 -46.821 40.797 1.00 28.33 380 HIS C C 1
ATOM 12080 O O . HIS C 1 383 ? -25.539 -47.230 40.728 1.00 29.06 380 HIS C O 1
ATOM 12087 N N . GLY C 1 384 ? -27.229 -46.464 41.947 1.00 29.09 381 GLY C N 1
ATOM 12088 C CA . GLY C 1 384 ? -26.437 -46.481 43.176 1.00 28.89 381 GLY C CA 1
ATOM 12089 C C . GLY C 1 384 ? -25.264 -45.531 43.070 1.00 27.70 381 GLY C C 1
ATOM 12090 O O . GLY C 1 384 ? -25.392 -44.421 42.525 1.00 28.35 381 GLY C O 1
ATOM 12091 N N . GLY C 1 385 ? -24.121 -45.936 43.608 1.00 28.44 382 GLY C N 1
ATOM 12092 C CA . GLY C 1 385 ? -22.923 -45.061 43.622 1.00 27.33 382 GLY C CA 1
ATOM 12093 C C . GLY C 1 385 ? -22.498 -44.604 42.222 1.00 27.68 382 GLY C C 1
ATOM 12094 O O . GLY C 1 385 ? -21.937 -43.527 42.055 1.00 25.89 382 GLY C O 1
ATOM 12095 N N . TYR C 1 386 ? -22.804 -45.396 41.191 1.00 26.84 383 TYR C N 1
ATOM 12096 C CA . TYR C 1 386 ? -22.474 -45.001 39.823 1.00 27.19 383 TYR C CA 1
ATOM 12097 C C . TYR C 1 386 ? -23.246 -43.771 39.380 1.00 26.95 383 TYR C C 1
ATOM 12098 O O . TYR C 1 386 ? -22.761 -43.026 38.508 1.00 27.40 383 TYR C O 1
ATOM 12107 N N . GLY C 1 387 ? -24.441 -43.574 39.945 1.00 25.55 384 GLY C N 1
ATOM 12108 C CA . GLY C 1 387 ? -25.262 -42.395 39.637 1.00 23.90 384 GLY C CA 1
ATOM 12109 C C . GLY C 1 387 ? -24.625 -41.106 40.149 1.00 24.11 384 GLY C C 1
ATOM 12110 O O . GLY C 1 387 ? -25.003 -39.996 39.771 1.00 22.62 384 GLY C O 1
ATOM 12111 N N . PHE C 1 388 ? -23.613 -41.256 40.973 1.00 23.46 385 PHE C N 1
ATOM 12112 C CA . PHE C 1 388 ? -23.017 -40.066 41.590 1.00 24.53 385 PHE C CA 1
ATOM 12113 C C . PHE C 1 388 ? -21.691 -39.823 40.883 1.00 26.12 385 PHE C C 1
ATOM 12114 O O . PHE C 1 388 ? -20.931 -38.922 41.272 1.00 24.32 385 PHE C O 1
ATOM 12130 N N . ALA C 1 390 ? -19.360 -38.848 37.569 1.00 28.72 387 ALA C N 1
ATOM 12131 C CA . ALA C 1 390 ? -19.397 -38.103 36.299 1.00 31.43 387 ALA C CA 1
ATOM 12132 C C . ALA C 1 390 ? -19.309 -38.948 35.016 1.00 32.56 387 ALA C C 1
ATOM 12133 O O . ALA C 1 390 ? -19.745 -38.508 33.961 1.00 33.12 387 ALA C O 1
ATOM 12135 N N A GLU C 1 391 ? -18.745 -40.143 35.101 0.57 33.88 388 GLU C N 1
ATOM 12136 N N B GLU C 1 391 ? -18.780 -40.156 35.129 0.43 33.11 388 GLU C N 1
ATOM 12137 C CA A GLU C 1 391 ? -18.685 -41.042 33.933 0.57 35.57 388 GLU C CA 1
ATOM 12138 C CA B GLU C 1 391 ? -18.648 -41.034 33.965 0.43 33.94 388 GLU C CA 1
ATOM 12139 C C A GLU C 1 391 ? -20.088 -41.342 33.382 0.57 34.96 388 GLU C C 1
ATOM 12140 C C B GLU C 1 391 ? -20.001 -41.638 33.526 0.43 33.91 388 GLU C C 1
ATOM 12141 O O A GLU C 1 391 ? -20.261 -41.591 32.191 0.57 35.02 388 GLU C O 1
ATOM 12142 O O B GLU C 1 391 ? -20.047 -42.379 32.537 0.43 33.19 388 GLU C O 1
ATOM 12153 N N . TYR C 1 392 ? -21.087 -41.352 34.261 1.00 33.15 389 TYR C N 1
ATOM 12154 C CA . TYR C 1 392 ? -22.426 -41.907 33.874 1.00 32.56 389 TYR C CA 1
ATOM 12155 C C . TYR C 1 392 ? -23.382 -40.801 33.408 1.00 30.44 389 TYR C C 1
ATOM 12156 O O . TYR C 1 392 ? -23.509 -39.767 34.073 1.00 28.81 389 TYR C O 1
ATOM 12165 N N . GLU C 1 393 ? -24.079 -41.053 32.313 1.00 28.03 390 GLU C N 1
ATOM 12166 C CA . GLU C 1 393 ? -25.048 -40.145 31.731 1.00 27.34 390 GLU C CA 1
ATOM 12167 C C . GLU C 1 393 ? -26.070 -39.664 32.787 1.00 25.51 390 GLU C C 1
ATOM 12168 O O . GLU C 1 393 ? -26.455 -38.499 32.807 1.00 26.36 390 GLU C O 1
ATOM 12174 N N . ILE C 1 394 ? -26.514 -40.535 33.686 1.00 25.42 391 ILE C N 1
ATOM 12175 C CA . ILE C 1 394 ? -27.602 -40.104 34.621 1.00 23.97 391 ILE C CA 1
ATOM 12176 C C . ILE C 1 394 ? -27.114 -39.022 35.574 1.00 23.87 391 ILE C C 1
ATOM 12177 O O . ILE C 1 394 ? -27.890 -38.204 36.083 1.00 23.83 391 ILE C O 1
ATOM 12182 N N . GLU C 1 395 ? -25.825 -39.018 35.846 1.00 24.44 392 GLU C N 1
ATOM 12183 C CA . GLU C 1 395 ? -25.245 -38.049 36.745 1.00 23.03 392 GLU C CA 1
ATOM 12184 C C . GLU C 1 395 ? -25.358 -36.644 36.172 1.00 23.28 392 GLU C C 1
ATOM 12185 O O . GLU C 1 395 ? -25.666 -35.667 36.896 1.00 20.97 392 GLU C O 1
ATOM 12191 N N A ARG C 1 396 ? -25.092 -36.503 34.872 0.69 21.56 393 ARG C N 1
ATOM 12192 N N B ARG C 1 396 ? -25.085 -36.545 34.869 0.31 22.71 393 ARG C N 1
ATOM 12193 C CA A ARG C 1 396 ? -25.232 -35.217 34.233 0.69 21.19 393 ARG C CA 1
ATOM 12194 C CA B ARG C 1 396 ? -25.201 -35.301 34.136 0.31 22.64 393 ARG C CA 1
ATOM 12195 C C A ARG C 1 396 ? -26.702 -34.859 34.110 0.69 21.37 393 ARG C C 1
ATOM 12196 C C B ARG C 1 396 ? -26.656 -34.874 34.027 0.31 21.95 393 ARG C C 1
ATOM 12197 O O A ARG C 1 396 ? -27.072 -33.711 34.241 0.69 19.81 393 ARG C O 1
ATOM 12198 O O B ARG C 1 396 ? -26.952 -33.694 34.142 0.31 21.27 393 ARG C O 1
ATOM 12221 N N . TYR C 1 398 ? -29.072 -35.561 36.112 1.00 21.20 395 TYR C N 1
ATOM 12222 C CA . TYR C 1 398 ? -29.507 -35.100 37.443 1.00 20.28 395 TYR C CA 1
ATOM 12223 C C . TYR C 1 398 ? -29.186 -33.642 37.663 1.00 20.49 395 TYR C C 1
ATOM 12224 O O . TYR C 1 398 ? -30.081 -32.846 38.114 1.00 20.01 395 TYR C O 1
ATOM 12233 N N . ARG C 1 399 ? -27.930 -33.231 37.378 1.00 21.85 396 ARG C N 1
ATOM 12234 C CA . ARG C 1 399 ? -27.554 -31.820 37.548 1.00 20.82 396 ARG C CA 1
ATOM 12235 C C . ARG C 1 399 ? -28.258 -30.893 36.519 1.00 21.80 396 ARG C C 1
ATOM 12236 O O . ARG C 1 399 ? -28.686 -29.796 36.863 1.00 18.73 396 ARG C O 1
ATOM 12244 N N . ASP C 1 400 ? -28.407 -31.345 35.267 1.00 19.73 397 ASP C N 1
ATOM 12245 C CA . ASP C 1 400 ? -29.016 -30.490 34.237 1.00 21.88 397 ASP C CA 1
ATOM 12246 C C . ASP C 1 400 ? -30.484 -30.196 34.585 1.00 21.76 397 ASP C C 1
ATOM 12247 O O . ASP C 1 400 ? -31.025 -29.135 34.230 1.00 22.14 397 ASP C O 1
ATOM 12252 N N . SER C 1 401 ? -31.169 -31.160 35.208 1.00 21.42 398 SER C N 1
ATOM 12253 C CA . SER C 1 401 ? -32.623 -31.092 35.378 1.00 19.79 398 SER C CA 1
ATOM 12254 C C . SER C 1 401 ? -33.006 -29.926 36.299 1.00 21.07 398 SER C C 1
ATOM 12255 O O . SER C 1 401 ? -34.079 -29.326 36.147 1.00 20.42 398 SER C O 1
ATOM 12258 N N . ARG C 1 402 ? -32.138 -29.598 37.249 1.00 18.01 399 ARG C N 1
ATOM 12259 C CA . ARG C 1 402 ? -32.568 -28.760 38.409 1.00 19.06 399 ARG C CA 1
ATOM 12260 C C . ARG C 1 402 ? -32.993 -27.349 38.030 1.00 20.44 399 ARG C C 1
ATOM 12261 O O . ARG C 1 402 ? -33.941 -26.745 38.647 1.00 18.86 399 ARG C O 1
ATOM 12269 N N . ILE C 1 403 ? -32.365 -26.836 36.971 1.00 21.29 400 ILE C N 1
ATOM 12270 C CA . ILE C 1 403 ? -32.663 -25.507 36.486 1.00 21.24 400 ILE C CA 1
ATOM 12271 C C . ILE C 1 403 ? -34.057 -25.434 35.885 1.00 20.10 400 ILE C C 1
ATOM 12272 O O . ILE C 1 403 ? -34.631 -24.355 35.828 1.00 18.13 400 ILE C O 1
ATOM 12277 N N . ASN C 1 404 ? -34.589 -26.549 35.378 1.00 19.36 401 ASN C N 1
ATOM 12278 C CA . ASN C 1 404 ? -35.862 -26.449 34.696 1.00 20.28 401 ASN C CA 1
ATOM 12279 C C . ASN C 1 404 ? -37.002 -25.950 35.561 1.00 22.01 401 ASN C C 1
ATOM 12280 O O . ASN C 1 404 ? -38.010 -25.462 35.015 1.00 22.72 401 ASN C O 1
ATOM 12285 N N . ARG C 1 405 ? -36.888 -26.159 36.863 1.00 21.10 402 ARG C N 1
ATOM 12286 C CA . ARG C 1 405 ? -37.882 -25.691 37.821 1.00 20.85 402 ARG C CA 1
ATOM 12287 C C . ARG C 1 405 ? -37.769 -24.207 38.142 1.00 23.29 402 ARG C C 1
ATOM 12288 O O . ARG C 1 405 ? -38.558 -23.672 38.952 1.00 22.97 402 ARG C O 1
ATOM 12296 N N . ILE C 1 406 ? -36.766 -23.540 37.559 1.00 22.53 403 ILE C N 1
ATOM 12297 C CA . ILE C 1 406 ? -36.459 -22.188 37.940 1.00 23.04 403 ILE C CA 1
ATOM 12298 C C . ILE C 1 406 ? -36.527 -21.278 36.740 1.00 25.26 403 ILE C C 1
ATOM 12299 O O . ILE C 1 406 ? -37.143 -20.211 36.800 1.00 24.28 403 ILE C O 1
ATOM 12304 N N . PHE C 1 407 ? -35.894 -21.662 35.615 1.00 26.50 404 PHE C N 1
ATOM 12305 C CA . PHE C 1 407 ? -35.959 -20.725 34.504 1.00 27.71 404 PHE C CA 1
ATOM 12306 C C . PHE C 1 407 ? -37.240 -20.863 33.671 1.00 28.21 404 PHE C C 1
ATOM 12307 O O . PHE C 1 407 ? -38.047 -21.731 33.946 1.00 28.76 404 PHE C O 1
ATOM 12315 N N . GLU C 1 408 ? -37.501 -19.937 32.745 1.00 29.20 405 GLU C N 1
ATOM 12316 C CA . GLU C 1 408 ? -38.861 -19.779 32.160 1.00 30.52 405 GLU C CA 1
ATOM 12317 C C . GLU C 1 408 ? -39.947 -19.504 33.186 1.00 29.38 405 GLU C C 1
ATOM 12318 O O . GLU C 1 408 ? -41.084 -19.997 33.082 1.00 29.50 405 GLU C O 1
ATOM 12324 N N . GLY C 1 409 ? -39.640 -18.719 34.216 1.00 27.89 406 GLY C N 1
ATOM 12325 C CA . GLY C 1 409 ? -40.647 -18.561 35.260 1.00 27.02 406 GLY C CA 1
ATOM 12326 C C . GLY C 1 409 ? -40.414 -19.654 36.312 1.00 27.21 406 GLY C C 1
ATOM 12327 O O . GLY C 1 409 ? -40.380 -20.830 35.964 1.00 27.39 406 GLY C O 1
ATOM 12328 N N . THR C 1 410 ? -40.222 -19.306 37.600 1.00 25.12 407 THR C N 1
ATOM 12329 C CA . THR C 1 410 ? -40.002 -20.406 38.584 1.00 24.75 407 THR C CA 1
ATOM 12330 C C . THR C 1 410 ? -41.309 -21.155 38.708 1.00 24.62 407 THR C C 1
ATOM 12331 O O . THR C 1 410 ? -42.367 -20.638 38.365 1.00 24.88 407 THR C O 1
ATOM 12335 N N . ASN C 1 411 ? -41.260 -22.377 39.190 1.00 23.65 408 ASN C N 1
ATOM 12336 C CA . ASN C 1 411 ? -42.490 -23.121 39.326 1.00 24.51 408 ASN C CA 1
ATOM 12337 C C . ASN C 1 411 ? -43.436 -22.448 40.321 1.00 26.24 408 ASN C C 1
ATOM 12338 O O . ASN C 1 411 ? -44.668 -22.608 40.198 1.00 26.66 408 ASN C O 1
ATOM 12343 N N . GLU C 1 412 ? -42.904 -21.640 41.256 1.00 26.39 409 GLU C N 1
ATOM 12344 C CA . GLU C 1 412 ? -43.824 -20.924 42.163 1.00 28.77 409 GLU C CA 1
ATOM 12345 C C . GLU C 1 412 ? -44.656 -19.905 41.378 1.00 30.22 409 GLU C C 1
ATOM 12346 O O . GLU C 1 412 ? -45.890 -19.865 41.485 1.00 30.28 409 GLU C O 1
ATOM 12352 N N . ILE C 1 413 ? -43.972 -19.076 40.596 1.00 29.80 410 ILE C N 1
ATOM 12353 C CA . ILE C 1 413 ? -44.650 -18.099 39.769 1.00 30.98 410 ILE C CA 1
ATOM 12354 C C . ILE C 1 413 ? -45.594 -18.774 38.767 1.00 31.01 410 ILE C C 1
ATOM 12355 O O . ILE C 1 413 ? -46.706 -18.299 38.551 1.00 32.05 410 ILE C O 1
ATOM 12360 N N . ASN C 1 414 ? -45.126 -19.833 38.110 1.00 29.54 411 ASN C N 1
ATOM 12361 C CA . ASN C 1 414 ? -45.979 -20.573 37.184 1.00 30.22 411 ASN C CA 1
ATOM 12362 C C . ASN C 1 414 ? -47.205 -21.193 37.819 1.00 31.06 411 ASN C C 1
ATOM 12363 O O . ASN C 1 414 ? -48.257 -21.279 37.169 1.00 32.92 411 ASN C O 1
ATOM 12368 N N . ARG C 1 415 ? -47.124 -21.586 39.089 1.00 31.25 412 ARG C N 1
ATOM 12369 C CA . ARG C 1 415 ? -48.310 -22.020 39.790 1.00 32.16 412 ARG C CA 1
ATOM 12370 C C . ARG C 1 415 ? -49.199 -20.857 40.142 1.00 34.90 412 ARG C C 1
ATOM 12371 O O . ARG C 1 415 ? -50.420 -20.949 39.943 1.00 34.81 412 ARG C O 1
ATOM 12379 N N . LEU C 1 416 ? -48.621 -19.786 40.703 1.00 36.69 413 LEU C N 1
ATOM 12380 C CA . LEU C 1 416 ? -49.427 -18.659 41.183 1.00 39.98 413 LEU C CA 1
ATOM 12381 C C . LEU C 1 416 ? -50.301 -18.050 40.105 1.00 42.19 413 LEU C C 1
ATOM 12382 O O . LEU C 1 416 ? -51.403 -17.618 40.390 1.00 44.54 413 LEU C O 1
ATOM 12387 N N . ILE C 1 417 ? -49.849 -18.072 38.862 1.00 43.35 414 ILE C N 1
ATOM 12388 C CA . ILE C 1 417 ? -50.623 -17.476 37.789 1.00 44.30 414 ILE C CA 1
ATOM 12389 C C . ILE C 1 417 ? -51.678 -18.374 37.133 1.00 44.26 414 ILE C C 1
ATOM 12390 O O . ILE C 1 417 ? -52.373 -17.919 36.233 1.00 45.95 414 ILE C O 1
ATOM 12395 N N . VAL C 1 418 ? -51.753 -19.647 37.498 1.00 42.15 415 VAL C N 1
ATOM 12396 C CA . VAL C 1 418 ? -52.843 -20.483 36.999 1.00 39.88 415 VAL C CA 1
ATOM 12397 C C . VAL C 1 418 ? -54.211 -19.930 37.504 1.00 40.54 415 VAL C C 1
ATOM 12398 O O . VAL C 1 418 ? -55.064 -19.582 36.681 1.00 39.88 415 VAL C O 1
ATOM 12402 N N . PRO C 1 419 ? -54.415 -19.810 38.840 1.00 40.65 416 PRO C N 1
ATOM 12403 C CA . PRO C 1 419 ? -55.741 -19.342 39.273 1.00 41.94 416 PRO C CA 1
ATOM 12404 C C . PRO C 1 419 ? -56.073 -17.945 38.753 1.00 42.69 416 PRO C C 1
ATOM 12405 O O . PRO C 1 419 ? -57.230 -17.665 38.443 1.00 43.12 416 PRO C O 1
ATOM 12409 N N . GLY C 1 420 ? -55.052 -17.103 38.665 1.00 42.63 417 GLY C N 1
ATOM 12410 C CA . GLY C 1 420 ? -55.220 -15.720 38.280 1.00 43.72 417 GLY C CA 1
ATOM 12411 C C . GLY C 1 420 ? -55.610 -15.595 36.814 1.00 42.91 417 GLY C C 1
ATOM 12412 O O . GLY C 1 420 ? -56.349 -14.684 36.463 1.00 44.19 417 GLY C O 1
ATOM 12413 N N . THR C 1 421 ? -55.100 -16.487 35.966 1.00 40.65 418 THR C N 1
ATOM 12414 C CA . THR C 1 421 ? -55.501 -16.508 34.573 1.00 40.07 418 THR C CA 1
ATOM 12415 C C . THR C 1 421 ? -56.932 -17.015 34.423 1.00 39.93 418 THR C C 1
ATOM 12416 O O . THR C 1 421 ? -57.633 -16.567 33.534 1.00 39.43 418 THR C O 1
ATOM 12420 N N . PHE C 1 422 ? -57.344 -17.969 35.255 1.00 39.01 419 PHE C N 1
ATOM 12421 C CA . PHE C 1 422 ? -58.741 -18.416 35.244 1.00 40.97 419 PHE C CA 1
ATOM 12422 C C . PHE C 1 422 ? -59.642 -17.245 35.595 1.00 43.04 419 PHE C C 1
ATOM 12423 O O . PHE C 1 422 ? -60.619 -16.994 34.903 1.00 43.19 419 PHE C O 1
ATOM 12431 N N . LEU C 1 423 ? -59.299 -16.517 36.658 1.00 44.97 420 LEU C N 1
ATOM 12432 C CA . LEU C 1 423 ? -60.112 -15.350 37.057 1.00 47.33 420 LEU C CA 1
ATOM 12433 C C . LEU C 1 423 ? -60.147 -14.267 35.968 1.00 47.37 420 LEU C C 1
ATOM 12434 O O . LEU C 1 423 ? -61.224 -13.726 35.670 1.00 48.86 420 LEU C O 1
ATOM 12439 N N A ARG C 1 424 ? -58.990 -13.963 35.379 0.53 46.73 421 ARG C N 1
ATOM 12440 N N B ARG C 1 424 ? -58.999 -13.967 35.368 0.47 46.77 421 ARG C N 1
ATOM 12441 C CA A ARG C 1 424 ? -58.927 -12.997 34.270 0.53 47.15 421 ARG C CA 1
ATOM 12442 C CA B ARG C 1 424 ? -58.958 -12.990 34.272 0.47 47.20 421 ARG C CA 1
ATOM 12443 C C A ARG C 1 424 ? -59.862 -13.406 33.124 0.53 46.66 421 ARG C C 1
ATOM 12444 C C B ARG C 1 424 ? -59.824 -13.394 33.076 0.47 46.69 421 ARG C C 1
ATOM 12445 O O A ARG C 1 424 ? -60.606 -12.581 32.612 0.53 47.38 421 ARG C O 1
ATOM 12446 O O B ARG C 1 424 ? -60.469 -12.547 32.471 0.47 47.42 421 ARG C O 1
ATOM 12461 N N . LYS C 1 425 ? -59.828 -14.683 32.751 1.00 45.85 422 LYS C N 1
ATOM 12462 C CA . LYS C 1 425 ? -60.703 -15.223 31.709 1.00 45.69 422 LYS C CA 1
ATOM 12463 C C . LYS C 1 425 ? -62.182 -15.073 32.087 1.00 46.95 422 LYS C C 1
ATOM 12464 O O . LYS C 1 425 ? -63.017 -14.743 31.238 1.00 47.02 422 LYS C O 1
ATOM 12470 N N . ALA C 1 426 ? -62.486 -15.290 33.366 1.00 47.34 423 ALA C N 1
ATOM 12471 C CA . ALA C 1 426 ? -63.808 -15.016 33.904 1.00 49.65 423 ALA C CA 1
ATOM 12472 C C . ALA C 1 426 ? -64.216 -13.538 33.777 1.00 50.87 423 ALA C C 1
ATOM 12473 O O . ALA C 1 426 ? -65.327 -13.228 33.324 1.00 52.14 423 ALA C O 1
ATOM 12483 N N . LYS C 1 428 ? -63.152 -11.391 31.636 1.00 52.46 425 LYS C N 1
ATOM 12484 C CA . LYS C 1 428 ? -63.280 -11.042 30.227 1.00 53.27 425 LYS C CA 1
ATOM 12485 C C . LYS C 1 428 ? -64.465 -11.742 29.566 1.00 52.96 425 LYS C C 1
ATOM 12486 O O . LYS C 1 428 ? -64.733 -11.510 28.396 1.00 53.83 425 LYS C O 1
ATOM 12492 N N . GLY C 1 429 ? -65.117 -12.636 30.302 1.00 52.77 426 GLY C N 1
ATOM 12493 C CA . GLY C 1 429 ? -66.237 -13.429 29.792 1.00 53.47 426 GLY C CA 1
ATOM 12494 C C . GLY C 1 429 ? -65.853 -14.531 28.817 1.00 53.24 426 GLY C C 1
ATOM 12495 O O . GLY C 1 429 ? -66.696 -15.019 28.068 1.00 53.67 426 GLY C O 1
ATOM 12496 N N . GLU C 1 430 ? -64.578 -14.923 28.821 1.00 52.20 427 GLU C N 1
ATOM 12497 C CA . GLU C 1 430 ? -64.097 -16.059 28.033 1.00 52.07 427 GLU C CA 1
ATOM 12498 C C . GLU C 1 430 ? -64.532 -17.398 28.618 1.00 51.74 427 GLU C C 1
ATOM 12499 O O . GLU C 1 430 ? -64.792 -18.327 27.867 1.00 52.76 427 GLU C O 1
ATOM 12505 N N . LEU C 1 431 ? -64.601 -17.498 29.945 1.00 50.52 428 LEU C N 1
ATOM 12506 C CA . LEU C 1 431 ? -65.009 -18.736 30.626 1.00 50.44 428 LEU C CA 1
ATOM 12507 C C . LEU C 1 431 ? -66.127 -18.435 31.602 1.00 51.04 428 LEU C C 1
ATOM 12508 O O . LEU C 1 431 ? -66.011 -17.511 32.399 1.00 51.28 428 LEU C O 1
ATOM 12513 N N . PRO C 1 432 ? -67.212 -19.219 31.540 1.00 51.82 429 PRO C N 1
ATOM 12514 C CA . PRO C 1 432 ? -68.380 -18.994 32.399 1.00 52.67 429 PRO C CA 1
ATOM 12515 C C . PRO C 1 432 ? -68.177 -19.539 33.817 1.00 51.93 429 PRO C C 1
ATOM 12516 O O . PRO C 1 432 ? -69.005 -20.305 34.301 1.00 51.62 429 PRO C O 1
ATOM 12520 N N . LEU C 1 433 ? -67.099 -19.123 34.479 1.00 50.99 430 LEU C N 1
ATOM 12521 C CA . LEU C 1 433 ? -66.729 -19.710 35.773 1.00 50.94 430 LEU C CA 1
ATOM 12522 C C . LEU C 1 433 ? -67.775 -19.547 36.867 1.00 51.52 430 LEU C C 1
ATOM 12523 O O . LEU C 1 433 ? -67.997 -20.466 37.664 1.00 50.51 430 LEU C O 1
ATOM 12528 N N . LEU C 1 434 ? -68.407 -18.381 36.914 1.00 52.51 431 LEU C N 1
ATOM 12529 C CA . LEU C 1 434 ? -69.369 -18.104 37.983 1.00 53.89 431 LEU C CA 1
ATOM 12530 C C . LEU C 1 434 ? -70.622 -18.974 37.826 1.00 54.34 431 LEU C C 1
ATOM 12531 O O . LEU C 1 434 ? -71.061 -19.599 38.796 1.00 54.22 431 LEU C O 1
ATOM 12536 N N A GLN C 1 435 ? -71.181 -18.993 36.616 0.59 54.99 432 GLN C N 1
ATOM 12537 N N B GLN C 1 435 ? -71.166 -19.027 36.611 0.41 54.57 432 GLN C N 1
ATOM 12538 C CA A GLN C 1 435 ? -72.329 -19.841 36.275 0.59 56.08 432 GLN C CA 1
ATOM 12539 C CA B GLN C 1 435 ? -72.349 -19.842 36.321 0.41 55.28 432 GLN C CA 1
ATOM 12540 C C A GLN C 1 435 ? -72.026 -21.300 36.621 0.59 55.37 432 GLN C C 1
ATOM 12541 C C B GLN C 1 435 ? -72.072 -21.334 36.547 0.41 54.84 432 GLN C C 1
ATOM 12542 O O A GLN C 1 435 ? -72.790 -21.944 37.355 0.59 55.80 432 GLN C O 1
ATOM 12543 O O B GLN C 1 435 ? -72.908 -22.041 37.124 0.41 55.33 432 GLN C O 1
ATOM 12554 N N . LYS C 1 436 ? -70.896 -21.800 36.116 1.00 53.97 433 LYS C N 1
ATOM 12555 C CA . LYS C 1 436 ? -70.474 -23.186 36.351 1.00 52.70 433 LYS C CA 1
ATOM 12556 C C . LYS C 1 436 ? -70.361 -23.546 37.845 1.00 52.06 433 LYS C C 1
ATOM 12557 O O . LYS C 1 436 ? -70.825 -24.595 38.264 1.00 50.81 433 LYS C O 1
ATOM 12563 N N . ALA C 1 437 ? -69.751 -22.666 38.632 1.00 51.79 434 ALA C N 1
ATOM 12564 C CA . ALA C 1 437 ? -69.605 -22.889 40.060 1.00 51.72 434 ALA C CA 1
ATOM 12565 C C . ALA C 1 437 ? -70.971 -22.931 40.727 1.00 53.28 434 ALA C C 1
ATOM 12566 O O . ALA C 1 437 ? -71.243 -23.841 41.514 1.00 53.21 434 ALA C O 1
ATOM 12568 N N . GLN C 1 438 ? -71.823 -21.961 40.393 1.00 54.45 435 GLN C N 1
ATOM 12569 C CA . GLN C 1 438 ? -73.197 -21.915 40.905 1.00 56.75 435 GLN C CA 1
ATOM 12570 C C . GLN C 1 438 ? -73.930 -23.215 40.635 1.00 55.66 435 GLN C C 1
ATOM 12571 O O . GLN C 1 438 ? -74.448 -23.814 41.542 1.00 56.48 435 GLN C O 1
ATOM 12577 N N . LYS C 1 439 ? -73.944 -23.646 39.381 1.00 54.80 436 LYS C N 1
ATOM 12578 C CA . LYS C 1 439 ? -74.613 -24.875 38.992 1.00 55.00 436 LYS C CA 1
ATOM 12579 C C . LYS C 1 439 ? -74.073 -26.098 39.729 1.00 53.80 436 LYS C C 1
ATOM 12580 O O . LYS C 1 439 ? -74.843 -26.904 40.260 1.00 53.88 436 LYS C O 1
ATOM 12586 N N . LEU C 1 440 ? -72.743 -26.230 39.771 1.00 51.51 437 LEU C N 1
ATOM 12587 C CA . LEU C 1 440 ? -72.116 -27.325 40.494 1.00 50.46 437 LEU C CA 1
ATOM 12588 C C . LEU C 1 440 ? -72.578 -27.431 41.950 1.00 51.10 437 LEU C C 1
ATOM 12589 O O . LEU C 1 440 ? -72.827 -28.520 42.443 1.00 50.55 437 LEU C O 1
ATOM 12594 N N . GLN C 1 441 ? -72.660 -26.303 42.641 1.00 52.43 438 GLN C N 1
ATOM 12595 C CA . GLN C 1 441 ? -73.009 -26.309 44.042 1.00 55.42 438 GLN C CA 1
ATOM 12596 C C . GLN C 1 441 ? -74.455 -26.852 44.216 1.00 56.62 438 GLN C C 1
ATOM 12597 O O . GLN C 1 441 ? -74.736 -27.625 45.143 1.00 56.52 438 GLN C O 1
ATOM 12603 N N . GLU C 1 442 ? -75.334 -26.483 43.284 1.00 57.41 439 GLU C N 1
ATOM 12604 C CA . GLU C 1 442 ? -76.710 -26.984 43.259 1.00 59.74 439 GLU C CA 1
ATOM 12605 C C . GLU C 1 442 ? -76.741 -28.483 42.972 1.00 59.00 439 GLU C C 1
ATOM 12606 O O . GLU C 1 442 ? -77.439 -29.241 43.660 1.00 59.31 439 GLU C O 1
ATOM 12612 N N . GLU C 1 443 ? -75.955 -28.908 41.991 1.00 57.67 440 GLU C N 1
ATOM 12613 C CA . GLU C 1 443 ? -75.923 -30.302 41.582 1.00 57.78 440 GLU C CA 1
ATOM 12614 C C . GLU C 1 443 ? -75.419 -31.226 42.680 1.00 56.43 440 GLU C C 1
ATOM 12615 O O . GLU C 1 443 ? -75.988 -32.291 42.899 1.00 56.47 440 GLU C O 1
ATOM 12621 N N . LEU C 1 444 ? -74.374 -30.805 43.384 1.00 54.88 441 LEU C N 1
ATOM 12622 C CA . LEU C 1 444 ? -73.807 -31.608 44.455 1.00 55.02 441 LEU C CA 1
ATOM 12623 C C . LEU C 1 444 ? -74.803 -31.826 45.591 1.00 55.62 441 LEU C C 1
ATOM 12624 O O . LEU C 1 444 ? -74.815 -32.894 46.223 1.00 56.75 441 LEU C O 1
ATOM 12661 N N . PRO C 1 449 ? -76.991 -40.279 42.129 1.00 70.87 446 PRO C N 1
ATOM 12662 C CA . PRO C 1 449 ? -76.154 -41.477 42.237 1.00 72.17 446 PRO C CA 1
ATOM 12663 C C . PRO C 1 449 ? -75.347 -41.685 40.960 1.00 73.47 446 PRO C C 1
ATOM 12664 O O . PRO C 1 449 ? -75.797 -41.302 39.883 1.00 73.91 446 PRO C O 1
ATOM 12668 N N . GLU C 1 450 ? -74.165 -42.274 41.071 1.00 75.22 447 GLU C N 1
ATOM 12669 C CA . GLU C 1 450 ? -73.399 -42.560 39.862 1.00 77.34 447 GLU C CA 1
ATOM 12670 C C . GLU C 1 450 ? -72.832 -43.969 39.806 1.00 78.16 447 GLU C C 1
ATOM 12671 O O . GLU C 1 450 ? -72.017 -44.377 40.647 1.00 78.20 447 GLU C O 1
ATOM 12677 N N . GLU C 1 451 ? -73.297 -44.698 38.797 1.00 79.76 448 GLU C N 1
ATOM 12678 C CA . GLU C 1 451 ? -72.818 -46.034 38.473 1.00 80.72 448 GLU C CA 1
ATOM 12679 C C . GLU C 1 451 ? -71.529 -45.875 37.658 1.00 80.16 448 GLU C C 1
ATOM 12680 O O . GLU C 1 451 ? -71.491 -45.070 36.715 1.00 80.26 448 GLU C O 1
ATOM 12686 N N . VAL C 1 452 ? -70.480 -46.618 38.023 1.00 79.78 449 VAL C N 1
ATOM 12687 C CA . VAL C 1 452 ? -69.180 -46.512 37.333 1.00 78.90 449 VAL C CA 1
ATOM 12688 C C . VAL C 1 452 ? -69.241 -46.928 35.836 1.00 79.07 449 VAL C C 1
ATOM 12689 O O . VAL C 1 452 ? -68.894 -46.133 34.954 1.00 79.07 449 VAL C O 1
ATOM 12693 N N . GLY C 1 453 ? -69.721 -48.130 35.538 1.00 79.18 450 GLY C N 1
ATOM 12694 C CA . GLY C 1 453 ? -69.758 -48.587 34.141 1.00 78.90 450 GLY C CA 1
ATOM 12695 C C . GLY C 1 453 ? -68.788 -49.732 33.919 1.00 78.24 450 GLY C C 1
ATOM 12696 O O . GLY C 1 453 ? -67.949 -50.012 34.776 1.00 77.74 450 GLY C O 1
ATOM 12697 N N . ASP C 1 454 ? -68.904 -50.397 32.771 1.00 78.18 451 ASP C N 1
ATOM 12698 C CA . ASP C 1 454 ? -68.177 -51.655 32.514 1.00 77.61 451 ASP C CA 1
ATOM 12699 C C . ASP C 1 454 ? -67.087 -51.490 31.468 1.00 75.80 451 ASP C C 1
ATOM 12700 O O . ASP C 1 454 ? -66.063 -52.178 31.512 1.00 75.88 451 ASP C O 1
ATOM 12705 N N . GLU C 1 455 ? -67.353 -50.596 30.519 1.00 73.60 452 GLU C N 1
ATOM 12706 C CA . GLU C 1 455 ? -66.400 -50.091 29.529 1.00 71.15 452 GLU C CA 1
ATOM 12707 C C . GLU C 1 455 ? -64.971 -49.856 30.068 1.00 67.54 452 GLU C C 1
ATOM 12708 O O . GLU C 1 455 ? -64.789 -49.584 31.258 1.00 67.04 452 GLU C O 1
ATOM 12714 N N . PRO C 1 456 ? -63.945 -49.954 29.191 1.00 64.83 453 PRO C N 1
ATOM 12715 C CA . PRO C 1 456 ? -62.560 -49.746 29.680 1.00 61.19 453 PRO C CA 1
ATOM 12716 C C . PRO C 1 456 ? -62.379 -48.331 30.207 1.00 57.38 453 PRO C C 1
ATOM 12717 O O . PRO C 1 456 ? -62.975 -47.408 29.665 1.00 57.20 453 PRO C O 1
ATOM 12721 N N . LEU C 1 457 ? -61.604 -48.171 31.276 1.00 53.52 454 LEU C N 1
ATOM 12722 C CA . LEU C 1 457 ? -61.324 -46.836 31.831 1.00 50.64 454 LEU C CA 1
ATOM 12723 C C . LEU C 1 457 ? -62.499 -46.160 32.574 1.00 48.82 454 LEU C C 1
ATOM 12724 O O . LEU C 1 457 ? -62.405 -44.984 32.953 1.00 47.48 454 LEU C O 1
ATOM 12729 N N . ALA C 1 458 ? -63.592 -46.902 32.786 1.00 47.39 455 ALA C N 1
ATOM 12730 C CA . ALA C 1 458 ? -64.768 -46.391 33.487 1.00 45.61 455 ALA C CA 1
ATOM 12731 C C . ALA C 1 458 ? -64.430 -45.699 34.815 1.00 43.91 455 ALA C C 1
ATOM 12732 O O . ALA C 1 458 ? -64.910 -44.584 35.057 1.00 43.39 455 ALA C O 1
ATOM 12734 N N . LEU C 1 459 ? -63.617 -46.342 35.655 1.00 42.32 456 LEU C N 1
ATOM 12735 C CA . LEU C 1 459 ? -63.219 -45.747 36.934 1.00 41.91 456 LEU C CA 1
ATOM 12736 C C . LEU C 1 459 ? -62.419 -44.448 36.711 1.00 41.02 456 LEU C C 1
ATOM 12737 O O . LEU C 1 459 ? -62.622 -43.456 37.404 1.00 40.51 456 LEU C O 1
ATOM 12742 N N . GLN C 1 460 ? -61.525 -44.451 35.725 1.00 40.60 457 GLN C N 1
ATOM 12743 C CA . GLN C 1 460 ? -60.623 -43.300 35.555 1.00 40.10 457 GLN C CA 1
ATOM 12744 C C . GLN C 1 460 ? -61.394 -42.100 34.979 1.00 40.27 457 GLN C C 1
ATOM 12745 O O . GLN C 1 460 ? -61.171 -40.963 35.397 1.00 39.64 457 GLN C O 1
ATOM 12751 N N . LYS C 1 461 ? -62.363 -42.371 34.102 1.00 41.00 458 LYS C N 1
ATOM 12752 C CA . LYS C 1 461 ? -63.292 -41.317 33.630 1.00 41.97 458 LYS C CA 1
ATOM 12753 C C . LYS C 1 461 ? -64.094 -40.711 34.771 1.00 40.99 458 LYS C C 1
ATOM 12754 O O . LYS C 1 461 ? -64.261 -39.504 34.834 1.00 41.95 458 LYS C O 1
ATOM 12760 N N . TYR C 1 462 ? -64.540 -41.544 35.694 1.00 41.23 459 TYR C N 1
ATOM 12761 C CA . TYR C 1 462 ? -65.302 -41.087 36.850 1.00 41.15 459 TYR C CA 1
ATOM 12762 C C . TYR C 1 462 ? -64.414 -40.171 37.732 1.00 39.74 459 TYR C C 1
ATOM 12763 O O . TYR C 1 462 ? -64.821 -39.087 38.161 1.00 39.53 459 TYR C O 1
ATOM 12772 N N . LEU C 1 463 ? -63.196 -40.623 37.990 1.00 38.86 460 LEU C N 1
ATOM 12773 C CA . LEU C 1 463 ? -62.220 -39.811 38.736 1.00 38.31 460 LEU C CA 1
ATOM 12774 C C . LEU C 1 463 ? -61.904 -38.436 38.096 1.00 37.54 460 LEU C C 1
ATOM 12775 O O . LEU C 1 463 ? -61.876 -37.394 38.788 1.00 37.61 460 LEU C O 1
ATOM 12780 N N . VAL C 1 464 ? -61.683 -38.427 36.784 1.00 36.94 461 VAL C N 1
ATOM 12781 C CA . VAL C 1 464 ? -61.426 -37.178 36.070 1.00 36.72 461 VAL C CA 1
ATOM 12782 C C . VAL C 1 464 ? -62.606 -36.204 36.249 1.00 37.69 461 VAL C C 1
ATOM 12783 O O . VAL C 1 464 ? -62.411 -35.017 36.547 1.00 36.30 461 VAL C O 1
ATOM 12787 N N . ASN C 1 465 ? -63.832 -36.714 36.059 1.00 39.25 462 ASN C N 1
ATOM 12788 C CA . ASN C 1 465 ? -65.034 -35.892 36.230 1.00 41.14 462 ASN C CA 1
ATOM 12789 C C . ASN C 1 465 ? -65.164 -35.369 37.664 1.00 40.05 462 ASN C C 1
ATOM 12790 O O . ASN C 1 465 ? -65.482 -34.202 37.882 1.00 40.25 462 ASN C O 1
ATOM 12795 N N . ASN C 1 466 ? -64.900 -36.218 38.644 1.00 38.18 463 ASN C N 1
ATOM 12796 C CA . ASN C 1 466 ? -64.987 -35.754 40.022 1.00 38.94 463 ASN C CA 1
ATOM 12797 C C . ASN C 1 466 ? -63.852 -34.776 40.358 1.00 38.03 463 ASN C C 1
ATOM 12798 O O . ASN C 1 466 ? -64.062 -33.798 41.076 1.00 36.82 463 ASN C O 1
ATOM 12803 N N . ALA C 1 467 ? -62.662 -35.021 39.792 1.00 37.66 464 ALA C N 1
ATOM 12804 C CA . ALA C 1 467 ? -61.562 -34.054 39.931 1.00 38.08 464 ALA C CA 1
ATOM 12805 C C . ALA C 1 467 ? -61.942 -32.637 39.435 1.00 38.50 464 ALA C C 1
ATOM 12806 O O . ALA C 1 467 ? -61.617 -31.633 40.090 1.00 38.56 464 ALA C O 1
ATOM 12808 N N . LYS C 1 468 ? -62.637 -32.571 38.303 1.00 38.03 465 LYS C N 1
ATOM 12809 C CA . LYS C 1 468 ? -63.130 -31.291 37.782 1.00 39.60 465 LYS C CA 1
ATOM 12810 C C . LYS C 1 468 ? -64.052 -30.588 38.798 1.00 40.23 465 LYS C C 1
ATOM 12811 O O . LYS C 1 468 ? -63.911 -29.384 39.033 1.00 39.78 465 LYS C O 1
ATOM 12817 N N . LYS C 1 469 ? -64.983 -31.357 39.366 1.00 39.74 466 LYS C N 1
ATOM 12818 C CA . LYS C 1 469 ? -65.896 -30.880 40.387 1.00 40.91 466 LYS C CA 1
ATOM 12819 C C . LYS C 1 469 ? -65.141 -30.383 41.620 1.00 40.41 466 LYS C C 1
ATOM 12820 O O . LYS C 1 469 ? -65.404 -29.274 42.109 1.00 39.42 466 LYS C O 1
ATOM 12826 N N . ILE C 1 470 ? -64.205 -31.206 42.118 1.00 39.71 467 ILE C N 1
ATOM 12827 C CA . ILE C 1 470 ? -63.384 -30.804 43.255 1.00 39.27 467 ILE C CA 1
ATOM 12828 C C . ILE C 1 470 ? -62.633 -29.516 43.001 1.00 38.82 467 ILE C C 1
ATOM 12829 O O . ILE C 1 470 ? -62.634 -28.640 43.849 1.00 39.16 467 ILE C O 1
ATOM 12834 N N . GLY C 1 471 ? -61.982 -29.401 41.841 1.00 39.25 468 GLY C N 1
ATOM 12835 C CA . GLY C 1 471 ? -61.194 -28.203 41.535 1.00 38.77 468 GLY C CA 1
ATOM 12836 C C . GLY C 1 471 ? -62.064 -26.959 41.529 1.00 39.89 468 GLY C C 1
ATOM 12837 O O . GLY C 1 471 ? -61.743 -25.956 42.183 1.00 39.40 468 GLY C O 1
ATOM 12838 N N . LEU C 1 472 ? -63.192 -27.050 40.823 1.00 40.04 469 LEU C N 1
ATOM 12839 C CA . LEU C 1 472 ? -64.122 -25.948 40.746 1.00 42.01 469 LEU C CA 1
ATOM 12840 C C . LEU C 1 472 ? -64.700 -25.594 42.118 1.00 42.93 469 LEU C C 1
ATOM 12841 O O . LEU C 1 472 ? -64.749 -24.430 42.480 1.00 42.89 469 LEU C O 1
ATOM 12854 N N . VAL C 1 474 ? -63.501 -26.093 45.176 1.00 45.49 471 VAL C N 1
ATOM 12855 C CA . VAL C 1 474 ? -62.467 -25.528 46.023 1.00 45.18 471 VAL C CA 1
ATOM 12856 C C . VAL C 1 474 ? -62.067 -24.114 45.597 1.00 44.60 471 VAL C C 1
ATOM 12857 O O . VAL C 1 474 ? -61.968 -23.215 46.444 1.00 44.74 471 VAL C O 1
ATOM 12861 N N . ALA C 1 475 ? -61.881 -23.904 44.297 1.00 43.61 472 ALA C N 1
ATOM 12862 C CA . ALA C 1 475 ? -61.521 -22.596 43.789 1.00 43.80 472 ALA C CA 1
ATOM 12863 C C . ALA C 1 475 ? -62.655 -21.587 44.051 1.00 45.77 472 ALA C C 1
ATOM 12864 O O . ALA C 1 475 ? -62.408 -20.420 44.393 1.00 45.74 472 ALA C O 1
ATOM 12866 N N . GLY C 1 476 ? -63.897 -22.057 43.886 1.00 46.89 473 GLY C N 1
ATOM 12867 C CA . GLY C 1 476 ? -65.093 -21.254 44.128 1.00 49.16 473 GLY C CA 1
ATOM 12868 C C . GLY C 1 476 ? -65.191 -20.795 45.571 1.00 50.37 473 GLY C C 1
ATOM 12869 O O . GLY C 1 476 ? -65.400 -19.593 45.823 1.00 50.81 473 GLY C O 1
ATOM 12870 N N . LEU C 1 477 ? -65.029 -21.742 46.505 1.00 50.06 474 LEU C N 1
ATOM 12871 C CA . LEU C 1 477 ? -65.091 -21.445 47.936 1.00 51.91 474 LEU C CA 1
ATOM 12872 C C . LEU C 1 477 ? -64.013 -20.469 48.367 1.00 52.41 474 LEU C C 1
ATOM 12873 O O . LEU C 1 477 ? -64.274 -19.568 49.169 1.00 53.75 474 LEU C O 1
ATOM 12878 N N . ALA C 1 478 ? -62.804 -20.654 47.844 1.00 51.94 475 ALA C N 1
ATOM 12879 C CA . ALA C 1 478 ? -61.687 -19.812 48.208 1.00 52.16 475 ALA C CA 1
ATOM 12880 C C . ALA C 1 478 ? -61.937 -18.396 47.712 1.00 53.19 475 ALA C C 1
ATOM 12881 O O . ALA C 1 478 ? -61.786 -17.439 48.474 1.00 53.02 475 ALA C O 1
ATOM 12883 N N . ALA C 1 479 ? -62.312 -18.274 46.436 1.00 54.12 476 ALA C N 1
ATOM 12884 C CA . ALA C 1 479 ? -62.619 -16.972 45.834 1.00 56.15 476 ALA C CA 1
ATOM 12885 C C . ALA C 1 479 ? -63.759 -16.258 46.556 1.00 58.44 476 ALA C C 1
ATOM 12886 O O . ALA C 1 479 ? -63.705 -15.043 46.737 1.00 59.47 476 ALA C O 1
ATOM 12888 N N . GLN C 1 480 ? -64.776 -17.018 46.969 1.00 60.31 477 GLN C N 1
ATOM 12889 C CA . GLN C 1 480 ? -65.852 -16.507 47.809 1.00 63.06 477 GLN C CA 1
ATOM 12890 C C . GLN C 1 480 ? -65.351 -15.920 49.117 1.00 63.54 477 GLN C C 1
ATOM 12891 O O . GLN C 1 480 ? -65.708 -14.796 49.459 1.00 64.79 477 GLN C O 1
ATOM 12897 N N . LYS C 1 481 ? -64.542 -16.693 49.843 1.00 62.88 478 LYS C N 1
ATOM 12898 C CA . LYS C 1 481 ? -64.080 -16.324 51.190 1.00 63.22 478 LYS C CA 1
ATOM 12899 C C . LYS C 1 481 ? -63.159 -15.109 51.207 1.00 62.24 478 LYS C C 1
ATOM 12900 O O . LYS C 1 481 ? -63.202 -14.331 52.148 1.00 62.93 478 LYS C O 1
ATOM 12906 N N . TYR C 1 482 ? -62.332 -14.949 50.174 1.00 60.59 479 TYR C N 1
ATOM 12907 C CA . TYR C 1 482 ? -61.287 -13.913 50.180 1.00 59.83 479 TYR C CA 1
ATOM 12908 C C . TYR C 1 482 ? -61.495 -12.758 49.208 1.00 60.23 479 TYR C C 1
ATOM 12909 O O . TYR C 1 482 ? -60.879 -11.709 49.367 1.00 60.64 479 TYR C O 1
ATOM 12918 N N . GLY C 1 483 ? -62.335 -12.960 48.196 1.00 60.74 480 GLY C N 1
ATOM 12919 C CA . GLY C 1 483 ? -62.598 -11.933 47.189 1.00 61.76 480 GLY C CA 1
ATOM 12920 C C . GLY C 1 483 ? -61.366 -11.533 46.401 1.00 61.64 480 GLY C C 1
ATOM 12921 O O . GLY C 1 483 ? -60.555 -12.383 46.015 1.00 61.06 480 GLY C O 1
ATOM 12922 N N . LYS C 1 484 ? -61.229 -10.235 46.158 1.00 62.19 481 LYS C N 1
ATOM 12923 C CA . LYS C 1 484 ? -60.075 -9.699 45.449 1.00 62.24 481 LYS C CA 1
ATOM 12924 C C . LYS C 1 484 ? -58.786 -9.758 46.270 1.00 60.88 481 LYS C C 1
ATOM 12925 O O . LYS C 1 484 ? -57.707 -9.480 45.739 1.00 61.34 481 LYS C O 1
ATOM 12931 N N . ALA C 1 485 ? -58.890 -10.090 47.555 1.00 59.29 482 ALA C N 1
ATOM 12932 C CA . ALA C 1 485 ? -57.702 -10.251 48.376 1.00 57.30 482 ALA C CA 1
ATOM 12933 C C . ALA C 1 485 ? -57.159 -11.703 48.311 1.00 55.41 482 ALA C C 1
ATOM 12934 O O . ALA C 1 485 ? -56.172 -12.035 48.966 1.00 53.88 482 ALA C O 1
ATOM 12936 N N . LEU C 1 486 ? -57.815 -12.561 47.528 1.00 54.68 483 LEU C N 1
ATOM 12937 C CA . LEU C 1 486 ? -57.336 -13.932 47.299 1.00 53.81 483 LEU C CA 1
ATOM 12938 C C . LEU C 1 486 ? -55.891 -13.990 46.776 1.00 52.58 483 LEU C C 1
ATOM 12939 O O . LEU C 1 486 ? -55.136 -14.877 47.183 1.00 51.62 483 LEU C O 1
ATOM 12944 N N . ASP C 1 487 ? -55.522 -13.041 45.910 1.00 52.27 484 ASP C N 1
ATOM 12945 C CA . ASP C 1 487 ? -54.143 -12.897 45.394 1.00 52.00 484 ASP C CA 1
ATOM 12946 C C . ASP C 1 487 ? -53.047 -12.954 46.473 1.00 50.47 484 ASP C C 1
ATOM 12947 O O . ASP C 1 487 ? -51.904 -13.239 46.178 1.00 49.75 484 ASP C O 1
ATOM 12952 N N . LYS C 1 488 ? -53.417 -12.722 47.730 1.00 49.71 485 LYS C N 1
ATOM 12953 C CA . LYS C 1 488 ? -52.469 -12.723 48.846 1.00 48.36 485 LYS C CA 1
ATOM 12954 C C . LYS C 1 488 ? -52.318 -14.084 49.471 1.00 45.33 485 LYS C C 1
ATOM 12955 O O . LYS C 1 488 ? -51.364 -14.329 50.186 1.00 44.66 485 LYS C O 1
ATOM 12961 N N . GLU C 1 489 ? -53.295 -14.952 49.255 1.00 43.29 486 GLU C N 1
ATOM 12962 C CA . GLU C 1 489 ? -53.328 -16.252 49.938 1.00 41.18 486 GLU C CA 1
ATOM 12963 C C . GLU C 1 489 ? -52.596 -17.345 49.092 1.00 37.81 486 GLU C C 1
ATOM 12964 O O . GLU C 1 489 ? -53.229 -18.237 48.498 1.00 35.44 486 GLU C O 1
ATOM 12970 N N . GLN C 1 490 ? -51.270 -17.256 49.067 1.00 35.83 487 GLN C N 1
ATOM 12971 C CA . GLN C 1 490 ? -50.468 -17.998 48.069 1.00 34.70 487 GLN C CA 1
ATOM 12972 C C . GLN C 1 490 ? -50.521 -19.482 48.277 1.00 33.13 487 GLN C C 1
ATOM 12973 O O . GLN C 1 490 ? -50.566 -20.204 47.296 1.00 32.26 487 GLN C O 1
ATOM 12979 N N . GLU C 1 491 ? -50.589 -19.929 49.540 1.00 32.91 488 GLU C N 1
ATOM 12980 C CA . GLU C 1 491 ? -50.647 -21.356 49.842 1.00 34.61 488 GLU C CA 1
ATOM 12981 C C . GLU C 1 491 ? -51.868 -21.984 49.194 1.00 35.66 488 GLU C C 1
ATOM 12982 O O . GLU C 1 491 ? -51.763 -23.036 48.552 1.00 36.81 488 GLU C O 1
ATOM 12988 N N . ILE C 1 492 ? -53.020 -21.343 49.356 1.00 35.84 489 ILE C N 1
ATOM 12989 C CA . ILE C 1 492 ? -54.267 -21.808 48.752 1.00 36.21 489 ILE C CA 1
ATOM 12990 C C . ILE C 1 492 ? -54.208 -21.722 47.229 1.00 35.50 489 ILE C C 1
ATOM 12991 O O . ILE C 1 492 ? -54.707 -22.634 46.531 1.00 34.68 489 ILE C O 1
ATOM 12996 N N . LEU C 1 493 ? -53.598 -20.651 46.712 1.00 33.89 490 LEU C N 1
ATOM 12997 C CA . LEU C 1 493 ? -53.488 -20.502 45.259 1.00 33.70 490 LEU C CA 1
ATOM 12998 C C . LEU C 1 493 ? -52.709 -21.667 44.638 1.00 33.43 490 LEU C C 1
ATOM 12999 O O . LEU C 1 493 ? -53.118 -22.183 43.594 1.00 32.80 490 LEU C O 1
ATOM 13004 N N . VAL C 1 494 ? -51.605 -22.071 45.275 1.00 33.13 491 VAL C N 1
ATOM 13005 C CA . VAL C 1 494 ? -50.800 -23.188 44.753 1.00 32.78 491 VAL C CA 1
ATOM 13006 C C . VAL C 1 494 ? -51.531 -24.517 44.930 1.00 32.09 491 VAL C C 1
ATOM 13007 O O . VAL C 1 494 ? -51.405 -25.392 44.078 1.00 30.28 491 VAL C O 1
ATOM 13011 N N . ASN C 1 495 ? -52.329 -24.682 45.995 1.00 31.58 492 ASN C N 1
ATOM 13012 C CA . ASN C 1 495 ? -53.168 -25.893 46.094 1.00 32.47 492 ASN C CA 1
ATOM 13013 C C . ASN C 1 495 ? -54.117 -26.010 44.910 1.00 32.24 492 ASN C C 1
ATOM 13014 O O . ASN C 1 495 ? -54.328 -27.097 44.367 1.00 31.74 492 ASN C O 1
ATOM 13019 N N . ILE C 1 496 ? -54.714 -24.897 44.529 1.00 32.86 493 ILE C N 1
ATOM 13020 C CA . ILE C 1 496 ? -55.646 -24.851 43.384 1.00 33.16 493 ILE C CA 1
ATOM 13021 C C . ILE C 1 496 ? -54.877 -25.137 42.077 1.00 32.72 493 ILE C C 1
ATOM 13022 O O . ILE C 1 496 ? -55.330 -25.926 41.213 1.00 31.11 493 ILE C O 1
ATOM 13027 N N . ALA C 1 497 ? -53.685 -24.546 41.959 1.00 31.59 494 ALA C N 1
ATOM 13028 C CA . ALA C 1 497 ? -52.874 -24.755 40.742 1.00 32.03 494 ALA C CA 1
ATOM 13029 C C . ALA C 1 497 ? -52.497 -26.229 40.629 1.00 31.79 494 ALA C C 1
ATOM 13030 O O . ALA C 1 497 ? -52.576 -26.814 39.546 1.00 33.26 494 ALA C O 1
ATOM 13032 N N . ASP C 1 498 ? -52.150 -26.840 41.767 1.00 32.28 495 ASP C N 1
ATOM 13033 C CA . ASP C 1 498 ? -51.757 -28.243 41.830 1.00 31.65 495 ASP C CA 1
ATOM 13034 C C . ASP C 1 498 ? -52.930 -29.169 41.516 1.00 32.06 495 ASP C C 1
ATOM 13035 O O . ASP C 1 498 ? -52.761 -30.158 40.834 1.00 30.56 495 ASP C O 1
ATOM 13040 N N . ILE C 1 499 ? -54.118 -28.849 42.030 1.00 31.89 496 ILE C N 1
ATOM 13041 C CA . ILE C 1 499 ? -55.291 -29.643 41.672 1.00 31.54 496 ILE C CA 1
ATOM 13042 C C . ILE C 1 499 ? -55.543 -29.597 40.179 1.00 30.87 496 ILE C C 1
ATOM 13043 O O . ILE C 1 499 ? -55.775 -30.621 39.534 1.00 30.47 496 ILE C O 1
ATOM 13048 N N . VAL C 1 500 ? -55.501 -28.395 39.637 1.00 31.29 497 VAL C N 1
ATOM 13049 C CA . VAL C 1 500 ? -55.719 -28.180 38.217 1.00 30.90 497 VAL C CA 1
ATOM 13050 C C . VAL C 1 500 ? -54.687 -28.956 37.386 1.00 30.92 497 VAL C C 1
ATOM 13051 O O . VAL C 1 500 ? -55.026 -29.611 36.365 1.00 28.05 497 VAL C O 1
ATOM 13055 N N . SER C 1 501 ? -53.435 -28.886 37.835 1.00 28.73 498 SER C N 1
ATOM 13056 C CA . SER C 1 501 ? -52.366 -29.565 37.160 1.00 29.64 498 SER C CA 1
ATOM 13057 C C . SER C 1 501 ? -52.548 -31.099 37.141 1.00 29.33 498 SER C C 1
ATOM 13058 O O . SER C 1 501 ? -52.496 -31.715 36.060 1.00 27.43 498 SER C O 1
ATOM 13061 N N . ASN C 1 502 ? -52.809 -31.710 38.307 1.00 28.44 499 ASN C N 1
ATOM 13062 C CA . ASN C 1 502 ? -53.094 -33.138 38.323 1.00 29.49 499 ASN C CA 1
ATOM 13063 C C . ASN C 1 502 ? -54.304 -33.503 37.462 1.00 30.10 499 ASN C C 1
ATOM 13064 O O . ASN C 1 502 ? -54.286 -34.525 36.733 1.00 30.64 499 ASN C O 1
ATOM 13069 N N . LEU C 1 503 ? -55.342 -32.670 37.531 1.00 29.44 500 LEU C N 1
ATOM 13070 C CA . LEU C 1 503 ? -56.530 -32.874 36.672 1.00 30.94 500 LEU C CA 1
ATOM 13071 C C . LEU C 1 503 ? -56.188 -32.915 35.156 1.00 30.61 500 LEU C C 1
ATOM 13072 O O . LEU C 1 503 ? -56.615 -33.835 34.429 1.00 30.65 500 LEU C O 1
ATOM 13077 N N . TYR C 1 504 ? -55.434 -31.926 34.679 1.00 30.30 501 TYR C N 1
ATOM 13078 C CA . TYR C 1 504 ? -55.065 -31.836 33.242 1.00 29.84 501 TYR C CA 1
ATOM 13079 C C . TYR C 1 504 ? -54.239 -33.061 32.816 1.00 30.35 501 TYR C C 1
ATOM 13080 O O . TYR C 1 504 ? -54.453 -33.620 31.733 1.00 31.35 501 TYR C O 1
ATOM 13089 N N . ALA C 1 505 ? -53.300 -33.484 33.676 1.00 30.10 502 ALA C N 1
ATOM 13090 C CA . ALA C 1 505 ? -52.476 -34.665 33.383 1.00 29.94 502 ALA C CA 1
ATOM 13091 C C . ALA C 1 505 ? -53.340 -35.940 33.384 1.00 31.40 502 ALA C C 1
ATOM 13092 O O . ALA C 1 505 ? -53.257 -36.742 32.445 1.00 32.84 502 ALA C O 1
ATOM 13102 N N . GLU C 1 507 ? -56.629 -36.272 32.934 1.00 32.61 504 GLU C N 1
ATOM 13103 C CA . GLU C 1 507 ? -57.535 -36.204 31.788 1.00 33.50 504 GLU C CA 1
ATOM 13104 C C . GLU C 1 507 ? -56.816 -36.462 30.457 1.00 33.57 504 GLU C C 1
ATOM 13105 O O . GLU C 1 507 ? -57.336 -37.187 29.571 1.00 33.14 504 GLU C O 1
ATOM 13111 N N . SER C 1 508 ? -55.639 -35.868 30.294 1.00 31.64 505 SER C N 1
ATOM 13112 C CA . SER C 1 508 ? -54.855 -36.094 29.065 1.00 31.84 505 SER C CA 1
ATOM 13113 C C . SER C 1 508 ? -54.513 -37.592 28.902 1.00 31.71 505 SER C C 1
ATOM 13114 O O . SER C 1 508 ? -54.636 -38.157 27.791 1.00 32.52 505 SER C O 1
ATOM 13117 N N . ALA C 1 509 ? -54.117 -38.225 30.014 1.00 30.79 506 ALA C N 1
ATOM 13118 C CA . ALA C 1 509 ? -53.744 -39.628 30.046 1.00 30.93 506 ALA C CA 1
ATOM 13119 C C . ALA C 1 509 ? -54.992 -40.518 29.718 1.00 32.35 506 ALA C C 1
ATOM 13120 O O . ALA C 1 509 ? -54.904 -41.440 28.874 1.00 32.51 506 ALA C O 1
ATOM 13122 N N . VAL C 1 510 ? -56.118 -40.224 30.367 1.00 31.82 507 VAL C N 1
ATOM 13123 C CA . VAL C 1 510 ? -57.396 -40.955 30.125 1.00 34.15 507 VAL C CA 1
ATOM 13124 C C . VAL C 1 510 ? -57.868 -40.839 28.659 1.00 34.92 507 VAL C C 1
ATOM 13125 O O . VAL C 1 510 ? -58.127 -41.848 27.998 1.00 36.04 507 VAL C O 1
ATOM 13129 N N . LEU C 1 511 ? -57.930 -39.609 28.156 1.00 34.83 508 LEU C N 1
ATOM 13130 C CA . LEU C 1 511 ? -58.395 -39.341 26.799 1.00 35.59 508 LEU C CA 1
ATOM 13131 C C . LEU C 1 511 ? -57.462 -39.915 25.765 1.00 35.83 508 LEU C C 1
ATOM 13132 O O . LEU C 1 511 ? -57.912 -40.423 24.743 1.00 36.95 508 LEU C O 1
ATOM 13137 N N . ARG C 1 512 ? -56.160 -39.851 26.025 1.00 33.75 509 ARG C N 1
ATOM 13138 C CA . ARG C 1 512 ? -55.229 -40.470 25.111 1.00 34.46 509 ARG C CA 1
ATOM 13139 C C . ARG C 1 512 ? -55.447 -41.984 25.008 1.00 34.72 509 ARG C C 1
ATOM 13140 O O . ARG C 1 512 ? -55.415 -42.529 23.925 1.00 34.74 509 ARG C O 1
ATOM 13148 N N . THR C 1 513 ? -55.611 -42.635 26.158 1.00 34.98 510 THR C N 1
ATOM 13149 C CA . THR C 1 513 ? -55.757 -44.071 26.246 1.00 35.73 510 THR C CA 1
ATOM 13150 C C . THR C 1 513 ? -57.134 -44.492 25.659 1.00 37.73 510 THR C C 1
ATOM 13151 O O . THR C 1 513 ? -57.228 -45.476 24.922 1.00 37.98 510 THR C O 1
ATOM 13155 N N . GLU C 1 514 ? -58.175 -43.740 25.981 1.00 37.94 511 GLU C N 1
ATOM 13156 C CA . GLU C 1 514 ? -59.506 -44.001 25.393 1.00 40.99 511 GLU C CA 1
ATOM 13157 C C . GLU C 1 514 ? -59.457 -43.879 23.855 1.00 42.23 511 GLU C C 1
ATOM 13158 O O . GLU C 1 514 ? -60.111 -44.654 23.139 1.00 42.25 511 GLU C O 1
ATOM 13164 N N . LYS C 1 515 ? -58.653 -42.938 23.348 1.00 40.79 512 LYS C N 1
ATOM 13165 C CA . LYS C 1 515 ? -58.604 -42.730 21.918 1.00 42.64 512 LYS C CA 1
ATOM 13166 C C . LYS C 1 515 ? -57.880 -43.914 21.271 1.00 42.95 512 LYS C C 1
ATOM 13167 O O . LYS C 1 515 ? -58.335 -44.450 20.258 1.00 43.58 512 LYS C O 1
ATOM 13173 N N . ALA C 1 516 ? -56.778 -44.333 21.883 1.00 41.70 513 ALA C N 1
ATOM 13174 C CA . ALA C 1 516 ? -56.029 -45.486 21.424 1.00 42.60 513 ALA C CA 1
ATOM 13175 C C . ALA C 1 516 ? -56.918 -46.736 21.335 1.00 44.37 513 ALA C C 1
ATOM 13176 O O . ALA C 1 516 ? -56.916 -47.423 20.317 1.00 45.57 513 ALA C O 1
ATOM 13178 N N . ILE C 1 517 ? -57.640 -47.023 22.413 1.00 45.01 514 ILE C N 1
ATOM 13179 C CA . ILE C 1 517 ? -58.515 -48.178 22.494 1.00 46.87 514 ILE C CA 1
ATOM 13180 C C . ILE C 1 517 ? -59.540 -48.180 21.339 1.00 48.73 514 ILE C C 1
ATOM 13181 O O . ILE C 1 517 ? -59.727 -49.192 20.682 1.00 48.97 514 ILE C O 1
ATOM 13186 N N . LYS C 1 518 ? -60.163 -47.030 21.086 1.00 50.42 515 LYS C N 1
ATOM 13187 C CA . LYS C 1 518 ? -61.129 -46.880 19.990 1.00 53.28 515 LYS C CA 1
ATOM 13188 C C . LYS C 1 518 ? -60.497 -46.964 18.609 1.00 53.48 515 LYS C C 1
ATOM 13189 O O . LYS C 1 518 ? -61.187 -47.185 17.627 1.00 53.56 515 LYS C O 1
ATOM 13195 N N . THR C 1 519 ? -59.184 -46.795 18.542 1.00 52.30 516 THR C N 1
ATOM 13196 C CA . THR C 1 519 ? -58.496 -46.785 17.274 1.00 53.23 516 THR C CA 1
ATOM 13197 C C . THR C 1 519 ? -57.908 -48.161 16.949 1.00 54.12 516 THR C C 1
ATOM 13198 O O . THR C 1 519 ? -58.078 -48.653 15.840 1.00 55.21 516 THR C O 1
ATOM 13202 N N . THR C 1 520 ? -57.237 -48.775 17.926 1.00 54.14 517 THR C N 1
ATOM 13203 C CA . THR C 1 520 ? -56.466 -50.004 17.715 1.00 54.89 517 THR C CA 1
ATOM 13204 C C . THR C 1 520 ? -56.828 -51.135 18.691 1.00 55.31 517 THR C C 1
ATOM 13205 O O . THR C 1 520 ? -56.140 -52.160 18.725 1.00 55.87 517 THR C O 1
ATOM 13209 N N . GLY C 1 521 ? -57.889 -50.949 19.485 1.00 55.09 518 GLY C N 1
ATOM 13210 C CA . GLY C 1 521 ? -58.394 -51.987 20.384 1.00 54.89 518 GLY C CA 1
ATOM 13211 C C . GLY C 1 521 ? -57.788 -52.043 21.776 1.00 54.99 518 GLY C C 1
ATOM 13212 O O . GLY C 1 521 ? -56.700 -51.498 22.019 1.00 53.61 518 GLY C O 1
ATOM 13213 N N . LEU C 1 522 ? -58.482 -52.723 22.692 1.00 55.53 519 LEU C N 1
ATOM 13214 C CA . LEU C 1 522 ? -58.049 -52.841 24.091 1.00 56.17 519 LEU C CA 1
ATOM 13215 C C . LEU C 1 522 ? -56.742 -53.628 24.261 1.00 56.89 519 LEU C C 1
ATOM 13216 O O . LEU C 1 522 ? -55.848 -53.222 25.025 1.00 55.41 519 LEU C O 1
ATOM 13221 N N . GLU C 1 523 ? -56.636 -54.740 23.536 1.00 58.33 520 GLU C N 1
ATOM 13222 C CA . GLU C 1 523 ? -55.528 -55.680 23.721 1.00 59.25 520 GLU C CA 1
ATOM 13223 C C . GLU C 1 523 ? -54.162 -55.090 23.374 1.00 58.03 520 GLU C C 1
ATOM 13224 O O . GLU C 1 523 ? -53.209 -55.310 24.108 1.00 58.34 520 GLU C O 1
ATOM 13230 N N . LYS C 1 524 ? -54.067 -54.323 22.288 1.00 57.11 521 LYS C N 1
ATOM 13231 C CA . LYS C 1 524 ? -52.794 -53.672 21.918 1.00 55.77 521 LYS C CA 1
ATOM 13232 C C . LYS C 1 524 ? -52.398 -52.514 22.847 1.00 53.01 521 LYS C C 1
ATOM 13233 O O . LYS C 1 524 ? -51.239 -52.103 22.865 1.00 52.05 521 LYS C O 1
ATOM 13239 N N . ASN C 1 525 ? -53.351 -51.990 23.610 1.00 50.82 522 ASN C N 1
ATOM 13240 C CA . ASN C 1 525 ? -53.084 -50.824 24.449 1.00 47.93 522 ASN C CA 1
ATOM 13241 C C . ASN C 1 525 ? -53.055 -51.094 25.940 1.00 46.82 522 ASN C C 1
ATOM 13242 O O . ASN C 1 525 ? -53.360 -50.202 26.767 1.00 45.86 522 ASN C O 1
ATOM 13247 N N . LYS C 1 526 ? -52.641 -52.307 26.288 1.00 45.28 523 LYS C N 1
ATOM 13248 C CA . LYS C 1 526 ? -52.585 -52.692 27.681 1.00 44.68 523 LYS C CA 1
ATOM 13249 C C . LYS C 1 526 ? -51.651 -51.810 28.525 1.00 41.66 523 LYS C C 1
ATOM 13250 O O . LYS C 1 526 ? -52.002 -51.427 29.644 1.00 39.31 523 LYS C O 1
ATOM 13256 N N . GLN C 1 527 ? -50.476 -51.491 27.985 1.00 40.43 524 GLN C N 1
ATOM 13257 C CA . GLN C 1 527 ? -49.510 -50.651 28.714 1.00 38.54 524 GLN C CA 1
ATOM 13258 C C . GLN C 1 527 ? -50.101 -49.252 29.021 1.00 38.14 524 GLN C C 1
ATOM 13259 O O . GLN C 1 527 ? -49.929 -48.709 30.124 1.00 38.30 524 GLN C O 1
ATOM 13265 N N . LYS C 1 528 ? -50.812 -48.675 28.057 1.00 37.98 525 LYS C N 1
ATOM 13266 C CA . LYS C 1 528 ? -51.449 -47.375 28.266 1.00 37.10 525 LYS C CA 1
ATOM 13267 C C . LYS C 1 528 ? -52.498 -47.457 29.361 1.00 36.52 525 LYS C C 1
ATOM 13268 O O . LYS C 1 528 ? -52.574 -46.555 30.189 1.00 34.97 525 LYS C O 1
ATOM 13274 N N . VAL C 1 529 ? -53.322 -48.508 29.342 1.00 35.90 526 VAL C N 1
ATOM 13275 C CA . VAL C 1 529 ? -54.300 -48.710 30.418 1.00 35.68 526 VAL C CA 1
ATOM 13276 C C . VAL C 1 529 ? -53.633 -48.819 31.801 1.00 35.78 526 VAL C C 1
ATOM 13277 O O . VAL C 1 529 ? -54.088 -48.202 32.777 1.00 35.61 526 VAL C O 1
ATOM 13281 N N . LEU C 1 530 ? -52.554 -49.578 31.885 1.00 35.47 527 LEU C N 1
ATOM 13282 C CA . LEU C 1 530 ? -51.815 -49.674 33.145 1.00 36.03 527 LEU C CA 1
ATOM 13283 C C . LEU C 1 530 ? -51.277 -48.323 33.621 1.00 34.93 527 LEU C C 1
ATOM 13284 O O . LEU C 1 530 ? -51.464 -47.980 34.783 1.00 35.21 527 LEU C O 1
ATOM 13289 N N . TYR C 1 531 ? -50.641 -47.562 32.728 1.00 34.96 528 TYR C N 1
ATOM 13290 C CA . TYR C 1 531 ? -50.138 -46.214 33.076 1.00 35.36 528 TYR C CA 1
ATOM 13291 C C . TYR C 1 531 ? -51.264 -45.382 33.641 1.00 34.58 528 TYR C C 1
ATOM 13292 O O . TYR C 1 531 ? -51.118 -44.727 34.692 1.00 33.21 528 TYR C O 1
ATOM 13301 N N . THR C 1 532 ? -52.392 -45.422 32.927 1.00 34.64 529 THR C N 1
ATOM 13302 C CA . THR C 1 532 ? -53.523 -44.579 33.264 1.00 35.86 529 THR C CA 1
ATOM 13303 C C . THR C 1 532 ? -54.118 -44.922 34.626 1.00 36.61 529 THR C C 1
ATOM 13304 O O . THR C 1 532 ? -54.420 -44.018 35.436 1.00 37.28 529 THR C O 1
ATOM 13308 N N . GLU C 1 533 ? -54.304 -46.221 34.877 1.00 37.49 530 GLU C N 1
ATOM 13309 C CA . GLU C 1 533 ? -54.855 -46.699 36.161 1.00 37.67 530 GLU C CA 1
ATOM 13310 C C . GLU C 1 533 ? -53.982 -46.254 37.328 1.00 36.85 530 GLU C C 1
ATOM 13311 O O . GLU C 1 533 ? -54.468 -45.712 38.333 1.00 35.87 530 GLU C O 1
ATOM 13317 N N . VAL C 1 534 ? -52.684 -46.492 37.186 1.00 35.74 531 VAL C N 1
ATOM 13318 C CA . VAL C 1 534 ? -51.767 -46.262 38.276 1.00 36.61 531 VAL C CA 1
ATOM 13319 C C . VAL C 1 534 ? -51.606 -44.750 38.468 1.00 35.61 531 VAL C C 1
ATOM 13320 O O . VAL C 1 534 ? -51.604 -44.282 39.603 1.00 34.98 531 VAL C O 1
ATOM 13324 N N . PHE C 1 535 ? -51.505 -44.002 37.364 1.00 34.38 532 PHE C N 1
ATOM 13325 C CA . PHE C 1 535 ? -51.293 -42.553 37.486 1.00 33.39 532 PHE C CA 1
ATOM 13326 C C . PHE C 1 535 ? -52.502 -41.883 38.123 1.00 32.80 532 PHE C C 1
ATOM 13327 O O . PHE C 1 535 ? -52.348 -41.082 39.056 1.00 31.17 532 PHE C O 1
ATOM 13335 N N . CYS C 1 536 ? -53.687 -42.198 37.584 1.00 34.15 533 CYS C N 1
ATOM 13336 C CA . CYS C 1 536 ? -54.918 -41.585 38.074 1.00 35.32 533 CYS C CA 1
ATOM 13337 C C . CYS C 1 536 ? -55.149 -41.838 39.551 1.00 35.07 533 CYS C C 1
ATOM 13338 O O . CYS C 1 536 ? -55.603 -40.938 40.254 1.00 35.07 533 CYS C O 1
ATOM 13341 N N . GLN C 1 537 ? -54.865 -43.047 40.014 1.00 34.57 534 GLN C N 1
ATOM 13342 C CA . GLN C 1 537 ? -55.127 -43.344 41.411 1.00 36.22 534 GLN C CA 1
ATOM 13343 C C . GLN C 1 537 ? -54.317 -42.411 42.279 1.00 36.21 534 GLN C C 1
ATOM 13344 O O . GLN C 1 537 ? -54.894 -41.770 43.169 1.00 34.15 534 GLN C O 1
ATOM 13350 N N . GLU C 1 538 ? -52.997 -42.291 42.010 1.00 36.23 535 GLU C N 1
ATOM 13351 C CA . GLU C 1 538 ? -52.159 -41.479 42.903 1.00 37.76 535 GLU C CA 1
ATOM 13352 C C . GLU C 1 538 ? -52.380 -39.966 42.728 1.00 35.65 535 GLU C C 1
ATOM 13353 O O . GLU C 1 538 ? -52.390 -39.216 43.719 1.00 36.76 535 GLU C O 1
ATOM 13359 N N . ALA C 1 539 ? -52.545 -39.513 41.487 1.00 33.92 536 ALA C N 1
ATOM 13360 C CA . ALA C 1 539 ? -52.811 -38.101 41.221 1.00 32.80 536 ALA C CA 1
ATOM 13361 C C . ALA C 1 539 ? -54.134 -37.686 41.894 1.00 32.54 536 ALA C C 1
ATOM 13362 O O . ALA C 1 539 ? -54.240 -36.609 42.476 1.00 31.61 536 ALA C O 1
ATOM 13364 N N . PHE C 1 540 ? -55.150 -38.554 41.796 1.00 32.86 537 PHE C N 1
ATOM 13365 C CA . PHE C 1 540 ? -56.411 -38.319 42.484 1.00 33.87 537 PHE C CA 1
ATOM 13366 C C . PHE C 1 540 ? -56.270 -38.248 44.010 1.00 34.65 537 PHE C C 1
ATOM 13367 O O . PHE C 1 540 ? -56.852 -37.348 44.651 1.00 33.07 537 PHE C O 1
ATOM 13375 N N . ASN C 1 541 ? -55.479 -39.163 44.593 1.00 34.50 538 ASN C N 1
ATOM 13376 C CA . ASN C 1 541 ? -55.170 -39.059 46.026 1.00 35.83 538 ASN C CA 1
ATOM 13377 C C . ASN C 1 541 ? -54.547 -37.709 46.360 1.00 35.57 538 ASN C C 1
ATOM 13378 O O . ASN C 1 541 ? -54.844 -37.135 47.413 1.00 34.11 538 ASN C O 1
ATOM 13383 N N . GLU C 1 542 ? -53.695 -37.187 45.458 1.00 34.45 539 GLU C N 1
ATOM 13384 C CA . GLU C 1 542 ? -53.074 -35.865 45.710 1.00 35.19 539 GLU C CA 1
ATOM 13385 C C . GLU C 1 542 ? -54.089 -34.723 45.638 1.00 34.11 539 GLU C C 1
ATOM 13386 O O . GLU C 1 542 ? -54.078 -33.793 46.467 1.00 33.31 539 GLU C O 1
ATOM 13392 N N . ILE C 1 543 ? -54.945 -34.782 44.627 1.00 33.31 540 ILE C N 1
ATOM 13393 C CA . ILE C 1 543 ? -56.043 -33.833 44.537 1.00 33.79 540 ILE C CA 1
ATOM 13394 C C . ILE C 1 543 ? -56.847 -33.802 45.835 1.00 34.17 540 ILE C C 1
ATOM 13395 O O . ILE C 1 543 ? -57.085 -32.734 46.385 1.00 34.41 540 ILE C O 1
ATOM 13400 N N . GLU C 1 544 ? -57.232 -34.968 46.343 1.00 35.38 541 GLU C N 1
ATOM 13401 C CA . GLU C 1 544 ? -57.995 -35.016 47.599 1.00 36.18 541 GLU C CA 1
ATOM 13402 C C . GLU C 1 544 ? -57.227 -34.291 48.718 1.00 35.50 541 GLU C C 1
ATOM 13403 O O . GLU C 1 544 ? -57.786 -33.415 49.416 1.00 34.50 541 GLU C O 1
ATOM 13409 N N . ALA C 1 545 ? -55.947 -34.636 48.875 1.00 33.92 542 ALA C N 1
ATOM 13410 C CA . ALA C 1 545 ? -55.123 -33.999 49.930 1.00 34.39 542 ALA C CA 1
ATOM 13411 C C . ALA C 1 545 ? -55.059 -32.473 49.804 1.00 33.96 542 ALA C C 1
ATOM 13412 O O . ALA C 1 545 ? -55.189 -31.788 50.805 1.00 34.44 542 ALA C O 1
ATOM 13414 N N . HIS C 1 546 ? -54.817 -31.951 48.588 1.00 33.71 543 HIS C N 1
ATOM 13415 C CA . HIS C 1 546 ? -54.773 -30.507 48.334 1.00 33.18 543 HIS C CA 1
ATOM 13416 C C . HIS C 1 546 ? -56.128 -29.835 48.611 1.00 34.41 543 HIS C C 1
ATOM 13417 O O . HIS C 1 546 ? -56.173 -28.711 49.147 1.00 33.48 543 HIS C O 1
ATOM 13424 N N . ALA C 1 547 ? -57.207 -30.507 48.201 1.00 33.19 544 ALA C N 1
ATOM 13425 C CA . ALA C 1 547 ? -58.556 -30.013 48.469 1.00 35.85 544 ALA C CA 1
ATOM 13426 C C . ALA C 1 547 ? -58.866 -29.945 49.960 1.00 36.81 544 ALA C C 1
ATOM 13427 O O . ALA C 1 547 ? -59.392 -28.933 50.409 1.00 38.31 544 ALA C O 1
ATOM 13429 N N . LYS C 1 548 ? -58.567 -30.998 50.723 1.00 37.51 545 LYS C N 1
ATOM 13430 C CA . LYS C 1 548 ? -58.845 -30.972 52.154 1.00 39.99 545 LYS C CA 1
ATOM 13431 C C . LYS C 1 548 ? -58.147 -29.785 52.805 1.00 40.39 545 LYS C C 1
ATOM 13432 O O . LYS C 1 548 ? -58.775 -29.061 53.599 1.00 40.80 545 LYS C O 1
ATOM 13438 N N . GLU C 1 549 ? -56.851 -29.605 52.485 1.00 39.01 546 GLU C N 1
ATOM 13439 C CA . GLU C 1 549 ? -56.037 -28.555 53.106 1.00 39.97 546 GLU C CA 1
ATOM 13440 C C . GLU C 1 549 ? -56.609 -27.156 52.830 1.00 39.86 546 GLU C C 1
ATOM 13441 O O . GLU C 1 549 ? -56.711 -26.317 53.725 1.00 39.99 546 GLU C O 1
ATOM 13447 N N . THR C 1 550 ? -56.993 -26.925 51.586 1.00 39.87 547 THR C N 1
ATOM 13448 C CA . THR C 1 550 ? -57.679 -25.698 51.221 1.00 40.79 547 THR C CA 1
ATOM 13449 C C . THR C 1 550 ? -58.992 -25.527 51.982 1.00 41.42 547 THR C C 1
ATOM 13450 O O . THR C 1 550 ? -59.258 -24.446 52.499 1.00 41.44 547 THR C O 1
ATOM 13454 N N . LEU C 1 551 ? -59.804 -26.576 52.060 1.00 41.34 548 LEU C N 1
ATOM 13455 C CA . LEU C 1 551 ? -61.085 -26.459 52.789 1.00 43.59 548 LEU C CA 1
ATOM 13456 C C . LEU C 1 551 ? -60.872 -26.141 54.276 1.00 44.19 548 LEU C C 1
ATOM 13457 O O . LEU C 1 551 ? -61.582 -25.319 54.832 1.00 45.06 548 LEU C O 1
ATOM 13462 N N . ILE C 1 552 ? -59.866 -26.755 54.894 1.00 44.10 549 ILE C N 1
ATOM 13463 C CA . ILE C 1 552 ? -59.566 -26.477 56.292 1.00 45.21 549 ILE C CA 1
ATOM 13464 C C . ILE C 1 552 ? -59.087 -25.030 56.500 1.00 46.60 549 ILE C C 1
ATOM 13465 O O . ILE C 1 552 ? -59.329 -24.437 57.559 1.00 46.35 549 ILE C O 1
ATOM 13470 N N . ALA C 1 553 ? -58.445 -24.461 55.482 1.00 46.63 550 ALA C N 1
ATOM 13471 C CA . ALA C 1 553 ? -57.943 -23.092 55.562 1.00 49.77 550 ALA C CA 1
ATOM 13472 C C . ALA C 1 553 ? -59.042 -22.053 55.298 1.00 52.54 550 ALA C C 1
ATOM 13473 O O . ALA C 1 553 ? -58.929 -20.904 55.726 1.00 53.39 550 ALA C O 1
ATOM 13475 N N . VAL C 1 554 ? -60.108 -22.472 54.619 1.00 54.87 551 VAL C N 1
ATOM 13476 C CA . VAL C 1 554 ? -61.149 -21.550 54.143 1.00 58.13 551 VAL C CA 1
ATOM 13477 C C . VAL C 1 554 ? -62.338 -21.500 55.114 1.00 60.78 551 VAL C C 1
ATOM 13478 O O . VAL C 1 554 ? -62.893 -20.436 55.338 1.00 61.85 551 VAL C O 1
ATOM 13482 N N . GLU C 1 555 ? -62.713 -22.636 55.696 1.00 63.25 552 GLU C N 1
ATOM 13483 C CA . GLU C 1 555 ? -63.829 -22.675 56.648 1.00 67.13 552 GLU C CA 1
ATOM 13484 C C . GLU C 1 555 ? -63.519 -23.341 57.994 1.00 68.04 552 GLU C C 1
ATOM 13485 O O . GLU C 1 555 ? -62.460 -23.936 58.176 1.00 67.73 552 GLU C O 1
ATOM 13491 N N . ASN C 1 556 ? -64.441 -23.228 58.951 1.00 70.42 553 ASN C N 1
ATOM 13492 C CA . ASN C 1 556 ? -64.267 -23.906 60.243 1.00 71.50 553 ASN C CA 1
ATOM 13493 C C . ASN C 1 556 ? -65.595 -24.282 60.904 1.00 72.85 553 ASN C C 1
ATOM 13494 O O . ASN C 1 556 ? -66.666 -23.910 60.417 1.00 73.48 553 ASN C O 1
ATOM 13499 N N . GLY C 1 557 ? -65.508 -25.039 61.994 1.00 73.41 554 GLY C N 1
ATOM 13500 C CA . GLY C 1 557 ? -66.681 -25.475 62.741 1.00 74.84 554 GLY C CA 1
ATOM 13501 C C . GLY C 1 557 ? -67.565 -26.408 61.939 1.00 74.93 554 GLY C C 1
ATOM 13502 O O . GLY C 1 557 ? -67.070 -27.351 61.301 1.00 74.30 554 GLY C O 1
ATOM 13503 N N . ASP C 1 558 ? -68.872 -26.124 61.973 1.00 75.52 555 ASP C N 1
ATOM 13504 C CA . ASP C 1 558 ? -69.918 -26.927 61.312 1.00 74.92 555 ASP C CA 1
ATOM 13505 C C . ASP C 1 558 ? -69.871 -26.909 59.773 1.00 72.82 555 ASP C C 1
ATOM 13506 O O . ASP C 1 558 ? -69.993 -27.955 59.138 1.00 71.96 555 ASP C O 1
ATOM 13519 N N . LEU C 1 560 ? -67.293 -26.432 57.924 1.00 65.38 557 LEU C N 1
ATOM 13520 C CA . LEU C 1 560 ? -66.128 -27.209 57.504 1.00 62.25 557 LEU C CA 1
ATOM 13521 C C . LEU C 1 560 ? -66.424 -28.700 57.437 1.00 61.95 557 LEU C C 1
ATOM 13522 O O . LEU C 1 560 ? -66.143 -29.332 56.426 1.00 60.34 557 LEU C O 1
ATOM 13527 N N . ARG C 1 561 ? -66.993 -29.265 58.502 1.00 62.45 558 ARG C N 1
ATOM 13528 C CA . ARG C 1 561 ? -67.245 -30.702 58.503 1.00 62.69 558 ARG C CA 1
ATOM 13529 C C . ARG C 1 561 ? -68.290 -31.136 57.462 1.00 62.19 558 ARG C C 1
ATOM 13530 O O . ARG C 1 561 ? -68.298 -32.296 57.047 1.00 61.88 558 ARG C O 1
ATOM 13554 N N . LEU C 1 564 ? -66.110 -31.120 54.171 1.00 52.52 561 LEU C N 1
ATOM 13555 C CA . LEU C 1 564 ? -65.303 -32.334 54.165 1.00 51.24 561 LEU C CA 1
ATOM 13556 C C . LEU C 1 564 ? -66.117 -33.579 53.846 1.00 51.07 561 LEU C C 1
ATOM 13557 O O . LEU C 1 564 ? -65.606 -34.500 53.187 1.00 49.62 561 LEU C O 1
ATOM 13562 N N A SER C 1 565 ? -67.370 -33.614 54.324 0.64 51.94 562 SER C N 1
ATOM 13563 N N B SER C 1 565 ? -67.369 -33.613 54.308 0.36 51.67 562 SER C N 1
ATOM 13564 C CA A SER C 1 565 ? -68.309 -34.682 53.961 0.64 52.12 562 SER C CA 1
ATOM 13565 C CA B SER C 1 565 ? -68.277 -34.703 53.957 0.36 51.71 562 SER C CA 1
ATOM 13566 C C A SER C 1 565 ? -68.634 -34.640 52.470 0.64 51.89 562 SER C C 1
ATOM 13567 C C B SER C 1 565 ? -68.686 -34.656 52.484 0.36 51.69 562 SER C C 1
ATOM 13568 O O A SER C 1 565 ? -68.602 -35.667 51.798 0.64 52.24 562 SER C O 1
ATOM 13569 O O B SER C 1 565 ? -68.763 -35.703 51.839 0.36 51.87 562 SER C O 1
ATOM 13574 N N . SER C 1 566 ? -68.926 -33.463 51.940 1.00 51.50 563 SER C N 1
ATOM 13575 C CA . SER C 1 566 ? -69.139 -33.350 50.492 1.00 52.17 563 SER C CA 1
ATOM 13576 C C . SER C 1 566 ? -67.848 -33.751 49.679 1.00 49.77 563 SER C C 1
ATOM 13577 O O . SER C 1 566 ? -67.928 -34.428 48.651 1.00 49.32 563 SER C O 1
ATOM 13580 N N . LEU C 1 567 ? -66.664 -33.387 50.177 1.00 48.58 564 LEU C N 1
ATOM 13581 C CA . LEU C 1 567 ? -65.420 -33.844 49.548 1.00 46.35 564 LEU C CA 1
ATOM 13582 C C . LEU C 1 567 ? -65.307 -35.382 49.540 1.00 46.21 564 LEU C C 1
ATOM 13583 O O . LEU C 1 567 ? -64.954 -35.974 48.498 1.00 44.30 564 LEU C O 1
ATOM 13588 N N A ARG C 1 568 ? -65.609 -36.009 50.682 0.56 46.47 565 ARG C N 1
ATOM 13589 N N B ARG C 1 568 ? -65.623 -36.020 50.677 0.44 46.63 565 ARG C N 1
ATOM 13590 C CA A ARG C 1 568 ? -65.549 -37.469 50.815 0.56 47.30 565 ARG C CA 1
ATOM 13591 C CA B ARG C 1 568 ? -65.554 -37.490 50.795 0.44 47.45 565 ARG C CA 1
ATOM 13592 C C A ARG C 1 568 ? -66.459 -38.175 49.814 0.56 48.01 565 ARG C C 1
ATOM 13593 C C B ARG C 1 568 ? -66.473 -38.193 49.813 0.44 48.09 565 ARG C C 1
ATOM 13594 O O A ARG C 1 568 ? -66.105 -39.246 49.317 0.56 47.98 565 ARG C O 1
ATOM 13595 O O B ARG C 1 568 ? -66.141 -39.274 49.324 0.44 48.02 565 ARG C O 1
ATOM 13610 N N . LYS C 1 569 ? -67.616 -37.572 49.523 1.00 48.83 566 LYS C N 1
ATOM 13611 C CA . LYS C 1 569 ? -68.553 -38.109 48.538 1.00 50.34 566 LYS C CA 1
ATOM 13612 C C . LYS C 1 569 ? -67.929 -38.002 47.148 1.00 49.83 566 LYS C C 1
ATOM 13613 O O . LYS C 1 569 ? -68.116 -38.894 46.314 1.00 50.18 566 LYS C O 1
ATOM 13619 N N . LEU C 1 570 ? -67.216 -36.903 46.898 1.00 48.74 567 LEU C N 1
ATOM 13620 C CA . LEU C 1 570 ? -66.546 -36.716 45.597 1.00 48.54 567 LEU C CA 1
ATOM 13621 C C . LEU C 1 570 ? -65.358 -37.653 45.430 1.00 48.09 567 LEU C C 1
ATOM 13622 O O . LEU C 1 570 ? -64.982 -37.972 44.300 1.00 48.56 567 LEU C O 1
ATOM 13627 N N . THR C 1 571 ? -64.789 -38.117 46.548 1.00 47.81 568 THR C N 1
ATOM 13628 C CA . THR C 1 571 ? -63.563 -38.918 46.487 1.00 47.60 568 THR C CA 1
ATOM 13629 C C . THR C 1 571 ? -63.723 -40.431 46.702 1.00 48.99 568 THR C C 1
ATOM 13630 O O . THR C 1 571 ? -62.813 -41.192 46.340 1.00 48.85 568 THR C O 1
ATOM 13634 N N . ARG C 1 572 ? -64.853 -40.864 47.275 1.00 50.31 569 ARG C N 1
ATOM 13635 C CA . ARG C 1 572 ? -65.120 -42.294 47.497 1.00 52.01 569 ARG C CA 1
ATOM 13636 C C . ARG C 1 572 ? -65.103 -43.094 46.210 1.00 50.78 569 ARG C C 1
ATOM 13637 O O . ARG C 1 572 ? -65.761 -42.728 45.250 1.00 50.71 569 ARG C O 1
ATOM 13645 N N . HIS C 1 573 ? -64.364 -44.196 46.207 1.00 49.74 570 HIS C N 1
ATOM 13646 C CA . HIS C 1 573 ? -64.409 -45.162 45.100 1.00 49.84 570 HIS C CA 1
ATOM 13647 C C . HIS C 1 573 ? -63.716 -46.434 45.556 1.00 50.03 570 HIS C C 1
ATOM 13648 O O . HIS C 1 573 ? -63.037 -46.430 46.580 1.00 49.39 570 HIS C O 1
ATOM 13655 N N . THR C 1 574 ? -63.870 -47.516 44.799 1.00 50.64 571 THR C N 1
ATOM 13656 C CA . THR C 1 574 ? -63.150 -48.737 45.133 1.00 51.69 571 THR C CA 1
ATOM 13657 C C . THR C 1 574 ? -61.697 -48.593 44.658 1.00 50.47 571 THR C C 1
ATOM 13658 O O . THR C 1 574 ? -61.453 -48.462 43.465 1.00 49.97 571 THR C O 1
ATOM 13662 N N . PRO C 1 575 ? -60.734 -48.590 45.602 1.00 50.12 572 PRO C N 1
ATOM 13663 C CA . PRO C 1 575 ? -59.372 -48.383 45.128 1.00 49.40 572 PRO C CA 1
ATOM 13664 C C . PRO C 1 575 ? -58.872 -49.619 44.381 1.00 48.76 572 PRO C C 1
ATOM 13665 O O . PRO C 1 575 ? -59.443 -50.697 44.529 1.00 48.97 572 PRO C O 1
ATOM 13669 N N . LEU C 1 576 ? -57.861 -49.418 43.539 1.00 47.08 573 LEU C N 1
ATOM 13670 C CA . LEU C 1 576 ? -57.184 -50.488 42.831 1.00 45.87 573 LEU C CA 1
ATOM 13671 C C . LEU C 1 576 ? -55.983 -50.919 43.620 1.00 44.67 573 LEU C C 1
ATOM 13672 O O . LEU C 1 576 ? -55.433 -50.162 44.431 1.00 44.40 573 LEU C O 1
ATOM 13677 N N . ASN C 1 577 ? -55.577 -52.152 43.374 1.00 44.09 574 ASN C N 1
ATOM 13678 C CA . ASN C 1 577 ? -54.311 -52.661 43.853 1.00 43.17 574 ASN C CA 1
ATOM 13679 C C . ASN C 1 577 ? -53.229 -52.352 42.811 1.00 42.35 574 ASN C C 1
ATOM 13680 O O . ASN C 1 577 ? -53.094 -53.046 41.803 1.00 41.93 574 ASN C O 1
ATOM 13685 N N . VAL C 1 578 ? -52.441 -51.315 43.061 1.00 41.07 575 VAL C N 1
ATOM 13686 C CA . VAL C 1 578 ? -51.483 -50.879 42.046 1.00 40.67 575 VAL C CA 1
ATOM 13687 C C . VAL C 1 578 ? -50.174 -51.704 42.010 1.00 40.71 575 VAL C C 1
ATOM 13688 O O . VAL C 1 578 ? -49.432 -51.672 41.008 1.00 40.03 575 VAL C O 1
ATOM 13692 N N . ILE C 1 579 ? -49.916 -52.470 43.073 1.00 40.29 576 ILE C N 1
ATOM 13693 C CA . ILE C 1 579 ? -48.638 -53.158 43.207 1.00 40.66 576 ILE C CA 1
ATOM 13694 C C . ILE C 1 579 ? -48.364 -54.203 42.099 1.00 41.28 576 ILE C C 1
ATOM 13695 O O . ILE C 1 579 ? -47.302 -54.161 41.476 1.00 42.23 576 ILE C O 1
ATOM 13700 N N . PRO C 1 580 ? -49.320 -55.113 41.819 1.00 42.28 577 PRO C N 1
ATOM 13701 C CA . PRO C 1 580 ? -49.134 -55.984 40.632 1.00 42.51 577 PRO C CA 1
ATOM 13702 C C . PRO C 1 580 ? -49.189 -55.236 39.292 1.00 40.94 577 PRO C C 1
ATOM 13703 O O . PRO C 1 580 ? -48.602 -55.699 38.307 1.00 41.27 577 PRO C O 1
ATOM 13707 N N . LYS C 1 581 ? -49.910 -54.118 39.241 1.00 39.14 578 LYS C N 1
ATOM 13708 C CA . LYS C 1 581 ? -49.963 -53.309 38.019 1.00 38.37 578 LYS C CA 1
ATOM 13709 C C . LYS C 1 581 ? -48.596 -52.679 37.719 1.00 36.80 578 LYS C C 1
ATOM 13710 O O . LYS C 1 581 ? -48.154 -52.658 36.562 1.00 35.95 578 LYS C O 1
ATOM 13716 N N . LYS C 1 582 ? -47.911 -52.202 38.761 1.00 35.75 579 LYS C N 1
ATOM 13717 C CA . LYS C 1 582 ? -46.578 -51.613 38.550 1.00 35.21 579 LYS C CA 1
ATOM 13718 C C . LYS C 1 582 ? -45.608 -52.685 38.114 1.00 35.71 579 LYS C C 1
ATOM 13719 O O . LYS C 1 582 ? -44.754 -52.445 37.245 1.00 35.41 579 LYS C O 1
ATOM 13725 N N . ARG C 1 583 ? -45.738 -53.875 38.693 1.00 36.63 580 ARG C N 1
ATOM 13726 C CA . ARG C 1 583 ? -44.856 -54.979 38.283 1.00 38.09 580 ARG C CA 1
ATOM 13727 C C . ARG C 1 583 ? -45.058 -55.322 36.815 1.00 38.45 580 ARG C C 1
ATOM 13728 O O . ARG C 1 583 ? -44.097 -55.536 36.089 1.00 39.77 580 ARG C O 1
ATOM 13736 N N . GLU C 1 584 ? -46.306 -55.360 36.388 1.00 39.00 581 GLU C N 1
ATOM 13737 C CA . GLU C 1 584 ? -46.652 -55.607 34.992 1.00 40.35 581 GLU C CA 1
ATOM 13738 C C . GLU C 1 584 ? -46.119 -54.477 34.091 1.00 38.62 581 GLU C C 1
ATOM 13739 O O . GLU C 1 584 ? -45.556 -54.742 33.032 1.00 38.59 581 GLU C O 1
ATOM 13745 N N . ILE C 1 585 ? -46.250 -53.218 34.531 1.00 37.29 582 ILE C N 1
ATOM 13746 C CA . ILE C 1 585 ? -45.697 -52.072 33.764 1.00 35.62 582 ILE C CA 1
ATOM 13747 C C . ILE C 1 585 ? -44.187 -52.278 33.584 1.00 34.75 582 ILE C C 1
ATOM 13748 O O . ILE C 1 585 ? -43.640 -52.159 32.480 1.00 32.99 582 ILE C O 1
ATOM 13753 N N . ALA C 1 586 ? -43.514 -52.594 34.695 1.00 34.68 583 ALA C N 1
ATOM 13754 C CA . ALA C 1 586 ? -42.042 -52.689 34.706 1.00 34.35 583 ALA C CA 1
ATOM 13755 C C . ALA C 1 586 ? -41.565 -53.840 33.838 1.00 35.76 583 ALA C C 1
ATOM 13756 O O . ALA C 1 586 ? -40.526 -53.750 33.196 1.00 36.39 583 ALA C O 1
ATOM 13758 N N . ALA C 1 587 ? -42.324 -54.931 33.824 1.00 37.58 584 ALA C N 1
ATOM 13759 C CA . ALA C 1 587 ? -41.978 -56.083 32.997 1.00 39.41 584 ALA C CA 1
ATOM 13760 C C . ALA C 1 587 ? -41.872 -55.668 31.524 1.00 40.49 584 ALA C C 1
ATOM 13761 O O . ALA C 1 587 ? -40.919 -56.031 30.852 1.00 42.00 584 ALA C O 1
ATOM 13763 N N . LYS C 1 588 ? -42.839 -54.900 31.027 1.00 40.65 585 LYS C N 1
ATOM 13764 C CA . LYS C 1 588 ? -42.788 -54.401 29.647 1.00 41.43 585 LYS C CA 1
ATOM 13765 C C . LYS C 1 588 ? -41.598 -53.414 29.391 1.00 41.05 585 LYS C C 1
ATOM 13766 O O . LYS C 1 588 ? -40.885 -53.524 28.376 1.00 41.79 585 LYS C O 1
ATOM 13772 N N . ILE C 1 589 ? -41.370 -52.493 30.325 1.00 39.79 586 ILE C N 1
ATOM 13773 C CA . ILE C 1 589 ? -40.226 -51.547 30.275 1.00 39.10 586 ILE C CA 1
ATOM 13774 C C . ILE C 1 589 ? -38.875 -52.292 30.218 1.00 38.89 586 ILE C C 1
ATOM 13775 O O . ILE C 1 589 ? -38.006 -51.943 29.428 1.00 38.74 586 ILE C O 1
ATOM 13780 N N . LEU C 1 590 ? -38.710 -53.287 31.079 1.00 38.95 587 LEU C N 1
ATOM 13781 C CA . LEU C 1 590 ? -37.473 -54.071 31.162 1.00 40.77 587 LEU C CA 1
ATOM 13782 C C . LEU C 1 590 ? -37.259 -54.947 29.911 1.00 42.75 587 LEU C C 1
ATOM 13783 O O . LEU C 1 590 ? -36.125 -55.197 29.517 1.00 42.27 587 LEU C O 1
ATOM 13788 N N . GLU C 1 591 ? -38.354 -55.350 29.278 1.00 45.16 588 GLU C N 1
ATOM 13789 C CA . GLU C 1 591 ? -38.311 -56.149 28.043 1.00 48.19 588 GLU C CA 1
ATOM 13790 C C . GLU C 1 591 ? -37.826 -55.320 26.851 1.00 48.56 588 GLU C C 1
ATOM 13791 O O . GLU C 1 591 ? -36.913 -55.728 26.140 1.00 49.03 588 GLU C O 1
ATOM 13797 N N . ASP C 1 592 ? -38.447 -54.162 26.632 1.00 48.66 589 ASP C N 1
ATOM 13798 C CA . ASP C 1 592 ? -38.076 -53.246 25.550 1.00 49.22 589 ASP C CA 1
ATOM 13799 C C . ASP C 1 592 ? -36.814 -52.420 25.872 1.00 47.89 589 ASP C C 1
ATOM 13800 O O . ASP C 1 592 ? -36.162 -51.870 24.979 1.00 47.56 589 ASP C O 1
ATOM 13805 N N . GLU C 1 593 ? -36.483 -52.347 27.159 1.00 47.10 590 GLU C N 1
ATOM 13806 C CA . GLU C 1 593 ? -35.408 -51.493 27.676 1.00 46.29 590 GLU C CA 1
ATOM 13807 C C . GLU C 1 593 ? -35.558 -50.022 27.275 1.00 44.91 590 GLU C C 1
ATOM 13808 O O . GLU C 1 593 ? -34.604 -49.363 26.893 1.00 43.59 590 GLU C O 1
ATOM 13814 N N . ARG C 1 594 ? -36.781 -49.530 27.353 1.00 44.25 591 ARG C N 1
ATOM 13815 C CA . ARG C 1 594 ? -37.061 -48.147 27.045 1.00 44.62 591 ARG C CA 1
ATOM 13816 C C . ARG C 1 594 ? -38.487 -47.883 27.457 1.00 43.42 591 ARG C C 1
ATOM 13817 O O . ARG C 1 594 ? -39.261 -48.828 27.652 1.00 43.63 591 ARG C O 1
ATOM 13825 N N . TYR C 1 595 ? -38.836 -46.601 27.548 1.00 42.15 592 TYR C N 1
ATOM 13826 C CA . TYR C 1 595 ? -40.212 -46.185 27.725 1.00 41.63 592 TYR C CA 1
ATOM 13827 C C . TYR C 1 595 ? -40.974 -46.605 26.466 1.00 43.58 592 TYR C C 1
ATOM 13828 O O . TYR C 1 595 ? -40.534 -46.338 25.360 1.00 42.71 592 TYR C O 1
ATOM 13837 N N . THR C 1 596 ? -42.097 -47.279 26.647 1.00 45.71 593 THR C N 1
ATOM 13838 C CA . THR C 1 596 ? -42.950 -47.666 25.518 1.00 48.53 593 THR C CA 1
ATOM 13839 C C . THR C 1 596 ? -44.388 -47.514 25.918 1.00 48.61 593 THR C C 1
ATOM 13840 O O . THR C 1 596 ? -44.728 -47.318 27.089 1.00 47.56 593 THR C O 1
ATOM 13844 N N . VAL C 1 597 ? -45.229 -47.657 24.915 1.00 50.32 594 VAL C N 1
ATOM 13845 C CA . VAL C 1 597 ? -46.602 -47.290 25.029 1.00 51.37 594 VAL C CA 1
ATOM 13846 C C . VAL C 1 597 ? -47.409 -48.322 24.223 1.00 53.10 594 VAL C C 1
ATOM 13847 O O . VAL C 1 597 ? -48.603 -48.490 24.434 1.00 54.08 594 VAL C O 1
ATOM 13851 N N . ALA D 1 11 ? -34.157 -49.984 81.294 1.00 78.60 8 ALA D N 1
ATOM 13852 C CA . ALA D 1 11 ? -33.392 -49.847 80.001 1.00 77.29 8 ALA D CA 1
ATOM 13853 C C . ALA D 1 11 ? -34.336 -50.121 78.829 1.00 64.33 8 ALA D C 1
ATOM 13854 O O . ALA D 1 11 ? -35.073 -51.111 78.834 1.00 72.73 8 ALA D O 1
ATOM 13856 N N . VAL D 1 12 ? -34.333 -49.232 77.842 1.00 59.83 9 VAL D N 1
ATOM 13857 C CA . VAL D 1 12 ? -35.288 -49.334 76.737 1.00 57.12 9 VAL D CA 1
ATOM 13858 C C . VAL D 1 12 ? -34.750 -50.256 75.637 1.00 54.80 9 VAL D C 1
ATOM 13859 O O . VAL D 1 12 ? -33.649 -50.037 75.119 1.00 53.59 9 VAL D O 1
ATOM 13863 N N . LYS D 1 13 ? -35.517 -51.282 75.291 1.00 53.16 10 LYS D N 1
ATOM 13864 C CA . LYS D 1 13 ? -35.088 -52.208 74.242 1.00 52.61 10 LYS D CA 1
ATOM 13865 C C . LYS D 1 13 ? -35.236 -51.609 72.841 1.00 50.10 10 LYS D C 1
ATOM 13866 O O . LYS D 1 13 ? -36.119 -50.774 72.594 1.00 48.69 10 LYS D O 1
ATOM 13872 N N . GLY D 1 14 ? -34.373 -52.056 71.930 1.00 49.27 11 GLY D N 1
ATOM 13873 C CA . GLY D 1 14 ? -34.428 -51.625 70.523 1.00 47.81 11 GLY D CA 1
ATOM 13874 C C . GLY D 1 14 ? -35.731 -52.034 69.866 1.00 47.92 11 GLY D C 1
ATOM 13875 O O . GLY D 1 14 ? -36.148 -53.187 69.983 1.00 49.30 11 GLY D O 1
ATOM 13876 N N . GLY D 1 15 ? -36.395 -51.091 69.201 1.00 46.51 12 GLY D N 1
ATOM 13877 C CA . GLY D 1 15 ? -37.685 -51.371 68.570 1.00 45.68 12 GLY D CA 1
ATOM 13878 C C . GLY D 1 15 ? -38.872 -51.397 69.516 1.00 46.60 12 GLY D C 1
ATOM 13879 O O . GLY D 1 15 ? -40.036 -51.495 69.064 1.00 45.20 12 GLY D O 1
ATOM 13880 N N . SER D 1 16 ? -38.604 -51.341 70.830 1.00 47.59 13 SER D N 1
ATOM 13881 C CA . SER D 1 16 ? -39.694 -51.454 71.803 1.00 48.83 13 SER D CA 1
ATOM 13882 C C . SER D 1 16 ? -40.658 -50.272 71.678 1.00 48.81 13 SER D C 1
ATOM 13883 O O . SER D 1 16 ? -41.832 -50.385 72.055 1.00 50.42 13 SER D O 1
ATOM 13886 N N . PHE D 1 17 ? -40.194 -49.185 71.058 1.00 47.17 14 PHE D N 1
ATOM 13887 C CA . PHE D 1 17 ? -41.053 -48.020 70.811 1.00 47.05 14 PHE D CA 1
ATOM 13888 C C . PHE D 1 17 ? -42.327 -48.353 70.005 1.00 46.90 14 PHE D C 1
ATOM 13889 O O . PHE D 1 17 ? -43.352 -47.693 70.159 1.00 47.48 14 PHE D O 1
ATOM 13897 N N . LEU D 1 18 ? -42.276 -49.387 69.174 1.00 46.96 15 LEU D N 1
ATOM 13898 C CA . LEU D 1 18 ? -43.450 -49.774 68.406 1.00 48.01 15 LEU D CA 1
ATOM 13899 C C . LEU D 1 18 ? -44.592 -50.277 69.304 1.00 51.11 15 LEU D C 1
ATOM 13900 O O . LEU D 1 18 ? -45.775 -50.128 68.961 1.00 50.70 15 LEU D O 1
ATOM 13905 N N . VAL D 1 19 ? -44.235 -50.881 70.437 1.00 53.48 16 VAL D N 1
ATOM 13906 C CA . VAL D 1 19 ? -45.238 -51.536 71.268 1.00 56.92 16 VAL D CA 1
ATOM 13907 C C . VAL D 1 19 ? -45.445 -50.932 72.654 1.00 58.68 16 VAL D C 1
ATOM 13908 O O . VAL D 1 19 ? -46.508 -51.099 73.253 1.00 61.44 16 VAL D O 1
ATOM 13912 N N . ASP D 1 20 ? -44.458 -50.234 73.174 1.00 58.78 17 ASP D N 1
ATOM 13913 C CA . ASP D 1 20 ? -44.585 -49.720 74.528 1.00 60.84 17 ASP D CA 1
ATOM 13914 C C . ASP D 1 20 ? -44.824 -48.220 74.521 1.00 60.94 17 ASP D C 1
ATOM 13915 O O . ASP D 1 20 ? -44.402 -47.508 73.601 1.00 59.57 17 ASP D O 1
ATOM 13920 N N . GLU D 1 21 ? -45.488 -47.735 75.565 1.00 62.40 18 GLU D N 1
ATOM 13921 C CA . GLU D 1 21 ? -45.604 -46.301 75.786 1.00 62.26 18 GLU D CA 1
ATOM 13922 C C . GLU D 1 21 ? -44.298 -45.770 76.370 1.00 61.00 18 GLU D C 1
ATOM 13923 O O . GLU D 1 21 ? -43.966 -46.043 77.520 1.00 63.94 18 GLU D O 1
ATOM 13929 N N . ILE D 1 22 ? -43.565 -45.012 75.570 1.00 57.52 19 ILE D N 1
ATOM 13930 C CA . ILE D 1 22 ? -42.318 -44.398 75.995 1.00 55.39 19 ILE D CA 1
ATOM 13931 C C . ILE D 1 22 ? -42.624 -43.069 76.668 1.00 55.22 19 ILE D C 1
ATOM 13932 O O . ILE D 1 22 ? -43.469 -42.320 76.210 1.00 54.33 19 ILE D O 1
ATOM 13937 N N . THR D 1 23 ? -41.927 -42.788 77.759 1.00 56.04 20 THR D N 1
ATOM 13938 C CA . THR D 1 23 ? -42.152 -41.576 78.531 1.00 56.66 20 THR D CA 1
ATOM 13939 C C . THR D 1 23 ? -41.006 -40.601 78.330 1.00 55.73 20 THR D C 1
ATOM 13940 O O . THR D 1 23 ? -39.940 -40.986 77.847 1.00 54.91 20 THR D O 1
ATOM 13944 N N . ILE D 1 24 ? -41.230 -39.340 78.691 1.00 55.41 21 ILE D N 1
ATOM 13945 C CA . ILE D 1 24 ? -40.225 -38.295 78.526 1.00 54.24 21 ILE D CA 1
ATOM 13946 C C . ILE D 1 24 ? -38.902 -38.573 79.255 1.00 55.45 21 ILE D C 1
ATOM 13947 O O . ILE D 1 24 ? -37.840 -38.086 78.837 1.00 54.62 21 ILE D O 1
ATOM 13952 N N . ASP D 1 25 ? -38.932 -39.344 80.331 1.00 56.44 22 ASP D N 1
ATOM 13953 C CA . ASP D 1 25 ? -37.665 -39.667 80.989 1.00 57.58 22 ASP D CA 1
ATOM 13954 C C . ASP D 1 25 ? -36.973 -40.874 80.364 1.00 56.12 22 ASP D C 1
ATOM 13955 O O . ASP D 1 25 ? -35.910 -41.271 80.810 1.00 56.70 22 ASP D O 1
ATOM 13960 N N . GLN D 1 26 ? -37.565 -41.448 79.326 1.00 53.79 23 GLN D N 1
ATOM 13961 C CA . GLN D 1 26 ? -36.889 -42.504 78.580 1.00 52.43 23 GLN D CA 1
ATOM 13962 C C . GLN D 1 26 ? -36.299 -42.024 77.214 1.00 50.53 23 GLN D C 1
ATOM 13963 O O . GLN D 1 26 ? -35.878 -42.848 76.375 1.00 48.92 23 GLN D O 1
ATOM 13969 N N . VAL D 1 27 ? -36.284 -40.710 76.995 1.00 49.12 24 VAL D N 1
ATOM 13970 C CA . VAL D 1 27 ? -35.716 -40.151 75.762 1.00 47.63 24 VAL D CA 1
ATOM 13971 C C . VAL D 1 27 ? -34.674 -39.097 76.083 1.00 46.81 24 VAL D C 1
ATOM 13972 O O . VAL D 1 27 ? -34.835 -38.296 77.004 1.00 47.84 24 VAL D O 1
ATOM 13976 N N . PHE D 1 28 ? -33.600 -39.114 75.314 1.00 45.06 25 PHE D N 1
ATOM 13977 C CA . PHE D 1 28 ? -32.601 -38.072 75.391 1.00 44.26 25 PHE D CA 1
ATOM 13978 C C . PHE D 1 28 ? -32.899 -37.020 74.311 1.00 43.06 25 PHE D C 1
ATOM 13979 O O . PHE D 1 28 ? -33.202 -37.378 73.155 1.00 41.86 25 PHE D O 1
ATOM 13987 N N . THR D 1 29 ? -32.838 -35.740 74.690 1.00 42.03 26 THR D N 1
ATOM 13988 C CA . THR D 1 29 ? -33.072 -34.626 73.767 1.00 42.60 26 THR D CA 1
ATOM 13989 C C . THR D 1 29 ? -31.903 -33.629 73.792 1.00 42.28 26 THR D C 1
ATOM 13990 O O . THR D 1 29 ? -31.147 -33.603 74.771 1.00 43.68 26 THR D O 1
ATOM 13994 N N . PRO D 1 30 ? -31.762 -32.792 72.733 1.00 41.50 27 PRO D N 1
ATOM 13995 C CA . PRO D 1 30 ? -30.813 -31.692 72.820 1.00 41.65 27 PRO D CA 1
ATOM 13996 C C . PRO D 1 30 ? -30.974 -30.841 74.082 1.00 43.30 27 PRO D C 1
ATOM 13997 O O . PRO D 1 30 ? -29.989 -30.324 74.569 1.00 44.24 27 PRO D O 1
ATOM 14001 N N . GLU D 1 31 ? -32.181 -30.710 74.621 1.00 44.29 28 GLU D N 1
ATOM 14002 C CA . GLU D 1 31 ? -32.352 -29.962 75.899 1.00 46.60 28 GLU D CA 1
ATOM 14003 C C . GLU D 1 31 ? -31.578 -30.557 77.086 1.00 47.77 28 GLU D C 1
ATOM 14004 O O . GLU D 1 31 ? -31.353 -29.856 78.082 1.00 50.17 28 GLU D O 1
ATOM 14010 N N . ASP D 1 32 ? -31.192 -31.834 76.973 1.00 47.25 29 ASP D N 1
ATOM 14011 C CA . ASP D 1 32 ? -30.414 -32.557 77.980 1.00 47.56 29 ASP D CA 1
ATOM 14012 C C . ASP D 1 32 ? -28.886 -32.392 77.833 1.00 47.22 29 ASP D C 1
ATOM 14013 O O . ASP D 1 32 ? -28.140 -32.956 78.621 1.00 48.01 29 ASP D O 1
ATOM 14018 N N . PHE D 1 33 ? -28.417 -31.643 76.829 1.00 45.11 30 PHE D N 1
ATOM 14019 C CA . PHE D 1 33 ? -26.990 -31.444 76.633 1.00 44.41 30 PHE D CA 1
ATOM 14020 C C . PHE D 1 33 ? -26.368 -30.810 77.884 1.00 46.10 30 PHE D C 1
ATOM 14021 O O . PHE D 1 33 ? -26.869 -29.794 78.348 1.00 46.40 30 PHE D O 1
ATOM 14029 N N . SER D 1 34 ? -25.283 -31.402 78.390 1.00 46.13 31 SER D N 1
ATOM 14030 C CA . SER D 1 34 ? -24.467 -30.803 79.449 1.00 48.10 31 SER D CA 1
ATOM 14031 C C . SER D 1 34 ? -23.644 -29.650 78.899 1.00 47.46 31 SER D C 1
ATOM 14032 O O . SER D 1 34 ? -23.518 -29.481 77.663 1.00 45.53 31 SER D O 1
ATOM 14035 N N . SER D 1 35 ? -23.043 -28.905 79.813 1.00 47.30 32 SER D N 1
ATOM 14036 C CA . SER D 1 35 ? -22.079 -27.871 79.483 1.00 48.38 32 SER D CA 1
ATOM 14037 C C . SER D 1 35 ? -20.855 -28.362 78.722 1.00 47.01 32 SER D C 1
ATOM 14038 O O . SER D 1 35 ? -20.364 -27.656 77.844 1.00 45.86 32 SER D O 1
ATOM 14041 N N . GLU D 1 36 ? -20.344 -29.538 79.084 1.00 46.93 33 GLU D N 1
ATOM 14042 C CA . GLU D 1 36 ? -19.243 -30.140 78.337 1.00 47.58 33 GLU D CA 1
ATOM 14043 C C . GLU D 1 36 ? -19.674 -30.483 76.899 1.00 45.34 33 GLU D C 1
ATOM 14044 O O . GLU D 1 36 ? -18.913 -30.259 75.964 1.00 43.82 33 GLU D O 1
ATOM 14050 N N . HIS D 1 37 ? -20.901 -30.967 76.722 1.00 44.70 34 HIS D N 1
ATOM 14051 C CA . HIS D 1 37 ? -21.391 -31.254 75.368 1.00 44.48 34 HIS D CA 1
ATOM 14052 C C . HIS D 1 37 ? -21.384 -30.001 74.533 1.00 43.94 34 HIS D C 1
ATOM 14053 O O . HIS D 1 37 ? -20.874 -29.998 73.397 1.00 43.17 34 HIS D O 1
ATOM 14060 N N . LYS D 1 38 ? -21.949 -28.932 75.090 1.00 44.58 35 LYS D N 1
ATOM 14061 C CA . LYS D 1 38 ? -22.033 -27.667 74.390 1.00 44.72 35 LYS D CA 1
ATOM 14062 C C . LYS D 1 38 ? -20.653 -27.099 74.063 1.00 44.67 35 LYS D C 1
ATOM 14063 O O . LYS D 1 38 ? -20.439 -26.584 72.943 1.00 43.59 35 LYS D O 1
ATOM 14077 N N . ILE D 1 40 ? -17.748 -28.721 73.557 1.00 45.01 37 ILE D N 1
ATOM 14078 C CA . ILE D 1 40 ? -17.138 -29.479 72.477 1.00 45.30 37 ILE D CA 1
ATOM 14079 C C . ILE D 1 40 ? -17.776 -29.110 71.122 1.00 43.78 37 ILE D C 1
ATOM 14080 O O . ILE D 1 40 ? -17.078 -28.993 70.109 1.00 43.29 37 ILE D O 1
ATOM 14085 N N . ALA D 1 41 ? -19.090 -28.903 71.116 1.00 42.67 38 ALA D N 1
ATOM 14086 C CA . ALA D 1 41 ? -19.801 -28.426 69.935 1.00 41.36 38 ALA D CA 1
ATOM 14087 C C . ALA D 1 41 ? -19.256 -27.053 69.494 1.00 41.73 38 ALA D C 1
ATOM 14088 O O . ALA D 1 41 ? -18.969 -26.822 68.303 1.00 41.15 38 ALA D O 1
ATOM 14090 N N . LYS D 1 42 ? -19.072 -26.146 70.455 1.00 42.74 39 LYS D N 1
ATOM 14091 C CA . LYS D 1 42 ? -18.546 -24.809 70.124 1.00 43.01 39 LYS D CA 1
ATOM 14092 C C . LYS D 1 42 ? -17.090 -24.861 69.650 1.00 41.44 39 LYS D C 1
ATOM 14093 O O . LYS D 1 42 ? -16.728 -24.160 68.699 1.00 39.91 39 LYS D O 1
ATOM 14099 N N . THR D 1 43 ? -16.296 -25.735 70.264 1.00 40.96 40 THR D N 1
ATOM 14100 C CA . THR D 1 43 ? -14.899 -25.909 69.875 1.00 41.31 40 THR D CA 1
ATOM 14101 C C . THR D 1 43 ? -14.821 -26.379 68.428 1.00 39.65 40 THR D C 1
ATOM 14102 O O . THR D 1 43 ? -14.029 -25.858 67.631 1.00 39.15 40 THR D O 1
ATOM 14106 N N . THR D 1 44 ? -15.696 -27.314 68.077 1.00 38.54 41 THR D N 1
ATOM 14107 C CA . THR D 1 44 ? -15.691 -27.863 66.722 1.00 36.62 41 THR D CA 1
ATOM 14108 C C . THR D 1 44 ? -16.097 -26.777 65.745 1.00 37.51 41 THR D C 1
ATOM 14109 O O . THR D 1 44 ? -15.439 -26.560 64.741 1.00 37.11 41 THR D O 1
ATOM 14113 N N . GLU D 1 45 ? -17.189 -26.075 66.047 1.00 39.24 42 GLU D N 1
ATOM 14114 C CA . GLU D 1 45 ? -17.719 -25.073 65.125 1.00 39.63 42 GLU D CA 1
ATOM 14115 C C . GLU D 1 45 ? -16.698 -23.955 64.878 1.00 39.40 42 GLU D C 1
ATOM 14116 O O . GLU D 1 45 ? -16.533 -23.508 63.743 1.00 37.11 42 GLU D O 1
ATOM 14122 N N . ASP D 1 46 ? -16.000 -23.537 65.930 1.00 39.83 43 ASP D N 1
ATOM 14123 C CA . ASP D 1 46 ? -14.970 -22.519 65.789 1.00 40.67 43 ASP D CA 1
ATOM 14124 C C . ASP D 1 46 ? -13.843 -22.980 64.867 1.00 38.96 43 ASP D C 1
ATOM 14125 O O . ASP D 1 46 ? -13.370 -22.204 64.029 1.00 38.10 43 ASP D O 1
ATOM 14130 N N . PHE D 1 47 ? -13.424 -24.234 65.049 1.00 37.21 44 PHE D N 1
ATOM 14131 C CA . PHE D 1 47 ? -12.429 -24.857 64.197 1.00 37.26 44 PHE D CA 1
ATOM 14132 C C . PHE D 1 47 ? -12.929 -24.845 62.738 1.00 35.16 44 PHE D C 1
ATOM 14133 O O . PHE D 1 47 ? -12.221 -24.428 61.840 1.00 34.33 44 PHE D O 1
ATOM 14141 N N . ILE D 1 48 ? -14.158 -25.297 62.523 1.00 35.01 45 ILE D N 1
ATOM 14142 C CA . ILE D 1 48 ? -14.667 -25.359 61.150 1.00 33.88 45 ILE D CA 1
ATOM 14143 C C . ILE D 1 48 ? -14.716 -23.974 60.538 1.00 34.24 45 ILE D C 1
ATOM 14144 O O . ILE D 1 48 ? -14.138 -23.748 59.489 1.00 34.31 45 ILE D O 1
ATOM 14149 N N . VAL D 1 49 ? -15.341 -23.013 61.235 1.00 35.97 46 VAL D N 1
ATOM 14150 C CA . VAL D 1 49 ? -15.550 -21.684 60.651 1.00 36.78 46 VAL D CA 1
ATOM 14151 C C . VAL D 1 49 ? -14.233 -20.933 60.446 1.00 37.30 46 VAL D C 1
ATOM 14152 O O . VAL D 1 49 ? -14.039 -20.301 59.406 1.00 36.18 46 VAL D O 1
ATOM 14156 N N . ASN D 1 50 ? -13.340 -21.001 61.428 1.00 37.70 47 ASN D N 1
ATOM 14157 C CA . ASN D 1 50 ? -12.126 -20.184 61.426 1.00 39.63 47 ASN D CA 1
ATOM 14158 C C . ASN D 1 50 ? -10.992 -20.800 60.593 1.00 39.00 47 ASN D C 1
ATOM 14159 O O . ASN D 1 50 ? -10.213 -20.070 60.025 1.00 40.08 47 ASN D O 1
ATOM 14164 N N . GLU D 1 51 ? -10.900 -22.125 60.570 1.00 37.41 48 GLU D N 1
ATOM 14165 C CA . GLU D 1 51 ? -9.765 -22.832 59.988 1.00 38.26 48 GLU D CA 1
ATOM 14166 C C . GLU D 1 51 ? -10.146 -23.532 58.679 1.00 36.49 48 GLU D C 1
ATOM 14167 O O . GLU D 1 51 ? -9.372 -23.517 57.727 1.00 36.78 48 GLU D O 1
ATOM 14173 N N . VAL D 1 52 ? -11.337 -24.122 58.620 1.00 33.83 49 VAL D N 1
ATOM 14174 C CA . VAL D 1 52 ? -11.610 -25.001 57.483 1.00 32.77 49 VAL D CA 1
ATOM 14175 C C . VAL D 1 52 ? -12.249 -24.206 56.346 1.00 32.96 49 VAL D C 1
ATOM 14176 O O . VAL D 1 52 ? -11.831 -24.340 55.182 1.00 32.73 49 VAL D O 1
ATOM 14180 N N . LEU D 1 53 ? -13.253 -23.383 56.672 1.00 32.22 50 LEU D N 1
ATOM 14181 C CA . LEU D 1 53 ? -14.041 -22.701 55.631 1.00 33.01 50 LEU D CA 1
ATOM 14182 C C . LEU D 1 53 ? -13.200 -21.837 54.704 1.00 34.09 50 LEU D C 1
ATOM 14183 O O . LEU D 1 53 ? -13.432 -21.850 53.506 1.00 34.60 50 LEU D O 1
ATOM 14188 N N . PRO D 1 54 ? -12.207 -21.100 55.242 1.00 34.47 51 PRO D N 1
ATOM 14189 C CA . PRO D 1 54 ? -11.317 -20.332 54.367 1.00 35.49 51 PRO D CA 1
ATOM 14190 C C . PRO D 1 54 ? -10.600 -21.148 53.285 1.00 35.47 51 PRO D C 1
ATOM 14191 O O . PRO D 1 54 ? -10.216 -20.595 52.263 1.00 34.82 51 PRO D O 1
ATOM 14195 N N . GLU D 1 55 ? -10.416 -22.443 53.508 1.00 35.18 52 GLU D N 1
ATOM 14196 C CA . GLU D 1 55 ? -9.685 -23.288 52.563 1.00 35.16 52 GLU D CA 1
ATOM 14197 C C . GLU D 1 55 ? -10.584 -24.181 51.755 1.00 34.17 52 GLU D C 1
ATOM 14198 O O . GLU D 1 55 ? -10.116 -24.912 50.863 1.00 32.90 52 GLU D O 1
ATOM 14204 N N . LEU D 1 56 ? -11.888 -24.140 52.052 1.00 33.11 53 LEU D N 1
ATOM 14205 C CA . LEU D 1 56 ? -12.777 -25.148 51.524 1.00 33.18 53 LEU D CA 1
ATOM 14206 C C . LEU D 1 56 ? -12.735 -25.178 49.982 1.00 33.66 53 LEU D C 1
ATOM 14207 O O . LEU D 1 56 ? -12.798 -26.245 49.367 1.00 33.93 53 LEU D O 1
ATOM 14212 N N . GLU D 1 57 ? -12.645 -24.009 49.379 1.00 34.30 54 GLU D N 1
ATOM 14213 C CA . GLU D 1 57 ? -12.598 -23.871 47.908 1.00 37.39 54 GLU D CA 1
ATOM 14214 C C . GLU D 1 57 ? -11.403 -24.621 47.309 1.00 36.26 54 GLU D C 1
ATOM 14215 O O . GLU D 1 57 ? -11.503 -25.195 46.207 1.00 34.54 54 GLU D O 1
ATOM 14221 N N . TYR D 1 58 ? -10.276 -24.621 48.028 1.00 35.97 55 TYR D N 1
ATOM 14222 C CA . TYR D 1 58 ? -9.090 -25.364 47.578 1.00 35.91 55 TYR D CA 1
ATOM 14223 C C . TYR D 1 58 ? -9.235 -26.865 47.789 1.00 35.20 55 TYR D C 1
ATOM 14224 O O . TYR D 1 58 ? -8.782 -27.659 46.963 1.00 33.63 55 TYR D O 1
ATOM 14233 N N . LEU D 1 59 ? -9.895 -27.257 48.889 1.00 33.26 56 LEU D N 1
ATOM 14234 C CA . LEU D 1 59 ? -10.163 -28.649 49.134 1.00 32.37 56 LEU D CA 1
ATOM 14235 C C . LEU D 1 59 ? -11.010 -29.197 48.011 1.00 31.65 56 LEU D C 1
ATOM 14236 O O . LEU D 1 59 ? -10.785 -30.322 47.581 1.00 29.58 56 LEU D O 1
ATOM 14241 N N . GLU D 1 60 ? -11.986 -28.411 47.544 1.00 31.12 57 GLU D N 1
ATOM 14242 C CA . GLU D 1 60 ? -12.895 -28.884 46.470 1.00 32.83 57 GLU D CA 1
ATOM 14243 C C . GLU D 1 60 ? -12.095 -29.094 45.178 1.00 33.48 57 GLU D C 1
ATOM 14244 O O . GLU D 1 60 ? -12.499 -29.861 44.327 1.00 32.85 57 GLU D O 1
ATOM 14250 N N . GLN D 1 61 ? -10.951 -28.439 45.046 1.00 33.26 58 GLN D N 1
ATOM 14251 C CA . GLN D 1 61 ? -10.089 -28.718 43.873 1.00 35.08 58 GLN D CA 1
ATOM 14252 C C . GLN D 1 61 ? -9.030 -29.765 44.168 1.00 35.80 58 GLN D C 1
ATOM 14253 O O . GLN D 1 61 ? -8.005 -29.842 43.448 1.00 38.04 58 GLN D O 1
ATOM 14259 N N . HIS D 1 62 ? -9.258 -30.567 45.218 1.00 34.66 59 HIS D N 1
ATOM 14260 C CA . HIS D 1 62 ? -8.456 -31.761 45.525 1.00 36.31 59 HIS D CA 1
ATOM 14261 C C . HIS D 1 62 ? -7.063 -31.379 46.009 1.00 37.14 59 HIS D C 1
ATOM 14262 O O . HIS D 1 62 ? -6.102 -32.136 45.797 1.00 37.47 59 HIS D O 1
ATOM 14269 N N . GLU D 1 63 ? -6.935 -30.211 46.643 1.00 36.20 60 GLU D N 1
ATOM 14270 C CA . GLU D 1 63 ? -5.679 -29.921 47.337 1.00 36.93 60 GLU D CA 1
ATOM 14271 C C . GLU D 1 63 ? -5.643 -30.623 48.693 1.00 36.44 60 GLU D C 1
ATOM 14272 O O . GLU D 1 63 ? -5.759 -30.009 49.760 1.00 34.65 60 GLU D O 1
ATOM 14278 N N . PHE D 1 64 ? -5.504 -31.945 48.610 1.00 36.28 61 PHE D N 1
ATOM 14279 C CA . PHE D 1 64 ? -5.558 -32.811 49.763 1.00 37.76 61 PHE D CA 1
ATOM 14280 C C . PHE D 1 64 ? -4.500 -32.556 50.839 1.00 39.60 61 PHE D C 1
ATOM 14281 O O . PHE D 1 64 ? -4.763 -32.870 51.994 1.00 39.46 61 PHE D O 1
ATOM 14289 N N . ASP D 1 65 ? -3.339 -31.990 50.478 1.00 40.60 62 ASP D N 1
ATOM 14290 C CA . ASP D 1 65 ? -2.346 -31.586 51.489 1.00 42.78 62 ASP D CA 1
ATOM 14291 C C . ASP D 1 65 ? -3.004 -30.708 52.552 1.00 42.00 62 ASP D C 1
ATOM 14292 O O . ASP D 1 65 ? -2.678 -30.784 53.747 1.00 42.31 62 ASP D O 1
ATOM 14297 N N . ARG D 1 66 ? -3.909 -29.846 52.098 1.00 39.73 63 ARG D N 1
ATOM 14298 C CA . ARG D 1 66 ? -4.625 -28.991 53.033 1.00 39.05 63 ARG D CA 1
ATOM 14299 C C . ARG D 1 66 ? -5.516 -29.835 53.941 1.00 37.39 63 ARG D C 1
ATOM 14300 O O . ARG D 1 66 ? -5.587 -29.566 55.140 1.00 36.08 63 ARG D O 1
ATOM 14308 N N . SER D 1 67 ? -6.173 -30.862 53.383 1.00 36.08 64 SER D N 1
ATOM 14309 C CA . SER D 1 67 ? -7.021 -31.734 54.199 1.00 36.84 64 SER D CA 1
ATOM 14310 C C . SER D 1 67 ? -6.215 -32.359 55.308 1.00 36.99 64 SER D C 1
ATOM 14311 O O . SER D 1 67 ? -6.700 -32.473 56.437 1.00 37.53 64 SER D O 1
ATOM 14314 N N . VAL D 1 68 ? -5.005 -32.807 54.982 1.00 37.96 65 VAL D N 1
ATOM 14315 C CA . VAL D 1 68 ? -4.180 -33.520 55.951 1.00 38.37 65 VAL D CA 1
ATOM 14316 C C . VAL D 1 68 ? -3.790 -32.568 57.099 1.00 38.90 65 VAL D C 1
ATOM 14317 O O . VAL D 1 68 ? -3.926 -32.883 58.289 1.00 38.66 65 VAL D O 1
ATOM 14321 N N . ARG D 1 69 ? -3.315 -31.393 56.729 1.00 39.32 66 ARG D N 1
ATOM 14322 C CA . ARG D 1 69 ? -2.952 -30.384 57.727 1.00 40.60 66 ARG D CA 1
ATOM 14323 C C . ARG D 1 69 ? -4.141 -30.031 58.635 1.00 39.39 66 ARG D C 1
ATOM 14324 O O . ARG D 1 69 ? -3.991 -29.927 59.874 1.00 39.03 66 ARG D O 1
ATOM 14332 N N . LEU D 1 70 ? -5.322 -29.843 58.028 1.00 37.31 67 LEU D N 1
ATOM 14333 C CA . LEU D 1 70 ? -6.496 -29.474 58.825 1.00 36.80 67 LEU D CA 1
ATOM 14334 C C . LEU D 1 70 ? -6.903 -30.615 59.760 1.00 36.97 67 LEU D C 1
ATOM 14335 O O . LEU D 1 70 ? -7.290 -30.370 60.898 1.00 36.36 67 LEU D O 1
ATOM 14340 N N . LEU D 1 71 ? -6.779 -31.852 59.293 1.00 36.67 68 LEU D N 1
ATOM 14341 C CA . LEU D 1 71 ? -7.107 -32.996 60.127 1.00 39.19 68 LEU D CA 1
ATOM 14342 C C . LEU D 1 71 ? -6.173 -33.085 61.344 1.00 41.06 68 LEU D C 1
ATOM 14343 O O . LEU D 1 71 ? -6.639 -33.260 62.462 1.00 41.90 68 LEU D O 1
ATOM 14348 N N . LYS D 1 72 ? -4.874 -32.907 61.109 1.00 41.95 69 LYS D N 1
ATOM 14349 C CA . LYS D 1 72 ? -3.905 -32.834 62.181 1.00 43.98 69 LYS D CA 1
ATOM 14350 C C . LYS D 1 72 ? -4.249 -31.727 63.170 1.00 43.96 69 LYS D C 1
ATOM 14351 O O . LYS D 1 72 ? -4.182 -31.938 64.387 1.00 44.44 69 LYS D O 1
ATOM 14357 N N . GLU D 1 73 ? -4.607 -30.549 62.663 1.00 42.73 70 GLU D N 1
ATOM 14358 C CA . GLU D 1 73 ? -4.998 -29.453 63.531 1.00 43.82 70 GLU D CA 1
ATOM 14359 C C . GLU D 1 73 ? -6.214 -29.828 64.368 1.00 43.29 70 GLU D C 1
ATOM 14360 O O . GLU D 1 73 ? -6.254 -29.536 65.561 1.00 43.98 70 GLU D O 1
ATOM 14366 N N . ALA D 1 74 ? -7.207 -30.453 63.732 1.00 41.94 71 ALA D N 1
ATOM 14367 C CA . ALA D 1 74 ? -8.385 -30.957 64.432 1.00 42.04 71 ALA D CA 1
ATOM 14368 C C . ALA D 1 74 ? -7.998 -31.994 65.492 1.00 43.01 71 ALA D C 1
ATOM 14369 O O . ALA D 1 74 ? -8.576 -32.031 66.581 1.00 42.64 71 ALA D O 1
ATOM 14371 N N . GLY D 1 75 ? -7.042 -32.847 65.138 1.00 43.82 72 GLY D N 1
ATOM 14372 C CA . GLY D 1 75 ? -6.503 -33.838 66.058 1.00 46.97 72 GLY D CA 1
ATOM 14373 C C . GLY D 1 75 ? -5.923 -33.197 67.309 1.00 49.04 72 GLY D C 1
ATOM 14374 O O . GLY D 1 75 ? -6.162 -33.682 68.413 1.00 49.51 72 GLY D O 1
ATOM 14375 N N . GLU D 1 76 ? -5.199 -32.087 67.147 1.00 50.59 73 GLU D N 1
ATOM 14376 C CA . GLU D 1 76 ? -4.589 -31.406 68.299 1.00 53.74 73 GLU D CA 1
ATOM 14377 C C . GLU D 1 76 ? -5.639 -30.908 69.278 1.00 54.02 73 GLU D C 1
ATOM 14378 O O . GLU D 1 76 ? -5.375 -30.837 70.481 1.00 54.87 73 GLU D O 1
ATOM 14384 N N . LEU D 1 77 ? -6.828 -30.580 68.758 1.00 53.05 74 LEU D N 1
ATOM 14385 C CA . LEU D 1 77 ? -7.947 -30.111 69.587 1.00 53.09 74 LEU D CA 1
ATOM 14386 C C . LEU D 1 77 ? -8.736 -31.255 70.219 1.00 53.18 74 LEU D C 1
ATOM 14387 O O . LEU D 1 77 ? -9.720 -31.011 70.935 1.00 53.82 74 LEU D O 1
ATOM 14392 N N . GLY D 1 78 ? -8.324 -32.494 69.936 1.00 52.23 75 GLY D N 1
ATOM 14393 C CA . GLY D 1 78 ? -9.027 -33.679 70.423 1.00 51.16 75 GLY D CA 1
ATOM 14394 C C . GLY D 1 78 ? -10.235 -34.093 69.594 1.00 50.21 75 GLY D C 1
ATOM 14395 O O . GLY D 1 78 ? -11.091 -34.857 70.086 1.00 50.66 75 GLY D O 1
ATOM 14396 N N . LEU D 1 79 ? -10.320 -33.634 68.336 1.00 47.19 76 LEU D N 1
ATOM 14397 C CA . LEU D 1 79 ? -11.509 -33.910 67.520 1.00 44.99 76 LEU D CA 1
ATOM 14398 C C . LEU D 1 79 ? -11.416 -35.195 66.701 1.00 44.14 76 LEU D C 1
ATOM 14399 O O . LEU D 1 79 ? -12.417 -35.606 66.067 1.00 43.83 76 LEU D O 1
ATOM 14404 N N . LEU D 1 80 ? -10.250 -35.833 66.689 1.00 43.31 77 LEU D N 1
ATOM 14405 C CA . LEU D 1 80 ? -10.119 -37.115 66.003 1.00 44.01 77 LEU D CA 1
ATOM 14406 C C . LEU D 1 80 ? -10.066 -38.306 66.969 1.00 45.29 77 LEU D C 1
ATOM 14407 O O . LEU D 1 80 ? -9.988 -39.462 66.539 1.00 45.04 77 LEU D O 1
ATOM 14412 N N . GLY D 1 81 ? -10.098 -38.015 68.272 1.00 46.53 78 GLY D N 1
ATOM 14413 C CA . GLY D 1 81 ? -9.927 -39.045 69.306 1.00 48.25 78 GLY D CA 1
ATOM 14414 C C . GLY D 1 81 ? -11.043 -39.160 70.337 1.00 49.08 78 GLY D C 1
ATOM 14415 O O . GLY D 1 81 ? -10.857 -39.779 71.417 1.00 48.93 78 GLY D O 1
ATOM 14416 N N . ALA D 1 82 ? -12.204 -38.587 69.998 1.00 48.40 79 ALA D N 1
ATOM 14417 C CA . ALA D 1 82 ? -13.342 -38.529 70.917 1.00 49.08 79 ALA D CA 1
ATOM 14418 C C . ALA D 1 82 ? -13.842 -39.932 71.235 1.00 49.95 79 ALA D C 1
ATOM 14419 O O . ALA D 1 82 ? -14.227 -40.200 72.365 1.00 50.65 79 ALA D O 1
ATOM 14421 N N . ASP D 1 83 ? -13.784 -40.827 70.249 1.00 50.42 80 ASP D N 1
ATOM 14422 C CA . ASP D 1 83 ? -14.240 -42.208 70.441 1.00 52.02 80 ASP D CA 1
ATOM 14423 C C . ASP D 1 83 ? -13.135 -43.241 70.760 1.00 52.49 80 ASP D C 1
ATOM 14424 O O . ASP D 1 83 ? -13.397 -44.446 70.809 1.00 52.77 80 ASP D O 1
ATOM 14429 N N . VAL D 1 84 ? -11.912 -42.771 70.960 1.00 52.18 81 VAL D N 1
ATOM 14430 C CA . VAL D 1 84 ? -10.795 -43.655 71.286 1.00 52.63 81 VAL D CA 1
ATOM 14431 C C . VAL D 1 84 ? -10.546 -43.519 72.784 1.00 53.64 81 VAL D C 1
ATOM 14432 O O . VAL D 1 84 ? -10.409 -42.406 73.275 1.00 52.86 81 VAL D O 1
ATOM 14436 N N . PRO D 1 85 ? -10.518 -44.651 73.522 1.00 55.57 82 PRO D N 1
ATOM 14437 C CA . PRO D 1 85 ? -10.205 -44.590 74.957 1.00 57.18 82 PRO D CA 1
ATOM 14438 C C . PRO D 1 85 ? -8.860 -43.935 75.251 1.00 58.98 82 PRO D C 1
ATOM 14439 O O . PRO D 1 85 ? -7.925 -44.039 74.449 1.00 57.42 82 PRO D O 1
ATOM 14443 N N . GLU D 1 86 ? -8.796 -43.263 76.399 1.00 61.30 83 GLU D N 1
ATOM 14444 C CA . GLU D 1 86 ? -7.608 -42.551 76.855 1.00 64.58 83 GLU D CA 1
ATOM 14445 C C . GLU D 1 86 ? -6.396 -43.458 76.929 1.00 66.19 83 GLU D C 1
ATOM 14446 O O . GLU D 1 86 ? -5.310 -43.059 76.530 1.00 66.59 83 GLU D O 1
ATOM 14452 N N . GLU D 1 87 ? -6.590 -44.687 77.395 1.00 67.80 84 GLU D N 1
ATOM 14453 C CA . GLU D 1 87 ? -5.475 -45.631 77.487 1.00 70.09 84 GLU D CA 1
ATOM 14454 C C . GLU D 1 87 ? -4.893 -46.018 76.114 1.00 69.16 84 GLU D C 1
ATOM 14455 O O . GLU D 1 87 ? -3.786 -46.549 76.045 1.00 70.37 84 GLU D O 1
ATOM 14461 N N . TYR D 1 88 ? -5.604 -45.727 75.028 1.00 66.69 85 TYR D N 1
ATOM 14462 C CA . TYR D 1 88 ? -5.040 -45.988 73.702 1.00 65.74 85 TYR D CA 1
ATOM 14463 C C . TYR D 1 88 ? -4.625 -44.729 72.934 1.00 64.33 85 TYR D C 1
ATOM 14464 O O . TYR D 1 88 ? -4.355 -44.789 71.724 1.00 63.35 85 TYR D O 1
ATOM 14473 N N . GLY D 1 89 ? -4.573 -43.599 73.640 1.00 63.89 86 GLY D N 1
ATOM 14474 C CA . GLY D 1 89 ? -4.180 -42.329 73.034 1.00 62.22 86 GLY D CA 1
ATOM 14475 C C . GLY D 1 89 ? -5.314 -41.386 72.638 1.00 60.39 86 GLY D C 1
ATOM 14476 O O . GLY D 1 89 ? -5.056 -40.271 72.210 1.00 59.26 86 GLY D O 1
ATOM 14477 N N . GLY D 1 90 ? -6.565 -41.818 72.792 1.00 59.56 87 GLY D N 1
ATOM 14478 C CA . GLY D 1 90 ? -7.719 -40.952 72.520 1.00 57.84 87 GLY D CA 1
ATOM 14479 C C . GLY D 1 90 ? -8.083 -40.051 73.677 1.00 57.90 87 GLY D C 1
ATOM 14480 O O . GLY D 1 90 ? -7.284 -39.853 74.596 1.00 58.40 87 GLY D O 1
ATOM 14481 N N . ILE D 1 91 ? -9.277 -39.475 73.641 1.00 56.91 88 ILE D N 1
ATOM 14482 C CA . ILE D 1 91 ? -9.686 -38.604 74.746 1.00 57.60 88 ILE D CA 1
ATOM 14483 C C . ILE D 1 91 ? -10.945 -39.086 75.432 1.00 57.08 88 ILE D C 1
ATOM 14484 O O . ILE D 1 91 ? -11.401 -38.475 76.397 1.00 58.09 88 ILE D O 1
ATOM 14489 N N . GLY D 1 92 ? -11.489 -40.187 74.925 1.00 55.89 89 GLY D N 1
ATOM 14490 C CA . GLY D 1 92 ? -12.559 -40.928 75.590 1.00 55.43 89 GLY D CA 1
ATOM 14491 C C . GLY D 1 92 ? -13.758 -40.099 75.998 1.00 54.59 89 GLY D C 1
ATOM 14492 O O . GLY D 1 92 ? -14.092 -40.034 77.179 1.00 54.89 89 GLY D O 1
ATOM 14493 N N . LEU D 1 93 ? -14.416 -39.472 75.023 1.00 52.42 90 LEU D N 1
ATOM 14494 C CA . LEU D 1 93 ? -15.620 -38.704 75.324 1.00 51.59 90 LEU D CA 1
ATOM 14495 C C . LEU D 1 93 ? -16.890 -39.539 75.206 1.00 51.24 90 LEU D C 1
ATOM 14496 O O . LEU D 1 93 ? -16.863 -40.676 74.746 1.00 50.47 90 LEU D O 1
ATOM 14501 N N . ASP D 1 94 ? -17.986 -38.940 75.664 1.00 51.53 91 ASP D N 1
ATOM 14502 C CA . ASP D 1 94 ? -19.359 -39.387 75.483 1.00 51.91 91 ASP D CA 1
ATOM 14503 C C . ASP D 1 94 ? -19.733 -39.652 74.015 1.00 49.00 91 ASP D C 1
ATOM 14504 O O . ASP D 1 94 ? -19.204 -39.003 73.122 1.00 46.20 91 ASP D O 1
ATOM 14509 N N . LYS D 1 95 ? -20.713 -40.525 73.789 1.00 47.51 92 LYS D N 1
ATOM 14510 C CA . LYS D 1 95 ? -21.287 -40.666 72.442 1.00 46.78 92 LYS D CA 1
ATOM 14511 C C . LYS D 1 95 ? -22.037 -39.402 72.017 1.00 44.44 92 LYS D C 1
ATOM 14512 O O . LYS D 1 95 ? -22.104 -39.086 70.834 1.00 43.19 92 LYS D O 1
ATOM 14518 N N . VAL D 1 96 ? -22.603 -38.682 72.985 1.00 43.81 93 VAL D N 1
ATOM 14519 C CA . VAL D 1 96 ? -23.239 -37.392 72.696 1.00 42.00 93 VAL D CA 1
ATOM 14520 C C . VAL D 1 96 ? -22.215 -36.398 72.158 1.00 40.57 93 VAL D C 1
ATOM 14521 O O . VAL D 1 96 ? -22.472 -35.700 71.169 1.00 38.80 93 VAL D O 1
ATOM 14525 N N . SER D 1 97 ? -21.061 -36.336 72.804 1.00 39.54 94 SER D N 1
ATOM 14526 C CA . SER D 1 97 ? -19.983 -35.476 72.352 1.00 39.54 94 SER D CA 1
ATOM 14527 C C . SER D 1 97 ? -19.552 -35.827 70.941 1.00 38.71 94 SER D C 1
ATOM 14528 O O . SER D 1 97 ? -19.432 -34.943 70.093 1.00 37.08 94 SER D O 1
ATOM 14531 N N . SER D 1 98 ? -19.317 -37.110 70.678 1.00 38.76 95 SER D N 1
ATOM 14532 C CA . SER D 1 98 ? -18.836 -37.416 69.345 1.00 39.38 95 SER D CA 1
ATOM 14533 C C . SER D 1 98 ? -19.917 -37.198 68.269 1.00 37.23 95 SER D C 1
ATOM 14534 O O . SER D 1 98 ? -19.578 -36.939 67.116 1.00 35.31 95 SER D O 1
ATOM 14537 N N . ALA D 1 99 ? -21.202 -37.254 68.649 1.00 35.92 96 ALA D N 1
ATOM 14538 C CA . ALA D 1 99 ? -22.281 -36.935 67.696 1.00 34.99 96 ALA D CA 1
ATOM 14539 C C . ALA D 1 99 ? -22.260 -35.439 67.424 1.00 35.04 96 ALA D C 1
ATOM 14540 O O . ALA D 1 99 ? -22.370 -34.996 66.269 1.00 34.97 96 ALA D O 1
ATOM 14542 N N . LEU D 1 100 ? -22.067 -34.649 68.477 1.00 34.38 97 LEU D N 1
ATOM 14543 C CA . LEU D 1 100 ? -22.035 -33.227 68.314 1.00 34.13 97 LEU D CA 1
ATOM 14544 C C . LEU D 1 100 ? -20.879 -32.790 67.412 1.00 33.60 97 LEU D C 1
ATOM 14545 O O . LEU D 1 100 ? -21.046 -31.869 66.609 1.00 33.67 97 LEU D O 1
ATOM 14550 N N . ILE D 1 101 ? -19.717 -33.430 67.540 1.00 34.09 98 ILE D N 1
ATOM 14551 C CA . ILE D 1 101 ? -18.602 -33.134 66.646 1.00 33.78 98 ILE D CA 1
ATOM 14552 C C . ILE D 1 101 ? -19.003 -33.365 65.182 1.00 33.46 98 ILE D C 1
ATOM 14553 O O . ILE D 1 101 ? -18.811 -32.508 64.310 1.00 33.83 98 ILE D O 1
ATOM 14558 N N . ALA D 1 102 ? -19.581 -34.525 64.924 1.00 33.56 99 ALA D N 1
ATOM 14559 C CA . ALA D 1 102 ? -20.088 -34.860 63.572 1.00 32.89 99 ALA D CA 1
ATOM 14560 C C . ALA D 1 102 ? -21.103 -33.836 63.073 1.00 31.51 99 ALA D C 1
ATOM 14561 O O . ALA D 1 102 ? -21.065 -33.420 61.899 1.00 29.39 99 ALA D O 1
ATOM 14563 N N . GLU D 1 103 ? -22.010 -33.417 63.953 1.00 31.62 100 GLU D N 1
ATOM 14564 C CA . GLU D 1 103 ? -23.043 -32.437 63.564 1.00 31.94 100 GLU D CA 1
ATOM 14565 C C . GLU D 1 103 ? -22.402 -31.122 63.120 1.00 31.83 100 GLU D C 1
ATOM 14566 O O . GLU D 1 103 ? -22.825 -30.546 62.129 1.00 31.01 100 GLU D O 1
ATOM 14572 N N . LYS D 1 104 ? -21.386 -30.652 63.835 1.00 31.26 101 LYS D N 1
ATOM 14573 C CA . LYS D 1 104 ? -20.713 -29.410 63.457 1.00 31.07 101 LYS D CA 1
ATOM 14574 C C . LYS D 1 104 ? -19.801 -29.541 62.248 1.00 29.83 101 LYS D C 1
ATOM 14575 O O . LYS D 1 104 ? -19.687 -28.618 61.464 1.00 30.76 101 LYS D O 1
ATOM 14581 N N . PHE D 1 105 ? -19.156 -30.686 62.086 1.00 30.14 102 PHE D N 1
ATOM 14582 C CA . PHE D 1 105 ? -18.338 -30.925 60.880 1.00 29.11 102 PHE D CA 1
ATOM 14583 C C . PHE D 1 105 ? -19.095 -30.770 59.574 1.00 28.96 102 PHE D C 1
ATOM 14584 O O . PHE D 1 105 ? -18.488 -30.463 58.525 1.00 29.24 102 PHE D O 1
ATOM 14592 N N . SER D 1 106 ? -20.417 -30.976 59.614 1.00 27.99 103 SER D N 1
ATOM 14593 C CA . SER D 1 106 ? -21.217 -30.967 58.391 1.00 29.41 103 SER D CA 1
ATOM 14594 C C . SER D 1 106 ? -21.186 -29.598 57.701 1.00 29.75 103 SER D C 1
ATOM 14595 O O . SER D 1 106 ? -21.399 -29.465 56.483 1.00 30.05 103 SER D O 1
ATOM 14598 N N . ARG D 1 107 ? -20.923 -28.564 58.479 1.00 30.45 104 ARG D N 1
ATOM 14599 C CA . ARG D 1 107 ? -20.732 -27.242 57.929 1.00 30.44 104 ARG D CA 1
ATOM 14600 C C . ARG D 1 107 ? -19.608 -27.230 56.829 1.00 31.36 104 ARG D C 1
ATOM 14601 O O . ARG D 1 107 ? -19.565 -26.324 56.003 1.00 31.36 104 ARG D O 1
ATOM 14609 N N . ALA D 1 108 ? -18.703 -28.222 56.833 1.00 30.37 105 ALA D N 1
ATOM 14610 C CA . ALA D 1 108 ? -17.550 -28.173 55.925 1.00 29.50 105 ALA D CA 1
ATOM 14611 C C . ALA D 1 108 ? -17.749 -29.111 54.758 1.00 29.65 105 ALA D C 1
ATOM 14612 O O . ALA D 1 108 ? -16.774 -29.593 54.184 1.00 30.96 105 ALA D O 1
ATOM 14614 N N . GLY D 1 109 ? -19.003 -29.409 54.417 1.00 28.08 106 GLY D N 1
ATOM 14615 C CA . GLY D 1 109 ? -19.237 -30.188 53.199 1.00 27.66 106 GLY D CA 1
ATOM 14616 C C . GLY D 1 109 ? -18.531 -31.537 53.197 1.00 27.37 106 GLY D C 1
ATOM 14617 O O . GLY D 1 109 ? -18.659 -32.333 54.153 1.00 28.27 106 GLY D O 1
ATOM 14618 N N . GLY D 1 110 ? -17.821 -31.836 52.104 1.00 26.93 107 GLY D N 1
ATOM 14619 C CA . GLY D 1 110 ? -17.155 -33.115 51.945 1.00 26.59 107 GLY D CA 1
ATOM 14620 C C . GLY D 1 110 ? -16.052 -33.355 52.962 1.00 29.59 107 GLY D C 1
ATOM 14621 O O . GLY D 1 110 ? -15.635 -34.496 53.190 1.00 30.55 107 GLY D O 1
ATOM 14622 N N . PHE D 1 111 ? -15.538 -32.292 53.579 1.00 29.15 108 PHE D N 1
ATOM 14623 C CA . PHE D 1 111 ? -14.527 -32.499 54.601 1.00 29.11 108 PHE D CA 1
ATOM 14624 C C . PHE D 1 111 ? -15.162 -33.205 55.803 1.00 28.87 108 PHE D C 1
ATOM 14625 O O . PHE D 1 111 ? -14.458 -33.879 56.553 1.00 28.89 108 PHE D O 1
ATOM 14633 N N . ALA D 1 112 ? -16.485 -33.089 55.987 1.00 28.51 109 ALA D N 1
ATOM 14634 C CA . ALA D 1 112 ? -17.187 -33.889 57.025 1.00 27.90 109 ALA D CA 1
ATOM 14635 C C . ALA D 1 112 ? -17.126 -35.375 56.709 1.00 28.98 109 ALA D C 1
ATOM 14636 O O . ALA D 1 112 ? -17.051 -36.206 57.630 1.00 29.16 109 ALA D O 1
ATOM 14638 N N . ILE D 1 113 ? -17.234 -35.730 55.429 1.00 27.21 110 ILE D N 1
ATOM 14639 C CA . ILE D 1 113 ? -17.090 -37.131 55.041 1.00 29.51 110 ILE D CA 1
ATOM 14640 C C . ILE D 1 113 ? -15.664 -37.622 55.313 1.00 30.38 110 ILE D C 1
ATOM 14641 O O . ILE D 1 113 ? -15.473 -38.715 55.841 1.00 31.82 110 ILE D O 1
ATOM 14646 N N . THR D 1 114 ? -14.671 -36.802 54.965 1.00 31.04 111 THR D N 1
ATOM 14647 C CA . THR D 1 114 ? -13.262 -37.102 55.294 1.00 31.96 111 THR D CA 1
ATOM 14648 C C . THR D 1 114 ? -13.094 -37.474 56.761 1.00 32.77 111 THR D C 1
ATOM 14649 O O . THR D 1 114 ? -12.567 -38.552 57.087 1.00 32.60 111 THR D O 1
ATOM 14653 N N . HIS D 1 115 ? -13.497 -36.549 57.630 1.00 32.59 112 HIS D N 1
ATOM 14654 C CA . HIS D 1 115 ? -13.427 -36.699 59.075 1.00 33.88 112 HIS D CA 1
ATOM 14655 C C . HIS D 1 115 ? -14.182 -37.956 59.507 1.00 34.07 112 HIS D C 1
ATOM 14656 O O . HIS D 1 115 ? -13.650 -38.807 60.228 1.00 35.90 112 HIS D O 1
ATOM 14663 N N . GLY D 1 116 ? -15.431 -38.063 59.062 1.00 32.62 113 GLY D N 1
ATOM 14664 C CA . GLY D 1 116 ? -16.303 -39.163 59.452 1.00 32.74 113 GLY D CA 1
ATOM 14665 C C . GLY D 1 116 ? -15.772 -40.526 59.046 1.00 33.80 113 GLY D C 1
ATOM 14666 O O . GLY D 1 116 ? -15.904 -41.498 59.825 1.00 33.83 113 GLY D O 1
ATOM 14667 N N . ALA D 1 117 ? -15.194 -40.631 57.842 1.00 32.15 114 ALA D N 1
ATOM 14668 C CA . ALA D 1 117 ? -14.606 -41.895 57.419 1.00 34.16 114 ALA D CA 1
ATOM 14669 C C . ALA D 1 117 ? -13.402 -42.234 58.307 1.00 36.55 114 ALA D C 1
ATOM 14670 O O . ALA D 1 117 ? -13.155 -43.413 58.611 1.00 37.69 114 ALA D O 1
ATOM 14672 N N . HIS D 1 118 ? -12.646 -41.218 58.713 1.00 36.93 115 HIS D N 1
ATOM 14673 C CA . HIS D 1 118 ? -11.498 -41.489 59.581 1.00 38.63 115 HIS D CA 1
ATOM 14674 C C . HIS D 1 118 ? -11.891 -41.912 60.990 1.00 39.67 115 HIS D C 1
ATOM 14675 O O . HIS D 1 118 ? -11.410 -42.939 61.473 1.00 40.48 115 HIS D O 1
ATOM 14682 N N . VAL D 1 119 ? -12.767 -41.153 61.645 1.00 39.21 116 VAL D N 1
ATOM 14683 C CA . VAL D 1 119 ? -13.118 -41.438 63.038 1.00 40.34 116 VAL D CA 1
ATOM 14684 C C . VAL D 1 119 ? -14.155 -42.556 63.206 1.00 42.04 116 VAL D C 1
ATOM 14685 O O . VAL D 1 119 ? -14.287 -43.121 64.302 1.00 43.00 116 VAL D O 1
ATOM 14689 N N . GLY D 1 120 ? -14.914 -42.834 62.146 1.00 41.01 117 GLY D N 1
ATOM 14690 C CA . GLY D 1 120 ? -16.016 -43.776 62.183 1.00 42.23 117 GLY D CA 1
ATOM 14691 C C . GLY D 1 120 ? -15.607 -45.071 61.525 1.00 43.68 117 GLY D C 1
ATOM 14692 O O . GLY D 1 120 ? -14.853 -45.864 62.121 1.00 44.68 117 GLY D O 1
ATOM 14693 N N . ILE D 1 121 ? -16.045 -45.280 60.289 1.00 43.76 118 ILE D N 1
ATOM 14694 C CA . ILE D 1 121 ? -15.742 -46.535 59.590 1.00 45.04 118 ILE D CA 1
ATOM 14695 C C . ILE D 1 121 ? -14.243 -46.905 59.548 1.00 45.79 118 ILE D C 1
ATOM 14696 O O . ILE D 1 121 ? -13.901 -48.081 59.625 1.00 47.25 118 ILE D O 1
ATOM 14701 N N . GLY D 1 122 ? -13.357 -45.925 59.427 1.00 45.52 119 GLY D N 1
ATOM 14702 C CA . GLY D 1 122 ? -11.907 -46.205 59.384 1.00 45.55 119 GLY D CA 1
ATOM 14703 C C . GLY D 1 122 ? -11.269 -46.731 60.673 1.00 46.82 119 GLY D C 1
ATOM 14704 O O . GLY D 1 122 ? -10.521 -47.705 60.642 1.00 47.65 119 GLY D O 1
ATOM 14705 N N . SER D 1 123 ? -11.528 -46.062 61.796 1.00 45.99 120 SER D N 1
ATOM 14706 C CA . SER D 1 123 ? -10.828 -46.311 63.055 1.00 45.94 120 SER D CA 1
ATOM 14707 C C . SER D 1 123 ? -11.603 -47.238 63.992 1.00 46.28 120 SER D C 1
ATOM 14708 O O . SER D 1 123 ? -10.995 -48.003 64.754 1.00 46.44 120 SER D O 1
ATOM 14711 N N . LEU D 1 124 ? -12.936 -47.171 63.952 1.00 45.10 121 LEU D N 1
ATOM 14712 C CA . LEU D 1 124 ? -13.767 -47.994 64.851 1.00 45.93 121 LEU D CA 1
ATOM 14713 C C . LEU D 1 124 ? -13.667 -49.518 64.717 1.00 46.17 121 LEU D C 1
ATOM 14714 O O . LEU D 1 124 ? -13.880 -50.223 65.696 1.00 47.12 121 LEU D O 1
ATOM 14719 N N . PRO D 1 125 ? -13.356 -50.047 63.522 1.00 45.98 122 PRO D N 1
ATOM 14720 C CA . PRO D 1 125 ? -13.164 -51.502 63.559 1.00 46.59 122 PRO D CA 1
ATOM 14721 C C . PRO D 1 125 ? -12.025 -51.885 64.531 1.00 49.04 122 PRO D C 1
ATOM 14722 O O . PRO D 1 125 ? -12.170 -52.831 65.317 1.00 49.86 122 PRO D O 1
ATOM 14726 N N . ILE D 1 126 ? -10.932 -51.126 64.501 1.00 49.49 123 ILE D N 1
ATOM 14727 C CA . ILE D 1 126 ? -9.823 -51.347 65.427 1.00 50.98 123 ILE D CA 1
ATOM 14728 C C . ILE D 1 126 ? -10.233 -51.032 66.868 1.00 51.94 123 ILE D C 1
ATOM 14729 O O . ILE D 1 126 ? -9.977 -51.837 67.763 1.00 53.96 123 ILE D O 1
ATOM 14734 N N . VAL D 1 127 ? -10.898 -49.903 67.102 1.00 51.12 124 VAL D N 1
ATOM 14735 C CA . VAL D 1 127 ? -11.341 -49.568 68.467 1.00 51.69 124 VAL D CA 1
ATOM 14736 C C . VAL D 1 127 ? -12.188 -50.707 69.070 1.00 53.62 124 VAL D C 1
ATOM 14737 O O . VAL D 1 127 ? -11.987 -51.117 70.217 1.00 54.80 124 VAL D O 1
ATOM 14741 N N . LEU D 1 128 ? -13.122 -51.213 68.269 1.00 53.38 125 LEU D N 1
ATOM 14742 C CA . LEU D 1 128 ? -14.165 -52.090 68.752 1.00 54.88 125 LEU D CA 1
ATOM 14743 C C . LEU D 1 128 ? -13.801 -53.554 68.623 1.00 56.02 125 LEU D C 1
ATOM 14744 O O . LEU D 1 128 ? -14.130 -54.319 69.498 1.00 56.81 125 LEU D O 1
ATOM 14749 N N . PHE D 1 129 ? -13.131 -53.939 67.539 1.00 56.74 126 PHE D N 1
ATOM 14750 C CA . PHE D 1 129 ? -12.822 -55.354 67.302 1.00 58.67 126 PHE D CA 1
ATOM 14751 C C . PHE D 1 129 ? -11.319 -55.666 67.231 1.00 60.06 126 PHE D C 1
ATOM 14752 O O . PHE D 1 129 ? -10.916 -56.744 66.773 1.00 61.00 126 PHE D O 1
ATOM 14760 N N . GLY D 1 130 ? -10.497 -54.722 67.685 1.00 60.23 127 GLY D N 1
ATOM 14761 C CA . GLY D 1 130 ? -9.055 -54.940 67.734 1.00 61.14 127 GLY D CA 1
ATOM 14762 C C . GLY D 1 130 ? -8.626 -55.628 69.025 1.00 62.99 127 GLY D C 1
ATOM 14763 O O . GLY D 1 130 ? -9.276 -55.484 70.068 1.00 62.21 127 GLY D O 1
ATOM 14764 N N . ASN D 1 131 ? -7.526 -56.371 68.953 1.00 64.43 128 ASN D N 1
ATOM 14765 C CA . ASN D 1 131 ? -6.901 -56.911 70.163 1.00 66.78 128 ASN D CA 1
ATOM 14766 C C . ASN D 1 131 ? -5.946 -55.885 70.764 1.00 67.23 128 ASN D C 1
ATOM 14767 O O . ASN D 1 131 ? -5.807 -54.781 70.239 1.00 66.55 128 ASN D O 1
ATOM 14772 N N . GLU D 1 132 ? -5.288 -56.245 71.861 1.00 68.74 129 GLU D N 1
ATOM 14773 C CA . GLU D 1 132 ? -4.381 -55.337 72.527 1.00 68.82 129 GLU D CA 1
ATOM 14774 C C . GLU D 1 132 ? -3.225 -54.923 71.629 1.00 68.24 129 GLU D C 1
ATOM 14775 O O . GLU D 1 132 ? -2.907 -53.737 71.532 1.00 67.84 129 GLU D O 1
ATOM 14781 N N . GLU D 1 133 ? -2.604 -55.903 70.978 1.00 68.41 130 GLU D N 1
ATOM 14782 C CA . GLU D 1 133 ? -1.475 -55.658 70.085 1.00 68.03 130 GLU D CA 1
ATOM 14783 C C . GLU D 1 133 ? -1.887 -54.706 68.946 1.00 64.97 130 GLU D C 1
ATOM 14784 O O . GLU D 1 133 ? -1.180 -53.756 68.635 1.00 64.88 130 GLU D O 1
ATOM 14790 N N . GLN D 1 134 ? -3.040 -54.962 68.342 1.00 62.65 131 GLN D N 1
ATOM 14791 C CA . GLN D 1 134 ? -3.555 -54.111 67.267 1.00 59.43 131 GLN D CA 1
ATOM 14792 C C . GLN D 1 134 ? -3.903 -52.713 67.755 1.00 57.75 131 GLN D C 1
ATOM 14793 O O . GLN D 1 134 ? -3.536 -51.718 67.113 1.00 56.89 131 GLN D O 1
ATOM 14799 N N . LYS D 1 135 ? -4.595 -52.638 68.890 1.00 56.97 132 LYS D N 1
ATOM 14800 C CA . LYS D 1 135 ? -4.997 -51.355 69.458 1.00 55.53 132 LYS D CA 1
ATOM 14801 C C . LYS D 1 135 ? -3.849 -50.444 69.902 1.00 56.50 132 LYS D C 1
ATOM 14802 O O . LYS D 1 135 ? -3.867 -49.252 69.598 1.00 55.82 132 LYS D O 1
ATOM 14808 N N . LYS D 1 136 ? -2.867 -50.986 70.629 1.00 57.76 133 LYS D N 1
ATOM 14809 C CA . LYS D 1 136 ? -1.785 -50.159 71.139 1.00 58.95 133 LYS D CA 1
ATOM 14810 C C . LYS D 1 136 ? -0.865 -49.734 70.011 1.00 58.11 133 LYS D C 1
ATOM 14811 O O . LYS D 1 136 ? -0.240 -48.688 70.096 1.00 58.09 133 LYS D O 1
ATOM 14817 N N . LYS D 1 137 ? -0.796 -50.538 68.957 1.00 57.71 134 LYS D N 1
ATOM 14818 C CA . LYS D 1 137 ? -0.009 -50.185 67.778 1.00 58.08 134 LYS D CA 1
ATOM 14819 C C . LYS D 1 137 ? -0.661 -49.071 66.901 1.00 56.16 134 LYS D C 1
ATOM 14820 O O . LYS D 1 137 ? 0.004 -48.091 66.556 1.00 55.84 134 LYS D O 1
ATOM 14826 N N . TYR D 1 138 ? -1.942 -49.214 66.563 1.00 54.58 135 TYR D N 1
ATOM 14827 C CA . TYR D 1 138 ? -2.580 -48.290 65.594 1.00 53.33 135 TYR D CA 1
ATOM 14828 C C . TYR D 1 138 ? -3.289 -47.050 66.166 1.00 52.21 135 TYR D C 1
ATOM 14829 O O . TYR D 1 138 ? -3.177 -45.960 65.595 1.00 51.43 135 TYR D O 1
ATOM 14838 N N . LEU D 1 139 ? -3.956 -47.200 67.307 1.00 52.08 136 LEU D N 1
ATOM 14839 C CA . LEU D 1 139 ? -4.832 -46.140 67.808 1.00 51.21 136 LEU D CA 1
ATOM 14840 C C . LEU D 1 139 ? -4.163 -44.837 68.252 1.00 50.94 136 LEU D C 1
ATOM 14841 O O . LEU D 1 139 ? -4.777 -43.776 68.090 1.00 49.98 136 LEU D O 1
ATOM 14846 N N . PRO D 1 140 ? -2.951 -44.897 68.854 1.00 51.85 137 PRO D N 1
ATOM 14847 C CA . PRO D 1 140 ? -2.403 -43.612 69.303 1.00 51.30 137 PRO D CA 1
ATOM 14848 C C . PRO D 1 140 ? -2.191 -42.632 68.166 1.00 50.11 137 PRO D C 1
ATOM 14849 O O . PRO D 1 140 ? -2.401 -41.435 68.360 1.00 49.80 137 PRO D O 1
ATOM 14853 N N . LEU D 1 141 ? -1.801 -43.140 67.000 1.00 49.59 138 LEU D N 1
ATOM 14854 C CA . LEU D 1 141 ? -1.505 -42.305 65.843 1.00 49.89 138 LEU D CA 1
ATOM 14855 C C . LEU D 1 141 ? -2.792 -41.905 65.092 1.00 48.79 138 LEU D C 1
ATOM 14856 O O . LEU D 1 141 ? -2.935 -40.752 64.658 1.00 47.95 138 LEU D O 1
ATOM 14861 N N . LEU D 1 142 ? -3.713 -42.855 64.961 1.00 48.05 139 LEU D N 1
ATOM 14862 C CA . LEU D 1 142 ? -5.056 -42.567 64.445 1.00 47.35 139 LEU D CA 1
ATOM 14863 C C . LEU D 1 142 ? -5.841 -41.539 65.277 1.00 46.93 139 LEU D C 1
ATOM 14864 O O . LEU D 1 142 ? -6.565 -40.719 64.719 1.00 46.35 139 LEU D O 1
ATOM 14869 N N . ALA D 1 143 ? -5.706 -41.593 66.601 1.00 48.06 140 ALA D N 1
ATOM 14870 C CA . ALA D 1 143 ? -6.485 -40.730 67.507 1.00 48.38 140 ALA D CA 1
ATOM 14871 C C . ALA D 1 143 ? -6.078 -39.249 67.455 1.00 48.70 140 ALA D C 1
ATOM 14872 O O . ALA D 1 143 ? -6.884 -38.379 67.788 1.00 48.04 140 ALA D O 1
ATOM 14874 N N . THR D 1 144 ? -4.836 -38.977 67.046 1.00 49.44 141 THR D N 1
ATOM 14875 C CA . THR D 1 144 ? -4.356 -37.614 66.861 1.00 50.55 141 THR D CA 1
ATOM 14876 C C . THR D 1 144 ? -4.369 -37.198 65.387 1.00 50.50 141 THR D C 1
ATOM 14877 O O . THR D 1 144 ? -4.134 -36.028 65.059 1.00 50.36 141 THR D O 1
ATOM 14881 N N . GLY D 1 145 ? -4.630 -38.160 64.502 1.00 51.13 142 GLY D N 1
ATOM 14882 C CA . GLY D 1 145 ? -4.525 -37.930 63.072 1.00 51.18 142 GLY D CA 1
ATOM 14883 C C . GLY D 1 145 ? -3.102 -37.838 62.531 1.00 52.21 142 GLY D C 1
ATOM 14884 O O . GLY D 1 145 ? -2.900 -37.356 61.413 1.00 52.26 142 GLY D O 1
ATOM 14885 N N . GLU D 1 146 ? -2.122 -38.296 63.307 1.00 53.47 143 GLU D N 1
ATOM 14886 C CA . GLU D 1 146 ? -0.751 -38.455 62.797 1.00 54.77 143 GLU D CA 1
ATOM 14887 C C . GLU D 1 146 ? -0.759 -39.555 61.739 1.00 53.61 143 GLU D C 1
ATOM 14888 O O . GLU D 1 146 ? 0.053 -39.547 60.808 1.00 53.81 143 GLU D O 1
ATOM 14894 N N . LYS D 1 147 ? -1.669 -40.509 61.915 1.00 51.41 144 LYS D N 1
ATOM 14895 C CA . LYS D 1 147 ? -1.986 -41.466 60.878 1.00 50.10 144 LYS D CA 1
ATOM 14896 C C . LYS D 1 147 ? -3.467 -41.355 60.616 1.00 47.48 144 LYS D C 1
ATOM 14897 O O . LYS D 1 147 ? -4.232 -41.038 61.528 1.00 46.56 144 LYS D O 1
ATOM 14903 N N . LEU D 1 148 ? -3.850 -41.595 59.366 1.00 45.65 145 LEU D N 1
ATOM 14904 C CA . LEU D 1 148 ? -5.256 -41.462 58.914 1.00 44.25 145 LEU D CA 1
ATOM 14905 C C . LEU D 1 148 ? -5.808 -42.788 58.386 1.00 43.70 145 LEU D C 1
ATOM 14906 O O . LEU D 1 148 ? -5.059 -43.558 57.758 1.00 44.32 145 LEU D O 1
ATOM 14911 N N . ALA D 1 149 ? -7.090 -43.048 58.644 1.00 41.10 146 ALA D N 1
ATOM 14912 C CA . ALA D 1 149 ? -7.717 -44.328 58.292 1.00 41.40 146 ALA D CA 1
ATOM 14913 C C . ALA D 1 149 ? -8.777 -44.268 57.151 1.00 39.99 146 ALA D C 1
ATOM 14914 O O . ALA D 1 149 ? -9.344 -43.214 56.849 1.00 38.29 146 ALA D O 1
ATOM 14916 N N . ALA D 1 150 ? -9.008 -45.420 56.520 1.00 40.37 147 ALA D N 1
ATOM 14917 C CA . ALA D 1 150 ? -10.005 -45.594 55.475 1.00 39.11 147 ALA D CA 1
ATOM 14918 C C . ALA D 1 150 ? -10.589 -47.007 55.618 1.00 40.95 147 ALA D C 1
ATOM 14919 O O . ALA D 1 150 ? -9.946 -47.899 56.196 1.00 41.56 147 ALA D O 1
ATOM 14921 N N . TYR D 1 151 ? -11.822 -47.196 55.152 1.00 39.56 148 TYR D N 1
ATOM 14922 C CA . TYR D 1 151 ? -12.535 -48.455 55.290 1.00 40.09 148 TYR D CA 1
ATOM 14923 C C . TYR D 1 151 ? -12.793 -48.963 53.889 1.00 39.49 148 TYR D C 1
ATOM 14924 O O . TYR D 1 151 ? -13.322 -48.212 53.033 1.00 39.17 148 TYR D O 1
ATOM 14933 N N . ALA D 1 152 ? -12.413 -50.211 53.623 1.00 39.04 149 ALA D N 1
ATOM 14934 C CA . ALA D 1 152 ? -12.503 -50.758 52.274 1.00 39.05 149 ALA D CA 1
ATOM 14935 C C . ALA D 1 152 ? -13.274 -52.068 52.223 1.00 40.36 149 ALA D C 1
ATOM 14936 O O . ALA D 1 152 ? -12.718 -53.149 52.492 1.00 41.41 149 ALA D O 1
ATOM 14938 N N . LEU D 1 153 ? -14.559 -51.960 51.879 1.00 39.11 150 LEU D N 1
ATOM 14939 C CA . LEU D 1 153 ? -15.471 -53.076 51.822 1.00 40.29 150 LEU D CA 1
ATOM 14940 C C . LEU D 1 153 ? -15.977 -53.317 50.401 1.00 41.01 150 LEU D C 1
ATOM 14941 O O . LEU D 1 153 ? -15.894 -54.445 49.865 1.00 41.50 150 LEU D O 1
ATOM 14946 N N . THR D 1 154 ? -16.478 -52.240 49.795 1.00 40.82 151 THR D N 1
ATOM 14947 C CA . THR D 1 154 ? -17.104 -52.243 48.479 1.00 39.87 151 THR D CA 1
ATOM 14948 C C . THR D 1 154 ? -16.140 -52.609 47.362 1.00 39.85 151 THR D C 1
ATOM 14949 O O . THR D 1 154 ? -14.986 -52.264 47.415 1.00 40.50 151 THR D O 1
ATOM 14953 N N . GLU D 1 155 ? -16.657 -53.297 46.355 1.00 40.24 152 GLU D N 1
ATOM 14954 C CA . GLU D 1 155 ? -15.933 -53.640 45.133 1.00 42.30 152 GLU D CA 1
ATOM 14955 C C . GLU D 1 155 ? -16.808 -53.341 43.923 1.00 41.87 152 GLU D C 1
ATOM 14956 O O . GLU D 1 155 ? -18.012 -53.185 44.071 1.00 41.09 152 GLU D O 1
ATOM 14962 N N . PRO D 1 156 ? -16.229 -53.316 42.709 1.00 42.90 153 PRO D N 1
ATOM 14963 C CA . PRO D 1 156 ? -17.083 -53.138 41.537 1.00 42.74 153 PRO D CA 1
ATOM 14964 C C . PRO D 1 156 ? -18.267 -54.101 41.497 1.00 44.28 153 PRO D C 1
ATOM 14965 O O . PRO D 1 156 ? -19.374 -53.701 41.157 1.00 43.44 153 PRO D O 1
ATOM 14969 N N . GLY D 1 157 ? -18.031 -55.372 41.837 1.00 46.18 154 GLY D N 1
ATOM 14970 C CA . GLY D 1 157 ? -19.079 -56.389 41.754 1.00 45.49 154 GLY D CA 1
ATOM 14971 C C . GLY D 1 157 ? -19.919 -56.505 43.015 1.00 45.58 154 GLY D C 1
ATOM 14972 O O . GLY D 1 157 ? -20.859 -57.279 43.049 1.00 45.57 154 GLY D O 1
ATOM 14973 N N . SER D 1 158 ? -19.612 -55.733 44.059 1.00 44.78 155 SER D N 1
ATOM 14974 C CA . SER D 1 158 ? -20.344 -55.898 45.319 1.00 44.40 155 SER D CA 1
ATOM 14975 C C . SER D 1 158 ? -20.514 -54.618 46.126 1.00 42.97 155 SER D C 1
ATOM 14976 O O . SER D 1 158 ? -19.558 -54.100 46.716 1.00 41.54 155 SER D O 1
ATOM 14979 N N . GLY D 1 159 ? -21.738 -54.098 46.126 1.00 41.30 156 GLY D N 1
ATOM 14980 C CA . GLY D 1 159 ? -22.060 -52.855 46.840 1.00 39.67 156 GLY D CA 1
ATOM 14981 C C . GLY D 1 159 ? -23.022 -53.142 47.969 1.00 39.06 156 GLY D C 1
ATOM 14982 O O . GLY D 1 159 ? -22.618 -53.352 49.110 1.00 39.81 156 GLY D O 1
ATOM 14983 N N . SER D 1 160 ? -24.306 -53.178 47.638 1.00 38.40 157 SER D N 1
ATOM 14984 C CA . SER D 1 160 ? -25.331 -53.605 48.589 1.00 39.18 157 SER D CA 1
ATOM 14985 C C . SER D 1 160 ? -25.073 -55.026 49.078 1.00 40.97 157 SER D C 1
ATOM 14986 O O . SER D 1 160 ? -25.224 -55.293 50.259 1.00 41.59 157 SER D O 1
ATOM 14989 N N . ASP D 1 161 ? -24.713 -55.927 48.161 1.00 42.51 158 ASP D N 1
ATOM 14990 C CA . ASP D 1 161 ? -24.278 -57.277 48.506 1.00 44.79 158 ASP D CA 1
ATOM 14991 C C . ASP D 1 161 ? -22.799 -57.265 48.900 1.00 45.76 158 ASP D C 1
ATOM 14992 O O . ASP D 1 161 ? -21.937 -57.725 48.164 1.00 46.88 158 ASP D O 1
ATOM 14997 N N . ALA D 1 162 ? -22.521 -56.731 50.078 1.00 46.95 159 ALA D N 1
ATOM 14998 C CA . ALA D 1 162 ? -21.166 -56.515 50.564 1.00 48.17 159 ALA D CA 1
ATOM 14999 C C . ALA D 1 162 ? -20.403 -57.824 50.850 1.00 49.96 159 ALA D C 1
ATOM 15000 O O . ALA D 1 162 ? -19.182 -57.887 50.697 1.00 50.64 159 ALA D O 1
ATOM 15002 N N . LEU D 1 163 ? -21.122 -58.867 51.258 1.00 51.14 160 LEU D N 1
ATOM 15003 C CA . LEU D 1 163 ? -20.499 -60.172 51.524 1.00 52.68 160 LEU D CA 1
ATOM 15004 C C . LEU D 1 163 ? -20.189 -60.937 50.234 1.00 53.55 160 LEU D C 1
ATOM 15005 O O . LEU D 1 163 ? -19.698 -62.067 50.288 1.00 55.48 160 LEU D O 1
ATOM 15010 N N . GLY D 1 164 ? -20.489 -60.341 49.080 1.00 52.40 161 GLY D N 1
ATOM 15011 C CA . GLY D 1 164 ? -20.126 -60.920 47.782 1.00 53.06 161 GLY D CA 1
ATOM 15012 C C . GLY D 1 164 ? -18.730 -60.550 47.291 1.00 53.79 161 GLY D C 1
ATOM 15013 O O . GLY D 1 164 ? -18.400 -60.774 46.128 1.00 54.09 161 GLY D O 1
ATOM 15014 N N . ALA D 1 165 ? -17.914 -59.969 48.171 1.00 54.17 162 ALA D N 1
ATOM 15015 C CA . ALA D 1 165 ? -16.557 -59.537 47.820 1.00 55.78 162 ALA D CA 1
ATOM 15016 C C . ALA D 1 165 ? -15.731 -60.635 47.114 1.00 58.05 162 ALA D C 1
ATOM 15017 O O . ALA D 1 165 ? -15.801 -61.803 47.498 1.00 59.71 162 ALA D O 1
ATOM 15019 N N . LYS D 1 166 ? -14.965 -60.245 46.091 1.00 58.88 163 LYS D N 1
ATOM 15020 C CA . LYS D 1 166 ? -14.147 -61.174 45.291 1.00 60.91 163 LYS D CA 1
ATOM 15021 C C . LYS D 1 166 ? -12.658 -61.000 45.540 1.00 61.71 163 LYS D C 1
ATOM 15022 O O . LYS D 1 166 ? -11.830 -61.657 44.898 1.00 63.50 163 LYS D O 1
ATOM 15028 N N . THR D 1 167 ? -12.320 -60.127 46.486 1.00 60.58 164 THR D N 1
ATOM 15029 C CA . THR D 1 167 ? -10.941 -59.981 46.922 1.00 61.34 164 THR D CA 1
ATOM 15030 C C . THR D 1 167 ? -10.532 -61.212 47.730 1.00 62.76 164 THR D C 1
ATOM 15031 O O . THR D 1 167 ? -11.257 -61.634 48.648 1.00 62.06 164 THR D O 1
ATOM 15035 N N . THR D 1 168 ? -9.376 -61.782 47.366 1.00 64.13 165 THR D N 1
ATOM 15036 C CA . THR D 1 168 ? -8.884 -63.020 47.988 1.00 65.87 165 THR D CA 1
ATOM 15037 C C . THR D 1 168 ? -7.683 -62.817 48.905 1.00 66.62 165 THR D C 1
ATOM 15038 O O . THR D 1 168 ? -6.873 -61.906 48.704 1.00 65.83 165 THR D O 1
ATOM 15042 N N . ALA D 1 169 ? -7.617 -63.665 49.931 1.00 68.09 166 ALA D N 1
ATOM 15043 C CA . ALA D 1 169 ? -6.506 -63.734 50.884 1.00 69.51 166 ALA D CA 1
ATOM 15044 C C . ALA D 1 169 ? -6.095 -65.197 51.106 1.00 71.96 166 ALA D C 1
ATOM 15045 O O . ALA D 1 169 ? -6.949 -66.063 51.299 1.00 72.05 166 ALA D O 1
ATOM 15047 N N . ARG D 1 170 ? -4.788 -65.457 51.089 1.00 74.56 167 ARG D N 1
ATOM 15048 C CA . ARG D 1 170 ? -4.246 -66.803 51.368 1.00 77.60 167 ARG D CA 1
ATOM 15049 C C . ARG D 1 170 ? -2.945 -66.737 52.169 1.00 78.83 167 ARG D C 1
ATOM 15050 O O . ARG D 1 170 ? -2.086 -65.889 51.893 1.00 78.47 167 ARG D O 1
ATOM 15058 N N . LEU D 1 171 ? -2.826 -67.609 53.175 1.00 80.36 168 LEU D N 1
ATOM 15059 C CA . LEU D 1 171 ? -1.580 -67.769 53.933 1.00 82.32 168 LEU D CA 1
ATOM 15060 C C . LEU D 1 171 ? -0.473 -68.186 52.988 1.00 83.83 168 LEU D C 1
ATOM 15061 O O . LEU D 1 171 ? -0.674 -69.061 52.150 1.00 85.00 168 LEU D O 1
ATOM 15066 N N . ASN D 1 172 ? 0.683 -67.538 53.093 1.00 84.67 169 ASN D N 1
ATOM 15067 C CA . ASN D 1 172 ? 1.819 -67.923 52.258 1.00 86.93 169 ASN D CA 1
ATOM 15068 C C . ASN D 1 172 ? 2.443 -69.225 52.779 1.00 89.49 169 ASN D C 1
ATOM 15069 O O . ASN D 1 172 ? 2.172 -69.622 53.927 1.00 89.38 169 ASN D O 1
ATOM 15074 N N . ALA D 1 173 ? 3.237 -69.897 51.927 1.00 92.85 170 ALA D N 1
ATOM 15075 C CA . ALA D 1 173 ? 3.837 -71.197 52.285 1.00 102.05 170 ALA D CA 1
ATOM 15076 C C . ALA D 1 173 ? 4.381 -71.205 53.722 1.00 103.48 170 ALA D C 1
ATOM 15077 O O . ALA D 1 173 ? 4.140 -72.146 54.486 1.00 105.76 170 ALA D O 1
ATOM 15079 N N . GLU D 1 174 ? 5.080 -70.123 54.076 1.00 101.21 171 GLU D N 1
ATOM 15080 C CA . GLU D 1 174 ? 5.686 -69.932 55.396 1.00 100.51 171 GLU D CA 1
ATOM 15081 C C . GLU D 1 174 ? 4.665 -69.618 56.501 1.00 95.20 171 GLU D C 1
ATOM 15082 O O . GLU D 1 174 ? 4.955 -69.793 57.692 1.00 95.77 171 GLU D O 1
ATOM 15088 N N . GLY D 1 175 ? 3.489 -69.129 56.109 1.00 92.31 172 GLY D N 1
ATOM 15089 C CA . GLY D 1 175 ? 2.458 -68.743 57.085 1.00 89.62 172 GLY D CA 1
ATOM 15090 C C . GLY D 1 175 ? 2.810 -67.542 57.966 1.00 87.75 172 GLY D C 1
ATOM 15091 O O . GLY D 1 175 ? 2.493 -67.526 59.185 1.00 87.64 172 GLY D O 1
ATOM 15092 N N . THR D 1 176 ? 3.464 -66.531 57.343 1.00 86.15 173 THR D N 1
ATOM 15093 C CA . THR D 1 176 ? 3.846 -65.309 58.075 1.00 84.45 173 THR D CA 1
ATOM 15094 C C . THR D 1 176 ? 3.091 -64.053 57.571 1.00 81.60 173 THR D C 1
ATOM 15095 O O . THR D 1 176 ? 3.267 -62.941 58.098 1.00 80.06 173 THR D O 1
ATOM 15099 N N . HIS D 1 177 ? 2.269 -64.248 56.542 1.00 80.21 174 HIS D N 1
ATOM 15100 C CA . HIS D 1 177 ? 1.576 -63.161 55.847 1.00 77.83 174 HIS D CA 1
ATOM 15101 C C . HIS D 1 177 ? 0.403 -63.722 55.060 1.00 76.32 174 HIS D C 1
ATOM 15102 O O . HIS D 1 177 ? 0.455 -64.862 54.614 1.00 77.24 174 HIS D O 1
ATOM 15109 N N . TYR D 1 178 ? -0.649 -62.917 54.879 1.00 73.41 175 TYR D N 1
ATOM 15110 C CA . TYR D 1 178 ? -1.639 -63.183 53.840 1.00 71.37 175 TYR D CA 1
ATOM 15111 C C . TYR D 1 178 ? -1.271 -62.495 52.519 1.00 70.23 175 TYR D C 1
ATOM 15112 O O . TYR D 1 178 ? -0.627 -61.448 52.510 1.00 69.44 175 TYR D O 1
ATOM 15121 N N . VAL D 1 179 ? -1.654 -63.119 51.409 1.00 70.07 176 VAL D N 1
ATOM 15122 C CA . VAL D 1 179 ? -1.454 -62.567 50.071 1.00 69.06 176 VAL D CA 1
ATOM 15123 C C . VAL D 1 179 ? -2.837 -62.168 49.527 1.00 67.31 176 VAL D C 1
ATOM 15124 O O . VAL D 1 179 ? -3.675 -63.021 49.196 1.00 67.51 176 VAL D O 1
ATOM 15128 N N . LEU D 1 180 ? -3.068 -60.859 49.459 1.00 65.51 177 LEU D N 1
ATOM 15129 C CA . LEU D 1 180 ? -4.375 -60.329 49.077 1.00 62.99 177 LEU D CA 1
ATOM 15130 C C . LEU D 1 180 ? -4.380 -59.866 47.644 1.00 62.29 177 LEU D C 1
ATOM 15131 O O . LEU D 1 180 ? -3.446 -59.202 47.202 1.00 62.51 177 LEU D O 1
ATOM 15136 N N . ASN D 1 181 ? -5.426 -60.252 46.920 1.00 61.87 178 ASN D N 1
ATOM 15137 C CA . ASN D 1 181 ? -5.603 -59.884 45.521 1.00 62.15 178 ASN D CA 1
ATOM 15138 C C . ASN D 1 181 ? -7.036 -59.456 45.218 1.00 60.49 178 ASN D C 1
ATOM 15139 O O . ASN D 1 181 ? -7.982 -60.134 45.616 1.00 60.35 178 ASN D O 1
ATOM 15144 N N . GLY D 1 182 ? -7.170 -58.325 44.516 1.00 59.96 179 GLY D N 1
ATOM 15145 C CA . GLY D 1 182 ? -8.470 -57.713 44.204 1.00 57.71 179 GLY D CA 1
ATOM 15146 C C . GLY D 1 182 ? -8.441 -56.185 44.241 1.00 57.02 179 GLY D C 1
ATOM 15147 O O . GLY D 1 182 ? -7.387 -55.553 44.521 1.00 56.47 179 GLY D O 1
ATOM 15148 N N . GLU D 1 183 ? -9.615 -55.605 43.957 1.00 55.18 180 GLU D N 1
ATOM 15149 C CA . GLU D 1 183 ? -9.869 -54.171 44.034 1.00 53.26 180 GLU D CA 1
ATOM 15150 C C . GLU D 1 183 ? -11.018 -53.842 44.972 1.00 50.45 180 GLU D C 1
ATOM 15151 O O . GLU D 1 183 ? -12.048 -54.518 44.982 1.00 48.62 180 GLU D O 1
ATOM 15157 N N . LYS D 1 184 ? -10.809 -52.789 45.755 1.00 47.69 181 LYS D N 1
ATOM 15158 C CA . LYS D 1 184 ? -11.842 -52.169 46.567 1.00 46.02 181 LYS D CA 1
ATOM 15159 C C . LYS D 1 184 ? -12.176 -50.778 45.985 1.00 43.68 181 LYS D C 1
ATOM 15160 O O . LYS D 1 184 ? -11.281 -49.965 45.777 1.00 43.63 181 LYS D O 1
ATOM 15166 N N . GLN D 1 185 ? -13.459 -50.522 45.749 1.00 41.59 182 GLN D N 1
ATOM 15167 C CA . GLN D 1 185 ? -13.913 -49.368 44.972 1.00 39.62 182 GLN D CA 1
ATOM 15168 C C . GLN D 1 185 ? -14.495 -48.239 45.869 1.00 38.16 182 GLN D C 1
ATOM 15169 O O . GLN D 1 185 ? -15.172 -48.532 46.843 1.00 37.04 182 GLN D O 1
ATOM 15175 N N . TRP D 1 186 ? -14.198 -46.979 45.524 1.00 37.09 183 TRP D N 1
ATOM 15176 C CA . TRP D 1 186 ? -14.814 -45.776 46.110 1.00 35.50 183 TRP D CA 1
ATOM 15177 C C . TRP D 1 186 ? -14.373 -45.602 47.557 1.00 35.52 183 TRP D C 1
ATOM 15178 O O . TRP D 1 186 ? -15.203 -45.423 48.433 1.00 34.69 183 TRP D O 1
ATOM 15189 N N . ILE D 1 187 ? -13.067 -45.645 47.806 1.00 34.36 184 ILE D N 1
ATOM 15190 C CA . ILE D 1 187 ? -12.602 -45.763 49.150 1.00 33.10 184 ILE D CA 1
ATOM 15191 C C . ILE D 1 187 ? -12.270 -44.354 49.624 1.00 32.05 184 ILE D C 1
ATOM 15192 O O . ILE D 1 187 ? -11.321 -43.723 49.154 1.00 32.54 184 ILE D O 1
ATOM 15197 N N . THR D 1 188 ? -13.090 -43.866 50.539 1.00 30.76 185 THR D N 1
ATOM 15198 C CA . THR D 1 188 ? -12.963 -42.527 51.049 1.00 30.66 185 THR D CA 1
ATOM 15199 C C . THR D 1 188 ? -11.604 -42.413 51.735 1.00 31.62 185 THR D C 1
ATOM 15200 O O . THR D 1 188 ? -11.192 -43.357 52.397 1.00 31.32 185 THR D O 1
ATOM 15204 N N . ASN D 1 189 ? -10.917 -41.277 51.542 1.00 33.14 186 ASN D N 1
ATOM 15205 C CA . ASN D 1 189 ? -9.642 -40.948 52.210 1.00 34.27 186 ASN D CA 1
ATOM 15206 C C . ASN D 1 189 ? -8.428 -41.579 51.547 1.00 36.42 186 ASN D C 1
ATOM 15207 O O . ASN D 1 189 ? -7.294 -41.397 52.024 1.00 37.34 186 ASN D O 1
ATOM 15212 N N . SER D 1 190 ? -8.660 -42.284 50.446 1.00 37.85 187 SER D N 1
ATOM 15213 C CA . SER D 1 190 ? -7.603 -43.042 49.763 1.00 40.90 187 SER D CA 1
ATOM 15214 C C . SER D 1 190 ? -6.316 -42.274 49.462 1.00 41.57 187 SER D C 1
ATOM 15215 O O . SER D 1 190 ? -5.251 -42.847 49.556 1.00 42.80 187 SER D O 1
ATOM 15218 N N . ALA D 1 191 ? -6.419 -40.996 49.104 1.00 40.72 188 ALA D N 1
ATOM 15219 C CA . ALA D 1 191 ? -5.232 -40.217 48.790 1.00 42.07 188 ALA D CA 1
ATOM 15220 C C . ALA D 1 191 ? -4.240 -40.121 49.955 1.00 42.57 188 ALA D C 1
ATOM 15221 O O . ALA D 1 191 ? -3.037 -39.994 49.741 1.00 43.63 188 ALA D O 1
ATOM 15223 N N . PHE D 1 192 ? -4.730 -40.159 51.184 1.00 41.92 189 PHE D N 1
ATOM 15224 C CA . PHE D 1 192 ? -3.839 -39.884 52.300 1.00 42.35 189 PHE D CA 1
ATOM 15225 C C . PHE D 1 192 ? -3.945 -40.889 53.458 1.00 43.27 189 PHE D C 1
ATOM 15226 O O . PHE D 1 192 ? -3.250 -40.746 54.463 1.00 44.72 189 PHE D O 1
ATOM 15234 N N . ALA D 1 193 ? -4.810 -41.892 53.333 1.00 42.20 190 ALA D N 1
ATOM 15235 C CA . ALA D 1 193 ? -4.929 -42.900 54.381 1.00 42.93 190 ALA D CA 1
ATOM 15236 C C . ALA D 1 193 ? -3.620 -43.738 54.507 1.00 45.19 190 ALA D C 1
ATOM 15237 O O . ALA D 1 193 ? -3.032 -44.196 53.510 1.00 44.58 190 ALA D O 1
ATOM 15239 N N . ASP D 1 194 ? -3.195 -43.902 55.754 1.00 47.07 191 ASP D N 1
ATOM 15240 C CA . ASP D 1 194 ? -2.032 -44.717 56.120 1.00 49.72 191 ASP D CA 1
ATOM 15241 C C . ASP D 1 194 ? -2.485 -46.150 56.456 1.00 50.55 191 ASP D C 1
ATOM 15242 O O . ASP D 1 194 ? -1.737 -47.111 56.245 1.00 52.07 191 ASP D O 1
ATOM 15247 N N . VAL D 1 195 ? -3.711 -46.271 56.972 1.00 49.60 192 VAL D N 1
ATOM 15248 C CA . VAL D 1 195 ? -4.303 -47.538 57.405 1.00 50.30 192 VAL D CA 1
ATOM 15249 C C . VAL D 1 195 ? -5.632 -47.781 56.655 1.00 49.32 192 VAL D C 1
ATOM 15250 O O . VAL D 1 195 ? -6.452 -46.880 56.595 1.00 48.11 192 VAL D O 1
ATOM 15254 N N . PHE D 1 196 ? -5.825 -48.977 56.089 1.00 49.64 193 PHE D N 1
ATOM 15255 C CA . PHE D 1 196 ? -7.063 -49.393 55.401 1.00 48.88 193 PHE D CA 1
ATOM 15256 C C . PHE D 1 196 ? -7.615 -50.657 56.068 1.00 49.83 193 PHE D C 1
ATOM 15257 O O . PHE D 1 196 ? -6.875 -51.623 56.247 1.00 51.03 193 PHE D O 1
ATOM 15265 N N . ILE D 1 197 ? -8.881 -50.662 56.460 1.00 48.61 194 ILE D N 1
ATOM 15266 C CA . ILE D 1 197 ? -9.524 -51.886 56.938 1.00 49.06 194 ILE D CA 1
ATOM 15267 C C . ILE D 1 197 ? -10.067 -52.597 55.701 1.00 49.52 194 ILE D C 1
ATOM 15268 O O . ILE D 1 197 ? -11.017 -52.114 55.079 1.00 48.41 194 ILE D O 1
ATOM 15273 N N . VAL D 1 198 ? -9.451 -53.710 55.312 1.00 50.05 195 VAL D N 1
ATOM 15274 C CA . VAL D 1 198 ? -9.815 -54.377 54.063 1.00 50.81 195 VAL D CA 1
ATOM 15275 C C . VAL D 1 198 ? -10.577 -55.679 54.306 1.00 51.88 195 VAL D C 1
ATOM 15276 O O . VAL D 1 198 ? -10.206 -56.481 55.168 1.00 53.38 195 VAL D O 1
ATOM 15280 N N . TYR D 1 199 ? -11.655 -55.873 53.560 1.00 50.68 196 TYR D N 1
ATOM 15281 C CA . TYR D 1 199 ? -12.385 -57.121 53.630 1.00 51.69 196 TYR D CA 1
ATOM 15282 C C . TYR D 1 199 ? -12.012 -58.005 52.478 1.00 52.70 196 TYR D C 1
ATOM 15283 O O . TYR D 1 199 ? -11.997 -57.573 51.318 1.00 52.22 196 TYR D O 1
ATOM 15292 N N . ALA D 1 200 ? -11.673 -59.246 52.824 1.00 53.73 197 ALA D N 1
ATOM 15293 C CA . ALA D 1 200 ? -11.260 -60.226 51.847 1.00 55.07 197 ALA D CA 1
ATOM 15294 C C . ALA D 1 200 ? -11.715 -61.649 52.253 1.00 56.32 197 ALA D C 1
ATOM 15295 O O . ALA D 1 200 ? -12.008 -61.941 53.428 1.00 55.55 197 ALA D O 1
ATOM 15297 N N . LYS D 1 201 ? -11.815 -62.514 51.260 1.00 57.68 198 LYS D N 1
ATOM 15298 C CA . LYS D 1 201 ? -12.226 -63.883 51.512 1.00 59.82 198 LYS D CA 1
ATOM 15299 C C . LYS D 1 201 ? -10.982 -64.791 51.577 1.00 61.61 198 LYS D C 1
ATOM 15300 O O . LYS D 1 201 ? -10.279 -64.968 50.577 1.00 61.94 198 LYS D O 1
ATOM 15306 N N . ILE D 1 202 ? -10.691 -65.307 52.770 1.00 62.85 199 ILE D N 1
ATOM 15307 C CA . ILE D 1 202 ? -9.615 -66.299 52.948 1.00 65.70 199 ILE D CA 1
ATOM 15308 C C . ILE D 1 202 ? -9.895 -67.484 52.016 1.00 67.43 199 ILE D C 1
ATOM 15309 O O . ILE D 1 202 ? -10.970 -68.071 52.080 1.00 67.14 199 ILE D O 1
ATOM 15314 N N . ASP D 1 203 ? -8.932 -67.792 51.144 1.00 69.75 200 ASP D N 1
ATOM 15315 C CA . ASP D 1 203 ? -9.043 -68.876 50.142 1.00 72.26 200 ASP D CA 1
ATOM 15316 C C . ASP D 1 203 ? -10.375 -68.857 49.393 1.00 71.56 200 ASP D C 1
ATOM 15317 O O . ASP D 1 203 ? -10.987 -69.900 49.140 1.00 72.54 200 ASP D O 1
ATOM 15322 N N . GLY D 1 204 ? -10.826 -67.660 49.052 1.00 69.98 201 GLY D N 1
ATOM 15323 C CA . GLY D 1 204 ? -12.077 -67.492 48.337 1.00 69.33 201 GLY D CA 1
ATOM 15324 C C . GLY D 1 204 ? -13.320 -67.897 49.101 1.00 69.24 201 GLY D C 1
ATOM 15325 O O . GLY D 1 204 ? -14.386 -67.993 48.500 1.00 69.64 201 GLY D O 1
ATOM 15326 N N . GLU D 1 205 ? -13.220 -68.106 50.416 1.00 69.61 202 GLU D N 1
ATOM 15327 C CA . GLU D 1 205 ? -14.394 -68.591 51.167 1.00 70.08 202 GLU D CA 1
ATOM 15328 C C . GLU D 1 205 ? -14.766 -67.871 52.457 1.00 68.54 202 GLU D C 1
ATOM 15329 O O . GLU D 1 205 ? -15.952 -67.615 52.696 1.00 68.14 202 GLU D O 1
ATOM 15335 N N . HIS D 1 206 ? -13.770 -67.567 53.292 1.00 67.81 203 HIS D N 1
ATOM 15336 C CA . HIS D 1 206 ? -14.020 -67.061 54.652 1.00 66.43 203 HIS D CA 1
ATOM 15337 C C . HIS D 1 206 ? -13.841 -65.537 54.777 1.00 64.05 203 HIS D C 1
ATOM 15338 O O . HIS D 1 206 ? -12.695 -64.995 54.846 1.00 63.08 203 HIS D O 1
ATOM 15345 N N . PHE D 1 207 ? -14.997 -64.870 54.804 1.00 61.09 204 PHE D N 1
ATOM 15346 C CA . PHE D 1 207 ? -15.109 -63.416 54.810 1.00 57.92 204 PHE D CA 1
ATOM 15347 C C . PHE D 1 207 ? -14.508 -62.828 56.074 1.00 57.18 204 PHE D C 1
ATOM 15348 O O . PHE D 1 207 ? -15.044 -63.009 57.179 1.00 56.13 204 PHE D O 1
ATOM 1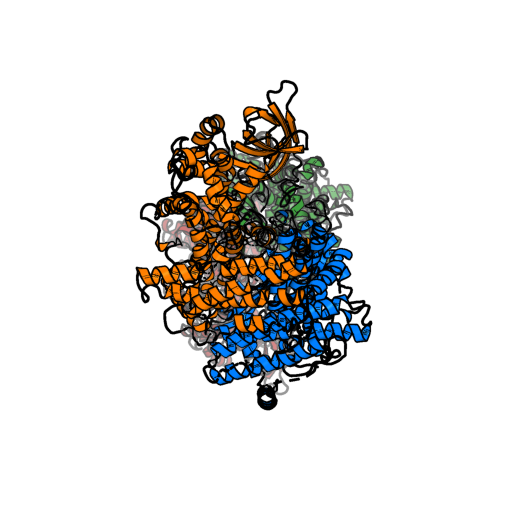5356 N N . SER D 1 208 ? -13.389 -62.120 55.889 1.00 56.84 205 SER D N 1
ATOM 15357 C CA . SER D 1 208 ? -12.572 -61.653 57.002 1.00 56.77 205 SER D CA 1
ATOM 15358 C C . SER D 1 208 ? -12.069 -60.212 56.819 1.00 55.89 205 SER D C 1
ATOM 15359 O O . SER D 1 208 ? -11.888 -59.736 55.692 1.00 55.06 205 SER D O 1
ATOM 15362 N N . ALA D 1 209 ? -11.865 -59.535 57.946 1.00 55.66 2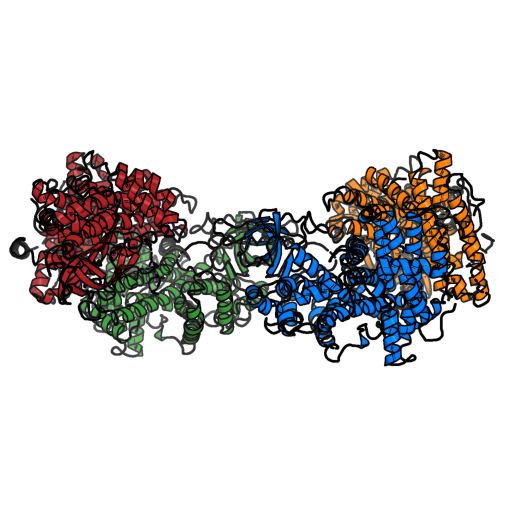06 ALA D N 1
ATOM 15363 C CA . ALA D 1 209 ? -11.331 -58.173 57.967 1.00 55.35 206 ALA D CA 1
ATOM 15364 C C . ALA D 1 209 ? -9.829 -58.177 58.279 1.00 56.36 206 ALA D C 1
ATOM 15365 O O . ALA D 1 209 ? -9.361 -59.009 59.051 1.00 57.93 206 ALA D O 1
ATOM 15367 N N . PHE D 1 210 ? -9.102 -57.236 57.670 1.00 56.04 207 PHE D N 1
ATOM 15368 C CA . PHE D 1 210 ? -7.652 -57.098 57.781 1.00 56.48 207 PHE D CA 1
ATOM 15369 C C . PHE D 1 210 ? -7.232 -55.632 57.917 1.00 55.34 207 PHE D C 1
ATOM 15370 O O . PHE D 1 210 ? -7.723 -54.761 57.184 1.00 52.62 207 PHE D O 1
ATOM 15378 N N . ILE D 1 211 ? -6.299 -55.373 58.825 1.00 54.79 208 ILE D N 1
ATOM 15379 C CA . ILE D 1 211 ? -5.637 -54.084 58.921 1.00 54.07 208 ILE D CA 1
ATOM 15380 C C . ILE D 1 211 ? -4.506 -54.017 57.891 1.00 54.41 208 ILE D C 1
ATOM 15381 O O . ILE D 1 211 ? -3.494 -54.694 58.041 1.00 55.38 208 ILE D O 1
ATOM 15386 N N . VAL D 1 212 ? -4.670 -53.196 56.854 1.00 52.84 209 VAL D N 1
ATOM 15387 C CA . VAL D 1 212 ? -3.677 -53.056 55.782 1.00 53.27 209 VAL D CA 1
ATOM 15388 C C . VAL D 1 212 ? -3.007 -51.674 55.823 1.00 53.73 209 VAL D C 1
ATOM 15389 O O . VAL D 1 212 ? -3.667 -50.632 55.721 1.00 53.22 209 VAL D O 1
ATOM 15393 N N . GLU D 1 213 ? -1.696 -51.663 55.973 1.00 54.48 210 GLU D N 1
ATOM 15394 C CA . GLU D 1 213 ? -0.949 -50.425 55.910 1.00 55.23 210 GLU D CA 1
ATOM 15395 C C . GLU D 1 213 ? -0.715 -50.055 54.450 1.00 56.06 210 GLU D C 1
ATOM 15396 O O . GLU D 1 213 ? -0.479 -50.930 53.599 1.00 56.44 210 GLU D O 1
ATOM 15402 N N . LYS D 1 214 ? -0.806 -48.751 54.172 1.00 56.21 211 LYS D N 1
ATOM 15403 C CA . LYS D 1 214 ? -0.616 -48.196 52.830 1.00 57.50 211 LYS D CA 1
ATOM 15404 C C . LYS D 1 214 ? 0.741 -48.550 52.210 1.00 59.21 211 LYS D C 1
ATOM 15405 O O . LYS D 1 214 ? 0.863 -48.639 50.988 1.00 60.17 211 LYS D O 1
ATOM 15411 N N . ASP D 1 215 ? 1.750 -48.736 53.054 1.00 60.31 212 ASP D N 1
ATOM 15412 C CA . ASP D 1 215 ? 3.112 -49.029 52.581 1.00 61.92 212 ASP D CA 1
ATOM 15413 C C . ASP D 1 215 ? 3.492 -50.529 52.387 1.00 62.60 212 ASP D C 1
ATOM 15414 O O . ASP D 1 215 ? 4.587 -50.826 51.878 1.00 63.27 212 ASP D O 1
ATOM 15419 N N . TYR D 1 216 ? 2.601 -51.458 52.761 1.00 61.28 213 TYR D N 1
ATOM 15420 C CA . TYR D 1 216 ? 2.841 -52.882 52.482 1.00 61.51 213 TYR D CA 1
ATOM 15421 C C . TYR D 1 216 ? 2.995 -53.040 50.979 1.00 62.15 213 TYR D C 1
ATOM 15422 O O . TYR D 1 216 ? 2.383 -52.303 50.216 1.00 60.88 213 TYR D O 1
ATOM 15431 N N . ALA D 1 217 ? 3.839 -53.973 50.544 1.00 63.67 214 ALA D N 1
ATOM 15432 C CA . ALA D 1 217 ? 4.038 -54.182 49.113 1.00 63.88 214 ALA D CA 1
ATOM 15433 C C . ALA D 1 217 ? 2.733 -54.683 48.510 1.00 63.06 214 ALA D C 1
ATOM 15434 O O . ALA D 1 217 ? 1.949 -55.335 49.194 1.00 62.93 214 ALA D O 1
ATOM 15436 N N . GLY D 1 218 ? 2.501 -54.354 47.240 1.00 62.46 215 GLY D N 1
ATOM 15437 C CA . GLY D 1 218 ? 1.287 -54.761 46.529 1.00 61.52 215 GLY D CA 1
ATOM 15438 C C . GLY D 1 218 ? 0.071 -53.858 46.748 1.00 59.47 215 GLY D C 1
ATOM 15439 O O . GLY D 1 218 ? -1.013 -54.136 46.224 1.00 59.28 215 GLY D O 1
ATOM 15440 N N . VAL D 1 219 ? 0.244 -52.791 47.523 1.00 58.12 216 VAL D N 1
ATOM 15441 C CA . VAL D 1 219 ? -0.818 -51.819 47.784 1.00 55.86 216 VAL D CA 1
ATOM 15442 C C . VAL D 1 219 ? -0.600 -50.546 46.953 1.00 55.26 216 VAL D C 1
ATOM 15443 O O . VAL D 1 219 ? 0.445 -49.876 47.069 1.00 54.65 216 VAL D O 1
ATOM 15447 N N . SER D 1 220 ? -1.585 -50.226 46.106 1.00 53.57 217 SER D N 1
ATOM 15448 C CA . SER D 1 220 ? -1.622 -48.929 45.440 1.00 52.05 217 SER D CA 1
ATOM 15449 C C . SER D 1 220 ? -3.077 -48.371 45.359 1.00 50.50 217 SER D C 1
ATOM 15450 O O . SER D 1 220 ? -4.028 -49.016 45.848 1.00 49.33 217 SER D O 1
ATOM 15453 N N . THR D 1 221 ? -3.217 -47.169 44.789 1.00 48.53 218 THR D N 1
ATOM 15454 C CA . THR D 1 221 ? -4.517 -46.546 44.579 1.00 46.79 218 THR D CA 1
ATOM 15455 C C . THR D 1 221 ? -4.597 -46.016 43.167 1.00 46.32 218 THR D C 1
ATOM 15456 O O . THR D 1 221 ? -3.600 -45.611 42.595 1.00 47.76 218 THR D O 1
ATOM 15460 N N . SER D 1 222 ? -5.791 -46.039 42.611 1.00 45.21 219 SER D N 1
ATOM 15461 C CA . SER D 1 222 ? -6.058 -45.481 41.315 1.00 45.11 219 SER D CA 1
ATOM 15462 C C . SER D 1 222 ? -6.107 -43.955 41.423 1.00 44.50 219 SER D C 1
ATOM 15463 O O . SER D 1 222 ? -6.074 -43.393 42.534 1.00 42.98 219 SER D O 1
ATOM 15466 N N . PRO D 1 223 ? -6.210 -43.270 40.268 1.00 44.71 220 PRO D N 1
ATOM 15467 C CA . PRO D 1 223 ? -6.491 -41.837 40.362 1.00 43.69 220 PRO D CA 1
ATOM 15468 C C . PRO D 1 223 ? -7.897 -41.574 40.973 1.00 42.07 220 PRO D C 1
ATOM 15469 O O . PRO D 1 223 ? -8.739 -42.467 41.008 1.00 41.07 220 PRO D O 1
ATOM 15473 N N . GLU D 1 224 ? -8.104 -40.360 41.462 1.00 41.18 221 GLU D N 1
ATOM 15474 C CA . GLU D 1 224 ? -9.379 -39.922 42.022 1.00 40.90 221 GLU D CA 1
ATOM 15475 C C . GLU D 1 224 ? -10.534 -40.109 41.059 1.00 40.04 221 GLU D C 1
ATOM 15476 O O . GLU D 1 224 ? -10.401 -39.899 39.844 1.00 40.47 221 GLU D O 1
ATOM 15482 N N . GLU D 1 225 ? -11.669 -40.483 41.612 1.00 39.55 222 GLU D N 1
ATOM 15483 C CA . GLU D 1 225 ? -12.934 -40.400 40.897 1.00 40.10 222 GLU D CA 1
ATOM 15484 C C . GLU D 1 225 ? -13.351 -38.944 40.616 1.00 38.80 222 GLU D C 1
ATOM 15485 O O . GLU D 1 225 ? -13.006 -38.018 41.396 1.00 40.35 222 GLU D O 1
ATOM 15491 N N . LYS D 1 226 ? -14.087 -38.746 39.518 1.00 37.49 223 LYS D N 1
ATOM 15492 C CA . LYS D 1 226 ? -14.761 -37.465 39.236 1.00 36.34 223 LYS D CA 1
ATOM 15493 C C . LYS D 1 226 ? -16.195 -37.613 39.689 1.00 32.41 223 LYS D C 1
ATOM 15494 O O . LYS D 1 226 ? -16.930 -38.390 39.107 1.00 29.81 223 LYS D O 1
ATOM 15500 N N . LYS D 1 227 ? -16.576 -36.889 40.745 1.00 29.63 224 LYS D N 1
ATOM 15501 C CA . LYS D 1 227 ? -17.884 -37.061 41.403 1.00 28.76 224 LYS D CA 1
ATOM 15502 C C . LYS D 1 227 ? -18.828 -35.841 41.235 1.00 27.23 224 LYS D C 1
ATOM 15503 O O . LYS D 1 227 ? -18.391 -34.695 40.993 1.00 27.69 224 LYS D O 1
ATOM 15517 N N . GLY D 1 229 ? -20.615 -34.514 43.707 1.00 23.28 226 GLY D N 1
ATOM 15518 C CA . GLY D 1 229 ? -20.535 -33.681 44.911 1.00 23.69 226 GLY D CA 1
ATOM 15519 C C . GLY D 1 229 ? -19.509 -34.246 45.883 1.00 24.12 226 GLY D C 1
ATOM 15520 O O . GLY D 1 229 ? -18.776 -35.163 45.541 1.00 23.25 226 GLY D O 1
ATOM 15521 N N . ILE D 1 230 ? -19.495 -33.726 47.114 1.00 23.39 227 ILE D N 1
ATOM 15522 C CA . ILE D 1 230 ? -18.393 -33.959 48.037 1.00 24.14 227 ILE D CA 1
ATOM 15523 C C . ILE D 1 230 ? -17.060 -34.097 47.299 1.00 25.15 227 ILE D C 1
ATOM 15524 O O . ILE D 1 230 ? -16.248 -35.028 47.539 1.00 23.69 227 ILE D O 1
ATOM 15529 N N . LYS D 1 231 ? -16.808 -33.114 46.439 1.00 25.43 228 LYS D N 1
ATOM 15530 C CA . LYS D 1 231 ? -15.611 -33.136 45.616 1.00 27.70 228 LYS D CA 1
ATOM 15531 C C . LYS D 1 231 ? -14.338 -33.043 46.438 1.00 28.73 228 LYS D C 1
ATOM 15532 O O . LYS D 1 231 ? -13.320 -33.581 46.043 1.00 28.82 228 LYS D O 1
ATOM 15538 N N . CYS D 1 232 ? -14.390 -32.411 47.607 1.00 27.62 229 CYS D N 1
ATOM 15539 C CA . CYS D 1 232 ? -13.185 -32.366 48.414 1.00 29.81 229 CYS D CA 1
ATOM 15540 C C . CYS D 1 232 ? -12.865 -33.679 49.155 1.00 30.90 229 CYS D C 1
ATOM 15541 O O . CYS D 1 232 ? -11.766 -33.827 49.674 1.00 31.83 229 CYS D O 1
ATOM 15544 N N . SER D 1 233 ? -13.784 -34.642 49.164 1.00 29.35 230 SER D N 1
ATOM 15545 C CA . SER D 1 233 ? -13.493 -35.966 49.739 1.00 30.77 230 SER D CA 1
ATOM 15546 C C . SER D 1 233 ? -12.702 -36.851 48.758 1.00 30.61 230 SER D C 1
ATOM 15547 O O . SER D 1 233 ? -13.140 -37.052 47.625 1.00 32.08 230 SER D O 1
ATOM 15550 N N . SER D 1 234 ? -11.558 -37.388 49.187 1.00 31.41 231 SER D N 1
ATOM 15551 C CA . SER D 1 234 ? -10.768 -38.254 48.321 1.00 32.13 231 SER D CA 1
ATOM 15552 C C . SER D 1 234 ? -11.452 -39.618 48.135 1.00 32.34 231 SER D C 1
ATOM 15553 O O . SER D 1 234 ? -11.904 -40.222 49.106 1.00 33.65 231 SER D O 1
ATOM 15556 N N . THR D 1 235 ? -11.536 -40.088 46.893 1.00 31.99 232 THR D N 1
ATOM 15557 C CA . THR D 1 235 ? -12.263 -41.317 46.566 1.00 31.50 232 THR D CA 1
ATOM 15558 C C . THR D 1 235 ? -11.496 -41.988 45.439 1.00 32.62 232 THR D C 1
ATOM 15559 O O . THR D 1 235 ? -11.381 -41.429 44.325 1.00 32.82 232 THR D O 1
ATOM 15563 N N . ARG D 1 236 ? -10.969 -43.175 45.721 1.00 33.16 233 ARG D N 1
ATOM 15564 C CA . ARG D 1 236 ? -10.181 -43.949 44.746 1.00 35.90 233 ARG D CA 1
ATOM 15565 C C . ARG D 1 236 ? -10.419 -45.448 44.894 1.00 37.23 233 ARG D C 1
ATOM 15566 O O . ARG D 1 236 ? -10.910 -45.899 45.927 1.00 37.16 233 ARG D O 1
ATOM 15574 N N . THR D 1 237 ? -10.047 -46.210 43.859 1.00 39.61 234 THR D N 1
ATOM 15575 C CA . THR D 1 237 ? -9.964 -47.669 43.953 1.00 42.19 234 THR D CA 1
ATOM 15576 C C . THR D 1 237 ? -8.688 -48.049 44.727 1.00 43.28 234 THR D C 1
ATOM 15577 O O . THR D 1 237 ? -7.601 -47.534 44.424 1.00 43.13 234 THR D O 1
ATOM 15581 N N . LEU D 1 238 ? -8.838 -48.871 45.771 1.00 44.07 235 LEU D N 1
ATOM 15582 C CA . LEU D 1 238 ? -7.676 -49.482 46.449 1.00 45.98 235 LEU D CA 1
ATOM 15583 C C . LEU D 1 238 ? -7.300 -50.746 45.686 1.00 48.11 235 LEU D C 1
ATOM 15584 O O . LEU D 1 238 ? -8.114 -51.666 45.564 1.00 47.80 235 LEU D O 1
ATOM 15589 N N . ILE D 1 239 ? -6.076 -50.769 45.156 1.00 50.57 236 ILE D N 1
ATOM 15590 C CA . ILE D 1 239 ? -5.619 -51.880 44.313 1.00 53.09 236 ILE D CA 1
ATOM 15591 C C . ILE D 1 239 ? -4.679 -52.790 45.110 1.00 55.57 236 ILE D C 1
ATOM 15592 O O . ILE D 1 239 ? -3.727 -52.314 45.754 1.00 56.00 236 ILE D O 1
ATOM 15597 N N . LEU D 1 240 ? -4.971 -54.087 45.095 1.00 57.28 237 LEU D N 1
ATOM 15598 C CA . LEU D 1 240 ? -4.123 -55.065 45.781 1.00 60.06 237 LEU D CA 1
ATOM 15599 C C . LEU D 1 240 ? -3.648 -56.150 44.800 1.00 62.71 237 LEU D C 1
ATOM 15600 O O . LEU D 1 240 ? -4.447 -56.951 44.298 1.00 62.71 237 LEU D O 1
ATOM 15605 N N . GLU D 1 241 ? -2.346 -56.117 44.491 1.00 65.09 238 GLU D N 1
ATOM 15606 C CA . GLU D 1 241 ? -1.707 -57.094 43.612 1.00 67.97 238 GLU D CA 1
ATOM 15607 C C . GLU D 1 241 ? -0.635 -57.770 44.430 1.00 69.60 238 GLU D C 1
ATOM 15608 O O . GLU D 1 241 ? 0.410 -57.171 44.690 1.00 69.55 238 GLU D O 1
ATOM 15614 N N . ASP D 1 242 ? -0.914 -59.006 44.846 1.00 70.66 239 ASP D N 1
ATOM 15615 C CA . ASP D 1 242 ? -0.070 -59.737 45.789 1.00 72.37 239 ASP D CA 1
ATOM 15616 C C . ASP D 1 242 ? 0.321 -58.889 46.997 1.00 71.50 239 ASP D C 1
ATOM 15617 O O . ASP D 1 242 ? 1.482 -58.892 47.436 1.00 72.16 239 ASP D O 1
ATOM 15622 N N . ALA D 1 243 ? -0.663 -58.159 47.516 1.00 69.56 240 ALA D N 1
ATOM 15623 C CA . ALA D 1 243 ? -0.480 -57.330 48.695 1.00 68.41 240 ALA D CA 1
ATOM 15624 C C . ALA D 1 243 ? -0.217 -58.195 49.914 1.00 68.99 240 ALA D C 1
ATOM 15625 O O . ALA D 1 243 ? -1.014 -59.059 50.252 1.00 68.61 240 ALA D O 1
ATOM 15627 N N . LEU D 1 244 ? 0.915 -57.939 50.562 1.00 69.85 241 LEU D N 1
ATOM 15628 C CA . LEU D 1 244 ? 1.406 -58.766 51.656 1.00 70.87 241 LEU D CA 1
ATOM 15629 C C . LEU D 1 244 ? 1.092 -58.176 53.030 1.00 69.17 241 LEU D C 1
ATOM 15630 O O . LEU D 1 244 ? 1.736 -57.227 53.466 1.00 69.06 241 LEU D O 1
ATOM 15635 N N . VAL D 1 245 ? 0.119 -58.773 53.709 1.00 68.03 242 VAL D N 1
ATOM 15636 C CA . VAL D 1 245 ? -0.342 -58.346 55.033 1.00 67.13 242 VAL D CA 1
ATOM 15637 C C . VAL D 1 245 ? 0.143 -59.366 56.057 1.00 68.96 242 VAL D C 1
ATOM 15638 O O . VAL D 1 245 ? -0.036 -60.563 55.826 1.00 70.10 242 VAL D O 1
ATOM 15642 N N . PRO D 1 246 ? 0.734 -58.908 57.196 1.00 69.41 243 PRO D N 1
ATOM 15643 C CA . PRO D 1 246 ? 1.173 -59.838 58.260 1.00 70.57 243 PRO D CA 1
ATOM 15644 C C . PRO D 1 246 ? -0.034 -60.581 58.789 1.00 70.11 243 PRO D C 1
ATOM 15645 O O . PRO D 1 246 ? -1.167 -60.117 58.610 1.00 67.62 243 PRO D O 1
ATOM 15649 N N . LYS D 1 247 ? 0.190 -61.733 59.413 1.00 70.60 244 LYS D N 1
ATOM 15650 C CA . LYS D 1 247 ? -0.936 -62.541 59.895 1.00 70.60 244 LYS D CA 1
ATOM 15651 C C . LYS D 1 247 ? -1.546 -61.974 61.174 1.00 69.22 244 LYS D C 1
ATOM 15652 O O . LYS D 1 247 ? -2.714 -62.192 61.448 1.00 68.83 244 LYS D O 1
ATOM 15658 N N . GLU D 1 248 ? -0.764 -61.221 61.935 1.00 68.93 245 GLU D N 1
ATOM 15659 C CA . GLU D 1 248 ? -1.249 -60.616 63.173 1.00 68.64 245 GLU D CA 1
ATOM 15660 C C . GLU D 1 248 ? -2.156 -59.398 62.882 1.00 66.66 245 GLU D C 1
ATOM 15661 O O . GLU D 1 248 ? -2.661 -58.757 63.806 1.00 65.82 245 GLU D O 1
ATOM 15667 N N . ASN D 1 249 ? -2.349 -59.091 61.601 1.00 65.13 246 ASN D N 1
ATOM 15668 C CA . ASN D 1 249 ? -3.178 -57.947 61.209 1.00 63.77 246 ASN D CA 1
ATOM 15669 C C . ASN D 1 249 ? -4.579 -58.370 60.802 1.00 62.98 246 ASN D C 1
ATOM 15670 O O . ASN D 1 249 ? -5.377 -57.532 60.355 1.00 61.90 246 ASN D O 1
ATOM 15675 N N . LEU D 1 250 ? -4.876 -59.660 60.964 1.00 63.50 247 LEU D N 1
ATOM 15676 C CA . LEU D 1 250 ? -6.236 -60.149 60.832 1.00 63.62 247 LEU D CA 1
ATOM 15677 C C . LEU D 1 250 ? -7.031 -59.505 61.943 1.00 62.81 247 LEU D C 1
ATOM 15678 O O . LEU D 1 250 ? -6.607 -59.498 63.109 1.00 62.38 247 LEU D O 1
ATOM 15683 N N . LEU D 1 251 ? -8.158 -58.914 61.554 1.00 61.65 248 LEU D N 1
ATOM 15684 C CA . LEU D 1 251 ? -9.028 -58.228 62.484 1.00 61.65 248 LEU D CA 1
ATOM 15685 C C . LEU D 1 251 ? -10.208 -59.132 62.742 1.00 62.21 248 LEU D C 1
ATOM 15686 O O . LEU D 1 251 ? -10.880 -59.547 61.793 1.00 61.79 248 LEU D O 1
ATOM 15691 N N . GLY D 1 252 ? -10.461 -59.411 64.021 1.00 63.48 249 GLY D N 1
ATOM 15692 C CA . GLY D 1 252 ? -11.485 -60.378 64.430 1.00 65.10 249 GLY D CA 1
ATOM 15693 C C . GLY D 1 252 ? -11.079 -61.810 64.105 1.00 66.71 249 GLY D C 1
ATOM 15694 O O . GLY D 1 252 ? -9.884 -62.136 64.108 1.00 68.12 249 GLY D O 1
ATOM 15695 N N . GLU D 1 253 ? -12.071 -62.647 63.802 1.00 67.29 250 GLU D N 1
ATOM 15696 C CA . GLU D 1 253 ? -11.879 -64.094 63.563 1.00 68.63 250 GLU D CA 1
ATOM 15697 C C . GLU D 1 253 ? -12.092 -64.490 62.108 1.00 68.26 250 GLU D C 1
ATOM 15698 O O . GLU D 1 253 ? -12.905 -63.878 61.406 1.00 66.57 250 GLU D O 1
ATOM 15704 N N . ILE D 1 254 ? -11.389 -65.534 61.670 1.00 69.49 251 ILE D N 1
ATOM 15705 C CA . ILE D 1 254 ? -11.514 -66.042 60.307 1.00 69.87 251 ILE D CA 1
ATOM 15706 C C . ILE D 1 254 ? -12.984 -66.294 60.010 1.00 68.93 251 ILE D C 1
ATOM 15707 O O . ILE D 1 254 ? -13.673 -66.930 60.810 1.00 69.57 251 ILE D O 1
ATOM 15712 N N . GLY D 1 255 ? -13.467 -65.736 58.893 1.00 67.31 252 GLY D N 1
ATOM 15713 C CA . GLY D 1 255 ? -14.840 -65.947 58.432 1.00 65.33 252 GLY D CA 1
ATOM 15714 C C . GLY D 1 255 ? -15.897 -65.229 59.249 1.00 63.78 252 GLY D C 1
ATOM 15715 O O . GLY D 1 255 ? -17.085 -65.398 59.006 1.00 62.92 252 GLY D O 1
ATOM 15716 N N . LYS D 1 256 ? -15.472 -64.433 60.225 1.00 62.98 253 LYS D N 1
ATOM 15717 C CA . LYS D 1 256 ? -16.405 -63.645 61.042 1.00 61.80 253 LYS D CA 1
ATOM 15718 C C . LYS D 1 256 ? -16.355 -62.134 60.682 1.00 59.37 253 LYS D C 1
ATOM 15719 O O . LYS D 1 256 ? -16.693 -61.265 61.502 1.00 57.43 253 LYS D O 1
ATOM 15725 N N . GLY D 1 257 ? -15.948 -61.842 59.447 1.00 58.08 254 GLY D N 1
ATOM 15726 C CA . GLY D 1 257 ? -15.843 -60.448 58.971 1.00 56.83 254 GLY D CA 1
ATOM 15727 C C . GLY D 1 257 ? -17.192 -59.730 59.025 1.00 55.77 254 GLY D C 1
ATOM 15728 O O . GLY D 1 257 ? -17.273 -58.585 59.486 1.00 54.67 254 GLY D O 1
ATOM 15729 N N . HIS D 1 258 ? -18.249 -60.428 58.612 1.00 55.15 255 HIS D N 1
ATOM 15730 C CA . HIS D 1 258 ? -19.605 -59.864 58.598 1.00 54.44 255 HIS D CA 1
ATOM 15731 C C . HIS D 1 258 ? -19.992 -59.256 59.954 1.00 53.52 255 HIS D C 1
ATOM 15732 O O . HIS D 1 258 ? -20.695 -58.249 60.008 1.00 52.25 255 HIS D O 1
ATOM 15739 N N . ILE D 1 259 ? -19.534 -59.855 61.047 1.00 53.70 256 ILE D N 1
ATOM 15740 C CA . ILE D 1 259 ? -19.809 -59.312 62.381 1.00 53.92 256 ILE D CA 1
ATOM 15741 C C . ILE D 1 259 ? -19.245 -57.869 62.545 1.00 52.53 256 ILE D C 1
ATOM 15742 O O . ILE D 1 259 ? -19.888 -57.000 63.149 1.00 52.22 256 ILE D O 1
ATOM 15747 N N . ILE D 1 260 ? -18.051 -57.630 62.015 1.00 51.22 257 ILE D N 1
ATOM 15748 C CA . ILE D 1 260 ? -17.447 -56.294 62.071 1.00 50.32 257 ILE D CA 1
ATOM 15749 C C . ILE D 1 260 ? -18.205 -55.345 61.118 1.00 48.40 257 ILE D C 1
ATOM 15750 O O . ILE D 1 260 ? -18.656 -54.279 61.543 1.00 46.60 257 ILE D O 1
ATOM 15755 N N . ALA D 1 261 ? -18.407 -55.786 59.875 1.00 48.37 258 ALA D N 1
ATOM 15756 C CA . ALA D 1 261 ? -19.091 -55.003 58.856 1.00 48.28 258 ALA D CA 1
ATOM 15757 C C . ALA D 1 261 ? -20.485 -54.544 59.301 1.00 48.26 258 ALA D C 1
ATOM 15758 O O . ALA D 1 261 ? -20.829 -53.368 59.169 1.00 47.84 258 ALA D O 1
ATOM 15760 N N . PHE D 1 262 ? -21.271 -55.448 59.865 1.00 49.36 259 PHE D N 1
ATOM 15761 C CA . PHE D 1 262 ? -22.642 -55.101 60.225 1.00 50.10 259 PHE D CA 1
ATOM 15762 C C . PHE D 1 262 ? -22.716 -54.194 61.457 1.00 49.30 259 PHE D C 1
ATOM 15763 O O . PHE D 1 262 ? -23.541 -53.275 61.510 1.00 47.48 259 PHE D O 1
ATOM 15771 N N . ASN D 1 263 ? -21.826 -54.413 62.415 1.00 49.43 260 ASN D N 1
ATOM 15772 C CA . ASN D 1 263 ? -21.782 -53.574 63.596 1.00 50.03 260 ASN D CA 1
ATOM 15773 C C . ASN D 1 263 ? -21.309 -52.152 63.293 1.00 48.97 260 ASN D C 1
ATOM 15774 O O . ASN D 1 263 ? -21.821 -51.182 63.856 1.00 48.28 260 ASN D O 1
ATOM 15779 N N . ILE D 1 264 ? -20.325 -52.044 62.410 1.00 48.15 261 ILE D N 1
ATOM 15780 C CA . ILE D 1 264 ? -19.771 -50.757 62.012 1.00 47.88 261 ILE D CA 1
ATOM 15781 C C . ILE D 1 264 ? -20.840 -49.954 61.219 1.00 46.06 261 ILE D C 1
ATOM 15782 O O . ILE D 1 264 ? -20.971 -48.746 61.407 1.00 45.76 261 ILE D O 1
ATOM 15787 N N . LEU D 1 265 ? -21.625 -50.663 60.406 1.00 45.35 262 LEU D N 1
ATOM 15788 C CA . LEU D 1 265 ? -22.749 -50.090 59.655 1.00 44.22 262 LEU D CA 1
ATOM 15789 C C . LEU D 1 265 ? -23.732 -49.330 60.561 1.00 42.59 262 LEU D C 1
ATOM 15790 O O . LEU D 1 265 ? -24.173 -48.233 60.215 1.00 41.33 262 LEU D O 1
ATOM 15795 N N . ASN D 1 266 ? -24.052 -49.902 61.726 1.00 41.33 263 ASN D N 1
ATOM 15796 C CA . ASN D 1 266 ? -25.022 -49.302 62.633 1.00 40.34 263 ASN D CA 1
ATOM 15797 C C . ASN D 1 266 ? -24.575 -47.938 63.086 1.00 39.62 263 ASN D C 1
ATOM 15798 O O . ASN D 1 266 ? -25.349 -46.981 63.044 1.00 38.00 263 ASN D O 1
ATOM 15803 N N . ILE D 1 267 ? -23.316 -47.855 63.505 1.00 39.62 264 ILE D N 1
ATOM 15804 C CA . ILE D 1 267 ? -22.754 -46.612 63.947 1.00 40.37 264 ILE D CA 1
ATOM 15805 C C . ILE D 1 267 ? -22.661 -45.637 62.790 1.00 39.91 264 ILE D C 1
ATOM 15806 O O . ILE D 1 267 ? -23.031 -44.475 62.946 1.00 40.32 264 ILE D O 1
ATOM 15811 N N . GLY D 1 268 ? -22.192 -46.120 61.637 1.00 39.14 265 GLY D N 1
ATOM 15812 C CA . GLY D 1 268 ? -22.083 -45.315 60.420 1.00 39.40 265 GLY D CA 1
ATOM 15813 C C . GLY D 1 268 ? -23.434 -44.687 60.069 1.00 38.00 265 GLY D C 1
ATOM 15814 O O . GLY D 1 268 ? -23.535 -43.496 59.757 1.00 38.07 265 GLY D O 1
ATOM 15815 N N . ARG D 1 269 ? -24.483 -45.485 60.203 1.00 36.71 266 ARG D N 1
ATOM 15816 C CA . ARG D 1 269 ? -25.811 -45.041 59.860 1.00 34.88 266 ARG D CA 1
ATOM 15817 C C . ARG D 1 269 ? -26.284 -43.915 60.770 1.00 34.63 266 ARG D C 1
ATOM 15818 O O . ARG D 1 269 ? -26.767 -42.909 60.266 1.00 31.55 266 ARG D O 1
ATOM 15826 N N . TYR D 1 270 ? -26.167 -44.055 62.097 1.00 33.99 267 TYR D N 1
ATOM 15827 C CA . TYR D 1 270 ? -26.735 -42.979 62.937 1.00 34.06 267 TYR D CA 1
ATOM 15828 C C . TYR D 1 270 ? -25.865 -41.738 62.862 1.00 33.03 267 TYR D C 1
ATOM 15829 O O . TYR D 1 270 ? -26.386 -40.633 62.985 1.00 32.85 267 TYR D O 1
ATOM 15838 N N . LYS D 1 271 ? -24.558 -41.912 62.644 1.00 33.34 268 LYS D N 1
ATOM 15839 C CA . LYS D 1 271 ? -23.640 -40.763 62.535 1.00 34.51 268 LYS D CA 1
ATOM 15840 C C . LYS D 1 271 ? -23.934 -39.952 61.261 1.00 32.47 268 LYS D C 1
ATOM 15841 O O . LYS D 1 271 ? -23.851 -38.751 61.275 1.00 31.98 268 LYS D O 1
ATOM 15847 N N . LEU D 1 272 ? -24.234 -40.630 60.166 1.00 31.82 269 LEU D N 1
ATOM 15848 C CA . LEU D 1 272 ? -24.653 -39.956 58.954 1.00 32.19 269 LEU D CA 1
ATOM 15849 C C . LEU D 1 272 ? -25.968 -39.219 59.249 1.00 31.91 269 LEU D C 1
ATOM 15850 O O . LEU D 1 272 ? -26.165 -38.105 58.779 1.00 30.02 269 LEU D O 1
ATOM 15855 N N . GLY D 1 273 ? -26.867 -39.865 60.004 1.00 31.58 270 GLY D N 1
ATOM 15856 C CA . GLY D 1 273 ? -28.109 -39.197 60.457 1.00 30.66 270 GLY D CA 1
ATOM 15857 C C . GLY D 1 273 ? -27.810 -37.866 61.159 1.00 29.96 270 GLY D C 1
ATOM 15858 O O . GLY D 1 273 ? -28.426 -36.841 60.859 1.00 27.85 270 GLY D O 1
ATOM 15859 N N . VAL D 1 274 ? -26.832 -37.880 62.068 1.00 30.41 271 VAL D N 1
ATOM 15860 C CA . VAL D 1 274 ? -26.424 -36.667 62.771 1.00 30.97 271 VAL D CA 1
ATOM 15861 C C . VAL D 1 274 ? -25.884 -35.655 61.774 1.00 28.70 271 VAL D C 1
ATOM 15862 O O . VAL D 1 274 ? -26.217 -34.488 61.847 1.00 28.86 271 VAL D O 1
ATOM 15866 N N . GLY D 1 275 ? -25.043 -36.093 60.831 1.00 28.13 272 GLY D N 1
ATOM 15867 C CA . GLY D 1 275 ? -24.442 -35.148 59.893 1.00 26.09 272 GLY D CA 1
ATOM 15868 C C . GLY D 1 275 ? -25.508 -34.470 59.050 1.00 25.71 272 GLY D C 1
ATOM 15869 O O . GLY D 1 275 ? -25.462 -33.253 58.835 1.00 26.45 272 GLY D O 1
ATOM 15870 N N . THR D 1 276 ? -26.504 -35.240 58.600 1.00 24.95 273 THR D N 1
ATOM 15871 C CA . THR D 1 276 ? -27.552 -34.679 57.769 1.00 24.31 273 THR D CA 1
ATOM 15872 C C . THR D 1 276 ? -28.400 -33.661 58.519 1.00 24.65 273 THR D C 1
ATOM 15873 O O . THR D 1 276 ? -28.819 -32.652 57.952 1.00 25.99 273 THR D O 1
ATOM 15877 N N . VAL D 1 277 ? -28.621 -33.893 59.803 1.00 26.49 274 VAL D N 1
ATOM 15878 C CA . VAL D 1 277 ? -29.271 -32.872 60.644 1.00 27.51 274 VAL D CA 1
ATOM 15879 C C . VAL D 1 277 ? -28.491 -31.575 60.669 1.00 26.14 274 VAL D C 1
ATOM 15880 O O . VAL D 1 277 ? -29.096 -30.498 60.527 1.00 26.95 274 VAL D O 1
ATOM 15884 N N . GLY D 1 278 ? -27.163 -31.667 60.882 1.00 26.86 275 GLY D N 1
ATOM 15885 C CA . GLY D 1 278 ? -26.255 -30.479 60.880 1.00 24.98 275 GLY D CA 1
ATOM 15886 C C . GLY D 1 278 ? -26.407 -29.746 59.534 1.00 26.06 275 GLY D C 1
ATOM 15887 O O . GLY D 1 278 ? -26.576 -28.521 59.475 1.00 23.40 275 GLY D O 1
ATOM 15888 N N . SER D 1 279 ? -26.369 -30.483 58.422 1.00 24.19 276 SER D N 1
ATOM 15889 C CA . SER D 1 279 ? -26.524 -29.829 57.127 1.00 24.10 276 SER D CA 1
ATOM 15890 C C . SER D 1 279 ? -27.903 -29.199 56.904 1.00 23.84 276 SER D C 1
ATOM 15891 O O . SER D 1 279 ? -27.986 -28.150 56.300 1.00 23.84 276 SER D O 1
ATOM 15894 N N . ALA D 1 280 ? -28.968 -29.846 57.386 1.00 24.38 277 ALA D N 1
ATOM 15895 C CA . ALA D 1 280 ? -30.319 -29.344 57.185 1.00 24.92 277 ALA D CA 1
ATOM 15896 C C . ALA D 1 280 ? -30.472 -28.018 57.948 1.00 26.94 277 ALA D C 1
ATOM 15897 O O . ALA D 1 280 ? -31.094 -27.043 57.445 1.00 27.45 277 ALA D O 1
ATOM 15899 N N . LYS D 1 281 ? -29.901 -27.972 59.139 1.00 26.30 278 LYS D N 1
ATOM 15900 C CA . LYS D 1 281 ? -29.895 -26.716 59.880 1.00 27.42 278 LYS D CA 1
ATOM 15901 C C . LYS D 1 281 ? -29.180 -25.600 59.102 1.00 27.57 278 LYS D C 1
ATOM 15902 O O . LYS D 1 281 ? -29.633 -24.446 59.073 1.00 28.75 278 LYS D O 1
ATOM 15908 N N . ARG D 1 282 ? -28.055 -25.916 58.471 1.00 27.63 279 ARG D N 1
ATOM 15909 C CA . ARG D 1 282 ? -27.330 -24.891 57.733 1.00 26.51 279 ARG D CA 1
ATOM 15910 C C . ARG D 1 282 ? -28.145 -24.400 56.528 1.00 26.06 279 ARG D C 1
ATOM 15911 O O . ARG D 1 282 ? -28.192 -23.191 56.229 1.00 24.94 279 ARG D O 1
ATOM 15919 N N . ALA D 1 283 ? -28.814 -25.338 55.821 1.00 23.95 280 ALA D N 1
ATOM 15920 C CA . ALA D 1 283 ? -29.631 -24.953 54.695 1.00 24.11 280 ALA D CA 1
ATOM 15921 C C . ALA D 1 283 ? -30.754 -24.009 55.102 1.00 24.89 280 ALA D C 1
ATOM 15922 O O . ALA D 1 283 ? -31.101 -23.066 54.390 1.00 24.59 280 ALA D O 1
ATOM 15924 N N . VAL D 1 284 ? -31.344 -24.266 56.257 1.00 26.11 281 VAL D N 1
ATOM 15925 C CA . VAL D 1 284 ? -32.411 -23.434 56.761 1.00 26.96 281 VAL D CA 1
ATOM 15926 C C . VAL D 1 284 ? -31.846 -22.072 57.009 1.00 26.03 281 VAL D C 1
ATOM 15927 O O . VAL D 1 284 ? -32.434 -21.085 56.605 1.00 26.42 281 VAL D O 1
ATOM 15931 N N . GLU D 1 285 ? -30.708 -22.012 57.702 1.00 27.14 282 GLU D N 1
ATOM 15932 C CA . GLU D 1 285 ? -30.056 -20.743 58.009 1.00 26.61 282 GLU D CA 1
ATOM 15933 C C . GLU D 1 285 ? -29.713 -19.845 56.804 1.00 26.84 282 GLU D C 1
ATOM 15934 O O . GLU D 1 285 ? -30.050 -18.656 56.756 1.00 28.96 282 GLU D O 1
ATOM 15940 N N . ILE D 1 286 ? -29.054 -20.398 55.801 1.00 25.96 283 ILE D N 1
ATOM 15941 C CA . ILE D 1 286 ? -28.696 -19.591 54.682 1.00 25.21 283 ILE D CA 1
ATOM 15942 C C . ILE D 1 286 ? -29.917 -19.247 53.820 1.00 26.73 283 ILE D C 1
ATOM 15943 O O . ILE D 1 286 ? -29.973 -18.165 53.253 1.00 27.48 283 ILE D O 1
ATOM 15948 N N . SER D 1 287 ? -30.911 -20.141 53.757 1.00 26.15 284 SER D N 1
ATOM 15949 C CA . SER D 1 287 ? -32.122 -19.841 53.029 1.00 25.32 284 SER D CA 1
ATOM 15950 C C . SER D 1 287 ? -32.892 -18.698 53.682 1.00 26.60 284 SER D C 1
ATOM 15951 O O . SER D 1 287 ? -33.390 -17.816 52.985 1.00 28.23 284 SER D O 1
ATOM 15954 N N . ALA D 1 288 ? -32.963 -18.693 55.011 1.00 25.62 285 ALA D N 1
ATOM 15955 C CA . ALA D 1 288 ? -33.619 -17.611 55.744 1.00 28.04 285 ALA D CA 1
ATOM 15956 C C . ALA D 1 288 ? -32.909 -16.265 55.572 1.00 28.46 285 ALA D C 1
ATOM 15957 O O . ALA D 1 288 ? -33.556 -15.249 55.312 1.00 28.56 285 ALA D O 1
ATOM 15959 N N . GLN D 1 289 ? -31.582 -16.273 55.709 1.00 29.35 286 GLN D N 1
ATOM 15960 C CA . GLN D 1 289 ? -30.766 -15.107 55.444 1.00 31.13 286 GLN D CA 1
ATOM 15961 C C . GLN D 1 289 ? -30.986 -14.592 54.014 1.00 29.84 286 GLN D C 1
ATOM 15962 O O . GLN D 1 289 ? -31.207 -13.405 53.799 1.00 30.41 286 GLN D O 1
ATOM 15968 N N . TYR D 1 290 ? -30.956 -15.476 53.043 1.00 28.21 287 TYR D N 1
ATOM 15969 C CA . TYR D 1 290 ? -31.165 -15.019 51.659 1.00 28.04 287 TYR D CA 1
ATOM 15970 C C . TYR D 1 290 ? -32.558 -14.433 51.464 1.00 28.32 287 TYR D C 1
ATOM 15971 O O . TYR D 1 290 ? -32.734 -13.386 50.818 1.00 27.78 287 TYR D O 1
ATOM 15980 N N . ALA D 1 291 ? -33.568 -15.084 52.047 1.00 29.95 288 ALA D N 1
ATOM 15981 C CA . ALA D 1 291 ? -34.951 -14.597 51.856 1.00 30.68 288 ALA D CA 1
ATOM 15982 C C . ALA D 1 291 ? -35.163 -13.179 52.496 1.00 31.80 288 ALA D C 1
ATOM 15983 O O . ALA D 1 291 ? -35.981 -12.387 52.010 1.00 31.92 288 ALA D O 1
ATOM 15985 N N . ASN D 1 292 ? -34.409 -12.851 53.558 1.00 33.96 289 ASN D N 1
ATOM 15986 C CA . ASN D 1 292 ? -34.475 -11.496 54.161 1.00 33.87 289 ASN D CA 1
ATOM 15987 C C . ASN D 1 292 ? -33.800 -10.439 53.304 1.00 35.20 289 ASN D C 1
ATOM 15988 O O . ASN D 1 292 ? -34.177 -9.271 53.362 1.00 35.71 289 ASN D O 1
ATOM 15993 N N A GLN D 1 293 ? -32.803 -10.830 52.507 0.48 34.60 290 GLN D N 1
ATOM 15994 N N B GLN D 1 293 ? -32.827 -10.846 52.492 0.52 34.41 290 GLN D N 1
ATOM 15995 C CA A GLN D 1 293 ? -32.055 -9.832 51.725 0.48 35.76 290 GLN D CA 1
ATOM 15996 C CA B GLN D 1 293 ? -32.040 -9.882 51.717 0.52 35.50 290 GLN D CA 1
ATOM 15997 C C A GLN D 1 293 ? -32.522 -9.666 50.277 0.48 34.55 290 GLN D C 1
ATOM 15998 C C B GLN D 1 293 ? -32.588 -9.663 50.309 0.52 34.41 290 GLN D C 1
ATOM 15999 O O A GLN D 1 293 ? -32.420 -8.583 49.720 0.48 34.83 290 GLN D O 1
ATOM 16000 O O B GLN D 1 293 ? -32.612 -8.547 49.813 0.52 34.90 290 GLN D O 1
ATOM 16011 N N . ARG D 1 294 ? -33.003 -10.743 49.668 1.00 33.10 291 ARG D N 1
ATOM 16012 C CA . ARG D 1 294 ? -33.357 -10.689 48.279 1.00 32.12 291 ARG D CA 1
ATOM 16013 C C . ARG D 1 294 ? -34.705 -9.994 48.126 1.00 32.70 291 ARG D C 1
ATOM 16014 O O . ARG D 1 294 ? -35.688 -10.405 48.722 1.00 33.54 291 ARG D O 1
ATOM 16022 N N . GLN D 1 295 ? -34.747 -8.941 47.343 1.00 33.19 292 GLN D N 1
ATOM 16023 C CA . GLN D 1 295 ? -36.025 -8.311 47.059 1.00 36.50 292 GLN D CA 1
ATOM 16024 C C . GLN D 1 295 ? -36.504 -8.558 45.642 1.00 35.99 292 GLN D C 1
ATOM 16025 O O . GLN D 1 295 ? -35.713 -8.462 44.712 1.00 36.01 292 GLN D O 1
ATOM 16031 N N . GLN D 1 296 ? -37.809 -8.798 45.491 1.00 35.99 293 GLN D N 1
ATOM 16032 C CA . GLN D 1 296 ? -38.490 -8.790 44.196 1.00 35.87 293 GLN D CA 1
ATOM 16033 C C . GLN D 1 296 ? -39.836 -8.136 44.433 1.00 37.36 293 GLN D C 1
ATOM 16034 O O . GLN D 1 296 ? -40.355 -8.198 45.555 1.00 38.48 293 GLN D O 1
ATOM 16040 N N . PHE D 1 297 ? -40.401 -7.510 43.398 1.00 38.11 294 PHE D N 1
ATOM 16041 C CA . PHE D 1 297 ? -41.685 -6.783 43.492 1.00 39.77 294 PHE D CA 1
ATOM 16042 C C . PHE D 1 297 ? -41.648 -5.806 44.671 1.00 41.54 294 PHE D C 1
ATOM 16043 O O . PHE D 1 297 ? -42.623 -5.674 45.374 1.00 42.10 294 PHE D O 1
ATOM 16051 N N . LYS D 1 298 ? -40.484 -5.186 44.885 1.00 42.74 295 LYS D N 1
ATOM 16052 C CA . LYS D 1 298 ? -40.266 -4.145 45.898 1.00 45.44 295 LYS D CA 1
ATOM 16053 C C . LYS D 1 298 ? -40.324 -4.582 47.359 1.00 45.08 295 LYS D C 1
ATOM 16054 O O . LYS D 1 298 ? -40.532 -3.744 48.257 1.00 45.74 295 LYS D O 1
ATOM 16060 N N . GLN D 1 299 ? -40.144 -5.878 47.602 1.00 42.42 296 GLN D N 1
ATOM 16061 C CA . GLN D 1 299 ? -40.112 -6.375 48.963 1.00 42.04 296 GLN D CA 1
ATOM 16062 C C . GLN D 1 299 ? -39.214 -7.608 49.126 1.00 39.64 296 GLN D C 1
ATOM 16063 O O . GLN D 1 299 ? -38.996 -8.361 48.145 1.00 37.98 296 GLN D O 1
ATOM 16069 N N . PRO D 1 300 ? -38.692 -7.821 50.363 1.00 38.23 297 PRO D N 1
ATOM 16070 C CA . PRO D 1 300 ? -37.960 -9.049 50.637 1.00 36.06 297 PRO D CA 1
ATOM 16071 C C . PRO D 1 300 ? -38.849 -10.227 50.289 1.00 35.02 297 PRO D C 1
ATOM 16072 O O . PRO D 1 300 ? -40.071 -10.208 50.604 1.00 34.39 297 PRO D O 1
ATOM 16076 N N . ILE D 1 301 ? -38.275 -11.236 49.632 1.00 32.58 298 ILE D N 1
ATOM 16077 C CA . ILE D 1 301 ? -39.067 -12.402 49.288 1.00 32.29 298 ILE D CA 1
ATOM 16078 C C . ILE D 1 301 ? -39.507 -13.128 50.573 1.00 32.39 298 ILE D C 1
ATOM 16079 O O . ILE D 1 301 ? -40.529 -13.824 50.580 1.00 31.39 298 ILE D O 1
ATOM 16084 N N . ALA D 1 302 ? -38.778 -12.889 51.669 1.00 32.78 299 ALA D N 1
ATOM 16085 C CA . ALA D 1 302 ? -39.259 -13.318 52.996 1.00 33.81 299 ALA D CA 1
ATOM 16086 C C . ALA D 1 302 ? -40.746 -12.980 53.272 1.00 35.08 299 ALA D C 1
ATOM 16087 O O . ALA D 1 302 ? -41.376 -13.654 54.088 1.00 35.51 299 ALA D O 1
ATOM 16089 N N A ARG D 1 303 ? -41.286 -11.957 52.600 0.61 35.69 300 ARG D N 1
ATOM 16090 N N B ARG D 1 303 ? -41.285 -11.962 52.598 0.39 35.57 300 ARG D N 1
ATOM 16091 C CA A ARG D 1 303 ? -42.685 -11.518 52.812 0.61 36.75 300 ARG D CA 1
ATOM 16092 C CA B ARG D 1 303 ? -42.672 -11.521 52.820 0.39 36.54 300 ARG D CA 1
ATOM 16093 C C A ARG D 1 303 ? -43.719 -12.354 52.066 0.61 36.77 300 ARG D C 1
ATOM 16094 C C B ARG D 1 303 ? -43.713 -12.337 52.056 0.39 36.51 300 ARG D C 1
ATOM 16095 O O A ARG D 1 303 ? -44.927 -12.180 52.274 0.61 37.52 300 ARG D O 1
ATOM 16096 O O B ARG D 1 303 ? -44.918 -12.140 52.250 0.39 37.12 300 ARG D O 1
ATOM 16111 N N . PHE D 1 304 ? -43.258 -13.231 51.181 1.00 35.02 301 PHE D N 1
ATOM 16112 C CA . PHE D 1 304 ? -44.165 -14.041 50.394 1.00 36.08 301 PHE D CA 1
ATOM 16113 C C . PHE D 1 304 ? -44.515 -15.325 51.149 1.00 35.45 301 PHE D C 1
ATOM 16114 O O . PHE D 1 304 ? -43.629 -16.048 51.537 1.00 34.46 301 PHE D O 1
ATOM 16122 N N . PRO D 1 305 ? -45.819 -15.593 51.346 1.00 36.29 302 PRO D N 1
ATOM 16123 C CA . PRO D 1 305 ? -46.256 -16.802 52.033 1.00 36.23 302 PRO D CA 1
ATOM 16124 C C . PRO D 1 305 ? -45.651 -18.097 51.484 1.00 34.87 302 PRO D C 1
ATOM 16125 O O . PRO D 1 305 ? -45.331 -18.985 52.272 1.00 34.90 302 PRO D O 1
ATOM 16129 N N . LEU D 1 306 ? -45.487 -18.208 50.162 1.00 33.74 303 LEU D N 1
ATOM 16130 C CA . LEU D 1 306 ? -44.875 -19.422 49.592 1.00 33.64 303 LEU D CA 1
ATOM 16131 C C . LEU D 1 306 ? -43.455 -19.671 50.108 1.00 32.34 303 LEU D C 1
ATOM 16132 O O . LEU D 1 306 ? -43.056 -20.815 50.298 1.00 33.18 303 LEU D O 1
ATOM 16137 N N . ILE D 1 307 ? -42.690 -18.604 50.284 1.00 30.68 304 ILE D N 1
ATOM 16138 C CA . ILE D 1 307 ? -41.315 -18.716 50.794 1.00 30.00 304 ILE D CA 1
ATOM 16139 C C . ILE D 1 307 ? -41.339 -19.059 52.291 1.00 30.95 304 ILE D C 1
ATOM 16140 O O . ILE D 1 307 ? -40.539 -19.861 52.759 1.00 30.54 304 ILE D O 1
ATOM 16145 N N . GLN D 1 308 ? -42.244 -18.423 53.033 1.00 32.28 305 GLN D N 1
ATOM 16146 C CA . GLN D 1 308 ? -42.477 -18.776 54.459 1.00 32.87 305 GLN D CA 1
ATOM 16147 C C . GLN D 1 308 ? -42.871 -20.245 54.606 1.00 32.11 305 GLN D C 1
ATOM 16148 O O . GLN D 1 308 ? -42.373 -20.938 55.467 1.00 30.74 305 GLN D O 1
ATOM 16154 N N . GLU D 1 309 ? -43.734 -20.721 53.713 1.00 31.93 306 GLU D N 1
ATOM 16155 C CA . GLU D 1 309 ? -44.180 -22.086 53.808 1.00 32.39 306 GLU D CA 1
ATOM 16156 C C . GLU D 1 309 ? -43.058 -23.066 53.552 1.00 30.37 306 GLU D C 1
ATOM 16157 O O . GLU D 1 309 ? -42.994 -24.071 54.244 1.00 30.11 306 GLU D O 1
ATOM 16163 N N . LYS D 1 310 ? -42.141 -22.770 52.612 1.00 28.32 307 LYS D N 1
ATOM 16164 C CA . LYS D 1 310 ? -41.004 -23.625 52.392 1.00 26.14 307 LYS D CA 1
ATOM 16165 C C . LYS D 1 310 ? -40.084 -23.669 53.624 1.00 26.13 307 LYS D C 1
ATOM 16166 O O . LYS D 1 310 ? -39.692 -24.745 54.074 1.00 24.88 307 LY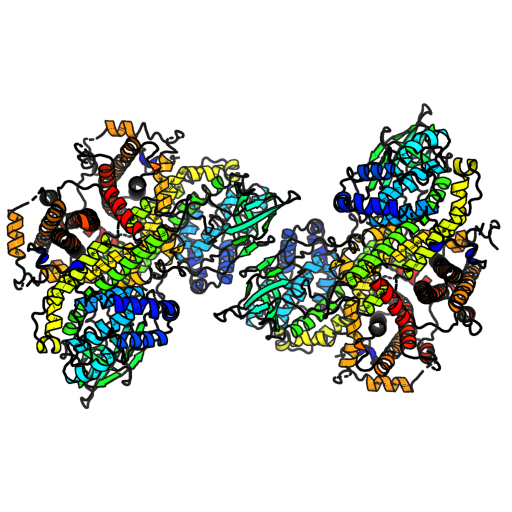S D O 1
ATOM 16172 N N . LEU D 1 311 ? -39.771 -22.512 54.182 1.00 26.69 308 LEU D N 1
ATOM 16173 C CA . LEU D 1 311 ? -38.971 -22.444 55.383 1.00 28.45 308 LEU D CA 1
ATOM 16174 C C . LEU D 1 311 ? -39.588 -23.179 56.565 1.00 29.31 308 LEU D C 1
ATOM 16175 O O . LEU D 1 311 ? -38.888 -23.826 57.368 1.00 28.17 308 LEU D O 1
ATOM 16180 N N . ALA D 1 312 ? -40.910 -23.101 56.673 1.00 30.20 309 ALA D N 1
ATOM 16181 C CA . ALA D 1 312 ? -41.570 -23.763 57.794 1.00 29.96 309 ALA D CA 1
ATOM 16182 C C . ALA D 1 312 ? -41.488 -25.272 57.610 1.00 29.61 309 ALA D C 1
ATOM 16183 O O . ALA D 1 312 ? -41.330 -25.968 58.596 1.00 29.88 309 ALA D O 1
ATOM 16185 N N . ASN D 1 313 ? -41.644 -25.776 56.365 1.00 28.57 310 ASN D N 1
ATOM 16186 C CA . ASN D 1 313 ? -41.553 -27.212 56.101 1.00 28.99 310 ASN D CA 1
ATOM 16187 C C . ASN D 1 313 ? -40.142 -27.737 56.374 1.00 28.75 310 ASN D C 1
ATOM 16188 O O . ASN D 1 313 ? -39.987 -28.763 57.038 1.00 29.89 310 ASN D O 1
ATOM 16201 N N . ALA D 1 315 ? -37.862 -26.389 58.427 1.00 28.28 312 ALA D N 1
ATOM 16202 C CA . ALA D 1 315 ? -37.616 -26.320 59.911 1.00 29.34 312 ALA D CA 1
ATOM 16203 C C . ALA D 1 315 ? -38.336 -27.400 60.689 1.00 29.36 312 ALA D C 1
ATOM 16204 O O . ALA D 1 315 ? -37.763 -28.010 61.566 1.00 30.45 312 ALA D O 1
ATOM 16206 N N . ALA D 1 316 ? -39.605 -27.647 60.374 1.00 29.97 313 ALA D N 1
ATOM 16207 C CA . ALA D 1 316 ? -40.357 -28.696 61.062 1.00 30.99 313 ALA D CA 1
ATOM 16208 C C . ALA D 1 316 ? -39.784 -30.106 60.792 1.00 30.82 313 ALA D C 1
ATOM 16209 O O . ALA D 1 316 ? -39.672 -30.926 61.699 1.00 30.41 313 ALA D O 1
ATOM 16211 N N . LYS D 1 317 ? -39.386 -30.373 59.551 1.00 28.03 314 LYS D N 1
ATOM 16212 C CA . LYS D 1 317 ? -38.776 -31.675 59.277 1.00 28.22 314 LYS D CA 1
ATOM 16213 C C . LYS D 1 317 ? -37.452 -31.752 59.997 1.00 27.38 314 LYS D C 1
ATOM 16214 O O . LYS D 1 317 ? -37.119 -32.802 60.551 1.00 27.44 314 LYS D O 1
ATOM 16220 N N . THR D 1 318 ? -36.708 -30.649 60.024 1.00 26.76 315 THR D N 1
ATOM 16221 C CA . THR D 1 318 ? -35.414 -30.638 60.732 1.00 26.41 315 THR D CA 1
ATOM 16222 C C . THR D 1 318 ? -35.631 -30.896 62.222 1.00 28.20 315 THR D C 1
ATOM 16223 O O . THR D 1 318 ? -34.856 -31.657 62.824 1.00 28.98 315 THR D O 1
ATOM 16227 N N . TYR D 1 319 ? -36.677 -30.312 62.823 1.00 28.85 316 TYR D N 1
ATOM 16228 C CA . TYR D 1 319 ? -36.969 -30.593 64.257 1.00 29.90 316 TYR D CA 1
ATOM 16229 C C . TYR D 1 319 ? -37.205 -32.086 64.458 1.00 29.78 316 TYR D C 1
ATOM 16230 O O . TYR D 1 319 ? -36.661 -32.698 65.373 1.00 30.97 316 TYR D O 1
ATOM 16239 N N . ALA D 1 320 ? -38.019 -32.681 63.587 1.00 29.92 317 ALA D N 1
ATOM 16240 C CA . ALA D 1 320 ? -38.358 -34.108 63.751 1.00 29.90 317 ALA D CA 1
ATOM 16241 C C . ALA D 1 320 ? -37.075 -34.960 63.616 1.00 29.16 317 ALA D C 1
ATOM 16242 O O . ALA D 1 320 ? -36.919 -35.934 64.335 1.00 29.15 317 ALA D O 1
ATOM 16244 N N . ALA D 1 321 ? -36.181 -34.571 62.701 1.00 28.14 318 ALA D N 1
ATOM 16245 C CA . ALA D 1 321 ? -34.925 -35.309 62.431 1.00 28.10 318 ALA D CA 1
ATOM 16246 C C . ALA D 1 321 ? -33.970 -35.147 63.569 1.00 27.79 318 ALA D C 1
ATOM 16247 O O . ALA D 1 321 ? -33.382 -36.090 64.035 1.00 29.78 318 ALA D O 1
ATOM 16249 N N . GLU D 1 322 ? -33.812 -33.927 64.038 1.00 28.03 319 GLU D N 1
ATOM 16250 C CA . GLU D 1 322 ? -32.886 -33.697 65.132 1.00 29.84 319 GLU D CA 1
ATOM 16251 C C . GLU D 1 322 ? -33.377 -34.497 66.359 1.00 30.98 319 GLU D C 1
ATOM 16252 O O . GLU D 1 322 ? -32.583 -35.140 67.053 1.00 32.41 319 GLU D O 1
ATOM 16258 N N . SER D 1 323 ? -34.686 -34.479 66.601 1.00 31.16 320 SER D N 1
ATOM 16259 C CA . SER D 1 323 ? -35.246 -35.058 67.834 1.00 32.97 320 SER D CA 1
ATOM 16260 C C . SER D 1 323 ? -35.060 -36.561 67.767 1.00 32.85 320 SER D C 1
ATOM 16261 O O . SER D 1 323 ? -34.676 -37.182 68.757 1.00 33.87 320 SER D O 1
ATOM 16264 N N . SER D 1 324 ? -35.328 -37.151 66.596 1.00 31.86 321 SER D N 1
ATOM 16265 C CA . SER D 1 324 ? -35.205 -38.588 66.499 1.00 32.12 321 SER D CA 1
ATOM 16266 C C . SER D 1 324 ? -33.732 -39.068 66.481 1.00 32.80 321 SER D C 1
ATOM 16267 O O . SER D 1 324 ? -33.417 -40.118 67.030 1.00 32.57 321 SER D O 1
ATOM 16270 N N . VAL D 1 325 ? -32.822 -38.319 65.857 1.00 32.67 322 VAL D N 1
ATOM 16271 C CA . VAL D 1 325 ? -31.424 -38.777 65.853 1.00 32.79 322 VAL D CA 1
ATOM 16272 C C . VAL D 1 325 ? -30.785 -38.701 67.240 1.00 33.23 322 VAL D C 1
ATOM 16273 O O . VAL D 1 325 ? -30.087 -39.615 67.674 1.00 33.11 322 VAL D O 1
ATOM 16277 N N . TYR D 1 326 ? -31.008 -37.611 67.953 1.00 33.86 323 TYR D N 1
ATOM 16278 C CA . TYR D 1 326 ? -30.416 -37.518 69.286 1.00 35.15 323 TYR D CA 1
ATOM 16279 C C . TYR D 1 326 ? -31.071 -38.504 70.277 1.00 35.54 323 TYR D C 1
ATOM 16280 O O . TYR D 1 326 ? -30.414 -39.030 71.143 1.00 36.20 323 TYR D O 1
ATOM 16289 N N . ARG D 1 327 ? -32.333 -38.838 70.064 1.00 35.59 324 ARG D N 1
ATOM 16290 C CA . ARG D 1 327 ? -32.933 -39.927 70.821 1.00 36.47 324 ARG D CA 1
ATOM 16291 C C . ARG D 1 327 ? -32.145 -41.239 70.643 1.00 36.70 324 ARG D C 1
ATOM 16292 O O . ARG D 1 327 ? -31.893 -41.952 71.616 1.00 36.02 324 ARG D O 1
ATOM 16300 N N . THR D 1 328 ? -31.773 -41.569 69.404 1.00 34.52 325 THR D N 1
ATOM 16301 C CA . THR D 1 328 ? -30.956 -42.760 69.175 1.00 35.19 325 THR D CA 1
ATOM 16302 C C . THR D 1 328 ? -29.591 -42.636 69.860 1.00 36.39 325 THR D C 1
ATOM 16303 O O . THR D 1 328 ? -29.129 -43.576 70.521 1.00 37.32 325 THR D O 1
ATOM 16307 N N . VAL D 1 329 ? -28.954 -41.474 69.727 1.00 36.04 326 VAL D N 1
ATOM 16308 C CA . VAL D 1 329 ? -27.646 -41.292 70.362 1.00 37.19 326 VAL D CA 1
ATOM 16309 C C . VAL D 1 329 ? -27.760 -41.552 71.889 1.00 38.96 326 VAL D C 1
ATOM 16310 O O . VAL D 1 329 ? -26.897 -42.211 72.503 1.00 38.49 326 VAL D O 1
ATOM 16314 N N . GLY D 1 330 ? -28.848 -41.051 72.480 1.00 39.91 327 GLY D N 1
ATOM 16315 C CA . GLY D 1 330 ? -29.098 -41.238 73.905 1.00 41.62 327 GLY D CA 1
ATOM 16316 C C . GLY D 1 330 ? -29.239 -42.699 74.285 1.00 43.26 327 GLY D C 1
ATOM 16317 O O . GLY D 1 330 ? -28.772 -43.111 75.355 1.00 43.28 327 GLY D O 1
ATOM 16318 N N . LEU D 1 331 ? -29.895 -43.481 73.425 1.00 42.62 328 LEU D N 1
ATOM 16319 C CA . LEU D 1 331 ? -30.077 -44.915 73.680 1.00 44.90 328 LEU D CA 1
ATOM 16320 C C . LEU D 1 331 ? -28.741 -45.659 73.726 1.00 46.43 328 LEU D C 1
ATOM 16321 O O . LEU D 1 331 ? -28.488 -46.472 74.617 1.00 47.62 328 LEU D O 1
ATOM 16326 N N . PHE D 1 332 ? -27.886 -45.347 72.769 1.00 46.86 329 PHE D N 1
ATOM 16327 C CA . PHE D 1 332 ? -26.544 -45.897 72.696 1.00 49.25 329 PHE D CA 1
ATOM 16328 C C . PHE D 1 332 ? -25.771 -45.479 73.944 1.00 51.48 329 PHE D C 1
ATOM 16329 O O . PHE D 1 332 ? -25.116 -46.305 74.583 1.00 51.96 329 PHE D O 1
ATOM 16337 N N . GLU D 1 333 ? -25.878 -44.206 74.302 1.00 52.62 330 GLU D N 1
ATOM 16338 C CA . GLU D 1 333 ? -25.180 -43.685 75.461 1.00 56.01 330 GLU D CA 1
ATOM 16339 C C . GLU D 1 333 ? -25.650 -44.372 76.756 1.00 58.15 330 GLU D C 1
ATOM 16340 O O . GLU D 1 333 ? -24.830 -44.749 77.606 1.00 58.50 330 GLU D O 1
ATOM 16346 N N . SER D 1 334 ? -26.964 -44.546 76.898 1.00 59.61 331 SER D N 1
ATOM 16347 C CA . SER D 1 334 ? -27.494 -45.178 78.099 1.00 62.92 331 SER D CA 1
ATOM 16348 C C . SER D 1 334 ? -27.024 -46.633 78.235 1.00 64.46 331 SER D C 1
ATOM 16349 O O . SER D 1 334 ? -26.690 -47.057 79.334 1.00 66.21 331 SER D O 1
ATOM 16352 N N . ARG D 1 335 ? -26.939 -47.381 77.133 1.00 64.95 332 ARG D N 1
ATOM 16353 C CA . ARG D 1 335 ? -26.296 -48.693 77.175 1.00 67.43 332 ARG D CA 1
ATOM 16354 C C . ARG D 1 335 ? -24.789 -48.624 77.511 1.00 69.20 332 ARG D C 1
ATOM 16355 O O . ARG D 1 335 ? -24.303 -49.464 78.279 1.00 71.03 332 ARG D O 1
ATOM 16371 N N . SER D 1 337 ? -23.271 -46.322 79.474 1.00 75.04 334 SER D N 1
ATOM 16372 C CA . SER D 1 337 ? -23.116 -45.988 80.892 1.00 77.82 334 SER D CA 1
ATOM 16373 C C . SER D 1 337 ? -23.184 -47.210 81.841 1.00 80.39 334 SER D C 1
ATOM 16374 O O . SER D 1 337 ? -22.611 -47.196 82.930 1.00 81.73 334 SER D O 1
ATOM 16377 N N . THR D 1 338 ? -23.883 -48.257 81.402 1.00 81.66 335 THR D N 1
ATOM 16378 C CA . THR D 1 338 ? -23.959 -49.548 82.101 1.00 84.13 335 THR D CA 1
ATOM 16379 C C . THR D 1 338 ? -22.609 -50.268 82.109 1.00 85.28 335 THR D C 1
ATOM 16380 O O . THR D 1 338 ? -22.337 -51.081 82.997 1.00 86.88 335 THR D O 1
ATOM 16384 N N . LEU D 1 339 ? -21.779 -49.977 81.108 1.00 84.85 336 LEU D N 1
ATOM 16385 C CA . LEU D 1 339 ? -20.516 -50.690 80.932 1.00 85.66 336 LEU D CA 1
ATOM 16386 C C . LEU D 1 339 ? -19.407 -50.098 81.802 1.00 86.79 336 LEU D C 1
ATOM 16387 O O . LEU D 1 339 ? -19.321 -48.880 81.983 1.00 86.58 336 LEU D O 1
ATOM 16392 N N . SER D 1 340 ? -18.576 -50.980 82.348 1.00 88.33 337 SER D N 1
ATOM 16393 C CA . SER D 1 340 ? -17.419 -50.596 83.171 1.00 89.50 337 SER D CA 1
ATOM 16394 C C . SER D 1 340 ? -16.279 -50.054 82.308 1.00 88.81 337 SER D C 1
ATOM 16395 O O . SER D 1 340 ? -16.409 -49.956 81.082 1.00 87.25 337 SER D O 1
ATOM 16398 N N . GLU D 1 341 ? -15.157 -49.725 82.948 1.00 89.95 338 GLU D N 1
ATOM 16399 C CA . GLU D 1 341 ? -13.965 -49.269 82.231 1.00 97.18 338 GLU D CA 1
ATOM 16400 C C . GLU D 1 341 ? -13.459 -50.288 81.195 1.00 92.59 338 GLU D C 1
ATOM 16401 O O . GLU D 1 341 ? -13.410 -49.978 80.007 1.00 87.52 338 GLU D O 1
ATOM 16407 N N . GLU D 1 342 ? -13.117 -51.498 81.640 1.00 90.10 339 GLU D N 1
ATOM 16408 C CA . GLU D 1 342 ? -12.542 -52.534 80.750 1.00 89.73 339 GLU D CA 1
ATOM 16409 C C . GLU D 1 342 ? -13.510 -53.199 79.750 1.00 88.23 339 GLU D C 1
ATOM 16410 O O . GLU D 1 342 ? -13.066 -53.797 78.764 1.00 87.92 339 GLU D O 1
ATOM 16416 N N . GLU D 1 343 ? -14.815 -53.117 80.006 1.00 86.99 340 GLU D N 1
ATOM 16417 C CA . GLU D 1 343 ? -15.802 -53.544 79.014 1.00 85.31 340 GLU D CA 1
ATOM 16418 C C . GLU D 1 343 ? -15.706 -52.613 77.804 1.00 82.64 340 GLU D C 1
ATOM 16419 O O . GLU D 1 343 ? -15.570 -53.073 76.669 1.00 81.25 340 GLU D O 1
ATOM 16425 N N . VAL D 1 344 ? -15.754 -51.306 78.081 1.00 81.26 341 VAL D N 1
ATOM 16426 C CA . VAL D 1 344 ? -15.595 -50.254 77.080 1.00 79.21 341 VAL D CA 1
ATOM 16427 C C . VAL D 1 344 ? -14.309 -50.453 76.257 1.00 79.02 341 VAL D C 1
ATOM 16428 O O . VAL D 1 344 ? -14.341 -50.407 75.021 1.00 77.58 341 VAL D O 1
ATOM 16432 N N . LYS D 1 345 ? -13.194 -50.709 76.939 1.00 79.85 342 LYS D N 1
ATOM 16433 C CA . LYS D 1 345 ? -11.906 -50.863 76.261 1.00 79.85 342 LYS D CA 1
ATOM 16434 C C . LYS D 1 345 ? -11.842 -52.128 75.390 1.00 79.54 342 LYS D C 1
ATOM 16435 O O . LYS D 1 345 ? -11.165 -52.118 74.355 1.00 78.78 342 LYS D O 1
ATOM 16441 N N . ASP D 1 346 ? -12.544 -53.192 75.812 1.00 79.54 343 ASP D N 1
ATOM 16442 C CA . ASP D 1 346 ? -12.651 -54.467 75.064 1.00 79.41 343 ASP D CA 1
ATOM 16443 C C . ASP D 1 346 ? -13.485 -54.321 73.771 1.00 77.19 343 ASP D C 1
ATOM 16444 O O . ASP D 1 346 ? -13.481 -55.207 72.902 1.00 76.79 343 ASP D O 1
ATOM 16449 N N . GLY D 1 347 ? -14.207 -53.207 73.658 1.00 75.43 344 GLY D N 1
ATOM 16450 C CA . GLY D 1 347 ? -14.902 -52.855 72.420 1.00 72.88 344 GLY D CA 1
ATOM 16451 C C . GLY D 1 347 ? -16.079 -53.714 71.985 1.00 72.18 344 GLY D C 1
ATOM 16452 O O . GLY D 1 347 ? -17.040 -53.182 71.408 1.00 71.42 344 GLY D O 1
ATOM 16453 N N . LYS D 1 348 ? -16.030 -55.025 72.237 1.00 72.38 345 LYS D N 1
ATOM 16454 C CA . LYS D 1 348 ? -17.111 -55.927 71.812 1.00 71.69 345 LYS D CA 1
ATOM 16455 C C . LYS D 1 348 ? -18.475 -55.498 72.386 1.00 70.55 345 LYS D C 1
ATOM 16456 O O . LYS D 1 348 ? -19.506 -55.633 71.719 1.00 69.34 345 LYS D O 1
ATOM 16462 N N . ALA D 1 349 ? -18.460 -54.958 73.608 1.00 70.12 346 ALA D N 1
ATOM 16463 C CA . ALA D 1 349 ? -19.682 -54.521 74.298 1.00 69.43 346 ALA D CA 1
ATOM 16464 C C . ALA D 1 349 ? -20.212 -53.136 73.842 1.00 67.60 346 ALA D C 1
ATOM 16465 O O . ALA D 1 349 ? -21.432 -52.905 73.870 1.00 66.68 346 ALA D O 1
ATOM 16467 N N . VAL D 1 350 ? -19.299 -52.232 73.447 1.00 65.96 347 VAL D N 1
ATOM 16468 C CA . VAL D 1 350 ? -19.656 -50.934 72.833 1.00 63.92 347 VAL D CA 1
ATOM 16469 C C . VAL D 1 350 ? -20.492 -51.202 71.570 1.00 61.83 347 VAL D C 1
ATOM 16470 O O . VAL D 1 350 ? -21.570 -50.634 71.413 1.00 61.41 347 VAL D O 1
ATOM 16474 N N . ALA D 1 351 ? -20.004 -52.109 70.715 1.00 61.00 348 ALA D N 1
ATOM 16475 C CA . ALA D 1 351 ? -20.699 -52.574 69.494 1.00 59.70 348 ALA D CA 1
ATOM 16476 C C . ALA D 1 351 ? -22.109 -53.143 69.763 1.00 59.78 348 ALA D C 1
ATOM 16477 O O . ALA D 1 351 ? -23.082 -52.772 69.069 1.00 58.14 348 ALA D O 1
ATOM 16479 N N . ALA D 1 352 ? -22.215 -54.032 70.766 1.00 60.79 349 ALA D N 1
ATOM 16480 C CA . ALA D 1 352 ? -23.518 -54.607 71.177 1.00 61.16 349 ALA D CA 1
ATOM 16481 C C . ALA D 1 352 ? -24.466 -53.527 71.689 1.00 60.45 349 ALA D C 1
ATOM 16482 O O . ALA D 1 352 ? -25.669 -53.568 71.446 1.00 60.02 349 ALA D O 1
ATOM 16484 N N . SER D 1 353 ? -23.896 -52.544 72.374 1.00 60.45 350 SER D N 1
ATOM 16485 C CA . SER D 1 353 ? -24.659 -51.390 72.828 1.00 60.45 350 SER D CA 1
ATOM 16486 C C . SER D 1 353 ? -25.447 -50.621 71.728 1.00 58.56 350 SER D C 1
ATOM 16487 O O . SER D 1 353 ? -26.556 -50.173 72.017 1.00 59.38 350 SER D O 1
ATOM 16490 N N . ILE D 1 354 ? -24.925 -50.470 70.500 1.00 56.48 351 ILE D N 1
ATOM 16491 C CA . ILE D 1 354 ? -25.757 -49.848 69.407 1.00 53.60 351 ILE D CA 1
ATOM 16492 C C . ILE D 1 354 ? -26.411 -50.873 68.510 1.00 52.77 351 ILE D C 1
ATOM 16493 O O . ILE D 1 354 ? -27.410 -50.537 67.900 1.00 52.77 351 ILE D O 1
ATOM 16498 N N . ALA D 1 355 ? -25.814 -52.069 68.373 1.00 52.00 352 ALA D N 1
ATOM 16499 C CA . ALA D 1 355 ? -26.409 -53.175 67.609 1.00 51.12 352 ALA D CA 1
ATOM 16500 C C . ALA D 1 355 ? -27.855 -53.455 68.040 1.00 50.94 352 ALA D C 1
ATOM 16501 O O . ALA D 1 355 ? -28.721 -53.808 67.216 1.00 49.46 352 ALA D O 1
ATOM 16503 N N . GLU D 1 356 ? -28.072 -53.328 69.353 1.00 50.91 353 GLU D N 1
ATOM 16504 C CA . GLU D 1 356 ? -29.386 -53.420 69.995 1.00 50.54 353 GLU D CA 1
ATOM 16505 C C . GLU D 1 356 ? -30.338 -52.493 69.247 1.00 47.60 353 GLU D C 1
ATOM 16506 O O . GLU D 1 356 ? -31.518 -52.805 69.061 1.00 47.65 353 GLU D O 1
ATOM 16512 N N . TYR D 1 357 ? -29.790 -51.358 68.818 1.00 45.21 354 TYR D N 1
ATOM 16513 C CA . TYR D 1 357 ? -30.569 -50.281 68.182 1.00 42.32 354 TYR D CA 1
ATOM 16514 C C . TYR D 1 357 ? -30.405 -50.160 66.675 1.00 40.53 354 TYR D C 1
ATOM 16515 O O . TYR D 1 357 ? -30.558 -49.059 66.099 1.00 39.14 354 TYR D O 1
ATOM 16524 N N . ALA D 1 358 ? -30.180 -51.293 66.020 1.00 40.15 355 ALA D N 1
ATOM 16525 C CA . ALA D 1 358 ? -30.096 -51.328 64.549 1.00 38.96 355 ALA D CA 1
ATOM 16526 C C . ALA D 1 358 ? -31.318 -50.748 63.832 1.00 37.94 355 ALA D C 1
ATOM 16527 O O . ALA D 1 358 ? -31.168 -50.080 62.807 1.00 37.58 355 ALA D O 1
ATOM 16529 N N . ILE D 1 359 ? -32.524 -50.981 64.346 1.00 37.43 356 ILE D N 1
ATOM 16530 C CA . ILE D 1 359 ? -33.713 -50.392 63.735 1.00 36.65 356 ILE D CA 1
ATOM 16531 C C . ILE D 1 359 ? -33.642 -48.864 63.777 1.00 35.32 356 ILE D C 1
ATOM 16532 O O . ILE D 1 359 ? -33.748 -48.192 62.749 1.00 33.04 356 ILE D O 1
ATOM 16537 N N . GLU D 1 360 ? -33.449 -48.315 64.969 1.00 35.62 357 GLU D N 1
ATOM 16538 C CA . GLU D 1 360 ? -33.396 -46.888 65.119 1.00 35.91 357 GLU D CA 1
ATOM 16539 C C . GLU D 1 360 ? -32.268 -46.245 64.261 1.00 35.92 357 GLU D C 1
ATOM 16540 O O . GLU D 1 360 ? -32.462 -45.178 63.709 1.00 35.17 357 GLU D O 1
ATOM 16546 N N . CYS D 1 361 ? -31.113 -46.900 64.139 1.00 35.53 358 CYS D N 1
ATOM 16547 C CA . CYS D 1 361 ? -30.025 -46.374 63.307 1.00 34.93 358 CYS D CA 1
ATOM 16548 C C . CYS D 1 361 ? -30.420 -46.302 61.837 1.00 33.45 358 CYS D C 1
ATOM 16549 O O . CYS D 1 361 ? -30.152 -45.280 61.188 1.00 31.14 358 CYS D O 1
ATOM 16552 N N . SER D 1 362 ? -31.047 -47.366 61.310 1.00 33.41 359 SER D N 1
ATOM 16553 C CA . SER D 1 362 ? -31.514 -47.346 59.907 1.00 34.16 359 SER D CA 1
ATOM 16554 C C . SER D 1 362 ? -32.587 -46.312 59.705 1.00 32.69 359 SER D C 1
ATOM 16555 O O . SER D 1 362 ? -32.622 -45.665 58.670 1.00 32.04 359 SER D O 1
ATOM 16558 N N . LEU D 1 363 ? -33.493 -46.175 60.662 1.00 31.96 360 LEU D N 1
ATOM 16559 C CA . LEU D 1 363 ? -34.531 -45.150 60.515 1.00 31.63 360 LEU D CA 1
ATOM 16560 C C . LEU D 1 363 ? -33.908 -43.769 60.462 1.00 29.97 360 LEU D C 1
ATOM 16561 O O . LEU D 1 363 ? -34.322 -42.960 59.639 1.00 29.93 360 LEU D O 1
ATOM 16566 N N . ASN D 1 364 ? -32.960 -43.477 61.367 1.00 29.96 361 ASN D N 1
ATOM 16567 C CA . ASN D 1 364 ? -32.267 -42.186 61.325 1.00 29.90 361 ASN D CA 1
ATOM 16568 C C . ASN D 1 364 ? -31.553 -41.938 59.998 1.00 29.33 361 ASN D C 1
ATOM 16569 O O . ASN D 1 364 ? -31.583 -40.835 59.450 1.00 28.44 361 ASN D O 1
ATOM 16574 N N . LYS D 1 365 ? -30.855 -42.954 59.520 1.00 29.56 362 LYS D N 1
ATOM 16575 C CA . LYS D 1 365 ? -30.121 -42.794 58.270 1.00 29.01 362 LYS D CA 1
ATOM 16576 C C . LYS D 1 365 ? -31.050 -42.372 57.118 1.00 26.73 362 LYS D C 1
ATOM 16577 O O . LYS D 1 365 ? -30.762 -41.412 56.384 1.00 26.29 362 LYS D O 1
ATOM 16583 N N . VAL D 1 366 ? -32.176 -43.084 56.960 1.00 27.23 363 VAL D N 1
ATOM 16584 C CA . VAL D 1 366 ? -33.106 -42.820 55.870 1.00 25.34 363 VAL D CA 1
ATOM 16585 C C . VAL D 1 366 ? -33.851 -41.508 56.098 1.00 26.09 363 VAL D C 1
ATOM 16586 O O . VAL D 1 366 ? -33.898 -40.642 55.225 1.00 25.08 363 VAL D O 1
ATOM 16590 N N . PHE D 1 367 ? -34.370 -41.318 57.307 1.00 25.73 364 PHE D N 1
ATOM 16591 C CA . PHE D 1 367 ? -35.143 -40.120 57.569 1.00 26.73 364 PHE D CA 1
ATOM 16592 C C . PHE D 1 367 ? -34.280 -38.873 57.476 1.00 25.47 364 PHE D C 1
ATOM 16593 O O . PHE D 1 367 ? -34.674 -37.935 56.846 1.00 25.84 364 PHE D O 1
ATOM 16601 N N . GLY D 1 368 ? -33.144 -38.844 58.172 1.00 26.49 365 GLY D N 1
ATOM 16602 C CA . GLY D 1 368 ? -32.185 -37.730 58.082 1.00 24.63 365 GLY D CA 1
ATOM 16603 C C . GLY D 1 368 ? -31.755 -37.387 56.650 1.00 24.59 365 GLY D C 1
ATOM 16604 O O . GLY D 1 368 ? -31.769 -36.212 56.235 1.00 22.80 365 GLY D O 1
ATOM 16605 N N . SER D 1 369 ? -31.393 -38.407 55.873 1.00 23.49 366 SER D N 1
ATOM 16606 C CA . SER D 1 369 ? -30.956 -38.174 54.514 1.00 24.10 366 SER D CA 1
ATOM 16607 C C . SER D 1 369 ? -32.071 -37.643 53.629 1.00 24.22 366 SER D C 1
ATOM 16608 O O . SER D 1 369 ? -31.848 -36.742 52.806 1.00 25.57 366 SER D O 1
ATOM 16611 N N . GLU D 1 370 ? -33.294 -38.150 53.801 1.00 24.83 367 GLU D N 1
ATOM 16612 C CA . GLU D 1 370 ? -34.418 -37.618 53.059 1.00 24.14 367 GLU D CA 1
ATOM 16613 C C . GLU D 1 370 ? -34.871 -36.209 53.468 1.00 24.72 367 GLU D C 1
ATOM 16614 O O . GLU D 1 370 ? -35.233 -35.389 52.613 1.00 24.07 367 GLU D O 1
ATOM 16620 N N . VAL D 1 371 ? -34.809 -35.897 54.743 1.00 24.53 368 VAL D N 1
ATOM 16621 C CA . VAL D 1 371 ? -35.062 -34.531 55.171 1.00 24.07 368 VAL D CA 1
ATOM 16622 C C . VAL D 1 371 ? -34.028 -33.523 54.606 1.00 24.27 368 VAL D C 1
ATOM 16623 O O . VAL D 1 371 ? -34.382 -32.421 54.141 1.00 24.00 368 VAL D O 1
ATOM 16627 N N . LEU D 1 372 ? -32.741 -33.860 54.679 1.00 24.86 369 LEU D N 1
ATOM 16628 C CA . LEU D 1 372 ? -31.745 -33.007 54.095 1.00 24.20 369 LEU D CA 1
ATOM 16629 C C . LEU D 1 372 ? -32.007 -32.859 52.559 1.00 24.58 369 LEU D C 1
ATOM 16630 O O . LEU D 1 372 ? -31.956 -31.766 52.006 1.00 23.29 369 LEU D O 1
ATOM 16635 N N . ASP D 1 373 ? -32.325 -33.954 51.898 1.00 23.92 370 ASP D N 1
ATOM 16636 C CA . ASP D 1 373 ? -32.580 -33.903 50.464 1.00 23.46 370 ASP D CA 1
ATOM 16637 C C . ASP D 1 373 ? -33.702 -32.871 50.170 1.00 23.85 370 ASP D C 1
ATOM 16638 O O . ASP D 1 373 ? -33.641 -32.093 49.206 1.00 22.92 370 ASP D O 1
ATOM 16643 N N . TYR D 1 374 ? -34.711 -32.811 51.012 1.00 23.46 371 TYR D N 1
ATOM 16644 C CA . TYR D 1 374 ? -35.823 -31.900 50.787 1.00 23.46 371 TYR D CA 1
ATOM 16645 C C . TYR D 1 374 ? -35.359 -30.479 51.126 1.00 24.07 371 TYR D C 1
ATOM 16646 O O . TYR D 1 374 ? -35.638 -29.527 50.382 1.00 23.59 371 TYR D O 1
ATOM 16655 N N . THR D 1 375 ? -34.637 -30.305 52.239 1.00 24.37 372 THR D N 1
ATOM 16656 C CA . THR D 1 375 ? -34.215 -28.944 52.604 1.00 24.08 372 THR D CA 1
ATOM 16657 C C . THR D 1 375 ? -33.196 -28.322 51.658 1.00 23.33 372 THR D C 1
ATOM 16658 O O . THR D 1 375 ? -33.251 -27.108 51.469 1.00 22.75 372 THR D O 1
ATOM 16662 N N . VAL D 1 376 ? -32.260 -29.084 51.078 1.00 21.30 373 VAL D N 1
ATOM 16663 C CA . VAL D 1 376 ? -31.372 -28.466 50.078 1.00 21.60 373 VAL D CA 1
ATOM 16664 C C . VAL D 1 376 ? -32.123 -28.189 48.771 1.00 21.97 373 VAL D C 1
ATOM 16665 O O . VAL D 1 376 ? -31.842 -27.219 48.087 1.00 20.92 373 VAL D O 1
ATOM 16669 N N . ASP D 1 377 ? -33.110 -29.002 48.441 1.00 21.45 374 ASP D N 1
ATOM 16670 C CA . ASP D 1 377 ? -33.874 -28.719 47.249 1.00 22.10 374 ASP D CA 1
ATOM 16671 C C . ASP D 1 377 ? -34.675 -27.426 47.366 1.00 21.89 374 ASP D C 1
ATOM 16672 O O . ASP D 1 377 ? -34.737 -26.636 46.400 1.00 21.36 374 ASP D O 1
ATOM 16677 N N . GLU D 1 378 ? -35.350 -27.220 48.513 1.00 22.00 375 GLU D N 1
ATOM 16678 C CA . GLU D 1 378 ? -36.126 -25.999 48.715 1.00 22.71 375 GLU D CA 1
ATOM 16679 C C . GLU D 1 378 ? -35.183 -24.824 48.900 1.00 20.06 375 GLU D C 1
ATOM 16680 O O . GLU D 1 378 ? -35.509 -23.708 48.496 1.00 20.73 375 GLU D O 1
ATOM 16686 N N . GLY D 1 379 ? -34.015 -25.043 49.505 1.00 21.31 376 GLY D N 1
ATOM 16687 C CA . GLY D 1 379 ? -33.043 -23.923 49.659 1.00 20.26 376 GLY D CA 1
ATOM 16688 C C . GLY D 1 379 ? -32.571 -23.471 48.274 1.00 19.94 376 GLY D C 1
ATOM 16689 O O . GLY D 1 379 ? -32.467 -22.277 47.970 1.00 18.78 376 GLY D O 1
ATOM 16690 N N . VAL D 1 380 ? -32.331 -24.415 47.377 1.00 20.34 377 VAL D N 1
ATOM 16691 C CA . VAL D 1 380 ? -32.007 -23.985 46.028 1.00 19.55 377 VAL D CA 1
ATOM 16692 C C . VAL D 1 380 ? -33.160 -23.196 45.434 1.00 22.56 377 VAL D C 1
ATOM 16693 O O . VAL D 1 380 ? -32.948 -22.150 44.756 1.00 22.79 377 VAL D O 1
ATOM 16697 N N . GLN D 1 381 ? -34.399 -23.674 45.653 1.00 22.97 378 GLN D N 1
ATOM 16698 C CA . GLN D 1 381 ? -35.539 -23.062 44.995 1.00 21.92 378 GLN D CA 1
ATOM 16699 C C . GLN D 1 381 ? -35.667 -21.612 45.527 1.00 22.69 378 GLN D C 1
ATOM 16700 O O . GLN D 1 381 ? -35.932 -20.631 44.777 1.00 22.87 378 GLN D O 1
ATOM 16706 N N . ILE D 1 382 ? -35.472 -21.466 46.823 1.00 23.69 379 ILE D N 1
ATOM 16707 C CA . ILE D 1 382 ? -35.521 -20.153 47.434 1.00 23.10 379 ILE D CA 1
ATOM 16708 C C . ILE D 1 382 ? -34.534 -19.141 46.826 1.00 24.00 379 ILE D C 1
ATOM 16709 O O . ILE D 1 382 ? -34.835 -17.911 46.719 1.00 25.60 379 ILE D O 1
ATOM 16714 N N . HIS D 1 383 ? -33.362 -19.628 46.426 1.00 24.23 380 HIS D N 1
ATOM 16715 C CA . HIS D 1 383 ? -32.351 -18.783 45.831 1.00 24.16 380 HIS D CA 1
ATOM 16716 C C . HIS D 1 383 ? -32.641 -18.551 44.358 1.00 25.87 380 HIS D C 1
ATOM 16717 O O . HIS D 1 383 ? -31.947 -17.784 43.719 1.00 26.64 380 HIS D O 1
ATOM 16724 N N . GLY D 1 384 ? -33.648 -19.212 43.792 1.00 25.44 381 GLY D N 1
ATOM 16725 C CA . GLY D 1 384 ? -33.835 -19.076 42.348 1.00 24.85 381 GLY D CA 1
ATOM 16726 C C . GLY D 1 384 ? -32.562 -19.382 41.571 1.00 24.28 381 GLY D C 1
ATOM 16727 O O . GLY D 1 384 ? -31.815 -20.334 41.884 1.00 25.37 381 GLY D O 1
ATOM 16728 N N . GLY D 1 385 ? -32.301 -18.591 40.532 1.00 24.76 382 GLY D N 1
ATOM 16729 C CA . GLY D 1 385 ? -31.159 -18.882 39.637 1.00 23.85 382 GLY D CA 1
ATOM 16730 C C . GLY D 1 385 ? -29.825 -18.907 40.362 1.00 22.84 382 GLY D C 1
ATOM 16731 O O . GLY D 1 385 ? -28.921 -19.606 39.951 1.00 20.74 382 GLY D O 1
ATOM 16732 N N . TYR D 1 386 ? -29.702 -18.177 41.476 1.00 22.48 383 TYR D N 1
ATOM 16733 C CA . TYR D 1 386 ? -28.452 -18.165 42.206 1.00 23.51 383 TYR D CA 1
ATOM 16734 C C . TYR D 1 386 ? -28.188 -19.543 42.825 1.00 23.29 383 TYR D C 1
ATOM 16735 O O . TYR D 1 386 ? -27.033 -19.904 43.060 1.00 23.25 383 TYR D O 1
ATOM 16744 N N . GLY D 1 387 ? -29.241 -20.339 43.047 1.00 21.32 384 GLY D N 1
ATOM 16745 C CA . GLY D 1 387 ? -29.103 -21.677 43.598 1.00 19.44 384 GLY D CA 1
ATOM 16746 C C . GLY D 1 387 ? -28.424 -22.646 42.620 1.00 20.50 384 GLY D C 1
ATOM 16747 O O . GLY D 1 387 ? -27.949 -23.722 42.991 1.00 19.98 384 GLY D O 1
ATOM 16748 N N . PHE D 1 388 ? -28.346 -22.244 41.374 1.00 19.59 385 PHE D N 1
ATOM 16749 C CA . PHE D 1 388 ? -27.775 -23.139 40.342 1.00 20.71 385 PHE D CA 1
ATOM 16750 C C . PHE D 1 388 ? -26.335 -22.658 40.045 1.00 21.35 385 PHE D C 1
ATOM 16751 O O . PHE D 1 388 ? -25.674 -23.187 39.162 1.00 20.61 385 PHE D O 1
ATOM 16767 N N . ALA D 1 390 ? -22.345 -21.995 40.975 1.00 25.96 387 ALA D N 1
ATOM 16768 C CA . ALA D 1 390 ? -21.266 -22.508 41.882 1.00 29.81 387 ALA D CA 1
ATOM 16769 C C . ALA D 1 390 ? -20.787 -21.487 42.914 1.00 31.74 387 ALA D C 1
ATOM 16770 O O . ALA D 1 390 ? -20.233 -21.859 43.980 1.00 33.67 387 ALA D O 1
ATOM 16772 N N . GLU D 1 391 ? -21.023 -20.210 42.690 1.00 32.13 388 GLU D N 1
ATOM 16773 C CA . GLU D 1 391 ? -20.590 -19.247 43.712 1.00 34.51 388 GLU D CA 1
ATOM 16774 C C . GLU D 1 391 ? -21.427 -19.283 45.012 1.00 34.04 388 GLU D C 1
ATOM 16775 O O . GLU D 1 391 ? -21.070 -18.635 46.008 1.00 34.48 388 GLU D O 1
ATOM 16781 N N . TYR D 1 392 ? -22.549 -19.997 45.007 1.00 30.57 389 TYR D N 1
ATOM 16782 C CA . TYR D 1 392 ? -23.420 -20.036 46.194 1.00 29.23 389 TYR D CA 1
ATOM 16783 C C . TYR D 1 392 ? -23.296 -21.361 46.952 1.00 26.69 389 TYR D C 1
ATOM 16784 O O . TYR D 1 392 ? -23.334 -22.414 46.353 1.00 24.70 389 TYR D O 1
ATOM 16793 N N . GLU D 1 393 ? -23.199 -21.273 48.278 1.00 24.08 390 GLU D N 1
ATOM 16794 C CA . GLU D 1 393 ? -23.082 -22.413 49.189 1.00 22.08 390 GLU D CA 1
ATOM 16795 C C . GLU D 1 393 ? -24.227 -23.429 48.970 1.00 21.66 390 GLU D C 1
ATOM 16796 O O . GLU D 1 393 ? -24.004 -24.647 48.996 1.00 20.40 390 GLU D O 1
ATOM 16802 N N . ILE D 1 394 ? -25.457 -22.960 48.757 1.00 20.25 391 ILE D N 1
ATOM 16803 C CA . ILE D 1 394 ? -26.552 -23.922 48.614 1.00 19.70 391 ILE D CA 1
ATOM 16804 C C . ILE D 1 394 ? -26.362 -24.835 47.399 1.00 20.58 391 ILE D C 1
ATOM 16805 O O . ILE D 1 394 ? -26.845 -25.969 47.376 1.00 20.96 391 ILE D O 1
ATOM 16810 N N . GLU D 1 395 ? -25.708 -24.329 46.356 1.00 21.49 392 GLU D N 1
ATOM 16811 C CA . GLU D 1 395 ? -25.434 -25.128 45.161 1.00 21.25 392 GLU D CA 1
ATOM 16812 C C . GLU D 1 395 ? -24.567 -26.361 45.455 1.00 21.27 392 GLU D C 1
ATOM 16813 O O . GLU D 1 395 ? -24.813 -27.478 44.975 1.00 17.07 392 GLU D O 1
ATOM 16819 N N . ARG D 1 396 ? -23.523 -26.153 46.237 1.00 19.64 393 ARG D N 1
ATOM 16820 C CA . ARG D 1 396 ? -22.672 -27.239 46.666 1.00 20.46 393 ARG D CA 1
ATOM 16821 C C . ARG D 1 396 ? -23.383 -28.166 47.619 1.00 20.04 393 ARG D C 1
ATOM 16822 O O . ARG D 1 396 ? -23.224 -29.382 47.510 1.00 19.73 393 ARG D O 1
ATOM 16838 N N . TYR D 1 398 ? -26.503 -28.903 47.670 1.00 18.90 395 TYR D N 1
ATOM 16839 C CA . TYR D 1 398 ? -27.438 -29.646 46.867 1.00 18.03 395 TYR D CA 1
ATOM 16840 C C . TYR D 1 398 ? -26.740 -30.841 46.235 1.00 18.22 395 TYR D C 1
ATOM 16841 O O . TYR D 1 398 ? -27.227 -31.911 46.316 1.00 21.52 395 TYR D O 1
ATOM 16850 N N . ARG D 1 399 ? -25.591 -30.634 45.634 1.00 18.17 396 ARG D N 1
ATOM 16851 C CA . ARG D 1 399 ? -24.829 -31.771 45.027 1.00 20.25 396 ARG D CA 1
ATOM 16852 C C . ARG D 1 399 ? -24.272 -32.740 46.091 1.00 20.30 396 ARG D C 1
ATOM 16853 O O . ARG D 1 399 ? -24.318 -33.948 45.908 1.00 20.01 396 ARG D O 1
ATOM 16861 N N . ASP D 1 400 ? -23.756 -32.219 47.212 1.00 20.67 397 ASP D N 1
ATOM 16862 C CA . ASP D 1 400 ? -23.212 -33.080 48.276 1.00 22.48 397 ASP D CA 1
ATOM 16863 C C . ASP D 1 400 ? -24.272 -34.016 48.864 1.00 22.58 397 ASP D C 1
ATOM 16864 O O . ASP D 1 400 ? -23.976 -35.204 49.172 1.00 23.13 397 ASP D O 1
ATOM 16869 N N . SER D 1 401 ? -25.481 -33.504 49.080 1.00 22.92 398 SER D N 1
ATOM 16870 C CA . SER D 1 401 ? -26.552 -34.239 49.725 1.00 22.70 398 SER D CA 1
ATOM 16871 C C . SER D 1 401 ? -26.849 -35.603 49.035 1.00 23.94 398 SER D C 1
ATOM 16872 O O . SER D 1 401 ? -27.175 -36.588 49.710 1.00 22.47 398 SER D O 1
ATOM 16875 N N . ARG D 1 402 ? -26.721 -35.660 47.713 1.00 21.25 399 ARG D N 1
ATOM 16876 C CA . ARG D 1 402 ? -27.345 -36.763 46.953 1.00 20.80 399 ARG D CA 1
ATOM 16877 C C . ARG D 1 402 ? -26.791 -38.154 47.310 1.00 21.32 399 ARG D C 1
ATOM 16878 O O . ARG D 1 402 ? -27.523 -39.171 47.297 1.00 22.91 399 ARG D O 1
ATOM 16886 N N . ILE D 1 403 ? -25.524 -38.215 47.680 1.00 22.79 400 ILE D N 1
ATOM 16887 C CA . ILE D 1 403 ? -24.884 -39.504 47.944 1.00 23.60 400 ILE D CA 1
ATOM 16888 C C . ILE D 1 403 ? -25.313 -40.043 49.319 1.00 23.04 400 ILE D C 1
ATOM 16889 O O . ILE D 1 403 ? -25.131 -41.217 49.579 1.00 22.55 400 ILE D O 1
ATOM 16894 N N . ASN D 1 404 ? -25.858 -39.203 50.212 1.00 21.93 401 ASN D N 1
ATOM 16895 C CA . ASN D 1 404 ? -26.235 -39.697 51.538 1.00 24.33 401 ASN D CA 1
ATOM 16896 C C . ASN D 1 404 ? -27.354 -40.746 51.477 1.00 25.28 401 ASN D C 1
ATOM 16897 O O . ASN D 1 404 ? -27.517 -41.559 52.420 1.00 26.22 401 ASN D O 1
ATOM 16902 N N . ARG D 1 405 ? -28.146 -40.710 50.414 1.00 23.75 402 ARG D N 1
ATOM 16903 C CA . ARG D 1 405 ? -29.242 -41.700 50.259 1.00 24.61 402 ARG D CA 1
ATOM 16904 C C . ARG D 1 405 ? -28.718 -43.039 49.695 1.00 26.11 402 ARG D C 1
ATOM 16905 O O . ARG D 1 405 ? -29.461 -44.000 49.507 1.00 26.15 402 ARG D O 1
ATOM 16913 N N . ILE D 1 406 ? -27.437 -43.059 49.393 1.00 27.29 403 ILE D N 1
ATOM 16914 C CA . ILE D 1 406 ? -26.813 -44.235 48.780 1.00 29.56 403 ILE D CA 1
ATOM 16915 C C . ILE D 1 406 ? -25.752 -44.851 49.678 1.00 31.00 403 ILE D C 1
ATOM 16916 O O . ILE D 1 406 ? -25.708 -46.065 49.853 1.00 32.16 403 ILE D O 1
ATOM 16921 N N . PHE D 1 407 ? -24.876 -44.061 50.285 1.00 32.46 404 PHE D N 1
ATOM 16922 C CA . PHE D 1 407 ? -23.899 -44.768 51.091 1.00 33.13 404 PHE D CA 1
ATOM 16923 C C . PHE D 1 407 ? -24.358 -45.109 52.523 1.00 34.67 404 PHE D C 1
ATOM 16924 O O . PHE D 1 407 ? -25.464 -44.724 52.905 1.00 33.05 404 PHE D O 1
ATOM 16932 N N . GLU D 1 408 ? -23.608 -45.950 53.256 1.00 35.92 405 GLU D N 1
ATOM 16933 C CA . GLU D 1 408 ? -24.123 -46.603 54.494 1.00 37.29 405 GLU D CA 1
ATOM 16934 C C . GLU D 1 408 ? -25.355 -47.455 54.252 1.00 36.93 405 GLU D C 1
ATOM 16935 O O . GLU D 1 408 ? -26.313 -47.508 55.073 1.00 36.38 405 GLU D O 1
ATOM 16941 N N . GLY D 1 409 ? -25.354 -48.134 53.106 1.00 35.73 406 GLY D N 1
ATOM 16942 C CA . GLY D 1 409 ? -26.547 -48.875 52.741 1.00 35.05 406 GLY D CA 1
ATOM 16943 C C . GLY D 1 409 ? -27.505 -47.932 52.031 1.00 34.02 406 GLY D C 1
ATOM 16944 O O . GLY D 1 409 ? -27.837 -46.867 52.565 1.00 33.78 406 GLY D O 1
ATOM 16945 N N . THR D 1 410 ? -27.956 -48.304 50.833 1.00 32.26 407 THR D N 1
ATOM 16946 C CA . THR D 1 410 ? -28.892 -47.443 50.123 1.00 32.07 407 THR D CA 1
ATOM 16947 C C . THR D 1 410 ? -30.121 -47.331 50.996 1.00 31.67 407 THR D C 1
ATOM 16948 O O . THR D 1 410 ? -30.361 -48.220 51.837 1.00 33.37 407 THR D O 1
ATOM 16952 N N . ASN D 1 411 ? -30.907 -46.271 50.821 1.00 29.51 408 ASN D N 1
ATOM 16953 C CA . ASN D 1 411 ? -32.144 -46.166 51.565 1.00 29.06 408 ASN D CA 1
ATOM 16954 C C . ASN D 1 411 ? -33.151 -47.304 51.287 1.00 31.28 408 ASN D C 1
ATOM 16955 O O . ASN D 1 411 ? -33.920 -47.666 52.185 1.00 31.87 408 ASN D O 1
ATOM 16960 N N . GLU D 1 412 ? -33.116 -47.911 50.092 1.00 30.76 409 GLU D N 1
ATOM 16961 C CA . GLU D 1 412 ? -33.911 -49.149 49.850 1.00 32.22 409 GLU D CA 1
ATOM 16962 C C . GLU D 1 412 ? -33.479 -50.267 50.810 1.00 33.54 409 GLU D C 1
ATOM 16963 O O . GLU D 1 412 ? -34.312 -50.889 51.484 1.00 34.18 409 GLU D O 1
ATOM 16969 N N . ILE D 1 413 ? -32.179 -50.521 50.889 1.00 33.78 410 ILE D N 1
ATOM 16970 C CA . ILE D 1 413 ? -31.703 -51.595 51.744 1.00 35.63 410 ILE D CA 1
ATOM 16971 C C . ILE D 1 413 ? -32.034 -51.296 53.205 1.00 36.74 410 ILE D C 1
ATOM 16972 O O . ILE D 1 413 ? -32.604 -52.147 53.896 1.00 39.41 410 ILE D O 1
ATOM 16977 N N . ASN D 1 414 ? -31.730 -50.087 53.673 1.00 36.72 411 ASN D N 1
ATOM 16978 C CA . ASN D 1 414 ? -32.129 -49.694 55.027 1.00 36.79 411 ASN D CA 1
ATOM 16979 C C . ASN D 1 414 ? -33.617 -49.841 55.327 1.00 37.57 411 ASN D C 1
ATOM 16980 O O . ASN D 1 414 ? -33.991 -50.272 56.418 1.00 38.91 411 ASN D O 1
ATOM 16985 N N . ARG D 1 415 ? -34.475 -49.534 54.364 1.00 37.29 412 ARG D N 1
ATOM 16986 C CA . ARG D 1 415 ? -35.894 -49.761 54.561 1.00 38.52 412 ARG D CA 1
ATOM 16987 C C . ARG D 1 415 ? -36.225 -51.260 54.627 1.00 40.50 412 ARG D C 1
ATOM 16988 O O . ARG D 1 415 ? -36.971 -51.669 55.481 1.00 39.66 412 ARG D O 1
ATOM 16996 N N . LEU D 1 416 ? -35.662 -52.055 53.715 1.00 42.39 413 LEU D N 1
ATOM 16997 C CA . LEU D 1 416 ? -35.968 -53.492 53.637 1.00 45.40 413 LEU D CA 1
ATOM 16998 C C . LEU D 1 416 ? -35.598 -54.252 54.904 1.00 46.56 413 LEU D C 1
ATOM 16999 O O . LEU D 1 416 ? -36.289 -55.180 55.275 1.00 48.85 413 LEU D O 1
ATOM 17004 N N . ILE D 1 417 ? -34.540 -53.855 55.579 1.00 47.32 414 ILE D N 1
ATOM 17005 C CA . ILE D 1 417 ? -34.110 -54.604 56.749 1.00 48.86 414 ILE D CA 1
ATOM 17006 C C . ILE D 1 417 ? -34.866 -54.301 58.054 1.00 49.26 414 ILE D C 1
ATOM 17007 O O . ILE D 1 417 ? -34.818 -55.100 59.001 1.00 50.95 414 ILE D O 1
ATOM 17012 N N . VAL D 1 418 ? -35.543 -53.155 58.114 1.00 46.99 415 VAL D N 1
ATOM 17013 C CA . VAL D 1 418 ? -36.331 -52.800 59.286 1.00 45.64 415 VAL D CA 1
ATOM 17014 C C . VAL D 1 418 ? -37.404 -53.845 59.704 1.00 46.40 415 VAL D C 1
ATOM 17015 O O . VAL D 1 418 ? -37.379 -54.326 60.852 1.00 46.35 415 VAL D O 1
ATOM 17019 N N . PRO D 1 419 ? -38.349 -54.203 58.797 1.00 46.86 416 PRO D N 1
ATOM 17020 C CA . PRO D 1 419 ? -39.373 -55.164 59.231 1.00 47.35 416 PRO D CA 1
ATOM 17021 C C . PRO D 1 419 ? -38.766 -56.501 59.636 1.00 48.70 416 PRO D C 1
ATOM 17022 O O . PRO D 1 419 ? -39.217 -57.141 60.579 1.00 48.88 416 PRO D O 1
ATOM 17026 N N . GLY D 1 420 ? -37.710 -56.894 58.937 1.00 49.31 417 GLY D N 1
ATOM 17027 C CA . GLY D 1 420 ? -37.097 -58.177 59.196 1.00 49.89 417 GLY D CA 1
ATOM 17028 C C . GLY D 1 420 ? -36.398 -58.195 60.536 1.00 50.31 417 GLY D C 1
ATOM 17029 O O . GLY D 1 420 ? -36.313 -59.247 61.155 1.00 51.25 417 GLY D O 1
ATOM 17030 N N . THR D 1 421 ? -35.899 -57.036 60.971 1.00 48.73 418 THR D N 1
ATOM 17031 C CA . THR D 1 421 ? -35.235 -56.927 62.262 1.00 49.41 418 THR D CA 1
ATOM 17032 C C . THR D 1 421 ? -36.279 -56.990 63.368 1.00 50.05 418 THR D C 1
ATOM 17033 O O . THR D 1 421 ? -36.067 -57.673 64.372 1.00 50.13 418 THR D O 1
ATOM 17037 N N . PHE D 1 422 ? -37.413 -56.318 63.162 1.00 49.60 419 PHE D N 1
ATOM 17038 C CA . PHE D 1 422 ? -38.547 -56.469 64.070 1.00 51.23 419 PHE D CA 1
ATOM 17039 C C . PHE D 1 422 ? -38.940 -57.929 64.235 1.00 53.30 419 PHE D C 1
ATOM 17040 O O . PHE D 1 422 ? -39.166 -58.399 65.360 1.00 54.21 419 PHE D O 1
ATOM 17048 N N . LEU D 1 423 ? -38.979 -58.650 63.117 1.00 54.08 420 LEU D N 1
ATOM 17049 C CA . LEU D 1 423 ? -39.416 -60.047 63.128 1.00 56.43 420 LEU D CA 1
ATOM 17050 C C . LEU D 1 423 ? -38.424 -61.007 63.810 1.00 57.49 420 LEU D C 1
ATOM 17051 O O . LEU D 1 423 ? -38.847 -61.911 64.530 1.00 58.78 420 LEU D O 1
ATOM 17056 N N A ARG D 1 424 ? -37.124 -60.803 63.599 0.55 57.26 421 ARG D N 1
ATOM 17057 N N B ARG D 1 424 ? -37.127 -60.795 63.575 0.45 57.22 421 ARG D N 1
ATOM 17058 C CA A ARG D 1 424 ? -36.108 -61.571 64.319 0.55 58.54 421 ARG D CA 1
ATOM 17059 C CA B ARG D 1 424 ? -36.058 -61.493 64.290 0.45 58.39 421 ARG D CA 1
ATOM 17060 C C A ARG D 1 424 ? -36.178 -61.319 65.830 0.55 59.04 421 ARG D C 1
ATOM 17061 C C B ARG D 1 424 ? -36.192 -61.311 65.803 0.45 58.99 421 ARG D C 1
ATOM 17062 O O A ARG D 1 424 ? -36.013 -62.255 66.622 0.55 60.30 421 ARG D O 1
ATOM 17063 O O B ARG D 1 424 ? -36.080 -62.278 66.566 0.45 60.27 421 ARG D O 1
ATOM 17078 N N . LYS D 1 425 ? -36.439 -60.071 66.226 1.00 58.07 422 LYS D N 1
ATOM 17079 C CA . LYS D 1 425 ? -36.634 -59.740 67.649 1.00 58.98 422 LYS D CA 1
ATOM 17080 C C . LYS D 1 425 ? -37.885 -60.386 68.248 1.00 60.90 422 LYS D C 1
ATOM 17081 O O . LYS D 1 425 ? -37.883 -60.791 69.408 1.00 61.85 422 LYS D O 1
ATOM 17087 N N . ALA D 1 426 ? -38.939 -60.478 67.444 1.00 60.87 423 ALA D N 1
ATOM 17088 C CA . ALA D 1 426 ? -40.162 -61.157 67.827 1.00 63.08 423 ALA D CA 1
ATOM 17089 C C . ALA D 1 426 ? -39.943 -62.665 67.972 1.00 64.90 423 ALA D C 1
ATOM 17090 O O . ALA D 1 426 ? -40.454 -63.282 68.925 1.00 66.38 423 ALA D O 1
ATOM 17100 N N . LYS D 1 428 ? -37.104 -64.288 68.659 1.00 67.06 425 LYS D N 1
ATOM 17101 C CA . LYS D 1 428 ? -36.314 -64.488 69.875 1.00 67.99 425 LYS D CA 1
ATOM 17102 C C . LYS D 1 428 ? -37.140 -64.177 71.126 1.00 68.28 425 LYS D C 1
ATOM 17103 O O . LYS D 1 428 ? -36.721 -64.454 72.251 1.00 69.63 425 LYS D O 1
ATOM 17109 N N . GLY D 1 429 ? -38.326 -63.612 70.926 1.00 67.33 426 GLY D N 1
ATOM 17110 C CA . GLY D 1 429 ? -39.198 -63.250 72.037 1.00 67.87 426 GLY D CA 1
ATOM 17111 C C . GLY D 1 429 ? -38.724 -62.025 72.799 1.00 67.38 426 GLY D C 1
ATOM 17112 O O . GLY D 1 429 ? -39.186 -61.768 73.902 1.00 67.62 426 GLY D O 1
ATOM 17113 N N . GLU D 1 430 ? -37.822 -61.253 72.197 1.00 65.94 427 GLU D N 1
ATOM 17114 C CA . GLU D 1 430 ? -37.393 -59.985 72.775 1.00 66.49 427 GLU D CA 1
ATOM 17115 C C . GLU D 1 430 ? -38.478 -58.894 72.612 1.00 65.26 427 GLU D C 1
ATOM 17116 O O . GLU D 1 430 ? -38.558 -57.950 73.403 1.00 64.67 427 GLU D O 1
ATOM 17122 N N . LEU D 1 431 ? -39.324 -59.056 71.600 1.00 64.52 428 LEU D N 1
ATOM 17123 C CA . LEU D 1 431 ? -40.461 -58.154 71.378 1.00 64.81 428 LEU D CA 1
ATOM 17124 C C . LEU D 1 431 ? -41.779 -58.916 71.288 1.00 66.46 428 LEU D C 1
ATOM 17125 O O . LEU D 1 431 ? -41.921 -59.815 70.449 1.00 66.06 428 LEU D O 1
ATOM 17130 N N . PRO D 1 432 ? -42.760 -58.534 72.123 1.00 68.43 429 PRO D N 1
ATOM 17131 C CA . PRO D 1 432 ? -44.023 -59.265 72.190 1.00 70.47 429 PRO D CA 1
ATOM 17132 C C . PRO D 1 432 ? -44.955 -58.912 71.026 1.00 70.64 429 PRO D C 1
ATOM 17133 O O . PRO D 1 432 ? -46.119 -58.579 71.249 1.00 71.46 429 PRO D O 1
ATOM 17137 N N . LEU D 1 433 ? -44.459 -59.000 69.792 1.00 70.39 430 LEU D N 1
ATOM 17138 C CA . LEU D 1 433 ? -45.246 -58.573 68.624 1.00 70.43 430 LEU D CA 1
ATOM 17139 C C . LEU D 1 433 ? -46.462 -59.444 68.320 1.00 71.93 430 LEU D C 1
ATOM 17140 O O . LEU D 1 433 ? -47.389 -58.984 67.660 1.00 71.24 430 LEU D O 1
ATOM 17145 N N . LEU D 1 434 ? -46.441 -60.696 68.776 1.00 74.32 431 LEU D N 1
ATOM 17146 C CA . LEU D 1 434 ? -47.561 -61.616 68.542 1.00 76.24 431 LEU D CA 1
ATOM 17147 C C . LEU D 1 434 ? -48.700 -61.346 69.514 1.00 77.52 431 LEU D C 1
ATOM 17148 O O . LEU D 1 434 ? -49.842 -61.214 69.084 1.00 77.95 431 LEU D O 1
ATOM 17153 N N . GLN D 1 435 ? -48.387 -61.256 70.809 1.00 78.79 432 GLN D N 1
ATOM 17154 C CA . GLN D 1 435 ? -49.388 -60.927 71.828 1.00 80.17 432 GLN D CA 1
ATOM 17155 C C . GLN D 1 435 ? -50.049 -59.563 71.580 1.00 79.35 432 GLN D C 1
ATOM 17156 O O . GLN D 1 435 ? -51.272 -59.440 71.671 1.00 79.48 432 GLN D O 1
ATOM 17162 N N . LYS D 1 436 ? -49.237 -58.553 71.253 1.00 78.00 433 LYS D N 1
ATOM 17163 C CA . LYS D 1 436 ? -49.735 -57.190 71.033 1.00 77.20 433 LYS D CA 1
ATOM 17164 C C . LYS D 1 436 ? -50.693 -57.139 69.849 1.00 76.09 433 LYS D C 1
ATOM 17165 O O . LYS D 1 436 ? -51.735 -56.493 69.931 1.00 75.56 433 LYS D O 1
ATOM 17171 N N . ALA D 1 437 ? -50.334 -57.845 68.772 1.00 75.61 434 ALA D N 1
ATOM 17172 C CA . ALA D 1 437 ? -51.102 -57.854 67.512 1.00 75.46 434 ALA D CA 1
ATOM 17173 C C . ALA D 1 437 ? -52.459 -58.556 67.606 1.00 76.80 434 ALA D C 1
ATOM 17174 O O . ALA D 1 437 ? -53.411 -58.154 66.935 1.00 76.53 434 ALA D O 1
ATOM 17176 N N . GLN D 1 438 ? -52.524 -59.614 68.417 1.00 78.39 435 GLN D N 1
ATOM 17177 C CA . GLN D 1 438 ? -53.775 -60.319 68.706 1.00 79.97 435 GLN D CA 1
ATOM 17178 C C . GLN D 1 438 ? -54.666 -59.451 69.590 1.00 80.36 435 GLN D C 1
ATOM 17179 O O . GLN D 1 438 ? -55.866 -59.345 69.345 1.00 81.04 435 GLN D O 1
ATOM 17185 N N . LYS D 1 439 ? -54.070 -58.834 70.614 1.00 80.16 436 LYS D N 1
ATOM 17186 C CA . LYS D 1 439 ? -54.799 -57.968 71.544 1.00 80.65 436 LYS D CA 1
ATOM 17187 C C . LYS D 1 439 ? -55.379 -56.724 70.867 1.00 79.47 436 LYS D C 1
ATOM 17188 O O . LYS D 1 439 ? -56.429 -56.212 71.280 1.00 79.70 436 LYS D O 1
ATOM 17194 N N . LEU D 1 440 ? -54.700 -56.255 69.821 1.00 77.46 437 LEU D N 1
ATOM 17195 C CA . LEU D 1 440 ? -55.217 -55.177 68.996 1.00 76.33 437 LEU D CA 1
ATOM 17196 C C . LEU D 1 440 ? -56.383 -55.648 68.127 1.00 76.68 437 LEU D C 1
ATOM 17197 O O . LEU D 1 440 ? -57.412 -54.983 68.072 1.00 76.34 437 LEU D O 1
ATOM 17202 N N . GLN D 1 441 ? -56.211 -56.782 67.450 1.00 77.20 438 GLN D N 1
ATOM 17203 C CA . GLN D 1 441 ? -57.233 -57.307 66.545 1.00 78.71 438 GLN D CA 1
ATOM 17204 C C . GLN D 1 441 ? -58.550 -57.617 67.294 1.00 80.74 438 GLN D C 1
ATOM 17205 O O . GLN D 1 441 ? -59.605 -57.794 66.676 1.00 80.87 438 GLN D O 1
ATOM 17211 N N . GLU D 1 442 ? -58.463 -57.635 68.628 1.00 82.30 439 GLU D N 1
ATOM 17212 C CA . GLU D 1 442 ? -59.618 -57.699 69.522 1.00 84.51 439 GLU D CA 1
ATOM 17213 C C . GLU D 1 442 ? -60.125 -56.318 69.986 1.00 84.54 439 GLU D C 1
ATOM 17214 O O . GLU D 1 442 ? -61.323 -56.092 69.998 1.00 85.53 439 GLU D O 1
ATOM 17220 N N . GLU D 1 443 ? -59.239 -55.403 70.378 1.00 83.80 440 GLU D N 1
ATOM 17221 C CA . GLU D 1 443 ? -59.665 -54.036 70.724 1.00 83.92 440 GLU D CA 1
ATOM 17222 C C . GLU D 1 443 ? -60.381 -53.345 69.560 1.00 82.72 440 GLU D C 1
ATOM 17223 O O . GLU D 1 443 ? -61.194 -52.445 69.772 1.00 83.28 440 GLU D O 1
ATOM 17229 N N . LEU D 1 444 ? -60.056 -53.767 68.337 1.00 81.07 441 LEU D N 1
ATOM 17230 C CA . LEU D 1 444 ? -60.632 -53.208 67.112 1.00 79.56 441 LEU D CA 1
ATOM 17231 C C . LEU D 1 444 ? -62.131 -53.466 66.941 1.00 80.22 441 LEU D C 1
ATOM 17232 O O . LEU D 1 444 ? -62.820 -52.687 66.270 1.00 80.24 441 LEU D O 1
ATOM 17253 N N . VAL D 1 452 ? -60.808 -34.870 72.880 1.00 87.05 449 VAL D N 1
ATOM 17254 C CA . VAL D 1 452 ? -59.787 -35.912 72.884 1.00 86.19 449 VAL D CA 1
ATOM 17255 C C . VAL D 1 452 ? -58.876 -35.768 74.112 1.00 86.51 449 VAL D C 1
ATOM 17256 O O . VAL D 1 452 ? -58.289 -36.744 74.573 1.00 86.98 449 VAL D O 1
ATOM 17260 N N . GLY D 1 453 ? -58.779 -34.554 74.646 1.00 86.43 450 GLY D N 1
ATOM 17261 C CA . GLY D 1 453 ? -57.896 -34.271 75.775 1.00 86.14 450 GLY D CA 1
ATOM 17262 C C . GLY D 1 453 ? -57.680 -32.777 75.902 1.00 85.60 450 GLY D C 1
ATOM 17263 O O . GLY D 1 453 ? -57.851 -32.037 74.933 1.00 85.23 450 GLY D O 1
ATOM 17264 N N . ASP D 1 454 ? -57.305 -32.332 77.095 1.00 85.73 451 ASP D N 1
ATOM 17265 C CA . ASP D 1 454 ? -57.159 -30.904 77.371 1.00 85.05 451 ASP D CA 1
ATOM 17266 C C . ASP D 1 454 ? -55.699 -30.501 77.337 1.00 82.80 451 ASP D C 1
ATOM 17267 O O . ASP D 1 454 ? -55.363 -29.356 77.022 1.00 82.38 451 ASP D O 1
ATOM 17272 N N . GLU D 1 455 ? -54.840 -31.461 77.667 1.00 80.76 452 GLU D N 1
ATOM 17273 C CA . GLU D 1 455 ? -53.389 -31.283 77.646 1.00 78.29 452 GLU D CA 1
ATOM 17274 C C . GLU D 1 455 ? -52.844 -30.629 76.355 1.00 74.35 452 GLU D C 1
ATOM 17275 O O . GLU D 1 455 ? -53.383 -30.821 75.248 1.00 73.48 452 GLU D O 1
ATOM 17281 N N . PRO D 1 456 ? -51.756 -29.855 76.495 1.00 71.80 453 PRO D N 1
ATOM 17282 C CA . PRO D 1 456 ? -50.973 -29.562 75.294 1.00 67.61 453 PRO D CA 1
ATOM 17283 C C . PRO D 1 456 ? -50.547 -30.881 74.636 1.00 63.72 453 PRO D C 1
ATOM 17284 O O . PRO D 1 456 ? -50.192 -31.831 75.346 1.00 63.53 453 PRO D O 1
ATOM 17288 N N . LEU D 1 457 ? -50.611 -30.957 73.305 1.00 59.31 454 LEU D N 1
ATOM 17289 C CA . LEU D 1 457 ? -50.110 -32.137 72.575 1.00 55.21 454 LEU D CA 1
ATOM 17290 C C . LEU D 1 457 ? -51.011 -33.367 72.639 1.00 54.31 454 LEU D C 1
ATOM 17291 O O . LEU D 1 457 ? -50.624 -34.451 72.179 1.00 52.06 454 LEU D O 1
ATOM 17296 N N . ALA D 1 458 ? -52.212 -33.196 73.209 1.00 54.60 455 ALA D N 1
ATOM 17297 C CA . ALA D 1 458 ? -53.154 -34.295 73.384 1.00 53.55 455 ALA D CA 1
ATOM 17298 C C . ALA D 1 458 ? -53.425 -34.974 72.042 1.00 51.78 455 ALA D C 1
ATOM 17299 O O . ALA D 1 458 ? -53.319 -36.193 71.923 1.00 50.24 455 ALA D O 1
ATOM 17301 N N . LEU D 1 459 ? -53.747 -34.171 71.029 1.00 50.87 456 LEU D N 1
ATOM 17302 C CA . LEU D 1 459 ? -54.002 -34.688 69.697 1.00 49.97 456 LEU D CA 1
ATOM 17303 C C . LEU D 1 459 ? -52.795 -35.470 69.141 1.00 48.75 456 LEU D C 1
ATOM 17304 O O . LEU D 1 459 ? -52.957 -36.561 68.588 1.00 47.67 456 LEU D O 1
ATOM 17309 N N . GLN D 1 460 ? -51.599 -34.902 69.303 1.00 47.68 457 GLN D N 1
ATOM 17310 C CA . GLN D 1 460 ? -50.381 -35.494 68.772 1.00 46.61 457 GLN D CA 1
ATOM 17311 C C . GLN D 1 460 ? -50.021 -36.820 69.469 1.00 46.58 457 GLN D C 1
ATOM 17312 O O . GLN D 1 460 ? -49.621 -37.797 68.807 1.00 44.12 457 GLN D O 1
ATOM 17318 N N . LYS D 1 461 ? -50.242 -36.876 70.780 1.00 47.31 458 LYS D N 1
ATOM 17319 C CA . LYS D 1 461 ? -50.083 -38.125 71.535 1.00 48.25 458 LYS D CA 1
ATOM 17320 C C . LYS D 1 461 ? -51.059 -39.198 71.057 1.00 47.81 458 LYS D C 1
ATOM 17321 O O . LYS D 1 461 ? -50.696 -40.367 70.925 1.00 47.09 458 LYS D O 1
ATOM 17327 N N . TYR D 1 462 ? -52.297 -38.783 70.808 1.00 47.61 459 TYR D N 1
ATOM 17328 C CA . TYR D 1 462 ? -53.296 -39.652 70.243 1.00 47.99 459 TYR D CA 1
ATOM 17329 C C . TYR D 1 462 ? -52.834 -40.225 68.874 1.00 46.51 459 TYR D C 1
ATOM 17330 O O . TYR D 1 462 ? -52.869 -41.439 68.667 1.00 46.00 459 TYR D O 1
ATOM 17339 N N . LEU D 1 463 ? -52.385 -39.346 67.972 1.00 45.19 460 LEU D N 1
ATOM 17340 C CA . LEU D 1 463 ? -51.879 -39.754 66.652 1.00 44.55 460 LEU D CA 1
ATOM 17341 C C . LEU D 1 463 ? -50.686 -40.718 66.746 1.00 43.84 460 LEU D C 1
ATOM 17342 O O . LEU D 1 463 ? -50.642 -41.745 66.070 1.00 43.52 460 LEU D O 1
ATOM 17347 N N . VAL D 1 464 ? -49.756 -40.413 67.639 1.00 43.02 461 VAL D N 1
ATOM 17348 C CA . VAL D 1 464 ? -48.629 -41.304 67.887 1.00 42.88 461 VAL D CA 1
ATOM 17349 C C . VAL D 1 464 ? -49.117 -42.691 68.318 1.00 44.60 461 VAL D C 1
ATOM 17350 O O . VAL D 1 464 ? -48.713 -43.716 67.736 1.00 43.70 461 VAL D O 1
ATOM 17354 N N . ASN D 1 465 ? -50.032 -42.714 69.287 1.00 46.21 462 ASN D N 1
ATOM 17355 C CA . ASN D 1 465 ? -50.634 -43.967 69.719 1.00 48.54 462 ASN D CA 1
ATOM 17356 C C . ASN D 1 465 ? -51.343 -44.741 68.627 1.00 47.36 462 ASN D C 1
ATOM 17357 O O . ASN D 1 465 ? -51.096 -45.938 68.475 1.00 46.99 462 ASN D O 1
ATOM 17362 N N . ASN D 1 466 ? -52.188 -44.071 67.838 1.00 46.51 463 ASN D N 1
ATOM 17363 C CA . ASN D 1 466 ? -52.840 -44.754 66.734 1.00 46.03 463 ASN D CA 1
ATOM 17364 C C . ASN D 1 466 ? -51.877 -45.226 65.628 1.00 44.62 463 ASN D C 1
ATOM 17365 O O . ASN D 1 466 ? -52.118 -46.252 64.974 1.00 43.86 463 ASN D O 1
ATOM 17370 N N . ALA D 1 467 ? -50.783 -44.482 65.438 1.00 43.94 464 ALA D N 1
ATOM 17371 C CA . ALA D 1 467 ? -49.759 -44.846 64.448 1.00 43.16 464 ALA D CA 1
ATOM 17372 C C . ALA D 1 467 ? -49.092 -46.191 64.814 1.00 43.71 464 ALA D C 1
ATOM 17373 O O . ALA D 1 467 ? -48.894 -47.057 63.949 1.00 42.61 464 ALA D O 1
ATOM 17375 N N . LYS D 1 468 ? -48.813 -46.375 66.108 1.00 44.79 465 LYS D N 1
ATOM 17376 C CA . LYS D 1 468 ? -48.332 -47.647 66.661 1.00 45.92 465 LYS D CA 1
ATOM 17377 C C . LYS D 1 468 ? -49.275 -48.803 66.304 1.00 46.93 465 LYS D C 1
ATOM 17378 O O . LYS D 1 468 ? -48.840 -49.839 65.762 1.00 46.53 465 LYS D O 1
ATOM 17384 N N . LYS D 1 469 ? -50.564 -48.611 66.584 1.00 47.42 466 LYS D N 1
ATOM 17385 C CA . LYS D 1 469 ? -51.575 -49.625 66.274 1.00 48.35 466 LYS D CA 1
ATOM 17386 C C . LYS D 1 469 ? -51.641 -49.890 64.752 1.00 47.08 466 LYS D C 1
ATOM 17387 O O . LYS D 1 469 ? -51.781 -51.045 64.319 1.00 46.27 466 LYS D O 1
ATOM 17393 N N . ILE D 1 470 ? -51.530 -48.827 63.950 1.00 45.98 467 ILE D N 1
ATOM 17394 C CA . ILE D 1 470 ? -51.672 -48.966 62.497 1.00 44.76 467 ILE D CA 1
ATOM 17395 C C . ILE D 1 470 ? -50.511 -49.787 61.968 1.00 44.72 467 ILE D C 1
ATOM 17396 O O . ILE D 1 470 ? -50.720 -50.730 61.195 1.00 44.89 467 ILE D O 1
ATOM 17401 N N . GLY D 1 471 ? -49.304 -49.446 62.416 1.00 44.68 468 GLY D N 1
ATOM 17402 C CA . GLY D 1 471 ? -48.089 -50.180 62.066 1.00 45.79 468 GLY D CA 1
ATOM 17403 C C . GLY D 1 471 ? -48.149 -51.657 62.416 1.00 47.84 468 GLY D C 1
ATOM 17404 O O . GLY D 1 471 ? -47.928 -52.521 61.561 1.00 47.39 468 GLY D O 1
ATOM 17405 N N . LEU D 1 472 ? -48.471 -51.949 63.674 1.00 49.96 469 LEU D N 1
ATOM 17406 C CA . LEU D 1 472 ? -48.655 -53.336 64.119 1.00 52.46 469 LEU D CA 1
ATOM 17407 C C . LEU D 1 472 ? -49.726 -54.103 63.316 1.00 53.11 469 LEU D C 1
ATOM 17408 O O . LEU D 1 472 ? -49.507 -55.237 62.910 1.00 53.30 469 LEU D O 1
ATOM 17421 N N . VAL D 1 474 ? -50.991 -53.587 60.187 1.00 53.68 471 VAL D N 1
ATOM 17422 C CA . VAL D 1 474 ? -50.538 -53.767 58.822 1.00 53.09 471 VAL D CA 1
ATOM 17423 C C . VAL D 1 474 ? -49.412 -54.811 58.726 1.00 53.49 471 VAL D C 1
ATOM 17424 O O . VAL D 1 474 ? -49.460 -55.711 57.879 1.00 53.82 471 VAL D O 1
ATOM 17428 N N . ALA D 1 475 ? -48.413 -54.700 59.592 1.00 53.71 472 ALA D N 1
ATOM 17429 C CA . ALA D 1 475 ? -47.328 -55.676 59.612 1.00 54.89 472 ALA D CA 1
ATOM 17430 C C . ALA D 1 475 ? -47.843 -57.084 59.930 1.00 56.30 472 ALA D C 1
ATOM 17431 O O . ALA D 1 475 ? -47.442 -58.058 59.288 1.00 56.32 472 ALA D O 1
ATOM 17433 N N . GLY D 1 476 ? -48.743 -57.163 60.911 1.00 58.01 473 GLY D N 1
ATOM 17434 C CA . GLY D 1 476 ? -49.432 -58.402 61.297 1.00 59.64 473 GLY D CA 1
ATOM 17435 C C . GLY D 1 476 ? -50.180 -59.064 60.149 1.00 60.27 473 GLY D C 1
ATOM 17436 O O . GLY D 1 476 ? -49.978 -60.246 59.879 1.00 61.14 473 GLY D O 1
ATOM 17437 N N . LEU D 1 477 ? -51.005 -58.301 59.441 1.00 59.80 474 LEU D N 1
ATOM 17438 C CA . LEU D 1 477 ? -51.742 -58.846 58.314 1.00 60.81 474 LEU D CA 1
ATOM 17439 C C . LEU D 1 477 ? -50.862 -59.319 57.158 1.00 60.60 474 LEU D C 1
ATOM 17440 O O . LEU D 1 477 ? -51.178 -60.309 56.497 1.00 61.35 474 LEU D O 1
ATOM 17445 N N . ALA D 1 478 ? -49.771 -58.602 56.911 1.00 59.64 475 ALA D N 1
ATOM 17446 C CA . ALA D 1 478 ? -48.824 -58.987 55.865 1.00 59.95 475 ALA D CA 1
ATOM 17447 C C . ALA D 1 478 ? -48.024 -60.269 56.204 1.00 60.96 475 ALA D C 1
ATOM 17448 O O . ALA D 1 478 ? -47.866 -61.156 55.353 1.00 60.96 475 ALA D O 1
ATOM 17450 N N . ALA D 1 479 ? -47.528 -60.361 57.439 1.00 62.30 476 ALA D N 1
ATOM 17451 C CA . ALA D 1 479 ? -46.834 -61.579 57.915 1.00 64.15 476 ALA D CA 1
ATOM 17452 C C . ALA D 1 479 ? -47.729 -62.816 57.845 1.00 66.18 476 ALA D C 1
ATOM 17453 O O . ALA D 1 479 ? -47.269 -63.900 57.501 1.00 67.08 476 ALA D O 1
ATOM 17455 N N . GLN D 1 480 ? -49.007 -62.625 58.154 1.00 67.44 477 GLN D N 1
ATOM 17456 C CA . GLN D 1 480 ? -49.979 -63.702 58.196 1.00 69.89 477 GLN D CA 1
ATOM 17457 C C . GLN D 1 480 ? -50.414 -64.144 56.803 1.00 69.90 477 GLN D C 1
ATOM 17458 O O . GLN D 1 480 ? -50.665 -65.333 56.579 1.00 71.06 477 GLN D O 1
ATOM 17464 N N . LYS D 1 481 ? -50.518 -63.189 55.878 1.00 68.41 478 LYS D N 1
ATOM 17465 C CA . LYS D 1 481 ? -50.844 -63.497 54.498 1.00 67.87 478 LYS D CA 1
ATOM 17466 C C . LYS D 1 481 ? -49.683 -64.225 53.838 1.00 67.69 478 LYS D C 1
ATOM 17467 O O . LYS D 1 481 ? -49.888 -65.239 53.160 1.00 68.26 478 LYS D O 1
ATOM 17473 N N . TYR D 1 482 ? -48.468 -63.720 54.050 1.00 66.42 479 TYR D N 1
ATOM 17474 C CA . TYR D 1 482 ? -47.327 -64.141 53.247 1.00 66.04 479 TYR D CA 1
ATOM 17475 C C . TYR D 1 482 ? -46.373 -65.130 53.924 1.00 66.92 479 TYR D C 1
ATOM 17476 O O . TYR D 1 482 ? -45.717 -65.918 53.239 1.00 67.08 479 TYR D O 1
ATOM 17485 N N . GLY D 1 483 ? -46.293 -65.082 55.252 1.00 67.67 480 GLY D N 1
ATOM 17486 C CA . GLY D 1 483 ? -45.444 -66.003 56.023 1.00 69.04 480 GLY D CA 1
ATOM 17487 C C . GLY D 1 483 ? -43.970 -65.786 55.763 1.00 68.76 480 GLY D C 1
ATOM 17488 O O . GLY D 1 483 ? -43.527 -64.644 55.630 1.00 68.19 480 GLY D O 1
ATOM 17489 N N . LYS D 1 484 ? -43.215 -66.882 55.669 1.00 69.55 481 LYS D N 1
ATOM 17490 C CA . LYS D 1 484 ? -41.768 -66.830 55.396 1.00 69.09 481 LYS D CA 1
ATOM 17491 C C . LYS D 1 484 ? -41.426 -66.050 54.116 1.00 67.19 481 LYS D C 1
ATOM 17492 O O . LYS D 1 484 ? -40.387 -65.365 54.054 1.00 67.05 481 LYS D O 1
ATOM 17498 N N . ALA D 1 485 ? -42.293 -66.154 53.106 1.00 65.50 482 ALA D N 1
ATOM 17499 C CA . ALA D 1 485 ? -42.028 -65.564 51.798 1.00 63.17 482 ALA D CA 1
ATOM 17500 C C . ALA D 1 485 ? -42.329 -64.046 51.734 1.00 61.11 482 ALA D C 1
ATOM 17501 O O . ALA D 1 485 ? -42.314 -63.450 50.651 1.00 59.86 482 ALA D O 1
ATOM 17503 N N . LEU D 1 486 ? -42.573 -63.434 52.894 1.00 59.69 483 LEU D N 1
ATOM 17504 C CA . LEU D 1 486 ? -42.812 -61.995 52.989 1.00 57.60 483 LEU D CA 1
ATOM 17505 C C . LEU D 1 486 ? -41.603 -61.183 52.514 1.00 55.98 483 LEU D C 1
ATOM 17506 O O . LEU D 1 486 ? -41.780 -60.102 51.960 1.00 52.90 483 LEU D O 1
ATOM 17511 N N . ASP D 1 487 ? -40.394 -61.713 52.733 1.00 56.56 484 ASP D N 1
ATOM 17512 C CA . ASP D 1 487 ? -39.148 -61.080 52.266 1.00 56.75 484 ASP D CA 1
ATOM 17513 C C . ASP D 1 487 ? -39.109 -60.775 50.759 1.00 55.62 484 ASP D C 1
ATOM 17514 O O . ASP D 1 487 ? -38.357 -59.911 50.327 1.00 55.29 484 ASP D O 1
ATOM 17519 N N . LYS D 1 488 ? -39.929 -61.460 49.964 1.00 54.76 485 LYS D N 1
ATOM 17520 C CA . LYS D 1 488 ? -40.034 -61.173 48.530 1.00 53.35 485 LYS D CA 1
ATOM 17521 C C . LYS D 1 488 ? -40.973 -60.011 48.209 1.00 51.04 485 LYS D C 1
ATOM 17522 O O . LYS D 1 488 ? -40.923 -59.450 47.104 1.00 50.64 485 LYS D O 1
ATOM 17528 N N . GLU D 1 489 ? -41.851 -59.668 49.151 1.00 48.27 486 GLU D N 1
ATOM 17529 C CA . GLU D 1 489 ? -42.858 -58.643 48.924 1.00 45.22 486 GLU D CA 1
ATOM 17530 C C . GLU D 1 489 ? -42.315 -57.256 49.283 1.00 41.92 486 GLU D C 1
ATOM 17531 O O . GLU D 1 489 ? -42.753 -56.636 50.245 1.00 38.81 486 GLU D O 1
ATOM 17537 N N . GLN D 1 490 ? -41.347 -56.796 48.492 1.00 39.93 487 GLN D N 1
ATOM 17538 C CA . GLN D 1 490 ? -40.579 -55.601 48.824 1.00 38.23 487 GLN D CA 1
ATOM 17539 C C . GLN D 1 490 ? -41.398 -54.333 48.989 1.00 36.44 487 GLN D C 1
ATOM 17540 O O . GLN D 1 490 ? -41.116 -53.546 49.892 1.00 36.07 487 GLN D O 1
ATOM 17546 N N . GLU D 1 491 ? -42.415 -54.140 48.145 1.00 36.95 488 GLU D N 1
ATOM 17547 C CA . GLU D 1 491 ? -43.234 -52.927 48.189 1.00 37.73 488 GLU D CA 1
ATOM 17548 C C . GLU D 1 491 ? -43.950 -52.780 49.524 1.00 37.64 488 GLU D C 1
ATOM 17549 O O . GLU D 1 491 ? -44.004 -51.694 50.104 1.00 37.13 488 GLU D O 1
ATOM 17555 N N . ILE D 1 492 ? -44.496 -53.881 50.003 1.00 38.55 489 ILE D N 1
ATOM 17556 C CA . ILE D 1 492 ? -45.145 -53.912 51.310 1.00 39.07 489 ILE D CA 1
ATOM 17557 C C . ILE D 1 492 ? -44.154 -53.708 52.452 1.00 38.55 489 ILE D C 1
ATOM 17558 O O . ILE D 1 492 ? -44.445 -52.974 53.401 1.00 37.74 489 ILE D O 1
ATOM 17563 N N . LEU D 1 493 ? -42.998 -54.354 52.355 1.00 37.69 490 LEU D N 1
ATOM 17564 C CA . LEU D 1 493 ? -41.950 -54.192 53.380 1.00 38.40 490 LEU D CA 1
ATOM 17565 C C . LEU D 1 493 ? -41.552 -52.720 53.562 1.00 37.40 490 LEU D C 1
ATOM 17566 O O . LEU D 1 493 ? -41.436 -52.237 54.684 1.00 37.08 490 LEU D O 1
ATOM 17571 N N . VAL D 1 494 ? -41.370 -52.020 52.442 1.00 36.20 491 VAL D N 1
ATOM 17572 C CA . VAL D 1 494 ? -41.007 -50.612 52.452 1.00 35.64 491 VAL D CA 1
ATOM 17573 C C . VAL D 1 494 ? -42.122 -49.734 53.016 1.00 34.74 491 VAL D C 1
ATOM 17574 O O . VAL D 1 494 ? -41.825 -48.788 53.740 1.00 33.65 491 VAL D O 1
ATOM 17578 N N . ASN D 1 495 ? -43.384 -50.063 52.714 1.00 33.91 492 ASN D N 1
ATOM 17579 C CA . ASN D 1 495 ? -44.534 -49.368 53.300 1.00 34.58 492 ASN D CA 1
ATOM 17580 C C . ASN D 1 495 ? -44.510 -49.496 54.825 1.00 35.14 492 ASN D C 1
ATOM 17581 O O . ASN D 1 495 ? -44.709 -48.507 55.562 1.00 34.36 492 ASN D O 1
ATOM 17586 N N . ILE D 1 496 ? -44.235 -50.715 55.299 1.00 34.79 493 ILE D N 1
ATOM 17587 C CA . ILE D 1 496 ? -44.167 -50.963 56.750 1.00 36.81 493 ILE D CA 1
ATOM 17588 C C . ILE D 1 496 ? -43.030 -50.151 57.359 1.00 35.59 493 ILE D C 1
ATOM 17589 O O . ILE D 1 496 ? -43.202 -49.488 58.384 1.00 35.16 493 ILE D O 1
ATOM 17594 N N . ALA D 1 497 ? -41.883 -50.164 56.682 1.00 34.60 494 ALA D N 1
ATOM 17595 C CA . ALA D 1 497 ? -40.693 -49.453 57.165 1.00 34.40 494 ALA D CA 1
ATOM 17596 C C . ALA D 1 497 ? -40.944 -47.944 57.231 1.00 34.31 494 ALA D C 1
ATOM 17597 O O . ALA D 1 497 ? -40.500 -47.289 58.160 1.00 33.50 494 ALA D O 1
ATOM 17599 N N . ASP D 1 498 ? -41.677 -47.425 56.241 1.00 34.51 495 ASP D N 1
ATOM 17600 C CA . ASP D 1 498 ? -42.025 -46.007 56.161 1.00 35.58 495 ASP D CA 1
ATOM 17601 C C . ASP D 1 498 ? -43.042 -45.635 57.253 1.00 35.24 495 ASP D C 1
ATOM 17602 O O . ASP D 1 498 ? -42.986 -44.525 57.815 1.00 34.47 495 ASP D O 1
ATOM 17607 N N . ILE D 1 499 ? -43.967 -46.539 57.557 1.00 34.30 496 ILE D N 1
ATOM 17608 C CA . ILE D 1 499 ? -44.823 -46.304 58.727 1.00 34.66 496 ILE D CA 1
ATOM 17609 C C . ILE D 1 499 ? -44.004 -46.167 60.011 1.00 34.86 496 ILE D C 1
ATOM 17610 O O . ILE D 1 499 ? -44.191 -45.210 60.795 1.00 35.14 496 ILE D O 1
ATOM 17615 N N . VAL D 1 500 ? -43.076 -47.094 60.200 1.00 34.64 497 VAL D N 1
ATOM 17616 C CA . VAL D 1 500 ? -42.289 -47.133 61.434 1.00 36.19 497 VAL D CA 1
ATOM 17617 C C . VAL D 1 500 ? -41.393 -45.888 61.512 1.00 35.47 497 VAL D C 1
ATOM 17618 O O . VAL D 1 500 ? -41.179 -45.354 62.597 1.00 36.67 497 VAL D O 1
ATOM 17622 N N . SER D 1 501 ? -40.878 -45.433 60.364 1.00 34.20 498 SER D N 1
ATOM 17623 C CA . SER D 1 501 ? -39.995 -44.283 60.339 1.00 33.10 498 SER D CA 1
ATOM 17624 C C . SER D 1 501 ? -40.758 -43.025 60.756 1.00 32.96 498 SER D C 1
ATOM 17625 O O . SER D 1 501 ? -40.299 -42.245 61.606 1.00 32.03 498 SER D O 1
ATOM 17628 N N . ASN D 1 502 ? -41.925 -42.820 60.152 1.00 32.29 499 ASN D N 1
ATOM 17629 C CA . ASN D 1 502 ? -42.764 -41.665 60.498 1.00 33.43 499 ASN D CA 1
ATOM 17630 C C . ASN D 1 502 ? -43.211 -41.705 61.965 1.00 34.57 499 ASN D C 1
ATOM 17631 O O . ASN D 1 502 ? -43.225 -40.670 62.655 1.00 35.29 499 ASN D O 1
ATOM 17636 N N . LEU D 1 503 ? -43.563 -42.899 62.436 1.00 35.23 500 LEU D N 1
ATOM 17637 C CA . LEU D 1 503 ? -43.992 -43.063 63.822 1.00 37.17 500 LEU D CA 1
ATOM 17638 C C . LEU D 1 503 ? -42.825 -42.668 64.752 1.00 36.04 500 LEU D C 1
ATOM 17639 O O . LEU D 1 503 ? -43.016 -41.902 65.683 1.00 35.87 500 LEU D O 1
ATOM 17644 N N . TYR D 1 504 ? -41.630 -43.164 64.448 1.00 34.34 501 TYR D N 1
ATOM 17645 C CA . TYR D 1 504 ? -40.451 -42.872 65.283 1.00 34.43 501 TYR D CA 1
ATOM 17646 C C . TYR D 1 504 ? -40.157 -41.375 65.342 1.00 33.69 501 TYR D C 1
ATOM 17647 O O . TYR D 1 504 ? -39.888 -40.822 66.431 1.00 33.29 501 TYR D O 1
ATOM 17656 N N . ALA D 1 505 ? -40.190 -40.727 64.178 1.00 31.86 502 ALA D N 1
ATOM 17657 C CA . ALA D 1 505 ? -39.967 -39.299 64.106 1.00 31.87 502 ALA D CA 1
ATOM 17658 C C . ALA D 1 505 ? -41.039 -38.494 64.849 1.00 32.42 502 ALA D C 1
ATOM 17659 O O . ALA D 1 505 ? -40.698 -37.561 65.582 1.00 33.10 502 ALA D O 1
ATOM 17669 N N . GLU D 1 507 ? -43.106 -39.506 67.342 1.00 35.34 504 GLU D N 1
ATOM 17670 C CA . GLU D 1 507 ? -43.013 -39.742 68.784 1.00 37.21 504 GLU D CA 1
ATOM 17671 C C . GLU D 1 507 ? -41.799 -39.006 69.378 1.00 36.92 504 GLU D C 1
ATOM 17672 O O . GLU D 1 507 ? -41.868 -38.491 70.487 1.00 36.10 504 GLU D O 1
ATOM 17678 N N . SER D 1 508 ? -40.687 -38.969 68.631 1.00 35.20 505 SER D N 1
ATOM 17679 C CA . SER D 1 508 ? -39.493 -38.268 69.100 1.00 36.10 505 SER D CA 1
ATOM 17680 C C . SER D 1 508 ? -39.765 -36.773 69.249 1.00 35.80 505 SER D C 1
ATOM 17681 O O . SER D 1 508 ? -39.384 -36.179 70.242 1.00 36.84 505 SER D O 1
ATOM 17684 N N . ALA D 1 509 ? -40.419 -36.182 68.244 1.00 35.83 506 ALA D N 1
ATOM 17685 C CA . ALA D 1 509 ? -40.829 -34.783 68.299 1.00 36.13 506 ALA D CA 1
ATOM 17686 C C . ALA D 1 509 ? -41.801 -34.542 69.482 1.00 36.61 506 ALA D C 1
ATOM 17687 O O . ALA D 1 509 ? -41.675 -33.561 70.179 1.00 36.82 506 ALA D O 1
ATOM 17689 N N . VAL D 1 510 ? -42.809 -35.409 69.610 1.00 37.78 507 VAL D N 1
ATOM 17690 C CA . VAL D 1 510 ? -43.839 -35.294 70.662 1.00 40.36 507 VAL D CA 1
ATOM 17691 C C . VAL D 1 510 ? -43.190 -35.375 72.058 1.00 41.51 507 VAL D C 1
ATOM 17692 O O . VAL D 1 510 ? -43.372 -34.480 72.872 1.00 42.50 507 VAL D O 1
ATOM 17696 N N . LEU D 1 511 ? -42.406 -36.426 72.305 1.00 42.28 508 LEU D N 1
ATOM 17697 C CA . LEU D 1 511 ? -41.789 -36.604 73.628 1.00 43.28 508 LEU D CA 1
ATOM 17698 C C . LEU D 1 511 ? -40.765 -35.520 73.937 1.00 43.23 508 LEU D C 1
ATOM 17699 O O . LEU D 1 511 ? -40.635 -35.110 75.079 1.00 44.15 508 LEU D O 1
ATOM 17704 N N . ARG D 1 512 ? -40.067 -35.020 72.914 1.00 41.37 509 ARG D N 1
ATOM 17705 C CA . ARG D 1 512 ? -39.118 -33.928 73.161 1.00 40.76 509 ARG D CA 1
ATOM 17706 C C . ARG D 1 512 ? -39.849 -32.644 73.571 1.00 41.06 509 ARG D C 1
ATOM 17707 O O . ARG D 1 512 ? -39.403 -31.895 74.472 1.00 41.00 509 ARG D O 1
ATOM 17715 N N . THR D 1 513 ? -40.956 -32.388 72.881 1.00 39.85 510 THR D N 1
ATOM 17716 C CA . THR D 1 513 ? -41.749 -31.202 73.123 1.00 40.86 510 THR D CA 1
ATOM 17717 C C . THR D 1 513 ? -42.448 -31.273 74.506 1.00 42.97 510 THR D C 1
ATOM 17718 O O . THR D 1 513 ? -42.469 -30.292 75.234 1.00 43.58 510 THR D O 1
ATOM 17722 N N . GLU D 1 514 ? -43.010 -32.435 74.823 1.00 44.22 511 GLU D N 1
ATOM 17723 C CA . GLU D 1 514 ? -43.633 -32.698 76.143 1.00 47.05 511 GLU D CA 1
ATOM 17724 C C . GLU D 1 514 ? -42.622 -32.485 77.261 1.00 47.72 511 GLU D C 1
ATOM 17725 O O . GLU D 1 514 ? -42.918 -31.841 78.283 1.00 48.99 511 GLU D O 1
ATOM 17731 N N . LYS D 1 515 ? -41.431 -33.033 77.050 1.00 46.88 512 LYS D N 1
ATOM 17732 C CA . LYS D 1 515 ? -40.320 -32.881 77.983 1.00 48.34 512 LYS D CA 1
ATOM 17733 C C . LYS D 1 515 ? -39.984 -31.421 78.233 1.00 48.11 512 LYS D C 1
ATOM 17734 O O . LYS D 1 515 ? -39.867 -30.997 79.391 1.00 49.65 512 LYS D O 1
ATOM 17740 N N . ALA D 1 516 ? -39.847 -30.660 77.152 1.00 46.19 513 ALA D N 1
ATOM 17741 C CA . ALA D 1 516 ? -39.584 -29.223 77.200 1.00 46.81 513 ALA D CA 1
ATOM 17742 C C . ALA D 1 516 ? -40.675 -28.442 77.963 1.00 49.03 513 ALA D C 1
ATOM 17743 O O . ALA D 1 516 ? -40.361 -27.629 78.836 1.00 48.49 513 ALA D O 1
ATOM 17745 N N . ILE D 1 517 ? -41.941 -28.697 77.610 1.00 49.69 514 ILE D N 1
ATOM 17746 C CA . ILE D 1 517 ? -43.099 -28.057 78.249 1.00 52.33 514 ILE D CA 1
ATOM 17747 C C . ILE D 1 517 ? -43.074 -28.302 79.768 1.00 55.29 514 ILE D C 1
ATOM 17748 O O . ILE D 1 517 ? -43.261 -27.380 80.575 1.00 56.85 514 ILE D O 1
ATOM 17753 N N . LYS D 1 518 ? -42.789 -29.547 80.131 1.00 56.53 515 LYS D N 1
ATOM 17754 C CA . LYS D 1 518 ? -42.660 -29.977 81.517 1.00 58.84 515 LYS D CA 1
ATOM 17755 C C . LYS D 1 518 ? -41.483 -29.328 82.298 1.00 59.85 515 LYS D C 1
ATOM 17756 O O . LYS D 1 518 ? -41.539 -29.181 83.545 1.00 60.65 515 LYS D O 1
ATOM 17762 N N . THR D 1 519 ? -40.444 -28.926 81.574 1.00 58.48 516 THR D N 1
ATOM 17763 C CA . THR D 1 519 ? -39.223 -28.395 82.168 1.00 59.60 516 THR D CA 1
ATOM 17764 C C . THR D 1 519 ? -39.207 -26.874 82.220 1.00 60.30 516 THR D C 1
ATOM 17765 O O . THR D 1 519 ? -38.762 -26.290 83.205 1.00 61.64 516 THR D O 1
ATOM 17769 N N . THR D 1 520 ? -39.697 -26.236 81.163 1.00 59.78 517 THR D N 1
ATOM 17770 C CA . THR D 1 520 ? -39.579 -24.779 81.005 1.00 60.60 517 THR D CA 1
ATOM 17771 C C . THR D 1 520 ? -40.914 -24.067 80.697 1.00 60.88 517 THR D C 1
ATOM 17772 O O . THR D 1 520 ? -40.946 -22.850 80.516 1.00 60.88 517 THR D O 1
ATOM 17776 N N . GLY D 1 521 ? -42.011 -24.825 80.665 1.00 61.64 518 GLY D N 1
ATOM 17777 C CA . GLY D 1 521 ? -43.341 -24.258 80.462 1.00 62.38 518 GLY D CA 1
ATOM 17778 C C . GLY D 1 521 ? -43.804 -24.184 79.018 1.00 61.80 518 GLY D C 1
ATOM 17779 O O . GLY D 1 521 ? -42.987 -24.201 78.079 1.00 59.91 518 GLY D O 1
ATOM 17780 N N . LEU D 1 522 ? -45.124 -24.100 78.846 1.00 62.39 519 LEU D N 1
ATOM 17781 C CA . LEU D 1 522 ? -45.738 -24.053 77.530 1.00 62.29 519 LEU D CA 1
ATOM 17782 C C . LEU D 1 522 ? -45.258 -22.832 76.747 1.00 62.54 519 LEU D C 1
ATOM 17783 O O . LEU D 1 522 ? -44.907 -22.925 75.552 1.00 60.47 519 LEU D O 1
ATOM 17788 N N . GLU D 1 523 ? -45.214 -21.706 77.459 1.00 64.64 520 GLU D N 1
ATOM 17789 C CA . GLU D 1 523 ? -44.955 -20.381 76.886 1.00 65.26 520 GLU D CA 1
ATOM 17790 C C . GLU D 1 523 ? -43.579 -20.246 76.236 1.00 63.72 520 GLU D C 1
ATOM 17791 O O . GLU D 1 523 ? -43.434 -19.559 75.222 1.00 63.76 520 GLU D O 1
ATOM 17797 N N . LYS D 1 524 ? -42.569 -20.906 76.794 1.00 62.56 521 LYS D N 1
ATOM 17798 C CA . LYS D 1 524 ? -41.238 -20.828 76.202 1.00 59.94 521 LYS D CA 1
ATOM 17799 C C . LYS D 1 524 ? -41.055 -21.828 75.053 1.00 56.89 521 LYS D C 1
ATOM 17800 O O . LYS D 1 524 ? -40.069 -21.774 74.331 1.00 54.95 521 LYS D O 1
ATOM 17806 N N . ASN D 1 525 ? -42.025 -22.715 74.864 1.00 55.08 522 ASN D N 1
ATOM 17807 C CA . ASN D 1 525 ? -41.851 -23.786 73.886 1.00 51.88 522 ASN D CA 1
ATOM 17808 C C . ASN D 1 525 ? -42.828 -23.785 72.721 1.00 49.59 522 ASN D C 1
ATOM 17809 O O . ASN D 1 525 ? -43.051 -24.830 72.057 1.00 48.63 522 ASN D O 1
ATOM 17814 N N . LYS D 1 526 ? -43.365 -22.607 72.423 1.00 48.14 523 LYS D N 1
ATOM 17815 C CA . LYS D 1 526 ? -44.339 -22.524 71.353 1.00 47.70 523 LYS D CA 1
ATOM 17816 C C . LYS D 1 526 ? -43.768 -22.979 69.994 1.00 43.66 523 LYS D C 1
ATOM 17817 O O . LYS D 1 526 ? -44.490 -23.602 69.213 1.00 42.27 523 LYS D O 1
ATOM 17823 N N . GLN D 1 527 ? -42.504 -22.672 69.721 1.00 41.67 524 GLN D N 1
ATOM 17824 C CA . GLN D 1 527 ? -41.938 -23.044 68.390 1.00 41.20 524 GLN D CA 1
ATOM 17825 C C . GLN D 1 527 ? -41.956 -24.578 68.275 1.00 40.30 524 GLN D C 1
ATOM 17826 O O . GLN D 1 527 ? -42.388 -25.118 67.268 1.00 41.11 524 GLN D O 1
ATOM 17832 N N . LYS D 1 528 ? -41.551 -25.251 69.349 1.00 40.52 525 LYS D N 1
ATOM 17833 C CA . LYS D 1 528 ? -41.590 -26.693 69.434 1.00 39.87 525 LYS D CA 1
ATOM 17834 C C . LYS D 1 528 ? -42.990 -27.233 69.233 1.00 39.66 525 LYS D C 1
ATOM 17835 O O . LYS D 1 528 ? -43.172 -28.239 68.553 1.00 39.16 525 LYS D O 1
ATOM 17841 N N . VAL D 1 529 ? -43.981 -26.593 69.845 1.00 40.58 526 VAL D N 1
ATOM 17842 C CA . VAL D 1 529 ? -45.333 -27.077 69.700 1.00 41.02 526 VAL D CA 1
ATOM 17843 C C . VAL D 1 529 ? -45.754 -26.939 68.220 1.00 39.33 526 VAL D C 1
ATOM 17844 O O . VAL D 1 529 ? -46.376 -27.837 67.674 1.00 40.52 526 VAL D O 1
ATOM 17848 N N . LEU D 1 530 ? -45.389 -25.833 67.582 1.00 38.46 527 LEU D N 1
ATOM 17849 C CA . LEU D 1 530 ? -45.818 -25.585 66.204 1.00 38.75 527 LEU D CA 1
ATOM 17850 C C . LEU D 1 530 ? -45.203 -26.613 65.260 1.00 36.48 527 LEU D C 1
ATOM 17851 O O . LEU D 1 530 ? -45.906 -27.157 64.407 1.00 36.49 527 LEU D O 1
ATOM 17856 N N . TYR D 1 531 ? -43.929 -26.921 65.473 1.00 35.50 528 TYR D N 1
ATOM 17857 C CA . TYR D 1 531 ? -43.227 -27.936 64.665 1.00 35.34 528 TYR D CA 1
ATOM 17858 C C . TYR D 1 531 ? -43.919 -29.287 64.770 1.00 35.78 528 TYR D C 1
ATOM 17859 O O . TYR D 1 531 ? -44.152 -29.974 63.769 1.00 34.18 528 TYR D O 1
ATOM 17868 N N . THR D 1 532 ? -44.213 -29.660 66.013 1.00 37.31 529 THR D N 1
ATOM 17869 C CA . THR D 1 532 ? -44.783 -30.952 66.339 1.00 38.68 529 THR D CA 1
ATOM 17870 C C . THR D 1 532 ? -46.184 -31.098 65.744 1.00 39.27 529 THR D C 1
ATOM 17871 O O . THR D 1 532 ? -46.498 -32.123 65.131 1.00 39.48 529 THR D O 1
ATOM 17875 N N . GLU D 1 533 ? -47.023 -30.085 65.919 1.00 39.86 530 GLU D N 1
ATOM 17876 C CA . GLU D 1 533 ? -48.373 -30.103 65.318 1.00 40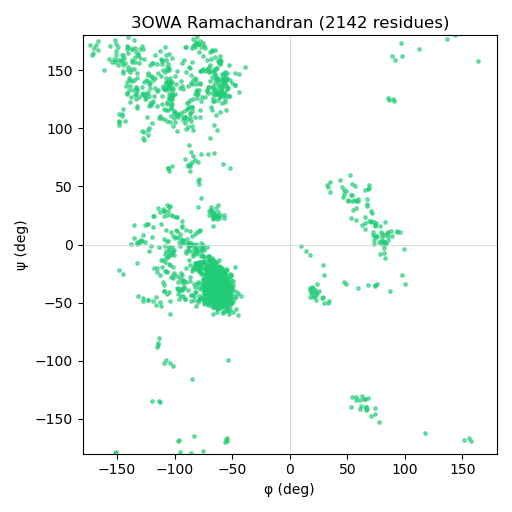.65 530 GLU D CA 1
ATOM 17877 C C . GLU D 1 533 ? -48.320 -30.283 63.806 1.00 39.98 530 GLU D C 1
ATOM 17878 O O . GLU D 1 533 ? -49.020 -31.146 63.243 1.00 41.01 530 GLU D O 1
ATOM 17884 N N . VAL D 1 534 ? -47.477 -29.481 63.150 1.00 38.65 531 VAL D N 1
ATOM 17885 C CA . VAL D 1 534 ? -47.410 -29.468 61.691 1.00 38.38 531 VAL D CA 1
ATOM 17886 C C . VAL D 1 534 ? -46.800 -30.775 61.191 1.00 37.60 531 VAL D C 1
ATOM 17887 O O . VAL D 1 534 ? -47.338 -31.400 60.292 1.00 37.96 531 VAL D O 1
ATOM 17891 N N . PHE D 1 535 ? -45.691 -31.195 61.794 1.00 36.76 532 PHE D N 1
ATOM 17892 C CA . PHE D 1 535 ? -45.059 -32.435 61.387 1.00 35.39 532 PHE D CA 1
ATOM 17893 C C . PHE D 1 535 ? -45.967 -33.656 61.604 1.00 36.11 532 PHE D C 1
ATOM 17894 O O . PHE D 1 535 ? -46.118 -34.473 60.714 1.00 33.91 532 PHE D O 1
ATOM 17902 N N . CYS D 1 536 ? -46.567 -33.775 62.798 1.00 37.58 533 CYS D N 1
ATOM 17903 C CA . CYS D 1 536 ? -47.438 -34.928 63.093 1.00 39.34 533 CYS D CA 1
ATOM 17904 C C . CYS D 1 536 ? -48.609 -35.069 62.136 1.00 39.17 533 CYS D C 1
ATOM 17905 O O . CYS D 1 536 ? -48.950 -36.182 61.708 1.00 39.44 533 CYS D O 1
ATOM 17908 N N . GLN D 1 537 ? -49.218 -33.960 61.770 1.00 39.90 534 GLN D N 1
ATOM 17909 C CA . GLN D 1 537 ? -50.380 -34.072 60.892 1.00 40.97 534 GLN D CA 1
ATOM 17910 C C . GLN D 1 537 ? -50.008 -34.654 59.516 1.00 39.93 534 GLN D C 1
ATOM 17911 O O . GLN D 1 537 ? -50.655 -35.605 59.023 1.00 38.64 534 GLN D O 1
ATOM 17917 N N . GLU D 1 538 ? -48.948 -34.102 58.924 1.00 39.22 535 GLU D N 1
ATOM 17918 C CA . GLU D 1 538 ? -48.486 -34.522 57.608 1.00 39.39 535 GLU D CA 1
ATOM 17919 C C . GLU D 1 538 ? -47.911 -35.917 57.663 1.00 36.83 535 GLU D C 1
ATOM 17920 O O . GLU D 1 538 ? -48.190 -36.717 56.783 1.00 35.35 535 GLU D O 1
ATOM 17926 N N . ALA D 1 539 ? -47.134 -36.226 58.710 1.00 35.65 536 ALA D N 1
ATOM 17927 C CA . ALA D 1 539 ? -46.556 -37.567 58.869 1.00 35.07 536 ALA D CA 1
ATOM 17928 C C . ALA D 1 539 ? -47.661 -38.621 59.053 1.00 35.40 536 ALA D C 1
ATOM 17929 O O . ALA D 1 539 ? -47.600 -39.720 58.483 1.00 34.65 536 ALA D O 1
ATOM 17931 N N . PHE D 1 540 ? -48.663 -38.284 59.846 1.00 36.21 537 PHE D N 1
ATOM 17932 C CA . PHE D 1 540 ? -49.778 -39.207 60.088 1.00 37.42 537 PHE D CA 1
ATOM 17933 C C . PHE D 1 540 ? -50.604 -39.463 58.829 1.00 37.16 537 PHE D C 1
ATOM 17934 O O . PHE D 1 540 ? -51.009 -40.599 58.585 1.00 37.72 537 PHE D O 1
ATOM 17942 N N . ASN D 1 541 ? -50.837 -38.424 58.024 1.00 37.66 538 ASN D N 1
ATOM 17943 C CA . ASN D 1 541 ? -51.402 -38.603 56.690 1.00 37.73 538 ASN D CA 1
ATOM 17944 C C . ASN D 1 541 ? -50.611 -39.564 55.782 1.00 37.30 538 ASN D C 1
ATOM 17945 O O . ASN D 1 541 ? -51.212 -40.372 55.051 1.00 36.88 538 ASN D O 1
ATOM 17950 N N . GLU D 1 542 ? -49.276 -39.473 55.804 1.00 35.04 539 GLU D N 1
ATOM 17951 C CA . GLU D 1 542 ? -48.437 -40.449 55.081 1.00 35.51 539 GLU D CA 1
ATOM 17952 C C . GLU D 1 542 ? -48.635 -41.875 55.588 1.00 35.34 539 GLU D C 1
ATOM 17953 O O . GLU D 1 542 ? -48.779 -42.828 54.805 1.00 35.26 539 GLU D O 1
ATOM 17959 N N . ILE D 1 543 ? -48.610 -42.020 56.908 1.00 34.92 540 ILE D N 1
ATOM 17960 C CA . ILE D 1 543 ? -48.910 -43.301 57.538 1.00 34.95 540 ILE D CA 1
ATOM 17961 C C . ILE D 1 543 ? -50.237 -43.900 57.043 1.00 35.88 540 ILE D C 1
ATOM 17962 O O . ILE D 1 543 ? -50.275 -45.066 56.586 1.00 35.89 540 ILE D O 1
ATOM 17967 N N . GLU D 1 544 ? -51.299 -43.106 57.045 1.00 36.27 541 GLU D N 1
ATOM 17968 C CA . GLU D 1 544 ? -52.580 -43.587 56.522 1.00 38.37 541 GLU D CA 1
ATOM 17969 C C . GLU D 1 544 ? -52.481 -44.116 55.079 1.00 38.13 541 GLU D C 1
ATOM 17970 O O . GLU D 1 544 ? -52.991 -45.213 54.766 1.00 38.28 541 GLU D O 1
ATOM 17976 N N . ALA D 1 545 ? -51.854 -43.329 54.197 1.00 37.13 542 ALA D N 1
ATOM 17977 C CA . ALA D 1 545 ? -51.709 -43.728 52.809 1.00 36.68 542 ALA D CA 1
ATOM 17978 C C . ALA D 1 545 ? -50.887 -45.023 52.667 1.00 37.07 542 ALA D C 1
ATOM 17979 O O . ALA D 1 545 ? -51.261 -45.915 51.886 1.00 37.45 542 ALA D O 1
ATOM 17981 N N . HIS D 1 546 ? -49.766 -45.127 53.403 1.00 36.45 543 HIS D N 1
ATOM 17982 C CA . HIS D 1 546 ? -48.938 -46.330 53.332 1.00 36.97 543 HIS D CA 1
ATOM 17983 C C . HIS D 1 546 ? -49.761 -47.516 53.821 1.00 38.07 543 HIS D C 1
ATOM 17984 O O . HIS D 1 546 ? -49.697 -48.608 53.240 1.00 38.08 543 HIS D O 1
ATOM 17991 N N . ALA D 1 547 ? -50.536 -47.298 54.877 1.00 38.50 544 ALA D N 1
ATOM 17992 C CA . ALA D 1 547 ? -51.380 -48.369 55.431 1.00 40.78 544 ALA D CA 1
ATOM 17993 C C . ALA D 1 547 ? -52.450 -48.835 54.436 1.00 40.99 544 ALA D C 1
ATOM 17994 O O . ALA D 1 547 ? -52.627 -50.031 54.253 1.00 42.19 544 ALA D O 1
ATOM 17996 N N A LYS D 1 548 ? -53.142 -47.901 53.781 0.50 41.42 545 LYS D N 1
ATOM 17997 N N B LYS D 1 548 ? -53.120 -47.891 53.784 0.50 41.52 545 LYS D N 1
ATOM 17998 C CA A LYS D 1 548 ? -54.195 -48.258 52.814 0.50 42.22 545 LYS D CA 1
ATOM 17999 C CA B LYS D 1 548 ? -54.182 -48.190 52.822 0.50 42.45 545 LYS D CA 1
ATOM 18000 C C A LYS D 1 548 ? -53.639 -49.104 51.667 0.50 42.45 545 LYS D C 1
ATOM 18001 C C B LYS D 1 548 ? -53.664 -49.049 51.657 0.50 42.61 545 LYS D C 1
ATOM 18002 O O A LYS D 1 548 ? -54.223 -50.122 51.292 0.50 42.11 545 LYS D O 1
ATOM 18003 O O B LYS D 1 548 ? -54.285 -50.042 51.281 0.50 42.27 545 LYS D O 1
ATOM 18014 N N . GLU D 1 549 ? -52.512 -48.668 51.104 1.00 41.87 546 GLU D N 1
ATOM 18015 C CA . GLU D 1 549 ? -51.905 -49.388 49.988 1.00 42.80 546 GLU D CA 1
ATOM 18016 C C . GLU D 1 549 ? -51.509 -50.822 50.415 1.00 42.66 546 GLU D C 1
ATOM 18017 O O . GLU D 1 549 ? -51.674 -51.791 49.643 1.00 42.13 546 GLU D O 1
ATOM 18023 N N . THR D 1 550 ? -50.984 -50.952 51.635 1.00 42.74 547 THR D N 1
ATOM 18024 C CA . THR D 1 550 ? -50.609 -52.275 52.142 1.00 43.81 547 THR D CA 1
ATOM 18025 C C . THR D 1 550 ? -51.843 -53.189 52.284 1.00 44.69 547 THR D C 1
ATOM 18026 O O . THR D 1 550 ? -51.805 -54.344 51.868 1.00 45.85 547 THR D O 1
ATOM 18030 N N . LEU D 1 551 ? -52.919 -52.664 52.856 1.00 44.21 548 LEU D N 1
ATOM 18031 C CA . LEU D 1 551 ? -54.141 -53.453 53.083 1.00 46.16 548 LEU D CA 1
ATOM 18032 C C . LEU D 1 551 ? -54.710 -53.896 51.748 1.00 46.49 548 LEU D C 1
ATOM 18033 O O . LEU D 1 551 ? -55.033 -55.063 51.584 1.00 47.67 548 LEU D O 1
ATOM 18038 N N . ILE D 1 552 ? -54.775 -52.972 50.790 1.00 46.18 549 ILE D N 1
ATOM 18039 C CA . ILE D 1 552 ? -55.293 -53.274 49.452 1.00 47.02 549 ILE D CA 1
ATOM 18040 C C . ILE D 1 552 ? -54.496 -54.391 48.774 1.00 47.77 549 ILE D C 1
ATOM 18041 O O . ILE D 1 552 ? -55.042 -55.172 48.002 1.00 48.09 549 ILE D O 1
ATOM 18046 N N . ALA D 1 553 ? -53.211 -54.475 49.084 1.00 47.61 550 ALA D N 1
ATOM 18047 C CA . ALA D 1 553 ? -52.364 -55.490 48.485 1.00 49.84 550 ALA D CA 1
ATOM 18048 C C . ALA D 1 553 ? -52.449 -56.829 49.244 1.00 52.41 550 ALA D C 1
ATOM 18049 O O . ALA D 1 553 ? -52.153 -57.893 48.697 1.00 53.35 550 ALA D O 1
ATOM 18051 N N . VAL D 1 554 ? -52.848 -56.772 50.506 1.00 54.26 551 VAL D N 1
ATOM 18052 C CA . VAL D 1 554 ? -52.814 -57.947 51.363 1.00 57.14 551 VAL D CA 1
ATOM 18053 C C . VAL D 1 554 ? -54.150 -58.705 51.327 1.00 60.00 551 VAL D C 1
ATOM 18054 O O . VAL D 1 554 ? -54.180 -59.936 51.423 1.00 61.16 551 VAL D O 1
ATOM 18058 N N . GLU D 1 555 ? -55.243 -57.975 51.130 1.00 61.79 552 GLU D N 1
ATOM 18059 C CA . GLU D 1 555 ? -56.565 -58.558 51.246 1.00 64.89 552 GLU D CA 1
ATOM 18060 C C . GLU D 1 555 ? -57.494 -58.146 50.129 1.00 65.46 552 GLU D C 1
ATOM 18061 O O . GLU D 1 555 ? -57.149 -57.328 49.277 1.00 64.12 552 GLU D O 1
ATOM 18067 N N . ASN D 1 556 ? -58.695 -58.713 50.145 1.00 67.72 553 ASN D N 1
ATOM 18068 C CA . ASN D 1 556 ? -59.672 -58.426 49.104 1.00 69.38 553 ASN D CA 1
ATOM 18069 C C . ASN D 1 556 ? -61.111 -58.678 49.560 1.00 70.79 553 ASN D C 1
ATOM 18070 O O . ASN D 1 556 ? -61.347 -59.206 50.654 1.00 71.22 553 ASN D O 1
ATOM 18075 N N . GLY D 1 557 ? -62.059 -58.264 48.725 1.00 71.68 554 GLY D N 1
ATOM 18076 C CA . GLY D 1 557 ? -63.480 -58.498 48.979 1.00 73.64 554 GLY D CA 1
ATOM 18077 C C . GLY D 1 557 ? -64.030 -57.721 50.162 1.00 74.26 554 GLY D C 1
ATOM 18078 O O . GLY D 1 557 ? -63.721 -56.529 50.341 1.00 73.62 554 GLY D O 1
ATOM 18079 N N A ASP D 1 558 ? -64.852 -58.416 50.951 0.57 75.41 555 ASP D N 1
ATOM 18080 N N B ASP D 1 558 ? -64.824 -58.391 50.993 0.43 75.28 555 ASP D N 1
ATOM 18081 C CA A ASP D 1 558 ? -65.557 -57.842 52.094 0.57 75.78 555 ASP D CA 1
ATOM 18082 C CA B ASP D 1 558 ? -65.520 -57.713 52.090 0.43 75.54 555 ASP D CA 1
ATOM 18083 C C A ASP D 1 558 ? -64.619 -57.589 53.266 0.57 75.09 555 ASP D C 1
ATOM 18084 C C B ASP D 1 558 ? -64.742 -57.701 53.409 0.43 75.20 555 ASP D C 1
ATOM 18085 O O A ASP D 1 558 ? -64.752 -56.579 53.967 0.57 75.09 555 ASP D O 1
ATOM 18086 O O B ASP D 1 558 ? -65.101 -56.963 54.341 0.43 75.57 555 ASP D O 1
ATOM 18103 N N . LEU D 1 560 ? -61.545 -56.848 53.098 1.00 68.39 557 LEU D N 1
ATOM 18104 C CA . LEU D 1 560 ? -60.774 -55.641 52.777 1.00 66.15 557 LEU D CA 1
ATOM 18105 C C . LEU D 1 560 ? -61.549 -54.379 53.138 1.00 66.35 557 LEU D C 1
ATOM 18106 O O . LEU D 1 560 ? -60.984 -53.478 53.762 1.00 64.80 557 LEU D O 1
ATOM 18111 N N . ARG D 1 561 ? -62.829 -54.319 52.728 1.00 67.29 558 ARG D N 1
ATOM 18112 C CA . ARG D 1 561 ? -63.747 -53.238 53.119 1.00 68.02 558 ARG D CA 1
ATOM 18113 C C . ARG D 1 561 ? -63.735 -53.075 54.644 1.00 68.18 558 ARG D C 1
ATOM 18114 O O . ARG D 1 561 ? -63.867 -51.963 55.159 1.00 68.26 558 ARG D O 1
ATOM 18138 N N . LEU D 1 564 ? -60.176 -51.796 56.031 1.00 59.44 561 LEU D N 1
ATOM 18139 C CA . LEU D 1 564 ? -60.300 -50.380 55.692 1.00 57.74 561 LEU D CA 1
ATOM 18140 C C . LEU D 1 564 ? -61.212 -49.582 56.625 1.00 57.90 561 LEU D C 1
ATOM 18141 O O . LEU D 1 564 ? -60.940 -48.413 56.874 1.00 56.48 561 LEU D O 1
ATOM 18146 N N . SER D 1 565 ? -62.284 -50.202 57.140 1.00 58.85 562 SER D N 1
ATOM 18147 C CA . SER D 1 565 ? -63.138 -49.546 58.142 1.00 59.45 562 SER D CA 1
ATOM 18148 C C . SER D 1 565 ? -62.387 -49.389 59.437 1.00 58.95 562 SER D C 1
ATOM 18149 O O . SER D 1 565 ? -62.489 -48.358 60.089 1.00 58.90 562 SER D O 1
ATOM 18152 N N . SER D 1 566 ? -61.684 -50.451 59.821 1.00 59.04 563 SER D N 1
ATOM 18153 C CA . SER D 1 566 ? -60.828 -50.450 60.993 1.00 60.14 563 SER D CA 1
ATOM 18154 C C . SER D 1 566 ? -59.735 -49.384 60.891 1.00 58.48 563 SER D C 1
ATOM 18155 O O . SER D 1 566 ? -59.443 -48.711 61.875 1.00 58.98 563 SER D O 1
ATOM 18158 N N . LEU D 1 567 ? -59.138 -49.230 59.708 1.00 56.73 564 LEU D N 1
ATOM 18159 C CA . LEU D 1 567 ? -58.092 -48.211 59.522 1.00 55.42 564 LEU D CA 1
ATOM 18160 C C . LEU D 1 567 ? -58.704 -46.801 59.668 1.00 55.87 564 LEU D C 1
ATOM 18161 O O . LEU D 1 567 ? -58.150 -45.936 60.362 1.00 54.92 564 LEU D O 1
ATOM 18166 N N . ARG D 1 568 ? -59.862 -46.605 59.031 1.00 56.76 565 ARG D N 1
ATOM 18167 C CA . ARG D 1 568 ? -60.626 -45.371 59.135 1.00 57.76 565 ARG D CA 1
ATOM 18168 C C . ARG D 1 568 ? -60.896 -45.002 60.587 1.00 58.17 565 ARG D C 1
ATOM 18169 O O . ARG D 1 568 ? -60.808 -43.844 60.946 1.00 57.79 565 ARG D O 1
ATOM 18177 N N . LYS D 1 569 ? -61.205 -45.990 61.416 1.00 59.24 566 LYS D N 1
ATOM 18178 C CA . LYS D 1 569 ? -61.392 -45.766 62.859 1.00 60.78 566 LYS D CA 1
ATOM 18179 C C . LYS D 1 569 ? -60.107 -45.302 63.567 1.00 59.66 566 LYS D C 1
ATOM 18180 O O . LYS D 1 569 ? -60.140 -44.407 64.420 1.00 59.85 566 LYS D O 1
ATOM 18186 N N . LEU D 1 570 ? -58.976 -45.892 63.193 1.00 57.81 567 LEU D N 1
ATOM 18187 C CA . LEU D 1 570 ? -57.688 -45.490 63.767 1.00 56.33 567 LEU D CA 1
ATOM 18188 C C . LEU D 1 570 ? -57.191 -44.133 63.255 1.00 54.79 567 LEU D C 1
ATOM 18189 O O . LEU D 1 570 ? -56.334 -43.520 63.886 1.00 54.53 567 LEU D O 1
ATOM 18194 N N . THR D 1 571 ? -57.736 -43.653 62.144 1.00 53.44 568 THR D N 1
ATOM 18195 C CA . THR D 1 571 ? -57.226 -42.405 61.543 1.00 52.33 568 THR D CA 1
ATOM 18196 C C . THR D 1 571 ? -58.130 -41.166 61.692 1.00 52.87 568 THR D C 1
ATOM 18197 O O . THR D 1 571 ? -57.699 -40.044 61.414 1.00 52.32 568 THR D O 1
ATOM 18201 N N . ARG D 1 572 ? -59.379 -41.368 62.119 1.00 53.88 569 ARG D N 1
ATOM 18202 C CA . ARG D 1 572 ? -60.306 -40.258 62.317 1.00 54.56 569 ARG D CA 1
ATOM 18203 C C . ARG D 1 572 ? -59.833 -39.332 63.432 1.00 55.00 569 ARG D C 1
ATOM 18204 O O . ARG D 1 572 ? -59.492 -39.790 64.523 1.00 55.68 569 ARG D O 1
ATOM 18212 N N . HIS D 1 573 ? -59.798 -38.032 63.146 1.00 54.75 570 HIS D N 1
ATOM 18213 C CA . HIS D 1 573 ? -59.566 -36.987 64.160 1.00 55.13 570 HIS D CA 1
ATOM 18214 C C . HIS D 1 573 ? -59.915 -35.644 63.549 1.00 54.98 570 HIS D C 1
ATOM 18215 O O . HIS D 1 573 ? -60.224 -35.553 62.359 1.00 54.30 570 HIS D O 1
ATOM 18222 N N . THR D 1 574 ? -59.864 -34.594 64.351 1.00 55.95 571 THR D N 1
ATOM 18223 C CA . THR D 1 574 ? -60.127 -33.275 63.815 1.00 56.69 571 THR D CA 1
ATOM 18224 C C . THR D 1 574 ? -58.811 -32.678 63.323 1.00 54.88 571 THR D C 1
ATOM 18225 O O . THR D 1 574 ? -57.884 -32.480 64.107 1.00 55.04 571 THR D O 1
ATOM 18229 N N . PRO D 1 575 ? -58.718 -32.425 62.012 1.00 53.28 572 PRO D N 1
ATOM 18230 C CA . PRO D 1 575 ? -57.470 -31.909 61.454 1.00 51.68 572 PRO D CA 1
ATOM 18231 C C . PRO D 1 575 ? -57.241 -30.461 61.876 1.00 50.90 572 PRO D C 1
ATOM 18232 O O . PRO D 1 575 ? -58.193 -29.751 62.161 1.00 52.45 572 PRO D O 1
ATOM 18236 N N . LEU D 1 576 ? -55.976 -30.074 61.972 1.00 49.46 573 LEU D N 1
ATOM 18237 C CA . LEU D 1 576 ? -55.529 -28.714 62.264 1.00 48.95 573 LEU D CA 1
ATOM 18238 C C . LEU D 1 576 ? -55.410 -27.896 60.963 1.00 47.46 573 LEU D C 1
ATOM 18239 O O . LEU D 1 576 ? -55.175 -28.453 59.892 1.00 46.56 573 LEU D O 1
ATOM 18244 N N . ASN D 1 577 ? -55.576 -26.585 61.074 1.00 47.29 574 ASN D N 1
ATOM 18245 C CA . ASN D 1 577 ? -55.242 -25.652 60.009 1.00 46.74 574 ASN D CA 1
ATOM 18246 C C . ASN D 1 577 ? -53.744 -25.295 60.067 1.00 45.42 574 ASN D C 1
ATOM 18247 O O . ASN D 1 577 ? -53.346 -24.425 60.842 1.00 44.81 574 ASN D O 1
ATOM 18252 N N . VAL D 1 578 ? -52.927 -25.960 59.238 1.00 43.67 575 VAL D N 1
ATOM 18253 C CA . VAL D 1 578 ? -51.476 -25.785 59.320 1.00 42.57 575 VAL D CA 1
ATOM 18254 C C . VAL D 1 578 ? -50.959 -24.493 58.663 1.00 41.96 575 VAL D C 1
ATOM 18255 O O . VAL D 1 578 ? -49.857 -24.031 58.975 1.00 41.53 575 VAL D O 1
ATOM 18259 N N . ILE D 1 579 ? -51.743 -23.917 57.754 1.00 42.00 576 ILE D N 1
ATOM 18260 C CA . ILE D 1 579 ? -51.279 -22.745 56.968 1.00 41.63 576 ILE D CA 1
ATOM 18261 C C . ILE D 1 579 ? -50.843 -21.596 57.901 1.00 41.40 576 ILE D C 1
ATOM 18262 O O . ILE D 1 579 ? -49.714 -21.084 57.785 1.00 38.91 576 ILE D O 1
ATOM 18267 N N . PRO D 1 580 ? -51.732 -21.210 58.849 1.00 42.15 577 PRO D N 1
ATOM 18268 C CA . PRO D 1 580 ? -51.353 -20.188 59.805 1.00 41.89 577 PRO D CA 1
ATOM 18269 C C . PRO D 1 580 ? -50.205 -20.640 60.709 1.00 41.17 577 PRO D C 1
ATOM 18270 O O . PRO D 1 580 ? -49.371 -19.819 61.099 1.00 41.94 577 PRO D O 1
ATOM 18274 N N . LYS D 1 581 ? -50.169 -21.916 61.077 1.00 40.11 578 LYS D N 1
ATOM 18275 C CA . LYS D 1 581 ? -49.099 -22.398 61.972 1.00 40.27 578 LYS D CA 1
ATOM 18276 C C . LYS D 1 581 ? -47.727 -22.260 61.272 1.00 39.20 578 LYS D C 1
ATOM 18277 O O . LYS D 1 581 ? -46.718 -21.856 61.885 1.00 39.09 578 LYS D O 1
ATOM 18283 N N . LYS D 1 582 ? -47.710 -22.573 59.978 1.00 37.15 579 LYS D N 1
ATOM 18284 C CA . LYS D 1 582 ? -46.471 -22.458 59.194 1.00 35.73 579 LYS D CA 1
ATOM 18285 C C . LYS D 1 582 ? -46.028 -20.996 59.054 1.00 35.50 579 LYS D C 1
ATOM 18286 O O . LYS D 1 582 ? -44.842 -20.700 59.180 1.00 33.76 579 LYS D O 1
ATOM 18292 N N . ARG D 1 583 ? -46.976 -20.072 58.871 1.00 36.45 580 ARG D N 1
ATOM 18293 C CA . ARG D 1 583 ? -46.601 -18.644 58.837 1.00 38.64 580 ARG D CA 1
ATOM 18294 C C . ARG D 1 583 ? -45.912 -18.213 60.141 1.00 39.23 580 ARG D C 1
ATOM 18295 O O . ARG D 1 583 ? -44.863 -17.537 60.117 1.00 39.39 580 ARG D O 1
ATOM 18303 N N . GLU D 1 584 ? -46.492 -18.641 61.264 1.00 40.28 581 GLU D N 1
ATOM 18304 C CA . GLU D 1 584 ? -45.932 -18.384 62.577 1.00 40.92 581 GLU D CA 1
ATOM 18305 C C . GLU D 1 584 ? -44.560 -19.029 62.724 1.00 38.87 581 GLU D C 1
ATOM 18306 O O . GLU D 1 584 ? -43.621 -18.393 63.207 1.00 38.64 581 GLU D O 1
ATOM 18312 N N . ILE D 1 585 ? -44.424 -20.284 62.284 1.00 37.60 582 ILE D N 1
ATOM 18313 C CA . ILE D 1 585 ? -43.091 -20.930 62.309 1.00 36.01 582 ILE D CA 1
ATOM 18314 C C . ILE D 1 585 ? -42.073 -20.060 61.564 1.00 35.42 582 ILE D C 1
ATOM 18315 O O . ILE D 1 585 ? -40.979 -19.804 62.064 1.00 34.07 582 ILE D O 1
ATOM 18320 N N . ALA D 1 586 ? -42.445 -19.642 60.348 1.00 35.21 583 ALA D N 1
ATOM 18321 C CA . ALA D 1 586 ? -41.566 -18.901 59.467 1.00 34.02 583 ALA D CA 1
ATOM 18322 C C . ALA D 1 586 ? -41.166 -17.552 60.033 1.00 35.37 583 ALA D C 1
ATOM 18323 O O . ALA D 1 586 ? -40.022 -17.101 59.828 1.00 34.64 583 ALA D O 1
ATOM 18325 N N . ALA D 1 587 ? -42.094 -16.915 60.756 1.00 36.60 584 ALA D N 1
ATOM 18326 C CA . ALA D 1 587 ? -41.840 -15.577 61.278 1.00 37.69 584 ALA D CA 1
ATOM 18327 C C . ALA D 1 587 ? -40.686 -15.647 62.271 1.00 38.90 584 ALA D C 1
ATOM 18328 O O . ALA D 1 587 ? -39.811 -14.799 62.269 1.00 39.22 584 ALA D O 1
ATOM 18330 N N . LYS D 1 588 ? -40.677 -16.679 63.104 1.00 39.83 585 LYS D N 1
ATOM 18331 C CA . LYS D 1 588 ? -39.588 -16.879 64.056 1.00 40.73 585 LYS D CA 1
ATOM 18332 C C . LYS D 1 588 ? -38.266 -17.275 63.337 1.00 38.70 585 LYS D C 1
ATOM 18333 O O . LYS D 1 588 ? -37.191 -16.752 63.641 1.00 39.19 585 LYS D O 1
ATOM 18339 N N . ILE D 1 589 ? -38.346 -18.174 62.355 1.00 36.39 586 ILE D N 1
ATOM 18340 C CA . ILE D 1 589 ? -37.145 -18.522 61.598 1.00 34.45 586 ILE D CA 1
ATOM 18341 C C . ILE D 1 589 ? -36.541 -17.263 60.950 1.00 34.58 586 ILE D C 1
ATOM 18342 O O . ILE D 1 589 ? -35.321 -17.086 60.948 1.00 34.21 586 ILE D O 1
ATOM 18347 N N . LEU D 1 590 ? -37.383 -16.428 60.348 1.00 34.81 587 LEU D N 1
ATOM 18348 C CA . LEU D 1 590 ? -36.892 -15.242 59.643 1.00 36.96 587 LEU D CA 1
ATOM 18349 C C . LEU D 1 590 ? -36.396 -14.143 60.580 1.00 40.32 587 LEU D C 1
ATOM 18350 O O . LEU D 1 590 ? -35.491 -13.365 60.221 1.00 40.83 587 LEU D O 1
ATOM 18355 N N . GLU D 1 591 ? -37.007 -14.082 61.768 1.00 41.02 588 GLU D N 1
ATOM 18356 C CA . GLU D 1 591 ? -36.542 -13.197 62.826 1.00 43.89 588 GLU D CA 1
ATOM 18357 C C . GLU D 1 591 ? -35.133 -13.557 63.292 1.00 43.07 588 GLU D C 1
ATOM 18358 O O . GLU D 1 591 ? -34.265 -12.706 63.321 1.00 43.65 588 GLU D O 1
ATOM 18364 N N . ASP D 1 592 ? -34.904 -14.809 63.671 1.00 43.08 589 ASP D N 1
ATOM 18365 C CA . ASP D 1 592 ? -33.567 -15.260 64.097 1.00 43.46 589 ASP D CA 1
ATOM 18366 C C . ASP D 1 592 ? -32.580 -15.522 62.934 1.00 42.40 589 ASP D C 1
ATOM 18367 O O . ASP D 1 592 ? -31.370 -15.582 63.140 1.00 41.88 589 ASP D O 1
ATOM 18372 N N . GLU D 1 593 ? -33.107 -15.666 61.722 1.00 41.86 590 GLU D N 1
ATOM 18373 C CA . GLU D 1 593 ? -32.309 -16.087 60.538 1.00 41.19 590 GLU D CA 1
ATOM 18374 C C . GLU D 1 593 ? -31.534 -17.382 60.781 1.00 39.86 590 GLU D C 1
ATOM 18375 O O . GLU D 1 593 ? -30.373 -17.497 60.402 1.00 39.02 590 GLU D O 1
ATOM 18381 N N . ARG D 1 594 ? -32.186 -18.345 61.417 1.00 39.79 591 ARG D N 1
ATOM 18382 C CA . ARG D 1 594 ? -31.603 -19.648 61.636 1.00 39.99 591 ARG D CA 1
ATOM 18383 C C . ARG D 1 594 ? -32.673 -20.553 62.195 1.00 39.70 591 ARG D C 1
ATOM 18384 O O . ARG D 1 594 ? -33.725 -20.075 62.622 1.00 39.94 591 ARG D O 1
ATOM 18392 N N . TYR D 1 595 ? -32.418 -21.859 62.128 1.00 38.32 592 TYR D N 1
ATOM 18393 C CA . TYR D 1 595 ? -33.254 -22.841 62.751 1.00 38.16 592 TYR D CA 1
ATOM 18394 C C . TYR D 1 595 ? -33.137 -22.584 64.259 1.00 39.45 592 TYR D C 1
ATOM 18395 O O . TYR D 1 595 ? -32.027 -22.440 64.793 1.00 38.40 592 TYR D O 1
ATOM 18404 N N . THR D 1 596 ? -34.287 -22.487 64.910 1.00 41.33 593 THR D N 1
ATOM 18405 C CA . THR D 1 596 ? -34.362 -22.391 66.371 1.00 45.30 593 THR D CA 1
ATOM 18406 C C . THR D 1 596 ? -35.475 -23.289 66.881 1.00 46.39 593 THR D C 1
ATOM 18407 O O . THR D 1 596 ? -36.332 -23.757 66.109 1.00 45.82 593 THR D O 1
ATOM 18411 N N . VAL D 1 597 ? -35.477 -23.477 68.197 1.00 48.81 594 VAL D N 1
ATOM 18412 C CA . VAL D 1 597 ? -36.308 -24.447 68.855 1.00 50.41 594 VAL D CA 1
ATOM 18413 C C . VAL D 1 597 ? -36.818 -23.860 70.179 1.00 53.26 594 VAL D C 1
ATOM 18414 O O . VAL D 1 597 ? -36.994 -22.642 70.296 1.00 53.67 594 VAL D O 1
#

B-factor: mean 46.75, std 17.77, range [14.98, 225.07]

InterPro domains:
  IPR006089 Acyl-CoA dehydrogenase, conserved site [PS00072] (149-161)
  IPR006089 Acyl-CoA dehydrogenase, conserved site [PS00073] (378-397)
  IPR006091 Acyl-CoA dehydrogenase/oxidase, middle domain [PF02770] (147-239)
  IPR009075 Acyl-CoA dehydrogenase/oxidase, C-terminal [PF00441] (252-415)
  IPR009100 Acyl-CoA dehydrogenase/oxidase, N-terminal and middle domain superfamily [SSF56645] (22-263)
  IPR013786 Acyl-CoA dehydrogenase/oxidase, N-terminal [PF02771] (32-143)
  IPR036250 Acyl-CoA dehydrogenase-like, C-terminal [SSF47203] (257-422)
  IPR037069 Acyl-CoA dehydrogenase/oxidase, N-terminal domain superfamily [G3DSA:1.10.540.10] (27-145)
  IPR046373 Acyl-CoA oxidase/dehydrogenase, middle domain superfamily [G3DSA:2.40.110.10] (146-251)
  IPR049426 Acyl-CoA dehydrogenase-like, C-terminal domain [PF21263] (463-566)

Nearest PDB structures (foldseek):
  2z1q-assembly1_B  TM=9.631E-01  e=4.658E-51  Thermus thermophilus HB8
  2z1q-assembly1_A  TM=9.588E-01  e=3.142E-50  Thermus thermophilus HB8
  2vig-assembly2_G  TM=9.339E-01  e=6.276E-24  Homo sapiens
  2r0m-assembly1_A  TM=9.222E-01  e=2.093E-20  Homo sapiens
  2r0n-assembly1_A  TM=9.170E-01  e=2.836E-20  Homo sapiens

Sequence (2267 aa):
AVKGGSFLVDEITIDQVFTPEDFSSEHKIAKTTEDFIVNEVLPELEEYLEQHEFDRSVRLLKEAGELGLLGADVPEEYGGIGLDKVSSALIAEKFSRAGGFAITHGAHVGIGSLPIVLFGNEEQKKKYLPLLATGEKKLAAYALTEPGSGSDALGAKTTARLLNAEGTHYVLNGEKQWITNSAFADVFIVYAKIDGEHFSAFIVEKKDYAGVSTSPEEKKKGIKCSSTRTLILEDALVPKKENLLGEIGKGHIIAFNILNIGRYKLLGVGTVGSAKRAVEISAQYANQQRQQFKQPIARRFPLIQEKLANAAKTYAAESSVYRTVGLFESRSTLSEEEVKDGKAVAASIAEYAIECSSLNKVFGSEVLDYTVDEGVQIHGGYGFAEYEIERYRDSRINRIFFEGTNEINRLIVPGTFLRKAKGELPLLQKAQKLQEELEVGDEPLALQKYLVNNAKKIGLLVAGLAAQKYGKALDKEQEILVNIADIVSNLYAESAVLRTEKAIKTTGLEKNKQKVLYTEVFCQEAFNEIEAHAKETLIAVENGDLRLSSLRKLTRHTPLNVIPKKREIAAKILEDERRYTVAVKGGSFLVDEITIDQVFTPEDFSSEHKIAKTTEDFIVNEVLPELEYLEQHEFDDRSVRLLKEAGELGLLGADVPEEYGGIGLDKVSSALIAEKFSRAGGFAITHGAHVGIGSLPIVLFGNEEQKKKYLPLLATGEKLAAYALTEPGSGSDALGAKTTARLNAEGTHYVLNGEKQWITNSAFADVFIVYAKIDGEHFSAFIVEKDYAGVSTSPEEKKGIKCSSTRTLILEDALVPKENLLGEIGKGHIIAFNILNIGRYKLGVGTVGSAKRAVEISAQYANQQRQQFKQPIARRFPLIQEKLANAAKTYAAESSVYRTVGLFESRSTLSEEEVKDGKAVAASIAEYAIECSLNKVFGSEVLDYTTVDEGVQIHGGYGFAEEYEIERYRDSRINRIFFEGTNEINRLIVPGTFLLRKAKGELPPEEVGDEPLALQKYLVNNAKKIGLVAGLAAQKYGKALDKEQEILVNIADIVSNLYAESAVLRTEKAIKTTGLEKNKQKVLYTEVFCQEAFNEIEAHAKKETLIAVENGDLRLSSLRKLTRHTPLNVIPKKREIAAKILEDERYTVAVKGGSFLVDEITIDQVFTPEDFSSEHKIAKTTEDFIVNEVLPELEEYLEQHEFDRSVRLLKEAGELGLLGADVPEEEYGGIGLDKVSSALIAEKFSRAGGFAITHGAHVGIGSLPIVLFGNEEQKKKYLPLLATGEKLAAYALTEPGSGSDALGAKTTARLLNAEGTHYVLNGEKQWITNSAFADVFIVYAKIDGEHFSAFIVEKDYAGVSTSPEEKKGIKCSSTRTLILEDALVPKENLLGEIGKGHIIAFFNILNIGRYKLGVGTVGSAKRAVEISAQYANQQRQQFKQPIARFPLIQEKLANAAKTYAAESSVYRTVGLFFESRSTLSEEEVKDGKAVAASIAEYAIECSLNKVFGSEVLDYTTVDEGVQIHGGYGFAEEYEIERRYRDSRINRIFEGTNEINRLIVPGTFLRRKAKGELPLLQQKAQKLQEELPEEVGDEPLALQKYLVNNAKKIGLVAGLAAQKYGKALDKEQEILVNIADIVSNLYAESAVLRTEKAIKTTGLEKNKQKVLYTEVFCQEAFNEIEAHAKETLIAVENGDLRLSSSLRRKLTRHTPLNVIPKKREIAAKILEDERYTVAVKGGSFLVDEITIDQVFTPEDFSSEHKIAKTTEDFIVNEVLPELEYLEQHEFDRSVRLLKEAGELGLLGADVPEEYGGIGLDKVSSALIAEKFSRAGGFAITHGAHVGIGSLPIVLFGNEEQKKKYLPLLATGEKLAAYALTEPGSGSDALGAKTTARLNAEGTHYVLNGEKQWITNSAFADVFIVYAKIDGEHFSAFIVEKDYAGVSTSPEEKKGIKCSSTRTLILEDALVPKENLLGEIGKGHIIAFNILNIGRYKLGVGTVGSAKRAVEISAQYANQQRQQFKQPIARRFPLIQEKLANAAKTYAAESSVYRTVGLFESRSTLSEEEVKDGKAVAASIAEYAIECSLNKVFGSEVLDYTVDEGVQIHGGYGFAEYEIERYRDSRINRIFEGTNEINRLIVPGTFLRRKAKGELPLLQKAQKLQEELVGDEPLALQKYLVNNAKKIGLVAGLAAQKYGKALDKEQEILVNIADIVSNLYAESAVLRTEKAIKTTGLEKNKQKVLYTEVFCQEAFNEIEAHAKKETLIAVENGDDLRLSSLRKLTRHTPLNVIPKKREIAAKILEDERYTV

Solvent-accessible surface area: 86062 Å² total